Protein 2N5D (pdb70)

Structure (mmCIF, N/CA/C/O backbone):
data_2N5D
#
_entry.id   2N5D
#
loop_
_atom_site.group_PDB
_atom_site.id
_atom_site.type_symbol
_atom_site.label_atom_id
_atom_site.label_alt_id
_atom_site.label_comp_id
_atom_site.label_asym_id
_atom_site.label_entity_id
_atom_site.label_seq_id
_atom_site.pdbx_PDB_ins_code
_atom_site.Cartn_x
_atom_site.Cartn_y
_atom_site.Cartn_z
_atom_site.occupancy
_atom_site.B_iso_or_equiv
_atom_site.auth_seq_id
_atom_site.auth_comp_id
_atom_site.auth_asym_id
_atom_site.auth_atom_id
_atom_site.pdbx_PDB_model_num
ATOM 1 N N . GLY A 1 1 ? 21.889 -3.135 -16.017 1.00 0.00 1 GLY A N 1
ATOM 2 C CA . GLY A 1 1 ? 21.631 -3.334 -14.577 1.00 0.00 1 GLY A CA 1
ATOM 3 C C . GLY A 1 1 ? 22.684 -2.657 -13.705 1.00 0.00 1 GLY A C 1
ATOM 4 O O . GLY A 1 1 ? 23.615 -2.036 -14.226 1.00 0.00 1 GLY A O 1
ATOM 10 N N . PRO A 1 2 ? 22.529 -2.731 -12.370 1.00 0.00 2 PRO A N 1
ATOM 11 C CA . PRO A 1 2 ? 23.374 -2.022 -11.412 1.00 0.00 2 PRO A CA 1
ATOM 12 C C . PRO A 1 2 ? 24.749 -2.687 -11.217 1.00 0.00 2 PRO A C 1
ATOM 13 O O . PRO A 1 2 ? 24.864 -3.915 -11.155 1.00 0.00 2 PRO A O 1
ATOM 24 N N . GLY A 1 3 ? 25.792 -1.862 -11.088 1.00 0.00 3 GLY A N 1
ATOM 25 C CA . GLY A 1 3 ? 27.169 -2.284 -10.800 1.00 0.00 3 GLY A CA 1
ATOM 26 C C . GLY A 1 3 ? 27.799 -3.224 -11.843 1.00 0.00 3 GLY A C 1
ATOM 27 O O . GLY A 1 3 ? 27.304 -3.386 -12.964 1.00 0.00 3 GLY A O 1
ATOM 31 N N . SER A 1 4 ? 28.902 -3.869 -11.454 1.00 0.00 4 SER A N 1
ATOM 32 C CA . SER A 1 4 ? 29.608 -4.878 -12.270 1.00 0.00 4 SER A CA 1
ATOM 33 C C . SER A 1 4 ? 28.901 -6.245 -12.282 1.00 0.00 4 SER A C 1
ATOM 34 O O . SER A 1 4 ? 29.145 -7.055 -13.181 1.00 0.00 4 SER A O 1
ATOM 42 N N . TYR A 1 5 ? 28.018 -6.499 -11.306 1.00 0.00 5 TYR A N 1
ATOM 43 C CA . TYR A 1 5 ? 27.292 -7.762 -11.133 1.00 0.00 5 TYR A CA 1
ATOM 44 C C . TYR A 1 5 ? 26.032 -7.864 -12.012 1.00 0.00 5 TYR A C 1
ATOM 45 O O . TYR A 1 5 ? 25.753 -8.942 -12.541 1.00 0.00 5 TYR A O 1
ATOM 63 N N . THR A 1 6 ? 25.317 -6.744 -12.209 1.00 0.00 6 THR A N 1
ATOM 64 C CA . THR A 1 6 ? 24.114 -6.577 -13.053 1.00 0.00 6 THR A CA 1
ATOM 65 C C . THR A 1 6 ? 23.030 -7.667 -12.855 1.00 0.00 6 THR A C 1
ATOM 66 O O . THR A 1 6 ? 22.968 -8.318 -11.808 1.00 0.00 6 THR A O 1
ATOM 77 N N . GLY A 1 7 ? 22.109 -7.825 -13.814 1.00 0.00 7 GLY A N 1
ATOM 78 C CA . GLY A 1 7 ? 21.096 -8.891 -13.828 1.00 0.00 7 GLY A CA 1
ATOM 79 C C . GLY A 1 7 ? 19.952 -8.744 -12.809 1.00 0.00 7 GLY A C 1
ATOM 80 O O . GLY A 1 7 ? 19.275 -9.728 -12.503 1.00 0.00 7 GLY A O 1
ATOM 84 N N . ALA A 1 8 ? 19.723 -7.540 -12.275 1.00 0.00 8 ALA A N 1
ATOM 85 C CA . ALA A 1 8 ? 18.713 -7.276 -11.240 1.00 0.00 8 ALA A CA 1
ATOM 86 C C . ALA A 1 8 ? 17.250 -7.411 -11.729 1.00 0.00 8 ALA A C 1
ATOM 87 O O . ALA A 1 8 ? 16.352 -7.679 -10.923 1.00 0.00 8 ALA A O 1
ATOM 94 N N . GLY A 1 9 ? 17.004 -7.266 -13.038 1.00 0.00 9 GLY A N 1
ATOM 95 C CA . GLY A 1 9 ? 15.694 -7.483 -13.666 1.00 0.00 9 GLY A CA 1
ATOM 96 C C . GLY A 1 9 ? 14.597 -6.504 -13.216 1.00 0.00 9 GLY A C 1
ATOM 97 O O . GLY A 1 9 ? 14.862 -5.332 -12.940 1.00 0.00 9 GLY A O 1
ATOM 101 N N . GLU A 1 10 ? 13.364 -7.000 -13.138 1.00 0.00 10 GLU A N 1
ATOM 102 C CA . GLU A 1 10 ? 12.165 -6.274 -12.678 1.00 0.00 10 GLU A CA 1
ATOM 103 C C . GLU A 1 10 ? 11.628 -6.873 -11.354 1.00 0.00 10 GLU A C 1
ATOM 104 O O . GLU A 1 10 ? 11.811 -8.078 -11.115 1.00 0.00 10 GLU A O 1
ATOM 116 N N . PRO A 1 11 ? 10.956 -6.089 -10.490 1.00 0.00 11 PRO A N 1
ATOM 117 C CA . PRO A 1 11 ? 10.391 -6.581 -9.227 1.00 0.00 11 PRO A CA 1
ATOM 118 C C . PRO A 1 11 ? 9.292 -7.632 -9.456 1.00 0.00 11 PRO A C 1
ATOM 119 O O . PRO A 1 11 ? 8.471 -7.510 -10.373 1.00 0.00 11 PRO A O 1
ATOM 130 N N . SER A 1 12 ? 9.257 -8.655 -8.599 1.00 0.00 12 SER A N 1
ATOM 131 C CA . SER A 1 12 ? 8.331 -9.792 -8.696 1.00 0.00 12 SER A CA 1
ATOM 132 C C . SER A 1 12 ? 7.195 -9.724 -7.671 1.00 0.00 12 SER A C 1
ATOM 133 O O . SER A 1 12 ? 7.350 -9.187 -6.572 1.00 0.00 12 SER A O 1
ATOM 141 N N . GLN A 1 13 ? 6.068 -10.369 -7.985 1.00 0.00 13 GLN A N 1
ATOM 142 C CA . GLN A 1 13 ? 5.016 -10.686 -7.007 1.00 0.00 13 GLN A CA 1
ATOM 143 C C . GLN A 1 13 ? 5.556 -11.502 -5.814 1.00 0.00 13 GLN A C 1
ATOM 144 O O . GLN A 1 13 ? 5.032 -11.376 -4.709 1.00 0.00 13 GLN A O 1
ATOM 158 N N . ALA A 1 14 ? 6.637 -12.268 -5.994 1.00 0.00 14 ALA A N 1
ATOM 159 C CA . ALA A 1 14 ? 7.290 -13.012 -4.915 1.00 0.00 14 ALA A CA 1
ATOM 160 C C . ALA A 1 14 ? 8.004 -12.111 -3.882 1.00 0.00 14 ALA A C 1
ATOM 161 O O . ALA A 1 14 ? 8.211 -12.527 -2.737 1.00 0.00 14 ALA A O 1
ATOM 168 N N . ASP A 1 15 ? 8.352 -10.873 -4.255 1.00 0.00 15 ASP A N 1
ATOM 169 C CA . ASP A 1 15 ? 8.886 -9.845 -3.345 1.00 0.00 15 ASP A CA 1
ATOM 170 C C . ASP A 1 15 ? 7.773 -9.031 -2.672 1.00 0.00 15 ASP A C 1
ATOM 171 O O . ASP A 1 15 ? 7.826 -8.741 -1.473 1.00 0.00 15 ASP A O 1
ATOM 180 N N . LEU A 1 16 ? 6.759 -8.675 -3.461 1.00 0.00 16 LEU A N 1
ATOM 181 C CA . LEU A 1 16 ? 5.654 -7.802 -3.062 1.00 0.00 16 LEU A CA 1
ATOM 182 C C . LEU A 1 16 ? 4.651 -8.518 -2.154 1.00 0.00 16 LEU A C 1
ATOM 183 O O . LEU A 1 16 ? 4.289 -7.988 -1.111 1.00 0.00 16 LEU A O 1
ATOM 199 N N . ASP A 1 17 ? 4.210 -9.725 -2.505 1.00 0.00 17 ASP A N 1
ATOM 200 C CA . ASP A 1 17 ? 3.185 -10.470 -1.761 1.00 0.00 17 ASP A CA 1
ATOM 201 C C . ASP A 1 17 ? 3.648 -10.830 -0.336 1.00 0.00 17 ASP A C 1
ATOM 202 O O . ASP A 1 17 ? 2.854 -10.785 0.608 1.00 0.00 17 ASP A O 1
ATOM 211 N N . ALA A 1 18 ? 4.942 -11.101 -0.165 1.00 0.00 18 ALA A N 1
ATOM 212 C CA . ALA A 1 18 ? 5.567 -11.369 1.132 1.00 0.00 18 ALA A CA 1
ATOM 213 C C . ALA A 1 18 ? 5.547 -10.140 2.068 1.00 0.00 18 ALA A C 1
ATOM 214 O O . ALA A 1 18 ? 5.314 -10.263 3.271 1.00 0.00 18 ALA A O 1
ATOM 221 N N . LEU A 1 19 ? 5.755 -8.947 1.498 1.00 0.00 19 LEU A N 1
ATOM 222 C CA . LEU A 1 19 ? 5.765 -7.665 2.207 1.00 0.00 19 LEU A CA 1
ATOM 223 C C . LEU A 1 19 ? 4.338 -7.177 2.510 1.00 0.00 19 LEU A C 1
ATOM 224 O O . LEU A 1 19 ? 4.058 -6.729 3.625 1.00 0.00 19 LEU A O 1
ATOM 240 N N . LEU A 1 20 ? 3.422 -7.306 1.548 1.00 0.00 20 LEU A N 1
ATOM 241 C CA . LEU A 1 20 ? 2.027 -6.865 1.646 1.00 0.00 20 LEU A CA 1
ATOM 242 C C . LEU A 1 20 ? 1.218 -7.654 2.686 1.00 0.00 20 LEU A C 1
ATOM 243 O O . LEU A 1 20 ? 0.418 -7.057 3.407 1.00 0.00 20 LEU A O 1
ATOM 259 N N . SER A 1 21 ? 1.458 -8.958 2.849 1.00 0.00 21 SER A N 1
ATOM 260 C CA . SER A 1 21 ? 0.834 -9.746 3.929 1.00 0.00 21 SER A CA 1
ATOM 261 C C . SER A 1 21 ? 1.217 -9.239 5.322 1.00 0.00 21 SER A C 1
ATOM 262 O O . SER A 1 21 ? 0.370 -9.211 6.218 1.00 0.00 21 SER A O 1
ATOM 270 N N . ALA A 1 22 ? 2.459 -8.782 5.504 1.00 0.00 22 ALA A N 1
ATOM 271 C CA . ALA A 1 22 ? 2.921 -8.289 6.796 1.00 0.00 22 ALA A CA 1
ATOM 272 C C . ALA A 1 22 ? 2.261 -6.948 7.164 1.00 0.00 22 ALA A C 1
ATOM 273 O O . ALA A 1 22 ? 1.973 -6.717 8.339 1.00 0.00 22 ALA A O 1
ATOM 280 N N . VAL A 1 23 ? 1.959 -6.076 6.194 1.00 0.00 23 VAL A N 1
ATOM 281 C CA . VAL A 1 23 ? 1.261 -4.802 6.471 1.00 0.00 23 VAL A CA 1
ATOM 282 C C . VAL A 1 23 ? -0.260 -4.978 6.528 1.00 0.00 23 VAL A C 1
ATOM 283 O O . VAL A 1 23 ? -0.919 -4.330 7.346 1.00 0.00 23 VAL A O 1
ATOM 296 N N . ARG A 1 24 ? -0.818 -5.923 5.761 1.00 0.00 24 ARG A N 1
ATOM 297 C CA . ARG A 1 24 ? -2.239 -6.324 5.840 1.00 0.00 24 ARG A CA 1
ATOM 298 C C . ARG A 1 24 ? -2.606 -6.920 7.201 1.00 0.00 24 ARG A C 1
ATOM 299 O O . ARG A 1 24 ? -3.694 -6.647 7.708 1.00 0.00 24 ARG A O 1
ATOM 320 N N . ASP A 1 25 ? -1.692 -7.667 7.824 1.00 0.00 25 ASP A N 1
ATOM 321 C CA . ASP A 1 25 ? -1.831 -8.237 9.174 1.00 0.00 25 ASP A CA 1
ATOM 322 C C . ASP A 1 25 ? -1.334 -7.289 10.290 1.00 0.00 25 ASP A C 1
ATOM 323 O O . ASP A 1 25 ? -1.246 -7.689 11.455 1.00 0.00 25 ASP A O 1
ATOM 332 N N . ASN A 1 26 ? -1.008 -6.033 9.968 1.00 0.00 26 ASN A N 1
ATOM 333 C CA . ASN A 1 26 ? -0.544 -4.990 10.892 1.00 0.00 26 ASN A CA 1
ATOM 334 C C . ASN A 1 26 ? 0.746 -5.352 11.670 1.00 0.00 26 ASN A C 1
ATOM 335 O O . ASN A 1 26 ? 0.990 -4.849 12.768 1.00 0.00 26 ASN A O 1
ATOM 346 N N . ARG A 1 27 ? 1.599 -6.211 11.092 1.00 0.00 27 ARG A N 1
ATOM 347 C CA . ARG A 1 27 ? 2.973 -6.466 11.568 1.00 0.00 27 ARG A CA 1
ATOM 348 C C . ARG A 1 27 ? 3.965 -5.415 11.053 1.00 0.00 27 ARG A C 1
ATOM 349 O O . ARG A 1 27 ? 4.967 -5.151 11.723 1.00 0.00 27 ARG A O 1
ATOM 370 N N . LEU A 1 28 ? 3.698 -4.821 9.884 1.00 0.00 28 LEU A N 1
ATOM 371 C CA . LEU A 1 28 ? 4.595 -3.928 9.147 1.00 0.00 28 LEU A CA 1
ATOM 372 C C . LEU A 1 28 ? 3.921 -2.546 8.978 1.00 0.00 28 LEU A C 1
ATOM 373 O O . LEU A 1 28 ? 2.713 -2.468 8.729 1.00 0.00 28 LEU A O 1
ATOM 389 N N . SER A 1 29 ? 4.672 -1.450 9.135 1.00 0.00 29 SER A N 1
ATOM 390 C CA . SER A 1 29 ? 4.162 -0.070 8.977 1.00 0.00 29 SER A CA 1
ATOM 391 C C . SER A 1 29 ? 4.077 0.367 7.509 1.00 0.00 29 SER A C 1
ATOM 392 O O . SER A 1 29 ? 4.820 -0.110 6.656 1.00 0.00 29 SER A O 1
ATOM 400 N N . ILE A 1 30 ? 3.224 1.354 7.220 1.00 0.00 30 ILE A N 1
ATOM 401 C CA . ILE A 1 30 ? 3.163 2.071 5.937 1.00 0.00 30 ILE A CA 1
ATOM 402 C C . ILE A 1 30 ? 4.539 2.666 5.597 1.00 0.00 30 ILE A C 1
ATOM 403 O O . ILE A 1 30 ? 5.028 2.494 4.483 1.00 0.00 30 ILE A O 1
ATOM 419 N N . GLU A 1 31 ? 5.209 3.316 6.559 1.00 0.00 31 GLU A N 1
ATOM 420 C CA . GLU A 1 31 ? 6.506 3.980 6.326 1.00 0.00 31 GLU A CA 1
ATOM 421 C C . GLU A 1 31 ? 7.630 2.959 6.107 1.00 0.00 31 GLU A C 1
ATOM 422 O O . GLU A 1 31 ? 8.516 3.155 5.272 1.00 0.00 31 GLU A O 1
ATOM 434 N N . GLN A 1 32 ? 7.576 1.830 6.822 1.00 0.00 32 GLN A N 1
ATOM 435 C CA . GLN A 1 32 ? 8.529 0.729 6.688 1.00 0.00 32 GLN A CA 1
ATOM 436 C C . GLN A 1 32 ? 8.347 0.013 5.337 1.00 0.00 32 GLN A C 1
ATOM 437 O O . GLN A 1 32 ? 9.321 -0.237 4.630 1.00 0.00 32 GLN A O 1
ATOM 451 N N . ALA A 1 33 ? 7.111 -0.244 4.909 1.00 0.00 33 ALA A N 1
ATOM 452 C CA . ALA A 1 33 ? 6.818 -0.871 3.619 1.00 0.00 33 ALA A CA 1
ATOM 453 C C . ALA A 1 33 ? 7.255 -0.012 2.415 1.00 0.00 33 ALA A C 1
ATOM 454 O O . ALA A 1 33 ? 7.568 -0.555 1.358 1.00 0.00 33 ALA A O 1
ATOM 461 N N . VAL A 1 34 ? 7.343 1.315 2.579 1.00 0.00 34 VAL A N 1
ATOM 462 C CA . VAL A 1 34 ? 7.916 2.246 1.592 1.00 0.00 34 VAL A CA 1
ATOM 463 C C . VAL A 1 34 ? 9.453 2.203 1.614 1.00 0.00 34 VAL A C 1
ATOM 464 O O . VAL A 1 34 ? 10.072 2.187 0.550 1.00 0.00 34 VAL A O 1
ATOM 477 N N . THR A 1 35 ? 10.092 2.135 2.790 1.00 0.00 35 THR A N 1
ATOM 478 C CA . THR A 1 35 ? 11.571 2.134 2.873 1.00 0.00 35 THR A CA 1
ATOM 479 C C . THR A 1 35 ? 12.212 0.796 2.468 1.00 0.00 35 THR A C 1
ATOM 480 O O . THR A 1 35 ? 13.312 0.778 1.911 1.00 0.00 35 THR A O 1
ATOM 491 N N . LEU A 1 36 ? 11.506 -0.327 2.665 1.00 0.00 36 LEU A N 1
ATOM 492 C CA . LEU A 1 36 ? 11.947 -1.670 2.254 1.00 0.00 36 LEU A CA 1
ATOM 493 C C . LEU A 1 36 ? 11.716 -1.974 0.760 1.00 0.00 36 LEU A C 1
ATOM 494 O O . LEU A 1 36 ? 12.323 -2.903 0.224 1.00 0.00 36 LEU A O 1
ATOM 510 N N . LEU A 1 37 ? 10.866 -1.200 0.081 1.00 0.00 37 LEU A N 1
ATOM 511 C CA . LEU A 1 37 ? 10.532 -1.355 -1.340 1.00 0.00 37 LEU A CA 1
ATOM 512 C C . LEU A 1 37 ? 11.670 -0.935 -2.289 1.00 0.00 37 LEU A C 1
ATOM 513 O O . LEU A 1 37 ? 11.880 -1.572 -3.323 1.00 0.00 37 LEU A O 1
ATOM 529 N N . THR A 1 38 ? 12.356 0.166 -1.964 1.00 0.00 38 THR A N 1
ATOM 530 C CA . THR A 1 38 ? 13.070 1.038 -2.921 1.00 0.00 38 THR A CA 1
ATOM 531 C C . THR A 1 38 ? 12.119 1.511 -4.043 1.00 0.00 38 THR A C 1
ATOM 532 O O . THR A 1 38 ? 12.065 0.897 -5.115 1.00 0.00 38 THR A O 1
ATOM 543 N N . PRO A 1 39 ? 11.311 2.569 -3.792 1.00 0.00 39 PRO A N 1
ATOM 544 C CA . PRO A 1 39 ? 10.208 2.975 -4.671 1.00 0.00 39 PRO A CA 1
ATOM 545 C C . PRO A 1 39 ? 10.632 3.343 -6.101 1.00 0.00 39 PRO A C 1
ATOM 546 O O . PRO A 1 39 ? 11.690 3.945 -6.318 1.00 0.00 39 PRO A O 1
ATOM 557 N N . ARG A 1 40 ? 9.759 3.033 -7.073 1.00 0.00 40 ARG A N 1
ATOM 558 C CA . ARG A 1 40 ? 9.837 3.531 -8.458 1.00 0.00 40 ARG A CA 1
ATOM 559 C C . ARG A 1 40 ? 9.283 4.964 -8.561 1.00 0.00 40 ARG A C 1
ATOM 560 O O . ARG A 1 40 ? 8.411 5.351 -7.784 1.00 0.00 40 ARG A O 1
ATOM 581 N N . ARG A 1 41 ? 9.748 5.743 -9.547 1.00 0.00 41 ARG A N 1
ATOM 582 C CA . ARG A 1 41 ? 9.245 7.109 -9.823 1.00 0.00 41 ARG A CA 1
ATOM 583 C C . ARG A 1 41 ? 7.804 7.115 -10.351 1.00 0.00 41 ARG A C 1
ATOM 584 O O . ARG A 1 41 ? 7.074 8.081 -10.136 1.00 0.00 41 ARG A O 1
ATOM 605 N N . GLY A 1 42 ? 7.398 6.062 -11.062 1.00 0.00 42 GLY A N 1
ATOM 606 C CA . GLY A 1 42 ? 6.070 5.928 -11.672 1.00 0.00 42 GLY A CA 1
ATOM 607 C C . GLY A 1 42 ? 6.003 4.852 -12.755 1.00 0.00 42 GLY A C 1
ATOM 608 O O . GLY A 1 42 ? 6.975 4.126 -12.991 1.00 0.00 42 GLY A O 1
ATOM 612 N N . GLY A 1 43 ? 4.851 4.766 -13.425 1.00 0.00 43 GLY A N 1
ATOM 613 C CA . GLY A 1 43 ? 4.597 3.843 -14.536 1.00 0.00 43 GLY A CA 1
ATOM 614 C C . GLY A 1 43 ? 3.105 3.600 -14.788 1.00 0.00 43 GLY A C 1
ATOM 615 O O . GLY A 1 43 ? 2.248 4.342 -14.293 1.00 0.00 43 GLY A O 1
ATOM 619 N N . GLY A 1 44 ? 2.790 2.551 -15.552 1.00 0.00 44 GLY A N 1
ATOM 620 C CA . GLY A 1 44 ? 1.413 2.152 -15.879 1.00 0.00 44 GLY A CA 1
ATOM 621 C C . GLY A 1 44 ? 0.674 3.171 -16.760 1.00 0.00 44 GLY A C 1
ATOM 622 O O . GLY A 1 44 ? 1.208 3.648 -17.769 1.00 0.00 44 GLY A O 1
ATOM 626 N N . SER A 1 45 ? -0.572 3.476 -16.389 1.00 0.00 45 SER A N 1
ATOM 627 C CA . SER A 1 45 ? -1.484 4.396 -17.093 1.00 0.00 45 SER A CA 1
ATOM 628 C C . SER A 1 45 ? -2.256 5.292 -16.099 1.00 0.00 45 SER A C 1
ATOM 629 O O . SER A 1 45 ? -2.224 5.061 -14.885 1.00 0.00 45 SER A O 1
ATOM 637 N N . GLY A 1 46 ? -2.922 6.335 -16.600 1.00 0.00 46 GLY A N 1
ATOM 638 C CA . GLY A 1 46 ? -3.506 7.407 -15.780 1.00 0.00 46 GLY A CA 1
ATOM 639 C C . GLY A 1 46 ? -2.443 8.335 -15.182 1.00 0.00 46 GLY A C 1
ATOM 640 O O . GLY A 1 46 ? -1.424 8.610 -15.826 1.00 0.00 46 GLY A O 1
ATOM 644 N N . GLY A 1 47 ? -2.654 8.812 -13.949 1.00 0.00 47 GLY A N 1
ATOM 645 C CA . GLY A 1 47 ? -1.667 9.614 -13.210 1.00 0.00 47 GLY A CA 1
ATOM 646 C C . GLY A 1 47 ? -0.436 8.788 -12.818 1.00 0.00 47 GLY A C 1
ATOM 647 O O . GLY A 1 47 ? -0.513 7.935 -11.934 1.00 0.00 47 GLY A O 1
ATOM 651 N N . GLY A 1 48 ? 0.697 9.028 -13.493 1.00 0.00 48 GLY A N 1
ATOM 652 C CA . GLY A 1 48 ? 1.918 8.216 -13.365 1.00 0.00 48 GLY A CA 1
ATOM 653 C C . GLY A 1 48 ? 2.646 8.355 -12.021 1.00 0.00 48 GLY A C 1
ATOM 654 O O . GLY A 1 48 ? 3.311 7.421 -11.581 1.00 0.00 48 GLY A O 1
ATOM 658 N N . SER A 1 49 ? 2.481 9.483 -11.323 1.00 0.00 49 SER A N 1
ATOM 659 C CA . SER A 1 49 ? 3.098 9.801 -10.021 1.00 0.00 49 SER A CA 1
ATOM 660 C C . SER A 1 49 ? 2.372 9.156 -8.823 1.00 0.00 49 SER A C 1
ATOM 661 O O . SER A 1 49 ? 2.125 9.806 -7.801 1.00 0.00 49 SER A O 1
ATOM 669 N N . MET A 1 50 ? 1.984 7.881 -8.946 1.00 0.00 50 MET A N 1
ATOM 670 C CA . MET A 1 50 ? 1.352 7.097 -7.880 1.00 0.00 50 MET A CA 1
ATOM 671 C C . MET A 1 50 ? 2.442 6.534 -6.950 1.00 0.00 50 MET A C 1
ATOM 672 O O . MET A 1 50 ? 3.095 5.536 -7.262 1.00 0.00 50 MET A O 1
ATOM 686 N N . ASP A 1 51 ? 2.676 7.213 -5.828 1.00 0.00 51 ASP A N 1
ATOM 687 C CA . ASP A 1 51 ? 3.754 6.900 -4.881 1.00 0.00 51 ASP A CA 1
ATOM 688 C C . ASP A 1 51 ? 3.419 5.716 -3.959 1.00 0.00 51 ASP A C 1
ATOM 689 O O . ASP A 1 51 ? 2.267 5.506 -3.576 1.00 0.00 51 ASP A O 1
ATOM 698 N N . ALA A 1 52 ? 4.454 4.985 -3.525 1.00 0.00 52 ALA A N 1
ATOM 699 C CA . ALA A 1 52 ? 4.324 3.828 -2.635 1.00 0.00 52 ALA A CA 1
ATOM 700 C C . ALA A 1 52 ? 3.584 4.142 -1.322 1.00 0.00 52 ALA A C 1
ATOM 701 O O . ALA A 1 52 ? 2.790 3.324 -0.858 1.00 0.00 52 ALA A O 1
ATOM 708 N N . LYS A 1 53 ? 3.772 5.346 -0.761 1.00 0.00 53 LYS A N 1
ATOM 709 C CA . LYS A 1 53 ? 3.048 5.825 0.430 1.00 0.00 53 LYS A CA 1
ATOM 710 C C . LYS A 1 53 ? 1.535 5.805 0.213 1.00 0.00 53 LYS A C 1
ATOM 711 O O . LYS A 1 53 ? 0.805 5.241 1.027 1.00 0.00 53 LYS A O 1
ATOM 730 N N . GLU A 1 54 ? 1.064 6.382 -0.891 1.00 0.00 54 GLU A N 1
ATOM 731 C CA . GLU A 1 54 ? -0.363 6.423 -1.228 1.00 0.00 54 GLU A CA 1
ATOM 732 C C . GLU A 1 54 ? -0.907 5.018 -1.526 1.00 0.00 54 GLU A C 1
ATOM 733 O O . GLU A 1 54 ? -2.001 4.675 -1.081 1.00 0.00 54 GLU A O 1
ATOM 745 N N . ILE A 1 55 ? -0.118 4.175 -2.206 1.00 0.00 55 ILE A N 1
ATOM 746 C CA . ILE A 1 55 ? -0.488 2.787 -2.523 1.00 0.00 55 ILE A CA 1
ATOM 747 C C . ILE A 1 55 ? -0.692 1.962 -1.246 1.00 0.00 55 ILE A C 1
ATOM 748 O O . ILE A 1 55 ? -1.745 1.342 -1.083 1.00 0.00 55 ILE A O 1
ATOM 764 N N . LEU A 1 56 ? 0.268 1.992 -0.313 1.00 0.00 56 LEU A N 1
ATOM 765 C CA . LEU A 1 56 ? 0.149 1.292 0.969 1.00 0.00 56 LEU A CA 1
ATOM 766 C C . LEU A 1 56 ? -0.982 1.860 1.834 1.00 0.00 56 LEU A C 1
ATOM 767 O O . LEU A 1 56 ? -1.718 1.084 2.443 1.00 0.00 56 LEU A O 1
ATOM 783 N N . THR A 1 57 ? -1.168 3.182 1.867 1.00 0.00 57 THR A N 1
ATOM 784 C CA . THR A 1 57 ? -2.244 3.823 2.642 1.00 0.00 57 THR A CA 1
ATOM 785 C C . THR A 1 57 ? -3.620 3.343 2.170 1.00 0.00 57 THR A C 1
ATOM 786 O O . THR A 1 57 ? -4.436 2.924 2.992 1.00 0.00 57 THR A O 1
ATOM 797 N N . ARG A 1 58 ? -3.866 3.312 0.852 1.00 0.00 58 ARG A N 1
ATOM 798 C CA . ARG A 1 58 ? -5.137 2.815 0.287 1.00 0.00 58 ARG A CA 1
ATOM 799 C C . ARG A 1 58 ? -5.292 1.295 0.408 1.00 0.00 58 ARG A C 1
ATOM 800 O O . ARG A 1 58 ? -6.383 0.829 0.727 1.00 0.00 58 ARG A O 1
ATOM 821 N N . PHE A 1 59 ? -4.219 0.520 0.223 1.00 0.00 59 PHE A N 1
ATOM 822 C CA . PHE A 1 59 ? -4.243 -0.939 0.380 1.00 0.00 59 PHE A CA 1
ATOM 823 C C . PHE A 1 59 ? -4.593 -1.341 1.819 1.00 0.00 59 PHE A C 1
ATOM 824 O O . PHE A 1 59 ? -5.459 -2.196 2.016 1.00 0.00 59 PHE A O 1
ATOM 841 N N . LYS A 1 60 ? -3.989 -0.692 2.823 1.00 0.00 60 LYS A N 1
ATOM 842 C CA . LYS A 1 60 ? -4.235 -1.012 4.234 1.00 0.00 60 LYS A CA 1
ATOM 843 C C . LYS A 1 60 ? -5.630 -0.580 4.695 1.00 0.00 60 LYS A C 1
ATOM 844 O O . LYS A 1 60 ? -6.293 -1.320 5.420 1.00 0.00 60 LYS A O 1
ATOM 863 N N . ASP A 1 61 ? -6.134 0.553 4.199 1.00 0.00 61 ASP A N 1
ATOM 864 C CA . ASP A 1 61 ? -7.506 1.028 4.440 1.00 0.00 61 ASP A CA 1
ATOM 865 C C . ASP A 1 61 ? -8.584 0.198 3.696 1.00 0.00 61 ASP A C 1
ATOM 866 O O . ASP A 1 61 ? -9.771 0.274 4.032 1.00 0.00 61 ASP A O 1
ATOM 875 N N . GLY A 1 62 ? -8.195 -0.616 2.706 1.00 0.00 62 GLY A N 1
ATOM 876 C CA . GLY A 1 62 ? -9.101 -1.424 1.879 1.00 0.00 62 GLY A CA 1
ATOM 877 C C . GLY A 1 62 ? -9.710 -0.673 0.685 1.00 0.00 62 GLY A C 1
ATOM 878 O O . GLY A 1 62 ? -10.623 -1.186 0.029 1.00 0.00 62 GLY A O 1
ATOM 882 N N . GLY A 1 63 ? -9.213 0.530 0.386 1.00 0.00 63 GLY A N 1
ATOM 883 C CA . GLY A 1 63 ? -9.576 1.338 -0.789 1.00 0.00 63 GLY A CA 1
ATOM 884 C C . GLY A 1 63 ? -8.848 0.946 -2.086 1.00 0.00 63 GLY A C 1
ATOM 885 O O . GLY A 1 63 ? -9.172 1.487 -3.145 1.00 0.00 63 GLY A O 1
ATOM 889 N N . LEU A 1 64 ? -7.887 0.020 -2.019 1.00 0.00 64 LEU A N 1
ATOM 890 C CA . LEU A 1 64 ? -7.125 -0.517 -3.150 1.00 0.00 64 LEU A CA 1
ATOM 891 C C . LEU A 1 64 ? -7.062 -2.052 -3.079 1.00 0.00 64 LEU A C 1
ATOM 892 O O . LEU A 1 64 ? -6.823 -2.620 -2.011 1.00 0.00 64 LEU A O 1
ATOM 908 N N . ASP A 1 65 ? -7.242 -2.728 -4.214 1.00 0.00 65 ASP A N 1
ATOM 909 C CA . ASP A 1 65 ? -7.115 -4.192 -4.319 1.00 0.00 65 ASP A CA 1
ATOM 910 C C . ASP A 1 65 ? -5.653 -4.660 -4.250 1.00 0.00 65 ASP A C 1
ATOM 911 O O . ASP A 1 65 ? -4.739 -3.930 -4.641 1.00 0.00 65 ASP A O 1
ATOM 920 N N . ARG A 1 66 ? -5.421 -5.905 -3.816 1.00 0.00 66 ARG A N 1
ATOM 921 C CA . ARG A 1 66 ? -4.073 -6.497 -3.724 1.00 0.00 66 ARG A CA 1
ATOM 922 C C . ARG A 1 66 ? -3.378 -6.577 -5.089 1.00 0.00 66 ARG A C 1
ATOM 923 O O . ARG A 1 66 ? -2.181 -6.300 -5.188 1.00 0.00 66 ARG A O 1
ATOM 944 N N . ALA A 1 67 ? -4.129 -6.887 -6.145 1.00 0.00 67 ALA A N 1
ATOM 945 C CA . ALA A 1 67 ? -3.642 -6.903 -7.526 1.00 0.00 67 ALA A CA 1
ATOM 946 C C . ALA A 1 67 ? -3.207 -5.502 -8.001 1.00 0.00 67 ALA A C 1
ATOM 947 O O . ALA A 1 67 ? -2.141 -5.353 -8.600 1.00 0.00 67 ALA A O 1
ATOM 954 N N . ALA A 1 68 ? -3.997 -4.468 -7.687 1.00 0.00 68 ALA A N 1
ATOM 955 C CA . ALA A 1 68 ? -3.675 -3.080 -8.006 1.00 0.00 68 ALA A CA 1
ATOM 956 C C . ALA A 1 68 ? -2.472 -2.567 -7.190 1.00 0.00 68 ALA A C 1
ATOM 957 O O . ALA A 1 68 ? -1.589 -1.916 -7.748 1.00 0.00 68 ALA A O 1
ATOM 964 N N . ALA A 1 69 ? -2.380 -2.925 -5.905 1.00 0.00 69 ALA A N 1
ATOM 965 C CA . ALA A 1 69 ? -1.234 -2.592 -5.066 1.00 0.00 69 ALA A CA 1
ATOM 966 C C . ALA A 1 69 ? 0.067 -3.174 -5.644 1.00 0.00 69 ALA A C 1
ATOM 967 O O . ALA A 1 69 ? 1.035 -2.443 -5.854 1.00 0.00 69 ALA A O 1
ATOM 974 N N . GLN A 1 70 ? 0.081 -4.464 -5.991 1.00 0.00 70 GLN A N 1
ATOM 975 C CA . GLN A 1 70 ? 1.242 -5.113 -6.604 1.00 0.00 70 GLN A CA 1
ATOM 976 C C . GLN A 1 70 ? 1.608 -4.492 -7.966 1.00 0.00 70 GLN A C 1
ATOM 977 O O . GLN A 1 70 ? 2.782 -4.226 -8.221 1.00 0.00 70 GLN A O 1
ATOM 991 N N . ALA A 1 71 ? 0.615 -4.195 -8.813 1.00 0.00 71 ALA A N 1
ATOM 992 C CA . ALA A 1 71 ? 0.831 -3.576 -10.119 1.00 0.00 71 ALA A CA 1
ATOM 993 C C . ALA A 1 71 ? 1.482 -2.187 -10.011 1.00 0.00 71 ALA A C 1
ATOM 994 O O . ALA A 1 71 ? 2.512 -1.922 -10.638 1.00 0.00 71 ALA A O 1
ATOM 1001 N N . LEU A 1 72 ? 0.913 -1.314 -9.176 1.00 0.00 72 LEU A N 1
ATOM 1002 C CA . LEU A 1 72 ? 1.346 0.073 -9.016 1.00 0.00 72 LEU A CA 1
ATOM 1003 C C . LEU A 1 72 ? 2.702 0.186 -8.290 1.00 0.00 72 LEU A C 1
ATOM 1004 O O . LEU A 1 72 ? 3.497 1.062 -8.638 1.00 0.00 72 LEU A O 1
ATOM 1020 N N . LEU A 1 73 ? 3.021 -0.728 -7.363 1.00 0.00 73 LEU A N 1
ATOM 1021 C CA . LEU A 1 73 ? 4.356 -0.824 -6.745 1.00 0.00 73 LEU A CA 1
ATOM 1022 C C . LEU A 1 73 ? 5.432 -1.322 -7.729 1.00 0.00 73 LEU A C 1
ATOM 1023 O O . LEU A 1 73 ? 6.564 -0.835 -7.708 1.00 0.00 73 LEU A O 1
ATOM 1039 N N . ALA A 1 74 ? 5.069 -2.247 -8.628 1.00 0.00 74 ALA A N 1
ATOM 1040 C CA . ALA A 1 74 ? 5.936 -2.732 -9.707 1.00 0.00 74 ALA A CA 1
ATOM 1041 C C . ALA A 1 74 ? 6.110 -1.728 -10.869 1.00 0.00 74 ALA A C 1
ATOM 1042 O O . ALA A 1 74 ? 7.047 -1.862 -11.659 1.00 0.00 74 ALA A O 1
ATOM 1049 N N . GLY A 1 75 ? 5.240 -0.713 -10.985 1.00 0.00 75 GLY A N 1
ATOM 1050 C CA . GLY A 1 75 ? 5.276 0.315 -12.031 1.00 0.00 75 GLY A CA 1
ATOM 1051 C C . GLY A 1 75 ? 4.532 -0.054 -13.322 1.00 0.00 75 GLY A C 1
ATOM 1052 O O . GLY A 1 75 ? 4.917 0.394 -14.404 1.00 0.00 75 GLY A O 1
ATOM 1056 N N . ARG A 1 76 ? 3.466 -0.862 -13.230 1.00 0.00 76 ARG A N 1
ATOM 1057 C CA . ARG A 1 76 ? 2.602 -1.304 -14.344 1.00 0.00 76 ARG A CA 1
ATOM 1058 C C . ARG A 1 76 ? 1.107 -1.154 -14.028 1.00 0.00 76 ARG A C 1
ATOM 1059 O O . ARG A 1 76 ? 0.734 -0.854 -12.895 1.00 0.00 76 ARG A O 1
ATOM 1080 N N . THR A 1 77 ? 0.241 -1.404 -15.012 1.00 0.00 77 THR A N 1
ATOM 1081 C CA . THR A 1 77 ? -1.226 -1.508 -14.827 1.00 0.00 77 THR A CA 1
ATOM 1082 C C . THR A 1 77 ? -1.668 -2.891 -14.313 1.00 0.00 77 THR A C 1
ATOM 1083 O O . THR A 1 77 ? -1.068 -3.901 -14.696 1.00 0.00 77 THR A O 1
ATOM 1094 N N . PRO A 1 78 ? -2.715 -2.972 -13.468 1.00 0.00 78 PRO A N 1
ATOM 1095 C CA . PRO A 1 78 ? -3.355 -4.241 -13.114 1.00 0.00 78 PRO A CA 1
ATOM 1096 C C . PRO A 1 78 ? -4.191 -4.811 -14.274 1.00 0.00 78 PRO A C 1
ATOM 1097 O O . PRO A 1 78 ? -4.524 -4.096 -15.223 1.00 0.00 78 PRO A O 1
ATOM 1108 N N . ALA A 1 79 ? -4.539 -6.096 -14.203 1.00 0.00 79 ALA A N 1
ATOM 1109 C CA . ALA A 1 79 ? -5.308 -6.815 -15.224 1.00 0.00 79 ALA A CA 1
ATOM 1110 C C . ALA A 1 79 ? -6.365 -7.767 -14.626 1.00 0.00 79 ALA A C 1
ATOM 1111 O O . ALA A 1 79 ? -6.218 -8.263 -13.504 1.00 0.00 79 ALA A O 1
ATOM 1118 N N . ALA A 1 80 ? -7.423 -8.027 -15.400 1.00 0.00 80 ALA A N 1
ATOM 1119 C CA . ALA A 1 80 ? -8.523 -8.946 -15.087 1.00 0.00 80 ALA A CA 1
ATOM 1120 C C . ALA A 1 80 ? -9.109 -9.580 -16.366 1.00 0.00 80 ALA A C 1
ATOM 1121 O O . ALA A 1 80 ? -8.903 -9.064 -17.467 1.00 0.00 80 ALA A O 1
ATOM 1128 N N . ALA A 1 81 ? -9.866 -10.677 -16.229 1.00 0.00 81 ALA A N 1
ATOM 1129 C CA . ALA A 1 81 ? -10.544 -11.332 -17.354 1.00 0.00 81 ALA A CA 1
ATOM 1130 C C . ALA A 1 81 ? -11.755 -10.499 -17.859 1.00 0.00 81 ALA A C 1
ATOM 1131 O O . ALA A 1 81 ? -12.675 -10.247 -17.069 1.00 0.00 81 ALA A O 1
ATOM 1138 N N . PRO A 1 82 ? -11.797 -10.089 -19.147 1.00 0.00 82 PRO A N 1
ATOM 1139 C CA . PRO A 1 82 ? -12.840 -9.213 -19.700 1.00 0.00 82 PRO A CA 1
ATOM 1140 C C . PRO A 1 82 ? -14.114 -10.008 -20.056 1.00 0.00 82 PRO A C 1
ATOM 1141 O O . PRO A 1 82 ? -14.423 -10.274 -21.222 1.00 0.00 82 PRO A O 1
ATOM 1152 N N . ARG A 1 83 ? -14.862 -10.405 -19.018 1.00 0.00 83 ARG A N 1
ATOM 1153 C CA . ARG A 1 83 ? -16.107 -11.188 -19.099 1.00 0.00 83 ARG A CA 1
ATOM 1154 C C . ARG A 1 83 ? -17.310 -10.327 -19.536 1.00 0.00 83 ARG A C 1
ATOM 1155 O O . ARG A 1 83 ? -17.323 -9.123 -19.239 1.00 0.00 83 ARG A O 1
ATOM 1176 N N . PRO A 1 84 ? -18.325 -10.904 -20.219 1.00 0.00 84 PRO A N 1
ATOM 1177 C CA . PRO A 1 84 ? -19.520 -10.179 -20.659 1.00 0.00 84 PRO A CA 1
ATOM 1178 C C . PRO A 1 84 ? -20.425 -9.737 -19.489 1.00 0.00 84 PRO A C 1
ATOM 1179 O O . PRO A 1 84 ? -20.514 -10.459 -18.464 1.00 0.00 84 PRO A O 1
ATOM 1191 N N . GLY A 1 1 ? 23.716 0.239 -18.527 1.00 0.00 1 GLY A N 2
ATOM 1192 C CA . GLY A 1 1 ? 23.365 1.670 -18.625 1.00 0.00 1 GLY A CA 2
ATOM 1193 C C . GLY A 1 1 ? 24.308 2.533 -17.790 1.00 0.00 1 GLY A C 2
ATOM 1194 O O . GLY A 1 1 ? 24.491 2.256 -16.599 1.00 0.00 1 GLY A O 2
ATOM 1200 N N . PRO A 1 2 ? 24.936 3.574 -18.377 1.00 0.00 2 PRO A N 2
ATOM 1201 C CA . PRO A 1 2 ? 25.917 4.419 -17.699 1.00 0.00 2 PRO A CA 2
ATOM 1202 C C . PRO A 1 2 ? 25.290 5.381 -16.678 1.00 0.00 2 PRO A C 2
ATOM 1203 O O . PRO A 1 2 ? 24.106 5.721 -16.758 1.00 0.00 2 PRO A O 2
ATOM 1214 N N . GLY A 1 3 ? 26.106 5.861 -15.733 1.00 0.00 3 GLY A N 2
ATOM 1215 C CA . GLY A 1 3 ? 25.716 6.869 -14.736 1.00 0.00 3 GLY A CA 2
ATOM 1216 C C . GLY A 1 3 ? 24.573 6.434 -13.812 1.00 0.00 3 GLY A C 2
ATOM 1217 O O . GLY A 1 3 ? 24.472 5.272 -13.410 1.00 0.00 3 GLY A O 2
ATOM 1221 N N . SER A 1 4 ? 23.692 7.382 -13.479 1.00 0.00 4 SER A N 2
ATOM 1222 C CA . SER A 1 4 ? 22.555 7.201 -12.552 1.00 0.00 4 SER A CA 2
ATOM 1223 C C . SER A 1 4 ? 21.270 6.676 -13.226 1.00 0.00 4 SER A C 2
ATOM 1224 O O . SER A 1 4 ? 20.198 6.699 -12.614 1.00 0.00 4 SER A O 2
ATOM 1232 N N . TYR A 1 5 ? 21.345 6.204 -14.477 1.00 0.00 5 TYR A N 2
ATOM 1233 C CA . TYR A 1 5 ? 20.198 5.678 -15.235 1.00 0.00 5 TYR A CA 2
ATOM 1234 C C . TYR A 1 5 ? 19.565 4.435 -14.571 1.00 0.00 5 TYR A C 2
ATOM 1235 O O . TYR A 1 5 ? 20.272 3.563 -14.049 1.00 0.00 5 TYR A O 2
ATOM 1253 N N . THR A 1 6 ? 18.233 4.343 -14.593 1.00 0.00 6 THR A N 2
ATOM 1254 C CA . THR A 1 6 ? 17.465 3.367 -13.795 1.00 0.00 6 THR A CA 2
ATOM 1255 C C . THR A 1 6 ? 17.268 2.001 -14.470 1.00 0.00 6 THR A C 2
ATOM 1256 O O . THR A 1 6 ? 16.917 1.038 -13.782 1.00 0.00 6 THR A O 2
ATOM 1267 N N . GLY A 1 7 ? 17.449 1.893 -15.793 1.00 0.00 7 GLY A N 2
ATOM 1268 C CA . GLY A 1 7 ? 17.195 0.657 -16.558 1.00 0.00 7 GLY A CA 2
ATOM 1269 C C . GLY A 1 7 ? 15.722 0.215 -16.588 1.00 0.00 7 GLY A C 2
ATOM 1270 O O . GLY A 1 7 ? 15.443 -0.932 -16.957 1.00 0.00 7 GLY A O 2
ATOM 1274 N N . ALA A 1 8 ? 14.787 1.084 -16.169 1.00 0.00 8 ALA A N 2
ATOM 1275 C CA . ALA A 1 8 ? 13.362 0.784 -15.968 1.00 0.00 8 ALA A CA 2
ATOM 1276 C C . ALA A 1 8 ? 13.074 -0.448 -15.069 1.00 0.00 8 ALA A C 2
ATOM 1277 O O . ALA A 1 8 ? 12.066 -1.139 -15.248 1.00 0.00 8 ALA A O 2
ATOM 1284 N N . GLY A 1 9 ? 13.961 -0.731 -14.103 1.00 0.00 9 GLY A N 2
ATOM 1285 C CA . GLY A 1 9 ? 13.847 -1.868 -13.175 1.00 0.00 9 GLY A CA 2
ATOM 1286 C C . GLY A 1 9 ? 12.663 -1.769 -12.200 1.00 0.00 9 GLY A C 2
ATOM 1287 O O . GLY A 1 9 ? 12.224 -0.669 -11.849 1.00 0.00 9 GLY A O 2
ATOM 1291 N N . GLU A 1 10 ? 12.156 -2.919 -11.743 1.00 0.00 10 GLU A N 2
ATOM 1292 C CA . GLU A 1 10 ? 10.960 -3.058 -10.894 1.00 0.00 10 GLU A CA 2
ATOM 1293 C C . GLU A 1 10 ? 11.139 -4.110 -9.765 1.00 0.00 10 GLU A C 2
ATOM 1294 O O . GLU A 1 10 ? 11.976 -5.011 -9.907 1.00 0.00 10 GLU A O 2
ATOM 1306 N N . PRO A 1 11 ? 10.362 -4.044 -8.656 1.00 0.00 11 PRO A N 2
ATOM 1307 C CA . PRO A 1 11 ? 10.354 -5.059 -7.595 1.00 0.00 11 PRO A CA 2
ATOM 1308 C C . PRO A 1 11 ? 9.870 -6.443 -8.067 1.00 0.00 11 PRO A C 2
ATOM 1309 O O . PRO A 1 11 ? 9.075 -6.558 -9.006 1.00 0.00 11 PRO A O 2
ATOM 1320 N N . SER A 1 12 ? 10.298 -7.501 -7.376 1.00 0.00 12 SER A N 2
ATOM 1321 C CA . SER A 1 12 ? 9.815 -8.872 -7.608 1.00 0.00 12 SER A CA 2
ATOM 1322 C C . SER A 1 12 ? 8.443 -9.111 -6.968 1.00 0.00 12 SER A C 2
ATOM 1323 O O . SER A 1 12 ? 8.205 -8.714 -5.825 1.00 0.00 12 SER A O 2
ATOM 1331 N N . GLN A 1 13 ? 7.562 -9.850 -7.658 1.00 0.00 13 GLN A N 2
ATOM 1332 C CA . GLN A 1 13 ? 6.285 -10.320 -7.106 1.00 0.00 13 GLN A CA 2
ATOM 1333 C C . GLN A 1 13 ? 6.461 -11.149 -5.817 1.00 0.00 13 GLN A C 2
ATOM 1334 O O . GLN A 1 13 ? 5.594 -11.120 -4.940 1.00 0.00 13 GLN A O 2
ATOM 1348 N N . ALA A 1 14 ? 7.599 -11.837 -5.662 1.00 0.00 14 ALA A N 2
ATOM 1349 C CA . ALA A 1 14 ? 7.909 -12.632 -4.476 1.00 0.00 14 ALA A CA 2
ATOM 1350 C C . ALA A 1 14 ? 8.278 -11.761 -3.257 1.00 0.00 14 ALA A C 2
ATOM 1351 O O . ALA A 1 14 ? 8.020 -12.154 -2.115 1.00 0.00 14 ALA A O 2
ATOM 1358 N N . ASP A 1 15 ? 8.821 -10.560 -3.485 1.00 0.00 15 ASP A N 2
ATOM 1359 C CA . ASP A 1 15 ? 9.069 -9.559 -2.440 1.00 0.00 15 ASP A CA 2
ATOM 1360 C C . ASP A 1 15 ? 7.797 -8.786 -2.070 1.00 0.00 15 ASP A C 2
ATOM 1361 O O . ASP A 1 15 ? 7.514 -8.560 -0.893 1.00 0.00 15 ASP A O 2
ATOM 1370 N N . LEU A 1 16 ? 7.004 -8.432 -3.083 1.00 0.00 16 LEU A N 2
ATOM 1371 C CA . LEU A 1 16 ? 5.741 -7.707 -2.926 1.00 0.00 16 LEU A CA 2
ATOM 1372 C C . LEU A 1 16 ? 4.712 -8.530 -2.139 1.00 0.00 16 LEU A C 2
ATOM 1373 O O . LEU A 1 16 ? 4.190 -8.066 -1.134 1.00 0.00 16 LEU A O 2
ATOM 1389 N N . ASP A 1 17 ? 4.431 -9.762 -2.556 1.00 0.00 17 ASP A N 2
ATOM 1390 C CA . ASP A 1 17 ? 3.404 -10.602 -1.918 1.00 0.00 17 ASP A CA 2
ATOM 1391 C C . ASP A 1 17 ? 3.732 -10.949 -0.457 1.00 0.00 17 ASP A C 2
ATOM 1392 O O . ASP A 1 17 ? 2.830 -11.006 0.381 1.00 0.00 17 ASP A O 2
ATOM 1401 N N . ALA A 1 18 ? 5.021 -11.116 -0.145 1.00 0.00 18 ALA A N 2
ATOM 1402 C CA . ALA A 1 18 ? 5.501 -11.362 1.218 1.00 0.00 18 ALA A CA 2
ATOM 1403 C C . ALA A 1 18 ? 5.360 -10.120 2.120 1.00 0.00 18 ALA A C 2
ATOM 1404 O O . ALA A 1 18 ? 4.990 -10.238 3.294 1.00 0.00 18 ALA A O 2
ATOM 1411 N N . LEU A 1 19 ? 5.624 -8.932 1.571 1.00 0.00 19 LEU A N 2
ATOM 1412 C CA . LEU A 1 19 ? 5.490 -7.650 2.257 1.00 0.00 19 LEU A CA 2
ATOM 1413 C C . LEU A 1 19 ? 4.018 -7.328 2.543 1.00 0.00 19 LEU A C 2
ATOM 1414 O O . LEU A 1 19 ? 3.651 -7.020 3.675 1.00 0.00 19 LEU A O 2
ATOM 1430 N N . LEU A 1 20 ? 3.173 -7.401 1.514 1.00 0.00 20 LEU A N 2
ATOM 1431 C CA . LEU A 1 20 ? 1.779 -6.961 1.547 1.00 0.00 20 LEU A CA 2
ATOM 1432 C C . LEU A 1 20 ? 0.951 -7.744 2.584 1.00 0.00 20 LEU A C 2
ATOM 1433 O O . LEU A 1 20 ? 0.150 -7.154 3.309 1.00 0.00 20 LEU A O 2
ATOM 1449 N N . SER A 1 21 ? 1.189 -9.055 2.723 1.00 0.00 21 SER A N 2
ATOM 1450 C CA . SER A 1 21 ? 0.519 -9.891 3.739 1.00 0.00 21 SER A CA 2
ATOM 1451 C C . SER A 1 21 ? 0.783 -9.444 5.181 1.00 0.00 21 SER A C 2
ATOM 1452 O O . SER A 1 21 ? -0.066 -9.651 6.048 1.00 0.00 21 SER A O 2
ATOM 1460 N N . ALA A 1 22 ? 1.922 -8.796 5.450 1.00 0.00 22 ALA A N 2
ATOM 1461 C CA . ALA A 1 22 ? 2.243 -8.262 6.769 1.00 0.00 22 ALA A CA 2
ATOM 1462 C C . ALA A 1 22 ? 1.617 -6.878 7.012 1.00 0.00 22 ALA A C 2
ATOM 1463 O O . ALA A 1 22 ? 1.162 -6.610 8.122 1.00 0.00 22 ALA A O 2
ATOM 1470 N N . VAL A 1 23 ? 1.519 -6.003 6.000 1.00 0.00 23 VAL A N 2
ATOM 1471 C CA . VAL A 1 23 ? 0.932 -4.652 6.179 1.00 0.00 23 VAL A CA 2
ATOM 1472 C C . VAL A 1 23 ? -0.598 -4.678 6.185 1.00 0.00 23 VAL A C 2
ATOM 1473 O O . VAL A 1 23 ? -1.215 -3.999 7.010 1.00 0.00 23 VAL A O 2
ATOM 1486 N N . ARG A 1 24 ? -1.230 -5.534 5.368 1.00 0.00 24 ARG A N 2
ATOM 1487 C CA . ARG A 1 24 ? -2.692 -5.784 5.371 1.00 0.00 24 ARG A CA 2
ATOM 1488 C C . ARG A 1 24 ? -3.200 -6.314 6.723 1.00 0.00 24 ARG A C 2
ATOM 1489 O O . ARG A 1 24 ? -4.351 -6.073 7.088 1.00 0.00 24 ARG A O 2
ATOM 1510 N N . ASP A 1 25 ? -2.339 -7.018 7.462 1.00 0.00 25 ASP A N 2
ATOM 1511 C CA . ASP A 1 25 ? -2.619 -7.662 8.753 1.00 0.00 25 ASP A CA 2
ATOM 1512 C C . ASP A 1 25 ? -2.070 -6.864 9.968 1.00 0.00 25 ASP A C 2
ATOM 1513 O O . ASP A 1 25 ? -1.953 -7.390 11.074 1.00 0.00 25 ASP A O 2
ATOM 1522 N N . ASN A 1 26 ? -1.722 -5.581 9.769 1.00 0.00 26 ASN A N 2
ATOM 1523 C CA . ASN A 1 26 ? -1.223 -4.644 10.786 1.00 0.00 26 ASN A CA 2
ATOM 1524 C C . ASN A 1 26 ? 0.097 -5.080 11.480 1.00 0.00 26 ASN A C 2
ATOM 1525 O O . ASN A 1 26 ? 0.428 -4.592 12.564 1.00 0.00 26 ASN A O 2
ATOM 1536 N N . ARG A 1 27 ? 0.874 -5.974 10.853 1.00 0.00 27 ARG A N 2
ATOM 1537 C CA . ARG A 1 27 ? 2.194 -6.437 11.321 1.00 0.00 27 ARG A CA 2
ATOM 1538 C C . ARG A 1 27 ? 3.366 -5.611 10.766 1.00 0.00 27 ARG A C 2
ATOM 1539 O O . ARG A 1 27 ? 4.456 -5.653 11.342 1.00 0.00 27 ARG A O 2
ATOM 1560 N N . LEU A 1 28 ? 3.156 -4.846 9.688 1.00 0.00 28 LEU A N 2
ATOM 1561 C CA . LEU A 1 28 ? 4.148 -3.959 9.065 1.00 0.00 28 LEU A CA 2
ATOM 1562 C C . LEU A 1 28 ? 3.516 -2.565 8.838 1.00 0.00 28 LEU A C 2
ATOM 1563 O O . LEU A 1 28 ? 2.350 -2.470 8.457 1.00 0.00 28 LEU A O 2
ATOM 1579 N N . SER A 1 29 ? 4.256 -1.480 9.095 1.00 0.00 29 SER A N 2
ATOM 1580 C CA . SER A 1 29 ? 3.773 -0.090 8.968 1.00 0.00 29 SER A CA 2
ATOM 1581 C C . SER A 1 29 ? 3.865 0.442 7.527 1.00 0.00 29 SER A C 2
ATOM 1582 O O . SER A 1 29 ? 4.684 -0.025 6.738 1.00 0.00 29 SER A O 2
ATOM 1590 N N . ILE A 1 30 ? 3.076 1.474 7.195 1.00 0.00 30 ILE A N 2
ATOM 1591 C CA . ILE A 1 30 ? 3.064 2.129 5.866 1.00 0.00 30 ILE A CA 2
ATOM 1592 C C . ILE A 1 30 ? 4.479 2.551 5.446 1.00 0.00 30 ILE A C 2
ATOM 1593 O O . ILE A 1 30 ? 4.944 2.189 4.369 1.00 0.00 30 ILE A O 2
ATOM 1609 N N . GLU A 1 31 ? 5.186 3.294 6.299 1.00 0.00 31 GLU A N 2
ATOM 1610 C CA . GLU A 1 31 ? 6.490 3.869 5.934 1.00 0.00 31 GLU A CA 2
ATOM 1611 C C . GLU A 1 31 ? 7.631 2.850 6.014 1.00 0.00 31 GLU A C 2
ATOM 1612 O O . GLU A 1 31 ? 8.601 2.937 5.259 1.00 0.00 31 GLU A O 2
ATOM 1624 N N . GLN A 1 32 ? 7.481 1.820 6.852 1.00 0.00 32 GLN A N 2
ATOM 1625 C CA . GLN A 1 32 ? 8.373 0.666 6.872 1.00 0.00 32 GLN A CA 2
ATOM 1626 C C . GLN A 1 32 ? 8.202 -0.180 5.597 1.00 0.00 32 GLN A C 2
ATOM 1627 O O . GLN A 1 32 ? 9.190 -0.624 5.017 1.00 0.00 32 GLN A O 2
ATOM 1641 N N . ALA A 1 33 ? 6.982 -0.334 5.081 1.00 0.00 33 ALA A N 2
ATOM 1642 C CA . ALA A 1 33 ? 6.751 -1.031 3.819 1.00 0.00 33 ALA A CA 2
ATOM 1643 C C . ALA A 1 33 ? 7.337 -0.273 2.611 1.00 0.00 33 ALA A C 2
ATOM 1644 O O . ALA A 1 33 ? 7.856 -0.905 1.694 1.00 0.00 33 ALA A O 2
ATOM 1651 N N . VAL A 1 34 ? 7.371 1.064 2.640 1.00 0.00 34 VAL A N 2
ATOM 1652 C CA . VAL A 1 34 ? 8.041 1.874 1.606 1.00 0.00 34 VAL A CA 2
ATOM 1653 C C . VAL A 1 34 ? 9.566 1.739 1.717 1.00 0.00 34 VAL A C 2
ATOM 1654 O O . VAL A 1 34 ? 10.240 1.619 0.693 1.00 0.00 34 VAL A O 2
ATOM 1667 N N . THR A 1 35 ? 10.129 1.683 2.934 1.00 0.00 35 THR A N 2
ATOM 1668 C CA . THR A 1 35 ? 11.589 1.566 3.118 1.00 0.00 35 THR A CA 2
ATOM 1669 C C . THR A 1 35 ? 12.136 0.156 2.843 1.00 0.00 35 THR A C 2
ATOM 1670 O O . THR A 1 35 ? 13.316 0.003 2.518 1.00 0.00 35 THR A O 2
ATOM 1681 N N . LEU A 1 36 ? 11.293 -0.883 2.934 1.00 0.00 36 LEU A N 2
ATOM 1682 C CA . LEU A 1 36 ? 11.637 -2.271 2.573 1.00 0.00 36 LEU A CA 2
ATOM 1683 C C . LEU A 1 36 ? 11.354 -2.602 1.093 1.00 0.00 36 LEU A C 2
ATOM 1684 O O . LEU A 1 36 ? 11.997 -3.495 0.528 1.00 0.00 36 LEU A O 2
ATOM 1700 N N . LEU A 1 37 ? 10.427 -1.882 0.445 1.00 0.00 37 LEU A N 2
ATOM 1701 C CA . LEU A 1 37 ? 10.125 -1.995 -0.989 1.00 0.00 37 LEU A CA 2
ATOM 1702 C C . LEU A 1 37 ? 11.300 -1.543 -1.877 1.00 0.00 37 LEU A C 2
ATOM 1703 O O . LEU A 1 37 ? 11.618 -2.200 -2.867 1.00 0.00 37 LEU A O 2
ATOM 1719 N N . THR A 1 38 ? 11.916 -0.412 -1.518 1.00 0.00 38 THR A N 2
ATOM 1720 C CA . THR A 1 38 ? 13.031 0.253 -2.222 1.00 0.00 38 THR A CA 2
ATOM 1721 C C . THR A 1 38 ? 12.827 0.421 -3.742 1.00 0.00 38 THR A C 2
ATOM 1722 O O . THR A 1 38 ? 13.476 -0.269 -4.540 1.00 0.00 38 THR A O 2
ATOM 1733 N N . PRO A 1 39 ? 11.956 1.352 -4.193 1.00 0.00 39 PRO A N 2
ATOM 1734 C CA . PRO A 1 39 ? 11.918 1.795 -5.588 1.00 0.00 39 PRO A CA 2
ATOM 1735 C C . PRO A 1 39 ? 13.206 2.547 -5.993 1.00 0.00 39 PRO A C 2
ATOM 1736 O O . PRO A 1 39 ? 14.011 2.929 -5.141 1.00 0.00 39 PRO A O 2
ATOM 1747 N N . ARG A 1 40 ? 13.403 2.783 -7.297 1.00 0.00 40 ARG A N 2
ATOM 1748 C CA . ARG A 1 40 ? 14.670 3.328 -7.842 1.00 0.00 40 ARG A CA 2
ATOM 1749 C C . ARG A 1 40 ? 14.909 4.824 -7.581 1.00 0.00 40 ARG A C 2
ATOM 1750 O O . ARG A 1 40 ? 16.068 5.245 -7.548 1.00 0.00 40 ARG A O 2
ATOM 1771 N N . ARG A 1 41 ? 13.848 5.620 -7.363 1.00 0.00 41 ARG A N 2
ATOM 1772 C CA . ARG A 1 41 ? 13.878 7.069 -7.034 1.00 0.00 41 ARG A CA 2
ATOM 1773 C C . ARG A 1 41 ? 14.821 7.889 -7.948 1.00 0.00 41 ARG A C 2
ATOM 1774 O O . ARG A 1 41 ? 15.636 8.696 -7.489 1.00 0.00 41 ARG A O 2
ATOM 1795 N N . GLY A 1 42 ? 14.728 7.677 -9.261 1.00 0.00 42 GLY A N 2
ATOM 1796 C CA . GLY A 1 42 ? 15.433 8.468 -10.277 1.00 0.00 42 GLY A CA 2
ATOM 1797 C C . GLY A 1 42 ? 14.915 9.911 -10.386 1.00 0.00 42 GLY A C 2
ATOM 1798 O O . GLY A 1 42 ? 13.832 10.239 -9.894 1.00 0.00 42 GLY A O 2
ATOM 1802 N N . GLY A 1 43 ? 15.675 10.778 -11.064 1.00 0.00 43 GLY A N 2
ATOM 1803 C CA . GLY A 1 43 ? 15.372 12.220 -11.204 1.00 0.00 43 GLY A CA 2
ATOM 1804 C C . GLY A 1 43 ? 14.102 12.554 -12.004 1.00 0.00 43 GLY A C 2
ATOM 1805 O O . GLY A 1 43 ? 13.597 13.674 -11.902 1.00 0.00 43 GLY A O 2
ATOM 1809 N N . GLY A 1 44 ? 13.573 11.599 -12.778 1.00 0.00 44 GLY A N 2
ATOM 1810 C CA . GLY A 1 44 ? 12.342 11.731 -13.576 1.00 0.00 44 GLY A CA 2
ATOM 1811 C C . GLY A 1 44 ? 11.607 10.409 -13.840 1.00 0.00 44 GLY A C 2
ATOM 1812 O O . GLY A 1 44 ? 10.820 10.328 -14.791 1.00 0.00 44 GLY A O 2
ATOM 1816 N N . SER A 1 45 ? 11.856 9.367 -13.041 1.00 0.00 45 SER A N 2
ATOM 1817 C CA . SER A 1 45 ? 11.299 8.018 -13.241 1.00 0.00 45 SER A CA 2
ATOM 1818 C C . SER A 1 45 ? 9.921 7.790 -12.592 1.00 0.00 45 SER A C 2
ATOM 1819 O O . SER A 1 45 ? 9.275 6.771 -12.855 1.00 0.00 45 SER A O 2
ATOM 1827 N N . GLY A 1 46 ? 9.454 8.712 -11.740 1.00 0.00 46 GLY A N 2
ATOM 1828 C CA . GLY A 1 46 ? 8.216 8.585 -10.966 1.00 0.00 46 GLY A CA 2
ATOM 1829 C C . GLY A 1 46 ? 7.921 9.799 -10.077 1.00 0.00 46 GLY A C 2
ATOM 1830 O O . GLY A 1 46 ? 8.281 10.932 -10.413 1.00 0.00 46 GLY A O 2
ATOM 1834 N N . GLY A 1 47 ? 7.266 9.555 -8.935 1.00 0.00 47 GLY A N 2
ATOM 1835 C CA . GLY A 1 47 ? 6.805 10.581 -7.989 1.00 0.00 47 GLY A CA 2
ATOM 1836 C C . GLY A 1 47 ? 5.423 11.166 -8.343 1.00 0.00 47 GLY A C 2
ATOM 1837 O O . GLY A 1 47 ? 4.809 10.797 -9.349 1.00 0.00 47 GLY A O 2
ATOM 1841 N N . GLY A 1 48 ? 4.922 12.065 -7.488 1.00 0.00 48 GLY A N 2
ATOM 1842 C CA . GLY A 1 48 ? 3.555 12.598 -7.583 1.00 0.00 48 GLY A CA 2
ATOM 1843 C C . GLY A 1 48 ? 2.495 11.553 -7.198 1.00 0.00 48 GLY A C 2
ATOM 1844 O O . GLY A 1 48 ? 2.643 10.838 -6.205 1.00 0.00 48 GLY A O 2
ATOM 1848 N N . SER A 1 49 ? 1.420 11.467 -7.983 1.00 0.00 49 SER A N 2
ATOM 1849 C CA . SER A 1 49 ? 0.326 10.493 -7.798 1.00 0.00 49 SER A CA 2
ATOM 1850 C C . SER A 1 49 ? 0.809 9.035 -7.907 1.00 0.00 49 SER A C 2
ATOM 1851 O O . SER A 1 49 ? 1.690 8.720 -8.714 1.00 0.00 49 SER A O 2
ATOM 1859 N N . MET A 1 50 ? 0.223 8.134 -7.102 1.00 0.00 50 MET A N 2
ATOM 1860 C CA . MET A 1 50 ? 0.604 6.713 -6.995 1.00 0.00 50 MET A CA 2
ATOM 1861 C C . MET A 1 50 ? 2.110 6.492 -6.746 1.00 0.00 50 MET A C 2
ATOM 1862 O O . MET A 1 50 ? 2.761 5.644 -7.361 1.00 0.00 50 MET A O 2
ATOM 1876 N N . ASP A 1 51 ? 2.664 7.248 -5.796 1.00 0.00 51 ASP A N 2
ATOM 1877 C CA . ASP A 1 51 ? 3.880 6.859 -5.074 1.00 0.00 51 ASP A CA 2
ATOM 1878 C C . ASP A 1 51 ? 3.558 5.744 -4.053 1.00 0.00 51 ASP A C 2
ATOM 1879 O O . ASP A 1 51 ? 2.409 5.596 -3.621 1.00 0.00 51 ASP A O 2
ATOM 1888 N N . ALA A 1 52 ? 4.553 4.958 -3.631 1.00 0.00 52 ALA A N 2
ATOM 1889 C CA . ALA A 1 52 ? 4.365 3.816 -2.730 1.00 0.00 52 ALA A CA 2
ATOM 1890 C C . ALA A 1 52 ? 3.670 4.193 -1.406 1.00 0.00 52 ALA A C 2
ATOM 1891 O O . ALA A 1 52 ? 2.817 3.450 -0.925 1.00 0.00 52 ALA A O 2
ATOM 1898 N N . LYS A 1 53 ? 3.964 5.383 -0.864 1.00 0.00 53 LYS A N 2
ATOM 1899 C CA . LYS A 1 53 ? 3.319 5.951 0.336 1.00 0.00 53 LYS A CA 2
ATOM 1900 C C . LYS A 1 53 ? 1.794 6.060 0.196 1.00 0.00 53 LYS A C 2
ATOM 1901 O O . LYS A 1 53 ? 1.065 5.687 1.112 1.00 0.00 53 LYS A O 2
ATOM 1920 N N . GLU A 1 54 ? 1.310 6.531 -0.949 1.00 0.00 54 GLU A N 2
ATOM 1921 C CA . GLU A 1 54 ? -0.122 6.641 -1.259 1.00 0.00 54 GLU A CA 2
ATOM 1922 C C . GLU A 1 54 ? -0.743 5.256 -1.480 1.00 0.00 54 GLU A C 2
ATOM 1923 O O . GLU A 1 54 ? -1.828 4.971 -0.968 1.00 0.00 54 GLU A O 2
ATOM 1935 N N . ILE A 1 55 ? -0.033 4.369 -2.189 1.00 0.00 55 ILE A N 2
ATOM 1936 C CA . ILE A 1 55 ? -0.505 3.022 -2.538 1.00 0.00 55 ILE A CA 2
ATOM 1937 C C . ILE A 1 55 ? -0.697 2.155 -1.286 1.00 0.00 55 ILE A C 2
ATOM 1938 O O . ILE A 1 55 ? -1.758 1.556 -1.110 1.00 0.00 55 ILE A O 2
ATOM 1954 N N . LEU A 1 56 ? 0.284 2.126 -0.376 1.00 0.00 56 LEU A N 2
ATOM 1955 C CA . LEU A 1 56 ? 0.179 1.377 0.884 1.00 0.00 56 LEU A CA 2
ATOM 1956 C C . LEU A 1 56 ? -0.947 1.920 1.770 1.00 0.00 56 LEU A C 2
ATOM 1957 O O . LEU A 1 56 ? -1.630 1.134 2.419 1.00 0.00 56 LEU A O 2
ATOM 1973 N N . THR A 1 57 ? -1.176 3.234 1.781 1.00 0.00 57 THR A N 2
ATOM 1974 C CA . THR A 1 57 ? -2.262 3.852 2.555 1.00 0.00 57 THR A CA 2
ATOM 1975 C C . THR A 1 57 ? -3.634 3.356 2.086 1.00 0.00 57 THR A C 2
ATOM 1976 O O . THR A 1 57 ? -4.451 2.947 2.913 1.00 0.00 57 THR A O 2
ATOM 1987 N N . ARG A 1 58 ? -3.869 3.286 0.769 1.00 0.00 58 ARG A N 2
ATOM 1988 C CA . ARG A 1 58 ? -5.109 2.732 0.192 1.00 0.00 58 ARG A CA 2
ATOM 1989 C C . ARG A 1 58 ? -5.235 1.223 0.416 1.00 0.00 58 ARG A C 2
ATOM 1990 O O . ARG A 1 58 ? -6.328 0.736 0.708 1.00 0.00 58 ARG A O 2
ATOM 2011 N N . PHE A 1 59 ? -4.130 0.483 0.328 1.00 0.00 59 PHE A N 2
ATOM 2012 C CA . PHE A 1 59 ? -4.105 -0.966 0.540 1.00 0.00 59 PHE A CA 2
ATOM 2013 C C . PHE A 1 59 ? -4.337 -1.374 2.000 1.00 0.00 59 PHE A C 2
ATOM 2014 O O . PHE A 1 59 ? -5.061 -2.340 2.256 1.00 0.00 59 PHE A O 2
ATOM 2031 N N . LYS A 1 60 ? -3.777 -0.636 2.967 1.00 0.00 60 LYS A N 2
ATOM 2032 C CA . LYS A 1 60 ? -3.966 -0.904 4.402 1.00 0.00 60 LYS A CA 2
ATOM 2033 C C . LYS A 1 60 ? -5.363 -0.514 4.899 1.00 0.00 60 LYS A C 2
ATOM 2034 O O . LYS A 1 60 ? -5.938 -1.205 5.742 1.00 0.00 60 LYS A O 2
ATOM 2053 N N . ASP A 1 61 ? -5.939 0.546 4.334 1.00 0.00 61 ASP A N 2
ATOM 2054 C CA . ASP A 1 61 ? -7.325 0.973 4.581 1.00 0.00 61 ASP A CA 2
ATOM 2055 C C . ASP A 1 61 ? -8.370 0.025 3.937 1.00 0.00 61 ASP A C 2
ATOM 2056 O O . ASP A 1 61 ? -9.561 0.106 4.252 1.00 0.00 61 ASP A O 2
ATOM 2065 N N . GLY A 1 62 ? -7.941 -0.885 3.055 1.00 0.00 62 GLY A N 2
ATOM 2066 C CA . GLY A 1 62 ? -8.798 -1.841 2.342 1.00 0.00 62 GLY A CA 2
ATOM 2067 C C . GLY A 1 62 ? -9.508 -1.255 1.110 1.00 0.00 62 GLY A C 2
ATOM 2068 O O . GLY A 1 62 ? -10.342 -1.931 0.506 1.00 0.00 62 GLY A O 2
ATOM 2072 N N . GLY A 1 63 ? -9.178 -0.017 0.715 1.00 0.00 63 GLY A N 2
ATOM 2073 C CA . GLY A 1 63 ? -9.687 0.649 -0.499 1.00 0.00 63 GLY A CA 2
ATOM 2074 C C . GLY A 1 63 ? -9.017 0.188 -1.806 1.00 0.00 63 GLY A C 2
ATOM 2075 O O . GLY A 1 63 ? -9.536 0.461 -2.891 1.00 0.00 63 GLY A O 2
ATOM 2079 N N . LEU A 1 64 ? -7.899 -0.544 -1.713 1.00 0.00 64 LEU A N 2
ATOM 2080 C CA . LEU A 1 64 ? -7.155 -1.139 -2.830 1.00 0.00 64 LEU A CA 2
ATOM 2081 C C . LEU A 1 64 ? -7.060 -2.668 -2.675 1.00 0.00 64 LEU A C 2
ATOM 2082 O O . LEU A 1 64 ? -6.900 -3.174 -1.562 1.00 0.00 64 LEU A O 2
ATOM 2098 N N . ASP A 1 65 ? -7.133 -3.403 -3.782 1.00 0.00 65 ASP A N 2
ATOM 2099 C CA . ASP A 1 65 ? -6.924 -4.859 -3.826 1.00 0.00 65 ASP A CA 2
ATOM 2100 C C . ASP A 1 65 ? -5.447 -5.223 -4.027 1.00 0.00 65 ASP A C 2
ATOM 2101 O O . ASP A 1 65 ? -4.667 -4.419 -4.548 1.00 0.00 65 ASP A O 2
ATOM 2110 N N . ARG A 1 66 ? -5.041 -6.445 -3.642 1.00 0.00 66 ARG A N 2
ATOM 2111 C CA . ARG A 1 66 ? -3.639 -6.902 -3.745 1.00 0.00 66 ARG A CA 2
ATOM 2112 C C . ARG A 1 66 ? -3.105 -6.870 -5.182 1.00 0.00 66 ARG A C 2
ATOM 2113 O O . ARG A 1 66 ? -1.975 -6.443 -5.397 1.00 0.00 66 ARG A O 2
ATOM 2134 N N . ALA A 1 67 ? -3.921 -7.253 -6.165 1.00 0.00 67 ALA A N 2
ATOM 2135 C CA . ALA A 1 67 ? -3.549 -7.230 -7.583 1.00 0.00 67 ALA A CA 2
ATOM 2136 C C . ALA A 1 67 ? -3.254 -5.801 -8.093 1.00 0.00 67 ALA A C 2
ATOM 2137 O O . ALA A 1 67 ? -2.289 -5.583 -8.831 1.00 0.00 67 ALA A O 2
ATOM 2144 N N . ALA A 1 68 ? -4.047 -4.817 -7.653 1.00 0.00 68 ALA A N 2
ATOM 2145 C CA . ALA A 1 68 ? -3.817 -3.402 -7.951 1.00 0.00 68 ALA A CA 2
ATOM 2146 C C . ALA A 1 68 ? -2.623 -2.830 -7.173 1.00 0.00 68 ALA A C 2
ATOM 2147 O O . ALA A 1 68 ? -1.816 -2.102 -7.751 1.00 0.00 68 ALA A O 2
ATOM 2154 N N . ALA A 1 69 ? -2.428 -3.208 -5.905 1.00 0.00 69 ALA A N 2
ATOM 2155 C CA . ALA A 1 69 ? -1.270 -2.782 -5.112 1.00 0.00 69 ALA A CA 2
ATOM 2156 C C . ALA A 1 69 ? 0.049 -3.284 -5.724 1.00 0.00 69 ALA A C 2
ATOM 2157 O O . ALA A 1 69 ? 0.969 -2.495 -5.942 1.00 0.00 69 ALA A O 2
ATOM 2164 N N . GLN A 1 70 ? 0.125 -4.566 -6.097 1.00 0.00 70 GLN A N 2
ATOM 2165 C CA . GLN A 1 70 ? 1.287 -5.144 -6.785 1.00 0.00 70 GLN A CA 2
ATOM 2166 C C . GLN A 1 70 ? 1.584 -4.442 -8.119 1.00 0.00 70 GLN A C 2
ATOM 2167 O O . GLN A 1 70 ? 2.739 -4.109 -8.390 1.00 0.00 70 GLN A O 2
ATOM 2181 N N . ALA A 1 71 ? 0.551 -4.149 -8.918 1.00 0.00 71 ALA A N 2
ATOM 2182 C CA . ALA A 1 71 ? 0.689 -3.423 -10.183 1.00 0.00 71 ALA A CA 2
ATOM 2183 C C . ALA A 1 71 ? 1.256 -2.006 -9.979 1.00 0.00 71 ALA A C 2
ATOM 2184 O O . ALA A 1 71 ? 2.297 -1.670 -10.543 1.00 0.00 71 ALA A O 2
ATOM 2191 N N . LEU A 1 72 ? 0.618 -1.203 -9.121 1.00 0.00 72 LEU A N 2
ATOM 2192 C CA . LEU A 1 72 ? 0.967 0.194 -8.870 1.00 0.00 72 LEU A CA 2
ATOM 2193 C C . LEU A 1 72 ? 2.348 0.344 -8.211 1.00 0.00 72 LEU A C 2
ATOM 2194 O O . LEU A 1 72 ? 3.095 1.252 -8.586 1.00 0.00 72 LEU A O 2
ATOM 2210 N N . LEU A 1 73 ? 2.741 -0.564 -7.307 1.00 0.00 73 LEU A N 2
ATOM 2211 C CA . LEU A 1 73 ? 4.095 -0.583 -6.732 1.00 0.00 73 LEU A CA 2
ATOM 2212 C C . LEU A 1 73 ? 5.178 -0.993 -7.745 1.00 0.00 73 LEU A C 2
ATOM 2213 O O . LEU A 1 73 ? 6.295 -0.471 -7.704 1.00 0.00 73 LEU A O 2
ATOM 2229 N N . ALA A 1 74 ? 4.846 -1.868 -8.697 1.00 0.00 74 ALA A N 2
ATOM 2230 C CA . ALA A 1 74 ? 5.709 -2.226 -9.828 1.00 0.00 74 ALA A CA 2
ATOM 2231 C C . ALA A 1 74 ? 5.724 -1.188 -10.977 1.00 0.00 74 ALA A C 2
ATOM 2232 O O . ALA A 1 74 ? 6.461 -1.364 -11.953 1.00 0.00 74 ALA A O 2
ATOM 2239 N N . GLY A 1 75 ? 4.927 -0.109 -10.884 1.00 0.00 75 GLY A N 2
ATOM 2240 C CA . GLY A 1 75 ? 4.809 0.935 -11.909 1.00 0.00 75 GLY A CA 2
ATOM 2241 C C . GLY A 1 75 ? 3.968 0.548 -13.139 1.00 0.00 75 GLY A C 2
ATOM 2242 O O . GLY A 1 75 ? 4.109 1.160 -14.201 1.00 0.00 75 GLY A O 2
ATOM 2246 N N . ARG A 1 76 ? 3.114 -0.474 -13.009 1.00 0.00 76 ARG A N 2
ATOM 2247 C CA . ARG A 1 76 ? 2.234 -1.048 -14.049 1.00 0.00 76 ARG A CA 2
ATOM 2248 C C . ARG A 1 76 ? 0.755 -0.733 -13.765 1.00 0.00 76 ARG A C 2
ATOM 2249 O O . ARG A 1 76 ? 0.388 -0.427 -12.631 1.00 0.00 76 ARG A O 2
ATOM 2270 N N . THR A 1 77 ? -0.108 -0.842 -14.775 1.00 0.00 77 THR A N 2
ATOM 2271 C CA . THR A 1 77 ? -1.568 -0.682 -14.627 1.00 0.00 77 THR A CA 2
ATOM 2272 C C . THR A 1 77 ? -2.227 -1.935 -14.015 1.00 0.00 77 THR A C 2
ATOM 2273 O O . THR A 1 77 ? -1.713 -3.047 -14.203 1.00 0.00 77 THR A O 2
ATOM 2284 N N . PRO A 1 78 ? -3.357 -1.811 -13.277 1.00 0.00 78 PRO A N 2
ATOM 2285 C CA . PRO A 1 78 ? -4.059 -2.942 -12.660 1.00 0.00 78 PRO A CA 2
ATOM 2286 C C . PRO A 1 78 ? -4.495 -4.040 -13.644 1.00 0.00 78 PRO A C 2
ATOM 2287 O O . PRO A 1 78 ? -4.743 -3.777 -14.824 1.00 0.00 78 PRO A O 2
ATOM 2298 N N . ALA A 1 79 ? -4.669 -5.260 -13.134 1.00 0.00 79 ALA A N 2
ATOM 2299 C CA . ALA A 1 79 ? -5.034 -6.463 -13.889 1.00 0.00 79 ALA A CA 2
ATOM 2300 C C . ALA A 1 79 ? -6.540 -6.550 -14.248 1.00 0.00 79 ALA A C 2
ATOM 2301 O O . ALA A 1 79 ? -7.162 -7.613 -14.153 1.00 0.00 79 ALA A O 2
ATOM 2308 N N . ALA A 1 80 ? -7.153 -5.426 -14.645 1.00 0.00 80 ALA A N 2
ATOM 2309 C CA . ALA A 1 80 ? -8.549 -5.356 -15.075 1.00 0.00 80 ALA A CA 2
ATOM 2310 C C . ALA A 1 80 ? -8.781 -6.054 -16.428 1.00 0.00 80 ALA A C 2
ATOM 2311 O O . ALA A 1 80 ? -7.922 -6.030 -17.317 1.00 0.00 80 ALA A O 2
ATOM 2318 N N . ALA A 1 81 ? -9.973 -6.628 -16.602 1.00 0.00 81 ALA A N 2
ATOM 2319 C CA . ALA A 1 81 ? -10.458 -7.180 -17.866 1.00 0.00 81 ALA A CA 2
ATOM 2320 C C . ALA A 1 81 ? -11.999 -7.084 -17.968 1.00 0.00 81 ALA A C 2
ATOM 2321 O O . ALA A 1 81 ? -12.683 -7.159 -16.937 1.00 0.00 81 ALA A O 2
ATOM 2328 N N . PRO A 1 82 ? -12.572 -6.966 -19.184 1.00 0.00 82 PRO A N 2
ATOM 2329 C CA . PRO A 1 82 ? -14.018 -7.052 -19.432 1.00 0.00 82 PRO A CA 2
ATOM 2330 C C . PRO A 1 82 ? -14.489 -8.524 -19.365 1.00 0.00 82 PRO A C 2
ATOM 2331 O O . PRO A 1 82 ? -14.810 -9.157 -20.379 1.00 0.00 82 PRO A O 2
ATOM 2342 N N . ARG A 1 83 ? -14.460 -9.094 -18.152 1.00 0.00 83 ARG A N 2
ATOM 2343 C CA . ARG A 1 83 ? -14.637 -10.524 -17.837 1.00 0.00 83 ARG A CA 2
ATOM 2344 C C . ARG A 1 83 ? -15.404 -10.708 -16.509 1.00 0.00 83 ARG A C 2
ATOM 2345 O O . ARG A 1 83 ? -15.189 -9.904 -15.594 1.00 0.00 83 ARG A O 2
ATOM 2366 N N . PRO A 1 84 ? -16.246 -11.751 -16.362 1.00 0.00 84 PRO A N 2
ATOM 2367 C CA . PRO A 1 84 ? -16.760 -12.204 -15.062 1.00 0.00 84 PRO A CA 2
ATOM 2368 C C . PRO A 1 84 ? -15.654 -12.530 -14.033 1.00 0.00 84 PRO A C 2
ATOM 2369 O O . PRO A 1 84 ? -15.898 -12.326 -12.824 1.00 0.00 84 PRO A O 2
ATOM 2381 N N . GLY A 1 1 ? 28.636 -7.516 -9.337 1.00 0.00 1 GLY A N 3
ATOM 2382 C CA . GLY A 1 1 ? 30.055 -7.105 -9.231 1.00 0.00 1 GLY A CA 3
ATOM 2383 C C . GLY A 1 1 ? 30.578 -7.358 -7.825 1.00 0.00 1 GLY A C 3
ATOM 2384 O O . GLY A 1 1 ? 30.091 -6.731 -6.884 1.00 0.00 1 GLY A O 3
ATOM 2390 N N . PRO A 1 2 ? 31.572 -8.252 -7.636 1.00 0.00 2 PRO A N 3
ATOM 2391 C CA . PRO A 1 2 ? 32.072 -8.635 -6.308 1.00 0.00 2 PRO A CA 3
ATOM 2392 C C . PRO A 1 2 ? 32.960 -7.564 -5.642 1.00 0.00 2 PRO A C 3
ATOM 2393 O O . PRO A 1 2 ? 33.141 -7.594 -4.419 1.00 0.00 2 PRO A O 3
ATOM 2404 N N . GLY A 1 3 ? 33.516 -6.629 -6.424 1.00 0.00 3 GLY A N 3
ATOM 2405 C CA . GLY A 1 3 ? 34.353 -5.509 -5.973 1.00 0.00 3 GLY A CA 3
ATOM 2406 C C . GLY A 1 3 ? 34.070 -4.187 -6.700 1.00 0.00 3 GLY A C 3
ATOM 2407 O O . GLY A 1 3 ? 34.963 -3.341 -6.821 1.00 0.00 3 GLY A O 3
ATOM 2411 N N . SER A 1 4 ? 32.857 -4.024 -7.239 1.00 0.00 4 SER A N 3
ATOM 2412 C CA . SER A 1 4 ? 32.426 -2.885 -8.072 1.00 0.00 4 SER A CA 3
ATOM 2413 C C . SER A 1 4 ? 30.946 -2.521 -7.849 1.00 0.00 4 SER A C 3
ATOM 2414 O O . SER A 1 4 ? 30.121 -3.364 -7.481 1.00 0.00 4 SER A O 3
ATOM 2422 N N . TYR A 1 5 ? 30.608 -1.246 -8.094 1.00 0.00 5 TYR A N 3
ATOM 2423 C CA . TYR A 1 5 ? 29.245 -0.713 -7.944 1.00 0.00 5 TYR A CA 3
ATOM 2424 C C . TYR A 1 5 ? 28.370 -0.948 -9.187 1.00 0.00 5 TYR A C 3
ATOM 2425 O O . TYR A 1 5 ? 28.844 -0.873 -10.322 1.00 0.00 5 TYR A O 3
ATOM 2443 N N . THR A 1 6 ? 27.073 -1.200 -8.975 1.00 0.00 6 THR A N 3
ATOM 2444 C CA . THR A 1 6 ? 26.041 -1.325 -10.017 1.00 0.00 6 THR A CA 3
ATOM 2445 C C . THR A 1 6 ? 24.637 -1.015 -9.464 1.00 0.00 6 THR A C 3
ATOM 2446 O O . THR A 1 6 ? 24.400 -1.093 -8.251 1.00 0.00 6 THR A O 3
ATOM 2457 N N . GLY A 1 7 ? 23.694 -0.664 -10.343 1.00 0.00 7 GLY A N 3
ATOM 2458 C CA . GLY A 1 7 ? 22.286 -0.410 -10.002 1.00 0.00 7 GLY A CA 3
ATOM 2459 C C . GLY A 1 7 ? 21.488 -1.694 -9.697 1.00 0.00 7 GLY A C 3
ATOM 2460 O O . GLY A 1 7 ? 21.849 -2.794 -10.126 1.00 0.00 7 GLY A O 3
ATOM 2464 N N . ALA A 1 8 ? 20.380 -1.545 -8.962 1.00 0.00 8 ALA A N 3
ATOM 2465 C CA . ALA A 1 8 ? 19.490 -2.640 -8.573 1.00 0.00 8 ALA A CA 3
ATOM 2466 C C . ALA A 1 8 ? 18.475 -3.023 -9.679 1.00 0.00 8 ALA A C 3
ATOM 2467 O O . ALA A 1 8 ? 18.080 -2.186 -10.502 1.00 0.00 8 ALA A O 3
ATOM 2474 N N . GLY A 1 9 ? 18.028 -4.286 -9.679 1.00 0.00 9 GLY A N 3
ATOM 2475 C CA . GLY A 1 9 ? 16.969 -4.801 -10.558 1.00 0.00 9 GLY A CA 3
ATOM 2476 C C . GLY A 1 9 ? 15.542 -4.461 -10.085 1.00 0.00 9 GLY A C 3
ATOM 2477 O O . GLY A 1 9 ? 15.338 -3.882 -9.013 1.00 0.00 9 GLY A O 3
ATOM 2481 N N . GLU A 1 10 ? 14.541 -4.843 -10.884 1.00 0.00 10 GLU A N 3
ATOM 2482 C CA . GLU A 1 10 ? 13.119 -4.679 -10.546 1.00 0.00 10 GLU A CA 3
ATOM 2483 C C . GLU A 1 10 ? 12.657 -5.703 -9.483 1.00 0.00 10 GLU A C 3
ATOM 2484 O O . GLU A 1 10 ? 13.147 -6.843 -9.487 1.00 0.00 10 GLU A O 3
ATOM 2496 N N . PRO A 1 11 ? 11.721 -5.346 -8.571 1.00 0.00 11 PRO A N 3
ATOM 2497 C CA . PRO A 1 11 ? 11.181 -6.282 -7.581 1.00 0.00 11 PRO A CA 3
ATOM 2498 C C . PRO A 1 11 ? 10.268 -7.330 -8.238 1.00 0.00 11 PRO A C 3
ATOM 2499 O O . PRO A 1 11 ? 9.586 -7.041 -9.228 1.00 0.00 11 PRO A O 3
ATOM 2510 N N . SER A 1 12 ? 10.222 -8.546 -7.681 1.00 0.00 12 SER A N 3
ATOM 2511 C CA . SER A 1 12 ? 9.273 -9.581 -8.106 1.00 0.00 12 SER A CA 3
ATOM 2512 C C . SER A 1 12 ? 7.879 -9.316 -7.539 1.00 0.00 12 SER A C 3
ATOM 2513 O O . SER A 1 12 ? 7.734 -8.808 -6.421 1.00 0.00 12 SER A O 3
ATOM 2521 N N . GLN A 1 13 ? 6.835 -9.738 -8.256 1.00 0.00 13 GLN A N 3
ATOM 2522 C CA . GLN A 1 13 ? 5.473 -9.813 -7.717 1.00 0.00 13 GLN A CA 3
ATOM 2523 C C . GLN A 1 13 ? 5.376 -10.675 -6.451 1.00 0.00 13 GLN A C 3
ATOM 2524 O O . GLN A 1 13 ? 4.528 -10.407 -5.600 1.00 0.00 13 GLN A O 3
ATOM 2538 N N . ALA A 1 14 ? 6.281 -11.646 -6.266 1.00 0.00 14 ALA A N 3
ATOM 2539 C CA . ALA A 1 14 ? 6.350 -12.489 -5.070 1.00 0.00 14 ALA A CA 3
ATOM 2540 C C . ALA A 1 14 ? 7.028 -11.794 -3.868 1.00 0.00 14 ALA A C 3
ATOM 2541 O O . ALA A 1 14 ? 6.638 -12.025 -2.723 1.00 0.00 14 ALA A O 3
ATOM 2548 N N . ASP A 1 15 ? 7.978 -10.884 -4.121 1.00 0.00 15 ASP A N 3
ATOM 2549 C CA . ASP A 1 15 ? 8.563 -10.022 -3.074 1.00 0.00 15 ASP A CA 3
ATOM 2550 C C . ASP A 1 15 ? 7.545 -9.004 -2.552 1.00 0.00 15 ASP A C 3
ATOM 2551 O O . ASP A 1 15 ? 7.450 -8.743 -1.349 1.00 0.00 15 ASP A O 3
ATOM 2560 N N . LEU A 1 16 ? 6.743 -8.480 -3.479 1.00 0.00 16 LEU A N 3
ATOM 2561 C CA . LEU A 1 16 ? 5.644 -7.569 -3.193 1.00 0.00 16 LEU A CA 3
ATOM 2562 C C . LEU A 1 16 ? 4.533 -8.276 -2.406 1.00 0.00 16 LEU A C 3
ATOM 2563 O O . LEU A 1 16 ? 4.139 -7.789 -1.357 1.00 0.00 16 LEU A O 3
ATOM 2579 N N . ASP A 1 17 ? 4.081 -9.449 -2.851 1.00 0.00 17 ASP A N 3
ATOM 2580 C CA . ASP A 1 17 ? 3.063 -10.241 -2.146 1.00 0.00 17 ASP A CA 3
ATOM 2581 C C . ASP A 1 17 ? 3.458 -10.546 -0.685 1.00 0.00 17 ASP A C 3
ATOM 2582 O O . ASP A 1 17 ? 2.627 -10.432 0.216 1.00 0.00 17 ASP A O 3
ATOM 2591 N N . ALA A 1 18 ? 4.730 -10.870 -0.442 1.00 0.00 18 ALA A N 3
ATOM 2592 C CA . ALA A 1 18 ? 5.253 -11.160 0.893 1.00 0.00 18 ALA A CA 3
ATOM 2593 C C . ALA A 1 18 ? 5.255 -9.919 1.806 1.00 0.00 18 ALA A C 3
ATOM 2594 O O . ALA A 1 18 ? 4.858 -10.004 2.973 1.00 0.00 18 ALA A O 3
ATOM 2601 N N . LEU A 1 19 ? 5.667 -8.765 1.270 1.00 0.00 19 LEU A N 3
ATOM 2602 C CA . LEU A 1 19 ? 5.655 -7.481 1.974 1.00 0.00 19 LEU A CA 3
ATOM 2603 C C . LEU A 1 19 ? 4.219 -7.038 2.301 1.00 0.00 19 LEU A C 3
ATOM 2604 O O . LEU A 1 19 ? 3.906 -6.676 3.440 1.00 0.00 19 LEU A O 3
ATOM 2620 N N . LEU A 1 20 ? 3.342 -7.088 1.294 1.00 0.00 20 LEU A N 3
ATOM 2621 C CA . LEU A 1 20 ? 1.956 -6.624 1.356 1.00 0.00 20 LEU A CA 3
ATOM 2622 C C . LEU A 1 20 ? 1.117 -7.453 2.339 1.00 0.00 20 LEU A C 3
ATOM 2623 O O . LEU A 1 20 ? 0.351 -6.899 3.124 1.00 0.00 20 LEU A O 3
ATOM 2639 N N . SER A 1 21 ? 1.288 -8.780 2.353 1.00 0.00 21 SER A N 3
ATOM 2640 C CA . SER A 1 21 ? 0.557 -9.673 3.270 1.00 0.00 21 SER A CA 3
ATOM 2641 C C . SER A 1 21 ? 0.819 -9.356 4.750 1.00 0.00 21 SER A C 3
ATOM 2642 O O . SER A 1 21 ? -0.056 -9.584 5.584 1.00 0.00 21 SER A O 3
ATOM 2650 N N . ALA A 1 22 ? 1.980 -8.783 5.089 1.00 0.00 22 ALA A N 3
ATOM 2651 C CA . ALA A 1 22 ? 2.308 -8.378 6.452 1.00 0.00 22 ALA A CA 3
ATOM 2652 C C . ALA A 1 22 ? 1.697 -7.017 6.846 1.00 0.00 22 ALA A C 3
ATOM 2653 O O . ALA A 1 22 ? 1.321 -6.833 8.004 1.00 0.00 22 ALA A O 3
ATOM 2660 N N . VAL A 1 23 ? 1.527 -6.070 5.913 1.00 0.00 23 VAL A N 3
ATOM 2661 C CA . VAL A 1 23 ? 0.888 -4.760 6.202 1.00 0.00 23 VAL A CA 3
ATOM 2662 C C . VAL A 1 23 ? -0.643 -4.841 6.181 1.00 0.00 23 VAL A C 3
ATOM 2663 O O . VAL A 1 23 ? -1.294 -4.222 7.026 1.00 0.00 23 VAL A O 3
ATOM 2676 N N . ARG A 1 24 ? -1.218 -5.691 5.322 1.00 0.00 24 ARG A N 3
ATOM 2677 C CA . ARG A 1 24 ? -2.651 -6.038 5.311 1.00 0.00 24 ARG A CA 3
ATOM 2678 C C . ARG A 1 24 ? -3.100 -6.737 6.604 1.00 0.00 24 ARG A C 3
ATOM 2679 O O . ARG A 1 24 ? -4.260 -6.624 6.995 1.00 0.00 24 ARG A O 3
ATOM 2700 N N . ASP A 1 25 ? -2.172 -7.414 7.286 1.00 0.00 25 ASP A N 3
ATOM 2701 C CA . ASP A 1 25 ? -2.356 -8.083 8.578 1.00 0.00 25 ASP A CA 3
ATOM 2702 C C . ASP A 1 25 ? -1.861 -7.229 9.767 1.00 0.00 25 ASP A C 3
ATOM 2703 O O . ASP A 1 25 ? -1.756 -7.712 10.899 1.00 0.00 25 ASP A O 3
ATOM 2712 N N . ASN A 1 26 ? -1.560 -5.945 9.532 1.00 0.00 26 ASN A N 3
ATOM 2713 C CA . ASN A 1 26 ? -1.161 -4.936 10.524 1.00 0.00 26 ASN A CA 3
ATOM 2714 C C . ASN A 1 26 ? 0.147 -5.249 11.295 1.00 0.00 26 ASN A C 3
ATOM 2715 O O . ASN A 1 26 ? 0.382 -4.685 12.371 1.00 0.00 26 ASN A O 3
ATOM 2726 N N . ARG A 1 27 ? 1.013 -6.116 10.747 1.00 0.00 27 ARG A N 3
ATOM 2727 C CA . ARG A 1 27 ? 2.327 -6.497 11.313 1.00 0.00 27 ARG A CA 3
ATOM 2728 C C . ARG A 1 27 ? 3.526 -5.768 10.681 1.00 0.00 27 ARG A C 3
ATOM 2729 O O . ARG A 1 27 ? 4.630 -5.829 11.224 1.00 0.00 27 ARG A O 3
ATOM 2750 N N . LEU A 1 28 ? 3.306 -5.056 9.572 1.00 0.00 28 LEU A N 3
ATOM 2751 C CA . LEU A 1 28 ? 4.281 -4.189 8.895 1.00 0.00 28 LEU A CA 3
ATOM 2752 C C . LEU A 1 28 ? 3.656 -2.786 8.716 1.00 0.00 28 LEU A C 3
ATOM 2753 O O . LEU A 1 28 ? 2.470 -2.671 8.394 1.00 0.00 28 LEU A O 3
ATOM 2769 N N . SER A 1 29 ? 4.421 -1.718 8.961 1.00 0.00 29 SER A N 3
ATOM 2770 C CA . SER A 1 29 ? 3.940 -0.324 8.907 1.00 0.00 29 SER A CA 3
ATOM 2771 C C . SER A 1 29 ? 3.972 0.257 7.485 1.00 0.00 29 SER A C 3
ATOM 2772 O O . SER A 1 29 ? 4.769 -0.177 6.656 1.00 0.00 29 SER A O 3
ATOM 2780 N N . ILE A 1 30 ? 3.173 1.292 7.213 1.00 0.00 30 ILE A N 3
ATOM 2781 C CA . ILE A 1 30 ? 3.153 2.026 5.930 1.00 0.00 30 ILE A CA 3
ATOM 2782 C C . ILE A 1 30 ? 4.559 2.532 5.567 1.00 0.00 30 ILE A C 3
ATOM 2783 O O . ILE A 1 30 ? 5.076 2.226 4.495 1.00 0.00 30 ILE A O 3
ATOM 2799 N N . GLU A 1 31 ? 5.203 3.265 6.479 1.00 0.00 31 GLU A N 3
ATOM 2800 C CA . GLU A 1 31 ? 6.524 3.876 6.249 1.00 0.00 31 GLU A CA 3
ATOM 2801 C C . GLU A 1 31 ? 7.626 2.812 6.095 1.00 0.00 31 GLU A C 3
ATOM 2802 O O . GLU A 1 31 ? 8.561 2.996 5.313 1.00 0.00 31 GLU A O 3
ATOM 2814 N N . GLN A 1 32 ? 7.492 1.672 6.783 1.00 0.00 32 GLN A N 3
ATOM 2815 C CA . GLN A 1 32 ? 8.406 0.544 6.667 1.00 0.00 32 GLN A CA 3
ATOM 2816 C C . GLN A 1 32 ? 8.226 -0.185 5.325 1.00 0.00 32 GLN A C 3
ATOM 2817 O O . GLN A 1 32 ? 9.211 -0.483 4.658 1.00 0.00 32 GLN A O 3
ATOM 2831 N N . ALA A 1 33 ? 6.998 -0.401 4.849 1.00 0.00 33 ALA A N 3
ATOM 2832 C CA . ALA A 1 33 ? 6.760 -1.015 3.540 1.00 0.00 33 ALA A CA 3
ATOM 2833 C C . ALA A 1 33 ? 7.237 -0.122 2.376 1.00 0.00 33 ALA A C 3
ATOM 2834 O O . ALA A 1 33 ? 7.704 -0.642 1.360 1.00 0.00 33 ALA A O 3
ATOM 2841 N N . VAL A 1 34 ? 7.225 1.206 2.544 1.00 0.00 34 VAL A N 3
ATOM 2842 C CA . VAL A 1 34 ? 7.861 2.135 1.596 1.00 0.00 34 VAL A CA 3
ATOM 2843 C C . VAL A 1 34 ? 9.379 2.033 1.705 1.00 0.00 34 VAL A C 3
ATOM 2844 O O . VAL A 1 34 ? 10.038 1.875 0.680 1.00 0.00 34 VAL A O 3
ATOM 2857 N N . THR A 1 35 ? 9.962 2.059 2.907 1.00 0.00 35 THR A N 3
ATOM 2858 C CA . THR A 1 35 ? 11.429 2.102 3.058 1.00 0.00 35 THR A CA 3
ATOM 2859 C C . THR A 1 35 ? 12.135 0.797 2.651 1.00 0.00 35 THR A C 3
ATOM 2860 O O . THR A 1 35 ? 13.287 0.830 2.222 1.00 0.00 35 THR A O 3
ATOM 2871 N N . LEU A 1 36 ? 11.436 -0.346 2.726 1.00 0.00 36 LEU A N 3
ATOM 2872 C CA . LEU A 1 36 ? 11.914 -1.649 2.242 1.00 0.00 36 LEU A CA 3
ATOM 2873 C C . LEU A 1 36 ? 11.739 -1.831 0.721 1.00 0.00 36 LEU A C 3
ATOM 2874 O O . LEU A 1 36 ? 12.431 -2.659 0.120 1.00 0.00 36 LEU A O 3
ATOM 2890 N N . LEU A 1 37 ? 10.867 -1.042 0.081 1.00 0.00 37 LEU A N 3
ATOM 2891 C CA . LEU A 1 37 ? 10.773 -0.930 -1.381 1.00 0.00 37 LEU A CA 3
ATOM 2892 C C . LEU A 1 37 ? 11.865 0.013 -1.932 1.00 0.00 37 LEU A C 3
ATOM 2893 O O . LEU A 1 37 ? 12.665 -0.378 -2.784 1.00 0.00 37 LEU A O 3
ATOM 2909 N N . THR A 1 38 ? 11.910 1.238 -1.399 1.00 0.00 38 THR A N 3
ATOM 2910 C CA . THR A 1 38 ? 12.848 2.319 -1.750 1.00 0.00 38 THR A CA 3
ATOM 2911 C C . THR A 1 38 ? 13.204 3.108 -0.479 1.00 0.00 38 THR A C 3
ATOM 2912 O O . THR A 1 38 ? 12.302 3.688 0.130 1.00 0.00 38 THR A O 3
ATOM 2923 N N . PRO A 1 39 ? 14.479 3.166 -0.045 1.00 0.00 39 PRO A N 3
ATOM 2924 C CA . PRO A 1 39 ? 14.849 3.692 1.273 1.00 0.00 39 PRO A CA 3
ATOM 2925 C C . PRO A 1 39 ? 14.555 5.192 1.438 1.00 0.00 39 PRO A C 3
ATOM 2926 O O . PRO A 1 39 ? 15.045 6.025 0.669 1.00 0.00 39 PRO A O 3
ATOM 2937 N N . ARG A 1 40 ? 13.768 5.532 2.474 1.00 0.00 40 ARG A N 3
ATOM 2938 C CA . ARG A 1 40 ? 13.365 6.904 2.850 1.00 0.00 40 ARG A CA 3
ATOM 2939 C C . ARG A 1 40 ? 13.488 7.200 4.346 1.00 0.00 40 ARG A C 3
ATOM 2940 O O . ARG A 1 40 ? 13.701 8.358 4.702 1.00 0.00 40 ARG A O 3
ATOM 2961 N N . ARG A 1 41 ? 13.351 6.183 5.213 1.00 0.00 41 ARG A N 3
ATOM 2962 C CA . ARG A 1 41 ? 13.247 6.226 6.697 1.00 0.00 41 ARG A CA 3
ATOM 2963 C C . ARG A 1 41 ? 12.088 7.055 7.272 1.00 0.00 41 ARG A C 3
ATOM 2964 O O . ARG A 1 41 ? 11.296 6.528 8.051 1.00 0.00 41 ARG A O 3
ATOM 2985 N N . GLY A 1 42 ? 11.973 8.322 6.874 1.00 0.00 42 GLY A N 3
ATOM 2986 C CA . GLY A 1 42 ? 10.930 9.273 7.304 1.00 0.00 42 GLY A CA 3
ATOM 2987 C C . GLY A 1 42 ? 9.608 9.197 6.522 1.00 0.00 42 GLY A C 3
ATOM 2988 O O . GLY A 1 42 ? 8.737 10.049 6.718 1.00 0.00 42 GLY A O 3
ATOM 2992 N N . GLY A 1 43 ? 9.448 8.217 5.620 1.00 0.00 43 GLY A N 3
ATOM 2993 C CA . GLY A 1 43 ? 8.233 8.033 4.812 1.00 0.00 43 GLY A CA 3
ATOM 2994 C C . GLY A 1 43 ? 7.949 9.194 3.850 1.00 0.00 43 GLY A C 3
ATOM 2995 O O . GLY A 1 43 ? 8.866 9.736 3.220 1.00 0.00 43 GLY A O 3
ATOM 2999 N N . GLY A 1 44 ? 6.672 9.579 3.746 1.00 0.00 44 GLY A N 3
ATOM 3000 C CA . GLY A 1 44 ? 6.188 10.633 2.842 1.00 0.00 44 GLY A CA 3
ATOM 3001 C C . GLY A 1 44 ? 6.088 10.200 1.370 1.00 0.00 44 GLY A C 3
ATOM 3002 O O . GLY A 1 44 ? 6.757 9.254 0.935 1.00 0.00 44 GLY A O 3
ATOM 3006 N N . SER A 1 45 ? 5.232 10.882 0.603 1.00 0.00 45 SER A N 3
ATOM 3007 C CA . SER A 1 45 ? 4.923 10.578 -0.804 1.00 0.00 45 SER A CA 3
ATOM 3008 C C . SER A 1 45 ? 5.726 11.387 -1.837 1.00 0.00 45 SER A C 3
ATOM 3009 O O . SER A 1 45 ? 5.955 10.916 -2.954 1.00 0.00 45 SER A O 3
ATOM 3017 N N . GLY A 1 46 ? 6.150 12.605 -1.490 1.00 0.00 46 GLY A N 3
ATOM 3018 C CA . GLY A 1 46 ? 6.890 13.527 -2.374 1.00 0.00 46 GLY A CA 3
ATOM 3019 C C . GLY A 1 46 ? 6.081 14.164 -3.518 1.00 0.00 46 GLY A C 3
ATOM 3020 O O . GLY A 1 46 ? 6.641 14.913 -4.321 1.00 0.00 46 GLY A O 3
ATOM 3024 N N . GLY A 1 47 ? 4.775 13.897 -3.602 1.00 0.00 47 GLY A N 3
ATOM 3025 C CA . GLY A 1 47 ? 3.882 14.424 -4.644 1.00 0.00 47 GLY A CA 3
ATOM 3026 C C . GLY A 1 47 ? 2.493 13.765 -4.682 1.00 0.00 47 GLY A C 3
ATOM 3027 O O . GLY A 1 47 ? 2.236 12.769 -4.000 1.00 0.00 47 GLY A O 3
ATOM 3031 N N . GLY A 1 48 ? 1.590 14.327 -5.495 1.00 0.00 48 GLY A N 3
ATOM 3032 C CA . GLY A 1 48 ? 0.190 13.886 -5.640 1.00 0.00 48 GLY A CA 3
ATOM 3033 C C . GLY A 1 48 ? -0.042 12.716 -6.615 1.00 0.00 48 GLY A C 3
ATOM 3034 O O . GLY A 1 48 ? -1.181 12.271 -6.772 1.00 0.00 48 GLY A O 3
ATOM 3038 N N . SER A 1 49 ? 1.007 12.225 -7.288 1.00 0.00 49 SER A N 3
ATOM 3039 C CA . SER A 1 49 ? 0.950 11.075 -8.211 1.00 0.00 49 SER A CA 3
ATOM 3040 C C . SER A 1 49 ? 0.993 9.722 -7.475 1.00 0.00 49 SER A C 3
ATOM 3041 O O . SER A 1 49 ? 1.154 9.664 -6.255 1.00 0.00 49 SER A O 3
ATOM 3049 N N . MET A 1 50 ? 0.855 8.617 -8.216 1.00 0.00 50 MET A N 3
ATOM 3050 C CA . MET A 1 50 ? 0.995 7.252 -7.689 1.00 0.00 50 MET A CA 3
ATOM 3051 C C . MET A 1 50 ? 2.410 7.031 -7.134 1.00 0.00 50 MET A C 3
ATOM 3052 O O . MET A 1 50 ? 3.387 6.900 -7.871 1.00 0.00 50 MET A O 3
ATOM 3066 N N . ASP A 1 51 ? 2.493 6.975 -5.809 1.00 0.00 51 ASP A N 3
ATOM 3067 C CA . ASP A 1 51 ? 3.696 6.683 -5.027 1.00 0.00 51 ASP A CA 3
ATOM 3068 C C . ASP A 1 51 ? 3.410 5.600 -3.981 1.00 0.00 51 ASP A C 3
ATOM 3069 O O . ASP A 1 51 ? 2.275 5.469 -3.513 1.00 0.00 51 ASP A O 3
ATOM 3078 N N . ALA A 1 52 ? 4.442 4.848 -3.584 1.00 0.00 52 ALA A N 3
ATOM 3079 C CA . ALA A 1 52 ? 4.336 3.753 -2.626 1.00 0.00 52 ALA A CA 3
ATOM 3080 C C . ALA A 1 52 ? 3.638 4.153 -1.315 1.00 0.00 52 ALA A C 3
ATOM 3081 O O . ALA A 1 52 ? 2.823 3.380 -0.811 1.00 0.00 52 ALA A O 3
ATOM 3088 N N . LYS A 1 53 ? 3.868 5.370 -0.795 1.00 0.00 53 LYS A N 3
ATOM 3089 C CA . LYS A 1 53 ? 3.169 5.881 0.407 1.00 0.00 53 LYS A CA 3
ATOM 3090 C C . LYS A 1 53 ? 1.650 5.885 0.228 1.00 0.00 53 LYS A C 3
ATOM 3091 O O . LYS A 1 53 ? 0.927 5.338 1.060 1.00 0.00 53 LYS A O 3
ATOM 3110 N N . GLU A 1 54 ? 1.156 6.463 -0.862 1.00 0.00 54 GLU A N 3
ATOM 3111 C CA . GLU A 1 54 ? -0.285 6.520 -1.137 1.00 0.00 54 GLU A CA 3
ATOM 3112 C C . GLU A 1 54 ? -0.854 5.122 -1.440 1.00 0.00 54 GLU A C 3
ATOM 3113 O O . GLU A 1 54 ? -1.921 4.770 -0.938 1.00 0.00 54 GLU A O 3
ATOM 3125 N N . ILE A 1 55 ? -0.120 4.293 -2.190 1.00 0.00 55 ILE A N 3
ATOM 3126 C CA . ILE A 1 55 ? -0.519 2.925 -2.545 1.00 0.00 55 ILE A CA 3
ATOM 3127 C C . ILE A 1 55 ? -0.705 2.064 -1.285 1.00 0.00 55 ILE A C 3
ATOM 3128 O O . ILE A 1 55 ? -1.752 1.432 -1.123 1.00 0.00 55 ILE A O 3
ATOM 3144 N N . LEU A 1 56 ? 0.257 2.081 -0.352 1.00 0.00 56 LEU A N 3
ATOM 3145 C CA . LEU A 1 56 ? 0.135 1.381 0.933 1.00 0.00 56 LEU A CA 3
ATOM 3146 C C . LEU A 1 56 ? -0.976 1.972 1.810 1.00 0.00 56 LEU A C 3
ATOM 3147 O O . LEU A 1 56 ? -1.692 1.208 2.455 1.00 0.00 56 LEU A O 3
ATOM 3163 N N . THR A 1 57 ? -1.164 3.296 1.818 1.00 0.00 57 THR A N 3
ATOM 3164 C CA . THR A 1 57 ? -2.230 3.954 2.599 1.00 0.00 57 THR A CA 3
ATOM 3165 C C . THR A 1 57 ? -3.623 3.507 2.117 1.00 0.00 57 THR A C 3
ATOM 3166 O O . THR A 1 57 ? -4.464 3.144 2.946 1.00 0.00 57 THR A O 3
ATOM 3177 N N . ARG A 1 58 ? -3.852 3.423 0.795 1.00 0.00 58 ARG A N 3
ATOM 3178 C CA . ARG A 1 58 ? -5.091 2.870 0.198 1.00 0.00 58 ARG A CA 3
ATOM 3179 C C . ARG A 1 58 ? -5.247 1.372 0.470 1.00 0.00 58 ARG A C 3
ATOM 3180 O O . ARG A 1 58 ? -6.344 0.911 0.786 1.00 0.00 58 ARG A O 3
ATOM 3201 N N . PHE A 1 59 ? -4.160 0.606 0.379 1.00 0.00 59 PHE A N 3
ATOM 3202 C CA . PHE A 1 59 ? -4.163 -0.845 0.557 1.00 0.00 59 PHE A CA 3
ATOM 3203 C C . PHE A 1 59 ? -4.400 -1.288 2.007 1.00 0.00 59 PHE A C 3
ATOM 3204 O O . PHE A 1 59 ? -5.133 -2.250 2.235 1.00 0.00 59 PHE A O 3
ATOM 3221 N N . LYS A 1 60 ? -3.853 -0.573 2.994 1.00 0.00 60 LYS A N 3
ATOM 3222 C CA . LYS A 1 60 ? -4.085 -0.858 4.418 1.00 0.00 60 LYS A CA 3
ATOM 3223 C C . LYS A 1 60 ? -5.493 -0.449 4.873 1.00 0.00 60 LYS A C 3
ATOM 3224 O O . LYS A 1 60 ? -6.097 -1.138 5.694 1.00 0.00 60 LYS A O 3
ATOM 3243 N N . ASP A 1 61 ? -6.036 0.628 4.303 1.00 0.00 61 ASP A N 3
ATOM 3244 C CA . ASP A 1 61 ? -7.422 1.081 4.525 1.00 0.00 61 ASP A CA 3
ATOM 3245 C C . ASP A 1 61 ? -8.478 0.185 3.828 1.00 0.00 61 ASP A C 3
ATOM 3246 O O . ASP A 1 61 ? -9.672 0.276 4.124 1.00 0.00 61 ASP A O 3
ATOM 3255 N N . GLY A 1 62 ? -8.052 -0.709 2.924 1.00 0.00 62 GLY A N 3
ATOM 3256 C CA . GLY A 1 62 ? -8.928 -1.623 2.177 1.00 0.00 62 GLY A CA 3
ATOM 3257 C C . GLY A 1 62 ? -9.576 -1.017 0.927 1.00 0.00 62 GLY A C 3
ATOM 3258 O O . GLY A 1 62 ? -10.443 -1.644 0.316 1.00 0.00 62 GLY A O 3
ATOM 3262 N N . GLY A 1 63 ? -9.144 0.182 0.518 1.00 0.00 63 GLY A N 3
ATOM 3263 C CA . GLY A 1 63 ? -9.548 0.850 -0.724 1.00 0.00 63 GLY A CA 3
ATOM 3264 C C . GLY A 1 63 ? -8.844 0.318 -1.986 1.00 0.00 63 GLY A C 3
ATOM 3265 O O . GLY A 1 63 ? -9.192 0.718 -3.102 1.00 0.00 63 GLY A O 3
ATOM 3269 N N . LEU A 1 64 ? -7.867 -0.585 -1.827 1.00 0.00 64 LEU A N 3
ATOM 3270 C CA . LEU A 1 64 ? -7.100 -1.236 -2.898 1.00 0.00 64 LEU A CA 3
ATOM 3271 C C . LEU A 1 64 ? -7.039 -2.763 -2.671 1.00 0.00 64 LEU A C 3
ATOM 3272 O O . LEU A 1 64 ? -6.956 -3.226 -1.527 1.00 0.00 64 LEU A O 3
ATOM 3288 N N . ASP A 1 65 ? -7.057 -3.541 -3.754 1.00 0.00 65 ASP A N 3
ATOM 3289 C CA . ASP A 1 65 ? -6.804 -4.993 -3.734 1.00 0.00 65 ASP A CA 3
ATOM 3290 C C . ASP A 1 65 ? -5.306 -5.310 -3.831 1.00 0.00 65 ASP A C 3
ATOM 3291 O O . ASP A 1 65 ? -4.535 -4.507 -4.359 1.00 0.00 65 ASP A O 3
ATOM 3300 N N . ARG A 1 66 ? -4.869 -6.493 -3.364 1.00 0.00 66 ARG A N 3
ATOM 3301 C CA . ARG A 1 66 ? -3.433 -6.840 -3.334 1.00 0.00 66 ARG A CA 3
ATOM 3302 C C . ARG A 1 66 ? -2.829 -6.976 -4.733 1.00 0.00 66 ARG A C 3
ATOM 3303 O O . ARG A 1 66 ? -1.709 -6.524 -4.956 1.00 0.00 66 ARG A O 3
ATOM 3324 N N . ALA A 1 67 ? -3.603 -7.488 -5.692 1.00 0.00 67 ALA A N 3
ATOM 3325 C CA . ALA A 1 67 ? -3.209 -7.548 -7.106 1.00 0.00 67 ALA A CA 3
ATOM 3326 C C . ALA A 1 67 ? -2.948 -6.150 -7.703 1.00 0.00 67 ALA A C 3
ATOM 3327 O O . ALA A 1 67 ? -1.953 -5.948 -8.401 1.00 0.00 67 ALA A O 3
ATOM 3334 N N . ALA A 1 68 ? -3.796 -5.167 -7.379 1.00 0.00 68 ALA A N 3
ATOM 3335 C CA . ALA A 1 68 ? -3.608 -3.775 -7.776 1.00 0.00 68 ALA A CA 3
ATOM 3336 C C . ALA A 1 68 ? -2.441 -3.119 -7.021 1.00 0.00 68 ALA A C 3
ATOM 3337 O O . ALA A 1 68 ? -1.666 -2.382 -7.624 1.00 0.00 68 ALA A O 3
ATOM 3344 N N . ALA A 1 69 ? -2.252 -3.429 -5.735 1.00 0.00 69 ALA A N 3
ATOM 3345 C CA . ALA A 1 69 ? -1.106 -2.952 -4.966 1.00 0.00 69 ALA A CA 3
ATOM 3346 C C . ALA A 1 69 ? 0.228 -3.448 -5.562 1.00 0.00 69 ALA A C 3
ATOM 3347 O O . ALA A 1 69 ? 1.127 -2.642 -5.794 1.00 0.00 69 ALA A O 3
ATOM 3354 N N . GLN A 1 70 ? 0.344 -4.734 -5.913 1.00 0.00 70 GLN A N 3
ATOM 3355 C CA . GLN A 1 70 ? 1.520 -5.286 -6.604 1.00 0.00 70 GLN A CA 3
ATOM 3356 C C . GLN A 1 70 ? 1.754 -4.597 -7.960 1.00 0.00 70 GLN A C 3
ATOM 3357 O O . GLN A 1 70 ? 2.882 -4.205 -8.256 1.00 0.00 70 GLN A O 3
ATOM 3371 N N . ALA A 1 71 ? 0.703 -4.394 -8.763 1.00 0.00 71 ALA A N 3
ATOM 3372 C CA . ALA A 1 71 ? 0.791 -3.721 -10.066 1.00 0.00 71 ALA A CA 3
ATOM 3373 C C . ALA A 1 71 ? 1.363 -2.297 -9.934 1.00 0.00 71 ALA A C 3
ATOM 3374 O O . ALA A 1 71 ? 2.375 -1.964 -10.553 1.00 0.00 71 ALA A O 3
ATOM 3381 N N . LEU A 1 72 ? 0.748 -1.479 -9.075 1.00 0.00 72 LEU A N 3
ATOM 3382 C CA . LEU A 1 72 ? 1.092 -0.071 -8.876 1.00 0.00 72 LEU A CA 3
ATOM 3383 C C . LEU A 1 72 ? 2.471 0.104 -8.214 1.00 0.00 72 LEU A C 3
ATOM 3384 O O . LEU A 1 72 ? 3.213 1.008 -8.599 1.00 0.00 72 LEU A O 3
ATOM 3400 N N . LEU A 1 73 ? 2.874 -0.784 -7.289 1.00 0.00 73 LEU A N 3
ATOM 3401 C CA . LEU A 1 73 ? 4.231 -0.796 -6.722 1.00 0.00 73 LEU A CA 3
ATOM 3402 C C . LEU A 1 73 ? 5.298 -1.247 -7.739 1.00 0.00 73 LEU A C 3
ATOM 3403 O O . LEU A 1 73 ? 6.412 -0.726 -7.733 1.00 0.00 73 LEU A O 3
ATOM 3419 N N . ALA A 1 74 ? 4.955 -2.161 -8.647 1.00 0.00 74 ALA A N 3
ATOM 3420 C CA . ALA A 1 74 ? 5.784 -2.548 -9.795 1.00 0.00 74 ALA A CA 3
ATOM 3421 C C . ALA A 1 74 ? 5.729 -1.551 -10.980 1.00 0.00 74 ALA A C 3
ATOM 3422 O O . ALA A 1 74 ? 6.265 -1.844 -12.052 1.00 0.00 74 ALA A O 3
ATOM 3429 N N . GLY A 1 75 ? 5.088 -0.382 -10.824 1.00 0.00 75 GLY A N 3
ATOM 3430 C CA . GLY A 1 75 ? 5.021 0.683 -11.840 1.00 0.00 75 GLY A CA 3
ATOM 3431 C C . GLY A 1 75 ? 4.197 0.342 -13.095 1.00 0.00 75 GLY A C 3
ATOM 3432 O O . GLY A 1 75 ? 4.439 0.912 -14.164 1.00 0.00 75 GLY A O 3
ATOM 3436 N N . ARG A 1 76 ? 3.264 -0.611 -12.985 1.00 0.00 76 ARG A N 3
ATOM 3437 C CA . ARG A 1 76 ? 2.482 -1.214 -14.084 1.00 0.00 76 ARG A CA 3
ATOM 3438 C C . ARG A 1 76 ? 0.975 -1.083 -13.829 1.00 0.00 76 ARG A C 3
ATOM 3439 O O . ARG A 1 76 ? 0.535 -0.938 -12.688 1.00 0.00 76 ARG A O 3
ATOM 3460 N N . THR A 1 77 ? 0.170 -1.156 -14.887 1.00 0.00 77 THR A N 3
ATOM 3461 C CA . THR A 1 77 ? -1.305 -1.110 -14.800 1.00 0.00 77 THR A CA 3
ATOM 3462 C C . THR A 1 77 ? -1.917 -2.481 -14.458 1.00 0.00 77 THR A C 3
ATOM 3463 O O . THR A 1 77 ? -1.401 -3.509 -14.911 1.00 0.00 77 THR A O 3
ATOM 3474 N N . PRO A 1 78 ? -3.020 -2.539 -13.681 1.00 0.00 78 PRO A N 3
ATOM 3475 C CA . PRO A 1 78 ? -3.811 -3.760 -13.480 1.00 0.00 78 PRO A CA 3
ATOM 3476 C C . PRO A 1 78 ? -4.458 -4.289 -14.775 1.00 0.00 78 PRO A C 3
ATOM 3477 O O . PRO A 1 78 ? -4.566 -3.571 -15.771 1.00 0.00 78 PRO A O 3
ATOM 3488 N N . ALA A 1 79 ? -4.968 -5.525 -14.738 1.00 0.00 79 ALA A N 3
ATOM 3489 C CA . ALA A 1 79 ? -5.632 -6.196 -15.869 1.00 0.00 79 ALA A CA 3
ATOM 3490 C C . ALA A 1 79 ? -7.095 -5.757 -16.132 1.00 0.00 79 ALA A C 3
ATOM 3491 O O . ALA A 1 79 ? -7.776 -6.326 -16.994 1.00 0.00 79 ALA A O 3
ATOM 3498 N N . ALA A 1 80 ? -7.555 -4.727 -15.416 1.00 0.00 80 ALA A N 3
ATOM 3499 C CA . ALA A 1 80 ? -8.902 -4.131 -15.412 1.00 0.00 80 ALA A CA 3
ATOM 3500 C C . ALA A 1 80 ? -10.068 -5.068 -15.005 1.00 0.00 80 ALA A C 3
ATOM 3501 O O . ALA A 1 80 ? -9.960 -6.301 -14.988 1.00 0.00 80 ALA A O 3
ATOM 3508 N N . ALA A 1 81 ? -11.206 -4.452 -14.662 1.00 0.00 81 ALA A N 3
ATOM 3509 C CA . ALA A 1 81 ? -12.471 -5.112 -14.312 1.00 0.00 81 ALA A CA 3
ATOM 3510 C C . ALA A 1 81 ? -13.666 -4.250 -14.795 1.00 0.00 81 ALA A C 3
ATOM 3511 O O . ALA A 1 81 ? -14.177 -3.422 -14.032 1.00 0.00 81 ALA A O 3
ATOM 3518 N N . PRO A 1 82 ? -14.127 -4.403 -16.059 1.00 0.00 82 PRO A N 3
ATOM 3519 C CA . PRO A 1 82 ? -15.136 -3.521 -16.665 1.00 0.00 82 PRO A CA 3
ATOM 3520 C C . PRO A 1 82 ? -16.589 -3.702 -16.191 1.00 0.00 82 PRO A C 3
ATOM 3521 O O . PRO A 1 82 ? -17.513 -3.094 -16.748 1.00 0.00 82 PRO A O 3
ATOM 3532 N N . ARG A 1 83 ? -16.803 -4.542 -15.178 1.00 0.00 83 ARG A N 3
ATOM 3533 C CA . ARG A 1 83 ? -18.104 -4.890 -14.577 1.00 0.00 83 ARG A CA 3
ATOM 3534 C C . ARG A 1 83 ? -17.979 -5.274 -13.089 1.00 0.00 83 ARG A C 3
ATOM 3535 O O . ARG A 1 83 ? -16.893 -5.700 -12.674 1.00 0.00 83 ARG A O 3
ATOM 3556 N N . PRO A 1 84 ? -19.063 -5.181 -12.290 1.00 0.00 84 PRO A N 3
ATOM 3557 C CA . PRO A 1 84 ? -19.118 -5.737 -10.930 1.00 0.00 84 PRO A CA 3
ATOM 3558 C C . PRO A 1 84 ? -19.061 -7.280 -10.922 1.00 0.00 84 PRO A C 3
ATOM 3559 O O . PRO A 1 84 ? -19.596 -7.925 -11.854 1.00 0.00 84 PRO A O 3
ATOM 3571 N N . GLY A 1 1 ? 24.003 -7.383 -14.891 1.00 0.00 1 GLY A N 4
ATOM 3572 C CA . GLY A 1 1 ? 25.385 -7.736 -15.293 1.00 0.00 1 GLY A CA 4
ATOM 3573 C C . GLY A 1 1 ? 26.195 -6.498 -15.676 1.00 0.00 1 GLY A C 4
ATOM 3574 O O . GLY A 1 1 ? 25.659 -5.630 -16.380 1.00 0.00 1 GLY A O 4
ATOM 3580 N N . PRO A 1 2 ? 27.471 -6.387 -15.253 1.00 0.00 2 PRO A N 4
ATOM 3581 C CA . PRO A 1 2 ? 28.207 -7.343 -14.408 1.00 0.00 2 PRO A CA 4
ATOM 3582 C C . PRO A 1 2 ? 27.807 -7.275 -12.920 1.00 0.00 2 PRO A C 4
ATOM 3583 O O . PRO A 1 2 ? 27.886 -8.282 -12.211 1.00 0.00 2 PRO A O 4
ATOM 3594 N N . GLY A 1 3 ? 27.324 -6.114 -12.453 1.00 0.00 3 GLY A N 4
ATOM 3595 C CA . GLY A 1 3 ? 26.711 -5.933 -11.133 1.00 0.00 3 GLY A CA 4
ATOM 3596 C C . GLY A 1 3 ? 25.262 -6.440 -11.062 1.00 0.00 3 GLY A C 4
ATOM 3597 O O . GLY A 1 3 ? 24.606 -6.673 -12.083 1.00 0.00 3 GLY A O 4
ATOM 3601 N N . SER A 1 4 ? 24.757 -6.607 -9.841 1.00 0.00 4 SER A N 4
ATOM 3602 C CA . SER A 1 4 ? 23.389 -7.082 -9.553 1.00 0.00 4 SER A CA 4
ATOM 3603 C C . SER A 1 4 ? 22.297 -6.000 -9.703 1.00 0.00 4 SER A C 4
ATOM 3604 O O . SER A 1 4 ? 21.110 -6.316 -9.809 1.00 0.00 4 SER A O 4
ATOM 3612 N N . TYR A 1 5 ? 22.691 -4.727 -9.766 1.00 0.00 5 TYR A N 4
ATOM 3613 C CA . TYR A 1 5 ? 21.820 -3.570 -9.991 1.00 0.00 5 TYR A CA 4
ATOM 3614 C C . TYR A 1 5 ? 22.469 -2.561 -10.950 1.00 0.00 5 TYR A C 4
ATOM 3615 O O . TYR A 1 5 ? 23.677 -2.321 -10.892 1.00 0.00 5 TYR A O 4
ATOM 3633 N N . THR A 1 6 ? 21.659 -1.986 -11.844 1.00 0.00 6 THR A N 4
ATOM 3634 C CA . THR A 1 6 ? 22.104 -1.160 -12.990 1.00 0.00 6 THR A CA 4
ATOM 3635 C C . THR A 1 6 ? 21.296 0.134 -13.163 1.00 0.00 6 THR A C 4
ATOM 3636 O O . THR A 1 6 ? 21.408 0.814 -14.183 1.00 0.00 6 THR A O 4
ATOM 3647 N N . GLY A 1 7 ? 20.455 0.488 -12.181 1.00 0.00 7 GLY A N 4
ATOM 3648 C CA . GLY A 1 7 ? 19.487 1.591 -12.289 1.00 0.00 7 GLY A CA 4
ATOM 3649 C C . GLY A 1 7 ? 18.207 1.225 -13.057 1.00 0.00 7 GLY A C 4
ATOM 3650 O O . GLY A 1 7 ? 17.428 2.110 -13.415 1.00 0.00 7 GLY A O 4
ATOM 3654 N N . ALA A 1 8 ? 17.993 -0.064 -13.341 1.00 0.00 8 ALA A N 4
ATOM 3655 C CA . ALA A 1 8 ? 16.883 -0.612 -14.128 1.00 0.00 8 ALA A CA 4
ATOM 3656 C C . ALA A 1 8 ? 16.303 -1.904 -13.509 1.00 0.00 8 ALA A C 4
ATOM 3657 O O . ALA A 1 8 ? 16.847 -2.451 -12.544 1.00 0.00 8 ALA A O 4
ATOM 3664 N N . GLY A 1 9 ? 15.202 -2.406 -14.077 1.00 0.00 9 GLY A N 4
ATOM 3665 C CA . GLY A 1 9 ? 14.463 -3.587 -13.598 1.00 0.00 9 GLY A CA 4
ATOM 3666 C C . GLY A 1 9 ? 13.352 -3.272 -12.586 1.00 0.00 9 GLY A C 4
ATOM 3667 O O . GLY A 1 9 ? 13.132 -2.119 -12.206 1.00 0.00 9 GLY A O 4
ATOM 3671 N N . GLU A 1 10 ? 12.631 -4.314 -12.159 1.00 0.00 10 GLU A N 4
ATOM 3672 C CA . GLU A 1 10 ? 11.427 -4.238 -11.314 1.00 0.00 10 GLU A CA 4
ATOM 3673 C C . GLU A 1 10 ? 11.390 -5.343 -10.229 1.00 0.00 10 GLU A C 4
ATOM 3674 O O . GLU A 1 10 ? 11.974 -6.418 -10.428 1.00 0.00 10 GLU A O 4
ATOM 3686 N N . PRO A 1 11 ? 10.723 -5.118 -9.075 1.00 0.00 11 PRO A N 4
ATOM 3687 C CA . PRO A 1 11 ? 10.562 -6.127 -8.024 1.00 0.00 11 PRO A CA 4
ATOM 3688 C C . PRO A 1 11 ? 9.641 -7.285 -8.459 1.00 0.00 11 PRO A C 4
ATOM 3689 O O . PRO A 1 11 ? 8.710 -7.105 -9.248 1.00 0.00 11 PRO A O 4
ATOM 3700 N N . SER A 1 12 ? 9.891 -8.479 -7.921 1.00 0.00 12 SER A N 4
ATOM 3701 C CA . SER A 1 12 ? 9.058 -9.667 -8.157 1.00 0.00 12 SER A CA 4
ATOM 3702 C C . SER A 1 12 ? 7.717 -9.589 -7.420 1.00 0.00 12 SER A C 4
ATOM 3703 O O . SER A 1 12 ? 7.642 -9.128 -6.281 1.00 0.00 12 SER A O 4
ATOM 3711 N N . GLN A 1 13 ? 6.663 -10.132 -8.035 1.00 0.00 13 GLN A N 4
ATOM 3712 C CA . GLN A 1 13 ? 5.363 -10.336 -7.382 1.00 0.00 13 GLN A CA 4
ATOM 3713 C C . GLN A 1 13 ? 5.468 -11.199 -6.114 1.00 0.00 13 GLN A C 4
ATOM 3714 O O . GLN A 1 13 ? 4.691 -11.001 -5.181 1.00 0.00 13 GLN A O 4
ATOM 3728 N N . ALA A 1 14 ? 6.467 -12.089 -6.023 1.00 0.00 14 ALA A N 4
ATOM 3729 C CA . ALA A 1 14 ? 6.702 -12.910 -4.836 1.00 0.00 14 ALA A CA 4
ATOM 3730 C C . ALA A 1 14 ? 7.317 -12.116 -3.665 1.00 0.00 14 ALA A C 4
ATOM 3731 O O . ALA A 1 14 ? 7.000 -12.375 -2.503 1.00 0.00 14 ALA A O 4
ATOM 3738 N N . ASP A 1 15 ? 8.144 -11.105 -3.962 1.00 0.00 15 ASP A N 4
ATOM 3739 C CA . ASP A 1 15 ? 8.716 -10.188 -2.958 1.00 0.00 15 ASP A CA 4
ATOM 3740 C C . ASP A 1 15 ? 7.684 -9.170 -2.461 1.00 0.00 15 ASP A C 4
ATOM 3741 O O . ASP A 1 15 ? 7.625 -8.855 -1.272 1.00 0.00 15 ASP A O 4
ATOM 3750 N N . LEU A 1 16 ? 6.832 -8.711 -3.377 1.00 0.00 16 LEU A N 4
ATOM 3751 C CA . LEU A 1 16 ? 5.715 -7.815 -3.086 1.00 0.00 16 LEU A CA 4
ATOM 3752 C C . LEU A 1 16 ? 4.648 -8.507 -2.236 1.00 0.00 16 LEU A C 4
ATOM 3753 O O . LEU A 1 16 ? 4.265 -7.971 -1.201 1.00 0.00 16 LEU A O 4
ATOM 3769 N N . ASP A 1 17 ? 4.205 -9.708 -2.607 1.00 0.00 17 ASP A N 4
ATOM 3770 C CA . ASP A 1 17 ? 3.174 -10.461 -1.876 1.00 0.00 17 ASP A CA 4
ATOM 3771 C C . ASP A 1 17 ? 3.579 -10.770 -0.425 1.00 0.00 17 ASP A C 4
ATOM 3772 O O . ASP A 1 17 ? 2.750 -10.664 0.482 1.00 0.00 17 ASP A O 4
ATOM 3781 N N . ALA A 1 18 ? 4.859 -11.069 -0.195 1.00 0.00 18 ALA A N 4
ATOM 3782 C CA . ALA A 1 18 ? 5.404 -11.326 1.139 1.00 0.00 18 ALA A CA 4
ATOM 3783 C C . ALA A 1 18 ? 5.354 -10.078 2.044 1.00 0.00 18 ALA A C 4
ATOM 3784 O O . ALA A 1 18 ? 5.000 -10.174 3.224 1.00 0.00 18 ALA A O 4
ATOM 3791 N N . LEU A 1 19 ? 5.673 -8.902 1.486 1.00 0.00 19 LEU A N 4
ATOM 3792 C CA . LEU A 1 19 ? 5.606 -7.616 2.178 1.00 0.00 19 LEU A CA 4
ATOM 3793 C C . LEU A 1 19 ? 4.149 -7.207 2.439 1.00 0.00 19 LEU A C 4
ATOM 3794 O O . LEU A 1 19 ? 3.777 -6.871 3.560 1.00 0.00 19 LEU A O 4
ATOM 3810 N N . LEU A 1 20 ? 3.322 -7.260 1.393 1.00 0.00 20 LEU A N 4
ATOM 3811 C CA . LEU A 1 20 ? 1.937 -6.783 1.401 1.00 0.00 20 LEU A CA 4
ATOM 3812 C C . LEU A 1 20 ? 1.069 -7.570 2.392 1.00 0.00 20 LEU A C 4
ATOM 3813 O O . LEU A 1 20 ? 0.279 -6.980 3.124 1.00 0.00 20 LEU A O 4
ATOM 3829 N N . SER A 1 21 ? 1.245 -8.891 2.477 1.00 0.00 21 SER A N 4
ATOM 3830 C CA . SER A 1 21 ? 0.494 -9.742 3.416 1.00 0.00 21 SER A CA 4
ATOM 3831 C C . SER A 1 21 ? 0.719 -9.353 4.883 1.00 0.00 21 SER A C 4
ATOM 3832 O O . SER A 1 21 ? -0.193 -9.502 5.694 1.00 0.00 21 SER A O 4
ATOM 3840 N N . ALA A 1 22 ? 1.888 -8.798 5.227 1.00 0.00 22 ALA A N 4
ATOM 3841 C CA . ALA A 1 22 ? 2.185 -8.339 6.586 1.00 0.00 22 ALA A CA 4
ATOM 3842 C C . ALA A 1 22 ? 1.556 -6.965 6.904 1.00 0.00 22 ALA A C 4
ATOM 3843 O O . ALA A 1 22 ? 1.139 -6.727 8.042 1.00 0.00 22 ALA A O 4
ATOM 3850 N N . VAL A 1 23 ? 1.433 -6.058 5.923 1.00 0.00 23 VAL A N 4
ATOM 3851 C CA . VAL A 1 23 ? 0.808 -4.733 6.141 1.00 0.00 23 VAL A CA 4
ATOM 3852 C C . VAL A 1 23 ? -0.721 -4.817 6.113 1.00 0.00 23 VAL A C 4
ATOM 3853 O O . VAL A 1 23 ? -1.377 -4.187 6.945 1.00 0.00 23 VAL A O 4
ATOM 3866 N N . ARG A 1 24 ? -1.289 -5.687 5.264 1.00 0.00 24 ARG A N 4
ATOM 3867 C CA . ARG A 1 24 ? -2.735 -6.008 5.240 1.00 0.00 24 ARG A CA 4
ATOM 3868 C C . ARG A 1 24 ? -3.222 -6.680 6.536 1.00 0.00 24 ARG A C 4
ATOM 3869 O O . ARG A 1 24 ? -4.361 -6.460 6.951 1.00 0.00 24 ARG A O 4
ATOM 3890 N N . ASP A 1 25 ? -2.353 -7.455 7.197 1.00 0.00 25 ASP A N 4
ATOM 3891 C CA . ASP A 1 25 ? -2.593 -8.088 8.511 1.00 0.00 25 ASP A CA 4
ATOM 3892 C C . ASP A 1 25 ? -2.242 -7.172 9.714 1.00 0.00 25 ASP A C 4
ATOM 3893 O O . ASP A 1 25 ? -2.270 -7.601 10.869 1.00 0.00 25 ASP A O 4
ATOM 3902 N N . ASN A 1 26 ? -1.894 -5.901 9.448 1.00 0.00 26 ASN A N 4
ATOM 3903 C CA . ASN A 1 26 ? -1.508 -4.889 10.438 1.00 0.00 26 ASN A CA 4
ATOM 3904 C C . ASN A 1 26 ? -0.316 -5.324 11.326 1.00 0.00 26 ASN A C 4
ATOM 3905 O O . ASN A 1 26 ? -0.279 -5.053 12.531 1.00 0.00 26 ASN A O 4
ATOM 3916 N N . ARG A 1 27 ? 0.665 -6.021 10.737 1.00 0.00 27 ARG A N 4
ATOM 3917 C CA . ARG A 1 27 ? 1.976 -6.358 11.335 1.00 0.00 27 ARG A CA 4
ATOM 3918 C C . ARG A 1 27 ? 3.126 -5.480 10.814 1.00 0.00 27 ARG A C 4
ATOM 3919 O O . ARG A 1 27 ? 4.182 -5.426 11.449 1.00 0.00 27 ARG A O 4
ATOM 3940 N N . LEU A 1 28 ? 2.929 -4.790 9.684 1.00 0.00 28 LEU A N 4
ATOM 3941 C CA . LEU A 1 28 ? 3.914 -3.935 9.015 1.00 0.00 28 LEU A CA 4
ATOM 3942 C C . LEU A 1 28 ? 3.300 -2.533 8.775 1.00 0.00 28 LEU A C 4
ATOM 3943 O O . LEU A 1 28 ? 2.107 -2.411 8.483 1.00 0.00 28 LEU A O 4
ATOM 3959 N N . SER A 1 29 ? 4.085 -1.464 8.942 1.00 0.00 29 SER A N 4
ATOM 3960 C CA . SER A 1 29 ? 3.642 -0.060 8.777 1.00 0.00 29 SER A CA 4
ATOM 3961 C C . SER A 1 29 ? 3.817 0.480 7.351 1.00 0.00 29 SER A C 4
ATOM 3962 O O . SER A 1 29 ? 4.630 -0.023 6.580 1.00 0.00 29 SER A O 4
ATOM 3970 N N . ILE A 1 30 ? 3.078 1.544 6.999 1.00 0.00 30 ILE A N 4
ATOM 3971 C CA . ILE A 1 30 ? 3.126 2.216 5.681 1.00 0.00 30 ILE A CA 4
ATOM 3972 C C . ILE A 1 30 ? 4.555 2.664 5.348 1.00 0.00 30 ILE A C 4
ATOM 3973 O O . ILE A 1 30 ? 5.102 2.302 4.308 1.00 0.00 30 ILE A O 4
ATOM 3989 N N . GLU A 1 31 ? 5.195 3.416 6.249 1.00 0.00 31 GLU A N 4
ATOM 3990 C CA . GLU A 1 31 ? 6.532 3.978 6.011 1.00 0.00 31 GLU A CA 4
ATOM 3991 C C . GLU A 1 31 ? 7.628 2.894 6.020 1.00 0.00 31 GLU A C 4
ATOM 3992 O O . GLU A 1 31 ? 8.610 2.996 5.282 1.00 0.00 31 GLU A O 4
ATOM 4004 N N . GLN A 1 32 ? 7.434 1.827 6.802 1.00 0.00 32 GLN A N 4
ATOM 4005 C CA . GLN A 1 32 ? 8.287 0.637 6.797 1.00 0.00 32 GLN A CA 4
ATOM 4006 C C . GLN A 1 32 ? 8.204 -0.097 5.451 1.00 0.00 32 GLN A C 4
ATOM 4007 O O . GLN A 1 32 ? 9.228 -0.417 4.849 1.00 0.00 32 GLN A O 4
ATOM 4021 N N . ALA A 1 33 ? 7.002 -0.312 4.913 1.00 0.00 33 ALA A N 4
ATOM 4022 C CA . ALA A 1 33 ? 6.829 -0.971 3.612 1.00 0.00 33 ALA A CA 4
ATOM 4023 C C . ALA A 1 33 ? 7.403 -0.144 2.449 1.00 0.00 33 ALA A C 4
ATOM 4024 O O . ALA A 1 33 ? 7.920 -0.721 1.494 1.00 0.00 33 ALA A O 4
ATOM 4031 N N . VAL A 1 34 ? 7.402 1.194 2.539 1.00 0.00 34 VAL A N 4
ATOM 4032 C CA . VAL A 1 34 ? 8.019 2.073 1.535 1.00 0.00 34 VAL A CA 4
ATOM 4033 C C . VAL A 1 34 ? 9.547 2.027 1.642 1.00 0.00 34 VAL A C 4
ATOM 4034 O O . VAL A 1 34 ? 10.222 1.909 0.617 1.00 0.00 34 VAL A O 4
ATOM 4047 N N . THR A 1 35 ? 10.119 2.041 2.854 1.00 0.00 35 THR A N 4
ATOM 4048 C CA . THR A 1 35 ? 11.582 2.014 3.013 1.00 0.00 35 THR A CA 4
ATOM 4049 C C . THR A 1 35 ? 12.209 0.658 2.659 1.00 0.00 35 THR A C 4
ATOM 4050 O O . THR A 1 35 ? 13.350 0.611 2.196 1.00 0.00 35 THR A O 4
ATOM 4061 N N . LEU A 1 36 ? 11.464 -0.444 2.806 1.00 0.00 36 LEU A N 4
ATOM 4062 C CA . LEU A 1 36 ? 11.880 -1.790 2.387 1.00 0.00 36 LEU A CA 4
ATOM 4063 C C . LEU A 1 36 ? 11.650 -2.062 0.887 1.00 0.00 36 LEU A C 4
ATOM 4064 O O . LEU A 1 36 ? 12.349 -2.895 0.306 1.00 0.00 36 LEU A O 4
ATOM 4080 N N . LEU A 1 37 ? 10.717 -1.341 0.248 1.00 0.00 37 LEU A N 4
ATOM 4081 C CA . LEU A 1 37 ? 10.476 -1.391 -1.203 1.00 0.00 37 LEU A CA 4
ATOM 4082 C C . LEU A 1 37 ? 11.599 -0.697 -2.002 1.00 0.00 37 LEU A C 4
ATOM 4083 O O . LEU A 1 37 ? 12.164 -1.289 -2.927 1.00 0.00 37 LEU A O 4
ATOM 4099 N N . THR A 1 38 ? 11.886 0.566 -1.679 1.00 0.00 38 THR A N 4
ATOM 4100 C CA . THR A 1 38 ? 12.691 1.454 -2.535 1.00 0.00 38 THR A CA 4
ATOM 4101 C C . THR A 1 38 ? 14.195 1.125 -2.456 1.00 0.00 38 THR A C 4
ATOM 4102 O O . THR A 1 38 ? 14.761 1.159 -1.358 1.00 0.00 38 THR A O 4
ATOM 4113 N N . PRO A 1 39 ? 14.878 0.839 -3.589 1.00 0.00 39 PRO A N 4
ATOM 4114 C CA . PRO A 1 39 ? 16.313 0.560 -3.605 1.00 0.00 39 PRO A CA 4
ATOM 4115 C C . PRO A 1 39 ? 17.141 1.819 -3.309 1.00 0.00 39 PRO A C 4
ATOM 4116 O O . PRO A 1 39 ? 16.732 2.947 -3.612 1.00 0.00 39 PRO A O 4
ATOM 4127 N N . ARG A 1 40 ? 18.328 1.628 -2.723 1.00 0.00 40 ARG A N 4
ATOM 4128 C CA . ARG A 1 40 ? 19.265 2.718 -2.392 1.00 0.00 40 ARG A CA 4
ATOM 4129 C C . ARG A 1 40 ? 20.167 3.087 -3.581 1.00 0.00 40 ARG A C 4
ATOM 4130 O O . ARG A 1 40 ? 20.500 2.228 -4.402 1.00 0.00 40 ARG A O 4
ATOM 4151 N N . ARG A 1 41 ? 20.563 4.366 -3.643 1.00 0.00 41 ARG A N 4
ATOM 4152 C CA . ARG A 1 41 ? 21.173 5.066 -4.802 1.00 0.00 41 ARG A CA 4
ATOM 4153 C C . ARG A 1 41 ? 20.293 5.088 -6.069 1.00 0.00 41 ARG A C 4
ATOM 4154 O O . ARG A 1 41 ? 19.329 4.334 -6.205 1.00 0.00 41 ARG A O 4
ATOM 4175 N N . GLY A 1 42 ? 20.615 5.991 -6.998 1.00 0.00 42 GLY A N 4
ATOM 4176 C CA . GLY A 1 42 ? 19.811 6.287 -8.195 1.00 0.00 42 GLY A CA 4
ATOM 4177 C C . GLY A 1 42 ? 18.505 7.045 -7.904 1.00 0.00 42 GLY A C 4
ATOM 4178 O O . GLY A 1 42 ? 18.205 7.406 -6.763 1.00 0.00 42 GLY A O 4
ATOM 4182 N N . GLY A 1 43 ? 17.722 7.304 -8.954 1.00 0.00 43 GLY A N 4
ATOM 4183 C CA . GLY A 1 43 ? 16.432 8.010 -8.871 1.00 0.00 43 GLY A CA 4
ATOM 4184 C C . GLY A 1 43 ? 15.821 8.366 -10.229 1.00 0.00 43 GLY A C 4
ATOM 4185 O O . GLY A 1 43 ? 16.474 8.258 -11.273 1.00 0.00 43 GLY A O 4
ATOM 4189 N N . GLY A 1 44 ? 14.559 8.798 -10.217 1.00 0.00 44 GLY A N 4
ATOM 4190 C CA . GLY A 1 44 ? 13.795 9.194 -11.413 1.00 0.00 44 GLY A CA 4
ATOM 4191 C C . GLY A 1 44 ? 12.303 9.410 -11.126 1.00 0.00 44 GLY A C 4
ATOM 4192 O O . GLY A 1 44 ? 11.804 9.094 -10.040 1.00 0.00 44 GLY A O 4
ATOM 4196 N N . SER A 1 45 ? 11.582 9.971 -12.098 1.00 0.00 45 SER A N 4
ATOM 4197 C CA . SER A 1 45 ? 10.131 10.200 -12.041 1.00 0.00 45 SER A CA 4
ATOM 4198 C C . SER A 1 45 ? 9.314 8.937 -12.366 1.00 0.00 45 SER A C 4
ATOM 4199 O O . SER A 1 45 ? 9.775 8.047 -13.087 1.00 0.00 45 SER A O 4
ATOM 4207 N N . GLY A 1 46 ? 8.097 8.841 -11.817 1.00 0.00 46 GLY A N 4
ATOM 4208 C CA . GLY A 1 46 ? 7.158 7.733 -12.066 1.00 0.00 46 GLY A CA 4
ATOM 4209 C C . GLY A 1 46 ? 6.410 7.830 -13.408 1.00 0.00 46 GLY A C 4
ATOM 4210 O O . GLY A 1 46 ? 6.397 8.883 -14.063 1.00 0.00 46 GLY A O 4
ATOM 4214 N N . GLY A 1 47 ? 5.751 6.734 -13.807 1.00 0.00 47 GLY A N 4
ATOM 4215 C CA . GLY A 1 47 ? 4.922 6.655 -15.023 1.00 0.00 47 GLY A CA 4
ATOM 4216 C C . GLY A 1 47 ? 3.565 7.378 -14.932 1.00 0.00 47 GLY A C 4
ATOM 4217 O O . GLY A 1 47 ? 2.862 7.494 -15.937 1.00 0.00 47 GLY A O 4
ATOM 4221 N N . GLY A 1 48 ? 3.192 7.872 -13.744 1.00 0.00 48 GLY A N 4
ATOM 4222 C CA . GLY A 1 48 ? 1.972 8.632 -13.459 1.00 0.00 48 GLY A CA 4
ATOM 4223 C C . GLY A 1 48 ? 1.893 9.091 -12.001 1.00 0.00 48 GLY A C 4
ATOM 4224 O O . GLY A 1 48 ? 2.849 8.932 -11.237 1.00 0.00 48 GLY A O 4
ATOM 4228 N N . SER A 1 49 ? 0.749 9.656 -11.604 1.00 0.00 49 SER A N 4
ATOM 4229 C CA . SER A 1 49 ? 0.485 10.183 -10.252 1.00 0.00 49 SER A CA 4
ATOM 4230 C C . SER A 1 49 ? 0.135 9.080 -9.243 1.00 0.00 49 SER A C 4
ATOM 4231 O O . SER A 1 49 ? -0.961 9.044 -8.679 1.00 0.00 49 SER A O 4
ATOM 4239 N N . MET A 1 50 ? 1.093 8.181 -9.021 1.00 0.00 50 MET A N 4
ATOM 4240 C CA . MET A 1 50 ? 1.065 7.153 -7.975 1.00 0.00 50 MET A CA 4
ATOM 4241 C C . MET A 1 50 ? 2.417 7.085 -7.241 1.00 0.00 50 MET A C 4
ATOM 4242 O O . MET A 1 50 ? 3.483 7.032 -7.859 1.00 0.00 50 MET A O 4
ATOM 4256 N N . ASP A 1 51 ? 2.370 7.094 -5.908 1.00 0.00 51 ASP A N 4
ATOM 4257 C CA . ASP A 1 51 ? 3.524 6.903 -5.011 1.00 0.00 51 ASP A CA 4
ATOM 4258 C C . ASP A 1 51 ? 3.285 5.754 -4.019 1.00 0.00 51 ASP A C 4
ATOM 4259 O O . ASP A 1 51 ? 2.155 5.511 -3.592 1.00 0.00 51 ASP A O 4
ATOM 4268 N N . ALA A 1 52 ? 4.360 5.057 -3.629 1.00 0.00 52 ALA A N 4
ATOM 4269 C CA . ALA A 1 52 ? 4.285 3.886 -2.751 1.00 0.00 52 ALA A CA 4
ATOM 4270 C C . ALA A 1 52 ? 3.584 4.172 -1.408 1.00 0.00 52 ALA A C 4
ATOM 4271 O O . ALA A 1 52 ? 2.810 3.336 -0.940 1.00 0.00 52 ALA A O 4
ATOM 4278 N N . LYS A 1 53 ? 3.780 5.356 -0.809 1.00 0.00 53 LYS A N 4
ATOM 4279 C CA . LYS A 1 53 ? 3.116 5.748 0.447 1.00 0.00 53 LYS A CA 4
ATOM 4280 C C . LYS A 1 53 ? 1.601 5.747 0.286 1.00 0.00 53 LYS A C 4
ATOM 4281 O O . LYS A 1 53 ? 0.890 5.102 1.057 1.00 0.00 53 LYS A O 4
ATOM 4300 N N . GLU A 1 54 ? 1.102 6.431 -0.738 1.00 0.00 54 GLU A N 4
ATOM 4301 C CA . GLU A 1 54 ? -0.335 6.496 -1.058 1.00 0.00 54 GLU A CA 4
ATOM 4302 C C . GLU A 1 54 ? -0.914 5.109 -1.407 1.00 0.00 54 GLU A C 4
ATOM 4303 O O . GLU A 1 54 ? -1.993 4.756 -0.927 1.00 0.00 54 GLU A O 4
ATOM 4315 N N . ILE A 1 55 ? -0.175 4.299 -2.177 1.00 0.00 55 ILE A N 4
ATOM 4316 C CA . ILE A 1 55 ? -0.565 2.925 -2.549 1.00 0.00 55 ILE A CA 4
ATOM 4317 C C . ILE A 1 55 ? -0.728 2.055 -1.293 1.00 0.00 55 ILE A C 4
ATOM 4318 O O . ILE A 1 55 ? -1.773 1.422 -1.122 1.00 0.00 55 ILE A O 4
ATOM 4334 N N . LEU A 1 56 ? 0.255 2.061 -0.381 1.00 0.00 56 LEU A N 4
ATOM 4335 C CA . LEU A 1 56 ? 0.168 1.326 0.887 1.00 0.00 56 LEU A CA 4
ATOM 4336 C C . LEU A 1 56 ? -0.936 1.884 1.794 1.00 0.00 56 LEU A C 4
ATOM 4337 O O . LEU A 1 56 ? -1.639 1.101 2.432 1.00 0.00 56 LEU A O 4
ATOM 4353 N N . THR A 1 57 ? -1.134 3.205 1.838 1.00 0.00 57 THR A N 4
ATOM 4354 C CA . THR A 1 57 ? -2.188 3.840 2.651 1.00 0.00 57 THR A CA 4
ATOM 4355 C C . THR A 1 57 ? -3.577 3.365 2.214 1.00 0.00 57 THR A C 4
ATOM 4356 O O . THR A 1 57 ? -4.366 2.926 3.059 1.00 0.00 57 THR A O 4
ATOM 4367 N N . ARG A 1 58 ? -3.869 3.356 0.899 1.00 0.00 58 ARG A N 4
ATOM 4368 C CA . ARG A 1 58 ? -5.121 2.786 0.356 1.00 0.00 58 ARG A CA 4
ATOM 4369 C C . ARG A 1 58 ? -5.236 1.291 0.657 1.00 0.00 58 ARG A C 4
ATOM 4370 O O . ARG A 1 58 ? -6.294 0.839 1.086 1.00 0.00 58 ARG A O 4
ATOM 4391 N N . PHE A 1 59 ? -4.165 0.530 0.452 1.00 0.00 59 PHE A N 4
ATOM 4392 C CA . PHE A 1 59 ? -4.163 -0.921 0.611 1.00 0.00 59 PHE A CA 4
ATOM 4393 C C . PHE A 1 59 ? -4.375 -1.363 2.064 1.00 0.00 59 PHE A C 4
ATOM 4394 O O . PHE A 1 59 ? -5.075 -2.347 2.308 1.00 0.00 59 PHE A O 4
ATOM 4411 N N . LYS A 1 60 ? -3.848 -0.613 3.043 1.00 0.00 60 LYS A N 4
ATOM 4412 C CA . LYS A 1 60 ? -4.069 -0.888 4.467 1.00 0.00 60 LYS A CA 4
ATOM 4413 C C . LYS A 1 60 ? -5.476 -0.486 4.937 1.00 0.00 60 LYS A C 4
ATOM 4414 O O . LYS A 1 60 ? -6.101 -1.192 5.729 1.00 0.00 60 LYS A O 4
ATOM 4433 N N . ASP A 1 61 ? -6.007 0.616 4.399 1.00 0.00 61 ASP A N 4
ATOM 4434 C CA . ASP A 1 61 ? -7.376 1.100 4.648 1.00 0.00 61 ASP A CA 4
ATOM 4435 C C . ASP A 1 61 ? -8.471 0.251 3.954 1.00 0.00 61 ASP A C 4
ATOM 4436 O O . ASP A 1 61 ? -9.655 0.371 4.285 1.00 0.00 61 ASP A O 4
ATOM 4445 N N . GLY A 1 62 ? -8.093 -0.622 3.010 1.00 0.00 62 GLY A N 4
ATOM 4446 C CA . GLY A 1 62 ? -9.019 -1.456 2.225 1.00 0.00 62 GLY A CA 4
ATOM 4447 C C . GLY A 1 62 ? -9.577 -0.782 0.961 1.00 0.00 62 GLY A C 4
ATOM 4448 O O . GLY A 1 62 ? -10.457 -1.336 0.301 1.00 0.00 62 GLY A O 4
ATOM 4452 N N . GLY A 1 63 ? -9.057 0.395 0.594 1.00 0.00 63 GLY A N 4
ATOM 4453 C CA . GLY A 1 63 ? -9.378 1.139 -0.629 1.00 0.00 63 GLY A CA 4
ATOM 4454 C C . GLY A 1 63 ? -8.617 0.681 -1.882 1.00 0.00 63 GLY A C 4
ATOM 4455 O O . GLY A 1 63 ? -8.753 1.304 -2.938 1.00 0.00 63 GLY A O 4
ATOM 4459 N N . LEU A 1 64 ? -7.808 -0.380 -1.780 1.00 0.00 64 LEU A N 4
ATOM 4460 C CA . LEU A 1 64 ? -7.092 -1.036 -2.878 1.00 0.00 64 LEU A CA 4
ATOM 4461 C C . LEU A 1 64 ? -7.047 -2.561 -2.647 1.00 0.00 64 LEU A C 4
ATOM 4462 O O . LEU A 1 64 ? -7.068 -3.019 -1.499 1.00 0.00 64 LEU A O 4
ATOM 4478 N N . ASP A 1 65 ? -6.953 -3.347 -3.725 1.00 0.00 65 ASP A N 4
ATOM 4479 C CA . ASP A 1 65 ? -6.757 -4.806 -3.693 1.00 0.00 65 ASP A CA 4
ATOM 4480 C C . ASP A 1 65 ? -5.288 -5.191 -3.945 1.00 0.00 65 ASP A C 4
ATOM 4481 O O . ASP A 1 65 ? -4.533 -4.428 -4.554 1.00 0.00 65 ASP A O 4
ATOM 4490 N N . ARG A 1 66 ? -4.859 -6.385 -3.500 1.00 0.00 66 ARG A N 4
ATOM 4491 C CA . ARG A 1 66 ? -3.435 -6.786 -3.510 1.00 0.00 66 ARG A CA 4
ATOM 4492 C C . ARG A 1 66 ? -2.859 -6.941 -4.925 1.00 0.00 66 ARG A C 4
ATOM 4493 O O . ARG A 1 66 ? -1.706 -6.601 -5.156 1.00 0.00 66 ARG A O 4
ATOM 4514 N N . ALA A 1 67 ? -3.676 -7.361 -5.890 1.00 0.00 67 ALA A N 4
ATOM 4515 C CA . ALA A 1 67 ? -3.303 -7.422 -7.307 1.00 0.00 67 ALA A CA 4
ATOM 4516 C C . ALA A 1 67 ? -2.999 -6.029 -7.896 1.00 0.00 67 ALA A C 4
ATOM 4517 O O . ALA A 1 67 ? -2.013 -5.862 -8.621 1.00 0.00 67 ALA A O 4
ATOM 4524 N N . ALA A 1 68 ? -3.805 -5.022 -7.540 1.00 0.00 68 ALA A N 4
ATOM 4525 C CA . ALA A 1 68 ? -3.567 -3.634 -7.927 1.00 0.00 68 ALA A CA 4
ATOM 4526 C C . ALA A 1 68 ? -2.364 -3.038 -7.169 1.00 0.00 68 ALA A C 4
ATOM 4527 O O . ALA A 1 68 ? -1.544 -2.357 -7.778 1.00 0.00 68 ALA A O 4
ATOM 4534 N N . ALA A 1 69 ? -2.201 -3.342 -5.875 1.00 0.00 69 ALA A N 4
ATOM 4535 C CA . ALA A 1 69 ? -1.045 -2.903 -5.094 1.00 0.00 69 ALA A CA 4
ATOM 4536 C C . ALA A 1 69 ? 0.279 -3.412 -5.713 1.00 0.00 69 ALA A C 4
ATOM 4537 O O . ALA A 1 69 ? 1.198 -2.621 -5.920 1.00 0.00 69 ALA A O 4
ATOM 4544 N N . GLN A 1 70 ? 0.354 -4.690 -6.108 1.00 0.00 70 GLN A N 4
ATOM 4545 C CA . GLN A 1 70 ? 1.521 -5.245 -6.810 1.00 0.00 70 GLN A CA 4
ATOM 4546 C C . GLN A 1 70 ? 1.807 -4.530 -8.137 1.00 0.00 70 GLN A C 4
ATOM 4547 O O . GLN A 1 70 ? 2.955 -4.162 -8.390 1.00 0.00 70 GLN A O 4
ATOM 4561 N N . ALA A 1 71 ? 0.782 -4.287 -8.961 1.00 0.00 71 ALA A N 4
ATOM 4562 C CA . ALA A 1 71 ? 0.914 -3.590 -10.244 1.00 0.00 71 ALA A CA 4
ATOM 4563 C C . ALA A 1 71 ? 1.474 -2.163 -10.082 1.00 0.00 71 ALA A C 4
ATOM 4564 O O . ALA A 1 71 ? 2.472 -1.805 -10.718 1.00 0.00 71 ALA A O 4
ATOM 4571 N N . LEU A 1 72 ? 0.860 -1.375 -9.194 1.00 0.00 72 LEU A N 4
ATOM 4572 C CA . LEU A 1 72 ? 1.187 0.033 -8.959 1.00 0.00 72 LEU A CA 4
ATOM 4573 C C . LEU A 1 72 ? 2.567 0.200 -8.296 1.00 0.00 72 LEU A C 4
ATOM 4574 O O . LEU A 1 72 ? 3.314 1.106 -8.665 1.00 0.00 72 LEU A O 4
ATOM 4590 N N . LEU A 1 73 ? 2.955 -0.699 -7.377 1.00 0.00 73 LEU A N 4
ATOM 4591 C CA . LEU A 1 73 ? 4.297 -0.712 -6.769 1.00 0.00 73 LEU A CA 4
ATOM 4592 C C . LEU A 1 73 ? 5.400 -1.168 -7.745 1.00 0.00 73 LEU A C 4
ATOM 4593 O O . LEU A 1 73 ? 6.523 -0.655 -7.688 1.00 0.00 73 LEU A O 4
ATOM 4609 N N . ALA A 1 74 ? 5.087 -2.074 -8.674 1.00 0.00 74 ALA A N 4
ATOM 4610 C CA . ALA A 1 74 ? 5.976 -2.470 -9.772 1.00 0.00 74 ALA A CA 4
ATOM 4611 C C . ALA A 1 74 ? 6.101 -1.410 -10.897 1.00 0.00 74 ALA A C 4
ATOM 4612 O O . ALA A 1 74 ? 6.843 -1.618 -11.862 1.00 0.00 74 ALA A O 4
ATOM 4619 N N . GLY A 1 75 ? 5.404 -0.270 -10.794 1.00 0.00 75 GLY A N 4
ATOM 4620 C CA . GLY A 1 75 ? 5.506 0.864 -11.722 1.00 0.00 75 GLY A CA 4
ATOM 4621 C C . GLY A 1 75 ? 4.662 0.747 -12.998 1.00 0.00 75 GLY A C 4
ATOM 4622 O O . GLY A 1 75 ? 4.949 1.442 -13.976 1.00 0.00 75 GLY A O 4
ATOM 4626 N N . ARG A 1 76 ? 3.637 -0.118 -13.004 1.00 0.00 76 ARG A N 4
ATOM 4627 C CA . ARG A 1 76 ? 2.700 -0.330 -14.124 1.00 0.00 76 ARG A CA 4
ATOM 4628 C C . ARG A 1 76 ? 1.230 -0.188 -13.697 1.00 0.00 76 ARG A C 4
ATOM 4629 O O . ARG A 1 76 ? 0.939 0.088 -12.534 1.00 0.00 76 ARG A O 4
ATOM 4650 N N . THR A 1 77 ? 0.303 -0.404 -14.627 1.00 0.00 77 THR A N 4
ATOM 4651 C CA . THR A 1 77 ? -1.153 -0.464 -14.380 1.00 0.00 77 THR A CA 4
ATOM 4652 C C . THR A 1 77 ? -1.722 -1.865 -14.636 1.00 0.00 77 THR A C 4
ATOM 4653 O O . THR A 1 77 ? -1.202 -2.581 -15.507 1.00 0.00 77 THR A O 4
ATOM 4664 N N . PRO A 1 78 ? -2.779 -2.292 -13.919 1.00 0.00 78 PRO A N 4
ATOM 4665 C CA . PRO A 1 78 ? -3.492 -3.538 -14.202 1.00 0.00 78 PRO A CA 4
ATOM 4666 C C . PRO A 1 78 ? -4.375 -3.424 -15.465 1.00 0.00 78 PRO A C 4
ATOM 4667 O O . PRO A 1 78 ? -4.670 -2.321 -15.936 1.00 0.00 78 PRO A O 4
ATOM 4678 N N . ALA A 1 79 ? -4.842 -4.561 -15.993 1.00 0.00 79 ALA A N 4
ATOM 4679 C CA . ALA A 1 79 ? -5.706 -4.644 -17.183 1.00 0.00 79 ALA A CA 4
ATOM 4680 C C . ALA A 1 79 ? -7.222 -4.553 -16.872 1.00 0.00 79 ALA A C 4
ATOM 4681 O O . ALA A 1 79 ? -8.064 -4.841 -17.730 1.00 0.00 79 ALA A O 4
ATOM 4688 N N . ALA A 1 80 ? -7.572 -4.164 -15.642 1.00 0.00 80 ALA A N 4
ATOM 4689 C CA . ALA A 1 80 ? -8.944 -4.040 -15.152 1.00 0.00 80 ALA A CA 4
ATOM 4690 C C . ALA A 1 80 ? -9.657 -2.760 -15.646 1.00 0.00 80 ALA A C 4
ATOM 4691 O O . ALA A 1 80 ? -9.017 -1.795 -16.080 1.00 0.00 80 ALA A O 4
ATOM 4698 N N . ALA A 1 81 ? -10.993 -2.747 -15.539 1.00 0.00 81 ALA A N 4
ATOM 4699 C CA . ALA A 1 81 ? -11.896 -1.625 -15.846 1.00 0.00 81 ALA A CA 4
ATOM 4700 C C . ALA A 1 81 ? -11.606 -0.892 -17.189 1.00 0.00 81 ALA A C 4
ATOM 4701 O O . ALA A 1 81 ? -11.257 0.297 -17.187 1.00 0.00 81 ALA A O 4
ATOM 4708 N N . PRO A 1 82 ? -11.778 -1.559 -18.352 1.00 0.00 82 PRO A N 4
ATOM 4709 C CA . PRO A 1 82 ? -11.600 -0.966 -19.685 1.00 0.00 82 PRO A CA 4
ATOM 4710 C C . PRO A 1 82 ? -12.785 -0.057 -20.087 1.00 0.00 82 PRO A C 4
ATOM 4711 O O . PRO A 1 82 ? -13.571 -0.376 -20.985 1.00 0.00 82 PRO A O 4
ATOM 4722 N N . ARG A 1 83 ? -12.930 1.082 -19.392 1.00 0.00 83 ARG A N 4
ATOM 4723 C CA . ARG A 1 83 ? -14.032 2.065 -19.510 1.00 0.00 83 ARG A CA 4
ATOM 4724 C C . ARG A 1 83 ? -15.450 1.435 -19.505 1.00 0.00 83 ARG A C 4
ATOM 4725 O O . ARG A 1 83 ? -16.210 1.640 -20.462 1.00 0.00 83 ARG A O 4
ATOM 4746 N N . PRO A 1 84 ? -15.822 0.664 -18.457 1.00 0.00 84 PRO A N 4
ATOM 4747 C CA . PRO A 1 84 ? -17.148 0.042 -18.328 1.00 0.00 84 PRO A CA 4
ATOM 4748 C C . PRO A 1 84 ? -18.295 1.067 -18.198 1.00 0.00 84 PRO A C 4
ATOM 4749 O O . PRO A 1 84 ? -18.122 2.114 -17.534 1.00 0.00 84 PRO A O 4
ATOM 4761 N N . GLY A 1 1 ? 10.373 -13.003 -24.181 1.00 0.00 1 GLY A N 5
ATOM 4762 C CA . GLY A 1 1 ? 10.503 -12.068 -25.314 1.00 0.00 1 GLY A CA 5
ATOM 4763 C C . GLY A 1 1 ? 11.810 -11.279 -25.277 1.00 0.00 1 GLY A C 5
ATOM 4764 O O . GLY A 1 1 ? 12.781 -11.748 -24.668 1.00 0.00 1 GLY A O 5
ATOM 4770 N N . PRO A 1 2 ? 11.867 -10.104 -25.937 1.00 0.00 2 PRO A N 5
ATOM 4771 C CA . PRO A 1 2 ? 13.057 -9.247 -26.004 1.00 0.00 2 PRO A CA 5
ATOM 4772 C C . PRO A 1 2 ? 13.541 -8.737 -24.633 1.00 0.00 2 PRO A C 5
ATOM 4773 O O . PRO A 1 2 ? 12.780 -8.663 -23.658 1.00 0.00 2 PRO A O 5
ATOM 4784 N N . GLY A 1 3 ? 14.812 -8.345 -24.567 1.00 0.00 3 GLY A N 5
ATOM 4785 C CA . GLY A 1 3 ? 15.469 -7.786 -23.379 1.00 0.00 3 GLY A CA 5
ATOM 4786 C C . GLY A 1 3 ? 16.878 -7.244 -23.658 1.00 0.00 3 GLY A C 5
ATOM 4787 O O . GLY A 1 3 ? 17.403 -7.401 -24.765 1.00 0.00 3 GLY A O 5
ATOM 4791 N N . SER A 1 4 ? 17.491 -6.587 -22.667 1.00 0.00 4 SER A N 5
ATOM 4792 C CA . SER A 1 4 ? 18.832 -5.976 -22.762 1.00 0.00 4 SER A CA 5
ATOM 4793 C C . SER A 1 4 ? 19.557 -5.940 -21.406 1.00 0.00 4 SER A C 5
ATOM 4794 O O . SER A 1 4 ? 18.923 -5.818 -20.350 1.00 0.00 4 SER A O 5
ATOM 4802 N N . TYR A 1 5 ? 20.890 -6.021 -21.442 1.00 0.00 5 TYR A N 5
ATOM 4803 C CA . TYR A 1 5 ? 21.809 -5.967 -20.289 1.00 0.00 5 TYR A CA 5
ATOM 4804 C C . TYR A 1 5 ? 21.433 -6.955 -19.155 1.00 0.00 5 TYR A C 5
ATOM 4805 O O . TYR A 1 5 ? 20.962 -8.064 -19.430 1.00 0.00 5 TYR A O 5
ATOM 4823 N N . THR A 1 6 ? 21.665 -6.594 -17.888 1.00 0.00 6 THR A N 5
ATOM 4824 C CA . THR A 1 6 ? 21.451 -7.458 -16.709 1.00 0.00 6 THR A CA 5
ATOM 4825 C C . THR A 1 6 ? 19.988 -7.556 -16.240 1.00 0.00 6 THR A C 5
ATOM 4826 O O . THR A 1 6 ? 19.689 -8.316 -15.313 1.00 0.00 6 THR A O 5
ATOM 4837 N N . GLY A 1 7 ? 19.059 -6.827 -16.867 1.00 0.00 7 GLY A N 5
ATOM 4838 C CA . GLY A 1 7 ? 17.627 -6.825 -16.517 1.00 0.00 7 GLY A CA 5
ATOM 4839 C C . GLY A 1 7 ? 17.320 -6.119 -15.191 1.00 0.00 7 GLY A C 5
ATOM 4840 O O . GLY A 1 7 ? 17.821 -5.023 -14.931 1.00 0.00 7 GLY A O 5
ATOM 4844 N N . ALA A 1 8 ? 16.483 -6.741 -14.355 1.00 0.00 8 ALA A N 5
ATOM 4845 C CA . ALA A 1 8 ? 16.056 -6.250 -13.035 1.00 0.00 8 ALA A CA 5
ATOM 4846 C C . ALA A 1 8 ? 15.386 -4.848 -13.046 1.00 0.00 8 ALA A C 5
ATOM 4847 O O . ALA A 1 8 ? 15.558 -4.048 -12.121 1.00 0.00 8 ALA A O 5
ATOM 4854 N N . GLY A 1 9 ? 14.629 -4.544 -14.105 1.00 0.00 9 GLY A N 5
ATOM 4855 C CA . GLY A 1 9 ? 13.931 -3.260 -14.310 1.00 0.00 9 GLY A CA 5
ATOM 4856 C C . GLY A 1 9 ? 12.674 -3.043 -13.451 1.00 0.00 9 GLY A C 5
ATOM 4857 O O . GLY A 1 9 ? 12.155 -1.927 -13.380 1.00 0.00 9 GLY A O 5
ATOM 4861 N N . GLU A 1 10 ? 12.174 -4.091 -12.791 1.00 0.00 10 GLU A N 5
ATOM 4862 C CA . GLU A 1 10 ? 10.965 -4.089 -11.955 1.00 0.00 10 GLU A CA 5
ATOM 4863 C C . GLU A 1 10 ? 11.178 -4.909 -10.656 1.00 0.00 10 GLU A C 5
ATOM 4864 O O . GLU A 1 10 ? 11.969 -5.864 -10.664 1.00 0.00 10 GLU A O 5
ATOM 4876 N N . PRO A 1 11 ? 10.473 -4.601 -9.548 1.00 0.00 11 PRO A N 5
ATOM 4877 C CA . PRO A 1 11 ? 10.469 -5.432 -8.338 1.00 0.00 11 PRO A CA 5
ATOM 4878 C C . PRO A 1 11 ? 9.784 -6.792 -8.573 1.00 0.00 11 PRO A C 5
ATOM 4879 O O . PRO A 1 11 ? 8.903 -6.931 -9.428 1.00 0.00 11 PRO A O 5
ATOM 4890 N N . SER A 1 12 ? 10.168 -7.805 -7.791 1.00 0.00 12 SER A N 5
ATOM 4891 C CA . SER A 1 12 ? 9.581 -9.153 -7.859 1.00 0.00 12 SER A CA 5
ATOM 4892 C C . SER A 1 12 ? 8.162 -9.174 -7.289 1.00 0.00 12 SER A C 5
ATOM 4893 O O . SER A 1 12 ? 7.931 -8.750 -6.155 1.00 0.00 12 SER A O 5
ATOM 4901 N N . GLN A 1 13 ? 7.207 -9.733 -8.043 1.00 0.00 13 GLN A N 5
ATOM 4902 C CA . GLN A 1 13 ? 5.804 -9.859 -7.619 1.00 0.00 13 GLN A CA 5
ATOM 4903 C C . GLN A 1 13 ? 5.628 -10.683 -6.337 1.00 0.00 13 GLN A C 5
ATOM 4904 O O . GLN A 1 13 ? 4.724 -10.407 -5.544 1.00 0.00 13 GLN A O 5
ATOM 4918 N N . ALA A 1 14 ? 6.522 -11.651 -6.101 1.00 0.00 14 ALA A N 5
ATOM 4919 C CA . ALA A 1 14 ? 6.540 -12.492 -4.902 1.00 0.00 14 ALA A CA 5
ATOM 4920 C C . ALA A 1 14 ? 7.127 -11.779 -3.668 1.00 0.00 14 ALA A C 5
ATOM 4921 O O . ALA A 1 14 ? 6.698 -12.035 -2.542 1.00 0.00 14 ALA A O 5
ATOM 4928 N N . ASP A 1 15 ? 8.061 -10.844 -3.863 1.00 0.00 15 ASP A N 5
ATOM 4929 C CA . ASP A 1 15 ? 8.619 -10.007 -2.788 1.00 0.00 15 ASP A CA 5
ATOM 4930 C C . ASP A 1 15 ? 7.621 -8.938 -2.329 1.00 0.00 15 ASP A C 5
ATOM 4931 O O . ASP A 1 15 ? 7.487 -8.660 -1.135 1.00 0.00 15 ASP A O 5
ATOM 4940 N N . LEU A 1 16 ? 6.844 -8.417 -3.281 1.00 0.00 16 LEU A N 5
ATOM 4941 C CA . LEU A 1 16 ? 5.683 -7.571 -3.015 1.00 0.00 16 LEU A CA 5
ATOM 4942 C C . LEU A 1 16 ? 4.616 -8.351 -2.239 1.00 0.00 16 LEU A C 5
ATOM 4943 O O . LEU A 1 16 ? 4.202 -7.913 -1.166 1.00 0.00 16 LEU A O 5
ATOM 4959 N N . ASP A 1 17 ? 4.206 -9.527 -2.716 1.00 0.00 17 ASP A N 5
ATOM 4960 C CA . ASP A 1 17 ? 3.193 -10.358 -2.056 1.00 0.00 17 ASP A CA 5
ATOM 4961 C C . ASP A 1 17 ? 3.563 -10.709 -0.599 1.00 0.00 17 ASP A C 5
ATOM 4962 O O . ASP A 1 17 ? 2.706 -10.675 0.286 1.00 0.00 17 ASP A O 5
ATOM 4971 N N . ALA A 1 18 ? 4.845 -10.988 -0.342 1.00 0.00 18 ALA A N 5
ATOM 4972 C CA . ALA A 1 18 ? 5.353 -11.315 0.994 1.00 0.00 18 ALA A CA 5
ATOM 4973 C C . ALA A 1 18 ? 5.321 -10.108 1.947 1.00 0.00 18 ALA A C 5
ATOM 4974 O O . ALA A 1 18 ? 4.937 -10.234 3.117 1.00 0.00 18 ALA A O 5
ATOM 4981 N N . LEU A 1 19 ? 5.695 -8.926 1.447 1.00 0.00 19 LEU A N 5
ATOM 4982 C CA . LEU A 1 19 ? 5.641 -7.665 2.189 1.00 0.00 19 LEU A CA 5
ATOM 4983 C C . LEU A 1 19 ? 4.191 -7.268 2.498 1.00 0.00 19 LEU A C 5
ATOM 4984 O O . LEU A 1 19 ? 3.871 -6.921 3.636 1.00 0.00 19 LEU A O 5
ATOM 5000 N N . LEU A 1 20 ? 3.322 -7.318 1.489 1.00 0.00 20 LEU A N 5
ATOM 5001 C CA . LEU A 1 20 ? 1.941 -6.837 1.573 1.00 0.00 20 LEU A CA 5
ATOM 5002 C C . LEU A 1 20 ? 1.114 -7.645 2.586 1.00 0.00 20 LEU A C 5
ATOM 5003 O O . LEU A 1 20 ? 0.322 -7.065 3.327 1.00 0.00 20 LEU A O 5
ATOM 5019 N N . SER A 1 21 ? 1.338 -8.963 2.689 1.00 0.00 21 SER A N 5
ATOM 5020 C CA . SER A 1 21 ? 0.694 -9.812 3.703 1.00 0.00 21 SER A CA 5
ATOM 5021 C C . SER A 1 21 ? 1.007 -9.367 5.135 1.00 0.00 21 SER A C 5
ATOM 5022 O O . SER A 1 21 ? 0.141 -9.463 6.005 1.00 0.00 21 SER A O 5
ATOM 5030 N N . ALA A 1 22 ? 2.209 -8.840 5.391 1.00 0.00 22 ALA A N 5
ATOM 5031 C CA . ALA A 1 22 ? 2.603 -8.387 6.722 1.00 0.00 22 ALA A CA 5
ATOM 5032 C C . ALA A 1 22 ? 1.969 -7.034 7.097 1.00 0.00 22 ALA A C 5
ATOM 5033 O O . ALA A 1 22 ? 1.626 -6.826 8.260 1.00 0.00 22 ALA A O 5
ATOM 5040 N N . VAL A 1 23 ? 1.743 -6.128 6.131 1.00 0.00 23 VAL A N 5
ATOM 5041 C CA . VAL A 1 23 ? 1.075 -4.834 6.395 1.00 0.00 23 VAL A CA 5
ATOM 5042 C C . VAL A 1 23 ? -0.449 -4.979 6.427 1.00 0.00 23 VAL A C 5
ATOM 5043 O O . VAL A 1 23 ? -1.106 -4.346 7.255 1.00 0.00 23 VAL A O 5
ATOM 5056 N N . ARG A 1 24 ? -1.011 -5.892 5.623 1.00 0.00 24 ARG A N 5
ATOM 5057 C CA . ARG A 1 24 ? -2.437 -6.276 5.670 1.00 0.00 24 ARG A CA 5
ATOM 5058 C C . ARG A 1 24 ? -2.827 -6.940 7.000 1.00 0.00 24 ARG A C 5
ATOM 5059 O O . ARG A 1 24 ? -3.979 -6.832 7.420 1.00 0.00 24 ARG A O 5
ATOM 5080 N N . ASP A 1 25 ? -1.865 -7.573 7.675 1.00 0.00 25 ASP A N 5
ATOM 5081 C CA . ASP A 1 25 ? -2.014 -8.253 8.971 1.00 0.00 25 ASP A CA 5
ATOM 5082 C C . ASP A 1 25 ? -1.522 -7.380 10.151 1.00 0.00 25 ASP A C 5
ATOM 5083 O O . ASP A 1 25 ? -1.345 -7.874 11.266 1.00 0.00 25 ASP A O 5
ATOM 5092 N N . ASN A 1 26 ? -1.312 -6.074 9.914 1.00 0.00 26 ASN A N 5
ATOM 5093 C CA . ASN A 1 26 ? -0.926 -5.060 10.904 1.00 0.00 26 ASN A CA 5
ATOM 5094 C C . ASN A 1 26 ? 0.438 -5.299 11.597 1.00 0.00 26 ASN A C 5
ATOM 5095 O O . ASN A 1 26 ? 0.709 -4.714 12.652 1.00 0.00 26 ASN A O 5
ATOM 5106 N N . ARG A 1 27 ? 1.314 -6.130 11.012 1.00 0.00 27 ARG A N 5
ATOM 5107 C CA . ARG A 1 27 ? 2.664 -6.447 11.530 1.00 0.00 27 ARG A CA 5
ATOM 5108 C C . ARG A 1 27 ? 3.801 -5.659 10.859 1.00 0.00 27 ARG A C 5
ATOM 5109 O O . ARG A 1 27 ? 4.926 -5.671 11.368 1.00 0.00 27 ARG A O 5
ATOM 5130 N N . LEU A 1 28 ? 3.520 -4.954 9.760 1.00 0.00 28 LEU A N 5
ATOM 5131 C CA . LEU A 1 28 ? 4.457 -4.099 9.024 1.00 0.00 28 LEU A CA 5
ATOM 5132 C C . LEU A 1 28 ? 3.801 -2.717 8.803 1.00 0.00 28 LEU A C 5
ATOM 5133 O O . LEU A 1 28 ? 2.619 -2.641 8.470 1.00 0.00 28 LEU A O 5
ATOM 5149 N N . SER A 1 29 ? 4.541 -1.625 9.019 1.00 0.00 29 SER A N 5
ATOM 5150 C CA . SER A 1 29 ? 4.029 -0.243 8.901 1.00 0.00 29 SER A CA 5
ATOM 5151 C C . SER A 1 29 ? 4.059 0.306 7.464 1.00 0.00 29 SER A C 5
ATOM 5152 O O . SER A 1 29 ? 4.838 -0.163 6.631 1.00 0.00 29 SER A O 5
ATOM 5160 N N . ILE A 1 30 ? 3.273 1.351 7.181 1.00 0.00 30 ILE A N 5
ATOM 5161 C CA . ILE A 1 30 ? 3.256 2.052 5.880 1.00 0.00 30 ILE A CA 5
ATOM 5162 C C . ILE A 1 30 ? 4.660 2.550 5.508 1.00 0.00 30 ILE A C 5
ATOM 5163 O O . ILE A 1 30 ? 5.176 2.229 4.439 1.00 0.00 30 ILE A O 5
ATOM 5179 N N . GLU A 1 31 ? 5.319 3.291 6.406 1.00 0.00 31 GLU A N 5
ATOM 5180 C CA . GLU A 1 31 ? 6.642 3.888 6.148 1.00 0.00 31 GLU A CA 5
ATOM 5181 C C . GLU A 1 31 ? 7.753 2.829 6.038 1.00 0.00 31 GLU A C 5
ATOM 5182 O O . GLU A 1 31 ? 8.683 2.972 5.238 1.00 0.00 31 GLU A O 5
ATOM 5194 N N . GLN A 1 32 ? 7.622 1.732 6.787 1.00 0.00 32 GLN A N 5
ATOM 5195 C CA . GLN A 1 32 ? 8.513 0.572 6.706 1.00 0.00 32 GLN A CA 5
ATOM 5196 C C . GLN A 1 32 ? 8.360 -0.132 5.346 1.00 0.00 32 GLN A C 5
ATOM 5197 O O . GLN A 1 32 ? 9.357 -0.405 4.678 1.00 0.00 32 GLN A O 5
ATOM 5211 N N . ALA A 1 33 ? 7.131 -0.357 4.871 1.00 0.00 33 ALA A N 5
ATOM 5212 C CA . ALA A 1 33 ? 6.894 -0.982 3.568 1.00 0.00 33 ALA A CA 5
ATOM 5213 C C . ALA A 1 33 ? 7.377 -0.116 2.392 1.00 0.00 33 ALA A C 5
ATOM 5214 O O . ALA A 1 33 ? 7.792 -0.661 1.371 1.00 0.00 33 ALA A O 5
ATOM 5221 N N . VAL A 1 34 ? 7.413 1.213 2.543 1.00 0.00 34 VAL A N 5
ATOM 5222 C CA . VAL A 1 34 ? 8.002 2.125 1.550 1.00 0.00 34 VAL A CA 5
ATOM 5223 C C . VAL A 1 34 ? 9.535 2.075 1.607 1.00 0.00 34 VAL A C 5
ATOM 5224 O O . VAL A 1 34 ? 10.172 2.038 0.555 1.00 0.00 34 VAL A O 5
ATOM 5237 N N . THR A 1 35 ? 10.148 2.005 2.796 1.00 0.00 35 THR A N 5
ATOM 5238 C CA . THR A 1 35 ? 11.623 1.966 2.906 1.00 0.00 35 THR A CA 5
ATOM 5239 C C . THR A 1 35 ? 12.227 0.614 2.500 1.00 0.00 35 THR A C 5
ATOM 5240 O O . THR A 1 35 ? 13.324 0.571 1.939 1.00 0.00 35 THR A O 5
ATOM 5251 N N . LEU A 1 36 ? 11.500 -0.492 2.701 1.00 0.00 36 LEU A N 5
ATOM 5252 C CA . LEU A 1 36 ? 11.915 -1.842 2.286 1.00 0.00 36 LEU A CA 5
ATOM 5253 C C . LEU A 1 36 ? 11.669 -2.143 0.792 1.00 0.00 36 LEU A C 5
ATOM 5254 O O . LEU A 1 36 ? 12.287 -3.057 0.241 1.00 0.00 36 LEU A O 5
ATOM 5270 N N . LEU A 1 37 ? 10.794 -1.377 0.123 1.00 0.00 37 LEU A N 5
ATOM 5271 C CA . LEU A 1 37 ? 10.483 -1.515 -1.308 1.00 0.00 37 LEU A CA 5
ATOM 5272 C C . LEU A 1 37 ? 11.644 -1.102 -2.230 1.00 0.00 37 LEU A C 5
ATOM 5273 O O . LEU A 1 37 ? 11.826 -1.701 -3.293 1.00 0.00 37 LEU A O 5
ATOM 5289 N N . THR A 1 38 ? 12.389 -0.060 -1.844 1.00 0.00 38 THR A N 5
ATOM 5290 C CA . THR A 1 38 ? 13.194 0.783 -2.747 1.00 0.00 38 THR A CA 5
ATOM 5291 C C . THR A 1 38 ? 12.310 1.383 -3.863 1.00 0.00 38 THR A C 5
ATOM 5292 O O . THR A 1 38 ? 12.241 0.832 -4.968 1.00 0.00 38 THR A O 5
ATOM 5303 N N . PRO A 1 39 ? 11.570 2.479 -3.581 1.00 0.00 39 PRO A N 5
ATOM 5304 C CA . PRO A 1 39 ? 10.519 3.009 -4.454 1.00 0.00 39 PRO A CA 5
ATOM 5305 C C . PRO A 1 39 ? 11.005 3.534 -5.817 1.00 0.00 39 PRO A C 5
ATOM 5306 O O . PRO A 1 39 ? 12.182 3.868 -5.999 1.00 0.00 39 PRO A O 5
ATOM 5317 N N . ARG A 1 40 ? 10.056 3.698 -6.748 1.00 0.00 40 ARG A N 5
ATOM 5318 C CA . ARG A 1 40 ? 10.240 4.448 -8.005 1.00 0.00 40 ARG A CA 5
ATOM 5319 C C . ARG A 1 40 ? 10.623 5.908 -7.720 1.00 0.00 40 ARG A C 5
ATOM 5320 O O . ARG A 1 40 ? 10.103 6.509 -6.775 1.00 0.00 40 ARG A O 5
ATOM 5341 N N . ARG A 1 41 ? 11.510 6.484 -8.542 1.00 0.00 41 ARG A N 5
ATOM 5342 C CA . ARG A 1 41 ? 12.074 7.841 -8.378 1.00 0.00 41 ARG A CA 5
ATOM 5343 C C . ARG A 1 41 ? 11.822 8.718 -9.611 1.00 0.00 41 ARG A C 5
ATOM 5344 O O . ARG A 1 41 ? 12.061 8.277 -10.734 1.00 0.00 41 ARG A O 5
ATOM 5365 N N . GLY A 1 42 ? 11.352 9.948 -9.390 1.00 0.00 42 GLY A N 5
ATOM 5366 C CA . GLY A 1 42 ? 11.106 10.958 -10.430 1.00 0.00 42 GLY A CA 5
ATOM 5367 C C . GLY A 1 42 ? 12.198 12.036 -10.500 1.00 0.00 42 GLY A C 5
ATOM 5368 O O . GLY A 1 42 ? 12.638 12.392 -11.597 1.00 0.00 42 GLY A O 5
ATOM 5372 N N . GLY A 1 43 ? 12.658 12.536 -9.347 1.00 0.00 43 GLY A N 5
ATOM 5373 C CA . GLY A 1 43 ? 13.697 13.578 -9.261 1.00 0.00 43 GLY A CA 5
ATOM 5374 C C . GLY A 1 43 ? 13.838 14.193 -7.864 1.00 0.00 43 GLY A C 5
ATOM 5375 O O . GLY A 1 43 ? 13.668 13.509 -6.853 1.00 0.00 43 GLY A O 5
ATOM 5379 N N . GLY A 1 44 ? 14.133 15.498 -7.795 1.00 0.00 44 GLY A N 5
ATOM 5380 C CA . GLY A 1 44 ? 14.315 16.247 -6.541 1.00 0.00 44 GLY A CA 5
ATOM 5381 C C . GLY A 1 44 ? 13.065 16.347 -5.651 1.00 0.00 44 GLY A C 5
ATOM 5382 O O . GLY A 1 44 ? 13.176 16.581 -4.443 1.00 0.00 44 GLY A O 5
ATOM 5386 N N . SER A 1 45 ? 11.878 16.110 -6.224 1.00 0.00 45 SER A N 5
ATOM 5387 C CA . SER A 1 45 ? 10.592 16.025 -5.506 1.00 0.00 45 SER A CA 5
ATOM 5388 C C . SER A 1 45 ? 10.283 14.618 -4.954 1.00 0.00 45 SER A C 5
ATOM 5389 O O . SER A 1 45 ? 9.199 14.395 -4.405 1.00 0.00 45 SER A O 5
ATOM 5397 N N . GLY A 1 46 ? 11.207 13.656 -5.088 1.00 0.00 46 GLY A N 5
ATOM 5398 C CA . GLY A 1 46 ? 11.015 12.252 -4.702 1.00 0.00 46 GLY A CA 5
ATOM 5399 C C . GLY A 1 46 ? 10.465 11.396 -5.843 1.00 0.00 46 GLY A C 5
ATOM 5400 O O . GLY A 1 46 ? 10.959 11.475 -6.974 1.00 0.00 46 GLY A O 5
ATOM 5404 N N . GLY A 1 47 ? 9.474 10.553 -5.552 1.00 0.00 47 GLY A N 5
ATOM 5405 C CA . GLY A 1 47 ? 8.797 9.696 -6.533 1.00 0.00 47 GLY A CA 5
ATOM 5406 C C . GLY A 1 47 ? 7.902 10.446 -7.536 1.00 0.00 47 GLY A C 5
ATOM 5407 O O . GLY A 1 47 ? 7.553 11.614 -7.342 1.00 0.00 47 GLY A O 5
ATOM 5411 N N . GLY A 1 48 ? 7.530 9.758 -8.620 1.00 0.00 48 GLY A N 5
ATOM 5412 C CA . GLY A 1 48 ? 6.560 10.232 -9.619 1.00 0.00 48 GLY A CA 5
ATOM 5413 C C . GLY A 1 48 ? 5.099 10.047 -9.179 1.00 0.00 48 GLY A C 5
ATOM 5414 O O . GLY A 1 48 ? 4.791 9.962 -7.985 1.00 0.00 48 GLY A O 5
ATOM 5418 N N . SER A 1 49 ? 4.191 9.952 -10.158 1.00 0.00 49 SER A N 5
ATOM 5419 C CA . SER A 1 49 ? 2.762 9.665 -9.935 1.00 0.00 49 SER A CA 5
ATOM 5420 C C . SER A 1 49 ? 2.540 8.302 -9.250 1.00 0.00 49 SER A C 5
ATOM 5421 O O . SER A 1 49 ? 3.302 7.351 -9.464 1.00 0.00 49 SER A O 5
ATOM 5429 N N . MET A 1 50 ? 1.479 8.213 -8.434 1.00 0.00 50 MET A N 5
ATOM 5430 C CA . MET A 1 50 ? 1.151 7.076 -7.553 1.00 0.00 50 MET A CA 5
ATOM 5431 C C . MET A 1 50 ? 2.368 6.626 -6.728 1.00 0.00 50 MET A C 5
ATOM 5432 O O . MET A 1 50 ? 3.004 5.617 -7.032 1.00 0.00 50 MET A O 5
ATOM 5446 N N . ASP A 1 51 ? 2.727 7.379 -5.687 1.00 0.00 51 ASP A N 5
ATOM 5447 C CA . ASP A 1 51 ? 3.826 7.027 -4.788 1.00 0.00 51 ASP A CA 5
ATOM 5448 C C . ASP A 1 51 ? 3.459 5.828 -3.891 1.00 0.00 51 ASP A C 5
ATOM 5449 O O . ASP A 1 51 ? 2.295 5.658 -3.507 1.00 0.00 51 ASP A O 5
ATOM 5458 N N . ALA A 1 52 ? 4.460 5.027 -3.511 1.00 0.00 52 ALA A N 5
ATOM 5459 C CA . ALA A 1 52 ? 4.289 3.868 -2.635 1.00 0.00 52 ALA A CA 5
ATOM 5460 C C . ALA A 1 52 ? 3.604 4.220 -1.294 1.00 0.00 52 ALA A C 5
ATOM 5461 O O . ALA A 1 52 ? 2.808 3.426 -0.795 1.00 0.00 52 ALA A O 5
ATOM 5468 N N . LYS A 1 53 ? 3.834 5.428 -0.751 1.00 0.00 53 LYS A N 5
ATOM 5469 C CA . LYS A 1 53 ? 3.163 5.959 0.448 1.00 0.00 53 LYS A CA 5
ATOM 5470 C C . LYS A 1 53 ? 1.640 5.977 0.306 1.00 0.00 53 LYS A C 5
ATOM 5471 O O . LYS A 1 53 ? 0.932 5.492 1.189 1.00 0.00 53 LYS A O 5
ATOM 5490 N N . GLU A 1 54 ? 1.125 6.496 -0.804 1.00 0.00 54 GLU A N 5
ATOM 5491 C CA . GLU A 1 54 ? -0.311 6.521 -1.088 1.00 0.00 54 GLU A CA 5
ATOM 5492 C C . GLU A 1 54 ? -0.848 5.111 -1.387 1.00 0.00 54 GLU A C 5
ATOM 5493 O O . GLU A 1 54 ? -1.913 4.741 -0.893 1.00 0.00 54 GLU A O 5
ATOM 5505 N N . ILE A 1 55 ? -0.103 4.300 -2.142 1.00 0.00 55 ILE A N 5
ATOM 5506 C CA . ILE A 1 55 ? -0.498 2.936 -2.520 1.00 0.00 55 ILE A CA 5
ATOM 5507 C C . ILE A 1 55 ? -0.669 2.030 -1.291 1.00 0.00 55 ILE A C 5
ATOM 5508 O O . ILE A 1 55 ? -1.706 1.377 -1.154 1.00 0.00 55 ILE A O 5
ATOM 5524 N N . LEU A 1 56 ? 0.292 2.038 -0.355 1.00 0.00 56 LEU A N 5
ATOM 5525 C CA . LEU A 1 56 ? 0.175 1.303 0.910 1.00 0.00 56 LEU A CA 5
ATOM 5526 C C . LEU A 1 56 ? -0.965 1.840 1.790 1.00 0.00 56 LEU A C 5
ATOM 5527 O O . LEU A 1 56 ? -1.684 1.044 2.390 1.00 0.00 56 LEU A O 5
ATOM 5543 N N . THR A 1 57 ? -1.172 3.159 1.832 1.00 0.00 57 THR A N 5
ATOM 5544 C CA . THR A 1 57 ? -2.274 3.775 2.603 1.00 0.00 57 THR A CA 5
ATOM 5545 C C . THR A 1 57 ? -3.636 3.311 2.085 1.00 0.00 57 THR A C 5
ATOM 5546 O O . THR A 1 57 ? -4.475 2.874 2.876 1.00 0.00 57 THR A O 5
ATOM 5557 N N . ARG A 1 58 ? -3.852 3.310 0.761 1.00 0.00 58 ARG A N 5
ATOM 5558 C CA . ARG A 1 58 ? -5.086 2.809 0.123 1.00 0.00 58 ARG A CA 5
ATOM 5559 C C . ARG A 1 58 ? -5.276 1.300 0.321 1.00 0.00 58 ARG A C 5
ATOM 5560 O O . ARG A 1 58 ? -6.383 0.860 0.629 1.00 0.00 58 ARG A O 5
ATOM 5581 N N . PHE A 1 59 ? -4.207 0.509 0.184 1.00 0.00 59 PHE A N 5
ATOM 5582 C CA . PHE A 1 59 ? -4.245 -0.943 0.396 1.00 0.00 59 PHE A CA 5
ATOM 5583 C C . PHE A 1 59 ? -4.586 -1.309 1.844 1.00 0.00 59 PHE A C 5
ATOM 5584 O O . PHE A 1 59 ? -5.440 -2.169 2.069 1.00 0.00 59 PHE A O 5
ATOM 5601 N N . LYS A 1 60 ? -3.994 -0.622 2.832 1.00 0.00 60 LYS A N 5
ATOM 5602 C CA . LYS A 1 60 ? -4.245 -0.889 4.256 1.00 0.00 60 LYS A CA 5
ATOM 5603 C C . LYS A 1 60 ? -5.634 -0.422 4.701 1.00 0.00 60 LYS A C 5
ATOM 5604 O O . LYS A 1 60 ? -6.305 -1.136 5.448 1.00 0.00 60 LYS A O 5
ATOM 5623 N N . ASP A 1 61 ? -6.114 0.710 4.183 1.00 0.00 61 ASP A N 5
ATOM 5624 C CA . ASP A 1 61 ? -7.483 1.213 4.403 1.00 0.00 61 ASP A CA 5
ATOM 5625 C C . ASP A 1 61 ? -8.572 0.354 3.713 1.00 0.00 61 ASP A C 5
ATOM 5626 O O . ASP A 1 61 ? -9.753 0.450 4.062 1.00 0.00 61 ASP A O 5
ATOM 5635 N N . GLY A 1 62 ? -8.199 -0.508 2.763 1.00 0.00 62 GLY A N 5
ATOM 5636 C CA . GLY A 1 62 ? -9.113 -1.377 2.004 1.00 0.00 62 GLY A CA 5
ATOM 5637 C C . GLY A 1 62 ? -9.718 -0.721 0.754 1.00 0.00 62 GLY A C 5
ATOM 5638 O O . GLY A 1 62 ? -10.621 -1.292 0.138 1.00 0.00 62 GLY A O 5
ATOM 5642 N N . GLY A 1 63 ? -9.220 0.456 0.358 1.00 0.00 63 GLY A N 5
ATOM 5643 C CA . GLY A 1 63 ? -9.579 1.144 -0.888 1.00 0.00 63 GLY A CA 5
ATOM 5644 C C . GLY A 1 63 ? -8.862 0.615 -2.143 1.00 0.00 63 GLY A C 5
ATOM 5645 O O . GLY A 1 63 ? -9.177 1.036 -3.256 1.00 0.00 63 GLY A O 5
ATOM 5649 N N . LEU A 1 64 ? -7.895 -0.297 -1.974 1.00 0.00 64 LEU A N 5
ATOM 5650 C CA . LEU A 1 64 ? -7.123 -0.961 -3.026 1.00 0.00 64 LEU A CA 5
ATOM 5651 C C . LEU A 1 64 ? -7.017 -2.469 -2.754 1.00 0.00 64 LEU A C 5
ATOM 5652 O O . LEU A 1 64 ? -6.856 -2.883 -1.603 1.00 0.00 64 LEU A O 5
ATOM 5668 N N . ASP A 1 65 ? -7.091 -3.294 -3.801 1.00 0.00 65 ASP A N 5
ATOM 5669 C CA . ASP A 1 65 ? -6.902 -4.754 -3.720 1.00 0.00 65 ASP A CA 5
ATOM 5670 C C . ASP A 1 65 ? -5.431 -5.164 -3.880 1.00 0.00 65 ASP A C 5
ATOM 5671 O O . ASP A 1 65 ? -4.628 -4.419 -4.440 1.00 0.00 65 ASP A O 5
ATOM 5680 N N . ARG A 1 66 ? -5.072 -6.373 -3.420 1.00 0.00 66 ARG A N 5
ATOM 5681 C CA . ARG A 1 66 ? -3.689 -6.904 -3.461 1.00 0.00 66 ARG A CA 5
ATOM 5682 C C . ARG A 1 66 ? -3.096 -6.918 -4.876 1.00 0.00 66 ARG A C 5
ATOM 5683 O O . ARG A 1 66 ? -1.958 -6.490 -5.061 1.00 0.00 66 ARG A O 5
ATOM 5704 N N . ALA A 1 67 ? -3.873 -7.335 -5.876 1.00 0.00 67 ALA A N 5
ATOM 5705 C CA . ALA A 1 67 ? -3.441 -7.377 -7.272 1.00 0.00 67 ALA A CA 5
ATOM 5706 C C . ALA A 1 67 ? -3.106 -5.977 -7.819 1.00 0.00 67 ALA A C 5
ATOM 5707 O O . ALA A 1 67 ? -2.088 -5.797 -8.494 1.00 0.00 67 ALA A O 5
ATOM 5714 N N . ALA A 1 68 ? -3.915 -4.966 -7.473 1.00 0.00 68 ALA A N 5
ATOM 5715 C CA . ALA A 1 68 ? -3.658 -3.576 -7.825 1.00 0.00 68 ALA A CA 5
ATOM 5716 C C . ALA A 1 68 ? -2.488 -2.979 -7.019 1.00 0.00 68 ALA A C 5
ATOM 5717 O O . ALA A 1 68 ? -1.685 -2.233 -7.576 1.00 0.00 68 ALA A O 5
ATOM 5724 N N . ALA A 1 69 ? -2.331 -3.335 -5.742 1.00 0.00 69 ALA A N 5
ATOM 5725 C CA . ALA A 1 69 ? -1.202 -2.900 -4.919 1.00 0.00 69 ALA A CA 5
ATOM 5726 C C . ALA A 1 69 ? 0.139 -3.391 -5.492 1.00 0.00 69 ALA A C 5
ATOM 5727 O O . ALA A 1 69 ? 1.053 -2.585 -5.669 1.00 0.00 69 ALA A O 5
ATOM 5734 N N . GLN A 1 70 ? 0.246 -4.669 -5.873 1.00 0.00 70 GLN A N 5
ATOM 5735 C CA . GLN A 1 70 ? 1.445 -5.203 -6.545 1.00 0.00 70 GLN A CA 5
ATOM 5736 C C . GLN A 1 70 ? 1.710 -4.497 -7.887 1.00 0.00 70 GLN A C 5
ATOM 5737 O O . GLN A 1 70 ? 2.844 -4.103 -8.160 1.00 0.00 70 GLN A O 5
ATOM 5751 N N . ALA A 1 71 ? 0.666 -4.295 -8.703 1.00 0.00 71 ALA A N 5
ATOM 5752 C CA . ALA A 1 71 ? 0.769 -3.618 -9.996 1.00 0.00 71 ALA A CA 5
ATOM 5753 C C . ALA A 1 71 ? 1.324 -2.193 -9.857 1.00 0.00 71 ALA A C 5
ATOM 5754 O O . ALA A 1 71 ? 2.319 -1.840 -10.495 1.00 0.00 71 ALA A O 5
ATOM 5761 N N . LEU A 1 72 ? 0.714 -1.388 -8.985 1.00 0.00 72 LEU A N 5
ATOM 5762 C CA . LEU A 1 72 ? 1.037 0.020 -8.790 1.00 0.00 72 LEU A CA 5
ATOM 5763 C C . LEU A 1 72 ? 2.403 0.214 -8.113 1.00 0.00 72 LEU A C 5
ATOM 5764 O O . LEU A 1 72 ? 3.145 1.118 -8.493 1.00 0.00 72 LEU A O 5
ATOM 5780 N N . LEU A 1 73 ? 2.801 -0.661 -7.179 1.00 0.00 73 LEU A N 5
ATOM 5781 C CA . LEU A 1 73 ? 4.156 -0.640 -6.615 1.00 0.00 73 LEU A CA 5
ATOM 5782 C C . LEU A 1 73 ? 5.235 -0.993 -7.658 1.00 0.00 73 LEU A C 5
ATOM 5783 O O . LEU A 1 73 ? 6.297 -0.371 -7.676 1.00 0.00 73 LEU A O 5
ATOM 5799 N N . ALA A 1 74 ? 4.935 -1.901 -8.590 1.00 0.00 74 ALA A N 5
ATOM 5800 C CA . ALA A 1 74 ? 5.788 -2.206 -9.745 1.00 0.00 74 ALA A CA 5
ATOM 5801 C C . ALA A 1 74 ? 5.755 -1.144 -10.876 1.00 0.00 74 ALA A C 5
ATOM 5802 O O . ALA A 1 74 ? 6.573 -1.199 -11.796 1.00 0.00 74 ALA A O 5
ATOM 5809 N N . GLY A 1 75 ? 4.827 -0.174 -10.823 1.00 0.00 75 GLY A N 5
ATOM 5810 C CA . GLY A 1 75 ? 4.641 0.881 -11.838 1.00 0.00 75 GLY A CA 5
ATOM 5811 C C . GLY A 1 75 ? 3.777 0.486 -13.047 1.00 0.00 75 GLY A C 5
ATOM 5812 O O . GLY A 1 75 ? 3.749 1.205 -14.048 1.00 0.00 75 GLY A O 5
ATOM 5816 N N . ARG A 1 76 ? 3.072 -0.648 -12.969 1.00 0.00 76 ARG A N 5
ATOM 5817 C CA . ARG A 1 76 ? 2.101 -1.160 -13.959 1.00 0.00 76 ARG A CA 5
ATOM 5818 C C . ARG A 1 76 ? 0.697 -0.575 -13.725 1.00 0.00 76 ARG A C 5
ATOM 5819 O O . ARG A 1 76 ? 0.446 0.067 -12.703 1.00 0.00 76 ARG A O 5
ATOM 5840 N N . THR A 1 77 ? -0.237 -0.823 -14.643 1.00 0.00 77 THR A N 5
ATOM 5841 C CA . THR A 1 77 ? -1.683 -0.585 -14.450 1.00 0.00 77 THR A CA 5
ATOM 5842 C C . THR A 1 77 ? -2.374 -1.784 -13.765 1.00 0.00 77 THR A C 5
ATOM 5843 O O . THR A 1 77 ? -1.866 -2.911 -13.860 1.00 0.00 77 THR A O 5
ATOM 5854 N N . PRO A 1 78 ? -3.528 -1.595 -13.086 1.00 0.00 78 PRO A N 5
ATOM 5855 C CA . PRO A 1 78 ? -4.276 -2.678 -12.437 1.00 0.00 78 PRO A CA 5
ATOM 5856 C C . PRO A 1 78 ? -4.646 -3.830 -13.391 1.00 0.00 78 PRO A C 5
ATOM 5857 O O . PRO A 1 78 ? -4.953 -3.605 -14.564 1.00 0.00 78 PRO A O 5
ATOM 5868 N N . ALA A 1 79 ? -4.644 -5.060 -12.873 1.00 0.00 79 ALA A N 5
ATOM 5869 C CA . ALA A 1 79 ? -4.913 -6.294 -13.619 1.00 0.00 79 ALA A CA 5
ATOM 5870 C C . ALA A 1 79 ? -5.595 -7.366 -12.745 1.00 0.00 79 ALA A C 5
ATOM 5871 O O . ALA A 1 79 ? -5.635 -7.256 -11.515 1.00 0.00 79 ALA A O 5
ATOM 5878 N N . ALA A 1 80 ? -6.107 -8.422 -13.385 1.00 0.00 80 ALA A N 5
ATOM 5879 C CA . ALA A 1 80 ? -6.690 -9.609 -12.753 1.00 0.00 80 ALA A CA 5
ATOM 5880 C C . ALA A 1 80 ? -6.273 -10.899 -13.486 1.00 0.00 80 ALA A C 5
ATOM 5881 O O . ALA A 1 80 ? -6.030 -10.889 -14.697 1.00 0.00 80 ALA A O 5
ATOM 5888 N N . ALA A 1 81 ? -6.228 -12.023 -12.763 1.00 0.00 81 ALA A N 5
ATOM 5889 C CA . ALA A 1 81 ? -5.911 -13.333 -13.331 1.00 0.00 81 ALA A CA 5
ATOM 5890 C C . ALA A 1 81 ? -7.149 -13.959 -14.028 1.00 0.00 81 ALA A C 5
ATOM 5891 O O . ALA A 1 81 ? -8.207 -14.043 -13.394 1.00 0.00 81 ALA A O 5
ATOM 5898 N N . PRO A 1 82 ? -7.057 -14.430 -15.291 1.00 0.00 82 PRO A N 5
ATOM 5899 C CA . PRO A 1 82 ? -8.158 -15.052 -16.034 1.00 0.00 82 PRO A CA 5
ATOM 5900 C C . PRO A 1 82 ? -8.353 -16.529 -15.616 1.00 0.00 82 PRO A C 5
ATOM 5901 O O . PRO A 1 82 ? -8.136 -17.464 -16.399 1.00 0.00 82 PRO A O 5
ATOM 5912 N N . ARG A 1 83 ? -8.723 -16.753 -14.347 1.00 0.00 83 ARG A N 5
ATOM 5913 C CA . ARG A 1 83 ? -8.890 -18.079 -13.720 1.00 0.00 83 ARG A CA 5
ATOM 5914 C C . ARG A 1 83 ? -10.094 -18.861 -14.291 1.00 0.00 83 ARG A C 5
ATOM 5915 O O . ARG A 1 83 ? -11.089 -18.231 -14.679 1.00 0.00 83 ARG A O 5
ATOM 5936 N N . PRO A 1 84 ? -10.042 -20.211 -14.332 1.00 0.00 84 PRO A N 5
ATOM 5937 C CA . PRO A 1 84 ? -11.143 -21.066 -14.800 1.00 0.00 84 PRO A CA 5
ATOM 5938 C C . PRO A 1 84 ? -12.380 -21.017 -13.874 1.00 0.00 84 PRO A C 5
ATOM 5939 O O . PRO A 1 84 ? -12.216 -20.940 -12.633 1.00 0.00 84 PRO A O 5
ATOM 5951 N N . GLY A 1 1 ? 37.388 -5.520 0.069 1.00 0.00 1 GLY A N 6
ATOM 5952 C CA . GLY A 1 1 ? 38.208 -5.504 -1.165 1.00 0.00 1 GLY A CA 6
ATOM 5953 C C . GLY A 1 1 ? 37.757 -4.423 -2.143 1.00 0.00 1 GLY A C 6
ATOM 5954 O O . GLY A 1 1 ? 37.008 -3.519 -1.755 1.00 0.00 1 GLY A O 6
ATOM 5960 N N . PRO A 1 2 ? 38.202 -4.473 -3.419 1.00 0.00 2 PRO A N 6
ATOM 5961 C CA . PRO A 1 2 ? 37.865 -3.475 -4.443 1.00 0.00 2 PRO A CA 6
ATOM 5962 C C . PRO A 1 2 ? 36.362 -3.385 -4.745 1.00 0.00 2 PRO A C 6
ATOM 5963 O O . PRO A 1 2 ? 35.648 -4.391 -4.718 1.00 0.00 2 PRO A O 6
ATOM 5974 N N . GLY A 1 3 ? 35.880 -2.183 -5.080 1.00 0.00 3 GLY A N 6
ATOM 5975 C CA . GLY A 1 3 ? 34.480 -1.931 -5.456 1.00 0.00 3 GLY A CA 6
ATOM 5976 C C . GLY A 1 3 ? 34.136 -2.390 -6.879 1.00 0.00 3 GLY A C 6
ATOM 5977 O O . GLY A 1 3 ? 34.927 -2.200 -7.810 1.00 0.00 3 GLY A O 6
ATOM 5981 N N . SER A 1 4 ? 32.952 -2.986 -7.053 1.00 0.00 4 SER A N 6
ATOM 5982 C CA . SER A 1 4 ? 32.401 -3.436 -8.344 1.00 0.00 4 SER A CA 6
ATOM 5983 C C . SER A 1 4 ? 30.869 -3.514 -8.307 1.00 0.00 4 SER A C 6
ATOM 5984 O O . SER A 1 4 ? 30.272 -3.679 -7.238 1.00 0.00 4 SER A O 6
ATOM 5992 N N . TYR A 1 5 ? 30.216 -3.398 -9.466 1.00 0.00 5 TYR A N 6
ATOM 5993 C CA . TYR A 1 5 ? 28.757 -3.501 -9.601 1.00 0.00 5 TYR A CA 6
ATOM 5994 C C . TYR A 1 5 ? 28.253 -4.956 -9.537 1.00 0.00 5 TYR A C 6
ATOM 5995 O O . TYR A 1 5 ? 28.927 -5.892 -9.981 1.00 0.00 5 TYR A O 6
ATOM 6013 N N . THR A 1 6 ? 27.028 -5.141 -9.030 1.00 0.00 6 THR A N 6
ATOM 6014 C CA . THR A 1 6 ? 26.266 -6.401 -9.090 1.00 0.00 6 THR A CA 6
ATOM 6015 C C . THR A 1 6 ? 24.758 -6.124 -9.202 1.00 0.00 6 THR A C 6
ATOM 6016 O O . THR A 1 6 ? 24.266 -5.100 -8.712 1.00 0.00 6 THR A O 6
ATOM 6027 N N . GLY A 1 7 ? 24.019 -7.026 -9.856 1.00 0.00 7 GLY A N 6
ATOM 6028 C CA . GLY A 1 7 ? 22.577 -6.878 -10.122 1.00 0.00 7 GLY A CA 6
ATOM 6029 C C . GLY A 1 7 ? 21.683 -7.026 -8.880 1.00 0.00 7 GLY A C 6
ATOM 6030 O O . GLY A 1 7 ? 22.050 -7.693 -7.905 1.00 0.00 7 GLY A O 6
ATOM 6034 N N . ALA A 1 8 ? 20.496 -6.414 -8.933 1.00 0.00 8 ALA A N 6
ATOM 6035 C CA . ALA A 1 8 ? 19.514 -6.344 -7.840 1.00 0.00 8 ALA A CA 6
ATOM 6036 C C . ALA A 1 8 ? 18.148 -7.002 -8.161 1.00 0.00 8 ALA A C 6
ATOM 6037 O O . ALA A 1 8 ? 17.226 -6.957 -7.341 1.00 0.00 8 ALA A O 6
ATOM 6044 N N . GLY A 1 9 ? 17.995 -7.617 -9.344 1.00 0.00 9 GLY A N 6
ATOM 6045 C CA . GLY A 1 9 ? 16.756 -8.253 -9.800 1.00 0.00 9 GLY A CA 6
ATOM 6046 C C . GLY A 1 9 ? 15.643 -7.265 -10.186 1.00 0.00 9 GLY A C 6
ATOM 6047 O O . GLY A 1 9 ? 15.908 -6.151 -10.652 1.00 0.00 9 GLY A O 6
ATOM 6051 N N . GLU A 1 10 ? 14.390 -7.682 -10.006 1.00 0.00 10 GLU A N 6
ATOM 6052 C CA . GLU A 1 10 ? 13.167 -6.929 -10.330 1.00 0.00 10 GLU A CA 6
ATOM 6053 C C . GLU A 1 10 ? 12.119 -7.016 -9.192 1.00 0.00 10 GLU A C 6
ATOM 6054 O O . GLU A 1 10 ? 12.159 -7.965 -8.396 1.00 0.00 10 GLU A O 6
ATOM 6066 N N . PRO A 1 11 ? 11.152 -6.074 -9.096 1.00 0.00 11 PRO A N 6
ATOM 6067 C CA . PRO A 1 11 ? 10.073 -6.106 -8.101 1.00 0.00 11 PRO A CA 6
ATOM 6068 C C . PRO A 1 11 ? 9.021 -7.185 -8.436 1.00 0.00 11 PRO A C 6
ATOM 6069 O O . PRO A 1 11 ? 7.961 -6.912 -9.007 1.00 0.00 11 PRO A O 6
ATOM 6080 N N . SER A 1 12 ? 9.329 -8.435 -8.079 1.00 0.00 12 SER A N 6
ATOM 6081 C CA . SER A 1 12 ? 8.454 -9.601 -8.270 1.00 0.00 12 SER A CA 6
ATOM 6082 C C . SER A 1 12 ? 7.159 -9.497 -7.457 1.00 0.00 12 SER A C 6
ATOM 6083 O O . SER A 1 12 ? 7.168 -9.083 -6.293 1.00 0.00 12 SER A O 6
ATOM 6091 N N . GLN A 1 13 ? 6.044 -9.955 -8.038 1.00 0.00 13 GLN A N 6
ATOM 6092 C CA . GLN A 1 13 ? 4.762 -10.079 -7.334 1.00 0.00 13 GLN A CA 6
ATOM 6093 C C . GLN A 1 13 ? 4.834 -10.997 -6.099 1.00 0.00 13 GLN A C 6
ATOM 6094 O O . GLN A 1 13 ? 4.077 -10.801 -5.153 1.00 0.00 13 GLN A O 6
ATOM 6108 N N . ALA A 1 14 ? 5.774 -11.953 -6.073 1.00 0.00 14 ALA A N 6
ATOM 6109 C CA . ALA A 1 14 ? 5.975 -12.856 -4.937 1.00 0.00 14 ALA A CA 6
ATOM 6110 C C . ALA A 1 14 ? 6.706 -12.169 -3.766 1.00 0.00 14 ALA A C 6
ATOM 6111 O O . ALA A 1 14 ? 6.379 -12.403 -2.602 1.00 0.00 14 ALA A O 6
ATOM 6118 N N . ASP A 1 15 ? 7.644 -11.270 -4.076 1.00 0.00 15 ASP A N 6
ATOM 6119 C CA . ASP A 1 15 ? 8.350 -10.443 -3.090 1.00 0.00 15 ASP A CA 6
ATOM 6120 C C . ASP A 1 15 ? 7.455 -9.325 -2.534 1.00 0.00 15 ASP A C 6
ATOM 6121 O O . ASP A 1 15 ? 7.490 -9.011 -1.342 1.00 0.00 15 ASP A O 6
ATOM 6130 N N . LEU A 1 16 ? 6.589 -8.785 -3.389 1.00 0.00 16 LEU A N 6
ATOM 6131 C CA . LEU A 1 16 ? 5.567 -7.806 -3.026 1.00 0.00 16 LEU A CA 6
ATOM 6132 C C . LEU A 1 16 ? 4.475 -8.430 -2.158 1.00 0.00 16 LEU A C 6
ATOM 6133 O O . LEU A 1 16 ? 4.106 -7.837 -1.152 1.00 0.00 16 LEU A O 6
ATOM 6149 N N . ASP A 1 17 ? 3.993 -9.636 -2.472 1.00 0.00 17 ASP A N 6
ATOM 6150 C CA . ASP A 1 17 ? 2.994 -10.337 -1.648 1.00 0.00 17 ASP A CA 6
ATOM 6151 C C . ASP A 1 17 ? 3.489 -10.583 -0.214 1.00 0.00 17 ASP A C 6
ATOM 6152 O O . ASP A 1 17 ? 2.741 -10.373 0.742 1.00 0.00 17 ASP A O 6
ATOM 6161 N N . ALA A 1 18 ? 4.762 -10.955 -0.056 1.00 0.00 18 ALA A N 6
ATOM 6162 C CA . ALA A 1 18 ? 5.381 -11.171 1.256 1.00 0.00 18 ALA A CA 6
ATOM 6163 C C . ALA A 1 18 ? 5.411 -9.887 2.109 1.00 0.00 18 ALA A C 6
ATOM 6164 O O . ALA A 1 18 ? 5.147 -9.928 3.315 1.00 0.00 18 ALA A O 6
ATOM 6171 N N . LEU A 1 19 ? 5.680 -8.744 1.473 1.00 0.00 19 LEU A N 6
ATOM 6172 C CA . LEU A 1 19 ? 5.652 -7.427 2.112 1.00 0.00 19 LEU A CA 6
ATOM 6173 C C . LEU A 1 19 ? 4.213 -7.003 2.458 1.00 0.00 19 LEU A C 6
ATOM 6174 O O . LEU A 1 19 ? 3.921 -6.618 3.589 1.00 0.00 19 LEU A O 6
ATOM 6190 N N . LEU A 1 20 ? 3.306 -7.104 1.481 1.00 0.00 20 LEU A N 6
ATOM 6191 C CA . LEU A 1 20 ? 1.927 -6.625 1.553 1.00 0.00 20 LEU A CA 6
ATOM 6192 C C . LEU A 1 20 ? 1.091 -7.410 2.580 1.00 0.00 20 LEU A C 6
ATOM 6193 O O . LEU A 1 20 ? 0.367 -6.805 3.368 1.00 0.00 20 LEU A O 6
ATOM 6209 N N . SER A 1 21 ? 1.213 -8.745 2.637 1.00 0.00 21 SER A N 6
ATOM 6210 C CA . SER A 1 21 ? 0.490 -9.550 3.639 1.00 0.00 21 SER A CA 6
ATOM 6211 C C . SER A 1 21 ? 0.890 -9.187 5.078 1.00 0.00 21 SER A C 6
ATOM 6212 O O . SER A 1 21 ? 0.052 -9.211 5.983 1.00 0.00 21 SER A O 6
ATOM 6220 N N . ALA A 1 22 ? 2.149 -8.791 5.300 1.00 0.00 22 ALA A N 6
ATOM 6221 C CA . ALA A 1 22 ? 2.639 -8.392 6.618 1.00 0.00 22 ALA A CA 6
ATOM 6222 C C . ALA A 1 22 ? 2.072 -7.030 7.055 1.00 0.00 22 ALA A C 6
ATOM 6223 O O . ALA A 1 22 ? 1.741 -6.856 8.225 1.00 0.00 22 ALA A O 6
ATOM 6230 N N . VAL A 1 23 ? 1.889 -6.070 6.137 1.00 0.00 23 VAL A N 6
ATOM 6231 C CA . VAL A 1 23 ? 1.283 -4.760 6.473 1.00 0.00 23 VAL A CA 6
ATOM 6232 C C . VAL A 1 23 ? -0.237 -4.830 6.580 1.00 0.00 23 VAL A C 6
ATOM 6233 O O . VAL A 1 23 ? -0.820 -4.172 7.446 1.00 0.00 23 VAL A O 6
ATOM 6246 N N . ARG A 1 24 ? -0.891 -5.698 5.800 1.00 0.00 24 ARG A N 6
ATOM 6247 C CA . ARG A 1 24 ? -2.341 -5.942 5.883 1.00 0.00 24 ARG A CA 6
ATOM 6248 C C . ARG A 1 24 ? -2.773 -6.672 7.162 1.00 0.00 24 ARG A C 6
ATOM 6249 O O . ARG A 1 24 ? -3.891 -6.452 7.633 1.00 0.00 24 ARG A O 6
ATOM 6270 N N . ASP A 1 25 ? -1.872 -7.452 7.766 1.00 0.00 25 ASP A N 6
ATOM 6271 C CA . ASP A 1 25 ? -2.015 -8.046 9.104 1.00 0.00 25 ASP A CA 6
ATOM 6272 C C . ASP A 1 25 ? -1.432 -7.180 10.242 1.00 0.00 25 ASP A C 6
ATOM 6273 O O . ASP A 1 25 ? -1.355 -7.624 11.393 1.00 0.00 25 ASP A O 6
ATOM 6282 N N . ASN A 1 26 ? -1.019 -5.940 9.947 1.00 0.00 26 ASN A N 6
ATOM 6283 C CA . ASN A 1 26 ? -0.440 -4.963 10.882 1.00 0.00 26 ASN A CA 6
ATOM 6284 C C . ASN A 1 26 ? 0.849 -5.440 11.597 1.00 0.00 26 ASN A C 6
ATOM 6285 O O . ASN A 1 26 ? 1.173 -4.975 12.695 1.00 0.00 26 ASN A O 6
ATOM 6296 N N . ARG A 1 27 ? 1.612 -6.348 10.969 1.00 0.00 27 ARG A N 6
ATOM 6297 C CA . ARG A 1 27 ? 2.975 -6.735 11.391 1.00 0.00 27 ARG A CA 6
ATOM 6298 C C . ARG A 1 27 ? 4.046 -5.769 10.864 1.00 0.00 27 ARG A C 6
ATOM 6299 O O . ARG A 1 27 ? 5.126 -5.676 11.451 1.00 0.00 27 ARG A O 6
ATOM 6320 N N . LEU A 1 28 ? 3.751 -5.055 9.772 1.00 0.00 28 LEU A N 6
ATOM 6321 C CA . LEU A 1 28 ? 4.647 -4.143 9.046 1.00 0.00 28 LEU A CA 6
ATOM 6322 C C . LEU A 1 28 ? 3.946 -2.769 8.908 1.00 0.00 28 LEU A C 6
ATOM 6323 O O . LEU A 1 28 ? 2.723 -2.714 8.750 1.00 0.00 28 LEU A O 6
ATOM 6339 N N . SER A 1 29 ? 4.677 -1.652 9.001 1.00 0.00 29 SER A N 6
ATOM 6340 C CA . SER A 1 29 ? 4.129 -0.280 8.889 1.00 0.00 29 SER A CA 6
ATOM 6341 C C . SER A 1 29 ? 4.148 0.276 7.449 1.00 0.00 29 SER A C 6
ATOM 6342 O O . SER A 1 29 ? 4.945 -0.167 6.620 1.00 0.00 29 SER A O 6
ATOM 6350 N N . ILE A 1 30 ? 3.323 1.290 7.152 1.00 0.00 30 ILE A N 6
ATOM 6351 C CA . ILE A 1 30 ? 3.274 2.002 5.853 1.00 0.00 30 ILE A CA 6
ATOM 6352 C C . ILE A 1 30 ? 4.665 2.550 5.488 1.00 0.00 30 ILE A C 6
ATOM 6353 O O . ILE A 1 30 ? 5.195 2.251 4.419 1.00 0.00 30 ILE A O 6
ATOM 6369 N N . GLU A 1 31 ? 5.291 3.310 6.393 1.00 0.00 31 GLU A N 6
ATOM 6370 C CA . GLU A 1 31 ? 6.592 3.955 6.137 1.00 0.00 31 GLU A CA 6
ATOM 6371 C C . GLU A 1 31 ? 7.723 2.920 5.980 1.00 0.00 31 GLU A C 6
ATOM 6372 O O . GLU A 1 31 ? 8.644 3.105 5.183 1.00 0.00 31 GLU A O 6
ATOM 6384 N N . GLN A 1 32 ? 7.621 1.794 6.692 1.00 0.00 32 GLN A N 6
ATOM 6385 C CA . GLN A 1 32 ? 8.549 0.667 6.592 1.00 0.00 32 GLN A CA 6
ATOM 6386 C C . GLN A 1 32 ? 8.419 -0.041 5.236 1.00 0.00 32 GLN A C 6
ATOM 6387 O O . GLN A 1 32 ? 9.422 -0.265 4.564 1.00 0.00 32 GLN A O 6
ATOM 6401 N N . ALA A 1 33 ? 7.198 -0.323 4.772 1.00 0.00 33 ALA A N 6
ATOM 6402 C CA . ALA A 1 33 ? 6.973 -0.936 3.458 1.00 0.00 33 ALA A CA 6
ATOM 6403 C C . ALA A 1 33 ? 7.408 -0.030 2.285 1.00 0.00 33 ALA A C 6
ATOM 6404 O O . ALA A 1 33 ? 7.813 -0.538 1.241 1.00 0.00 33 ALA A O 6
ATOM 6411 N N . VAL A 1 34 ? 7.425 1.297 2.467 1.00 0.00 34 VAL A N 6
ATOM 6412 C CA . VAL A 1 34 ? 7.982 2.261 1.506 1.00 0.00 34 VAL A CA 6
ATOM 6413 C C . VAL A 1 34 ? 9.513 2.273 1.557 1.00 0.00 34 VAL A C 6
ATOM 6414 O O . VAL A 1 34 ? 10.152 2.268 0.504 1.00 0.00 34 VAL A O 6
ATOM 6427 N N . THR A 1 35 ? 10.132 2.225 2.744 1.00 0.00 35 THR A N 6
ATOM 6428 C CA . THR A 1 35 ? 11.605 2.252 2.853 1.00 0.00 35 THR A CA 6
ATOM 6429 C C . THR A 1 35 ? 12.263 0.928 2.443 1.00 0.00 35 THR A C 6
ATOM 6430 O O . THR A 1 35 ? 13.354 0.929 1.882 1.00 0.00 35 THR A O 6
ATOM 6441 N N . LEU A 1 36 ? 11.580 -0.204 2.639 1.00 0.00 36 LEU A N 6
ATOM 6442 C CA . LEU A 1 36 ? 12.033 -1.520 2.168 1.00 0.00 36 LEU A CA 6
ATOM 6443 C C . LEU A 1 36 ? 11.819 -1.720 0.652 1.00 0.00 36 LEU A C 6
ATOM 6444 O O . LEU A 1 36 ? 12.494 -2.553 0.045 1.00 0.00 36 LEU A O 6
ATOM 6460 N N . LEU A 1 37 ? 10.938 -0.930 0.024 1.00 0.00 37 LEU A N 6
ATOM 6461 C CA . LEU A 1 37 ? 10.791 -0.856 -1.437 1.00 0.00 37 LEU A CA 6
ATOM 6462 C C . LEU A 1 37 ? 11.896 0.010 -2.078 1.00 0.00 37 LEU A C 6
ATOM 6463 O O . LEU A 1 37 ? 12.428 -0.341 -3.131 1.00 0.00 37 LEU A O 6
ATOM 6479 N N . THR A 1 38 ? 12.222 1.154 -1.465 1.00 0.00 38 THR A N 6
ATOM 6480 C CA . THR A 1 38 ? 13.013 2.233 -2.084 1.00 0.00 38 THR A CA 6
ATOM 6481 C C . THR A 1 38 ? 14.533 2.065 -1.873 1.00 0.00 38 THR A C 6
ATOM 6482 O O . THR A 1 38 ? 15.002 2.192 -0.732 1.00 0.00 38 THR A O 6
ATOM 6493 N N . PRO A 1 39 ? 15.344 1.846 -2.934 1.00 0.00 39 PRO A N 6
ATOM 6494 C CA . PRO A 1 39 ? 16.799 1.708 -2.815 1.00 0.00 39 PRO A CA 6
ATOM 6495 C C . PRO A 1 39 ? 17.489 3.045 -2.505 1.00 0.00 39 PRO A C 6
ATOM 6496 O O . PRO A 1 39 ? 17.019 4.118 -2.900 1.00 0.00 39 PRO A O 6
ATOM 6507 N N . ARG A 1 40 ? 18.620 2.980 -1.791 1.00 0.00 40 ARG A N 6
ATOM 6508 C CA . ARG A 1 40 ? 19.367 4.163 -1.305 1.00 0.00 40 ARG A CA 6
ATOM 6509 C C . ARG A 1 40 ? 20.368 4.708 -2.337 1.00 0.00 40 ARG A C 6
ATOM 6510 O O . ARG A 1 40 ? 20.659 5.907 -2.349 1.00 0.00 40 ARG A O 6
ATOM 6531 N N . ARG A 1 41 ? 20.884 3.843 -3.217 1.00 0.00 41 ARG A N 6
ATOM 6532 C CA . ARG A 1 41 ? 21.866 4.167 -4.276 1.00 0.00 41 ARG A CA 6
ATOM 6533 C C . ARG A 1 41 ? 21.185 4.502 -5.607 1.00 0.00 41 ARG A C 6
ATOM 6534 O O . ARG A 1 41 ? 20.197 3.874 -5.984 1.00 0.00 41 ARG A O 6
ATOM 6555 N N . GLY A 1 42 ? 21.720 5.490 -6.325 1.00 0.00 42 GLY A N 6
ATOM 6556 C CA . GLY A 1 42 ? 21.263 5.896 -7.662 1.00 0.00 42 GLY A CA 6
ATOM 6557 C C . GLY A 1 42 ? 19.934 6.672 -7.721 1.00 0.00 42 GLY A C 6
ATOM 6558 O O . GLY A 1 42 ? 19.428 6.921 -8.818 1.00 0.00 42 GLY A O 6
ATOM 6562 N N . GLY A 1 43 ? 19.366 7.051 -6.568 1.00 0.00 43 GLY A N 6
ATOM 6563 C CA . GLY A 1 43 ? 18.088 7.770 -6.456 1.00 0.00 43 GLY A CA 6
ATOM 6564 C C . GLY A 1 43 ? 16.869 6.876 -6.730 1.00 0.00 43 GLY A C 6
ATOM 6565 O O . GLY A 1 43 ? 16.370 6.817 -7.857 1.00 0.00 43 GLY A O 6
ATOM 6569 N N . GLY A 1 44 ? 16.372 6.184 -5.698 1.00 0.00 44 GLY A N 6
ATOM 6570 C CA . GLY A 1 44 ? 15.252 5.238 -5.797 1.00 0.00 44 GLY A CA 6
ATOM 6571 C C . GLY A 1 44 ? 13.855 5.854 -5.943 1.00 0.00 44 GLY A C 6
ATOM 6572 O O . GLY A 1 44 ? 12.901 5.136 -6.239 1.00 0.00 44 GLY A O 6
ATOM 6576 N N . SER A 1 45 ? 13.711 7.166 -5.735 1.00 0.00 45 SER A N 6
ATOM 6577 C CA . SER A 1 45 ? 12.424 7.888 -5.821 1.00 0.00 45 SER A CA 6
ATOM 6578 C C . SER A 1 45 ? 11.947 8.081 -7.280 1.00 0.00 45 SER A C 6
ATOM 6579 O O . SER A 1 45 ? 12.766 8.129 -8.201 1.00 0.00 45 SER A O 6
ATOM 6587 N N . GLY A 1 46 ? 10.645 8.221 -7.561 1.00 0.00 46 GLY A N 6
ATOM 6588 C CA . GLY A 1 46 ? 9.500 8.297 -6.634 1.00 0.00 46 GLY A CA 6
ATOM 6589 C C . GLY A 1 46 ? 8.669 9.570 -6.810 1.00 0.00 46 GLY A C 6
ATOM 6590 O O . GLY A 1 46 ? 8.947 10.399 -7.684 1.00 0.00 46 GLY A O 6
ATOM 6594 N N . GLY A 1 47 ? 7.642 9.740 -5.975 1.00 0.00 47 GLY A N 6
ATOM 6595 C CA . GLY A 1 47 ? 6.729 10.890 -5.997 1.00 0.00 47 GLY A CA 6
ATOM 6596 C C . GLY A 1 47 ? 5.685 10.857 -7.124 1.00 0.00 47 GLY A C 6
ATOM 6597 O O . GLY A 1 47 ? 5.562 9.876 -7.864 1.00 0.00 47 GLY A O 6
ATOM 6601 N N . GLY A 1 48 ? 4.916 11.945 -7.244 1.00 0.00 48 GLY A N 6
ATOM 6602 C CA . GLY A 1 48 ? 3.809 12.078 -8.203 1.00 0.00 48 GLY A CA 6
ATOM 6603 C C . GLY A 1 48 ? 2.603 11.191 -7.876 1.00 0.00 48 GLY A C 6
ATOM 6604 O O . GLY A 1 48 ? 2.454 10.700 -6.753 1.00 0.00 48 GLY A O 6
ATOM 6608 N N . SER A 1 49 ? 1.728 10.976 -8.863 1.00 0.00 49 SER A N 6
ATOM 6609 C CA . SER A 1 49 ? 0.546 10.107 -8.739 1.00 0.00 49 SER A CA 6
ATOM 6610 C C . SER A 1 49 ? 0.939 8.639 -8.541 1.00 0.00 49 SER A C 6
ATOM 6611 O O . SER A 1 49 ? 1.884 8.153 -9.171 1.00 0.00 49 SER A O 6
ATOM 6619 N N . MET A 1 50 ? 0.206 7.931 -7.674 1.00 0.00 50 MET A N 6
ATOM 6620 C CA . MET A 1 50 ? 0.471 6.539 -7.264 1.00 0.00 50 MET A CA 6
ATOM 6621 C C . MET A 1 50 ? 1.913 6.328 -6.763 1.00 0.00 50 MET A C 6
ATOM 6622 O O . MET A 1 50 ? 2.658 5.473 -7.247 1.00 0.00 50 MET A O 6
ATOM 6636 N N . ASP A 1 51 ? 2.323 7.123 -5.770 1.00 0.00 51 ASP A N 6
ATOM 6637 C CA . ASP A 1 51 ? 3.532 6.863 -4.972 1.00 0.00 51 ASP A CA 6
ATOM 6638 C C . ASP A 1 51 ? 3.307 5.696 -3.997 1.00 0.00 51 ASP A C 6
ATOM 6639 O O . ASP A 1 51 ? 2.180 5.438 -3.568 1.00 0.00 51 ASP A O 6
ATOM 6648 N N . ALA A 1 52 ? 4.380 4.997 -3.609 1.00 0.00 52 ALA A N 6
ATOM 6649 C CA . ALA A 1 52 ? 4.323 3.839 -2.709 1.00 0.00 52 ALA A CA 6
ATOM 6650 C C . ALA A 1 52 ? 3.586 4.121 -1.387 1.00 0.00 52 ALA A C 6
ATOM 6651 O O . ALA A 1 52 ? 2.815 3.273 -0.932 1.00 0.00 52 ALA A O 6
ATOM 6658 N N . LYS A 1 53 ? 3.763 5.304 -0.784 1.00 0.00 53 LYS A N 6
ATOM 6659 C CA . LYS A 1 53 ? 3.085 5.682 0.471 1.00 0.00 53 LYS A CA 6
ATOM 6660 C C . LYS A 1 53 ? 1.568 5.691 0.290 1.00 0.00 53 LYS A C 6
ATOM 6661 O O . LYS A 1 53 ? 0.841 5.055 1.050 1.00 0.00 53 LYS A O 6
ATOM 6680 N N . GLU A 1 54 ? 1.107 6.366 -0.754 1.00 0.00 54 GLU A N 6
ATOM 6681 C CA . GLU A 1 54 ? -0.309 6.446 -1.123 1.00 0.00 54 GLU A CA 6
ATOM 6682 C C . GLU A 1 54 ? -0.890 5.062 -1.472 1.00 0.00 54 GLU A C 6
ATOM 6683 O O . GLU A 1 54 ? -1.988 4.728 -1.017 1.00 0.00 54 GLU A O 6
ATOM 6695 N N . ILE A 1 55 ? -0.142 4.224 -2.203 1.00 0.00 55 ILE A N 6
ATOM 6696 C CA . ILE A 1 55 ? -0.533 2.845 -2.532 1.00 0.00 55 ILE A CA 6
ATOM 6697 C C . ILE A 1 55 ? -0.723 2.010 -1.259 1.00 0.00 55 ILE A C 6
ATOM 6698 O O . ILE A 1 55 ? -1.772 1.382 -1.099 1.00 0.00 55 ILE A O 6
ATOM 6714 N N . LEU A 1 56 ? 0.245 2.022 -0.332 1.00 0.00 56 LEU A N 6
ATOM 6715 C CA . LEU A 1 56 ? 0.142 1.289 0.934 1.00 0.00 56 LEU A CA 6
ATOM 6716 C C . LEU A 1 56 ? -0.986 1.827 1.822 1.00 0.00 56 LEU A C 6
ATOM 6717 O O . LEU A 1 56 ? -1.695 1.032 2.431 1.00 0.00 56 LEU A O 6
ATOM 6733 N N . THR A 1 57 ? -1.197 3.144 1.863 1.00 0.00 57 THR A N 6
ATOM 6734 C CA . THR A 1 57 ? -2.271 3.771 2.652 1.00 0.00 57 THR A CA 6
ATOM 6735 C C . THR A 1 57 ? -3.654 3.301 2.167 1.00 0.00 57 THR A C 6
ATOM 6736 O O . THR A 1 57 ? -4.474 2.862 2.980 1.00 0.00 57 THR A O 6
ATOM 6747 N N . ARG A 1 58 ? -3.904 3.320 0.849 1.00 0.00 58 ARG A N 6
ATOM 6748 C CA . ARG A 1 58 ? -5.173 2.845 0.266 1.00 0.00 58 ARG A CA 6
ATOM 6749 C C . ARG A 1 58 ? -5.342 1.327 0.393 1.00 0.00 58 ARG A C 6
ATOM 6750 O O . ARG A 1 58 ? -6.442 0.860 0.681 1.00 0.00 58 ARG A O 6
ATOM 6771 N N . PHE A 1 59 ? -4.271 0.550 0.225 1.00 0.00 59 PHE A N 6
ATOM 6772 C CA . PHE A 1 59 ? -4.287 -0.904 0.379 1.00 0.00 59 PHE A CA 6
ATOM 6773 C C . PHE A 1 59 ? -4.634 -1.329 1.809 1.00 0.00 59 PHE A C 6
ATOM 6774 O O . PHE A 1 59 ? -5.509 -2.180 1.993 1.00 0.00 59 PHE A O 6
ATOM 6791 N N . LYS A 1 60 ? -4.016 -0.708 2.820 1.00 0.00 60 LYS A N 6
ATOM 6792 C CA . LYS A 1 60 ? -4.258 -1.037 4.231 1.00 0.00 60 LYS A CA 6
ATOM 6793 C C . LYS A 1 60 ? -5.649 -0.596 4.706 1.00 0.00 60 LYS A C 6
ATOM 6794 O O . LYS A 1 60 ? -6.279 -1.285 5.506 1.00 0.00 60 LYS A O 6
ATOM 6813 N N . ASP A 1 61 ? -6.164 0.516 4.172 1.00 0.00 61 ASP A N 6
ATOM 6814 C CA . ASP A 1 61 ? -7.529 1.011 4.434 1.00 0.00 61 ASP A CA 6
ATOM 6815 C C . ASP A 1 61 ? -8.628 0.216 3.690 1.00 0.00 61 ASP A C 6
ATOM 6816 O O . ASP A 1 61 ? -9.818 0.346 3.994 1.00 0.00 61 ASP A O 6
ATOM 6825 N N . GLY A 1 62 ? -8.245 -0.632 2.726 1.00 0.00 62 GLY A N 6
ATOM 6826 C CA . GLY A 1 62 ? -9.162 -1.426 1.892 1.00 0.00 62 GLY A CA 6
ATOM 6827 C C . GLY A 1 62 ? -9.778 -0.679 0.700 1.00 0.00 62 GLY A C 6
ATOM 6828 O O . GLY A 1 62 ? -10.686 -1.203 0.044 1.00 0.00 62 GLY A O 6
ATOM 6832 N N . GLY A 1 63 ? -9.293 0.526 0.390 1.00 0.00 63 GLY A N 6
ATOM 6833 C CA . GLY A 1 63 ? -9.638 1.287 -0.817 1.00 0.00 63 GLY A CA 6
ATOM 6834 C C . GLY A 1 63 ? -8.923 0.802 -2.089 1.00 0.00 63 GLY A C 6
ATOM 6835 O O . GLY A 1 63 ? -9.268 1.242 -3.188 1.00 0.00 63 GLY A O 6
ATOM 6839 N N . LEU A 1 64 ? -7.945 -0.101 -1.952 1.00 0.00 64 LEU A N 6
ATOM 6840 C CA . LEU A 1 64 ? -7.159 -0.712 -3.031 1.00 0.00 64 LEU A CA 6
ATOM 6841 C C . LEU A 1 64 ? -6.992 -2.225 -2.785 1.00 0.00 64 LEU A C 6
ATOM 6842 O O . LEU A 1 64 ? -6.798 -2.656 -1.645 1.00 0.00 64 LEU A O 6
ATOM 6858 N N . ASP A 1 65 ? -7.053 -3.036 -3.843 1.00 0.00 65 ASP A N 6
ATOM 6859 C CA . ASP A 1 65 ? -6.832 -4.492 -3.780 1.00 0.00 65 ASP A CA 6
ATOM 6860 C C . ASP A 1 65 ? -5.330 -4.833 -3.855 1.00 0.00 65 ASP A C 6
ATOM 6861 O O . ASP A 1 65 ? -4.519 -4.043 -4.345 1.00 0.00 65 ASP A O 6
ATOM 6870 N N . ARG A 1 66 ? -4.946 -6.041 -3.434 1.00 0.00 66 ARG A N 6
ATOM 6871 C CA . ARG A 1 66 ? -3.552 -6.512 -3.476 1.00 0.00 66 ARG A CA 6
ATOM 6872 C C . ARG A 1 66 ? -3.037 -6.636 -4.913 1.00 0.00 66 ARG A C 6
ATOM 6873 O O . ARG A 1 66 ? -1.893 -6.271 -5.184 1.00 0.00 66 ARG A O 6
ATOM 6894 N N . ALA A 1 67 ? -3.893 -7.064 -5.844 1.00 0.00 67 ALA A N 6
ATOM 6895 C CA . ALA A 1 67 ? -3.572 -7.171 -7.269 1.00 0.00 67 ALA A CA 6
ATOM 6896 C C . ALA A 1 67 ? -3.339 -5.801 -7.952 1.00 0.00 67 ALA A C 6
ATOM 6897 O O . ALA A 1 67 ? -2.596 -5.715 -8.934 1.00 0.00 67 ALA A O 6
ATOM 6904 N N . ALA A 1 68 ? -3.917 -4.726 -7.403 1.00 0.00 68 ALA A N 6
ATOM 6905 C CA . ALA A 1 68 ? -3.651 -3.351 -7.819 1.00 0.00 68 ALA A CA 6
ATOM 6906 C C . ALA A 1 68 ? -2.406 -2.779 -7.112 1.00 0.00 68 ALA A C 6
ATOM 6907 O O . ALA A 1 68 ? -1.561 -2.161 -7.757 1.00 0.00 68 ALA A O 6
ATOM 6914 N N . ALA A 1 69 ? -2.238 -3.040 -5.808 1.00 0.00 69 ALA A N 6
ATOM 6915 C CA . ALA A 1 69 ? -1.069 -2.603 -5.042 1.00 0.00 69 ALA A CA 6
ATOM 6916 C C . ALA A 1 69 ? 0.243 -3.164 -5.625 1.00 0.00 69 ALA A C 6
ATOM 6917 O O . ALA A 1 69 ? 1.176 -2.406 -5.885 1.00 0.00 69 ALA A O 6
ATOM 6924 N N . GLN A 1 70 ? 0.297 -4.467 -5.918 1.00 0.00 70 GLN A N 6
ATOM 6925 C CA . GLN A 1 70 ? 1.456 -5.117 -6.541 1.00 0.00 70 GLN A CA 6
ATOM 6926 C C . GLN A 1 70 ? 1.800 -4.502 -7.906 1.00 0.00 70 GLN A C 6
ATOM 6927 O O . GLN A 1 70 ? 2.970 -4.268 -8.201 1.00 0.00 70 GLN A O 6
ATOM 6941 N N . ALA A 1 71 ? 0.788 -4.203 -8.726 1.00 0.00 71 ALA A N 6
ATOM 6942 C CA . ALA A 1 71 ? 0.974 -3.614 -10.046 1.00 0.00 71 ALA A CA 6
ATOM 6943 C C . ALA A 1 71 ? 1.595 -2.213 -9.943 1.00 0.00 71 ALA A C 6
ATOM 6944 O O . ALA A 1 71 ? 2.601 -1.912 -10.582 1.00 0.00 71 ALA A O 6
ATOM 6951 N N . LEU A 1 72 ? 1.021 -1.370 -9.087 1.00 0.00 72 LEU A N 6
ATOM 6952 C CA . LEU A 1 72 ? 1.385 0.040 -8.962 1.00 0.00 72 LEU A CA 6
ATOM 6953 C C . LEU A 1 72 ? 2.746 0.235 -8.274 1.00 0.00 72 LEU A C 6
ATOM 6954 O O . LEU A 1 72 ? 3.512 1.119 -8.658 1.00 0.00 72 LEU A O 6
ATOM 6970 N N . LEU A 1 73 ? 3.084 -0.642 -7.329 1.00 0.00 73 LEU A N 6
ATOM 6971 C CA . LEU A 1 73 ? 4.425 -0.732 -6.730 1.00 0.00 73 LEU A CA 6
ATOM 6972 C C . LEU A 1 73 ? 5.488 -1.211 -7.741 1.00 0.00 73 LEU A C 6
ATOM 6973 O O . LEU A 1 73 ? 6.625 -0.735 -7.713 1.00 0.00 73 LEU A O 6
ATOM 6989 N N . ALA A 1 74 ? 5.117 -2.110 -8.656 1.00 0.00 74 ALA A N 6
ATOM 6990 C CA . ALA A 1 74 ? 5.972 -2.577 -9.759 1.00 0.00 74 ALA A CA 6
ATOM 6991 C C . ALA A 1 74 ? 5.992 -1.648 -11.000 1.00 0.00 74 ALA A C 6
ATOM 6992 O O . ALA A 1 74 ? 6.674 -1.950 -11.987 1.00 0.00 74 ALA A O 6
ATOM 6999 N N . GLY A 1 75 ? 5.263 -0.524 -10.981 1.00 0.00 75 GLY A N 6
ATOM 7000 C CA . GLY A 1 75 ? 5.249 0.481 -12.054 1.00 0.00 75 GLY A CA 6
ATOM 7001 C C . GLY A 1 75 ? 4.395 0.122 -13.285 1.00 0.00 75 GLY A C 6
ATOM 7002 O O . GLY A 1 75 ? 4.657 0.636 -14.379 1.00 0.00 75 GLY A O 6
ATOM 7006 N N . ARG A 1 76 ? 3.401 -0.765 -13.130 1.00 0.00 76 ARG A N 6
ATOM 7007 C CA . ARG A 1 76 ? 2.474 -1.247 -14.179 1.00 0.00 76 ARG A CA 6
ATOM 7008 C C . ARG A 1 76 ? 1.000 -1.039 -13.795 1.00 0.00 76 ARG A C 6
ATOM 7009 O O . ARG A 1 76 ? 0.685 -0.783 -12.634 1.00 0.00 76 ARG A O 6
ATOM 7030 N N . THR A 1 77 ? 0.093 -1.130 -14.762 1.00 0.00 77 THR A N 6
ATOM 7031 C CA . THR A 1 77 ? -1.352 -0.929 -14.541 1.00 0.00 77 THR A CA 6
ATOM 7032 C C . THR A 1 77 ? -2.008 -2.099 -13.787 1.00 0.00 77 THR A C 6
ATOM 7033 O O . THR A 1 77 ? -1.576 -3.246 -13.948 1.00 0.00 77 THR A O 6
ATOM 7044 N N . PRO A 1 78 ? -3.050 -1.857 -12.962 1.00 0.00 78 PRO A N 6
ATOM 7045 C CA . PRO A 1 78 ? -3.720 -2.892 -12.162 1.00 0.00 78 PRO A CA 6
ATOM 7046 C C . PRO A 1 78 ? -4.183 -4.121 -12.960 1.00 0.00 78 PRO A C 6
ATOM 7047 O O . PRO A 1 78 ? -4.745 -3.991 -14.049 1.00 0.00 78 PRO A O 6
ATOM 7058 N N . ALA A 1 79 ? -3.961 -5.306 -12.384 1.00 0.00 79 ALA A N 6
ATOM 7059 C CA . ALA A 1 79 ? -4.322 -6.618 -12.939 1.00 0.00 79 ALA A CA 6
ATOM 7060 C C . ALA A 1 79 ? -3.800 -6.898 -14.375 1.00 0.00 79 ALA A C 6
ATOM 7061 O O . ALA A 1 79 ? -4.395 -7.687 -15.118 1.00 0.00 79 ALA A O 6
ATOM 7068 N N . ALA A 1 80 ? -2.694 -6.258 -14.776 1.00 0.00 80 ALA A N 6
ATOM 7069 C CA . ALA A 1 80 ? -2.032 -6.415 -16.073 1.00 0.00 80 ALA A CA 6
ATOM 7070 C C . ALA A 1 80 ? -0.495 -6.477 -15.943 1.00 0.00 80 ALA A C 6
ATOM 7071 O O . ALA A 1 80 ? 0.074 -6.072 -14.923 1.00 0.00 80 ALA A O 6
ATOM 7078 N N . ALA A 1 81 ? 0.181 -6.959 -16.991 1.00 0.00 81 ALA A N 6
ATOM 7079 C CA . ALA A 1 81 ? 1.638 -7.018 -17.090 1.00 0.00 81 ALA A CA 6
ATOM 7080 C C . ALA A 1 81 ? 2.145 -6.692 -18.517 1.00 0.00 81 ALA A C 6
ATOM 7081 O O . ALA A 1 81 ? 1.520 -7.113 -19.498 1.00 0.00 81 ALA A O 6
ATOM 7088 N N . PRO A 1 82 ? 3.289 -5.989 -18.660 1.00 0.00 82 PRO A N 6
ATOM 7089 C CA . PRO A 1 82 ? 3.810 -5.518 -19.954 1.00 0.00 82 PRO A CA 6
ATOM 7090 C C . PRO A 1 82 ? 4.694 -6.528 -20.717 1.00 0.00 82 PRO A C 6
ATOM 7091 O O . PRO A 1 82 ? 5.400 -6.158 -21.663 1.00 0.00 82 PRO A O 6
ATOM 7102 N N . ARG A 1 83 ? 4.679 -7.804 -20.313 1.00 0.00 83 ARG A N 6
ATOM 7103 C CA . ARG A 1 83 ? 5.512 -8.907 -20.846 1.00 0.00 83 ARG A CA 6
ATOM 7104 C C . ARG A 1 83 ? 4.668 -10.144 -21.219 1.00 0.00 83 ARG A C 6
ATOM 7105 O O . ARG A 1 83 ? 3.648 -10.387 -20.564 1.00 0.00 83 ARG A O 6
ATOM 7126 N N . PRO A 1 84 ? 5.073 -10.936 -22.240 1.00 0.00 84 PRO A N 6
ATOM 7127 C CA . PRO A 1 84 ? 4.371 -12.160 -22.658 1.00 0.00 84 PRO A CA 6
ATOM 7128 C C . PRO A 1 84 ? 4.478 -13.306 -21.627 1.00 0.00 84 PRO A C 6
ATOM 7129 O O . PRO A 1 84 ? 3.502 -14.083 -21.495 1.00 0.00 84 PRO A O 6
ATOM 7141 N N . GLY A 1 1 ? 22.417 -8.086 -10.236 1.00 0.00 1 GLY A N 7
ATOM 7142 C CA . GLY A 1 1 ? 22.887 -8.542 -11.564 1.00 0.00 1 GLY A CA 7
ATOM 7143 C C . GLY A 1 1 ? 21.858 -8.267 -12.661 1.00 0.00 1 GLY A C 7
ATOM 7144 O O . GLY A 1 1 ? 21.072 -7.324 -12.527 1.00 0.00 1 GLY A O 7
ATOM 7150 N N . PRO A 1 2 ? 21.862 -9.050 -13.760 1.00 0.00 2 PRO A N 7
ATOM 7151 C CA . PRO A 1 2 ? 20.935 -8.895 -14.885 1.00 0.00 2 PRO A CA 7
ATOM 7152 C C . PRO A 1 2 ? 19.447 -9.059 -14.519 1.00 0.00 2 PRO A C 7
ATOM 7153 O O . PRO A 1 2 ? 19.101 -9.701 -13.527 1.00 0.00 2 PRO A O 7
ATOM 7164 N N . GLY A 1 3 ? 18.565 -8.492 -15.352 1.00 0.00 3 GLY A N 7
ATOM 7165 C CA . GLY A 1 3 ? 17.108 -8.501 -15.163 1.00 0.00 3 GLY A CA 7
ATOM 7166 C C . GLY A 1 3 ? 16.586 -7.497 -14.124 1.00 0.00 3 GLY A C 7
ATOM 7167 O O . GLY A 1 3 ? 17.358 -6.795 -13.473 1.00 0.00 3 GLY A O 7
ATOM 7171 N N . SER A 1 4 ? 15.257 -7.407 -13.984 1.00 0.00 4 SER A N 7
ATOM 7172 C CA . SER A 1 4 ? 14.545 -6.501 -13.059 1.00 0.00 4 SER A CA 7
ATOM 7173 C C . SER A 1 4 ? 14.890 -4.999 -13.205 1.00 0.00 4 SER A C 7
ATOM 7174 O O . SER A 1 4 ? 14.839 -4.239 -12.234 1.00 0.00 4 SER A O 7
ATOM 7182 N N . TYR A 1 5 ? 15.262 -4.569 -14.418 1.00 0.00 5 TYR A N 7
ATOM 7183 C CA . TYR A 1 5 ? 15.787 -3.232 -14.733 1.00 0.00 5 TYR A CA 7
ATOM 7184 C C . TYR A 1 5 ? 15.249 -2.662 -16.059 1.00 0.00 5 TYR A C 7
ATOM 7185 O O . TYR A 1 5 ? 14.694 -3.383 -16.895 1.00 0.00 5 TYR A O 7
ATOM 7203 N N . THR A 1 6 ? 15.440 -1.347 -16.258 1.00 0.00 6 THR A N 7
ATOM 7204 C CA . THR A 1 6 ? 15.110 -0.530 -17.458 1.00 0.00 6 THR A CA 7
ATOM 7205 C C . THR A 1 6 ? 13.638 -0.532 -17.917 1.00 0.00 6 THR A C 7
ATOM 7206 O O . THR A 1 6 ? 13.318 -0.083 -19.016 1.00 0.00 6 THR A O 7
ATOM 7217 N N . GLY A 1 7 ? 12.719 -1.055 -17.098 1.00 0.00 7 GLY A N 7
ATOM 7218 C CA . GLY A 1 7 ? 11.304 -1.270 -17.447 1.00 0.00 7 GLY A CA 7
ATOM 7219 C C . GLY A 1 7 ? 11.055 -2.500 -18.336 1.00 0.00 7 GLY A C 7
ATOM 7220 O O . GLY A 1 7 ? 9.913 -2.951 -18.451 1.00 0.00 7 GLY A O 7
ATOM 7224 N N . ALA A 1 8 ? 12.100 -3.099 -18.919 1.00 0.00 8 ALA A N 7
ATOM 7225 C CA . ALA A 1 8 ? 12.025 -4.398 -19.587 1.00 0.00 8 ALA A CA 7
ATOM 7226 C C . ALA A 1 8 ? 11.839 -5.534 -18.559 1.00 0.00 8 ALA A C 7
ATOM 7227 O O . ALA A 1 8 ? 11.026 -6.442 -18.756 1.00 0.00 8 ALA A O 7
ATOM 7234 N N . GLY A 1 9 ? 12.549 -5.439 -17.425 1.00 0.00 9 GLY A N 7
ATOM 7235 C CA . GLY A 1 9 ? 12.331 -6.256 -16.229 1.00 0.00 9 GLY A CA 7
ATOM 7236 C C . GLY A 1 9 ? 11.509 -5.541 -15.144 1.00 0.00 9 GLY A C 7
ATOM 7237 O O . GLY A 1 9 ? 11.303 -4.325 -15.189 1.00 0.00 9 GLY A O 7
ATOM 7241 N N . GLU A 1 10 ? 11.068 -6.303 -14.145 1.00 0.00 10 GLU A N 7
ATOM 7242 C CA . GLU A 1 10 ? 10.223 -5.876 -13.018 1.00 0.00 10 GLU A CA 7
ATOM 7243 C C . GLU A 1 10 ? 10.587 -6.625 -11.715 1.00 0.00 10 GLU A C 7
ATOM 7244 O O . GLU A 1 10 ? 11.144 -7.730 -11.789 1.00 0.00 10 GLU A O 7
ATOM 7256 N N . PRO A 1 11 ? 10.293 -6.074 -10.521 1.00 0.00 11 PRO A N 7
ATOM 7257 C CA . PRO A 1 11 ? 10.544 -6.741 -9.236 1.00 0.00 11 PRO A CA 7
ATOM 7258 C C . PRO A 1 11 ? 9.623 -7.953 -8.991 1.00 0.00 11 PRO A C 7
ATOM 7259 O O . PRO A 1 11 ? 8.539 -8.067 -9.567 1.00 0.00 11 PRO A O 7
ATOM 7270 N N . SER A 1 12 ? 10.055 -8.861 -8.108 1.00 0.00 12 SER A N 7
ATOM 7271 C CA . SER A 1 12 ? 9.384 -10.141 -7.831 1.00 0.00 12 SER A CA 7
ATOM 7272 C C . SER A 1 12 ? 8.026 -9.974 -7.130 1.00 0.00 12 SER A C 7
ATOM 7273 O O . SER A 1 12 ? 7.920 -9.348 -6.072 1.00 0.00 12 SER A O 7
ATOM 7281 N N . GLN A 1 13 ? 6.981 -10.609 -7.680 1.00 0.00 13 GLN A N 7
ATOM 7282 C CA . GLN A 1 13 ? 5.625 -10.599 -7.102 1.00 0.00 13 GLN A CA 7
ATOM 7283 C C . GLN A 1 13 ? 5.537 -11.315 -5.747 1.00 0.00 13 GLN A C 7
ATOM 7284 O O . GLN A 1 13 ? 4.708 -10.955 -4.912 1.00 0.00 13 GLN A O 7
ATOM 7298 N N . ALA A 1 14 ? 6.412 -12.295 -5.490 1.00 0.00 14 ALA A N 7
ATOM 7299 C CA . ALA A 1 14 ? 6.466 -13.027 -4.220 1.00 0.00 14 ALA A CA 7
ATOM 7300 C C . ALA A 1 14 ? 7.040 -12.179 -3.066 1.00 0.00 14 ALA A C 7
ATOM 7301 O O . ALA A 1 14 ? 6.608 -12.300 -1.917 1.00 0.00 14 ALA A O 7
ATOM 7308 N N . ASP A 1 15 ? 7.986 -11.280 -3.370 1.00 0.00 15 ASP A N 7
ATOM 7309 C CA . ASP A 1 15 ? 8.551 -10.324 -2.408 1.00 0.00 15 ASP A CA 7
ATOM 7310 C C . ASP A 1 15 ? 7.535 -9.244 -2.016 1.00 0.00 15 ASP A C 7
ATOM 7311 O O . ASP A 1 15 ? 7.423 -8.867 -0.842 1.00 0.00 15 ASP A O 7
ATOM 7320 N N . LEU A 1 16 ? 6.724 -8.821 -2.991 1.00 0.00 16 LEU A N 7
ATOM 7321 C CA . LEU A 1 16 ? 5.586 -7.930 -2.788 1.00 0.00 16 LEU A CA 7
ATOM 7322 C C . LEU A 1 16 ? 4.480 -8.612 -1.972 1.00 0.00 16 LEU A C 7
ATOM 7323 O O . LEU A 1 16 ? 4.028 -8.058 -0.977 1.00 0.00 16 LEU A O 7
ATOM 7339 N N . ASP A 1 17 ? 4.076 -9.832 -2.333 1.00 0.00 17 ASP A N 7
ATOM 7340 C CA . ASP A 1 17 ? 3.013 -10.574 -1.644 1.00 0.00 17 ASP A CA 7
ATOM 7341 C C . ASP A 1 17 ? 3.324 -10.813 -0.153 1.00 0.00 17 ASP A C 7
ATOM 7342 O O . ASP A 1 17 ? 2.439 -10.694 0.694 1.00 0.00 17 ASP A O 7
ATOM 7351 N N . ALA A 1 18 ? 4.590 -11.086 0.175 1.00 0.00 18 ALA A N 7
ATOM 7352 C CA . ALA A 1 18 ? 5.052 -11.271 1.551 1.00 0.00 18 ALA A CA 7
ATOM 7353 C C . ALA A 1 18 ? 5.004 -9.964 2.367 1.00 0.00 18 ALA A C 7
ATOM 7354 O O . ALA A 1 18 ? 4.549 -9.955 3.512 1.00 0.00 18 ALA A O 7
ATOM 7361 N N . LEU A 1 19 ? 5.438 -8.851 1.763 1.00 0.00 19 LEU A N 7
ATOM 7362 C CA . LEU A 1 19 ? 5.404 -7.511 2.359 1.00 0.00 19 LEU A CA 7
ATOM 7363 C C . LEU A 1 19 ? 3.955 -7.042 2.583 1.00 0.00 19 LEU A C 7
ATOM 7364 O O . LEU A 1 19 ? 3.613 -6.550 3.658 1.00 0.00 19 LEU A O 7
ATOM 7380 N N . LEU A 1 20 ? 3.097 -7.229 1.579 1.00 0.00 20 LEU A N 7
ATOM 7381 C CA . LEU A 1 20 ? 1.698 -6.804 1.587 1.00 0.00 20 LEU A CA 7
ATOM 7382 C C . LEU A 1 20 ? 0.875 -7.569 2.636 1.00 0.00 20 LEU A C 7
ATOM 7383 O O . LEU A 1 20 ? 0.151 -6.950 3.411 1.00 0.00 20 LEU A O 7
ATOM 7399 N N . SER A 1 21 ? 1.027 -8.895 2.751 1.00 0.00 21 SER A N 7
ATOM 7400 C CA . SER A 1 21 ? 0.385 -9.671 3.830 1.00 0.00 21 SER A CA 7
ATOM 7401 C C . SER A 1 21 ? 0.831 -9.220 5.224 1.00 0.00 21 SER A C 7
ATOM 7402 O O . SER A 1 21 ? 0.016 -9.212 6.148 1.00 0.00 21 SER A O 7
ATOM 7410 N N . ALA A 1 22 ? 2.084 -8.785 5.385 1.00 0.00 22 ALA A N 7
ATOM 7411 C CA . ALA A 1 22 ? 2.597 -8.298 6.666 1.00 0.00 22 ALA A CA 7
ATOM 7412 C C . ALA A 1 22 ? 1.998 -6.934 7.061 1.00 0.00 22 ALA A C 7
ATOM 7413 O O . ALA A 1 22 ? 1.710 -6.716 8.237 1.00 0.00 22 ALA A O 7
ATOM 7420 N N . VAL A 1 23 ? 1.723 -6.031 6.111 1.00 0.00 23 VAL A N 7
ATOM 7421 C CA . VAL A 1 23 ? 1.090 -4.729 6.420 1.00 0.00 23 VAL A CA 7
ATOM 7422 C C . VAL A 1 23 ? -0.434 -4.819 6.538 1.00 0.00 23 VAL A C 7
ATOM 7423 O O . VAL A 1 23 ? -1.016 -4.140 7.386 1.00 0.00 23 VAL A O 7
ATOM 7436 N N . ARG A 1 24 ? -1.083 -5.719 5.786 1.00 0.00 24 ARG A N 7
ATOM 7437 C CA . ARG A 1 24 ? -2.527 -6.020 5.900 1.00 0.00 24 ARG A CA 7
ATOM 7438 C C . ARG A 1 24 ? -2.892 -6.657 7.252 1.00 0.00 24 ARG A C 7
ATOM 7439 O O . ARG A 1 24 ? -3.981 -6.416 7.770 1.00 0.00 24 ARG A O 7
ATOM 7460 N N . ASP A 1 25 ? -1.962 -7.405 7.855 1.00 0.00 25 ASP A N 7
ATOM 7461 C CA . ASP A 1 25 ? -2.051 -7.963 9.222 1.00 0.00 25 ASP A CA 7
ATOM 7462 C C . ASP A 1 25 ? -1.390 -7.056 10.293 1.00 0.00 25 ASP A C 7
ATOM 7463 O O . ASP A 1 25 ? -1.179 -7.451 11.441 1.00 0.00 25 ASP A O 7
ATOM 7472 N N . ASN A 1 26 ? -1.026 -5.825 9.907 1.00 0.00 26 ASN A N 7
ATOM 7473 C CA . ASN A 1 26 ? -0.388 -4.776 10.711 1.00 0.00 26 ASN A CA 7
ATOM 7474 C C . ASN A 1 26 ? 0.865 -5.212 11.501 1.00 0.00 26 ASN A C 7
ATOM 7475 O O . ASN A 1 26 ? 1.168 -4.669 12.567 1.00 0.00 26 ASN A O 7
ATOM 7486 N N . ARG A 1 27 ? 1.614 -6.174 10.950 1.00 0.00 27 ARG A N 7
ATOM 7487 C CA . ARG A 1 27 ? 2.978 -6.535 11.363 1.00 0.00 27 ARG A CA 7
ATOM 7488 C C . ARG A 1 27 ? 4.017 -5.528 10.850 1.00 0.00 27 ARG A C 7
ATOM 7489 O O . ARG A 1 27 ? 5.030 -5.297 11.513 1.00 0.00 27 ARG A O 7
ATOM 7510 N N . LEU A 1 28 ? 3.766 -4.943 9.674 1.00 0.00 28 LEU A N 7
ATOM 7511 C CA . LEU A 1 28 ? 4.661 -4.040 8.953 1.00 0.00 28 LEU A CA 7
ATOM 7512 C C . LEU A 1 28 ? 3.988 -2.655 8.834 1.00 0.00 28 LEU A C 7
ATOM 7513 O O . LEU A 1 28 ? 2.775 -2.581 8.622 1.00 0.00 28 LEU A O 7
ATOM 7529 N N . SER A 1 29 ? 4.741 -1.564 8.986 1.00 0.00 29 SER A N 7
ATOM 7530 C CA . SER A 1 29 ? 4.222 -0.185 8.892 1.00 0.00 29 SER A CA 7
ATOM 7531 C C . SER A 1 29 ? 4.182 0.353 7.449 1.00 0.00 29 SER A C 7
ATOM 7532 O O . SER A 1 29 ? 4.960 -0.066 6.595 1.00 0.00 29 SER A O 7
ATOM 7540 N N . ILE A 1 30 ? 3.329 1.346 7.188 1.00 0.00 30 ILE A N 7
ATOM 7541 C CA . ILE A 1 30 ? 3.177 2.027 5.886 1.00 0.00 30 ILE A CA 7
ATOM 7542 C C . ILE A 1 30 ? 4.521 2.567 5.372 1.00 0.00 30 ILE A C 7
ATOM 7543 O O . ILE A 1 30 ? 4.907 2.289 4.236 1.00 0.00 30 ILE A O 7
ATOM 7559 N N . GLU A 1 31 ? 5.261 3.310 6.199 1.00 0.00 31 GLU A N 7
ATOM 7560 C CA . GLU A 1 31 ? 6.535 3.924 5.794 1.00 0.00 31 GLU A CA 7
ATOM 7561 C C . GLU A 1 31 ? 7.707 2.925 5.773 1.00 0.00 31 GLU A C 7
ATOM 7562 O O . GLU A 1 31 ? 8.641 3.084 4.986 1.00 0.00 31 GLU A O 7
ATOM 7574 N N . GLN A 1 32 ? 7.628 1.852 6.566 1.00 0.00 32 GLN A N 7
ATOM 7575 C CA . GLN A 1 32 ? 8.571 0.736 6.502 1.00 0.00 32 GLN A CA 7
ATOM 7576 C C . GLN A 1 32 ? 8.422 -0.022 5.178 1.00 0.00 32 GLN A C 7
ATOM 7577 O O . GLN A 1 32 ? 9.417 -0.319 4.521 1.00 0.00 32 GLN A O 7
ATOM 7591 N N . ALA A 1 33 ? 7.189 -0.280 4.724 1.00 0.00 33 ALA A N 7
ATOM 7592 C CA . ALA A 1 33 ? 6.938 -0.938 3.445 1.00 0.00 33 ALA A CA 7
ATOM 7593 C C . ALA A 1 33 ? 7.447 -0.114 2.248 1.00 0.00 33 ALA A C 7
ATOM 7594 O O . ALA A 1 33 ? 7.907 -0.691 1.262 1.00 0.00 33 ALA A O 7
ATOM 7601 N N . VAL A 1 34 ? 7.462 1.221 2.347 1.00 0.00 34 VAL A N 7
ATOM 7602 C CA . VAL A 1 34 ? 8.054 2.105 1.329 1.00 0.00 34 VAL A CA 7
ATOM 7603 C C . VAL A 1 34 ? 9.582 2.091 1.402 1.00 0.00 34 VAL A C 7
ATOM 7604 O O . VAL A 1 34 ? 10.235 2.007 0.360 1.00 0.00 34 VAL A O 7
ATOM 7617 N N . THR A 1 35 ? 10.178 2.103 2.601 1.00 0.00 35 THR A N 7
ATOM 7618 C CA . THR A 1 35 ? 11.647 2.079 2.748 1.00 0.00 35 THR A CA 7
ATOM 7619 C C . THR A 1 35 ? 12.284 0.735 2.373 1.00 0.00 35 THR A C 7
ATOM 7620 O O . THR A 1 35 ? 13.452 0.700 1.984 1.00 0.00 35 THR A O 7
ATOM 7631 N N . LEU A 1 36 ? 11.515 -0.360 2.437 1.00 0.00 36 LEU A N 7
ATOM 7632 C CA . LEU A 1 36 ? 11.916 -1.697 1.970 1.00 0.00 36 LEU A CA 7
ATOM 7633 C C . LEU A 1 36 ? 11.635 -1.923 0.471 1.00 0.00 36 LEU A C 7
ATOM 7634 O O . LEU A 1 36 ? 12.356 -2.693 -0.167 1.00 0.00 36 LEU A O 7
ATOM 7650 N N . LEU A 1 37 ? 10.630 -1.249 -0.108 1.00 0.00 37 LEU A N 7
ATOM 7651 C CA . LEU A 1 37 ? 10.391 -1.225 -1.559 1.00 0.00 37 LEU A CA 7
ATOM 7652 C C . LEU A 1 37 ? 11.505 -0.443 -2.285 1.00 0.00 37 LEU A C 7
ATOM 7653 O O . LEU A 1 37 ? 12.051 -0.911 -3.290 1.00 0.00 37 LEU A O 7
ATOM 7669 N N . THR A 1 38 ? 11.835 0.740 -1.766 1.00 0.00 38 THR A N 7
ATOM 7670 C CA . THR A 1 38 ? 12.861 1.648 -2.307 1.00 0.00 38 THR A CA 7
ATOM 7671 C C . THR A 1 38 ? 14.266 1.047 -2.123 1.00 0.00 38 THR A C 7
ATOM 7672 O O . THR A 1 38 ? 14.534 0.463 -1.066 1.00 0.00 38 THR A O 7
ATOM 7683 N N . PRO A 1 39 ? 15.203 1.174 -3.092 1.00 0.00 39 PRO A N 7
ATOM 7684 C CA . PRO A 1 39 ? 16.602 0.786 -2.891 1.00 0.00 39 PRO A CA 7
ATOM 7685 C C . PRO A 1 39 ? 17.254 1.591 -1.750 1.00 0.00 39 PRO A C 7
ATOM 7686 O O . PRO A 1 39 ? 16.888 2.736 -1.484 1.00 0.00 39 PRO A O 7
ATOM 7697 N N . ARG A 1 40 ? 18.246 1.002 -1.065 1.00 0.00 40 ARG A N 7
ATOM 7698 C CA . ARG A 1 40 ? 18.802 1.519 0.204 1.00 0.00 40 ARG A CA 7
ATOM 7699 C C . ARG A 1 40 ? 19.599 2.830 0.078 1.00 0.00 40 ARG A C 7
ATOM 7700 O O . ARG A 1 40 ? 19.910 3.456 1.090 1.00 0.00 40 ARG A O 7
ATOM 7721 N N . ARG A 1 41 ? 19.891 3.274 -1.152 1.00 0.00 41 ARG A N 7
ATOM 7722 C CA . ARG A 1 41 ? 20.504 4.579 -1.494 1.00 0.00 41 ARG A CA 7
ATOM 7723 C C . ARG A 1 41 ? 19.489 5.648 -1.942 1.00 0.00 41 ARG A C 7
ATOM 7724 O O . ARG A 1 41 ? 19.876 6.796 -2.168 1.00 0.00 41 ARG A O 7
ATOM 7745 N N . GLY A 1 42 ? 18.206 5.292 -2.088 1.00 0.00 42 GLY A N 7
ATOM 7746 C CA . GLY A 1 42 ? 17.126 6.176 -2.552 1.00 0.00 42 GLY A CA 7
ATOM 7747 C C . GLY A 1 42 ? 16.580 7.148 -1.500 1.00 0.00 42 GLY A C 7
ATOM 7748 O O . GLY A 1 42 ? 16.876 7.044 -0.307 1.00 0.00 42 GLY A O 7
ATOM 7752 N N . GLY A 1 43 ? 15.762 8.105 -1.950 1.00 0.00 43 GLY A N 7
ATOM 7753 C CA . GLY A 1 43 ? 15.186 9.189 -1.132 1.00 0.00 43 GLY A CA 7
ATOM 7754 C C . GLY A 1 43 ? 13.873 8.864 -0.399 1.00 0.00 43 GLY A C 7
ATOM 7755 O O . GLY A 1 43 ? 13.352 9.722 0.321 1.00 0.00 43 GLY A O 7
ATOM 7759 N N . GLY A 1 44 ? 13.317 7.657 -0.569 1.00 0.00 44 GLY A N 7
ATOM 7760 C CA . GLY A 1 44 ? 12.017 7.253 -0.013 1.00 0.00 44 GLY A CA 7
ATOM 7761 C C . GLY A 1 44 ? 10.823 7.855 -0.765 1.00 0.00 44 GLY A C 7
ATOM 7762 O O . GLY A 1 44 ? 10.870 8.026 -1.988 1.00 0.00 44 GLY A O 7
ATOM 7766 N N . SER A 1 45 ? 9.743 8.165 -0.039 1.00 0.00 45 SER A N 7
ATOM 7767 C CA . SER A 1 45 ? 8.460 8.660 -0.573 1.00 0.00 45 SER A CA 7
ATOM 7768 C C . SER A 1 45 ? 8.599 9.921 -1.445 1.00 0.00 45 SER A C 7
ATOM 7769 O O . SER A 1 45 ? 9.233 10.905 -1.044 1.00 0.00 45 SER A O 7
ATOM 7777 N N . GLY A 1 46 ? 7.982 9.913 -2.632 1.00 0.00 46 GLY A N 7
ATOM 7778 C CA . GLY A 1 46 ? 7.934 11.041 -3.570 1.00 0.00 46 GLY A CA 7
ATOM 7779 C C . GLY A 1 46 ? 6.675 11.912 -3.439 1.00 0.00 46 GLY A C 7
ATOM 7780 O O . GLY A 1 46 ? 5.655 11.484 -2.881 1.00 0.00 46 GLY A O 7
ATOM 7784 N N . GLY A 1 47 ? 6.745 13.138 -3.969 1.00 0.00 47 GLY A N 7
ATOM 7785 C CA . GLY A 1 47 ? 5.639 14.110 -3.990 1.00 0.00 47 GLY A CA 7
ATOM 7786 C C . GLY A 1 47 ? 4.632 13.954 -5.148 1.00 0.00 47 GLY A C 7
ATOM 7787 O O . GLY A 1 47 ? 3.603 14.636 -5.163 1.00 0.00 47 GLY A O 7
ATOM 7791 N N . GLY A 1 48 ? 4.917 13.084 -6.120 1.00 0.00 48 GLY A N 7
ATOM 7792 C CA . GLY A 1 48 ? 4.076 12.848 -7.307 1.00 0.00 48 GLY A CA 7
ATOM 7793 C C . GLY A 1 48 ? 2.819 12.002 -7.049 1.00 0.00 48 GLY A C 7
ATOM 7794 O O . GLY A 1 48 ? 2.588 11.499 -5.946 1.00 0.00 48 GLY A O 7
ATOM 7798 N N . SER A 1 49 ? 2.011 11.823 -8.096 1.00 0.00 49 SER A N 7
ATOM 7799 C CA . SER A 1 49 ? 0.825 10.951 -8.085 1.00 0.00 49 SER A CA 7
ATOM 7800 C C . SER A 1 49 ? 1.182 9.453 -8.025 1.00 0.00 49 SER A C 7
ATOM 7801 O O . SER A 1 49 ? 2.251 9.032 -8.479 1.00 0.00 49 SER A O 7
ATOM 7809 N N . MET A 1 50 ? 0.277 8.659 -7.433 1.00 0.00 50 MET A N 7
ATOM 7810 C CA . MET A 1 50 ? 0.436 7.220 -7.149 1.00 0.00 50 MET A CA 7
ATOM 7811 C C . MET A 1 50 ? 1.816 6.831 -6.573 1.00 0.00 50 MET A C 7
ATOM 7812 O O . MET A 1 50 ? 2.466 5.885 -7.021 1.00 0.00 50 MET A O 7
ATOM 7826 N N . ASP A 1 51 ? 2.275 7.579 -5.565 1.00 0.00 51 ASP A N 7
ATOM 7827 C CA . ASP A 1 51 ? 3.457 7.215 -4.769 1.00 0.00 51 ASP A CA 7
ATOM 7828 C C . ASP A 1 51 ? 3.216 5.948 -3.929 1.00 0.00 51 ASP A C 7
ATOM 7829 O O . ASP A 1 51 ? 2.095 5.666 -3.508 1.00 0.00 51 ASP A O 7
ATOM 7838 N N . ALA A 1 52 ? 4.285 5.204 -3.631 1.00 0.00 52 ALA A N 7
ATOM 7839 C CA . ALA A 1 52 ? 4.224 3.967 -2.859 1.00 0.00 52 ALA A CA 7
ATOM 7840 C C . ALA A 1 52 ? 3.532 4.142 -1.496 1.00 0.00 52 ALA A C 7
ATOM 7841 O O . ALA A 1 52 ? 2.782 3.252 -1.088 1.00 0.00 52 ALA A O 7
ATOM 7848 N N . LYS A 1 53 ? 3.701 5.279 -0.799 1.00 0.00 53 LYS A N 7
ATOM 7849 C CA . LYS A 1 53 ? 3.032 5.511 0.496 1.00 0.00 53 LYS A CA 7
ATOM 7850 C C . LYS A 1 53 ? 1.518 5.686 0.345 1.00 0.00 53 LYS A C 7
ATOM 7851 O O . LYS A 1 53 ? 0.758 5.149 1.146 1.00 0.00 53 LYS A O 7
ATOM 7870 N N . GLU A 1 54 ? 1.067 6.387 -0.695 1.00 0.00 54 GLU A N 7
ATOM 7871 C CA . GLU A 1 54 ? -0.357 6.552 -1.006 1.00 0.00 54 GLU A CA 7
ATOM 7872 C C . GLU A 1 54 ? -0.996 5.201 -1.377 1.00 0.00 54 GLU A C 7
ATOM 7873 O O . GLU A 1 54 ? -2.083 4.869 -0.901 1.00 0.00 54 GLU A O 7
ATOM 7885 N N . ILE A 1 55 ? -0.281 4.381 -2.159 1.00 0.00 55 ILE A N 7
ATOM 7886 C CA . ILE A 1 55 ? -0.685 3.015 -2.513 1.00 0.00 55 ILE A CA 7
ATOM 7887 C C . ILE A 1 55 ? -0.789 2.137 -1.257 1.00 0.00 55 ILE A C 7
ATOM 7888 O O . ILE A 1 55 ? -1.820 1.493 -1.063 1.00 0.00 55 ILE A O 7
ATOM 7904 N N . LEU A 1 56 ? 0.216 2.148 -0.372 1.00 0.00 56 LEU A N 7
ATOM 7905 C CA . LEU A 1 56 ? 0.180 1.410 0.895 1.00 0.00 56 LEU A CA 7
ATOM 7906 C C . LEU A 1 56 ? -0.963 1.889 1.802 1.00 0.00 56 LEU A C 7
ATOM 7907 O O . LEU A 1 56 ? -1.691 1.056 2.344 1.00 0.00 56 LEU A O 7
ATOM 7923 N N . THR A 1 57 ? -1.161 3.206 1.946 1.00 0.00 57 THR A N 7
ATOM 7924 C CA . THR A 1 57 ? -2.253 3.772 2.749 1.00 0.00 57 THR A CA 7
ATOM 7925 C C . THR A 1 57 ? -3.622 3.264 2.281 1.00 0.00 57 THR A C 7
ATOM 7926 O O . THR A 1 57 ? -4.405 2.767 3.097 1.00 0.00 57 THR A O 7
ATOM 7937 N N . ARG A 1 58 ? -3.899 3.305 0.967 1.00 0.00 58 ARG A N 7
ATOM 7938 C CA . ARG A 1 58 ? -5.152 2.796 0.381 1.00 0.00 58 ARG A CA 7
ATOM 7939 C C . ARG A 1 58 ? -5.282 1.269 0.467 1.00 0.00 58 ARG A C 7
ATOM 7940 O O . ARG A 1 58 ? -6.388 0.770 0.665 1.00 0.00 58 ARG A O 7
ATOM 7961 N N . PHE A 1 59 ? -4.178 0.526 0.369 1.00 0.00 59 PHE A N 7
ATOM 7962 C CA . PHE A 1 59 ? -4.166 -0.932 0.498 1.00 0.00 59 PHE A CA 7
ATOM 7963 C C . PHE A 1 59 ? -4.470 -1.392 1.928 1.00 0.00 59 PHE A C 7
ATOM 7964 O O . PHE A 1 59 ? -5.252 -2.326 2.121 1.00 0.00 59 PHE A O 7
ATOM 7981 N N . LYS A 1 60 ? -3.907 -0.722 2.944 1.00 0.00 60 LYS A N 7
ATOM 7982 C CA . LYS A 1 60 ? -4.176 -1.030 4.361 1.00 0.00 60 LYS A CA 7
ATOM 7983 C C . LYS A 1 60 ? -5.590 -0.605 4.797 1.00 0.00 60 LYS A C 7
ATOM 7984 O O . LYS A 1 60 ? -6.226 -1.305 5.587 1.00 0.00 60 LYS A O 7
ATOM 8003 N N . ASP A 1 61 ? -6.111 0.489 4.231 1.00 0.00 61 ASP A N 7
ATOM 8004 C CA . ASP A 1 61 ? -7.499 0.948 4.420 1.00 0.00 61 ASP A CA 7
ATOM 8005 C C . ASP A 1 61 ? -8.541 0.069 3.681 1.00 0.00 61 ASP A C 7
ATOM 8006 O O . ASP A 1 61 ? -9.742 0.141 3.960 1.00 0.00 61 ASP A O 7
ATOM 8015 N N . GLY A 1 62 ? -8.102 -0.780 2.743 1.00 0.00 62 GLY A N 7
ATOM 8016 C CA . GLY A 1 62 ? -8.956 -1.662 1.935 1.00 0.00 62 GLY A CA 7
ATOM 8017 C C . GLY A 1 62 ? -9.631 -0.982 0.732 1.00 0.00 62 GLY A C 7
ATOM 8018 O O . GLY A 1 62 ? -10.473 -1.597 0.073 1.00 0.00 62 GLY A O 7
ATOM 8022 N N . GLY A 1 63 ? -9.269 0.270 0.422 1.00 0.00 63 GLY A N 7
ATOM 8023 C CA . GLY A 1 63 ? -9.744 1.016 -0.755 1.00 0.00 63 GLY A CA 7
ATOM 8024 C C . GLY A 1 63 ? -9.048 0.634 -2.074 1.00 0.00 63 GLY A C 7
ATOM 8025 O O . GLY A 1 63 ? -9.544 0.973 -3.154 1.00 0.00 63 GLY A O 7
ATOM 8029 N N . LEU A 1 64 ? -7.922 -0.080 -1.991 1.00 0.00 64 LEU A N 7
ATOM 8030 C CA . LEU A 1 64 ? -7.097 -0.551 -3.114 1.00 0.00 64 LEU A CA 7
ATOM 8031 C C . LEU A 1 64 ? -6.760 -2.043 -2.939 1.00 0.00 64 LEU A C 7
ATOM 8032 O O . LEU A 1 64 ? -6.439 -2.489 -1.835 1.00 0.00 64 LEU A O 7
ATOM 8048 N N . ASP A 1 65 ? -6.867 -2.830 -4.017 1.00 0.00 65 ASP A N 7
ATOM 8049 C CA . ASP A 1 65 ? -6.740 -4.299 -3.994 1.00 0.00 65 ASP A CA 7
ATOM 8050 C C . ASP A 1 65 ? -5.286 -4.785 -4.142 1.00 0.00 65 ASP A C 7
ATOM 8051 O O . ASP A 1 65 ? -4.435 -4.085 -4.698 1.00 0.00 65 ASP A O 7
ATOM 8060 N N . ARG A 1 66 ? -4.989 -6.017 -3.707 1.00 0.00 66 ARG A N 7
ATOM 8061 C CA . ARG A 1 66 ? -3.638 -6.613 -3.781 1.00 0.00 66 ARG A CA 7
ATOM 8062 C C . ARG A 1 66 ? -3.078 -6.649 -5.209 1.00 0.00 66 ARG A C 7
ATOM 8063 O O . ARG A 1 66 ? -1.904 -6.336 -5.409 1.00 0.00 66 ARG A O 7
ATOM 8084 N N . ALA A 1 67 ? -3.908 -6.961 -6.204 1.00 0.00 67 ALA A N 7
ATOM 8085 C CA . ALA A 1 67 ? -3.509 -6.971 -7.613 1.00 0.00 67 ALA A CA 7
ATOM 8086 C C . ALA A 1 67 ? -3.122 -5.563 -8.119 1.00 0.00 67 ALA A C 7
ATOM 8087 O O . ALA A 1 67 ? -2.133 -5.409 -8.843 1.00 0.00 67 ALA A O 7
ATOM 8094 N N . ALA A 1 68 ? -3.847 -4.527 -7.686 1.00 0.00 68 ALA A N 7
ATOM 8095 C CA . ALA A 1 68 ? -3.530 -3.128 -7.980 1.00 0.00 68 ALA A CA 7
ATOM 8096 C C . ALA A 1 68 ? -2.259 -2.669 -7.240 1.00 0.00 68 ALA A C 7
ATOM 8097 O O . ALA A 1 68 ? -1.401 -2.037 -7.850 1.00 0.00 68 ALA A O 7
ATOM 8104 N N . ALA A 1 69 ? -2.081 -3.038 -5.963 1.00 0.00 69 ALA A N 7
ATOM 8105 C CA . ALA A 1 69 ? -0.874 -2.720 -5.201 1.00 0.00 69 ALA A CA 7
ATOM 8106 C C . ALA A 1 69 ? 0.371 -3.342 -5.852 1.00 0.00 69 ALA A C 7
ATOM 8107 O O . ALA A 1 69 ? 1.336 -2.634 -6.131 1.00 0.00 69 ALA A O 7
ATOM 8114 N N . GLN A 1 70 ? 0.337 -4.636 -6.187 1.00 0.00 70 GLN A N 7
ATOM 8115 C CA . GLN A 1 70 ? 1.455 -5.326 -6.845 1.00 0.00 70 GLN A CA 7
ATOM 8116 C C . GLN A 1 70 ? 1.793 -4.724 -8.220 1.00 0.00 70 GLN A C 7
ATOM 8117 O O . GLN A 1 70 ? 2.974 -4.595 -8.541 1.00 0.00 70 GLN A O 7
ATOM 8131 N N . ALA A 1 71 ? 0.792 -4.313 -9.009 1.00 0.00 71 ALA A N 7
ATOM 8132 C CA . ALA A 1 71 ? 1.002 -3.618 -10.282 1.00 0.00 71 ALA A CA 7
ATOM 8133 C C . ALA A 1 71 ? 1.704 -2.266 -10.071 1.00 0.00 71 ALA A C 7
ATOM 8134 O O . ALA A 1 71 ? 2.805 -2.040 -10.581 1.00 0.00 71 ALA A O 7
ATOM 8141 N N . LEU A 1 72 ? 1.087 -1.383 -9.290 1.00 0.00 72 LEU A N 7
ATOM 8142 C CA . LEU A 1 72 ? 1.510 0.007 -9.116 1.00 0.00 72 LEU A CA 7
ATOM 8143 C C . LEU A 1 72 ? 2.858 0.136 -8.382 1.00 0.00 72 LEU A C 7
ATOM 8144 O O . LEU A 1 72 ? 3.677 0.976 -8.761 1.00 0.00 72 LEU A O 7
ATOM 8160 N N . LEU A 1 73 ? 3.131 -0.722 -7.395 1.00 0.00 73 LEU A N 7
ATOM 8161 C CA . LEU A 1 73 ? 4.420 -0.772 -6.689 1.00 0.00 73 LEU A CA 7
ATOM 8162 C C . LEU A 1 73 ? 5.562 -1.290 -7.581 1.00 0.00 73 LEU A C 7
ATOM 8163 O O . LEU A 1 73 ? 6.699 -0.823 -7.467 1.00 0.00 73 LEU A O 7
ATOM 8179 N N . ALA A 1 74 ? 5.256 -2.210 -8.504 1.00 0.00 74 ALA A N 7
ATOM 8180 C CA . ALA A 1 74 ? 6.188 -2.715 -9.519 1.00 0.00 74 ALA A CA 7
ATOM 8181 C C . ALA A 1 74 ? 6.358 -1.787 -10.747 1.00 0.00 74 ALA A C 7
ATOM 8182 O O . ALA A 1 74 ? 7.154 -2.091 -11.642 1.00 0.00 74 ALA A O 7
ATOM 8189 N N . GLY A 1 75 ? 5.633 -0.662 -10.810 1.00 0.00 75 GLY A N 7
ATOM 8190 C CA . GLY A 1 75 ? 5.681 0.294 -11.926 1.00 0.00 75 GLY A CA 7
ATOM 8191 C C . GLY A 1 75 ? 4.899 -0.137 -13.180 1.00 0.00 75 GLY A C 7
ATOM 8192 O O . GLY A 1 75 ? 5.160 0.381 -14.271 1.00 0.00 75 GLY A O 7
ATOM 8196 N N . ARG A 1 76 ? 3.965 -1.087 -13.049 1.00 0.00 76 ARG A N 7
ATOM 8197 C CA . ARG A 1 76 ? 3.066 -1.593 -14.103 1.00 0.00 76 ARG A CA 7
ATOM 8198 C C . ARG A 1 76 ? 1.651 -1.026 -13.971 1.00 0.00 76 ARG A C 7
ATOM 8199 O O . ARG A 1 76 ? 1.223 -0.639 -12.883 1.00 0.00 76 ARG A O 7
ATOM 8220 N N . THR A 1 77 ? 0.903 -1.021 -15.072 1.00 0.00 77 THR A N 7
ATOM 8221 C CA . THR A 1 77 ? -0.546 -0.765 -15.085 1.00 0.00 77 THR A CA 7
ATOM 8222 C C . THR A 1 77 ? -1.355 -2.042 -14.808 1.00 0.00 77 THR A C 7
ATOM 8223 O O . THR A 1 77 ? -0.925 -3.136 -15.199 1.00 0.00 77 THR A O 7
ATOM 8234 N N . PRO A 1 78 ? -2.524 -1.948 -14.136 1.00 0.00 78 PRO A N 7
ATOM 8235 C CA . PRO A 1 78 ? -3.401 -3.093 -13.889 1.00 0.00 78 PRO A CA 7
ATOM 8236 C C . PRO A 1 78 ? -4.194 -3.501 -15.151 1.00 0.00 78 PRO A C 7
ATOM 8237 O O . PRO A 1 78 ? -4.268 -2.756 -16.134 1.00 0.00 78 PRO A O 7
ATOM 8248 N N . ALA A 1 79 ? -4.811 -4.687 -15.110 1.00 0.00 79 ALA A N 7
ATOM 8249 C CA . ALA A 1 79 ? -5.624 -5.258 -16.194 1.00 0.00 79 ALA A CA 7
ATOM 8250 C C . ALA A 1 79 ? -6.934 -5.899 -15.669 1.00 0.00 79 ALA A C 7
ATOM 8251 O O . ALA A 1 79 ? -7.049 -6.243 -14.489 1.00 0.00 79 ALA A O 7
ATOM 8258 N N . ALA A 1 80 ? -7.913 -6.064 -16.561 1.00 0.00 80 ALA A N 7
ATOM 8259 C CA . ALA A 1 80 ? -9.236 -6.636 -16.280 1.00 0.00 80 ALA A CA 7
ATOM 8260 C C . ALA A 1 80 ? -9.713 -7.581 -17.406 1.00 0.00 80 ALA A C 7
ATOM 8261 O O . ALA A 1 80 ? -9.158 -7.586 -18.510 1.00 0.00 80 ALA A O 7
ATOM 8268 N N . ALA A 1 81 ? -10.747 -8.382 -17.115 1.00 0.00 81 ALA A N 7
ATOM 8269 C CA . ALA A 1 81 ? -11.326 -9.401 -17.998 1.00 0.00 81 ALA A CA 7
ATOM 8270 C C . ALA A 1 81 ? -10.275 -10.327 -18.679 1.00 0.00 81 ALA A C 7
ATOM 8271 O O . ALA A 1 81 ? -10.153 -10.328 -19.912 1.00 0.00 81 ALA A O 7
ATOM 8278 N N . PRO A 1 82 ? -9.496 -11.119 -17.906 1.00 0.00 82 PRO A N 7
ATOM 8279 C CA . PRO A 1 82 ? -8.378 -11.931 -18.414 1.00 0.00 82 PRO A CA 7
ATOM 8280 C C . PRO A 1 82 ? -8.790 -13.255 -19.097 1.00 0.00 82 PRO A C 7
ATOM 8281 O O . PRO A 1 82 ? -7.964 -14.159 -19.269 1.00 0.00 82 PRO A O 7
ATOM 8292 N N . ARG A 1 83 ? -10.069 -13.396 -19.459 1.00 0.00 83 ARG A N 7
ATOM 8293 C CA . ARG A 1 83 ? -10.707 -14.620 -19.987 1.00 0.00 83 ARG A CA 7
ATOM 8294 C C . ARG A 1 83 ? -11.796 -14.310 -21.036 1.00 0.00 83 ARG A C 7
ATOM 8295 O O . ARG A 1 83 ? -12.395 -13.229 -20.962 1.00 0.00 83 ARG A O 7
ATOM 8316 N N . PRO A 1 84 ? -12.072 -15.217 -21.996 1.00 0.00 84 PRO A N 7
ATOM 8317 C CA . PRO A 1 84 ? -13.127 -15.046 -23.008 1.00 0.00 84 PRO A CA 7
ATOM 8318 C C . PRO A 1 84 ? -14.548 -15.081 -22.405 1.00 0.00 84 PRO A C 7
ATOM 8319 O O . PRO A 1 84 ? -14.792 -15.831 -21.431 1.00 0.00 84 PRO A O 7
ATOM 8331 N N . GLY A 1 1 ? 22.532 -0.157 -19.068 1.00 0.00 1 GLY A N 8
ATOM 8332 C CA . GLY A 1 1 ? 21.756 -0.777 -17.973 1.00 0.00 1 GLY A CA 8
ATOM 8333 C C . GLY A 1 1 ? 22.380 -2.084 -17.474 1.00 0.00 1 GLY A C 8
ATOM 8334 O O . GLY A 1 1 ? 23.432 -2.491 -17.977 1.00 0.00 1 GLY A O 8
ATOM 8340 N N . PRO A 1 2 ? 21.751 -2.749 -16.485 1.00 0.00 2 PRO A N 8
ATOM 8341 C CA . PRO A 1 2 ? 22.242 -4.006 -15.904 1.00 0.00 2 PRO A CA 8
ATOM 8342 C C . PRO A 1 2 ? 22.111 -5.206 -16.858 1.00 0.00 2 PRO A C 8
ATOM 8343 O O . PRO A 1 2 ? 21.332 -5.193 -17.819 1.00 0.00 2 PRO A O 8
ATOM 8354 N N . GLY A 1 3 ? 22.878 -6.263 -16.586 1.00 0.00 3 GLY A N 8
ATOM 8355 C CA . GLY A 1 3 ? 22.918 -7.502 -17.375 1.00 0.00 3 GLY A CA 8
ATOM 8356 C C . GLY A 1 3 ? 24.192 -8.304 -17.088 1.00 0.00 3 GLY A C 8
ATOM 8357 O O . GLY A 1 3 ? 24.167 -9.288 -16.348 1.00 0.00 3 GLY A O 8
ATOM 8361 N N . SER A 1 4 ? 25.327 -7.840 -17.621 1.00 0.00 4 SER A N 8
ATOM 8362 C CA . SER A 1 4 ? 26.672 -8.367 -17.302 1.00 0.00 4 SER A CA 8
ATOM 8363 C C . SER A 1 4 ? 27.185 -7.908 -15.922 1.00 0.00 4 SER A C 8
ATOM 8364 O O . SER A 1 4 ? 28.086 -8.533 -15.353 1.00 0.00 4 SER A O 8
ATOM 8372 N N . TYR A 1 5 ? 26.591 -6.845 -15.367 1.00 0.00 5 TYR A N 8
ATOM 8373 C CA . TYR A 1 5 ? 26.798 -6.347 -14.002 1.00 0.00 5 TYR A CA 8
ATOM 8374 C C . TYR A 1 5 ? 25.451 -5.934 -13.369 1.00 0.00 5 TYR A C 8
ATOM 8375 O O . TYR A 1 5 ? 24.449 -5.773 -14.074 1.00 0.00 5 TYR A O 8
ATOM 8393 N N . THR A 1 6 ? 25.413 -5.775 -12.044 1.00 0.00 6 THR A N 8
ATOM 8394 C CA . THR A 1 6 ? 24.200 -5.469 -11.264 1.00 0.00 6 THR A CA 8
ATOM 8395 C C . THR A 1 6 ? 23.763 -3.995 -11.364 1.00 0.00 6 THR A C 8
ATOM 8396 O O . THR A 1 6 ? 24.529 -3.112 -11.761 1.00 0.00 6 THR A O 8
ATOM 8407 N N . GLY A 1 7 ? 22.504 -3.722 -11.010 1.00 0.00 7 GLY A N 8
ATOM 8408 C CA . GLY A 1 7 ? 21.891 -2.386 -11.022 1.00 0.00 7 GLY A CA 8
ATOM 8409 C C . GLY A 1 7 ? 20.438 -2.391 -10.525 1.00 0.00 7 GLY A C 8
ATOM 8410 O O . GLY A 1 7 ? 19.941 -3.413 -10.034 1.00 0.00 7 GLY A O 8
ATOM 8414 N N . ALA A 1 8 ? 19.750 -1.254 -10.643 1.00 0.00 8 ALA A N 8
ATOM 8415 C CA . ALA A 1 8 ? 18.354 -1.099 -10.219 1.00 0.00 8 ALA A CA 8
ATOM 8416 C C . ALA A 1 8 ? 17.354 -1.864 -11.116 1.00 0.00 8 ALA A C 8
ATOM 8417 O O . ALA A 1 8 ? 17.605 -2.104 -12.305 1.00 0.00 8 ALA A O 8
ATOM 8424 N N . GLY A 1 9 ? 16.202 -2.233 -10.553 1.00 0.00 9 GLY A N 8
ATOM 8425 C CA . GLY A 1 9 ? 15.141 -2.990 -11.226 1.00 0.00 9 GLY A CA 8
ATOM 8426 C C . GLY A 1 9 ? 13.906 -3.224 -10.348 1.00 0.00 9 GLY A C 8
ATOM 8427 O O . GLY A 1 9 ? 13.853 -2.792 -9.192 1.00 0.00 9 GLY A O 8
ATOM 8431 N N . GLU A 1 10 ? 12.898 -3.901 -10.898 1.00 0.00 10 GLU A N 8
ATOM 8432 C CA . GLU A 1 10 ? 11.636 -4.206 -10.201 1.00 0.00 10 GLU A CA 8
ATOM 8433 C C . GLU A 1 10 ? 11.740 -5.397 -9.214 1.00 0.00 10 GLU A C 8
ATOM 8434 O O . GLU A 1 10 ? 12.504 -6.338 -9.468 1.00 0.00 10 GLU A O 8
ATOM 8446 N N . PRO A 1 11 ? 10.961 -5.400 -8.117 1.00 0.00 11 PRO A N 8
ATOM 8447 C CA . PRO A 1 11 ? 10.788 -6.575 -7.253 1.00 0.00 11 PRO A CA 8
ATOM 8448 C C . PRO A 1 11 ? 9.928 -7.662 -7.929 1.00 0.00 11 PRO A C 8
ATOM 8449 O O . PRO A 1 11 ? 9.169 -7.387 -8.864 1.00 0.00 11 PRO A O 8
ATOM 8460 N N . SER A 1 12 ? 9.987 -8.895 -7.422 1.00 0.00 12 SER A N 8
ATOM 8461 C CA . SER A 1 12 ? 9.036 -9.963 -7.774 1.00 0.00 12 SER A CA 8
ATOM 8462 C C . SER A 1 12 ? 7.666 -9.740 -7.124 1.00 0.00 12 SER A C 8
ATOM 8463 O O . SER A 1 12 ? 7.565 -9.177 -6.032 1.00 0.00 12 SER A O 8
ATOM 8471 N N . GLN A 1 13 ? 6.604 -10.277 -7.735 1.00 0.00 13 GLN A N 8
ATOM 8472 C CA . GLN A 1 13 ? 5.289 -10.410 -7.092 1.00 0.00 13 GLN A CA 8
ATOM 8473 C C . GLN A 1 13 ? 5.357 -11.201 -5.771 1.00 0.00 13 GLN A C 8
ATOM 8474 O O . GLN A 1 13 ? 4.556 -10.960 -4.868 1.00 0.00 13 GLN A O 8
ATOM 8488 N N . ALA A 1 14 ? 6.346 -12.095 -5.621 1.00 0.00 14 ALA A N 8
ATOM 8489 C CA . ALA A 1 14 ? 6.596 -12.835 -4.387 1.00 0.00 14 ALA A CA 8
ATOM 8490 C C . ALA A 1 14 ? 7.225 -11.967 -3.280 1.00 0.00 14 ALA A C 8
ATOM 8491 O O . ALA A 1 14 ? 6.925 -12.158 -2.102 1.00 0.00 14 ALA A O 8
ATOM 8498 N N . ASP A 1 15 ? 8.052 -10.979 -3.647 1.00 0.00 15 ASP A N 8
ATOM 8499 C CA . ASP A 1 15 ? 8.606 -9.988 -2.708 1.00 0.00 15 ASP A CA 8
ATOM 8500 C C . ASP A 1 15 ? 7.540 -8.999 -2.242 1.00 0.00 15 ASP A C 8
ATOM 8501 O O . ASP A 1 15 ? 7.469 -8.641 -1.065 1.00 0.00 15 ASP A O 8
ATOM 8510 N N . LEU A 1 16 ? 6.679 -8.590 -3.175 1.00 0.00 16 LEU A N 8
ATOM 8511 C CA . LEU A 1 16 ? 5.545 -7.695 -2.913 1.00 0.00 16 LEU A CA 8
ATOM 8512 C C . LEU A 1 16 ? 4.513 -8.368 -1.997 1.00 0.00 16 LEU A C 8
ATOM 8513 O O . LEU A 1 16 ? 4.150 -7.791 -0.978 1.00 0.00 16 LEU A O 8
ATOM 8529 N N . ASP A 1 17 ? 4.072 -9.590 -2.309 1.00 0.00 17 ASP A N 8
ATOM 8530 C CA . ASP A 1 17 ? 3.087 -10.310 -1.485 1.00 0.00 17 ASP A CA 8
ATOM 8531 C C . ASP A 1 17 ? 3.575 -10.544 -0.047 1.00 0.00 17 ASP A C 8
ATOM 8532 O O . ASP A 1 17 ? 2.791 -10.406 0.897 1.00 0.00 17 ASP A O 8
ATOM 8541 N N . ALA A 1 18 ? 4.864 -10.849 0.136 1.00 0.00 18 ALA A N 8
ATOM 8542 C CA . ALA A 1 18 ? 5.464 -11.048 1.460 1.00 0.00 18 ALA A CA 8
ATOM 8543 C C . ALA A 1 18 ? 5.431 -9.759 2.308 1.00 0.00 18 ALA A C 8
ATOM 8544 O O . ALA A 1 18 ? 5.140 -9.800 3.510 1.00 0.00 18 ALA A O 8
ATOM 8551 N N . LEU A 1 19 ? 5.696 -8.611 1.672 1.00 0.00 19 LEU A N 8
ATOM 8552 C CA . LEU A 1 19 ? 5.657 -7.293 2.306 1.00 0.00 19 LEU A CA 8
ATOM 8553 C C . LEU A 1 19 ? 4.213 -6.863 2.628 1.00 0.00 19 LEU A C 8
ATOM 8554 O O . LEU A 1 19 ? 3.908 -6.443 3.743 1.00 0.00 19 LEU A O 8
ATOM 8570 N N . LEU A 1 20 ? 3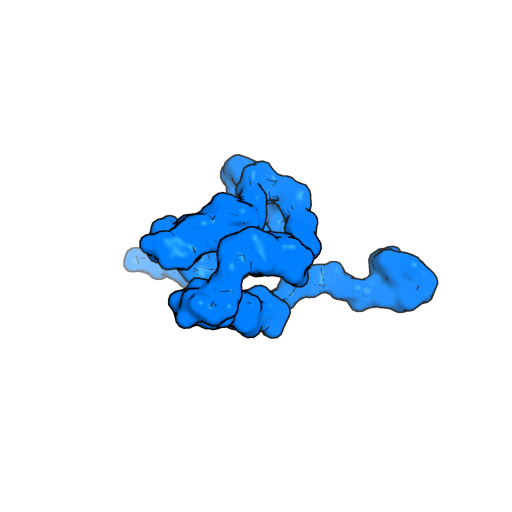.320 -6.991 1.641 1.00 0.00 20 LEU A N 8
ATOM 8571 C CA . LEU A 1 20 ? 1.929 -6.538 1.687 1.00 0.00 20 LEU A CA 8
ATOM 8572 C C . LEU A 1 20 ? 1.097 -7.327 2.714 1.00 0.00 20 LEU A C 8
ATOM 8573 O O . LEU A 1 20 ? 0.361 -6.747 3.512 1.00 0.00 20 LEU A O 8
ATOM 8589 N N . SER A 1 21 ? 1.257 -8.655 2.745 1.00 0.00 21 SER A N 8
ATOM 8590 C CA . SER A 1 21 ? 0.547 -9.527 3.696 1.00 0.00 21 SER A CA 8
ATOM 8591 C C . SER A 1 21 ? 0.929 -9.233 5.150 1.00 0.00 21 SER A C 8
ATOM 8592 O O . SER A 1 21 ? 0.096 -9.376 6.048 1.00 0.00 21 SER A O 8
ATOM 8600 N N . ALA A 1 22 ? 2.155 -8.755 5.397 1.00 0.00 22 ALA A N 8
ATOM 8601 C CA . ALA A 1 22 ? 2.618 -8.361 6.729 1.00 0.00 22 ALA A CA 8
ATOM 8602 C C . ALA A 1 22 ? 2.003 -7.026 7.186 1.00 0.00 22 ALA A C 8
ATOM 8603 O O . ALA A 1 22 ? 1.672 -6.885 8.363 1.00 0.00 22 ALA A O 8
ATOM 8610 N N . VAL A 1 23 ? 1.794 -6.053 6.291 1.00 0.00 23 VAL A N 8
ATOM 8611 C CA . VAL A 1 23 ? 1.179 -4.758 6.661 1.00 0.00 23 VAL A CA 8
ATOM 8612 C C . VAL A 1 23 ? -0.339 -4.846 6.810 1.00 0.00 23 VAL A C 8
ATOM 8613 O O . VAL A 1 23 ? -0.890 -4.240 7.731 1.00 0.00 23 VAL A O 8
ATOM 8626 N N . ARG A 1 24 ? -1.025 -5.681 6.016 1.00 0.00 24 ARG A N 8
ATOM 8627 C CA . ARG A 1 24 ? -2.462 -5.974 6.201 1.00 0.00 24 ARG A CA 8
ATOM 8628 C C . ARG A 1 24 ? -2.782 -6.787 7.469 1.00 0.00 24 ARG A C 8
ATOM 8629 O O . ARG A 1 24 ? -3.924 -6.761 7.935 1.00 0.00 24 ARG A O 8
ATOM 8650 N N . ASP A 1 25 ? -1.789 -7.460 8.050 1.00 0.00 25 ASP A N 8
ATOM 8651 C CA . ASP A 1 25 ? -1.885 -8.173 9.338 1.00 0.00 25 ASP A CA 8
ATOM 8652 C C . ASP A 1 25 ? -1.307 -7.354 10.521 1.00 0.00 25 ASP A C 8
ATOM 8653 O O . ASP A 1 25 ? -1.146 -7.869 11.630 1.00 0.00 25 ASP A O 8
ATOM 8662 N N . ASN A 1 26 ? -0.987 -6.071 10.294 1.00 0.00 26 ASN A N 8
ATOM 8663 C CA . ASN A 1 26 ? -0.403 -5.134 11.270 1.00 0.00 26 ASN A CA 8
ATOM 8664 C C . ASN A 1 26 ? 0.971 -5.570 11.843 1.00 0.00 26 ASN A C 8
ATOM 8665 O O . ASN A 1 26 ? 1.381 -5.091 12.904 1.00 0.00 26 ASN A O 8
ATOM 8676 N N . ARG A 1 27 ? 1.699 -6.463 11.152 1.00 0.00 27 ARG A N 8
ATOM 8677 C CA . ARG A 1 27 ? 3.087 -6.836 11.487 1.00 0.00 27 ARG A CA 8
ATOM 8678 C C . ARG A 1 27 ? 4.099 -5.815 10.957 1.00 0.00 27 ARG A C 8
ATOM 8679 O O . ARG A 1 27 ? 5.179 -5.667 11.527 1.00 0.00 27 ARG A O 8
ATOM 8700 N N . LEU A 1 28 ? 3.749 -5.117 9.875 1.00 0.00 28 LEU A N 8
ATOM 8701 C CA . LEU A 1 28 ? 4.556 -4.100 9.187 1.00 0.00 28 LEU A CA 8
ATOM 8702 C C . LEU A 1 28 ? 3.745 -2.786 9.086 1.00 0.00 28 LEU A C 8
ATOM 8703 O O . LEU A 1 28 ? 2.515 -2.807 9.214 1.00 0.00 28 LEU A O 8
ATOM 8719 N N . SER A 1 29 ? 4.408 -1.644 8.880 1.00 0.00 29 SER A N 8
ATOM 8720 C CA . SER A 1 29 ? 3.807 -0.294 8.812 1.00 0.00 29 SER A CA 8
ATOM 8721 C C . SER A 1 29 ? 3.995 0.352 7.434 1.00 0.00 29 SER A C 8
ATOM 8722 O O . SER A 1 29 ? 4.927 0.008 6.709 1.00 0.00 29 SER A O 8
ATOM 8730 N N . ILE A 1 30 ? 3.154 1.337 7.086 1.00 0.00 30 ILE A N 8
ATOM 8731 C CA . ILE A 1 30 ? 3.174 2.062 5.799 1.00 0.00 30 ILE A CA 8
ATOM 8732 C C . ILE A 1 30 ? 4.579 2.587 5.479 1.00 0.00 30 ILE A C 8
ATOM 8733 O O . ILE A 1 30 ? 5.128 2.297 4.419 1.00 0.00 30 ILE A O 8
ATOM 8749 N N . GLU A 1 31 ? 5.204 3.306 6.415 1.00 0.00 31 GLU A N 8
ATOM 8750 C CA . GLU A 1 31 ? 6.519 3.923 6.197 1.00 0.00 31 GLU A CA 8
ATOM 8751 C C . GLU A 1 31 ? 7.676 2.906 6.216 1.00 0.00 31 GLU A C 8
ATOM 8752 O O . GLU A 1 31 ? 8.658 3.060 5.487 1.00 0.00 31 GLU A O 8
ATOM 8764 N N . GLN A 1 32 ? 7.527 1.822 6.987 1.00 0.00 32 GLN A N 8
ATOM 8765 C CA . GLN A 1 32 ? 8.492 0.728 7.065 1.00 0.00 32 GLN A CA 8
ATOM 8766 C C . GLN A 1 32 ? 8.441 -0.178 5.824 1.00 0.00 32 GLN A C 8
ATOM 8767 O O . GLN A 1 32 ? 9.451 -0.770 5.453 1.00 0.00 32 GLN A O 8
ATOM 8781 N N . ALA A 1 33 ? 7.303 -0.243 5.126 1.00 0.00 33 ALA A N 8
ATOM 8782 C CA . ALA A 1 33 ? 7.182 -0.937 3.845 1.00 0.00 33 ALA A CA 8
ATOM 8783 C C . ALA A 1 33 ? 7.787 -0.119 2.694 1.00 0.00 33 ALA A C 8
ATOM 8784 O O . ALA A 1 33 ? 8.475 -0.679 1.836 1.00 0.00 33 ALA A O 8
ATOM 8791 N N . VAL A 1 34 ? 7.608 1.210 2.689 1.00 0.00 34 VAL A N 8
ATOM 8792 C CA . VAL A 1 34 ? 8.135 2.108 1.645 1.00 0.00 34 VAL A CA 8
ATOM 8793 C C . VAL A 1 34 ? 9.662 2.169 1.706 1.00 0.00 34 VAL A C 8
ATOM 8794 O O . VAL A 1 34 ? 10.314 2.102 0.662 1.00 0.00 34 VAL A O 8
ATOM 8807 N N . THR A 1 35 ? 10.248 2.233 2.909 1.00 0.00 35 THR A N 8
ATOM 8808 C CA . THR A 1 35 ? 11.708 2.353 3.057 1.00 0.00 35 THR A CA 8
ATOM 8809 C C . THR A 1 35 ? 12.475 1.099 2.593 1.00 0.00 35 THR A C 8
ATOM 8810 O O . THR A 1 35 ? 13.622 1.199 2.145 1.00 0.00 35 THR A O 8
ATOM 8821 N N . LEU A 1 36 ? 11.831 -0.076 2.640 1.00 0.00 36 LEU A N 8
ATOM 8822 C CA . LEU A 1 36 ? 12.384 -1.349 2.151 1.00 0.00 36 LEU A CA 8
ATOM 8823 C C . LEU A 1 36 ? 12.118 -1.570 0.649 1.00 0.00 36 LEU A C 8
ATOM 8824 O O . LEU A 1 36 ? 12.948 -2.162 -0.040 1.00 0.00 36 LEU A O 8
ATOM 8840 N N . LEU A 1 37 ? 10.980 -1.084 0.136 1.00 0.00 37 LEU A N 8
ATOM 8841 C CA . LEU A 1 37 ? 10.561 -1.252 -1.261 1.00 0.00 37 LEU A CA 8
ATOM 8842 C C . LEU A 1 37 ? 11.270 -0.285 -2.230 1.00 0.00 37 LEU A C 8
ATOM 8843 O O . LEU A 1 37 ? 11.559 -0.651 -3.371 1.00 0.00 37 LEU A O 8
ATOM 8859 N N . THR A 1 38 ? 11.568 0.943 -1.789 1.00 0.00 38 THR A N 8
ATOM 8860 C CA . THR A 1 38 ? 12.206 1.981 -2.622 1.00 0.00 38 THR A CA 8
ATOM 8861 C C . THR A 1 38 ? 13.650 1.582 -2.998 1.00 0.00 38 THR A C 8
ATOM 8862 O O . THR A 1 38 ? 14.442 1.290 -2.092 1.00 0.00 38 THR A O 8
ATOM 8873 N N . PRO A 1 39 ? 14.039 1.575 -4.293 1.00 0.00 39 PRO A N 8
ATOM 8874 C CA . PRO A 1 39 ? 15.385 1.193 -4.725 1.00 0.00 39 PRO A CA 8
ATOM 8875 C C . PRO A 1 39 ? 16.437 2.268 -4.395 1.00 0.00 39 PRO A C 8
ATOM 8876 O O . PRO A 1 39 ? 16.175 3.471 -4.514 1.00 0.00 39 PRO A O 8
ATOM 8887 N N . ARG A 1 40 ? 17.651 1.845 -4.019 1.00 0.00 40 ARG A N 8
ATOM 8888 C CA . ARG A 1 40 ? 18.754 2.738 -3.596 1.00 0.00 40 ARG A CA 8
ATOM 8889 C C . ARG A 1 40 ? 19.567 3.328 -4.762 1.00 0.00 40 ARG A C 8
ATOM 8890 O O . ARG A 1 40 ? 20.264 4.330 -4.574 1.00 0.00 40 ARG A O 8
ATOM 8911 N N . ARG A 1 41 ? 19.497 2.709 -5.952 1.00 0.00 41 ARG A N 8
ATOM 8912 C CA . ARG A 1 41 ? 20.224 3.111 -7.179 1.00 0.00 41 ARG A CA 8
ATOM 8913 C C . ARG A 1 41 ? 19.327 3.744 -8.261 1.00 0.00 41 ARG A C 8
ATOM 8914 O O . ARG A 1 41 ? 19.845 4.193 -9.290 1.00 0.00 41 ARG A O 8
ATOM 8935 N N . GLY A 1 42 ? 18.010 3.813 -8.043 1.00 0.00 42 GLY A N 8
ATOM 8936 C CA . GLY A 1 42 ? 17.059 4.458 -8.963 1.00 0.00 42 GLY A CA 8
ATOM 8937 C C . GLY A 1 42 ? 17.197 5.988 -8.981 1.00 0.00 42 GLY A C 8
ATOM 8938 O O . GLY A 1 42 ? 17.251 6.626 -7.923 1.00 0.00 42 GLY A O 8
ATOM 8942 N N . GLY A 1 43 ? 17.240 6.585 -10.176 1.00 0.00 43 GLY A N 8
ATOM 8943 C CA . GLY A 1 43 ? 17.305 8.041 -10.382 1.00 0.00 43 GLY A CA 8
ATOM 8944 C C . GLY A 1 43 ? 15.945 8.746 -10.244 1.00 0.00 43 GLY A C 8
ATOM 8945 O O . GLY A 1 43 ? 14.886 8.132 -10.398 1.00 0.00 43 GLY A O 8
ATOM 8949 N N . GLY A 1 44 ? 15.967 10.055 -9.967 1.00 0.00 44 GLY A N 8
ATOM 8950 C CA . GLY A 1 44 ? 14.772 10.907 -9.927 1.00 0.00 44 GLY A CA 8
ATOM 8951 C C . GLY A 1 44 ? 14.309 11.312 -11.334 1.00 0.00 44 GLY A C 8
ATOM 8952 O O . GLY A 1 44 ? 15.023 12.025 -12.045 1.00 0.00 44 GLY A O 8
ATOM 8956 N N . SER A 1 45 ? 13.123 10.857 -11.749 1.00 0.00 45 SER A N 8
ATOM 8957 C CA . SER A 1 45 ? 12.536 11.089 -13.083 1.00 0.00 45 SER A CA 8
ATOM 8958 C C . SER A 1 45 ? 11.001 10.975 -13.091 1.00 0.00 45 SER A C 8
ATOM 8959 O O . SER A 1 45 ? 10.391 10.503 -12.122 1.00 0.00 45 SER A O 8
ATOM 8967 N N . GLY A 1 46 ? 10.372 11.388 -14.193 1.00 0.00 46 GLY A N 8
ATOM 8968 C CA . GLY A 1 46 ? 8.926 11.306 -14.431 1.00 0.00 46 GLY A CA 8
ATOM 8969 C C . GLY A 1 46 ? 8.094 12.409 -13.755 1.00 0.00 46 GLY A C 8
ATOM 8970 O O . GLY A 1 46 ? 8.602 13.249 -13.002 1.00 0.00 46 GLY A O 8
ATOM 8974 N N . GLY A 1 47 ? 6.790 12.410 -14.054 1.00 0.00 47 GLY A N 8
ATOM 8975 C CA . GLY A 1 47 ? 5.821 13.427 -13.606 1.00 0.00 47 GLY A CA 8
ATOM 8976 C C . GLY A 1 47 ? 5.216 13.208 -12.210 1.00 0.00 47 GLY A C 8
ATOM 8977 O O . GLY A 1 47 ? 4.269 13.905 -11.839 1.00 0.00 47 GLY A O 8
ATOM 8981 N N . GLY A 1 48 ? 5.712 12.231 -11.445 1.00 0.00 48 GLY A N 8
ATOM 8982 C CA . GLY A 1 48 ? 5.157 11.831 -10.147 1.00 0.00 48 GLY A CA 8
ATOM 8983 C C . GLY A 1 48 ? 3.892 10.962 -10.256 1.00 0.00 48 GLY A C 8
ATOM 8984 O O . GLY A 1 48 ? 3.681 10.284 -11.265 1.00 0.00 48 GLY A O 8
ATOM 8988 N N . SER A 1 49 ? 3.054 10.992 -9.210 1.00 0.00 49 SER A N 8
ATOM 8989 C CA . SER A 1 49 ? 1.934 10.058 -8.959 1.00 0.00 49 SER A CA 8
ATOM 8990 C C . SER A 1 49 ? 2.371 8.584 -8.797 1.00 0.00 49 SER A C 8
ATOM 8991 O O . SER A 1 49 ? 3.539 8.225 -8.996 1.00 0.00 49 SER A O 8
ATOM 8999 N N . MET A 1 50 ? 1.435 7.724 -8.361 1.00 0.00 50 MET A N 8
ATOM 9000 C CA . MET A 1 50 ? 1.657 6.322 -7.958 1.00 0.00 50 MET A CA 8
ATOM 9001 C C . MET A 1 50 ? 2.825 6.155 -6.959 1.00 0.00 50 MET A C 8
ATOM 9002 O O . MET A 1 50 ? 3.678 5.270 -7.093 1.00 0.00 50 MET A O 8
ATOM 9016 N N . ASP A 1 51 ? 2.874 7.026 -5.945 1.00 0.00 51 ASP A N 8
ATOM 9017 C CA . ASP A 1 51 ? 3.852 6.937 -4.854 1.00 0.00 51 ASP A CA 8
ATOM 9018 C C . ASP A 1 51 ? 3.528 5.757 -3.918 1.00 0.00 51 ASP A C 8
ATOM 9019 O O . ASP A 1 51 ? 2.363 5.490 -3.603 1.00 0.00 51 ASP A O 8
ATOM 9028 N N . ALA A 1 52 ? 4.565 5.074 -3.442 1.00 0.00 52 ALA A N 8
ATOM 9029 C CA . ALA A 1 52 ? 4.435 3.845 -2.659 1.00 0.00 52 ALA A CA 8
ATOM 9030 C C . ALA A 1 52 ? 3.682 4.069 -1.334 1.00 0.00 52 ALA A C 8
ATOM 9031 O O . ALA A 1 52 ? 2.883 3.225 -0.939 1.00 0.00 52 ALA A O 8
ATOM 9038 N N . LYS A 1 53 ? 3.874 5.233 -0.689 1.00 0.00 53 LYS A N 8
ATOM 9039 C CA . LYS A 1 53 ? 3.173 5.622 0.547 1.00 0.00 53 LYS A CA 8
ATOM 9040 C C . LYS A 1 53 ? 1.660 5.640 0.333 1.00 0.00 53 LYS A C 8
ATOM 9041 O O . LYS A 1 53 ? 0.922 4.987 1.070 1.00 0.00 53 LYS A O 8
ATOM 9060 N N . GLU A 1 54 ? 1.202 6.348 -0.695 1.00 0.00 54 GLU A N 8
ATOM 9061 C CA . GLU A 1 54 ? -0.224 6.456 -1.053 1.00 0.00 54 GLU A CA 8
ATOM 9062 C C . GLU A 1 54 ? -0.825 5.092 -1.426 1.00 0.00 54 GLU A C 8
ATOM 9063 O O . GLU A 1 54 ? -1.935 4.764 -1.000 1.00 0.00 54 GLU A O 8
ATOM 9075 N N . ILE A 1 55 ? -0.080 4.256 -2.162 1.00 0.00 55 ILE A N 8
ATOM 9076 C CA . ILE A 1 55 ? -0.501 2.899 -2.536 1.00 0.00 55 ILE A CA 8
ATOM 9077 C C . ILE A 1 55 ? -0.691 2.015 -1.293 1.00 0.00 55 ILE A C 8
ATOM 9078 O O . ILE A 1 55 ? -1.749 1.405 -1.134 1.00 0.00 55 ILE A O 8
ATOM 9094 N N . LEU A 1 56 ? 0.288 1.989 -0.382 1.00 0.00 56 LEU A N 8
ATOM 9095 C CA . LEU A 1 56 ? 0.175 1.256 0.881 1.00 0.00 56 LEU A CA 8
ATOM 9096 C C . LEU A 1 56 ? -0.955 1.813 1.761 1.00 0.00 56 LEU A C 8
ATOM 9097 O O . LEU A 1 56 ? -1.680 1.027 2.370 1.00 0.00 56 LEU A O 8
ATOM 9113 N N . THR A 1 57 ? -1.163 3.133 1.794 1.00 0.00 57 THR A N 8
ATOM 9114 C CA . THR A 1 57 ? -2.233 3.769 2.579 1.00 0.00 57 THR A CA 8
ATOM 9115 C C . THR A 1 57 ? -3.618 3.323 2.094 1.00 0.00 57 THR A C 8
ATOM 9116 O O . THR A 1 57 ? -4.450 2.923 2.914 1.00 0.00 57 THR A O 8
ATOM 9127 N N . ARG A 1 58 ? -3.864 3.300 0.771 1.00 0.00 58 ARG A N 8
ATOM 9128 C CA . ARG A 1 58 ? -5.122 2.773 0.207 1.00 0.00 58 ARG A CA 8
ATOM 9129 C C . ARG A 1 58 ? -5.267 1.265 0.422 1.00 0.00 58 ARG A C 8
ATOM 9130 O O . ARG A 1 58 ? -6.337 0.817 0.828 1.00 0.00 58 ARG A O 8
ATOM 9151 N N . PHE A 1 59 ? -4.205 0.486 0.198 1.00 0.00 59 PHE A N 8
ATOM 9152 C CA . PHE A 1 59 ? -4.199 -0.970 0.367 1.00 0.00 59 PHE A CA 8
ATOM 9153 C C . PHE A 1 59 ? -4.520 -1.377 1.807 1.00 0.00 59 PHE A C 8
ATOM 9154 O O . PHE A 1 59 ? -5.365 -2.255 2.019 1.00 0.00 59 PHE A O 8
ATOM 9171 N N . LYS A 1 60 ? -3.915 -0.714 2.800 1.00 0.00 60 LYS A N 8
ATOM 9172 C CA . LYS A 1 60 ? -4.145 -1.021 4.215 1.00 0.00 60 LYS A CA 8
ATOM 9173 C C . LYS A 1 60 ? -5.549 -0.622 4.690 1.00 0.00 60 LYS A C 8
ATOM 9174 O O . LYS A 1 60 ? -6.151 -1.307 5.519 1.00 0.00 60 LYS A O 8
ATOM 9193 N N . ASP A 1 61 ? -6.102 0.464 4.137 1.00 0.00 61 ASP A N 8
ATOM 9194 C CA . ASP A 1 61 ? -7.471 0.939 4.405 1.00 0.00 61 ASP A CA 8
ATOM 9195 C C . ASP A 1 61 ? -8.561 0.106 3.684 1.00 0.00 61 ASP A C 8
ATOM 9196 O O . ASP A 1 61 ? -9.750 0.246 3.975 1.00 0.00 61 ASP A O 8
ATOM 9205 N N . GLY A 1 62 ? -8.173 -0.770 2.746 1.00 0.00 62 GLY A N 8
ATOM 9206 C CA . GLY A 1 62 ? -9.089 -1.569 1.920 1.00 0.00 62 GLY A CA 8
ATOM 9207 C C . GLY A 1 62 ? -9.668 -0.818 0.710 1.00 0.00 62 GLY A C 8
ATOM 9208 O O . GLY A 1 62 ? -10.586 -1.317 0.053 1.00 0.00 62 GLY A O 8
ATOM 9212 N N . GLY A 1 63 ? -9.137 0.365 0.397 1.00 0.00 63 GLY A N 8
ATOM 9213 C CA . GLY A 1 63 ? -9.481 1.191 -0.772 1.00 0.00 63 GLY A CA 8
ATOM 9214 C C . GLY A 1 63 ? -8.746 0.810 -2.066 1.00 0.00 63 GLY A C 8
ATOM 9215 O O . GLY A 1 63 ? -8.906 1.487 -3.087 1.00 0.00 63 GLY A O 8
ATOM 9219 N N . LEU A 1 64 ? -7.921 -0.242 -2.033 1.00 0.00 64 LEU A N 8
ATOM 9220 C CA . LEU A 1 64 ? -7.158 -0.797 -3.157 1.00 0.00 64 LEU A CA 8
ATOM 9221 C C . LEU A 1 64 ? -7.014 -2.320 -2.996 1.00 0.00 64 LEU A C 8
ATOM 9222 O O . LEU A 1 64 ? -6.770 -2.804 -1.888 1.00 0.00 64 LEU A O 8
ATOM 9238 N N . ASP A 1 65 ? -7.159 -3.089 -4.075 1.00 0.00 65 ASP A N 8
ATOM 9239 C CA . ASP A 1 65 ? -6.975 -4.550 -4.064 1.00 0.00 65 ASP A CA 8
ATOM 9240 C C . ASP A 1 65 ? -5.480 -4.932 -4.046 1.00 0.00 65 ASP A C 8
ATOM 9241 O O . ASP A 1 65 ? -4.619 -4.129 -4.419 1.00 0.00 65 ASP A O 8
ATOM 9250 N N . ARG A 1 66 ? -5.157 -6.182 -3.690 1.00 0.00 66 ARG A N 8
ATOM 9251 C CA . ARG A 1 66 ? -3.783 -6.718 -3.722 1.00 0.00 66 ARG A CA 8
ATOM 9252 C C . ARG A 1 66 ? -3.203 -6.725 -5.142 1.00 0.00 66 ARG A C 8
ATOM 9253 O O . ARG A 1 66 ? -2.051 -6.341 -5.336 1.00 0.00 66 ARG A O 8
ATOM 9274 N N . ALA A 1 67 ? -4.008 -7.099 -6.140 1.00 0.00 67 ALA A N 8
ATOM 9275 C CA . ALA A 1 67 ? -3.592 -7.103 -7.541 1.00 0.00 67 ALA A CA 8
ATOM 9276 C C . ALA A 1 67 ? -3.283 -5.681 -8.053 1.00 0.00 67 ALA A C 8
ATOM 9277 O O . ALA A 1 67 ? -2.316 -5.477 -8.789 1.00 0.00 67 ALA A O 8
ATOM 9284 N N . ALA A 1 68 ? -4.066 -4.689 -7.614 1.00 0.00 68 ALA A N 8
ATOM 9285 C CA . ALA A 1 68 ? -3.849 -3.286 -7.954 1.00 0.00 68 ALA A CA 8
ATOM 9286 C C . ALA A 1 68 ? -2.640 -2.690 -7.205 1.00 0.00 68 ALA A C 8
ATOM 9287 O O . ALA A 1 68 ? -1.827 -1.998 -7.816 1.00 0.00 68 ALA A O 8
ATOM 9294 N N . ALA A 1 69 ? -2.455 -3.018 -5.921 1.00 0.00 69 ALA A N 8
ATOM 9295 C CA . ALA A 1 69 ? -1.296 -2.590 -5.133 1.00 0.00 69 ALA A CA 8
ATOM 9296 C C . ALA A 1 69 ? 0.016 -3.130 -5.723 1.00 0.00 69 ALA A C 8
ATOM 9297 O O . ALA A 1 69 ? 0.943 -2.355 -5.964 1.00 0.00 69 ALA A O 8
ATOM 9304 N N . GLN A 1 70 ? 0.074 -4.429 -6.038 1.00 0.00 70 GLN A N 8
ATOM 9305 C CA . GLN A 1 70 ? 1.239 -5.040 -6.690 1.00 0.00 70 GLN A CA 8
ATOM 9306 C C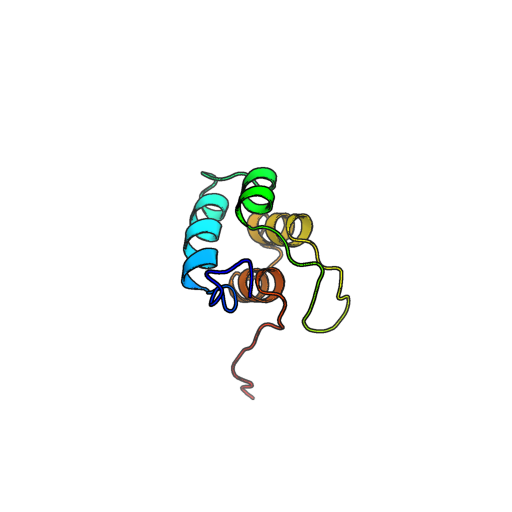 . GLN A 1 70 ? 1.526 -4.394 -8.056 1.00 0.00 70 GLN A C 8
ATOM 9307 O O . GLN A 1 70 ? 2.682 -4.085 -8.351 1.00 0.00 70 GLN A O 8
ATOM 9321 N N . ALA A 1 71 ? 0.491 -4.128 -8.864 1.00 0.00 71 ALA A N 8
ATOM 9322 C CA . ALA A 1 71 ? 0.626 -3.469 -10.163 1.00 0.00 71 ALA A CA 8
ATOM 9323 C C . ALA A 1 71 ? 1.217 -2.055 -10.047 1.00 0.00 71 ALA A C 8
ATOM 9324 O O . ALA A 1 71 ? 2.239 -1.760 -10.672 1.00 0.00 71 ALA A O 8
ATOM 9331 N N . LEU A 1 72 ? 0.618 -1.196 -9.220 1.00 0.00 72 LEU A N 8
ATOM 9332 C CA . LEU A 1 72 ? 1.019 0.200 -9.033 1.00 0.00 72 LEU A CA 8
ATOM 9333 C C . LEU A 1 72 ? 2.422 0.326 -8.408 1.00 0.00 72 LEU A C 8
ATOM 9334 O O . LEU A 1 72 ? 3.176 1.214 -8.809 1.00 0.00 72 LEU A O 8
ATOM 9350 N N . LEU A 1 73 ? 2.814 -0.580 -7.496 1.00 0.00 73 LEU A N 8
ATOM 9351 C CA . LEU A 1 73 ? 4.179 -0.647 -6.949 1.00 0.00 73 LEU A CA 8
ATOM 9352 C C . LEU A 1 73 ? 5.210 -1.116 -7.990 1.00 0.00 73 LEU A C 8
ATOM 9353 O O . LEU A 1 73 ? 6.342 -0.626 -8.002 1.00 0.00 73 LEU A O 8
ATOM 9369 N N . ALA A 1 74 ? 4.826 -2.024 -8.891 1.00 0.00 74 ALA A N 8
ATOM 9370 C CA . ALA A 1 74 ? 5.643 -2.495 -10.015 1.00 0.00 74 ALA A CA 8
ATOM 9371 C C . ALA A 1 74 ? 5.623 -1.559 -11.253 1.00 0.00 74 ALA A C 8
ATOM 9372 O O . ALA A 1 74 ? 6.299 -1.842 -12.246 1.00 0.00 74 ALA A O 8
ATOM 9379 N N . GLY A 1 75 ? 4.866 -0.452 -11.224 1.00 0.00 75 GLY A N 8
ATOM 9380 C CA . GLY A 1 75 ? 4.783 0.541 -12.309 1.00 0.00 75 GLY A CA 8
ATOM 9381 C C . GLY A 1 75 ? 3.898 0.140 -13.506 1.00 0.00 75 GLY A C 8
ATOM 9382 O O . GLY A 1 75 ? 4.119 0.625 -14.622 1.00 0.00 75 GLY A O 8
ATOM 9386 N N . ARG A 1 76 ? 2.918 -0.751 -13.296 1.00 0.00 76 ARG A N 8
ATOM 9387 C CA . ARG A 1 76 ? 1.953 -1.253 -14.299 1.00 0.00 76 ARG A CA 8
ATOM 9388 C C . ARG A 1 76 ? 0.496 -0.982 -13.878 1.00 0.00 76 ARG A C 8
ATOM 9389 O O . ARG A 1 76 ? 0.222 -0.662 -12.721 1.00 0.00 76 ARG A O 8
ATOM 9410 N N . THR A 1 77 ? -0.446 -1.130 -14.804 1.00 0.00 77 THR A N 8
ATOM 9411 C CA . THR A 1 77 ? -1.892 -1.017 -14.538 1.00 0.00 77 THR A CA 8
ATOM 9412 C C . THR A 1 77 ? -2.481 -2.295 -13.902 1.00 0.00 77 THR A C 8
ATOM 9413 O O . THR A 1 77 ? -1.951 -3.389 -14.152 1.00 0.00 77 THR A O 8
ATOM 9424 N N . PRO A 1 78 ? -3.552 -2.203 -13.079 1.00 0.00 78 PRO A N 8
ATOM 9425 C CA . PRO A 1 78 ? -4.141 -3.347 -12.369 1.00 0.00 78 PRO A CA 8
ATOM 9426 C C . PRO A 1 78 ? -4.573 -4.519 -13.268 1.00 0.00 78 PRO A C 8
ATOM 9427 O O . PRO A 1 78 ? -5.090 -4.330 -14.374 1.00 0.00 78 PRO A O 8
ATOM 9438 N N . ALA A 1 79 ? -4.410 -5.741 -12.759 1.00 0.00 79 ALA A N 8
ATOM 9439 C CA . ALA A 1 79 ? -4.808 -6.989 -13.422 1.00 0.00 79 ALA A CA 8
ATOM 9440 C C . ALA A 1 79 ? -6.299 -7.340 -13.204 1.00 0.00 79 ALA A C 8
ATOM 9441 O O . ALA A 1 79 ? -6.947 -6.824 -12.285 1.00 0.00 79 ALA A O 8
ATOM 9448 N N . ALA A 1 80 ? -6.827 -8.259 -14.024 1.00 0.00 80 ALA A N 8
ATOM 9449 C CA . ALA A 1 80 ? -8.195 -8.784 -13.952 1.00 0.00 80 ALA A CA 8
ATOM 9450 C C . ALA A 1 80 ? -8.257 -10.279 -14.328 1.00 0.00 80 ALA A C 8
ATOM 9451 O O . ALA A 1 80 ? -7.398 -10.788 -15.057 1.00 0.00 80 ALA A O 8
ATOM 9458 N N . ALA A 1 81 ? -9.300 -10.982 -13.873 1.00 0.00 81 ALA A N 8
ATOM 9459 C CA . ALA A 1 81 ? -9.566 -12.372 -14.258 1.00 0.00 81 ALA A CA 8
ATOM 9460 C C . ALA A 1 81 ? -10.250 -12.445 -15.651 1.00 0.00 81 ALA A C 8
ATOM 9461 O O . ALA A 1 81 ? -11.264 -11.773 -15.856 1.00 0.00 81 ALA A O 8
ATOM 9468 N N . PRO A 1 82 ? -9.770 -13.279 -16.597 1.00 0.00 82 PRO A N 8
ATOM 9469 C CA . PRO A 1 82 ? -10.333 -13.433 -17.948 1.00 0.00 82 PRO A CA 8
ATOM 9470 C C . PRO A 1 82 ? -11.596 -14.330 -17.988 1.00 0.00 82 PRO A C 8
ATOM 9471 O O . PRO A 1 82 ? -11.768 -15.164 -18.884 1.00 0.00 82 PRO A O 8
ATOM 9482 N N . ARG A 1 83 ? -12.484 -14.194 -16.996 1.00 0.00 83 ARG A N 8
ATOM 9483 C CA . ARG A 1 83 ? -13.727 -14.972 -16.839 1.00 0.00 83 ARG A CA 8
ATOM 9484 C C . ARG A 1 83 ? -14.845 -14.525 -17.811 1.00 0.00 83 ARG A C 8
ATOM 9485 O O . ARG A 1 83 ? -14.790 -13.399 -18.320 1.00 0.00 83 ARG A O 8
ATOM 9506 N N . PRO A 1 84 ? -15.884 -15.357 -18.027 1.00 0.00 84 PRO A N 8
ATOM 9507 C CA . PRO A 1 84 ? -17.164 -14.926 -18.610 1.00 0.00 84 PRO A CA 8
ATOM 9508 C C . PRO A 1 84 ? -17.829 -13.771 -17.832 1.00 0.00 84 PRO A C 8
ATOM 9509 O O . PRO A 1 84 ? -17.682 -13.718 -16.589 1.00 0.00 84 PRO A O 8
ATOM 9521 N N . GLY A 1 1 ? 34.750 2.247 -13.932 1.00 0.00 1 GLY A N 9
ATOM 9522 C CA . GLY A 1 1 ? 35.045 0.871 -13.472 1.00 0.00 1 GLY A CA 9
ATOM 9523 C C . GLY A 1 1 ? 33.903 -0.092 -13.762 1.00 0.00 1 GLY A C 9
ATOM 9524 O O . GLY A 1 1 ? 33.023 0.218 -14.575 1.00 0.00 1 GLY A O 9
ATOM 9530 N N . PRO A 1 2 ? 33.882 -1.274 -13.113 1.00 0.00 2 PRO A N 9
ATOM 9531 C CA . PRO A 1 2 ? 32.860 -2.307 -13.318 1.00 0.00 2 PRO A CA 9
ATOM 9532 C C . PRO A 1 2 ? 31.424 -1.844 -13.025 1.00 0.00 2 PRO A C 9
ATOM 9533 O O . PRO A 1 2 ? 31.184 -1.012 -12.146 1.00 0.00 2 PRO A O 9
ATOM 9544 N N . GLY A 1 3 ? 30.463 -2.411 -13.756 1.00 0.00 3 GLY A N 9
ATOM 9545 C CA . GLY A 1 3 ? 29.022 -2.151 -13.616 1.00 0.00 3 GLY A CA 9
ATOM 9546 C C . GLY A 1 3 ? 28.323 -3.075 -12.608 1.00 0.00 3 GLY A C 9
ATOM 9547 O O . GLY A 1 3 ? 28.959 -3.671 -11.734 1.00 0.00 3 GLY A O 9
ATOM 9551 N N . SER A 1 4 ? 27.001 -3.214 -12.766 1.00 0.00 4 SER A N 9
ATOM 9552 C CA . SER A 1 4 ? 26.156 -4.194 -12.068 1.00 0.00 4 SER A CA 9
ATOM 9553 C C . SER A 1 4 ? 25.569 -5.203 -13.065 1.00 0.00 4 SER A C 9
ATOM 9554 O O . SER A 1 4 ? 25.147 -4.829 -14.162 1.00 0.00 4 SER A O 9
ATOM 9562 N N . TYR A 1 5 ? 25.531 -6.484 -12.689 1.00 0.00 5 TYR A N 9
ATOM 9563 C CA . TYR A 1 5 ? 25.321 -7.608 -13.613 1.00 0.00 5 TYR A CA 9
ATOM 9564 C C . TYR A 1 5 ? 24.158 -8.510 -13.144 1.00 0.00 5 TYR A C 9
ATOM 9565 O O . TYR A 1 5 ? 24.276 -9.191 -12.120 1.00 0.00 5 TYR A O 9
ATOM 9583 N N . THR A 1 6 ? 23.001 -8.561 -13.824 1.00 0.00 6 THR A N 9
ATOM 9584 C CA . THR A 1 6 ? 22.626 -7.836 -15.063 1.00 0.00 6 THR A CA 9
ATOM 9585 C C . THR A 1 6 ? 21.147 -7.422 -15.024 1.00 0.00 6 THR A C 9
ATOM 9586 O O . THR A 1 6 ? 20.303 -8.148 -14.492 1.00 0.00 6 THR A O 9
ATOM 9597 N N . GLY A 1 7 ? 20.828 -6.254 -15.591 1.00 0.00 7 GLY A N 9
ATOM 9598 C CA . GLY A 1 7 ? 19.490 -5.645 -15.565 1.00 0.00 7 GLY A CA 9
ATOM 9599 C C . GLY A 1 7 ? 19.224 -4.807 -14.307 1.00 0.00 7 GLY A C 9
ATOM 9600 O O . GLY A 1 7 ? 19.976 -4.854 -13.327 1.00 0.00 7 GLY A O 9
ATOM 9604 N N . ALA A 1 8 ? 18.139 -4.021 -14.336 1.00 0.00 8 ALA A N 9
ATOM 9605 C CA . ALA A 1 8 ? 17.734 -3.134 -13.239 1.00 0.00 8 ALA A CA 9
ATOM 9606 C C . ALA A 1 8 ? 17.129 -3.901 -12.043 1.00 0.00 8 ALA A C 9
ATOM 9607 O O . ALA A 1 8 ? 16.485 -4.943 -12.215 1.00 0.00 8 ALA A O 9
ATOM 9614 N N . GLY A 1 9 ? 17.311 -3.374 -10.827 1.00 0.00 9 GLY A N 9
ATOM 9615 C CA . GLY A 1 9 ? 16.756 -3.944 -9.597 1.00 0.00 9 GLY A CA 9
ATOM 9616 C C . GLY A 1 9 ? 15.260 -3.651 -9.451 1.00 0.00 9 GLY A C 9
ATOM 9617 O O . GLY A 1 9 ? 14.863 -2.489 -9.313 1.00 0.00 9 GLY A O 9
ATOM 9621 N N . GLU A 1 10 ? 14.425 -4.695 -9.463 1.00 0.00 10 GLU A N 9
ATOM 9622 C CA . GLU A 1 10 ? 12.962 -4.632 -9.316 1.00 0.00 10 GLU A CA 9
ATOM 9623 C C . GLU A 1 10 ? 12.441 -5.801 -8.446 1.00 0.00 10 GLU A C 9
ATOM 9624 O O . GLU A 1 10 ? 12.978 -6.910 -8.551 1.00 0.00 10 GLU A O 9
ATOM 9636 N N . PRO A 1 11 ? 11.406 -5.599 -7.604 1.00 0.00 11 PRO A N 9
ATOM 9637 C CA . PRO A 1 11 ? 10.844 -6.649 -6.760 1.00 0.00 11 PRO A CA 9
ATOM 9638 C C . PRO A 1 11 ? 10.014 -7.672 -7.557 1.00 0.00 11 PRO A C 9
ATOM 9639 O O . PRO A 1 11 ? 9.365 -7.327 -8.550 1.00 0.00 11 PRO A O 9
ATOM 9650 N N . SER A 1 12 ? 9.990 -8.927 -7.096 1.00 0.00 12 SER A N 9
ATOM 9651 C CA . SER A 1 12 ? 9.036 -9.940 -7.560 1.00 0.00 12 SER A CA 9
ATOM 9652 C C . SER A 1 12 ? 7.625 -9.665 -7.031 1.00 0.00 12 SER A C 9
ATOM 9653 O O . SER A 1 12 ? 7.454 -9.121 -5.933 1.00 0.00 12 SER A O 9
ATOM 9661 N N . GLN A 1 13 ? 6.601 -10.124 -7.757 1.00 0.00 13 GLN A N 9
ATOM 9662 C CA . GLN A 1 13 ? 5.225 -10.194 -7.254 1.00 0.00 13 GLN A CA 9
ATOM 9663 C C . GLN A 1 13 ? 5.135 -10.985 -5.934 1.00 0.00 13 GLN A C 9
ATOM 9664 O O . GLN A 1 13 ? 4.276 -10.681 -5.104 1.00 0.00 13 GLN A O 9
ATOM 9678 N N . ALA A 1 14 ? 6.042 -11.947 -5.707 1.00 0.00 14 ALA A N 9
ATOM 9679 C CA . ALA A 1 14 ? 6.114 -12.741 -4.480 1.00 0.00 14 ALA A CA 9
ATOM 9680 C C . ALA A 1 14 ? 6.792 -11.994 -3.309 1.00 0.00 14 ALA A C 9
ATOM 9681 O O . ALA A 1 14 ? 6.406 -12.184 -2.152 1.00 0.00 14 ALA A O 9
ATOM 9688 N N . ASP A 1 15 ? 7.753 -11.106 -3.598 1.00 0.00 15 ASP A N 9
ATOM 9689 C CA . ASP A 1 15 ? 8.337 -10.198 -2.594 1.00 0.00 15 ASP A CA 9
ATOM 9690 C C . ASP A 1 15 ? 7.311 -9.175 -2.100 1.00 0.00 15 ASP A C 9
ATOM 9691 O O . ASP A 1 15 ? 7.209 -8.899 -0.904 1.00 0.00 15 ASP A O 9
ATOM 9700 N N . LEU A 1 16 ? 6.509 -8.673 -3.041 1.00 0.00 16 LEU A N 9
ATOM 9701 C CA . LEU A 1 16 ? 5.383 -7.784 -2.764 1.00 0.00 16 LEU A CA 9
ATOM 9702 C C . LEU A 1 16 ? 4.288 -8.506 -1.967 1.00 0.00 16 LEU A C 9
ATOM 9703 O O . LEU A 1 16 ? 3.861 -7.996 -0.937 1.00 0.00 16 LEU A O 9
ATOM 9719 N N . ASP A 1 17 ? 3.873 -9.706 -2.375 1.00 0.00 17 ASP A N 9
ATOM 9720 C CA . ASP A 1 17 ? 2.827 -10.480 -1.690 1.00 0.00 17 ASP A CA 9
ATOM 9721 C C . ASP A 1 17 ? 3.163 -10.769 -0.214 1.00 0.00 17 ASP A C 9
ATOM 9722 O O . ASP A 1 17 ? 2.294 -10.664 0.657 1.00 0.00 17 ASP A O 9
ATOM 9731 N N . ALA A 1 18 ? 4.433 -11.060 0.087 1.00 0.00 18 ALA A N 9
ATOM 9732 C CA . ALA A 1 18 ? 4.916 -11.296 1.448 1.00 0.00 18 ALA A CA 9
ATOM 9733 C C . ALA A 1 18 ? 4.883 -10.010 2.301 1.00 0.00 18 ALA A C 9
ATOM 9734 O O . ALA A 1 18 ? 4.401 -10.018 3.435 1.00 0.00 18 ALA A O 9
ATOM 9741 N N . LEU A 1 19 ? 5.337 -8.887 1.736 1.00 0.00 19 LEU A N 9
ATOM 9742 C CA . LEU A 1 19 ? 5.374 -7.571 2.371 1.00 0.00 19 LEU A CA 9
ATOM 9743 C C . LEU A 1 19 ? 3.958 -6.982 2.580 1.00 0.00 19 LEU A C 9
ATOM 9744 O O . LEU A 1 19 ? 3.693 -6.367 3.614 1.00 0.00 19 LEU A O 9
ATOM 9760 N N . LEU A 1 20 ? 3.029 -7.240 1.657 1.00 0.00 20 LEU A N 9
ATOM 9761 C CA . LEU A 1 20 ? 1.618 -6.839 1.722 1.00 0.00 20 LEU A CA 9
ATOM 9762 C C . LEU A 1 20 ? 0.835 -7.629 2.782 1.00 0.00 20 LEU A C 9
ATOM 9763 O O . LEU A 1 20 ? 0.095 -7.024 3.559 1.00 0.00 20 LEU A O 9
ATOM 9779 N N . SER A 1 21 ? 1.046 -8.944 2.910 1.00 0.00 21 SER A N 9
ATOM 9780 C CA . SER A 1 21 ? 0.495 -9.715 4.041 1.00 0.00 21 SER A CA 9
ATOM 9781 C C . SER A 1 21 ? 1.016 -9.228 5.394 1.00 0.00 21 SER A C 9
ATOM 9782 O O . SER A 1 21 ? 0.265 -9.211 6.368 1.00 0.00 21 SER A O 9
ATOM 9790 N N . ALA A 1 22 ? 2.269 -8.771 5.467 1.00 0.00 22 ALA A N 9
ATOM 9791 C CA . ALA A 1 22 ? 2.862 -8.303 6.713 1.00 0.00 22 ALA A CA 9
ATOM 9792 C C . ALA A 1 22 ? 2.268 -6.951 7.163 1.00 0.00 22 ALA A C 9
ATOM 9793 O O . ALA A 1 22 ? 2.096 -6.734 8.361 1.00 0.00 22 ALA A O 9
ATOM 9800 N N . VAL A 1 23 ? 1.884 -6.058 6.241 1.00 0.00 23 VAL A N 9
ATOM 9801 C CA . VAL A 1 23 ? 1.196 -4.794 6.605 1.00 0.00 23 VAL A CA 9
ATOM 9802 C C . VAL A 1 23 ? -0.302 -5.002 6.837 1.00 0.00 23 VAL A C 9
ATOM 9803 O O . VAL A 1 23 ? -0.869 -4.377 7.737 1.00 0.00 23 VAL A O 9
ATOM 9816 N N . ARG A 1 24 ? -0.941 -5.939 6.120 1.00 0.00 24 ARG A N 9
ATOM 9817 C CA . ARG A 1 24 ? -2.358 -6.296 6.317 1.00 0.00 24 ARG A CA 9
ATOM 9818 C C . ARG A 1 24 ? -2.610 -6.961 7.679 1.00 0.00 24 ARG A C 9
ATOM 9819 O O . ARG A 1 24 ? -3.656 -6.730 8.281 1.00 0.00 24 ARG A O 9
ATOM 9840 N N . ASP A 1 25 ? -1.639 -7.711 8.198 1.00 0.00 25 ASP A N 9
ATOM 9841 C CA . ASP A 1 25 ? -1.651 -8.280 9.556 1.00 0.00 25 ASP A CA 9
ATOM 9842 C C . ASP A 1 25 ? -1.050 -7.334 10.625 1.00 0.00 25 ASP A C 9
ATOM 9843 O O . ASP A 1 25 ? -0.826 -7.734 11.767 1.00 0.00 25 ASP A O 9
ATOM 9852 N N . ASN A 1 26 ? -0.784 -6.071 10.259 1.00 0.00 26 ASN A N 9
ATOM 9853 C CA . ASN A 1 26 ? -0.270 -5.000 11.119 1.00 0.00 26 ASN A CA 9
ATOM 9854 C C . ASN A 1 26 ? 1.104 -5.290 11.772 1.00 0.00 26 ASN A C 9
ATOM 9855 O O . ASN A 1 26 ? 1.427 -4.756 12.841 1.00 0.00 26 ASN A O 9
ATOM 9866 N N . ARG A 1 27 ? 1.928 -6.130 11.125 1.00 0.00 27 ARG A N 9
ATOM 9867 C CA . ARG A 1 27 ? 3.328 -6.403 11.505 1.00 0.00 27 ARG A CA 9
ATOM 9868 C C . ARG A 1 27 ? 4.309 -5.405 10.875 1.00 0.00 27 ARG A C 9
ATOM 9869 O O . ARG A 1 27 ? 5.328 -5.082 11.490 1.00 0.00 27 ARG A O 9
ATOM 9890 N N . LEU A 1 28 ? 4.003 -4.909 9.669 1.00 0.00 28 LEU A N 9
ATOM 9891 C CA . LEU A 1 28 ? 4.841 -3.988 8.890 1.00 0.00 28 LEU A CA 9
ATOM 9892 C C . LEU A 1 28 ? 4.168 -2.601 8.806 1.00 0.00 28 LEU A C 9
ATOM 9893 O O . LEU A 1 28 ? 2.955 -2.512 8.627 1.00 0.00 28 LEU A O 9
ATOM 9909 N N . SER A 1 29 ? 4.936 -1.518 8.941 1.00 0.00 29 SER A N 9
ATOM 9910 C CA . SER A 1 29 ? 4.433 -0.132 8.886 1.00 0.00 29 SER A CA 9
ATOM 9911 C C . SER A 1 29 ? 4.384 0.421 7.458 1.00 0.00 29 SER A C 9
ATOM 9912 O O . SER A 1 29 ? 5.158 0.001 6.601 1.00 0.00 29 SER A O 9
ATOM 9920 N N . ILE A 1 30 ? 3.517 1.402 7.197 1.00 0.00 30 ILE A N 9
ATOM 9921 C CA . ILE A 1 30 ? 3.345 2.044 5.876 1.00 0.00 30 ILE A CA 9
ATOM 9922 C C . ILE A 1 30 ? 4.680 2.591 5.346 1.00 0.00 30 ILE A C 9
ATOM 9923 O O . ILE A 1 30 ? 5.071 2.280 4.223 1.00 0.00 30 ILE A O 9
ATOM 9939 N N . GLU A 1 31 ? 5.428 3.342 6.157 1.00 0.00 31 GLU A N 9
ATOM 9940 C CA . GLU A 1 31 ? 6.710 3.923 5.732 1.00 0.00 31 GLU A CA 9
ATOM 9941 C C . GLU A 1 31 ? 7.856 2.894 5.675 1.00 0.00 31 GLU A C 9
ATOM 9942 O O . GLU A 1 31 ? 8.774 3.046 4.867 1.00 0.00 31 GLU A O 9
ATOM 9954 N N . GLN A 1 32 ? 7.785 1.814 6.463 1.00 0.00 32 GLN A N 9
ATOM 9955 C CA . GLN A 1 32 ? 8.736 0.708 6.373 1.00 0.00 32 GLN A CA 9
ATOM 9956 C C . GLN A 1 32 ? 8.507 -0.083 5.075 1.00 0.00 32 GLN A C 9
ATOM 9957 O O . GLN A 1 32 ? 9.462 -0.412 4.377 1.00 0.00 32 GLN A O 9
ATOM 9971 N N . ALA A 1 33 ? 7.254 -0.301 4.668 1.00 0.00 33 ALA A N 9
ATOM 9972 C CA . ALA A 1 33 ? 6.928 -0.931 3.389 1.00 0.00 33 ALA A CA 9
ATOM 9973 C C . ALA A 1 33 ? 7.399 -0.097 2.175 1.00 0.00 33 ALA A C 9
ATOM 9974 O O . ALA A 1 33 ? 7.755 -0.672 1.147 1.00 0.00 33 ALA A O 9
ATOM 9981 N N . VAL A 1 34 ? 7.495 1.234 2.313 1.00 0.00 34 VAL A N 9
ATOM 9982 C CA . VAL A 1 34 ? 8.094 2.115 1.295 1.00 0.00 34 VAL A CA 9
ATOM 9983 C C . VAL A 1 34 ? 9.620 2.040 1.331 1.00 0.00 34 VAL A C 9
ATOM 9984 O O . VAL A 1 34 ? 10.229 1.923 0.271 1.00 0.00 34 VAL A O 9
ATOM 9997 N N . THR A 1 35 ? 10.259 2.053 2.507 1.00 0.00 35 THR A N 9
ATOM 9998 C CA . THR A 1 35 ? 11.730 2.034 2.594 1.00 0.00 35 THR A CA 9
ATOM 9999 C C . THR A 1 35 ? 12.342 0.692 2.157 1.00 0.00 35 THR A C 9
ATOM 10000 O O . THR A 1 35 ? 13.458 0.656 1.627 1.00 0.00 35 THR A O 9
ATOM 10011 N N . LEU A 1 36 ? 11.581 -0.403 2.294 1.00 0.00 36 LEU A N 9
ATOM 10012 C CA . LEU A 1 36 ? 11.930 -1.733 1.780 1.00 0.00 36 LEU A CA 9
ATOM 10013 C C . LEU A 1 36 ? 11.605 -1.912 0.283 1.00 0.00 36 LEU A C 9
ATOM 10014 O O . LEU A 1 36 ? 12.252 -2.725 -0.386 1.00 0.00 36 LEU A O 9
ATOM 10030 N N . LEU A 1 37 ? 10.658 -1.143 -0.275 1.00 0.00 37 LEU A N 9
ATOM 10031 C CA . LEU A 1 37 ? 10.420 -1.062 -1.721 1.00 0.00 37 LEU A CA 9
ATOM 10032 C C . LEU A 1 37 ? 11.535 -0.251 -2.414 1.00 0.00 37 LEU A C 9
ATOM 10033 O O . LEU A 1 37 ? 12.125 -0.711 -3.396 1.00 0.00 37 LEU A O 9
ATOM 10049 N N . THR A 1 38 ? 11.825 0.942 -1.882 1.00 0.00 38 THR A N 9
ATOM 10050 C CA . THR A 1 38 ? 12.689 1.975 -2.479 1.00 0.00 38 THR A CA 9
ATOM 10051 C C . THR A 1 38 ? 13.507 2.694 -1.392 1.00 0.00 38 THR A C 9
ATOM 10052 O O . THR A 1 38 ? 12.906 3.295 -0.498 1.00 0.00 38 THR A O 9
ATOM 10063 N N . PRO A 1 39 ? 14.856 2.709 -1.467 1.00 0.00 39 PRO A N 9
ATOM 10064 C CA . PRO A 1 39 ? 15.710 3.510 -0.582 1.00 0.00 39 PRO A CA 9
ATOM 10065 C C . PRO A 1 39 ? 15.492 5.026 -0.770 1.00 0.00 39 PRO A C 9
ATOM 10066 O O . PRO A 1 39 ? 16.094 5.663 -1.644 1.00 0.00 39 PRO A O 9
ATOM 10077 N N . ARG A 1 40 ? 14.590 5.611 0.030 1.00 0.00 40 ARG A N 9
ATOM 10078 C CA . ARG A 1 40 ? 14.139 7.010 -0.108 1.00 0.00 40 ARG A CA 9
ATOM 10079 C C . ARG A 1 40 ? 15.181 8.036 0.360 1.00 0.00 40 ARG A C 9
ATOM 10080 O O . ARG A 1 40 ? 15.921 7.787 1.318 1.00 0.00 40 ARG A O 9
ATOM 10101 N N . ARG A 1 41 ? 15.237 9.189 -0.318 1.00 0.00 41 ARG A N 9
ATOM 10102 C CA . ARG A 1 41 ? 16.174 10.316 -0.069 1.00 0.00 41 ARG A CA 9
ATOM 10103 C C . ARG A 1 41 ? 15.479 11.660 0.204 1.00 0.00 41 ARG A C 9
ATOM 10104 O O . ARG A 1 41 ? 16.156 12.652 0.489 1.00 0.00 41 ARG A O 9
ATOM 10125 N N . GLY A 1 42 ? 14.145 11.714 0.107 1.00 0.00 42 GLY A N 9
ATOM 10126 C CA . GLY A 1 42 ? 13.335 12.932 0.267 1.00 0.00 42 GLY A CA 9
ATOM 10127 C C . GLY A 1 42 ? 13.238 13.453 1.707 1.00 0.00 42 GLY A C 9
ATOM 10128 O O . GLY A 1 42 ? 13.616 12.769 2.663 1.00 0.00 42 GLY A O 9
ATOM 10132 N N . GLY A 1 43 ? 12.704 14.666 1.860 1.00 0.00 43 GLY A N 9
ATOM 10133 C CA . GLY A 1 43 ? 12.470 15.329 3.151 1.00 0.00 43 GLY A CA 9
ATOM 10134 C C . GLY A 1 43 ? 11.722 16.662 3.019 1.00 0.00 43 GLY A C 9
ATOM 10135 O O . GLY A 1 43 ? 11.597 17.214 1.918 1.00 0.00 43 GLY A O 9
ATOM 10139 N N . GLY A 1 44 ? 11.209 17.174 4.143 1.00 0.00 44 GLY A N 9
ATOM 10140 C CA . GLY A 1 44 ? 10.385 18.388 4.186 1.00 0.00 44 GLY A CA 9
ATOM 10141 C C . GLY A 1 44 ? 9.001 18.220 3.532 1.00 0.00 44 GLY A C 9
ATOM 10142 O O . GLY A 1 44 ? 8.519 17.102 3.324 1.00 0.00 44 GLY A O 9
ATOM 10146 N N . SER A 1 45 ? 8.355 19.344 3.217 1.00 0.00 45 SER A N 9
ATOM 10147 C CA . SER A 1 45 ? 7.019 19.389 2.596 1.00 0.00 45 SER A CA 9
ATOM 10148 C C . SER A 1 45 ? 7.021 18.891 1.140 1.00 0.00 45 SER A C 9
ATOM 10149 O O . SER A 1 45 ? 7.886 19.266 0.337 1.00 0.00 45 SER A O 9
ATOM 10157 N N . GLY A 1 46 ? 6.035 18.064 0.786 1.00 0.00 46 GLY A N 9
ATOM 10158 C CA . GLY A 1 46 ? 5.849 17.497 -0.557 1.00 0.00 46 GLY A CA 9
ATOM 10159 C C . GLY A 1 46 ? 4.834 16.343 -0.598 1.00 0.00 46 GLY A C 9
ATOM 10160 O O . GLY A 1 46 ? 4.326 15.906 0.441 1.00 0.00 46 GLY A O 9
ATOM 10164 N N . GLY A 1 47 ? 4.526 15.853 -1.800 1.00 0.00 47 GLY A N 9
ATOM 10165 C CA . GLY A 1 47 ? 3.622 14.719 -2.038 1.00 0.00 47 GLY A CA 9
ATOM 10166 C C . GLY A 1 47 ? 3.244 14.526 -3.515 1.00 0.00 47 GLY A C 9
ATOM 10167 O O . GLY A 1 47 ? 3.661 15.294 -4.390 1.00 0.00 47 GLY A O 9
ATOM 10171 N N . GLY A 1 48 ? 2.444 13.493 -3.792 1.00 0.00 48 GLY A N 9
ATOM 10172 C CA . GLY A 1 48 ? 1.922 13.173 -5.127 1.00 0.00 48 GLY A CA 9
ATOM 10173 C C . GLY A 1 48 ? 0.986 11.957 -5.140 1.00 0.00 48 GLY A C 9
ATOM 10174 O O . GLY A 1 48 ? 1.054 11.093 -4.261 1.00 0.00 48 GLY A O 9
ATOM 10178 N N . SER A 1 49 ? 0.110 11.884 -6.147 1.00 0.00 49 SER A N 9
ATOM 10179 C CA . SER A 1 49 ? -0.865 10.792 -6.310 1.00 0.00 49 SER A CA 9
ATOM 10180 C C . SER A 1 49 ? -0.182 9.478 -6.715 1.00 0.00 49 SER A C 9
ATOM 10181 O O . SER A 1 49 ? 0.702 9.468 -7.577 1.00 0.00 49 SER A O 9
ATOM 10189 N N . MET A 1 50 ? -0.603 8.368 -6.104 1.00 0.00 50 MET A N 9
ATOM 10190 C CA . MET A 1 50 ? -0.025 7.026 -6.274 1.00 0.00 50 MET A CA 9
ATOM 10191 C C . MET A 1 50 ? 1.514 6.983 -6.145 1.00 0.00 50 MET A C 9
ATOM 10192 O O . MET A 1 50 ? 2.213 6.296 -6.890 1.00 0.00 50 MET A O 9
ATOM 10206 N N . ASP A 1 51 ? 2.051 7.697 -5.149 1.00 0.00 51 ASP A N 9
ATOM 10207 C CA . ASP A 1 51 ? 3.337 7.347 -4.528 1.00 0.00 51 ASP A CA 9
ATOM 10208 C C . ASP A 1 51 ? 3.203 6.022 -3.748 1.00 0.00 51 ASP A C 9
ATOM 10209 O O . ASP A 1 51 ? 2.108 5.677 -3.293 1.00 0.00 51 ASP A O 9
ATOM 10218 N N . ALA A 1 52 ? 4.302 5.288 -3.532 1.00 0.00 52 ALA A N 9
ATOM 10219 C CA . ALA A 1 52 ? 4.287 4.028 -2.781 1.00 0.00 52 ALA A CA 9
ATOM 10220 C C . ALA A 1 52 ? 3.662 4.170 -1.376 1.00 0.00 52 ALA A C 9
ATOM 10221 O O . ALA A 1 52 ? 2.961 3.256 -0.937 1.00 0.00 52 ALA A O 9
ATOM 10228 N N . LYS A 1 53 ? 3.837 5.315 -0.699 1.00 0.00 53 LYS A N 9
ATOM 10229 C CA . LYS A 1 53 ? 3.202 5.610 0.597 1.00 0.00 53 LYS A CA 9
ATOM 10230 C C . LYS A 1 53 ? 1.685 5.613 0.467 1.00 0.00 53 LYS A C 9
ATOM 10231 O O . LYS A 1 53 ? 0.992 4.924 1.212 1.00 0.00 53 LYS A O 9
ATOM 10250 N N . GLU A 1 54 ? 1.161 6.364 -0.499 1.00 0.00 54 GLU A N 9
ATOM 10251 C CA . GLU A 1 54 ? -0.277 6.460 -0.767 1.00 0.00 54 GLU A CA 9
ATOM 10252 C C . GLU A 1 54 ? -0.861 5.109 -1.220 1.00 0.00 54 GLU A C 9
ATOM 10253 O O . GLU A 1 54 ? -1.925 4.716 -0.752 1.00 0.00 54 GLU A O 9
ATOM 10265 N N . ILE A 1 55 ? -0.143 4.347 -2.053 1.00 0.00 55 ILE A N 9
ATOM 10266 C CA . ILE A 1 55 ? -0.553 2.999 -2.502 1.00 0.00 55 ILE A CA 9
ATOM 10267 C C . ILE A 1 55 ? -0.674 2.029 -1.316 1.00 0.00 55 ILE A C 9
ATOM 10268 O O . ILE A 1 55 ? -1.676 1.322 -1.187 1.00 0.00 55 ILE A O 9
ATOM 10284 N N . LEU A 1 56 ? 0.292 2.056 -0.391 1.00 0.00 56 LEU A N 9
ATOM 10285 C CA . LEU A 1 56 ? 0.223 1.325 0.879 1.00 0.00 56 LEU A CA 9
ATOM 10286 C C . LEU A 1 56 ? -0.960 1.781 1.748 1.00 0.00 56 LEU A C 9
ATOM 10287 O O . LEU A 1 56 ? -1.658 0.941 2.314 1.00 0.00 56 LEU A O 9
ATOM 10303 N N . THR A 1 57 ? -1.209 3.090 1.830 1.00 0.00 57 THR A N 9
ATOM 10304 C CA . THR A 1 57 ? -2.307 3.663 2.628 1.00 0.00 57 THR A CA 9
ATOM 10305 C C . THR A 1 57 ? -3.673 3.227 2.073 1.00 0.00 57 THR A C 9
ATOM 10306 O O . THR A 1 57 ? -4.533 2.774 2.830 1.00 0.00 57 THR A O 9
ATOM 10317 N N . ARG A 1 58 ? -3.857 3.273 0.745 1.00 0.00 58 ARG A N 9
ATOM 10318 C CA . ARG A 1 58 ? -5.056 2.783 0.040 1.00 0.00 58 ARG A CA 9
ATOM 10319 C C . ARG A 1 58 ? -5.269 1.283 0.252 1.00 0.00 58 ARG A C 9
ATOM 10320 O O . ARG A 1 58 ? -6.391 0.868 0.528 1.00 0.00 58 ARG A O 9
ATOM 10341 N N . PHE A 1 59 ? -4.208 0.474 0.169 1.00 0.00 59 PHE A N 9
ATOM 10342 C CA . PHE A 1 59 ? -4.269 -0.972 0.400 1.00 0.00 59 PHE A CA 9
ATOM 10343 C C . PHE A 1 59 ? -4.622 -1.321 1.852 1.00 0.00 59 PHE A C 9
ATOM 10344 O O . PHE A 1 59 ? -5.495 -2.163 2.081 1.00 0.00 59 PHE A O 9
ATOM 10361 N N . LYS A 1 60 ? -4.012 -0.654 2.844 1.00 0.00 60 LYS A N 9
ATOM 10362 C CA . LYS A 1 60 ? -4.268 -0.936 4.264 1.00 0.00 60 LYS A CA 9
ATOM 10363 C C . LYS A 1 60 ? -5.671 -0.497 4.709 1.00 0.00 60 LYS A C 9
ATOM 10364 O O . LYS A 1 60 ? -6.303 -1.172 5.522 1.00 0.00 60 LYS A O 9
ATOM 10383 N N . ASP A 1 61 ? -6.190 0.582 4.125 1.00 0.00 61 ASP A N 9
ATOM 10384 C CA . ASP A 1 61 ? -7.566 1.063 4.318 1.00 0.00 61 ASP A CA 9
ATOM 10385 C C . ASP A 1 61 ? -8.633 0.188 3.606 1.00 0.00 61 ASP A C 9
ATOM 10386 O O . ASP A 1 61 ? -9.824 0.307 3.899 1.00 0.00 61 ASP A O 9
ATOM 10395 N N . GLY A 1 62 ? -8.223 -0.694 2.681 1.00 0.00 62 GLY A N 9
ATOM 10396 C CA . GLY A 1 62 ? -9.109 -1.548 1.880 1.00 0.00 62 GLY A CA 9
ATOM 10397 C C . GLY A 1 62 ? -9.734 -0.850 0.660 1.00 0.00 62 GLY A C 9
ATOM 10398 O O . GLY A 1 62 ? -10.667 -1.386 0.056 1.00 0.00 62 GLY A O 9
ATOM 10402 N N . GLY A 1 63 ? -9.234 0.337 0.293 1.00 0.00 63 GLY A N 9
ATOM 10403 C CA . GLY A 1 63 ? -9.601 1.056 -0.935 1.00 0.00 63 GLY A CA 9
ATOM 10404 C C . GLY A 1 63 ? -8.907 0.541 -2.210 1.00 0.00 63 GLY A C 9
ATOM 10405 O O . GLY A 1 63 ? -9.234 0.990 -3.310 1.00 0.00 63 GLY A O 9
ATOM 10409 N N . LEU A 1 64 ? -7.968 -0.406 -2.074 1.00 0.00 64 LEU A N 9
ATOM 10410 C CA . LEU A 1 64 ? -7.177 -0.996 -3.161 1.00 0.00 64 LEU A CA 9
ATOM 10411 C C . LEU A 1 64 ? -7.083 -2.521 -2.998 1.00 0.00 64 LEU A C 9
ATOM 10412 O O . LEU A 1 64 ? -6.826 -3.016 -1.899 1.00 0.00 64 LEU A O 9
ATOM 10428 N N . ASP A 1 65 ? -7.250 -3.266 -4.092 1.00 0.00 65 ASP A N 9
ATOM 10429 C CA . ASP A 1 65 ? -7.032 -4.722 -4.127 1.00 0.00 65 ASP A CA 9
ATOM 10430 C C . ASP A 1 65 ? -5.537 -5.077 -4.167 1.00 0.00 65 ASP A C 9
ATOM 10431 O O . ASP A 1 65 ? -4.714 -4.290 -4.649 1.00 0.00 65 ASP A O 9
ATOM 10440 N N . ARG A 1 66 ? -5.165 -6.282 -3.713 1.00 0.00 66 ARG A N 9
ATOM 10441 C CA . ARG A 1 66 ? -3.759 -6.728 -3.690 1.00 0.00 66 ARG A CA 9
ATOM 10442 C C . ARG A 1 66 ? -3.129 -6.766 -5.090 1.00 0.00 66 ARG A C 9
ATOM 10443 O O . ARG A 1 66 ? -1.995 -6.327 -5.254 1.00 0.00 66 ARG A O 9
ATOM 10464 N N . ALA A 1 67 ? -3.878 -7.214 -6.096 1.00 0.00 67 ALA A N 9
ATOM 10465 C CA . ALA A 1 67 ? -3.431 -7.239 -7.491 1.00 0.00 67 ALA A CA 9
ATOM 10466 C C . ALA A 1 67 ? -3.081 -5.833 -8.022 1.00 0.00 67 ALA A C 9
ATOM 10467 O O . ALA A 1 67 ? -2.064 -5.657 -8.694 1.00 0.00 67 ALA A O 9
ATOM 10474 N N . ALA A 1 68 ? -3.879 -4.819 -7.666 1.00 0.00 68 ALA A N 9
ATOM 10475 C CA . ALA A 1 68 ? -3.606 -3.419 -7.999 1.00 0.00 68 ALA A CA 9
ATOM 10476 C C . ALA A 1 68 ? -2.449 -2.844 -7.165 1.00 0.00 68 ALA A C 9
ATOM 10477 O O . ALA A 1 68 ? -1.597 -2.141 -7.705 1.00 0.00 68 ALA A O 9
ATOM 10484 N N . ALA A 1 69 ? -2.345 -3.188 -5.876 1.00 0.00 69 ALA A N 9
ATOM 10485 C CA . ALA A 1 69 ? -1.220 -2.793 -5.027 1.00 0.00 69 ALA A CA 9
ATOM 10486 C C . ALA A 1 69 ? 0.122 -3.312 -5.583 1.00 0.00 69 ALA A C 9
ATOM 10487 O O . ALA A 1 69 ? 1.060 -2.530 -5.744 1.00 0.00 69 ALA A O 9
ATOM 10494 N N . GLN A 1 70 ? 0.204 -4.592 -5.961 1.00 0.00 70 GLN A N 9
ATOM 10495 C CA . GLN A 1 70 ? 1.392 -5.176 -6.599 1.00 0.00 70 GLN A CA 9
ATOM 10496 C C . GLN A 1 70 ? 1.747 -4.476 -7.922 1.00 0.00 70 GLN A C 9
ATOM 10497 O O . GLN A 1 70 ? 2.914 -4.162 -8.145 1.00 0.00 70 GLN A O 9
ATOM 10511 N N . ALA A 1 71 ? 0.762 -4.184 -8.777 1.00 0.00 71 ALA A N 9
ATOM 10512 C CA . ALA A 1 71 ? 0.963 -3.478 -10.046 1.00 0.00 71 ALA A CA 9
ATOM 10513 C C . ALA A 1 71 ? 1.538 -2.064 -9.843 1.00 0.00 71 ALA A C 9
ATOM 10514 O O . ALA A 1 71 ? 2.577 -1.722 -10.409 1.00 0.00 71 ALA A O 9
ATOM 10521 N N . LEU A 1 72 ? 0.895 -1.268 -8.984 1.00 0.00 72 LEU A N 9
ATOM 10522 C CA . LEU A 1 72 ? 1.226 0.137 -8.732 1.00 0.00 72 LEU A CA 9
ATOM 10523 C C . LEU A 1 72 ? 2.550 0.299 -7.961 1.00 0.00 72 LEU A C 9
ATOM 10524 O O . LEU A 1 72 ? 3.316 1.217 -8.270 1.00 0.00 72 LEU A O 9
ATOM 10540 N N . LEU A 1 73 ? 2.877 -0.602 -7.026 1.00 0.00 73 LEU A N 9
ATOM 10541 C CA . LEU A 1 73 ? 4.185 -0.634 -6.352 1.00 0.00 73 LEU A CA 9
ATOM 10542 C C . LEU A 1 73 ? 5.329 -1.018 -7.303 1.00 0.00 73 LEU A C 9
ATOM 10543 O O . LEU A 1 73 ? 6.432 -0.474 -7.205 1.00 0.00 73 LEU A O 9
ATOM 10559 N N . ALA A 1 74 ? 5.061 -1.899 -8.273 1.00 0.00 74 ALA A N 9
ATOM 10560 C CA . ALA A 1 74 ? 5.976 -2.217 -9.369 1.00 0.00 74 ALA A CA 9
ATOM 10561 C C . ALA A 1 74 ? 6.012 -1.140 -10.491 1.00 0.00 74 ALA A C 9
ATOM 10562 O O . ALA A 1 74 ? 6.739 -1.292 -11.473 1.00 0.00 74 ALA A O 9
ATOM 10569 N N . GLY A 1 75 ? 5.229 -0.057 -10.369 1.00 0.00 75 GLY A N 9
ATOM 10570 C CA . GLY A 1 75 ? 5.167 1.062 -11.322 1.00 0.00 75 GLY A CA 9
ATOM 10571 C C . GLY A 1 75 ? 4.386 0.787 -12.619 1.00 0.00 75 GLY A C 9
ATOM 10572 O O . GLY A 1 75 ? 4.383 1.633 -13.520 1.00 0.00 75 GLY A O 9
ATOM 10576 N N . ARG A 1 76 ? 3.737 -0.380 -12.750 1.00 0.00 76 ARG A N 9
ATOM 10577 C CA . ARG A 1 76 ? 2.930 -0.791 -13.903 1.00 0.00 76 ARG A CA 9
ATOM 10578 C C . ARG A 1 76 ? 1.466 -0.351 -13.767 1.00 0.00 76 ARG A C 9
ATOM 10579 O O . ARG A 1 76 ? 0.941 -0.262 -12.659 1.00 0.00 76 ARG A O 9
ATOM 10600 N N . THR A 1 77 ? 0.776 -0.180 -14.891 1.00 0.00 77 THR A N 9
ATOM 10601 C CA . THR A 1 77 ? -0.700 -0.199 -14.947 1.00 0.00 77 THR A CA 9
ATOM 10602 C C . THR A 1 77 ? -1.235 -1.644 -14.888 1.00 0.00 77 THR A C 9
ATOM 10603 O O . THR A 1 77 ? -0.611 -2.539 -15.472 1.00 0.00 77 THR A O 9
ATOM 10614 N N . PRO A 1 78 ? -2.390 -1.910 -14.239 1.00 0.00 78 PRO A N 9
ATOM 10615 C CA . PRO A 1 78 ? -3.076 -3.208 -14.308 1.00 0.00 78 PRO A CA 9
ATOM 10616 C C . PRO A 1 78 ? -3.530 -3.589 -15.730 1.00 0.00 78 PRO A C 9
ATOM 10617 O O . PRO A 1 78 ? -3.643 -2.729 -16.608 1.00 0.00 78 PRO A O 9
ATOM 10628 N N . ALA A 1 79 ? -3.822 -4.874 -15.946 1.00 0.00 79 ALA A N 9
ATOM 10629 C CA . ALA A 1 79 ? -4.282 -5.433 -17.228 1.00 0.00 79 ALA A CA 9
ATOM 10630 C C . ALA A 1 79 ? -5.403 -6.477 -17.053 1.00 0.00 79 ALA A C 9
ATOM 10631 O O . ALA A 1 79 ? -5.555 -7.083 -15.985 1.00 0.00 79 ALA A O 9
ATOM 10638 N N . ALA A 1 80 ? -6.180 -6.700 -18.118 1.00 0.00 80 ALA A N 9
ATOM 10639 C CA . ALA A 1 80 ? -7.247 -7.702 -18.177 1.00 0.00 80 ALA A CA 9
ATOM 10640 C C . ALA A 1 80 ? -6.709 -9.148 -18.229 1.00 0.00 80 ALA A C 9
ATOM 10641 O O . ALA A 1 80 ? -5.546 -9.388 -18.565 1.00 0.00 80 ALA A O 9
ATOM 10648 N N . ALA A 1 81 ? -7.585 -10.119 -17.945 1.00 0.00 81 ALA A N 9
ATOM 10649 C CA . ALA A 1 81 ? -7.328 -11.560 -18.080 1.00 0.00 81 ALA A CA 9
ATOM 10650 C C . ALA A 1 81 ? -8.313 -12.220 -19.076 1.00 0.00 81 ALA A C 9
ATOM 10651 O O . ALA A 1 81 ? -9.498 -11.865 -19.077 1.00 0.00 81 ALA A O 9
ATOM 10658 N N . PRO A 1 82 ? -7.870 -13.194 -19.900 1.00 0.00 82 PRO A N 9
ATOM 10659 C CA . PRO A 1 82 ? -8.709 -13.909 -20.872 1.00 0.00 82 PRO A CA 9
ATOM 10660 C C . PRO A 1 82 ? -9.559 -15.009 -20.197 1.00 0.00 82 PRO A C 9
ATOM 10661 O O . PRO A 1 82 ? -9.334 -16.211 -20.379 1.00 0.00 82 PRO A O 9
ATOM 10672 N N . ARG A 1 83 ? -10.529 -14.587 -19.371 1.00 0.00 83 ARG A N 9
ATOM 10673 C CA . ARG A 1 83 ? -11.397 -15.446 -18.541 1.00 0.00 83 ARG A CA 9
ATOM 10674 C C . ARG A 1 83 ? -12.863 -14.963 -18.625 1.00 0.00 83 ARG A C 9
ATOM 10675 O O . ARG A 1 83 ? -13.076 -13.749 -18.519 1.00 0.00 83 ARG A O 9
ATOM 10696 N N . PRO A 1 84 ? -13.868 -15.844 -18.797 1.00 0.00 84 PRO A N 9
ATOM 10697 C CA . PRO A 1 84 ? -15.288 -15.459 -18.747 1.00 0.00 84 PRO A CA 9
ATOM 10698 C C . PRO A 1 84 ? -15.730 -14.965 -17.353 1.00 0.00 84 PRO A C 9
ATOM 10699 O O . PRO A 1 84 ? -16.627 -14.090 -17.295 1.00 0.00 84 PRO A O 9
ATOM 10711 N N . GLY A 1 1 ? 37.470 -1.603 -20.710 1.00 0.00 1 GLY A N 10
ATOM 10712 C CA . GLY A 1 1 ? 37.576 -2.822 -19.877 1.00 0.00 1 GLY A CA 10
ATOM 10713 C C . GLY A 1 1 ? 36.619 -3.920 -20.339 1.00 0.00 1 GLY A C 10
ATOM 10714 O O . GLY A 1 1 ? 36.150 -3.887 -21.483 1.00 0.00 1 GLY A O 10
ATOM 10720 N N . PRO A 1 2 ? 36.314 -4.913 -19.474 1.00 0.00 2 PRO A N 10
ATOM 10721 C CA . PRO A 1 2 ? 35.470 -6.072 -19.813 1.00 0.00 2 PRO A CA 10
ATOM 10722 C C . PRO A 1 2 ? 33.987 -5.767 -20.095 1.00 0.00 2 PRO A C 10
ATOM 10723 O O . PRO A 1 2 ? 33.291 -6.598 -20.688 1.00 0.00 2 PRO A O 10
ATOM 10734 N N . GLY A 1 3 ? 33.490 -4.597 -19.671 1.00 0.00 3 GLY A N 10
ATOM 10735 C CA . GLY A 1 3 ? 32.081 -4.197 -19.779 1.00 0.00 3 GLY A CA 10
ATOM 10736 C C . GLY A 1 3 ? 31.204 -4.680 -18.618 1.00 0.00 3 GLY A C 10
ATOM 10737 O O . GLY A 1 3 ? 31.667 -5.345 -17.684 1.00 0.00 3 GLY A O 10
ATOM 10741 N N . SER A 1 4 ? 29.924 -4.300 -18.652 1.00 0.00 4 SER A N 10
ATOM 10742 C CA . SER A 1 4 ? 28.951 -4.525 -17.565 1.00 0.00 4 SER A CA 10
ATOM 10743 C C . SER A 1 4 ? 28.537 -5.997 -17.396 1.00 0.00 4 SER A C 10
ATOM 10744 O O . SER A 1 4 ? 28.545 -6.782 -18.350 1.00 0.00 4 SER A O 10
ATOM 10752 N N . TYR A 1 5 ? 28.116 -6.359 -16.180 1.00 0.00 5 TYR A N 10
ATOM 10753 C CA . TYR A 1 5 ? 27.531 -7.660 -15.826 1.00 0.00 5 TYR A CA 10
ATOM 10754 C C . TYR A 1 5 ? 26.336 -7.477 -14.872 1.00 0.00 5 TYR A C 10
ATOM 10755 O O . TYR A 1 5 ? 26.369 -6.616 -13.981 1.00 0.00 5 TYR A O 10
ATOM 10773 N N . THR A 1 6 ? 25.274 -8.265 -15.056 1.00 0.00 6 THR A N 10
ATOM 10774 C CA . THR A 1 6 ? 23.973 -8.118 -14.365 1.00 0.00 6 THR A CA 10
ATOM 10775 C C . THR A 1 6 ? 23.346 -9.469 -13.994 1.00 0.00 6 THR A C 10
ATOM 10776 O O . THR A 1 6 ? 23.722 -10.525 -14.520 1.00 0.00 6 THR A O 10
ATOM 10787 N N . GLY A 1 7 ? 22.365 -9.449 -13.083 1.00 0.00 7 GLY A N 10
ATOM 10788 C CA . GLY A 1 7 ? 21.618 -10.630 -12.630 1.00 0.00 7 GLY A CA 10
ATOM 10789 C C . GLY A 1 7 ? 20.436 -10.285 -11.712 1.00 0.00 7 GLY A C 10
ATOM 10790 O O . GLY A 1 7 ? 20.232 -9.120 -11.360 1.00 0.00 7 GLY A O 10
ATOM 10794 N N . ALA A 1 8 ? 19.666 -11.314 -11.333 1.00 0.00 8 ALA A N 10
ATOM 10795 C CA . ALA A 1 8 ? 18.484 -11.311 -10.446 1.00 0.00 8 ALA A CA 10
ATOM 10796 C C . ALA A 1 8 ? 17.251 -10.465 -10.864 1.00 0.00 8 ALA A C 10
ATOM 10797 O O . ALA A 1 8 ? 16.123 -10.857 -10.555 1.00 0.00 8 ALA A O 10
ATOM 10804 N N . GLY A 1 9 ? 17.421 -9.345 -11.573 1.00 0.00 9 GLY A N 10
ATOM 10805 C CA . GLY A 1 9 ? 16.339 -8.442 -12.005 1.00 0.00 9 GLY A CA 10
ATOM 10806 C C . GLY A 1 9 ? 15.696 -7.627 -10.869 1.00 0.00 9 GLY A C 10
ATOM 10807 O O . GLY A 1 9 ? 16.223 -7.545 -9.755 1.00 0.00 9 GLY A O 10
ATOM 10811 N N . GLU A 1 10 ? 14.555 -6.994 -11.153 1.00 0.00 10 GLU A N 10
ATOM 10812 C CA . GLU A 1 10 ? 13.793 -6.168 -10.195 1.00 0.00 10 GLU A CA 10
ATOM 10813 C C . GLU A 1 10 ? 12.947 -7.007 -9.201 1.00 0.00 10 GLU A C 10
ATOM 10814 O O . GLU A 1 10 ? 12.641 -8.171 -9.496 1.00 0.00 10 GLU A O 10
ATOM 10826 N N . PRO A 1 11 ? 12.517 -6.451 -8.048 1.00 0.00 11 PRO A N 10
ATOM 10827 C CA . PRO A 1 11 ? 11.702 -7.177 -7.066 1.00 0.00 11 PRO A CA 10
ATOM 10828 C C . PRO A 1 11 ? 10.365 -7.687 -7.627 1.00 0.00 11 PRO A C 10
ATOM 10829 O O . PRO A 1 11 ? 9.625 -6.955 -8.294 1.00 0.00 11 PRO A O 10
ATOM 10840 N N . SER A 1 12 ? 10.052 -8.955 -7.350 1.00 0.00 12 SER A N 10
ATOM 10841 C CA . SER A 1 12 ? 8.925 -9.693 -7.937 1.00 0.00 12 SER A CA 10
ATOM 10842 C C . SER A 1 12 ? 7.571 -9.379 -7.301 1.00 0.00 12 SER A C 10
ATOM 10843 O O . SER A 1 12 ? 7.479 -8.878 -6.176 1.00 0.00 12 SER A O 10
ATOM 10851 N N . GLN A 1 13 ? 6.490 -9.769 -7.991 1.00 0.00 13 GLN A N 10
ATOM 10852 C CA . GLN A 1 13 ? 5.141 -9.818 -7.409 1.00 0.00 13 GLN A CA 10
ATOM 10853 C C . GLN A 1 13 ? 5.061 -10.721 -6.164 1.00 0.00 13 GLN A C 10
ATOM 10854 O O . GLN A 1 13 ? 4.205 -10.491 -5.308 1.00 0.00 13 GLN A O 10
ATOM 10868 N N . ALA A 1 14 ? 5.965 -11.697 -6.026 1.00 0.00 14 ALA A N 10
ATOM 10869 C CA . ALA A 1 14 ? 6.033 -12.590 -4.867 1.00 0.00 14 ALA A CA 10
ATOM 10870 C C . ALA A 1 14 ? 6.769 -11.968 -3.668 1.00 0.00 14 ALA A C 10
ATOM 10871 O O . ALA A 1 14 ? 6.362 -12.163 -2.520 1.00 0.00 14 ALA A O 10
ATOM 10878 N N . ASP A 1 15 ? 7.794 -11.151 -3.919 1.00 0.00 15 ASP A N 10
ATOM 10879 C CA . ASP A 1 15 ? 8.457 -10.330 -2.896 1.00 0.00 15 ASP A CA 10
ATOM 10880 C C . ASP A 1 15 ? 7.524 -9.246 -2.331 1.00 0.00 15 ASP A C 10
ATOM 10881 O O . ASP A 1 15 ? 7.504 -8.991 -1.125 1.00 0.00 15 ASP A O 10
ATOM 10890 N N . LEU A 1 16 ? 6.672 -8.694 -3.198 1.00 0.00 16 LEU A N 10
ATOM 10891 C CA . LEU A 1 16 ? 5.565 -7.819 -2.824 1.00 0.00 16 LEU A CA 10
ATOM 10892 C C . LEU A 1 16 ? 4.508 -8.573 -2.011 1.00 0.00 16 LEU A C 10
ATOM 10893 O O . LEU A 1 16 ? 4.157 -8.131 -0.920 1.00 0.00 16 LEU A O 10
ATOM 10909 N N . ASP A 1 17 ? 4.049 -9.738 -2.476 1.00 0.00 17 ASP A N 10
ATOM 10910 C CA . ASP A 1 17 ? 3.029 -10.542 -1.793 1.00 0.00 17 ASP A CA 10
ATOM 10911 C C . ASP A 1 17 ? 3.429 -10.936 -0.356 1.00 0.00 17 ASP A C 10
ATOM 10912 O O . ASP A 1 17 ? 2.601 -10.896 0.555 1.00 0.00 17 ASP A O 10
ATOM 10921 N N . ALA A 1 18 ? 4.711 -11.247 -0.141 1.00 0.00 18 ALA A N 10
ATOM 10922 C CA . ALA A 1 18 ? 5.252 -11.592 1.178 1.00 0.00 18 ALA A CA 10
ATOM 10923 C C . ALA A 1 18 ? 5.222 -10.400 2.153 1.00 0.00 18 ALA A C 10
ATOM 10924 O O . ALA A 1 18 ? 4.914 -10.565 3.337 1.00 0.00 18 ALA A O 10
ATOM 10931 N N . LEU A 1 19 ? 5.513 -9.196 1.653 1.00 0.00 19 LEU A N 10
ATOM 10932 C CA . LEU A 1 19 ? 5.560 -7.959 2.437 1.00 0.00 19 LEU A CA 10
ATOM 10933 C C . LEU A 1 19 ? 4.155 -7.396 2.706 1.00 0.00 19 LEU A C 10
ATOM 10934 O O . LEU A 1 19 ? 3.876 -6.923 3.812 1.00 0.00 19 LEU A O 10
ATOM 10950 N N . LEU A 1 20 ? 3.248 -7.485 1.728 1.00 0.00 20 LEU A N 10
ATOM 10951 C CA . LEU A 1 20 ? 1.869 -6.992 1.822 1.00 0.00 20 LEU A CA 10
ATOM 10952 C C . LEU A 1 20 ? 1.058 -7.734 2.896 1.00 0.00 20 LEU A C 10
ATOM 10953 O O . LEU A 1 20 ? 0.291 -7.104 3.617 1.00 0.00 20 LEU A O 10
ATOM 10969 N N . SER A 1 21 ? 1.263 -9.047 3.079 1.00 0.00 21 SER A N 10
ATOM 10970 C CA . SER A 1 21 ? 0.639 -9.805 4.179 1.00 0.00 21 SER A CA 10
ATOM 10971 C C . SER A 1 21 ? 1.044 -9.287 5.561 1.00 0.00 21 SER A C 10
ATOM 10972 O O . SER A 1 21 ? 0.232 -9.288 6.488 1.00 0.00 21 SER A O 10
ATOM 10980 N N . ALA A 1 22 ? 2.280 -8.799 5.711 1.00 0.00 22 ALA A N 10
ATOM 10981 C CA . ALA A 1 22 ? 2.777 -8.290 6.984 1.00 0.00 22 ALA A CA 10
ATOM 10982 C C . ALA A 1 22 ? 2.172 -6.921 7.336 1.00 0.00 22 ALA A C 10
ATOM 10983 O O . ALA A 1 22 ? 1.896 -6.659 8.505 1.00 0.00 22 ALA A O 10
ATOM 10990 N N . VAL A 1 23 ? 1.879 -6.070 6.347 1.00 0.00 23 VAL A N 10
ATOM 10991 C CA . VAL A 1 23 ? 1.208 -4.771 6.593 1.00 0.00 23 VAL A CA 10
ATOM 10992 C C . VAL A 1 23 ? -0.313 -4.926 6.695 1.00 0.00 23 VAL A C 10
ATOM 10993 O O . VAL A 1 23 ? -0.942 -4.248 7.515 1.00 0.00 23 VAL A O 10
ATOM 11006 N N . ARG A 1 24 ? -0.905 -5.886 5.972 1.00 0.00 24 ARG A N 10
ATOM 11007 C CA . ARG A 1 24 ? -2.326 -6.258 6.085 1.00 0.00 24 ARG A CA 10
ATOM 11008 C C . ARG A 1 24 ? -2.689 -6.767 7.484 1.00 0.00 24 ARG A C 10
ATOM 11009 O O . ARG A 1 24 ? -3.799 -6.511 7.953 1.00 0.00 24 ARG A O 10
ATOM 11030 N N . ASP A 1 25 ? -1.755 -7.436 8.166 1.00 0.00 25 ASP A N 10
ATOM 11031 C CA . ASP A 1 25 ? -1.891 -7.927 9.549 1.00 0.00 25 ASP A CA 10
ATOM 11032 C C . ASP A 1 25 ? -1.248 -6.983 10.597 1.00 0.00 25 ASP A C 10
ATOM 11033 O O . ASP A 1 25 ? -1.006 -7.379 11.738 1.00 0.00 25 ASP A O 10
ATOM 11042 N N . ASN A 1 26 ? -0.955 -5.734 10.211 1.00 0.00 26 ASN A N 10
ATOM 11043 C CA . ASN A 1 26 ? -0.378 -4.656 11.028 1.00 0.00 26 ASN A CA 10
ATOM 11044 C C . ASN A 1 26 ? 0.954 -4.979 11.741 1.00 0.00 26 ASN A C 10
ATOM 11045 O O . ASN A 1 26 ? 1.286 -4.371 12.765 1.00 0.00 26 ASN A O 10
ATOM 11056 N N . ARG A 1 27 ? 1.733 -5.917 11.189 1.00 0.00 27 ARG A N 10
ATOM 11057 C CA . ARG A 1 27 ? 3.101 -6.243 11.628 1.00 0.00 27 ARG A CA 10
ATOM 11058 C C . ARG A 1 27 ? 4.157 -5.306 11.020 1.00 0.00 27 ARG A C 10
ATOM 11059 O O . ARG A 1 27 ? 5.223 -5.115 11.611 1.00 0.00 27 ARG A O 10
ATOM 11080 N N . LEU A 1 28 ? 3.863 -4.724 9.851 1.00 0.00 28 LEU A N 10
ATOM 11081 C CA . LEU A 1 28 ? 4.759 -3.872 9.065 1.00 0.00 28 LEU A CA 10
ATOM 11082 C C . LEU A 1 28 ? 4.096 -2.496 8.852 1.00 0.00 28 LEU A C 10
ATOM 11083 O O . LEU A 1 28 ? 2.904 -2.417 8.557 1.00 0.00 28 LEU A O 10
ATOM 11099 N N . SER A 1 29 ? 4.844 -1.405 9.021 1.00 0.00 29 SER A N 10
ATOM 11100 C CA . SER A 1 29 ? 4.332 -0.021 8.905 1.00 0.00 29 SER A CA 10
ATOM 11101 C C . SER A 1 29 ? 4.298 0.487 7.452 1.00 0.00 29 SER A C 10
ATOM 11102 O O . SER A 1 29 ? 5.068 0.031 6.611 1.00 0.00 29 SER A O 10
ATOM 11110 N N . ILE A 1 30 ? 3.459 1.487 7.150 1.00 0.00 30 ILE A N 10
ATOM 11111 C CA . ILE A 1 30 ? 3.360 2.121 5.816 1.00 0.00 30 ILE A CA 10
ATOM 11112 C C . ILE A 1 30 ? 4.725 2.659 5.356 1.00 0.00 30 ILE A C 10
ATOM 11113 O O . ILE A 1 30 ? 5.175 2.348 4.256 1.00 0.00 30 ILE A O 10
ATOM 11129 N N . GLU A 1 31 ? 5.429 3.420 6.203 1.00 0.00 31 GLU A N 10
ATOM 11130 C CA . GLU A 1 31 ? 6.730 4.021 5.856 1.00 0.00 31 GLU A CA 10
ATOM 11131 C C . GLU A 1 31 ? 7.858 2.976 5.763 1.00 0.00 31 GLU A C 10
ATOM 11132 O O . GLU A 1 31 ? 8.756 3.103 4.926 1.00 0.00 31 GLU A O 10
ATOM 11144 N N . GLN A 1 32 ? 7.785 1.901 6.562 1.00 0.00 32 GLN A N 10
ATOM 11145 C CA . GLN A 1 32 ? 8.704 0.763 6.491 1.00 0.00 32 GLN A CA 10
ATOM 11146 C C . GLN A 1 32 ? 8.520 0.004 5.167 1.00 0.00 32 GLN A C 10
ATOM 11147 O O . GLN A 1 32 ? 9.493 -0.296 4.482 1.00 0.00 32 GLN A O 10
ATOM 11161 N N . ALA A 1 33 ? 7.275 -0.240 4.751 1.00 0.00 33 ALA A N 10
ATOM 11162 C CA . ALA A 1 33 ? 6.978 -0.910 3.486 1.00 0.00 33 ALA A CA 10
ATOM 11163 C C . ALA A 1 33 ? 7.443 -0.102 2.262 1.00 0.00 33 ALA A C 10
ATOM 11164 O O . ALA A 1 33 ? 7.802 -0.701 1.250 1.00 0.00 33 ALA A O 10
ATOM 11171 N N . VAL A 1 34 ? 7.516 1.231 2.359 1.00 0.00 34 VAL A N 10
ATOM 11172 C CA . VAL A 1 34 ? 8.071 2.103 1.310 1.00 0.00 34 VAL A CA 10
ATOM 11173 C C . VAL A 1 34 ? 9.605 2.056 1.294 1.00 0.00 34 VAL A C 10
ATOM 11174 O O . VAL A 1 34 ? 10.206 2.018 0.221 1.00 0.00 34 VAL A O 10
ATOM 11187 N N . THR A 1 35 ? 10.265 2.001 2.461 1.00 0.00 35 THR A N 10
ATOM 11188 C CA . THR A 1 35 ? 11.742 1.978 2.528 1.00 0.00 35 THR A CA 10
ATOM 11189 C C . THR A 1 35 ? 12.350 0.621 2.143 1.00 0.00 35 THR A C 10
ATOM 11190 O O . THR A 1 35 ? 13.445 0.562 1.580 1.00 0.00 35 THR A O 10
ATOM 11201 N N . LEU A 1 36 ? 11.621 -0.479 2.365 1.00 0.00 36 LEU A N 10
ATOM 11202 C CA . LEU A 1 36 ? 12.015 -1.838 1.964 1.00 0.00 36 LEU A CA 10
ATOM 11203 C C . LEU A 1 36 ? 11.708 -2.163 0.485 1.00 0.00 36 LEU A C 10
ATOM 11204 O O . LEU A 1 36 ? 12.275 -3.115 -0.067 1.00 0.00 36 LEU A O 10
ATOM 11220 N N . LEU A 1 37 ? 10.831 -1.392 -0.170 1.00 0.00 37 LEU A N 10
ATOM 11221 C CA . LEU A 1 37 ? 10.363 -1.610 -1.546 1.00 0.00 37 LEU A CA 10
ATOM 11222 C C . LEU A 1 37 ? 11.404 -1.244 -2.616 1.00 0.00 37 LEU A C 10
ATOM 11223 O O . LEU A 1 37 ? 11.518 -1.948 -3.620 1.00 0.00 37 LEU A O 10
ATOM 11239 N N . THR A 1 38 ? 12.117 -0.125 -2.429 1.00 0.00 38 THR A N 10
ATOM 11240 C CA . THR A 1 38 ? 12.856 0.595 -3.491 1.00 0.00 38 THR A CA 10
ATOM 11241 C C . THR A 1 38 ? 11.934 0.898 -4.692 1.00 0.00 38 THR A C 10
ATOM 11242 O O . THR A 1 38 ? 12.022 0.235 -5.730 1.00 0.00 38 THR A O 10
ATOM 11253 N N . PRO A 1 39 ? 10.988 1.856 -4.559 1.00 0.00 39 PRO A N 10
ATOM 11254 C CA . PRO A 1 39 ? 9.959 2.127 -5.570 1.00 0.00 39 PRO A CA 10
ATOM 11255 C C . PRO A 1 39 ? 10.532 2.517 -6.941 1.00 0.00 39 PRO A C 10
ATOM 11256 O O . PRO A 1 39 ? 11.467 3.314 -7.042 1.00 0.00 39 PRO A O 10
ATOM 11267 N N . ARG A 1 40 ? 9.917 1.979 -8.006 1.00 0.00 40 ARG A N 10
ATOM 11268 C CA . ARG A 1 40 ? 10.291 2.237 -9.408 1.00 0.00 40 ARG A CA 10
ATOM 11269 C C . ARG A 1 40 ? 9.435 3.313 -10.099 1.00 0.00 40 ARG A C 10
ATOM 11270 O O . ARG A 1 40 ? 9.829 3.807 -11.156 1.00 0.00 40 ARG A O 10
ATOM 11291 N N . ARG A 1 41 ? 8.304 3.703 -9.482 1.00 0.00 41 ARG A N 10
ATOM 11292 C CA . ARG A 1 41 ? 7.289 4.706 -9.902 1.00 0.00 41 ARG A CA 10
ATOM 11293 C C . ARG A 1 41 ? 6.572 4.415 -11.228 1.00 0.00 41 ARG A C 10
ATOM 11294 O O . ARG A 1 41 ? 5.342 4.367 -11.251 1.00 0.00 41 ARG A O 10
ATOM 11315 N N . GLY A 1 42 ? 7.320 4.174 -12.303 1.00 0.00 42 GLY A N 10
ATOM 11316 C CA . GLY A 1 42 ? 6.845 3.711 -13.609 1.00 0.00 42 GLY A CA 10
ATOM 11317 C C . GLY A 1 42 ? 5.767 4.591 -14.251 1.00 0.00 42 GLY A C 10
ATOM 11318 O O . GLY A 1 42 ? 5.911 5.815 -14.305 1.00 0.00 42 GLY A O 10
ATOM 11322 N N . GLY A 1 43 ? 4.701 3.978 -14.773 1.00 0.00 43 GLY A N 10
ATOM 11323 C CA . GLY A 1 43 ? 3.646 4.672 -15.522 1.00 0.00 43 GLY A CA 10
ATOM 11324 C C . GLY A 1 43 ? 4.183 5.334 -16.799 1.00 0.00 43 GLY A C 10
ATOM 11325 O O . GLY A 1 43 ? 4.996 4.755 -17.521 1.00 0.00 43 GLY A O 10
ATOM 11329 N N . GLY A 1 44 ? 3.762 6.573 -17.062 1.00 0.00 44 GLY A N 10
ATOM 11330 C CA . GLY A 1 44 ? 4.291 7.428 -18.134 1.00 0.00 44 GLY A CA 10
ATOM 11331 C C . GLY A 1 44 ? 5.647 8.068 -17.793 1.00 0.00 44 GLY A C 10
ATOM 11332 O O . GLY A 1 44 ? 5.820 9.272 -17.982 1.00 0.00 44 GLY A O 10
ATOM 11336 N N . SER A 1 45 ? 6.588 7.285 -17.252 1.00 0.00 45 SER A N 10
ATOM 11337 C CA . SER A 1 45 ? 7.867 7.743 -16.668 1.00 0.00 45 SER A CA 10
ATOM 11338 C C . SER A 1 45 ? 7.662 8.829 -15.597 1.00 0.00 45 SER A C 10
ATOM 11339 O O . SER A 1 45 ? 8.235 9.923 -15.653 1.00 0.00 45 SER A O 10
ATOM 11347 N N . GLY A 1 46 ? 6.789 8.527 -14.630 1.00 0.00 46 GLY A N 10
ATOM 11348 C CA . GLY A 1 46 ? 6.208 9.456 -13.660 1.00 0.00 46 GLY A CA 10
ATOM 11349 C C . GLY A 1 46 ? 4.742 9.801 -13.961 1.00 0.00 46 GLY A C 10
ATOM 11350 O O . GLY A 1 46 ? 4.108 9.222 -14.852 1.00 0.00 46 GLY A O 10
ATOM 11354 N N . GLY A 1 47 ? 4.197 10.765 -13.215 1.00 0.00 47 GLY A N 10
ATOM 11355 C CA . GLY A 1 47 ? 2.800 11.210 -13.326 1.00 0.00 47 GLY A CA 10
ATOM 11356 C C . GLY A 1 47 ? 1.768 10.240 -12.722 1.00 0.00 47 GLY A C 10
ATOM 11357 O O . GLY A 1 47 ? 2.103 9.289 -12.012 1.00 0.00 47 GLY A O 10
ATOM 11361 N N . GLY A 1 48 ? 0.479 10.518 -12.955 1.00 0.00 48 GLY A N 10
ATOM 11362 C CA . GLY A 1 48 ? -0.656 9.710 -12.480 1.00 0.00 48 GLY A CA 10
ATOM 11363 C C . GLY A 1 48 ? -0.909 9.729 -10.961 1.00 0.00 48 GLY A C 10
ATOM 11364 O O . GLY A 1 48 ? -1.722 8.945 -10.470 1.00 0.00 48 GLY A O 10
ATOM 11368 N N . SER A 1 49 ? -0.218 10.600 -10.220 1.00 0.00 49 SER A N 10
ATOM 11369 C CA . SER A 1 49 ? -0.244 10.708 -8.741 1.00 0.00 49 SER A CA 10
ATOM 11370 C C . SER A 1 49 ? 0.030 9.391 -7.993 1.00 0.00 49 SER A C 10
ATOM 11371 O O . SER A 1 49 ? -0.516 9.139 -6.916 1.00 0.00 49 SER A O 10
ATOM 11379 N N . MET A 1 50 ? 0.893 8.543 -8.563 1.00 0.00 50 MET A N 10
ATOM 11380 C CA . MET A 1 50 ? 1.311 7.260 -8.000 1.00 0.00 50 MET A CA 10
ATOM 11381 C C . MET A 1 50 ? 2.557 7.436 -7.128 1.00 0.00 50 MET A C 10
ATOM 11382 O O . MET A 1 50 ? 3.631 7.794 -7.618 1.00 0.00 50 MET A O 10
ATOM 11396 N N . ASP A 1 51 ? 2.427 7.150 -5.834 1.00 0.00 51 ASP A N 10
ATOM 11397 C CA . ASP A 1 51 ? 3.535 7.027 -4.872 1.00 0.00 51 ASP A CA 10
ATOM 11398 C C . ASP A 1 51 ? 3.262 5.873 -3.893 1.00 0.00 51 ASP A C 10
ATOM 11399 O O . ASP A 1 51 ? 2.121 5.643 -3.486 1.00 0.00 51 ASP A O 10
ATOM 11408 N N . ALA A 1 52 ? 4.315 5.156 -3.505 1.00 0.00 52 ALA A N 10
ATOM 11409 C CA . ALA A 1 52 ? 4.218 3.930 -2.711 1.00 0.00 52 ALA A CA 10
ATOM 11410 C C . ALA A 1 52 ? 3.575 4.157 -1.330 1.00 0.00 52 ALA A C 10
ATOM 11411 O O . ALA A 1 52 ? 2.874 3.268 -0.849 1.00 0.00 52 ALA A O 10
ATOM 11418 N N . LYS A 1 53 ? 3.739 5.340 -0.718 1.00 0.00 53 LYS A N 10
ATOM 11419 C CA . LYS A 1 53 ? 3.087 5.698 0.553 1.00 0.00 53 LYS A CA 10
ATOM 11420 C C . LYS A 1 53 ? 1.565 5.702 0.391 1.00 0.00 53 LYS A C 10
ATOM 11421 O O . LYS A 1 53 ? 0.856 5.022 1.130 1.00 0.00 53 LYS A O 10
ATOM 11440 N N . GLU A 1 54 ? 1.074 6.431 -0.610 1.00 0.00 54 GLU A N 10
ATOM 11441 C CA . GLU A 1 54 ? -0.360 6.511 -0.928 1.00 0.00 54 GLU A CA 10
ATOM 11442 C C . GLU A 1 54 ? -0.929 5.135 -1.309 1.00 0.00 54 GLU A C 10
ATOM 11443 O O . GLU A 1 54 ? -2.007 4.758 -0.850 1.00 0.00 54 GLU A O 10
ATOM 11455 N N . ILE A 1 55 ? -0.182 4.347 -2.092 1.00 0.00 55 ILE A N 10
ATOM 11456 C CA . ILE A 1 55 ? -0.566 2.992 -2.509 1.00 0.00 55 ILE A CA 10
ATOM 11457 C C . ILE A 1 55 ? -0.711 2.057 -1.296 1.00 0.00 55 ILE A C 10
ATOM 11458 O O . ILE A 1 55 ? -1.739 1.387 -1.166 1.00 0.00 55 ILE A O 10
ATOM 11474 N N . LEU A 1 56 ? 0.262 2.046 -0.372 1.00 0.00 56 LEU A N 10
ATOM 11475 C CA . LEU A 1 56 ? 0.165 1.275 0.876 1.00 0.00 56 LEU A CA 10
ATOM 11476 C C . LEU A 1 56 ? -0.986 1.775 1.765 1.00 0.00 56 LEU A C 10
ATOM 11477 O O . LEU A 1 56 ? -1.697 0.958 2.349 1.00 0.00 56 LEU A O 10
ATOM 11493 N N . THR A 1 57 ? -1.204 3.092 1.844 1.00 0.00 57 THR A N 10
ATOM 11494 C CA . THR A 1 57 ? -2.281 3.687 2.656 1.00 0.00 57 THR A CA 10
ATOM 11495 C C . THR A 1 57 ? -3.662 3.234 2.160 1.00 0.00 57 THR A C 10
ATOM 11496 O O . THR A 1 57 ? -4.483 2.788 2.963 1.00 0.00 57 THR A O 10
ATOM 11507 N N . ARG A 1 58 ? -3.902 3.247 0.839 1.00 0.00 58 ARG A N 10
ATOM 11508 C CA . ARG A 1 58 ? -5.153 2.732 0.244 1.00 0.00 58 ARG A CA 10
ATOM 11509 C C . ARG A 1 58 ? -5.296 1.212 0.390 1.00 0.00 58 ARG A C 10
ATOM 11510 O O . ARG A 1 58 ? -6.385 0.751 0.719 1.00 0.00 58 ARG A O 10
ATOM 11531 N N . PHE A 1 59 ? -4.221 0.440 0.193 1.00 0.00 59 PHE A N 10
ATOM 11532 C CA . PHE A 1 59 ? -4.242 -1.020 0.381 1.00 0.00 59 PHE A CA 10
ATOM 11533 C C . PHE A 1 59 ? -4.604 -1.396 1.826 1.00 0.00 59 PHE A C 10
ATOM 11534 O O . PHE A 1 59 ? -5.469 -2.245 2.043 1.00 0.00 59 PHE A O 10
ATOM 11551 N N . LYS A 1 60 ? -4.012 -0.718 2.819 1.00 0.00 60 LYS A N 10
ATOM 11552 C CA . LYS A 1 60 ? -4.284 -0.999 4.236 1.00 0.00 60 LYS A CA 10
ATOM 11553 C C . LYS A 1 60 ? -5.697 -0.570 4.649 1.00 0.00 60 LYS A C 10
ATOM 11554 O O . LYS A 1 60 ? -6.372 -1.296 5.382 1.00 0.00 60 LYS A O 10
ATOM 11573 N N . ASP A 1 61 ? -6.188 0.551 4.115 1.00 0.00 61 ASP A N 10
ATOM 11574 C CA . ASP A 1 61 ? -7.562 1.035 4.329 1.00 0.00 61 ASP A CA 10
ATOM 11575 C C . ASP A 1 61 ? -8.640 0.196 3.597 1.00 0.00 61 ASP A C 10
ATOM 11576 O O . ASP A 1 61 ? -9.820 0.262 3.937 1.00 0.00 61 ASP A O 10
ATOM 11585 N N . GLY A 1 62 ? -8.249 -0.603 2.594 1.00 0.00 62 GLY A N 10
ATOM 11586 C CA . GLY A 1 62 ? -9.153 -1.395 1.751 1.00 0.00 62 GLY A CA 10
ATOM 11587 C C . GLY A 1 62 ? -9.717 -0.635 0.536 1.00 0.00 62 GLY A C 10
ATOM 11588 O O . GLY A 1 62 ? -10.595 -1.153 -0.158 1.00 0.00 62 GLY A O 10
ATOM 11592 N N . GLY A 1 63 ? -9.204 0.566 0.244 1.00 0.00 63 GLY A N 10
ATOM 11593 C CA . GLY A 1 63 ? -9.518 1.380 -0.943 1.00 0.00 63 GLY A CA 10
ATOM 11594 C C . GLY A 1 63 ? -8.765 0.979 -2.219 1.00 0.00 63 GLY A C 10
ATOM 11595 O O . GLY A 1 63 ? -8.912 1.638 -3.252 1.00 0.00 63 GLY A O 10
ATOM 11599 N N . LEU A 1 64 ? -7.936 -0.072 -2.164 1.00 0.00 64 LEU A N 10
ATOM 11600 C CA . LEU A 1 64 ? -7.167 -0.624 -3.282 1.00 0.00 64 LEU A CA 10
ATOM 11601 C C . LEU A 1 64 ? -7.101 -2.160 -3.190 1.00 0.00 64 LEU A C 10
ATOM 11602 O O . LEU A 1 64 ? -6.918 -2.710 -2.100 1.00 0.00 64 LEU A O 10
ATOM 11618 N N . ASP A 1 65 ? -7.226 -2.855 -4.323 1.00 0.00 65 ASP A N 10
ATOM 11619 C CA . ASP A 1 65 ? -7.075 -4.317 -4.402 1.00 0.00 65 ASP A CA 10
ATOM 11620 C C . ASP A 1 65 ? -5.606 -4.758 -4.288 1.00 0.00 65 ASP A C 10
ATOM 11621 O O . ASP A 1 65 ? -4.694 -4.015 -4.656 1.00 0.00 65 ASP A O 10
ATOM 11630 N N . ARG A 1 66 ? -5.357 -5.989 -3.820 1.00 0.00 66 ARG A N 10
ATOM 11631 C CA . ARG A 1 66 ? -4.001 -6.558 -3.691 1.00 0.00 66 ARG A CA 10
ATOM 11632 C C . ARG A 1 66 ? -3.271 -6.633 -5.040 1.00 0.00 66 ARG A C 10
ATOM 11633 O O . ARG A 1 66 ? -2.105 -6.247 -5.133 1.00 0.00 66 ARG A O 10
ATOM 11654 N N . ALA A 1 67 ? -3.989 -7.028 -6.091 1.00 0.00 67 ALA A N 10
ATOM 11655 C CA . ALA A 1 67 ? -3.495 -7.058 -7.468 1.00 0.00 67 ALA A CA 10
ATOM 11656 C C . ALA A 1 67 ? -3.087 -5.661 -7.976 1.00 0.00 67 ALA A C 10
ATOM 11657 O O . ALA A 1 67 ? -2.020 -5.489 -8.571 1.00 0.00 67 ALA A O 10
ATOM 11664 N N . ALA A 1 68 ? -3.906 -4.642 -7.689 1.00 0.00 68 ALA A N 10
ATOM 11665 C CA . ALA A 1 68 ? -3.610 -3.257 -8.041 1.00 0.00 68 ALA A CA 10
ATOM 11666 C C . ALA A 1 68 ? -2.420 -2.706 -7.230 1.00 0.00 68 ALA A C 10
ATOM 11667 O O . ALA A 1 68 ? -1.560 -2.031 -7.790 1.00 0.00 68 ALA A O 10
ATOM 11674 N N . ALA A 1 69 ? -2.309 -3.043 -5.939 1.00 0.00 69 ALA A N 10
ATOM 11675 C CA . ALA A 1 69 ? -1.165 -2.663 -5.106 1.00 0.00 69 ALA A CA 10
ATOM 11676 C C . ALA A 1 69 ? 0.150 -3.238 -5.661 1.00 0.00 69 ALA A C 10
ATOM 11677 O O . ALA A 1 69 ? 1.098 -2.490 -5.893 1.00 0.00 69 ALA A O 10
ATOM 11684 N N . GLN A 1 70 ? 0.196 -4.532 -5.979 1.00 0.00 70 GLN A N 10
ATOM 11685 C CA . GLN A 1 70 ? 1.381 -5.171 -6.575 1.00 0.00 70 GLN A CA 10
ATOM 11686 C C . GLN A 1 70 ? 1.771 -4.548 -7.928 1.00 0.00 70 GLN A C 10
ATOM 11687 O O . GLN A 1 70 ? 2.957 -4.330 -8.190 1.00 0.00 70 GLN A O 10
ATOM 11701 N N . ALA A 1 71 ? 0.788 -4.202 -8.774 1.00 0.00 71 ALA A N 10
ATOM 11702 C CA . ALA A 1 71 ? 1.018 -3.498 -10.041 1.00 0.00 71 ALA A CA 10
ATOM 11703 C C . ALA A 1 71 ? 1.618 -2.095 -9.830 1.00 0.00 71 ALA A C 10
ATOM 11704 O O . ALA A 1 71 ? 2.701 -1.794 -10.342 1.00 0.00 71 ALA A O 10
ATOM 11711 N N . LEU A 1 72 ? 0.959 -1.257 -9.030 1.00 0.00 72 LEU A N 10
ATOM 11712 C CA . LEU A 1 72 ? 1.314 0.148 -8.816 1.00 0.00 72 LEU A CA 10
ATOM 11713 C C . LEU A 1 72 ? 2.621 0.321 -8.018 1.00 0.00 72 LEU A C 10
ATOM 11714 O O . LEU A 1 72 ? 3.360 1.268 -8.278 1.00 0.00 72 LEU A O 10
ATOM 11730 N N . LEU A 1 73 ? 2.953 -0.600 -7.103 1.00 0.00 73 LEU A N 10
ATOM 11731 C CA . LEU A 1 73 ? 4.232 -0.588 -6.368 1.00 0.00 73 LEU A CA 10
ATOM 11732 C C . LEU A 1 73 ? 5.436 -0.929 -7.261 1.00 0.00 73 LEU A C 10
ATOM 11733 O O . LEU A 1 73 ? 6.509 -0.343 -7.101 1.00 0.00 73 LEU A O 10
ATOM 11749 N N . ALA A 1 74 ? 5.242 -1.815 -8.241 1.00 0.00 74 ALA A N 10
ATOM 11750 C CA . ALA A 1 74 ? 6.203 -2.057 -9.315 1.00 0.00 74 ALA A CA 10
ATOM 11751 C C . ALA A 1 74 ? 6.200 -0.950 -10.399 1.00 0.00 74 ALA A C 10
ATOM 11752 O O . ALA A 1 74 ? 7.103 -0.888 -11.237 1.00 0.00 74 ALA A O 10
ATOM 11759 N N . GLY A 1 75 ? 5.205 -0.055 -10.395 1.00 0.00 75 GLY A N 10
ATOM 11760 C CA . GLY A 1 75 ? 5.036 1.021 -11.378 1.00 0.00 75 GLY A CA 10
ATOM 11761 C C . GLY A 1 75 ? 4.382 0.594 -12.699 1.00 0.00 75 GLY A C 10
ATOM 11762 O O . GLY A 1 75 ? 4.497 1.309 -13.694 1.00 0.00 75 GLY A O 10
ATOM 11766 N N . ARG A 1 76 ? 3.705 -0.559 -12.739 1.00 0.00 76 ARG A N 10
ATOM 11767 C CA . ARG A 1 76 ? 2.956 -1.063 -13.907 1.00 0.00 76 ARG A CA 10
ATOM 11768 C C . ARG A 1 76 ? 1.463 -0.737 -13.792 1.00 0.00 76 ARG A C 10
ATOM 11769 O O . ARG A 1 76 ? 0.943 -0.572 -12.688 1.00 0.00 76 ARG A O 10
ATOM 11790 N N . THR A 1 77 ? 0.753 -0.681 -14.915 1.00 0.00 77 THR A N 10
ATOM 11791 C CA . THR A 1 77 ? -0.718 -0.573 -14.922 1.00 0.00 77 THR A CA 10
ATOM 11792 C C . THR A 1 77 ? -1.385 -1.925 -14.601 1.00 0.00 77 THR A C 10
ATOM 11793 O O . THR A 1 77 ? -0.851 -2.972 -14.991 1.00 0.00 77 THR A O 10
ATOM 11804 N N . PRO A 1 78 ? -2.544 -1.967 -13.909 1.00 0.00 78 PRO A N 10
ATOM 11805 C CA . PRO A 1 78 ? -3.238 -3.221 -13.597 1.00 0.00 78 PRO A CA 10
ATOM 11806 C C . PRO A 1 78 ? -3.710 -3.988 -14.844 1.00 0.00 78 PRO A C 10
ATOM 11807 O O . PRO A 1 78 ? -4.132 -3.386 -15.842 1.00 0.00 78 PRO A O 10
ATOM 11818 N N . ALA A 1 79 ? -3.695 -5.320 -14.771 1.00 0.00 79 ALA A N 10
ATOM 11819 C CA . ALA A 1 79 ? -4.255 -6.198 -15.801 1.00 0.00 79 ALA A CA 10
ATOM 11820 C C . ALA A 1 79 ? -5.798 -6.211 -15.784 1.00 0.00 79 ALA A C 10
ATOM 11821 O O . ALA A 1 79 ? -6.424 -5.945 -14.753 1.00 0.00 79 ALA A O 10
ATOM 11828 N N . ALA A 1 80 ? -6.416 -6.543 -16.921 1.00 0.00 80 ALA A N 10
ATOM 11829 C CA . ALA A 1 80 ? -7.868 -6.629 -17.092 1.00 0.00 80 ALA A CA 10
ATOM 11830 C C . ALA A 1 80 ? -8.277 -7.741 -18.078 1.00 0.00 80 ALA A C 10
ATOM 11831 O O . ALA A 1 80 ? -7.507 -8.118 -18.968 1.00 0.00 80 ALA A O 10
ATOM 11838 N N . ALA A 1 81 ? -9.511 -8.227 -17.941 1.00 0.00 81 ALA A N 10
ATOM 11839 C CA . ALA A 1 81 ? -10.162 -9.155 -18.867 1.00 0.00 81 ALA A CA 10
ATOM 11840 C C . ALA A 1 81 ? -11.697 -8.912 -18.915 1.00 0.00 81 ALA A C 10
ATOM 11841 O O . ALA A 1 81 ? -12.285 -8.560 -17.884 1.00 0.00 81 ALA A O 10
ATOM 11848 N N . PRO A 1 82 ? -12.377 -9.139 -20.060 1.00 0.00 82 PRO A N 10
ATOM 11849 C CA . PRO A 1 82 ? -13.817 -8.914 -20.234 1.00 0.00 82 PRO A CA 10
ATOM 11850 C C . PRO A 1 82 ? -14.714 -10.062 -19.725 1.00 0.00 82 PRO A C 10
ATOM 11851 O O . PRO A 1 82 ? -15.907 -10.120 -20.051 1.00 0.00 82 PRO A O 10
ATOM 11862 N N . ARG A 1 83 ? -14.151 -10.988 -18.942 1.00 0.00 83 ARG A N 10
ATOM 11863 C CA . ARG A 1 83 ? -14.821 -12.179 -18.388 1.00 0.00 83 ARG A CA 10
ATOM 11864 C C . ARG A 1 83 ? -15.806 -11.833 -17.243 1.00 0.00 83 ARG A C 10
ATOM 11865 O O . ARG A 1 83 ? -15.574 -10.850 -16.529 1.00 0.00 83 ARG A O 10
ATOM 11886 N N . PRO A 1 84 ? -16.891 -12.612 -17.048 1.00 0.00 84 PRO A N 10
ATOM 11887 C CA . PRO A 1 84 ? -17.849 -12.420 -15.952 1.00 0.00 84 PRO A CA 10
ATOM 11888 C C . PRO A 1 84 ? -17.251 -12.731 -14.563 1.00 0.00 84 PRO A C 10
ATOM 11889 O O . PRO A 1 84 ? -16.410 -13.652 -14.436 1.00 0.00 84 PRO A O 10
ATOM 11901 N N . GLY A 1 1 ? 27.513 3.455 4.218 1.00 0.00 1 GLY A N 11
ATOM 11902 C CA . GLY A 1 1 ? 26.377 2.625 4.676 1.00 0.00 1 GLY A CA 11
ATOM 11903 C C . GLY A 1 1 ? 26.679 1.911 5.990 1.00 0.00 1 GLY A C 11
ATOM 11904 O O . GLY A 1 1 ? 27.665 2.239 6.654 1.00 0.00 1 GLY A O 11
ATOM 11910 N N . PRO A 1 2 ? 25.838 0.937 6.402 1.00 0.00 2 PRO A N 11
ATOM 11911 C CA . PRO A 1 2 ? 26.035 0.156 7.630 1.00 0.00 2 PRO A CA 11
ATOM 11912 C C . PRO A 1 2 ? 27.316 -0.705 7.610 1.00 0.00 2 PRO A C 11
ATOM 11913 O O . PRO A 1 2 ? 27.859 -1.038 6.546 1.00 0.00 2 PRO A O 11
ATOM 11924 N N . GLY A 1 3 ? 27.793 -1.113 8.790 1.00 0.00 3 GLY A N 11
ATOM 11925 C CA . GLY A 1 3 ? 28.972 -1.977 8.945 1.00 0.00 3 GLY A CA 11
ATOM 11926 C C . GLY A 1 3 ? 28.796 -3.356 8.291 1.00 0.00 3 GLY A C 11
ATOM 11927 O O . GLY A 1 3 ? 27.805 -4.046 8.552 1.00 0.00 3 GLY A O 11
ATOM 11931 N N . SER A 1 4 ? 29.755 -3.755 7.448 1.00 0.00 4 SER A N 11
ATOM 11932 C CA . SER A 1 4 ? 29.755 -5.025 6.686 1.00 0.00 4 SER A CA 11
ATOM 11933 C C . SER A 1 4 ? 28.487 -5.281 5.841 1.00 0.00 4 SER A C 11
ATOM 11934 O O . SER A 1 4 ? 28.103 -6.430 5.612 1.00 0.00 4 SER A O 11
ATOM 11942 N N . TYR A 1 5 ? 27.825 -4.219 5.362 1.00 0.00 5 TYR A N 11
ATOM 11943 C CA . TYR A 1 5 ? 26.579 -4.298 4.582 1.00 0.00 5 TYR A CA 11
ATOM 11944 C C . TYR A 1 5 ? 26.769 -4.962 3.210 1.00 0.00 5 TYR A C 11
ATOM 11945 O O . TYR A 1 5 ? 27.755 -4.714 2.507 1.00 0.00 5 TYR A O 11
ATOM 11963 N N . THR A 1 6 ? 25.804 -5.796 2.812 1.00 0.00 6 THR A N 11
ATOM 11964 C CA . THR A 1 6 ? 25.807 -6.542 1.534 1.00 0.00 6 THR A CA 11
ATOM 11965 C C . THR A 1 6 ? 24.394 -6.751 0.946 1.00 0.00 6 THR A C 11
ATOM 11966 O O . THR A 1 6 ? 24.194 -7.593 0.062 1.00 0.00 6 THR A O 11
ATOM 11977 N N . GLY A 1 7 ? 23.388 -6.013 1.435 1.00 0.00 7 GLY A N 11
ATOM 11978 C CA . GLY A 1 7 ? 21.989 -6.165 1.012 1.00 0.00 7 GLY A CA 11
ATOM 11979 C C . GLY A 1 7 ? 21.726 -5.736 -0.441 1.00 0.00 7 GLY A C 11
ATOM 11980 O O . GLY A 1 7 ? 22.255 -4.723 -0.908 1.00 0.00 7 GLY A O 11
ATOM 11984 N N . ALA A 1 8 ? 20.902 -6.513 -1.150 1.00 0.00 8 ALA A N 11
ATOM 11985 C CA . ALA A 1 8 ? 20.498 -6.283 -2.543 1.00 0.00 8 ALA A CA 11
ATOM 11986 C C . ALA A 1 8 ? 19.082 -6.840 -2.825 1.00 0.00 8 ALA A C 11
ATOM 11987 O O . ALA A 1 8 ? 18.569 -7.677 -2.074 1.00 0.00 8 ALA A O 11
ATOM 11994 N N . GLY A 1 9 ? 18.459 -6.399 -3.920 1.00 0.00 9 GLY A N 11
ATOM 11995 C CA . GLY A 1 9 ? 17.129 -6.855 -4.349 1.00 0.00 9 GLY A CA 11
ATOM 11996 C C . GLY A 1 9 ? 16.668 -6.254 -5.682 1.00 0.00 9 GLY A C 11
ATOM 11997 O O . GLY A 1 9 ? 17.293 -5.334 -6.221 1.00 0.00 9 GLY A O 11
ATOM 12001 N N . GLU A 1 10 ? 15.565 -6.784 -6.212 1.00 0.00 10 GLU A N 11
ATOM 12002 C CA . GLU A 1 10 ? 14.922 -6.378 -7.467 1.00 0.00 10 GLU A CA 11
ATOM 12003 C C . GLU A 1 10 ? 13.380 -6.478 -7.372 1.00 0.00 10 GLU A C 11
ATOM 12004 O O . GLU A 1 10 ? 12.877 -7.210 -6.509 1.00 0.00 10 GLU A O 11
ATOM 12016 N N . PRO A 1 11 ? 12.599 -5.795 -8.239 1.00 0.00 11 PRO A N 11
ATOM 12017 C CA . PRO A 1 11 ? 11.140 -5.905 -8.268 1.00 0.00 11 PRO A CA 11
ATOM 12018 C C . PRO A 1 11 ? 10.669 -7.352 -8.523 1.00 0.00 11 PRO A C 11
ATOM 12019 O O . PRO A 1 11 ? 11.116 -8.002 -9.470 1.00 0.00 11 PRO A O 11
ATOM 12030 N N . SER A 1 12 ? 9.760 -7.850 -7.681 1.00 0.00 12 SER A N 11
ATOM 12031 C CA . SER A 1 12 ? 9.175 -9.196 -7.768 1.00 0.00 12 SER A CA 11
ATOM 12032 C C . SER A 1 12 ? 7.764 -9.222 -7.180 1.00 0.00 12 SER A C 11
ATOM 12033 O O . SER A 1 12 ? 7.539 -8.732 -6.067 1.00 0.00 12 SER A O 11
ATOM 12041 N N . GLN A 1 13 ? 6.824 -9.854 -7.891 1.00 0.00 13 GLN A N 11
ATOM 12042 C CA . GLN A 1 13 ? 5.453 -10.046 -7.411 1.00 0.00 13 GLN A CA 11
ATOM 12043 C C . GLN A 1 13 ? 5.387 -10.865 -6.109 1.00 0.00 13 GLN A C 11
ATOM 12044 O O . GLN A 1 13 ? 4.490 -10.640 -5.294 1.00 0.00 13 GLN A O 11
ATOM 12058 N N . ALA A 1 14 ? 6.338 -11.779 -5.883 1.00 0.00 14 ALA A N 11
ATOM 12059 C CA . ALA A 1 14 ? 6.382 -12.631 -4.694 1.00 0.00 14 ALA A CA 11
ATOM 12060 C C . ALA A 1 14 ? 6.950 -11.891 -3.464 1.00 0.00 14 ALA A C 11
ATOM 12061 O O . ALA A 1 14 ? 6.453 -12.064 -2.344 1.00 0.00 14 ALA A O 11
ATOM 12068 N N . ASP A 1 15 ? 7.939 -11.014 -3.675 1.00 0.00 15 ASP A N 11
ATOM 12069 C CA . ASP A 1 15 ? 8.469 -10.139 -2.619 1.00 0.00 15 ASP A CA 11
ATOM 12070 C C . ASP A 1 15 ? 7.471 -9.053 -2.217 1.00 0.00 15 ASP A C 11
ATOM 12071 O O . ASP A 1 15 ? 7.342 -8.724 -1.035 1.00 0.00 15 ASP A O 11
ATOM 12080 N N . LEU A 1 16 ? 6.701 -8.569 -3.191 1.00 0.00 16 LEU A N 11
ATOM 12081 C CA . LEU A 1 16 ? 5.568 -7.671 -2.958 1.00 0.00 16 LEU A CA 11
ATOM 12082 C C . LEU A 1 16 ? 4.439 -8.382 -2.202 1.00 0.00 16 LEU A C 11
ATOM 12083 O O . LEU A 1 16 ? 3.971 -7.860 -1.202 1.00 0.00 16 LEU A O 11
ATOM 12099 N N . ASP A 1 17 ? 4.033 -9.589 -2.606 1.00 0.00 17 ASP A N 11
ATOM 12100 C CA . ASP A 1 17 ? 2.987 -10.353 -1.917 1.00 0.00 17 ASP A CA 11
ATOM 12101 C C . ASP A 1 17 ? 3.324 -10.621 -0.441 1.00 0.00 17 ASP A C 11
ATOM 12102 O O . ASP A 1 17 ? 2.458 -10.485 0.426 1.00 0.00 17 ASP A O 11
ATOM 12111 N N . ALA A 1 18 ? 4.593 -10.930 -0.142 1.00 0.00 18 ALA A N 11
ATOM 12112 C CA . ALA A 1 18 ? 5.076 -11.141 1.223 1.00 0.00 18 ALA A CA 11
ATOM 12113 C C . ALA A 1 18 ? 5.045 -9.848 2.066 1.00 0.00 18 ALA A C 11
ATOM 12114 O O . ALA A 1 18 ? 4.572 -9.856 3.207 1.00 0.00 18 ALA A O 11
ATOM 12121 N N . LEU A 1 19 ? 5.508 -8.735 1.492 1.00 0.00 19 LEU A N 11
ATOM 12122 C CA . LEU A 1 19 ? 5.498 -7.405 2.102 1.00 0.00 19 LEU A CA 11
ATOM 12123 C C . LEU A 1 19 ? 4.059 -6.933 2.393 1.00 0.00 19 LEU A C 11
ATOM 12124 O O . LEU A 1 19 ? 3.753 -6.504 3.508 1.00 0.00 19 LEU A O 11
ATOM 12140 N N . LEU A 1 20 ? 3.173 -7.071 1.404 1.00 0.00 20 LEU A N 11
ATOM 12141 C CA . LEU A 1 20 ? 1.768 -6.653 1.446 1.00 0.00 20 LEU A CA 11
ATOM 12142 C C . LEU A 1 20 ? 0.962 -7.480 2.459 1.00 0.00 20 LEU A C 11
ATOM 12143 O O . LEU A 1 20 ? 0.216 -6.921 3.263 1.00 0.00 20 LEU A O 11
ATOM 12159 N N . SER A 1 21 ? 1.141 -8.803 2.488 1.00 0.00 21 SER A N 11
ATOM 12160 C CA . SER A 1 21 ? 0.450 -9.696 3.431 1.00 0.00 21 SER A CA 11
ATOM 12161 C C . SER A 1 21 ? 0.712 -9.304 4.893 1.00 0.00 21 SER A C 11
ATOM 12162 O O . SER A 1 21 ? -0.195 -9.350 5.725 1.00 0.00 21 SER A O 11
ATOM 12170 N N . ALA A 1 22 ? 1.922 -8.814 5.199 1.00 0.00 22 ALA A N 11
ATOM 12171 C CA . ALA A 1 22 ? 2.293 -8.381 6.545 1.00 0.00 22 ALA A CA 11
ATOM 12172 C C . ALA A 1 22 ? 1.682 -7.019 6.937 1.00 0.00 22 ALA A C 11
ATOM 12173 O O . ALA A 1 22 ? 1.318 -6.836 8.098 1.00 0.00 22 ALA A O 11
ATOM 12180 N N . VAL A 1 23 ? 1.507 -6.069 6.004 1.00 0.00 23 VAL A N 11
ATOM 12181 C CA . VAL A 1 23 ? 0.900 -4.750 6.303 1.00 0.00 23 VAL A CA 11
ATOM 12182 C C . VAL A 1 23 ? -0.634 -4.795 6.295 1.00 0.00 23 VAL A C 11
ATOM 12183 O O . VAL A 1 23 ? -1.267 -4.127 7.117 1.00 0.00 23 VAL A O 11
ATOM 12196 N N . ARG A 1 24 ? -1.244 -5.661 5.471 1.00 0.00 24 ARG A N 11
ATOM 12197 C CA . ARG A 1 24 ? -2.691 -5.969 5.506 1.00 0.00 24 ARG A CA 11
ATOM 12198 C C . ARG A 1 24 ? -3.117 -6.613 6.834 1.00 0.00 24 ARG A C 11
ATOM 12199 O O . ARG A 1 24 ? -4.243 -6.418 7.291 1.00 0.00 24 ARG A O 11
ATOM 12220 N N . ASP A 1 25 ? -2.198 -7.332 7.483 1.00 0.00 25 ASP A N 11
ATOM 12221 C CA . ASP A 1 25 ? -2.339 -7.933 8.819 1.00 0.00 25 ASP A CA 11
ATOM 12222 C C . ASP A 1 25 ? -1.742 -7.063 9.958 1.00 0.00 25 ASP A C 11
ATOM 12223 O O . ASP A 1 25 ? -1.582 -7.524 11.088 1.00 0.00 25 ASP A O 11
ATOM 12232 N N . ASN A 1 26 ? -1.391 -5.804 9.662 1.00 0.00 26 ASN A N 11
ATOM 12233 C CA . ASN A 1 26 ? -0.850 -4.776 10.570 1.00 0.00 26 ASN A CA 11
ATOM 12234 C C . ASN A 1 26 ? 0.425 -5.166 11.360 1.00 0.00 26 ASN A C 11
ATOM 12235 O O . ASN A 1 26 ? 0.694 -4.602 12.426 1.00 0.00 26 ASN A O 11
ATOM 12246 N N . ARG A 1 27 ? 1.224 -6.102 10.827 1.00 0.00 27 ARG A N 11
ATOM 12247 C CA . ARG A 1 27 ? 2.543 -6.504 11.350 1.00 0.00 27 ARG A CA 11
ATOM 12248 C C . ARG A 1 27 ? 3.726 -5.769 10.702 1.00 0.00 27 ARG A C 11
ATOM 12249 O O . ARG A 1 27 ? 4.824 -5.779 11.260 1.00 0.00 27 ARG A O 11
ATOM 12270 N N . LEU A 1 28 ? 3.500 -5.101 9.568 1.00 0.00 28 LEU A N 11
ATOM 12271 C CA . LEU A 1 28 ? 4.449 -4.212 8.886 1.00 0.00 28 LEU A CA 11
ATOM 12272 C C . LEU A 1 28 ? 3.808 -2.812 8.751 1.00 0.00 28 LEU A C 11
ATOM 12273 O O . LEU A 1 28 ? 2.601 -2.712 8.522 1.00 0.00 28 LEU A O 11
ATOM 12289 N N . SER A 1 29 ? 4.583 -1.734 8.912 1.00 0.00 29 SER A N 11
ATOM 12290 C CA . SER A 1 29 ? 4.079 -0.344 8.856 1.00 0.00 29 SER A CA 11
ATOM 12291 C C . SER A 1 29 ? 4.118 0.251 7.438 1.00 0.00 29 SER A C 11
ATOM 12292 O O . SER A 1 29 ? 4.937 -0.148 6.613 1.00 0.00 29 SER A O 11
ATOM 12300 N N . ILE A 1 30 ? 3.279 1.257 7.174 1.00 0.00 30 ILE A N 11
ATOM 12301 C CA . ILE A 1 30 ? 3.173 1.965 5.886 1.00 0.00 30 ILE A CA 11
ATOM 12302 C C . ILE A 1 30 ? 4.540 2.474 5.403 1.00 0.00 30 ILE A C 11
ATOM 12303 O O . ILE A 1 30 ? 4.948 2.184 4.281 1.00 0.00 30 ILE A O 11
ATOM 12319 N N . GLU A 1 31 ? 5.272 3.207 6.247 1.00 0.00 31 GLU A N 11
ATOM 12320 C CA . GLU A 1 31 ? 6.546 3.822 5.843 1.00 0.00 31 GLU A CA 11
ATOM 12321 C C . GLU A 1 31 ? 7.710 2.814 5.841 1.00 0.00 31 GLU A C 11
ATOM 12322 O O . GLU A 1 31 ? 8.678 2.991 5.104 1.00 0.00 31 GLU A O 11
ATOM 12334 N N . GLN A 1 32 ? 7.595 1.706 6.581 1.00 0.00 32 GLN A N 11
ATOM 12335 C CA . GLN A 1 32 ? 8.538 0.591 6.523 1.00 0.00 32 GLN A CA 11
ATOM 12336 C C . GLN A 1 32 ? 8.370 -0.202 5.216 1.00 0.00 32 GLN A C 11
ATOM 12337 O O . GLN A 1 32 ? 9.359 -0.522 4.561 1.00 0.00 32 GLN A O 11
ATOM 12351 N N . ALA A 1 33 ? 7.136 -0.432 4.763 1.00 0.00 33 ALA A N 11
ATOM 12352 C CA . ALA A 1 33 ? 6.873 -1.074 3.474 1.00 0.00 33 ALA A CA 11
ATOM 12353 C C . ALA A 1 33 ? 7.377 -0.230 2.285 1.00 0.00 33 ALA A C 11
ATOM 12354 O O . ALA A 1 33 ? 7.791 -0.789 1.267 1.00 0.00 33 ALA A O 11
ATOM 12361 N N . VAL A 1 34 ? 7.435 1.101 2.424 1.00 0.00 34 VAL A N 11
ATOM 12362 C CA . VAL A 1 34 ? 8.071 1.990 1.445 1.00 0.00 34 VAL A CA 11
ATOM 12363 C C . VAL A 1 34 ? 9.597 1.929 1.563 1.00 0.00 34 VAL A C 11
ATOM 12364 O O . VAL A 1 34 ? 10.254 1.761 0.541 1.00 0.00 34 VAL A O 11
ATOM 12377 N N . THR A 1 35 ? 10.183 1.986 2.766 1.00 0.00 35 THR A N 11
ATOM 12378 C CA . THR A 1 35 ? 11.657 1.996 2.910 1.00 0.00 35 THR A CA 11
ATOM 12379 C C . THR A 1 35 ? 12.327 0.684 2.474 1.00 0.00 35 THR A C 11
ATOM 12380 O O . THR A 1 35 ? 13.453 0.691 1.976 1.00 0.00 35 THR A O 11
ATOM 12391 N N . LEU A 1 36 ? 11.615 -0.445 2.572 1.00 0.00 36 LEU A N 11
ATOM 12392 C CA . LEU A 1 36 ? 12.058 -1.754 2.072 1.00 0.00 36 LEU A CA 11
ATOM 12393 C C . LEU A 1 36 ? 11.880 -1.924 0.546 1.00 0.00 36 LEU A C 11
ATOM 12394 O O . LEU A 1 36 ? 12.471 -2.840 -0.040 1.00 0.00 36 LEU A O 11
ATOM 12410 N N . LEU A 1 37 ? 11.103 -1.047 -0.102 1.00 0.00 37 LEU A N 11
ATOM 12411 C CA . LEU A 1 37 ? 10.964 -0.948 -1.557 1.00 0.00 37 LEU A CA 11
ATOM 12412 C C . LEU A 1 37 ? 12.030 0.016 -2.121 1.00 0.00 37 LEU A C 11
ATOM 12413 O O . LEU A 1 37 ? 12.860 -0.372 -2.949 1.00 0.00 37 LEU A O 11
ATOM 12429 N N . THR A 1 38 ? 12.039 1.260 -1.624 1.00 0.00 38 THR A N 11
ATOM 12430 C CA . THR A 1 38 ? 12.985 2.335 -1.944 1.00 0.00 38 THR A CA 11
ATOM 12431 C C . THR A 1 38 ? 13.363 3.079 -0.646 1.00 0.00 38 THR A C 11
ATOM 12432 O O . THR A 1 38 ? 12.484 3.722 -0.056 1.00 0.00 38 THR A O 11
ATOM 12443 N N . PRO A 1 39 ? 14.636 3.046 -0.191 1.00 0.00 39 PRO A N 11
ATOM 12444 C CA . PRO A 1 39 ? 15.053 3.625 1.093 1.00 0.00 39 PRO A CA 11
ATOM 12445 C C . PRO A 1 39 ? 14.692 5.105 1.281 1.00 0.00 39 PRO A C 11
ATOM 12446 O O . PRO A 1 39 ? 14.825 5.922 0.363 1.00 0.00 39 PRO A O 11
ATOM 12457 N N . ARG A 1 40 ? 14.244 5.455 2.490 1.00 0.00 40 ARG A N 11
ATOM 12458 C CA . ARG A 1 40 ? 13.802 6.803 2.890 1.00 0.00 40 ARG A CA 11
ATOM 12459 C C . ARG A 1 40 ? 14.788 7.508 3.832 1.00 0.00 40 ARG A C 11
ATOM 12460 O O . ARG A 1 40 ? 15.684 6.885 4.417 1.00 0.00 40 ARG A O 11
ATOM 12481 N N . ARG A 1 41 ? 14.610 8.829 3.969 1.00 0.00 41 ARG A N 11
ATOM 12482 C CA . ARG A 1 41 ? 15.437 9.758 4.770 1.00 0.00 41 ARG A CA 11
ATOM 12483 C C . ARG A 1 41 ? 14.573 10.541 5.775 1.00 0.00 41 ARG A C 11
ATOM 12484 O O . ARG A 1 41 ? 13.342 10.441 5.751 1.00 0.00 41 ARG A O 11
ATOM 12505 N N . GLY A 1 42 ? 15.205 11.319 6.658 1.00 0.00 42 GLY A N 11
ATOM 12506 C CA . GLY A 1 42 ? 14.527 12.165 7.657 1.00 0.00 42 GLY A CA 11
ATOM 12507 C C . GLY A 1 42 ? 13.618 13.250 7.045 1.00 0.00 42 GLY A C 11
ATOM 12508 O O . GLY A 1 42 ? 13.832 13.692 5.909 1.00 0.00 42 GLY A O 11
ATOM 12512 N N . GLY A 1 43 ? 12.603 13.679 7.797 1.00 0.00 43 GLY A N 11
ATOM 12513 C CA . GLY A 1 43 ? 11.513 14.542 7.315 1.00 0.00 43 GLY A CA 11
ATOM 12514 C C . GLY A 1 43 ? 10.430 13.783 6.524 1.00 0.00 43 GLY A C 11
ATOM 12515 O O . GLY A 1 43 ? 10.480 12.559 6.363 1.00 0.00 43 GLY A O 11
ATOM 12519 N N . GLY A 1 44 ? 9.428 14.521 6.034 1.00 0.00 44 GLY A N 11
ATOM 12520 C CA . GLY A 1 44 ? 8.290 13.972 5.284 1.00 0.00 44 GLY A CA 11
ATOM 12521 C C . GLY A 1 44 ? 8.617 13.534 3.841 1.00 0.00 44 GLY A C 11
ATOM 12522 O O . GLY A 1 44 ? 9.568 14.028 3.221 1.00 0.00 44 GLY A O 11
ATOM 12526 N N . SER A 1 45 ? 7.790 12.636 3.294 1.00 0.00 45 SER A N 11
ATOM 12527 C CA . SER A 1 45 ? 7.883 12.107 1.915 1.00 0.00 45 SER A CA 11
ATOM 12528 C C . SER A 1 45 ? 6.742 12.569 0.984 1.00 0.00 45 SER A C 11
ATOM 12529 O O . SER A 1 45 ? 6.680 12.137 -0.169 1.00 0.00 45 SER A O 11
ATOM 12537 N N . GLY A 1 46 ? 5.842 13.445 1.454 1.00 0.00 46 GLY A N 11
ATOM 12538 C CA . GLY A 1 46 ? 4.736 14.008 0.665 1.00 0.00 46 GLY A CA 11
ATOM 12539 C C . GLY A 1 46 ? 3.543 13.062 0.440 1.00 0.00 46 GLY A C 11
ATOM 12540 O O . GLY A 1 46 ? 3.412 12.016 1.081 1.00 0.00 46 GLY A O 11
ATOM 12544 N N . GLY A 1 47 ? 2.660 13.454 -0.478 1.00 0.00 47 GLY A N 11
ATOM 12545 C CA . GLY A 1 47 ? 1.426 12.743 -0.837 1.00 0.00 47 GLY A CA 11
ATOM 12546 C C . GLY A 1 47 ? 0.589 13.496 -1.880 1.00 0.00 47 GLY A C 11
ATOM 12547 O O . GLY A 1 47 ? 1.060 14.466 -2.488 1.00 0.00 47 GLY A O 11
ATOM 12551 N N . GLY A 1 48 ? -0.656 13.060 -2.099 1.00 0.00 48 GLY A N 11
ATOM 12552 C CA . GLY A 1 48 ? -1.576 13.637 -3.092 1.00 0.00 48 GLY A CA 11
ATOM 12553 C C . GLY A 1 48 ? -1.368 13.122 -4.527 1.00 0.00 48 GLY A C 11
ATOM 12554 O O . GLY A 1 48 ? -1.863 13.726 -5.482 1.00 0.00 48 GLY A O 11
ATOM 12558 N N . SER A 1 49 ? -0.610 12.034 -4.686 1.00 0.00 49 SER A N 11
ATOM 12559 C CA . SER A 1 49 ? -0.296 11.346 -5.950 1.00 0.00 49 SER A CA 11
ATOM 12560 C C . SER A 1 49 ? 0.022 9.867 -5.676 1.00 0.00 49 SER A C 11
ATOM 12561 O O . SER A 1 49 ? 0.207 9.472 -4.519 1.00 0.00 49 SER A O 11
ATOM 12569 N N . MET A 1 50 ? 0.107 9.035 -6.718 1.00 0.00 50 MET A N 11
ATOM 12570 C CA . MET A 1 50 ? 0.320 7.579 -6.637 1.00 0.00 50 MET A CA 11
ATOM 12571 C C . MET A 1 50 ? 1.784 7.190 -6.360 1.00 0.00 50 MET A C 11
ATOM 12572 O O . MET A 1 50 ? 2.400 6.385 -7.060 1.00 0.00 50 MET A O 11
ATOM 12586 N N . ASP A 1 51 ? 2.344 7.778 -5.309 1.00 0.00 51 ASP A N 11
ATOM 12587 C CA . ASP A 1 51 ? 3.566 7.330 -4.634 1.00 0.00 51 ASP A CA 11
ATOM 12588 C C . ASP A 1 51 ? 3.340 6.008 -3.879 1.00 0.00 51 ASP A C 11
ATOM 12589 O O . ASP A 1 51 ? 2.209 5.685 -3.493 1.00 0.00 51 ASP A O 11
ATOM 12598 N N . ALA A 1 52 ? 4.419 5.267 -3.598 1.00 0.00 52 ALA A N 11
ATOM 12599 C CA . ALA A 1 52 ? 4.368 3.994 -2.868 1.00 0.00 52 ALA A CA 11
ATOM 12600 C C . ALA A 1 52 ? 3.644 4.115 -1.517 1.00 0.00 52 ALA A C 11
ATOM 12601 O O . ALA A 1 52 ? 2.859 3.235 -1.166 1.00 0.00 52 ALA A O 11
ATOM 12608 N N . LYS A 1 53 ? 3.839 5.224 -0.784 1.00 0.00 53 LYS A N 11
ATOM 12609 C CA . LYS A 1 53 ? 3.165 5.458 0.503 1.00 0.00 53 LYS A CA 11
ATOM 12610 C C . LYS A 1 53 ? 1.650 5.595 0.359 1.00 0.00 53 LYS A C 11
ATOM 12611 O O . LYS A 1 53 ? 0.913 5.043 1.172 1.00 0.00 53 LYS A O 11
ATOM 12630 N N . GLU A 1 54 ? 1.165 6.296 -0.663 1.00 0.00 54 GLU A N 11
ATOM 12631 C CA . GLU A 1 54 ? -0.280 6.448 -0.877 1.00 0.00 54 GLU A CA 11
ATOM 12632 C C . GLU A 1 54 ? -0.914 5.144 -1.386 1.00 0.00 54 GLU A C 11
ATOM 12633 O O . GLU A 1 54 ? -2.008 4.780 -0.954 1.00 0.00 54 GLU A O 11
ATOM 12645 N N . ILE A 1 55 ? -0.196 4.377 -2.213 1.00 0.00 55 ILE A N 11
ATOM 12646 C CA . ILE A 1 55 ? -0.581 3.015 -2.614 1.00 0.00 55 ILE A CA 11
ATOM 12647 C C . ILE A 1 55 ? -0.701 2.106 -1.381 1.00 0.00 55 ILE A C 11
ATOM 12648 O O . ILE A 1 55 ? -1.708 1.417 -1.214 1.00 0.00 55 ILE A O 11
ATOM 12664 N N . LEU A 1 56 ? 0.270 2.157 -0.462 1.00 0.00 56 LEU A N 11
ATOM 12665 C CA . LEU A 1 56 ? 0.219 1.456 0.827 1.00 0.00 56 LEU A CA 11
ATOM 12666 C C . LEU A 1 56 ? -0.948 1.938 1.699 1.00 0.00 56 LEU A C 11
ATOM 12667 O O . LEU A 1 56 ? -1.662 1.111 2.264 1.00 0.00 56 LEU A O 11
ATOM 12683 N N . THR A 1 57 ? -1.180 3.253 1.798 1.00 0.00 57 THR A N 11
ATOM 12684 C CA . THR A 1 57 ? -2.294 3.818 2.581 1.00 0.00 57 THR A CA 11
ATOM 12685 C C . THR A 1 57 ? -3.653 3.315 2.077 1.00 0.00 57 THR A C 11
ATOM 12686 O O . THR A 1 57 ? -4.464 2.831 2.868 1.00 0.00 57 THR A O 11
ATOM 12697 N N . ARG A 1 58 ? -3.891 3.340 0.756 1.00 0.00 58 ARG A N 11
ATOM 12698 C CA . ARG A 1 58 ? -5.111 2.810 0.107 1.00 0.00 58 ARG A CA 11
ATOM 12699 C C . ARG A 1 58 ? -5.284 1.302 0.331 1.00 0.00 58 ARG A C 11
ATOM 12700 O O . ARG A 1 58 ? -6.405 0.834 0.531 1.00 0.00 58 ARG A O 11
ATOM 12721 N N . PHE A 1 59 ? -4.189 0.548 0.344 1.00 0.00 59 PHE A N 11
ATOM 12722 C CA . PHE A 1 59 ? -4.185 -0.898 0.569 1.00 0.00 59 PHE A CA 11
ATOM 12723 C C . PHE A 1 59 ? -4.436 -1.295 2.031 1.00 0.00 59 PHE A C 11
ATOM 12724 O O . PHE A 1 59 ? -5.196 -2.229 2.289 1.00 0.00 59 PHE A O 11
ATOM 12741 N N . LYS A 1 60 ? -3.862 -0.573 3.003 1.00 0.00 60 LYS A N 11
ATOM 12742 C CA . LYS A 1 60 ? -4.094 -0.844 4.436 1.00 0.00 60 LYS A CA 11
ATOM 12743 C C . LYS A 1 60 ? -5.491 -0.396 4.896 1.00 0.00 60 LYS A C 11
ATOM 12744 O O . LYS A 1 60 ? -6.113 -1.055 5.728 1.00 0.00 60 LYS A O 11
ATOM 12763 N N . ASP A 1 61 ? -6.024 0.679 4.305 1.00 0.00 61 ASP A N 11
ATOM 12764 C CA . ASP A 1 61 ? -7.422 1.115 4.471 1.00 0.00 61 ASP A CA 11
ATOM 12765 C C . ASP A 1 61 ? -8.443 0.131 3.847 1.00 0.00 61 ASP A C 11
ATOM 12766 O O . ASP A 1 61 ? -9.631 0.167 4.170 1.00 0.00 61 ASP A O 11
ATOM 12775 N N . GLY A 1 62 ? -7.985 -0.772 2.971 1.00 0.00 62 GLY A N 11
ATOM 12776 C CA . GLY A 1 62 ? -8.814 -1.791 2.313 1.00 0.00 62 GLY A CA 11
ATOM 12777 C C . GLY A 1 62 ? -9.559 -1.305 1.062 1.00 0.00 62 GLY A C 11
ATOM 12778 O O . GLY A 1 62 ? -10.353 -2.061 0.495 1.00 0.00 62 GLY A O 11
ATOM 12782 N N . GLY A 1 63 ? -9.312 -0.072 0.609 1.00 0.00 63 GLY A N 11
ATOM 12783 C CA . GLY A 1 63 ? -9.852 0.476 -0.644 1.00 0.00 63 GLY A CA 11
ATOM 12784 C C . GLY A 1 63 ? -9.174 -0.079 -1.903 1.00 0.00 63 GLY A C 11
ATOM 12785 O O . GLY A 1 63 ? -9.790 -0.089 -2.972 1.00 0.00 63 GLY A O 11
ATOM 12789 N N . LEU A 1 64 ? -7.933 -0.567 -1.784 1.00 0.00 64 LEU A N 11
ATOM 12790 C CA . LEU A 1 64 ? -7.156 -1.215 -2.847 1.00 0.00 64 LEU A CA 11
ATOM 12791 C C . LEU A 1 64 ? -7.094 -2.741 -2.634 1.00 0.00 64 LEU A C 11
ATOM 12792 O O . LEU A 1 64 ? -6.949 -3.209 -1.501 1.00 0.00 64 LEU A O 11
ATOM 12808 N N . ASP A 1 65 ? -7.154 -3.513 -3.717 1.00 0.00 65 ASP A N 11
ATOM 12809 C CA . ASP A 1 65 ? -6.898 -4.965 -3.711 1.00 0.00 65 ASP A CA 11
ATOM 12810 C C . ASP A 1 65 ? -5.395 -5.263 -3.850 1.00 0.00 65 ASP A C 11
ATOM 12811 O O . ASP A 1 65 ? -4.616 -4.428 -4.329 1.00 0.00 65 ASP A O 11
ATOM 12820 N N . ARG A 1 66 ? -4.959 -6.461 -3.434 1.00 0.00 66 ARG A N 11
ATOM 12821 C CA . ARG A 1 66 ? -3.528 -6.823 -3.435 1.00 0.00 66 ARG A CA 11
ATOM 12822 C C . ARG A 1 66 ? -2.945 -6.920 -4.849 1.00 0.00 66 ARG A C 11
ATOM 12823 O O . ARG A 1 66 ? -1.797 -6.545 -5.048 1.00 0.00 66 ARG A O 11
ATOM 12844 N N . ALA A 1 67 ? -3.743 -7.325 -5.841 1.00 0.00 67 ALA A N 11
ATOM 12845 C CA . ALA A 1 67 ? -3.321 -7.397 -7.241 1.00 0.00 67 ALA A CA 11
ATOM 12846 C C . ALA A 1 67 ? -2.985 -6.003 -7.820 1.00 0.00 67 ALA A C 11
ATOM 12847 O O . ALA A 1 67 ? -1.933 -5.823 -8.435 1.00 0.00 67 ALA A O 11
ATOM 12854 N N . ALA A 1 68 ? -3.823 -4.996 -7.559 1.00 0.00 68 ALA A N 11
ATOM 12855 C CA . ALA A 1 68 ? -3.550 -3.598 -7.899 1.00 0.00 68 ALA A CA 11
ATOM 12856 C C . ALA A 1 68 ? -2.383 -3.025 -7.077 1.00 0.00 68 ALA A C 11
ATOM 12857 O O . ALA A 1 68 ? -1.544 -2.321 -7.637 1.00 0.00 68 ALA A O 11
ATOM 12864 N N . ALA A 1 69 ? -2.276 -3.358 -5.784 1.00 0.00 69 ALA A N 11
ATOM 12865 C CA . ALA A 1 69 ? -1.153 -2.925 -4.948 1.00 0.00 69 ALA A CA 11
ATOM 12866 C C . ALA A 1 69 ? 0.198 -3.427 -5.496 1.00 0.00 69 ALA A C 11
ATOM 12867 O O . ALA A 1 69 ? 1.124 -2.633 -5.647 1.00 0.00 69 ALA A O 11
ATOM 12874 N N . GLN A 1 70 ? 0.294 -4.700 -5.898 1.00 0.00 70 GLN A N 11
ATOM 12875 C CA . GLN A 1 70 ? 1.485 -5.240 -6.571 1.00 0.00 70 GLN A CA 11
ATOM 12876 C C . GLN A 1 70 ? 1.768 -4.539 -7.912 1.00 0.00 70 GLN A C 11
ATOM 12877 O O . GLN A 1 70 ? 2.923 -4.225 -8.197 1.00 0.00 70 GLN A O 11
ATOM 12891 N N . ALA A 1 71 ? 0.736 -4.254 -8.718 1.00 0.00 71 ALA A N 11
ATOM 12892 C CA . ALA A 1 71 ? 0.893 -3.624 -10.027 1.00 0.00 71 ALA A CA 11
ATOM 12893 C C . ALA A 1 71 ? 1.468 -2.209 -9.891 1.00 0.00 71 ALA A C 11
ATOM 12894 O O . ALA A 1 71 ? 2.446 -1.859 -10.550 1.00 0.00 71 ALA A O 11
ATOM 12901 N N . LEU A 1 72 ? 0.886 -1.422 -8.989 1.00 0.00 72 LEU A N 11
ATOM 12902 C CA . LEU A 1 72 ? 1.197 -0.017 -8.773 1.00 0.00 72 LEU A CA 11
ATOM 12903 C C . LEU A 1 72 ? 2.546 0.189 -8.074 1.00 0.00 72 LEU A C 11
ATOM 12904 O O . LEU A 1 72 ? 3.310 1.075 -8.452 1.00 0.00 72 LEU A O 11
ATOM 12920 N N . LEU A 1 73 ? 2.894 -0.681 -7.121 1.00 0.00 73 LEU A N 11
ATOM 12921 C CA . LEU A 1 73 ? 4.226 -0.711 -6.491 1.00 0.00 73 LEU A CA 11
ATOM 12922 C C . LEU A 1 73 ? 5.339 -1.159 -7.454 1.00 0.00 73 LEU A C 11
ATOM 12923 O O . LEU A 1 73 ? 6.460 -0.651 -7.386 1.00 0.00 73 LEU A O 11
ATOM 12939 N N . ALA A 1 74 ? 5.033 -2.061 -8.390 1.00 0.00 74 ALA A N 11
ATOM 12940 C CA . ALA A 1 74 ? 5.921 -2.426 -9.501 1.00 0.00 74 ALA A CA 11
ATOM 12941 C C . ALA A 1 74 ? 5.962 -1.376 -10.641 1.00 0.00 74 ALA A C 11
ATOM 12942 O O . ALA A 1 74 ? 6.710 -1.543 -11.608 1.00 0.00 74 ALA A O 11
ATOM 12949 N N . GLY A 1 75 ? 5.176 -0.294 -10.550 1.00 0.00 75 GLY A N 11
ATOM 12950 C CA . GLY A 1 75 ? 5.138 0.815 -11.524 1.00 0.00 75 GLY A CA 11
ATOM 12951 C C . GLY A 1 75 ? 4.274 0.578 -12.774 1.00 0.00 75 GLY A C 11
ATOM 12952 O O . GLY A 1 75 ? 4.299 1.401 -13.693 1.00 0.00 75 GLY A O 11
ATOM 12956 N N . ARG A 1 76 ? 3.504 -0.520 -12.833 1.00 0.00 76 ARG A N 11
ATOM 12957 C CA . ARG A 1 76 ? 2.552 -0.847 -13.907 1.00 0.00 76 ARG A CA 11
ATOM 12958 C C . ARG A 1 76 ? 1.171 -0.205 -13.684 1.00 0.00 76 ARG A C 11
ATOM 12959 O O . ARG A 1 76 ? 0.857 0.279 -12.595 1.00 0.00 76 ARG A O 11
ATOM 12980 N N . THR A 1 77 ? 0.312 -0.262 -14.700 1.00 0.00 77 THR A N 11
ATOM 12981 C CA . THR A 1 77 ? -1.130 0.021 -14.577 1.00 0.00 77 THR A CA 11
ATOM 12982 C C . THR A 1 77 ? -1.874 -1.131 -13.867 1.00 0.00 77 THR A C 11
ATOM 12983 O O . THR A 1 77 ? -1.399 -2.274 -13.927 1.00 0.00 77 THR A O 11
ATOM 12994 N N . PRO A 1 78 ? -3.032 -0.884 -13.217 1.00 0.00 78 PRO A N 11
ATOM 12995 C CA . PRO A 1 78 ? -3.878 -1.920 -12.607 1.00 0.00 78 PRO A CA 11
ATOM 12996 C C . PRO A 1 78 ? -4.434 -2.970 -13.591 1.00 0.00 78 PRO A C 11
ATOM 12997 O O . PRO A 1 78 ? -4.066 -3.014 -14.765 1.00 0.00 78 PRO A O 11
ATOM 13008 N N . ALA A 1 79 ? -5.322 -3.837 -13.094 1.00 0.00 79 ALA A N 11
ATOM 13009 C CA . ALA A 1 79 ? -5.932 -4.969 -13.806 1.00 0.00 79 ALA A CA 11
ATOM 13010 C C . ALA A 1 79 ? -4.950 -6.068 -14.277 1.00 0.00 79 ALA A C 11
ATOM 13011 O O . ALA A 1 79 ? -5.307 -6.917 -15.102 1.00 0.00 79 ALA A O 11
ATOM 13018 N N . ALA A 1 80 ? -3.738 -6.102 -13.714 1.00 0.00 80 ALA A N 11
ATOM 13019 C CA . ALA A 1 80 ? -2.888 -7.295 -13.693 1.00 0.00 80 ALA A CA 11
ATOM 13020 C C . ALA A 1 80 ? -3.444 -8.352 -12.714 1.00 0.00 80 ALA A C 11
ATOM 13021 O O . ALA A 1 80 ? -4.193 -8.010 -11.790 1.00 0.00 80 ALA A O 11
ATOM 13028 N N . ALA A 1 81 ? -3.067 -9.622 -12.879 1.00 0.00 81 ALA A N 11
ATOM 13029 C CA . ALA A 1 81 ? -3.474 -10.724 -11.996 1.00 0.00 81 ALA A CA 11
ATOM 13030 C C . ALA A 1 81 ? -2.328 -11.736 -11.761 1.00 0.00 81 ALA A C 11
ATOM 13031 O O . ALA A 1 81 ? -1.660 -12.124 -12.728 1.00 0.00 81 ALA A O 11
ATOM 13038 N N . PRO A 1 82 ? -2.093 -12.209 -10.519 1.00 0.00 82 PRO A N 11
ATOM 13039 C CA . PRO A 1 82 ? -1.095 -13.234 -10.220 1.00 0.00 82 PRO A CA 11
ATOM 13040 C C . PRO A 1 82 ? -1.632 -14.630 -10.590 1.00 0.00 82 PRO A C 11
ATOM 13041 O O . PRO A 1 82 ? -2.348 -15.267 -9.809 1.00 0.00 82 PRO A O 11
ATOM 13052 N N . ARG A 1 83 ? -1.283 -15.115 -11.795 1.00 0.00 83 ARG A N 11
ATOM 13053 C CA . ARG A 1 83 ? -1.666 -16.431 -12.365 1.00 0.00 83 ARG A CA 11
ATOM 13054 C C . ARG A 1 83 ? -3.185 -16.725 -12.275 1.00 0.00 83 ARG A C 11
ATOM 13055 O O . ARG A 1 83 ? -3.597 -17.578 -11.482 1.00 0.00 83 ARG A O 11
ATOM 13076 N N . PRO A 1 84 ? -4.029 -16.033 -13.069 1.00 0.00 84 PRO A N 11
ATOM 13077 C CA . PRO A 1 84 ? -5.478 -16.276 -13.131 1.00 0.00 84 PRO A CA 11
ATOM 13078 C C . PRO A 1 84 ? -5.828 -17.668 -13.708 1.00 0.00 84 PRO A C 11
ATOM 13079 O O . PRO A 1 84 ? -6.891 -18.209 -13.331 1.00 0.00 84 PRO A O 11
ATOM 13091 N N . GLY A 1 1 ? 39.315 -1.086 -11.733 1.00 0.00 1 GLY A N 12
ATOM 13092 C CA . GLY A 1 1 ? 38.471 -0.339 -10.773 1.00 0.00 1 GLY A CA 12
ATOM 13093 C C . GLY A 1 1 ? 37.593 -1.269 -9.940 1.00 0.00 1 GLY A C 12
ATOM 13094 O O . GLY A 1 1 ? 37.411 -2.435 -10.299 1.00 0.00 1 GLY A O 12
ATOM 13100 N N . PRO A 1 2 ? 37.025 -0.778 -8.821 1.00 0.00 2 PRO A N 12
ATOM 13101 C CA . PRO A 1 2 ? 36.230 -1.592 -7.886 1.00 0.00 2 PRO A CA 12
ATOM 13102 C C . PRO A 1 2 ? 34.829 -1.973 -8.406 1.00 0.00 2 PRO A C 12
ATOM 13103 O O . PRO A 1 2 ? 34.262 -2.973 -7.954 1.00 0.00 2 PRO A O 12
ATOM 13114 N N . GLY A 1 3 ? 34.269 -1.202 -9.346 1.00 0.00 3 GLY A N 12
ATOM 13115 C CA . GLY A 1 3 ? 32.944 -1.443 -9.944 1.00 0.00 3 GLY A CA 12
ATOM 13116 C C . GLY A 1 3 ? 31.775 -1.262 -8.961 1.00 0.00 3 GLY A C 12
ATOM 13117 O O . GLY A 1 3 ? 31.842 -0.460 -8.024 1.00 0.00 3 GLY A O 12
ATOM 13121 N N . SER A 1 4 ? 30.695 -2.018 -9.183 1.00 0.00 4 SER A N 12
ATOM 13122 C CA . SER A 1 4 ? 29.493 -2.061 -8.339 1.00 0.00 4 SER A CA 12
ATOM 13123 C C . SER A 1 4 ? 28.933 -3.485 -8.243 1.00 0.00 4 SER A C 12
ATOM 13124 O O . SER A 1 4 ? 29.053 -4.272 -9.191 1.00 0.00 4 SER A O 12
ATOM 13132 N N . TYR A 1 5 ? 28.321 -3.833 -7.105 1.00 0.00 5 TYR A N 12
ATOM 13133 C CA . TYR A 1 5 ? 27.732 -5.154 -6.868 1.00 0.00 5 TYR A CA 12
ATOM 13134 C C . TYR A 1 5 ? 26.414 -5.370 -7.645 1.00 0.00 5 TYR A C 12
ATOM 13135 O O . TYR A 1 5 ? 25.772 -4.412 -8.089 1.00 0.00 5 TYR A O 12
ATOM 13153 N N . THR A 1 6 ? 26.010 -6.633 -7.812 1.00 0.00 6 THR A N 12
ATOM 13154 C CA . THR A 1 6 ? 24.774 -7.044 -8.515 1.00 0.00 6 THR A CA 12
ATOM 13155 C C . THR A 1 6 ? 23.495 -6.802 -7.686 1.00 0.00 6 THR A C 12
ATOM 13156 O O . THR A 1 6 ? 23.555 -6.563 -6.476 1.00 0.00 6 THR A O 12
ATOM 13167 N N . GLY A 1 7 ? 22.323 -6.854 -8.330 1.00 0.00 7 GLY A N 12
ATOM 13168 C CA . GLY A 1 7 ? 21.007 -6.657 -7.704 1.00 0.00 7 GLY A CA 12
ATOM 13169 C C . GLY A 1 7 ? 20.701 -5.201 -7.304 1.00 0.00 7 GLY A C 12
ATOM 13170 O O . GLY A 1 7 ? 21.477 -4.287 -7.592 1.00 0.00 7 GLY A O 12
ATOM 13174 N N . ALA A 1 8 ? 19.574 -4.913 -6.651 1.00 0.00 8 ALA A N 12
ATOM 13175 C CA . ALA A 1 8 ? 18.524 -5.853 -6.238 1.00 0.00 8 ALA A CA 12
ATOM 13176 C C . ALA A 1 8 ? 17.482 -6.170 -7.341 1.00 0.00 8 ALA A C 12
ATOM 13177 O O . ALA A 1 8 ? 16.682 -7.094 -7.184 1.00 0.00 8 ALA A O 12
ATOM 13184 N N . GLY A 1 9 ? 17.493 -5.425 -8.455 1.00 0.00 9 GLY A N 12
ATOM 13185 C CA . GLY A 1 9 ? 16.493 -5.522 -9.527 1.00 0.00 9 GLY A CA 12
ATOM 13186 C C . GLY A 1 9 ? 15.146 -4.878 -9.165 1.00 0.00 9 GLY A C 12
ATOM 13187 O O . GLY A 1 9 ? 15.036 -4.124 -8.191 1.00 0.00 9 GLY A O 12
ATOM 13191 N N . GLU A 1 10 ? 14.113 -5.157 -9.962 1.00 0.00 10 GLU A N 12
ATOM 13192 C CA . GLU A 1 10 ? 12.741 -4.678 -9.720 1.00 0.00 10 GLU A CA 12
ATOM 13193 C C . GLU A 1 10 ? 12.020 -5.448 -8.594 1.00 0.00 10 GLU A C 12
ATOM 13194 O O . GLU A 1 10 ? 12.365 -6.606 -8.328 1.00 0.00 10 GLU A O 12
ATOM 13206 N N . PRO A 1 11 ? 10.990 -4.868 -7.944 1.00 0.00 11 PRO A N 12
ATOM 13207 C CA . PRO A 1 11 ? 10.144 -5.586 -6.988 1.00 0.00 11 PRO A CA 12
ATOM 13208 C C . PRO A 1 11 ? 9.384 -6.760 -7.638 1.00 0.00 11 PRO A C 12
ATOM 13209 O O . PRO A 1 11 ? 8.529 -6.568 -8.508 1.00 0.00 11 PRO A O 12
ATOM 13220 N N . SER A 1 12 ? 9.684 -7.989 -7.206 1.00 0.00 12 SER A N 12
ATOM 13221 C CA . SER A 1 12 ? 8.982 -9.216 -7.635 1.00 0.00 12 SER A CA 12
ATOM 13222 C C . SER A 1 12 ? 7.612 -9.326 -6.978 1.00 0.00 12 SER A C 12
ATOM 13223 O O . SER A 1 12 ? 7.461 -9.041 -5.787 1.00 0.00 12 SER A O 12
ATOM 13231 N N . GLN A 1 13 ? 6.612 -9.818 -7.721 1.00 0.00 13 GLN A N 12
ATOM 13232 C CA . GLN A 1 13 ? 5.248 -10.040 -7.211 1.00 0.00 13 GLN A CA 12
ATOM 13233 C C . GLN A 1 13 ? 5.208 -10.939 -5.963 1.00 0.00 13 GLN A C 12
ATOM 13234 O O . GLN A 1 13 ? 4.313 -10.783 -5.132 1.00 0.00 13 GLN A O 12
ATOM 13248 N N . ALA A 1 14 ? 6.193 -11.835 -5.813 1.00 0.00 14 ALA A N 12
ATOM 13249 C CA . ALA A 1 14 ? 6.294 -12.767 -4.686 1.00 0.00 14 ALA A CA 12
ATOM 13250 C C . ALA A 1 14 ? 6.816 -12.104 -3.393 1.00 0.00 14 ALA A C 12
ATOM 13251 O O . ALA A 1 14 ? 6.314 -12.389 -2.307 1.00 0.00 14 ALA A O 12
ATOM 13258 N N . ASP A 1 15 ? 7.775 -11.180 -3.509 1.00 0.00 15 ASP A N 12
ATOM 13259 C CA . ASP A 1 15 ? 8.247 -10.358 -2.381 1.00 0.00 15 ASP A CA 12
ATOM 13260 C C . ASP A 1 15 ? 7.281 -9.231 -2.017 1.00 0.00 15 ASP A C 12
ATOM 13261 O O . ASP A 1 15 ? 7.129 -8.897 -0.838 1.00 0.00 15 ASP A O 12
ATOM 13270 N N . LEU A 1 16 ? 6.564 -8.705 -3.012 1.00 0.00 16 LEU A N 12
ATOM 13271 C CA . LEU A 1 16 ? 5.456 -7.773 -2.798 1.00 0.00 16 LEU A CA 12
ATOM 13272 C C . LEU A 1 16 ? 4.315 -8.443 -2.028 1.00 0.00 16 LEU A C 12
ATOM 13273 O O . LEU A 1 16 ? 3.862 -7.895 -1.030 1.00 0.00 16 LEU A O 12
ATOM 13289 N N . ASP A 1 17 ? 3.871 -9.639 -2.428 1.00 0.00 17 ASP A N 12
ATOM 13290 C CA . ASP A 1 17 ? 2.791 -10.357 -1.735 1.00 0.00 17 ASP A CA 12
ATOM 13291 C C . ASP A 1 17 ? 3.118 -10.617 -0.247 1.00 0.00 17 ASP A C 12
ATOM 13292 O O . ASP A 1 17 ? 2.251 -10.457 0.612 1.00 0.00 17 ASP A O 12
ATOM 13301 N N . ALA A 1 18 ? 4.374 -10.942 0.071 1.00 0.00 18 ALA A N 12
ATOM 13302 C CA . ALA A 1 18 ? 4.840 -11.131 1.448 1.00 0.00 18 ALA A CA 12
ATOM 13303 C C . ALA A 1 18 ? 4.858 -9.809 2.243 1.00 0.00 18 ALA A C 12
ATOM 13304 O O . ALA A 1 18 ? 4.349 -9.742 3.364 1.00 0.00 18 ALA A O 12
ATOM 13311 N N . LEU A 1 19 ? 5.398 -8.742 1.645 1.00 0.00 19 LEU A N 12
ATOM 13312 C CA . LEU A 1 19 ? 5.469 -7.390 2.217 1.00 0.00 19 LEU A CA 12
ATOM 13313 C C . LEU A 1 19 ? 4.072 -6.796 2.478 1.00 0.00 19 LEU A C 12
ATOM 13314 O O . LEU A 1 19 ? 3.828 -6.228 3.542 1.00 0.00 19 LEU A O 12
ATOM 13330 N N . LEU A 1 20 ? 3.138 -6.995 1.540 1.00 0.00 20 LEU A N 12
ATOM 13331 C CA . LEU A 1 20 ? 1.728 -6.591 1.615 1.00 0.00 20 LEU A CA 12
ATOM 13332 C C . LEU A 1 20 ? 0.951 -7.419 2.650 1.00 0.00 20 LEU A C 12
ATOM 13333 O O . LEU A 1 20 ? 0.216 -6.853 3.459 1.00 0.00 20 LEU A O 12
ATOM 13349 N N . SER A 1 21 ? 1.134 -8.740 2.690 1.00 0.00 21 SER A N 12
ATOM 13350 C CA . SER A 1 21 ? 0.507 -9.609 3.699 1.00 0.00 21 SER A CA 12
ATOM 13351 C C . SER A 1 21 ? 0.910 -9.220 5.133 1.00 0.00 21 SER A C 12
ATOM 13352 O O . SER A 1 21 ? 0.077 -9.252 6.045 1.00 0.00 21 SER A O 12
ATOM 13360 N N . ALA A 1 22 ? 2.155 -8.765 5.335 1.00 0.00 22 ALA A N 12
ATOM 13361 C CA . ALA A 1 22 ? 2.646 -8.349 6.649 1.00 0.00 22 ALA A CA 12
ATOM 13362 C C . ALA A 1 22 ? 2.062 -6.998 7.103 1.00 0.00 22 ALA A C 12
ATOM 13363 O O . ALA A 1 22 ? 1.786 -6.823 8.289 1.00 0.00 22 ALA A O 12
ATOM 13370 N N . VAL A 1 23 ? 1.800 -6.052 6.192 1.00 0.00 23 VAL A N 12
ATOM 13371 C CA . VAL A 1 23 ? 1.149 -4.765 6.549 1.00 0.00 23 VAL A CA 12
ATOM 13372 C C . VAL A 1 23 ? -0.373 -4.895 6.687 1.00 0.00 23 VAL A C 12
ATOM 13373 O O . VAL A 1 23 ? -0.968 -4.268 7.563 1.00 0.00 23 VAL A O 12
ATOM 13386 N N . ARG A 1 24 ? -0.997 -5.798 5.914 1.00 0.00 24 ARG A N 12
ATOM 13387 C CA . ARG A 1 24 ? -2.429 -6.133 6.031 1.00 0.00 24 ARG A CA 12
ATOM 13388 C C . ARG A 1 24 ? -2.782 -6.811 7.360 1.00 0.00 24 ARG A C 12
ATOM 13389 O O . ARG A 1 24 ? -3.907 -6.651 7.837 1.00 0.00 24 ARG A O 12
ATOM 13410 N N . ASP A 1 25 ? -1.825 -7.510 7.974 1.00 0.00 25 ASP A N 12
ATOM 13411 C CA . ASP A 1 25 ? -1.942 -8.102 9.322 1.00 0.00 25 ASP A CA 12
ATOM 13412 C C . ASP A 1 25 ? -1.325 -7.215 10.436 1.00 0.00 25 ASP A C 12
ATOM 13413 O O . ASP A 1 25 ? -1.141 -7.655 11.576 1.00 0.00 25 ASP A O 12
ATOM 13422 N N . ASN A 1 26 ? -0.997 -5.956 10.115 1.00 0.00 26 ASN A N 12
ATOM 13423 C CA . ASN A 1 26 ? -0.442 -4.936 11.015 1.00 0.00 26 ASN A CA 12
ATOM 13424 C C . ASN A 1 26 ? 0.909 -5.301 11.682 1.00 0.00 26 ASN A C 12
ATOM 13425 O O . ASN A 1 26 ? 1.249 -4.806 12.762 1.00 0.00 26 ASN A O 12
ATOM 13436 N N . ARG A 1 27 ? 1.710 -6.157 11.029 1.00 0.00 27 ARG A N 12
ATOM 13437 C CA . ARG A 1 27 ? 3.082 -6.525 11.440 1.00 0.00 27 ARG A CA 12
ATOM 13438 C C . ARG A 1 27 ? 4.161 -5.621 10.829 1.00 0.00 27 ARG A C 12
ATOM 13439 O O . ARG A 1 27 ? 5.260 -5.527 11.379 1.00 0.00 27 ARG A O 12
ATOM 13460 N N . LEU A 1 28 ? 3.848 -4.965 9.709 1.00 0.00 28 LEU A N 12
ATOM 13461 C CA . LEU A 1 28 ? 4.728 -4.084 8.938 1.00 0.00 28 LEU A CA 12
ATOM 13462 C C . LEU A 1 28 ? 4.070 -2.693 8.808 1.00 0.00 28 LEU A C 12
ATOM 13463 O O . LEU A 1 28 ? 2.850 -2.610 8.639 1.00 0.00 28 LEU A O 12
ATOM 13479 N N . SER A 1 29 ? 4.842 -1.610 8.918 1.00 0.00 29 SER A N 12
ATOM 13480 C CA . SER A 1 29 ? 4.340 -0.219 8.842 1.00 0.00 29 SER A CA 12
ATOM 13481 C C . SER A 1 29 ? 4.319 0.348 7.409 1.00 0.00 29 SER A C 12
ATOM 13482 O O . SER A 1 29 ? 5.063 -0.105 6.543 1.00 0.00 29 SER A O 12
ATOM 13490 N N . ILE A 1 30 ? 3.504 1.384 7.154 1.00 0.00 30 ILE A N 12
ATOM 13491 C CA . ILE A 1 30 ? 3.421 2.069 5.843 1.00 0.00 30 ILE A CA 12
ATOM 13492 C C . ILE A 1 30 ? 4.799 2.606 5.410 1.00 0.00 30 ILE A C 12
ATOM 13493 O O . ILE A 1 30 ? 5.255 2.312 4.310 1.00 0.00 30 ILE A O 12
ATOM 13509 N N . GLU A 1 31 ? 5.501 3.334 6.283 1.00 0.00 31 GLU A N 12
ATOM 13510 C CA . GLU A 1 31 ? 6.829 3.904 5.983 1.00 0.00 31 GLU A CA 12
ATOM 13511 C C . GLU A 1 31 ? 7.896 2.819 5.754 1.00 0.00 31 GLU A C 12
ATOM 13512 O O . GLU A 1 31 ? 8.761 2.955 4.883 1.00 0.00 31 GLU A O 12
ATOM 13524 N N . GLN A 1 32 ? 7.809 1.706 6.494 1.00 0.00 32 GLN A N 12
ATOM 13525 C CA . GLN A 1 32 ? 8.697 0.549 6.351 1.00 0.00 32 GLN A CA 12
ATOM 13526 C C . GLN A 1 32 ? 8.466 -0.155 5.003 1.00 0.00 32 GLN A C 12
ATOM 13527 O O . GLN A 1 32 ? 9.417 -0.433 4.275 1.00 0.00 32 GLN A O 12
ATOM 13541 N N . ALA A 1 33 ? 7.207 -0.372 4.609 1.00 0.00 33 ALA A N 12
ATOM 13542 C CA . ALA A 1 33 ? 6.859 -0.976 3.323 1.00 0.00 33 ALA A CA 12
ATOM 13543 C C . ALA A 1 33 ? 7.298 -0.113 2.117 1.00 0.00 33 ALA A C 12
ATOM 13544 O O . ALA A 1 33 ? 7.569 -0.659 1.045 1.00 0.00 33 ALA A O 12
ATOM 13551 N N . VAL A 1 34 ? 7.447 1.211 2.293 1.00 0.00 34 VAL A N 12
ATOM 13552 C CA . VAL A 1 34 ? 8.023 2.119 1.287 1.00 0.00 34 VAL A CA 12
ATOM 13553 C C . VAL A 1 34 ? 9.556 2.030 1.261 1.00 0.00 34 VAL A C 12
ATOM 13554 O O . VAL A 1 34 ? 10.145 1.953 0.181 1.00 0.00 34 VAL A O 12
ATOM 13567 N N . THR A 1 35 ? 10.231 1.986 2.420 1.00 0.00 35 THR A N 12
ATOM 13568 C CA . THR A 1 35 ? 11.709 1.919 2.464 1.00 0.00 35 THR A CA 12
ATOM 13569 C C . THR A 1 35 ? 12.256 0.563 2.003 1.00 0.00 35 THR A C 12
ATOM 13570 O O . THR A 1 35 ? 13.314 0.504 1.373 1.00 0.00 35 THR A O 12
ATOM 13581 N N . LEU A 1 36 ? 11.498 -0.519 2.209 1.00 0.00 36 LEU A N 12
ATOM 13582 C CA . LEU A 1 36 ? 11.829 -1.869 1.731 1.00 0.00 36 LEU A CA 12
ATOM 13583 C C . LEU A 1 36 ? 11.511 -2.085 0.234 1.00 0.00 36 LEU A C 12
ATOM 13584 O O . LEU A 1 36 ? 12.075 -2.993 -0.381 1.00 0.00 36 LEU A O 12
ATOM 13600 N N . LEU A 1 37 ? 10.665 -1.244 -0.372 1.00 0.00 37 LEU A N 12
ATOM 13601 C CA . LEU A 1 37 ? 10.404 -1.243 -1.819 1.00 0.00 37 LEU A CA 12
ATOM 13602 C C . LEU A 1 37 ? 11.570 -0.635 -2.624 1.00 0.00 37 LEU A C 12
ATOM 13603 O O . LEU A 1 37 ? 11.870 -1.098 -3.726 1.00 0.00 37 LEU A O 12
ATOM 13619 N N . THR A 1 38 ? 12.204 0.414 -2.090 1.00 0.00 38 THR A N 12
ATOM 13620 C CA . THR A 1 38 ? 13.102 1.316 -2.840 1.00 0.00 38 THR A CA 12
ATOM 13621 C C . THR A 1 38 ? 14.326 0.569 -3.413 1.00 0.00 38 THR A C 12
ATOM 13622 O O . THR A 1 38 ? 15.125 0.036 -2.634 1.00 0.00 38 THR A O 12
ATOM 13633 N N . PRO A 1 39 ? 14.519 0.537 -4.752 1.00 0.00 39 PRO A N 12
ATOM 13634 C CA . PRO A 1 39 ? 15.662 -0.121 -5.399 1.00 0.00 39 PRO A CA 12
ATOM 13635 C C . PRO A 1 39 ? 16.928 0.758 -5.406 1.00 0.00 39 PRO A C 12
ATOM 13636 O O . PRO A 1 39 ? 16.888 1.949 -5.078 1.00 0.00 39 PRO A O 12
ATOM 13647 N N . ARG A 1 40 ? 18.064 0.181 -5.824 1.00 0.00 40 ARG A N 12
ATOM 13648 C CA . ARG A 1 40 ? 19.380 0.858 -5.891 1.00 0.00 40 ARG A CA 12
ATOM 13649 C C . ARG A 1 40 ? 19.494 1.916 -7.000 1.00 0.00 40 ARG A C 12
ATOM 13650 O O . ARG A 1 40 ? 20.340 2.806 -6.906 1.00 0.00 40 ARG A O 12
ATOM 13671 N N . ARG A 1 41 ? 18.658 1.835 -8.044 1.00 0.00 41 ARG A N 12
ATOM 13672 C CA . ARG A 1 41 ? 18.641 2.727 -9.224 1.00 0.00 41 ARG A CA 12
ATOM 13673 C C . ARG A 1 41 ? 17.378 3.602 -9.248 1.00 0.00 41 ARG A C 12
ATOM 13674 O O . ARG A 1 41 ? 16.277 3.111 -8.993 1.00 0.00 41 ARG A O 12
ATOM 13695 N N . GLY A 1 42 ? 17.533 4.891 -9.568 1.00 0.00 42 GLY A N 12
ATOM 13696 C CA . GLY A 1 42 ? 16.451 5.890 -9.498 1.00 0.00 42 GLY A CA 12
ATOM 13697 C C . GLY A 1 42 ? 15.379 5.778 -10.590 1.00 0.00 42 GLY A C 12
ATOM 13698 O O . GLY A 1 42 ? 14.238 6.188 -10.374 1.00 0.00 42 GLY A O 12
ATOM 13702 N N . GLY A 1 43 ? 15.718 5.199 -11.753 1.00 0.00 43 GLY A N 12
ATOM 13703 C CA . GLY A 1 43 ? 14.797 5.001 -12.881 1.00 0.00 43 GLY A CA 12
ATOM 13704 C C . GLY A 1 43 ? 14.293 6.304 -13.528 1.00 0.00 43 GLY A C 12
ATOM 13705 O O . GLY A 1 43 ? 14.951 7.351 -13.464 1.00 0.00 43 GLY A O 12
ATOM 13709 N N . GLY A 1 44 ? 13.125 6.234 -14.170 1.00 0.00 44 GLY A N 12
ATOM 13710 C CA . GLY A 1 44 ? 12.472 7.367 -14.842 1.00 0.00 44 GLY A CA 12
ATOM 13711 C C . GLY A 1 44 ? 11.117 7.013 -15.466 1.00 0.00 44 GLY A C 12
ATOM 13712 O O . GLY A 1 44 ? 10.662 5.869 -15.362 1.00 0.00 44 GLY A O 12
ATOM 13716 N N . SER A 1 45 ? 10.471 7.990 -16.116 1.00 0.00 45 SER A N 12
ATOM 13717 C CA . SER A 1 45 ? 9.188 7.838 -16.837 1.00 0.00 45 SER A CA 12
ATOM 13718 C C . SER A 1 45 ? 8.054 7.196 -16.007 1.00 0.00 45 SER A C 12
ATOM 13719 O O . SER A 1 45 ? 7.315 6.333 -16.493 1.00 0.00 45 SER A O 12
ATOM 13727 N N . GLY A 1 46 ? 7.921 7.603 -14.741 1.00 0.00 46 GLY A N 12
ATOM 13728 C CA . GLY A 1 46 ? 6.898 7.109 -13.805 1.00 0.00 46 GLY A CA 12
ATOM 13729 C C . GLY A 1 46 ? 5.450 7.462 -14.190 1.00 0.00 46 GLY A C 12
ATOM 13730 O O . GLY A 1 46 ? 5.197 8.359 -15.001 1.00 0.00 46 GLY A O 12
ATOM 13734 N N . GLY A 1 47 ? 4.490 6.772 -13.571 1.00 0.00 47 GLY A N 12
ATOM 13735 C CA . GLY A 1 47 ? 3.044 6.859 -13.844 1.00 0.00 47 GLY A CA 12
ATOM 13736 C C . GLY A 1 47 ? 2.326 8.108 -13.313 1.00 0.00 47 GLY A C 12
ATOM 13737 O O . GLY A 1 47 ? 1.194 8.008 -12.829 1.00 0.00 47 GLY A O 12
ATOM 13741 N N . GLY A 1 48 ? 2.964 9.284 -13.356 1.00 0.00 48 GLY A N 12
ATOM 13742 C CA . GLY A 1 48 ? 2.410 10.541 -12.843 1.00 0.00 48 GLY A CA 12
ATOM 13743 C C . GLY A 1 48 ? 2.330 10.575 -11.311 1.00 0.00 48 GLY A C 12
ATOM 13744 O O . GLY A 1 48 ? 3.335 10.368 -10.628 1.00 0.00 48 GLY A O 12
ATOM 13748 N N . SER A 1 49 ? 1.138 10.834 -10.767 1.00 0.00 49 SER A N 12
ATOM 13749 C CA . SER A 1 49 ? 0.863 10.954 -9.321 1.00 0.00 49 SER A CA 12
ATOM 13750 C C . SER A 1 49 ? 0.699 9.592 -8.616 1.00 0.00 49 SER A C 12
ATOM 13751 O O . SER A 1 49 ? -0.246 9.370 -7.849 1.00 0.00 49 SER A O 12
ATOM 13759 N N . MET A 1 50 ? 1.620 8.662 -8.885 1.00 0.00 50 MET A N 12
ATOM 13760 C CA . MET A 1 50 ? 1.762 7.385 -8.183 1.00 0.00 50 MET A CA 12
ATOM 13761 C C . MET A 1 50 ? 2.906 7.479 -7.163 1.00 0.00 50 MET A C 12
ATOM 13762 O O . MET A 1 50 ? 4.048 7.776 -7.522 1.00 0.00 50 MET A O 12
ATOM 13776 N N . ASP A 1 51 ? 2.609 7.192 -5.896 1.00 0.00 51 ASP A N 12
ATOM 13777 C CA . ASP A 1 51 ? 3.553 7.185 -4.771 1.00 0.00 51 ASP A CA 12
ATOM 13778 C C . ASP A 1 51 ? 3.308 5.983 -3.852 1.00 0.00 51 ASP A C 12
ATOM 13779 O O . ASP A 1 51 ? 2.169 5.717 -3.460 1.00 0.00 51 ASP A O 12
ATOM 13788 N N . ALA A 1 52 ? 4.367 5.255 -3.482 1.00 0.00 52 ALA A N 12
ATOM 13789 C CA . ALA A 1 52 ? 4.257 4.004 -2.728 1.00 0.00 52 ALA A CA 12
ATOM 13790 C C . ALA A 1 52 ? 3.569 4.176 -1.359 1.00 0.00 52 ALA A C 12
ATOM 13791 O O . ALA A 1 52 ? 2.821 3.295 -0.937 1.00 0.00 52 ALA A O 12
ATOM 13798 N N . LYS A 1 53 ? 3.751 5.331 -0.706 1.00 0.00 53 LYS A N 12
ATOM 13799 C CA . LYS A 1 53 ? 3.124 5.665 0.587 1.00 0.00 53 LYS A CA 12
ATOM 13800 C C . LYS A 1 53 ? 1.597 5.709 0.463 1.00 0.00 53 LYS A C 12
ATOM 13801 O O . LYS A 1 53 ? 0.886 5.049 1.218 1.00 0.00 53 LYS A O 12
ATOM 13820 N N . GLU A 1 54 ? 1.110 6.450 -0.522 1.00 0.00 54 GLU A N 12
ATOM 13821 C CA . GLU A 1 54 ? -0.316 6.549 -0.869 1.00 0.00 54 GLU A CA 12
ATOM 13822 C C . GLU A 1 54 ? -0.893 5.180 -1.278 1.00 0.00 54 GLU A C 12
ATOM 13823 O O . GLU A 1 54 ? -1.971 4.802 -0.810 1.00 0.00 54 GLU A O 12
ATOM 13835 N N . ILE A 1 55 ? -0.158 4.397 -2.081 1.00 0.00 55 ILE A N 12
ATOM 13836 C CA . ILE A 1 55 ? -0.557 3.046 -2.520 1.00 0.00 55 ILE A CA 12
ATOM 13837 C C . ILE A 1 55 ? -0.720 2.104 -1.314 1.00 0.00 55 ILE A C 12
ATOM 13838 O O . ILE A 1 55 ? -1.764 1.453 -1.184 1.00 0.00 55 ILE A O 12
ATOM 13854 N N . LEU A 1 56 ? 0.250 2.089 -0.386 1.00 0.00 56 LEU A N 12
ATOM 13855 C CA . LEU A 1 56 ? 0.168 1.315 0.856 1.00 0.00 56 LEU A CA 12
ATOM 13856 C C . LEU A 1 56 ? -0.986 1.779 1.750 1.00 0.00 56 LEU A C 12
ATOM 13857 O O . LEU A 1 56 ? -1.659 0.943 2.350 1.00 0.00 56 LEU A O 12
ATOM 13873 N N . THR A 1 57 ? -1.233 3.090 1.840 1.00 0.00 57 THR A N 12
ATOM 13874 C CA . THR A 1 57 ? -2.318 3.664 2.651 1.00 0.00 57 THR A CA 12
ATOM 13875 C C . THR A 1 57 ? -3.687 3.205 2.134 1.00 0.00 57 THR A C 12
ATOM 13876 O O . THR A 1 57 ? -4.502 2.719 2.922 1.00 0.00 57 THR A O 12
ATOM 13887 N N . ARG A 1 58 ? -3.925 3.267 0.815 1.00 0.00 58 ARG A N 12
ATOM 13888 C CA . ARG A 1 58 ? -5.177 2.786 0.195 1.00 0.00 58 ARG A CA 12
ATOM 13889 C C . ARG A 1 58 ? -5.343 1.270 0.331 1.00 0.00 58 ARG A C 12
ATOM 13890 O O . ARG A 1 58 ? -6.450 0.811 0.616 1.00 0.00 58 ARG A O 12
ATOM 13911 N N . PHE A 1 59 ? -4.265 0.494 0.178 1.00 0.00 59 PHE A N 12
ATOM 13912 C CA . PHE A 1 59 ? -4.284 -0.953 0.381 1.00 0.00 59 PHE A CA 12
ATOM 13913 C C . PHE A 1 59 ? -4.624 -1.321 1.832 1.00 0.00 59 PHE A C 12
ATOM 13914 O O . PHE A 1 59 ? -5.516 -2.138 2.058 1.00 0.00 59 PHE A O 12
ATOM 13931 N N . LYS A 1 60 ? -3.978 -0.686 2.819 1.00 0.00 60 LYS A N 12
ATOM 13932 C CA . LYS A 1 60 ? -4.207 -0.983 4.244 1.00 0.00 60 LYS A CA 12
ATOM 13933 C C . LYS A 1 60 ? -5.615 -0.578 4.717 1.00 0.00 60 LYS A C 12
ATOM 13934 O O . LYS A 1 60 ? -6.226 -1.294 5.512 1.00 0.00 60 LYS A O 12
ATOM 13953 N N . ASP A 1 61 ? -6.160 0.517 4.178 1.00 0.00 61 ASP A N 12
ATOM 13954 C CA . ASP A 1 61 ? -7.551 0.954 4.406 1.00 0.00 61 ASP A CA 12
ATOM 13955 C C . ASP A 1 61 ? -8.612 0.173 3.599 1.00 0.00 61 ASP A C 12
ATOM 13956 O O . ASP A 1 61 ? -9.813 0.405 3.771 1.00 0.00 61 ASP A O 12
ATOM 13965 N N . GLY A 1 62 ? -8.202 -0.765 2.736 1.00 0.00 62 GLY A N 12
ATOM 13966 C CA . GLY A 1 62 ? -9.096 -1.602 1.923 1.00 0.00 62 GLY A CA 12
ATOM 13967 C C . GLY A 1 62 ? -9.718 -0.916 0.701 1.00 0.00 62 GLY A C 12
ATOM 13968 O O . GLY A 1 62 ? -10.611 -1.483 0.070 1.00 0.00 62 GLY A O 12
ATOM 13972 N N . GLY A 1 63 ? -9.259 0.293 0.353 1.00 0.00 63 GLY A N 12
ATOM 13973 C CA . GLY A 1 63 ? -9.663 1.040 -0.850 1.00 0.00 63 GLY A CA 12
ATOM 13974 C C . GLY A 1 63 ? -8.962 0.585 -2.138 1.00 0.00 63 GLY A C 12
ATOM 13975 O O . GLY A 1 63 ? -9.351 0.996 -3.233 1.00 0.00 63 GLY A O 12
ATOM 13979 N N . LEU A 1 64 ? -7.947 -0.277 -2.017 1.00 0.00 64 LEU A N 12
ATOM 13980 C CA . LEU A 1 64 ? -7.161 -0.852 -3.113 1.00 0.00 64 LEU A CA 12
ATOM 13981 C C . LEU A 1 64 ? -7.033 -2.378 -2.939 1.00 0.00 64 LEU A C 12
ATOM 13982 O O . LEU A 1 64 ? -6.803 -2.857 -1.826 1.00 0.00 64 LEU A O 12
ATOM 13998 N N . ASP A 1 65 ? -7.158 -3.148 -4.029 1.00 0.00 65 ASP A N 12
ATOM 13999 C CA . ASP A 1 65 ? -6.941 -4.605 -4.038 1.00 0.00 65 ASP A CA 12
ATOM 14000 C C . ASP A 1 65 ? -5.447 -4.966 -4.055 1.00 0.00 65 ASP A C 12
ATOM 14001 O O . ASP A 1 65 ? -4.624 -4.199 -4.564 1.00 0.00 65 ASP A O 12
ATOM 14010 N N . ARG A 1 66 ? -5.073 -6.149 -3.547 1.00 0.00 66 ARG A N 12
ATOM 14011 C CA . ARG A 1 66 ? -3.661 -6.567 -3.463 1.00 0.00 66 ARG A CA 12
ATOM 14012 C C . ARG A 1 66 ? -3.011 -6.712 -4.841 1.00 0.00 66 ARG A C 12
ATOM 14013 O O . ARG A 1 66 ? -1.866 -6.305 -5.012 1.00 0.00 66 ARG A O 12
ATOM 14034 N N . ALA A 1 67 ? -3.760 -7.180 -5.838 1.00 0.00 67 ALA A N 12
ATOM 14035 C CA . ALA A 1 67 ? -3.318 -7.255 -7.232 1.00 0.00 67 ALA A CA 12
ATOM 14036 C C . ALA A 1 67 ? -2.980 -5.867 -7.824 1.00 0.00 67 ALA A C 12
ATOM 14037 O O . ALA A 1 67 ? -1.950 -5.699 -8.487 1.00 0.00 67 ALA A O 12
ATOM 14044 N N . ALA A 1 68 ? -3.799 -4.850 -7.527 1.00 0.00 68 ALA A N 12
ATOM 14045 C CA . ALA A 1 68 ? -3.552 -3.468 -7.936 1.00 0.00 68 ALA A CA 12
ATOM 14046 C C . ALA A 1 68 ? -2.381 -2.851 -7.157 1.00 0.00 68 ALA A C 12
ATOM 14047 O O . ALA A 1 68 ? -1.546 -2.166 -7.750 1.00 0.00 68 ALA A O 12
ATOM 14054 N N . ALA A 1 69 ? -2.254 -3.141 -5.854 1.00 0.00 69 ALA A N 12
ATOM 14055 C CA . ALA A 1 69 ? -1.113 -2.715 -5.051 1.00 0.00 69 ALA A CA 12
ATOM 14056 C C . ALA A 1 69 ? 0.213 -3.274 -5.613 1.00 0.00 69 ALA A C 12
ATOM 14057 O O . ALA A 1 69 ? 1.145 -2.506 -5.838 1.00 0.00 69 ALA A O 12
ATOM 14064 N N . GLN A 1 70 ? 0.283 -4.577 -5.933 1.00 0.00 70 GLN A N 12
ATOM 14065 C CA . GLN A 1 70 ? 1.469 -5.197 -6.542 1.00 0.00 70 GLN A CA 12
ATOM 14066 C C . GLN A 1 70 ? 1.826 -4.534 -7.884 1.00 0.00 70 GLN A C 12
ATOM 14067 O O . GLN A 1 70 ? 2.994 -4.225 -8.119 1.00 0.00 70 GLN A O 12
ATOM 14081 N N . ALA A 1 71 ? 0.835 -4.260 -8.742 1.00 0.00 71 ALA A N 12
ATOM 14082 C CA . ALA A 1 71 ? 1.043 -3.591 -10.032 1.00 0.00 71 ALA A CA 12
ATOM 14083 C C . ALA A 1 71 ? 1.645 -2.183 -9.867 1.00 0.00 71 ALA A C 12
ATOM 14084 O O . ALA A 1 71 ? 2.713 -1.879 -10.413 1.00 0.00 71 ALA A O 12
ATOM 14091 N N . LEU A 1 72 ? 0.989 -1.342 -9.060 1.00 0.00 72 LEU A N 12
ATOM 14092 C CA . LEU A 1 72 ? 1.345 0.061 -8.839 1.00 0.00 72 LEU A CA 12
ATOM 14093 C C . LEU A 1 72 ? 2.679 0.216 -8.083 1.00 0.00 72 LEU A C 12
ATOM 14094 O O . LEU A 1 72 ? 3.456 1.113 -8.405 1.00 0.00 72 LEU A O 12
ATOM 14110 N N . LEU A 1 73 ? 2.998 -0.691 -7.150 1.00 0.00 73 LEU A N 12
ATOM 14111 C CA . LEU A 1 73 ? 4.296 -0.732 -6.460 1.00 0.00 73 LEU A CA 12
ATOM 14112 C C . LEU A 1 73 ? 5.440 -1.193 -7.379 1.00 0.00 73 LEU A C 12
ATOM 14113 O O . LEU A 1 73 ? 6.559 -0.688 -7.271 1.00 0.00 73 LEU A O 12
ATOM 14129 N N . ALA A 1 74 ? 5.163 -2.097 -8.324 1.00 0.00 74 ALA A N 12
ATOM 14130 C CA . ALA A 1 74 ? 6.090 -2.470 -9.399 1.00 0.00 74 ALA A CA 12
ATOM 14131 C C . ALA A 1 74 ? 6.181 -1.426 -10.541 1.00 0.00 74 ALA A C 12
ATOM 14132 O O . ALA A 1 74 ? 6.930 -1.622 -11.501 1.00 0.00 74 ALA A O 12
ATOM 14139 N N . GLY A 1 75 ? 5.435 -0.314 -10.456 1.00 0.00 75 GLY A N 12
ATOM 14140 C CA . GLY A 1 75 ? 5.484 0.800 -11.413 1.00 0.00 75 GLY A CA 12
ATOM 14141 C C . GLY A 1 75 ? 4.755 0.552 -12.746 1.00 0.00 75 GLY A C 12
ATOM 14142 O O . GLY A 1 75 ? 5.083 1.197 -13.749 1.00 0.00 75 GLY A O 12
ATOM 14146 N N . ARG A 1 76 ? 3.795 -0.383 -12.774 1.00 0.00 76 ARG A N 12
ATOM 14147 C CA . ARG A 1 76 ? 3.020 -0.798 -13.966 1.00 0.00 76 ARG A CA 12
ATOM 14148 C C . ARG A 1 76 ? 1.508 -0.711 -13.736 1.00 0.00 76 ARG A C 12
ATOM 14149 O O . ARG A 1 76 ? 1.045 -0.733 -12.596 1.00 0.00 76 ARG A O 12
ATOM 14170 N N . THR A 1 77 ? 0.729 -0.643 -14.811 1.00 0.00 77 THR A N 12
ATOM 14171 C CA . THR A 1 77 ? -0.746 -0.697 -14.747 1.00 0.00 77 THR A CA 12
ATOM 14172 C C . THR A 1 77 ? -1.257 -2.127 -14.484 1.00 0.00 77 THR A C 12
ATOM 14173 O O . THR A 1 77 ? -0.635 -3.091 -14.948 1.00 0.00 77 THR A O 12
ATOM 14184 N N . PRO A 1 78 ? -2.375 -2.306 -13.748 1.00 0.00 78 PRO A N 12
ATOM 14185 C CA . PRO A 1 78 ? -2.948 -3.625 -13.473 1.00 0.00 78 PRO A CA 12
ATOM 14186 C C . PRO A 1 78 ? -3.598 -4.238 -14.726 1.00 0.00 78 PRO A C 12
ATOM 14187 O O . PRO A 1 78 ? -4.131 -3.525 -15.585 1.00 0.00 78 PRO A O 12
ATOM 14198 N N . ALA A 1 79 ? -3.561 -5.570 -14.838 1.00 0.00 79 ALA A N 12
ATOM 14199 C CA . ALA A 1 79 ? -4.053 -6.310 -16.001 1.00 0.00 79 ALA A CA 12
ATOM 14200 C C . ALA A 1 79 ? -5.594 -6.415 -16.049 1.00 0.00 79 ALA A C 12
ATOM 14201 O O . ALA A 1 79 ? -6.263 -6.481 -15.011 1.00 0.00 79 ALA A O 12
ATOM 14208 N N . ALA A 1 80 ? -6.159 -6.483 -17.258 1.00 0.00 80 ALA A N 12
ATOM 14209 C CA . ALA A 1 80 ? -7.586 -6.718 -17.496 1.00 0.00 80 ALA A CA 12
ATOM 14210 C C . ALA A 1 80 ? -7.972 -8.209 -17.406 1.00 0.00 80 ALA A C 12
ATOM 14211 O O . ALA A 1 80 ? -7.142 -9.098 -17.623 1.00 0.00 80 ALA A O 12
ATOM 14218 N N . ALA A 1 81 ? -9.250 -8.489 -17.141 1.00 0.00 81 ALA A N 12
ATOM 14219 C CA . ALA A 1 81 ? -9.816 -9.840 -17.202 1.00 0.00 81 ALA A CA 12
ATOM 14220 C C . ALA A 1 81 ? -10.159 -10.248 -18.657 1.00 0.00 81 ALA A C 12
ATOM 14221 O O . ALA A 1 81 ? -10.826 -9.479 -19.364 1.00 0.00 81 ALA A O 12
ATOM 14228 N N . PRO A 1 82 ? -9.778 -11.459 -19.122 1.00 0.00 82 PRO A N 12
ATOM 14229 C CA . PRO A 1 82 ? -10.053 -11.946 -20.480 1.00 0.00 82 PRO A CA 12
ATOM 14230 C C . PRO A 1 82 ? -11.467 -12.545 -20.666 1.00 0.00 82 PRO A C 12
ATOM 14231 O O . PRO A 1 82 ? -11.722 -13.279 -21.627 1.00 0.00 82 PRO A O 12
ATOM 14242 N N . ARG A 1 83 ? -12.392 -12.248 -19.745 1.00 0.00 83 ARG A N 12
ATOM 14243 C CA . ARG A 1 83 ? -13.772 -12.768 -19.678 1.00 0.00 83 ARG A CA 12
ATOM 14244 C C . ARG A 1 83 ? -14.769 -11.647 -19.317 1.00 0.00 83 ARG A C 12
ATOM 14245 O O . ARG A 1 83 ? -14.415 -10.810 -18.477 1.00 0.00 83 ARG A O 12
ATOM 14266 N N . PRO A 1 84 ? -15.996 -11.617 -19.892 1.00 0.00 84 PRO A N 12
ATOM 14267 C CA . PRO A 1 84 ? -17.053 -10.663 -19.521 1.00 0.00 84 PRO A CA 12
ATOM 14268 C C . PRO A 1 84 ? -17.430 -10.669 -18.025 1.00 0.00 84 PRO A C 12
ATOM 14269 O O . PRO A 1 84 ? -17.482 -11.757 -17.406 1.00 0.00 84 PRO A O 12
ATOM 14281 N N . GLY A 1 1 ? 21.665 -21.916 -9.920 1.00 0.00 1 GLY A N 13
ATOM 14282 C CA . GLY A 1 1 ? 21.137 -22.360 -8.613 1.00 0.00 1 GLY A CA 13
ATOM 14283 C C . GLY A 1 1 ? 19.635 -22.117 -8.487 1.00 0.00 1 GLY A C 13
ATOM 14284 O O . GLY A 1 1 ? 18.953 -21.979 -9.509 1.00 0.00 1 GLY A O 13
ATOM 14290 N N . PRO A 1 2 ? 19.089 -22.069 -7.256 1.00 0.00 2 PRO A N 13
ATOM 14291 C CA . PRO A 1 2 ? 17.663 -21.836 -7.003 1.00 0.00 2 PRO A CA 13
ATOM 14292 C C . PRO A 1 2 ? 17.231 -20.394 -7.341 1.00 0.00 2 PRO A C 13
ATOM 14293 O O . PRO A 1 2 ? 18.034 -19.451 -7.296 1.00 0.00 2 PRO A O 13
ATOM 14304 N N . GLY A 1 3 ? 15.948 -20.221 -7.665 1.00 0.00 3 GLY A N 13
ATOM 14305 C CA . GLY A 1 3 ? 15.340 -18.915 -7.932 1.00 0.00 3 GLY A CA 13
ATOM 14306 C C . GLY A 1 3 ? 15.134 -18.056 -6.671 1.00 0.00 3 GLY A C 13
ATOM 14307 O O . GLY A 1 3 ? 15.205 -18.551 -5.543 1.00 0.00 3 GLY A O 13
ATOM 14311 N N . SER A 1 4 ? 14.869 -16.760 -6.874 1.00 0.00 4 SER A N 13
ATOM 14312 C CA . SER A 1 4 ? 14.565 -15.767 -5.820 1.00 0.00 4 SER A CA 13
ATOM 14313 C C . SER A 1 4 ? 15.599 -15.713 -4.676 1.00 0.00 4 SER A C 13
ATOM 14314 O O . SER A 1 4 ? 15.241 -15.604 -3.498 1.00 0.00 4 SER A O 13
ATOM 14322 N N . TYR A 1 5 ? 16.890 -15.829 -5.005 1.00 0.00 5 TYR A N 13
ATOM 14323 C CA . TYR A 1 5 ? 17.987 -15.874 -4.024 1.00 0.00 5 TYR A CA 13
ATOM 14324 C C . TYR A 1 5 ? 18.149 -14.549 -3.251 1.00 0.00 5 TYR A C 13
ATOM 14325 O O . TYR A 1 5 ? 17.913 -13.463 -3.792 1.00 0.00 5 TYR A O 13
ATOM 14343 N N . THR A 1 6 ? 18.559 -14.621 -1.980 1.00 0.00 6 THR A N 13
ATOM 14344 C CA . THR A 1 6 ? 18.648 -13.447 -1.093 1.00 0.00 6 THR A CA 13
ATOM 14345 C C . THR A 1 6 ? 19.670 -12.403 -1.572 1.00 0.00 6 THR A C 13
ATOM 14346 O O . THR A 1 6 ? 20.799 -12.730 -1.939 1.00 0.00 6 THR A O 13
ATOM 14357 N N . GLY A 1 7 ? 19.258 -11.128 -1.608 1.00 0.00 7 GLY A N 13
ATOM 14358 C CA . GLY A 1 7 ? 20.085 -9.982 -2.014 1.00 0.00 7 GLY A CA 13
ATOM 14359 C C . GLY A 1 7 ? 20.473 -9.909 -3.501 1.00 0.00 7 GLY A C 13
ATOM 14360 O O . GLY A 1 7 ? 21.155 -8.960 -3.889 1.00 0.00 7 GLY A O 13
ATOM 14364 N N . ALA A 1 8 ? 20.065 -10.879 -4.335 1.00 0.00 8 ALA A N 13
ATOM 14365 C CA . ALA A 1 8 ? 20.463 -10.985 -5.747 1.00 0.00 8 ALA A CA 13
ATOM 14366 C C . ALA A 1 8 ? 19.340 -11.398 -6.722 1.00 0.00 8 ALA A C 13
ATOM 14367 O O . ALA A 1 8 ? 19.495 -11.224 -7.937 1.00 0.00 8 ALA A O 13
ATOM 14374 N N . GLY A 1 9 ? 18.217 -11.929 -6.229 1.00 0.00 9 GLY A N 13
ATOM 14375 C CA . GLY A 1 9 ? 17.087 -12.352 -7.054 1.00 0.00 9 GLY A CA 13
ATOM 14376 C C . GLY A 1 9 ? 16.317 -11.196 -7.703 1.00 0.00 9 GLY A C 13
ATOM 14377 O O . GLY A 1 9 ? 16.333 -10.054 -7.227 1.00 0.00 9 GLY A O 13
ATOM 14381 N N . GLU A 1 10 ? 15.626 -11.489 -8.803 1.00 0.00 10 GLU A N 13
ATOM 14382 C CA . GLU A 1 10 ? 14.785 -10.530 -9.537 1.00 0.00 10 GLU A CA 13
ATOM 14383 C C . GLU A 1 10 ? 13.508 -10.153 -8.753 1.00 0.00 10 GLU A C 13
ATOM 14384 O O . GLU A 1 10 ? 13.011 -10.969 -7.963 1.00 0.00 10 GLU A O 13
ATOM 14396 N N . PRO A 1 11 ? 12.932 -8.949 -8.964 1.00 0.00 11 PRO A N 13
ATOM 14397 C CA . PRO A 1 11 ? 11.653 -8.559 -8.365 1.00 0.00 11 PRO A CA 13
ATOM 14398 C C . PRO A 1 11 ? 10.513 -9.495 -8.808 1.00 0.00 11 PRO A C 13
ATOM 14399 O O . PRO A 1 11 ? 10.481 -9.977 -9.945 1.00 0.00 11 PRO A O 13
ATOM 14410 N N . SER A 1 12 ? 9.568 -9.759 -7.902 1.00 0.00 12 SER A N 13
ATOM 14411 C CA . SER A 1 12 ? 8.527 -10.786 -8.067 1.00 0.00 12 SER A CA 13
ATOM 14412 C C . SER A 1 12 ? 7.227 -10.423 -7.353 1.00 0.00 12 SER A C 13
ATOM 14413 O O . SER A 1 12 ? 7.230 -9.822 -6.277 1.00 0.00 12 SER A O 13
ATOM 14421 N N . GLN A 1 13 ? 6.102 -10.885 -7.906 1.00 0.00 13 GLN A N 13
ATOM 14422 C CA . GLN A 1 13 ? 4.797 -10.869 -7.245 1.00 0.00 13 GLN A CA 13
ATOM 14423 C C . GLN A 1 13 ? 4.800 -11.603 -5.893 1.00 0.00 13 GLN A C 13
ATOM 14424 O O . GLN A 1 13 ? 4.043 -11.226 -5.002 1.00 0.00 13 GLN A O 13
ATOM 14438 N N . ALA A 1 14 ? 5.672 -12.600 -5.702 1.00 0.00 14 ALA A N 13
ATOM 14439 C CA . ALA A 1 14 ? 5.808 -13.321 -4.432 1.00 0.00 14 ALA A CA 13
ATOM 14440 C C . ALA A 1 14 ? 6.588 -12.516 -3.372 1.00 0.00 14 ALA A C 13
ATOM 14441 O O . ALA A 1 14 ? 6.289 -12.581 -2.176 1.00 0.00 14 ALA A O 13
ATOM 14448 N N . ASP A 1 15 ? 7.568 -11.724 -3.814 1.00 0.00 15 ASP A N 13
ATOM 14449 C CA . ASP A 1 15 ? 8.354 -10.830 -2.952 1.00 0.00 15 ASP A CA 13
ATOM 14450 C C . ASP A 1 15 ? 7.537 -9.612 -2.484 1.00 0.00 15 ASP A C 13
ATOM 14451 O O . ASP A 1 15 ? 7.643 -9.179 -1.333 1.00 0.00 15 ASP A O 13
ATOM 14460 N N . LEU A 1 16 ? 6.652 -9.123 -3.356 1.00 0.00 16 LEU A N 13
ATOM 14461 C CA . LEU A 1 16 ? 5.650 -8.110 -3.021 1.00 0.00 16 LEU A CA 13
ATOM 14462 C C . LEU A 1 16 ? 4.575 -8.679 -2.082 1.00 0.00 16 LEU A C 13
ATOM 14463 O O . LEU A 1 16 ? 4.268 -8.063 -1.067 1.00 0.00 16 LEU A O 13
ATOM 14479 N N . ASP A 1 17 ? 4.014 -9.859 -2.386 1.00 0.00 17 ASP A N 13
ATOM 14480 C CA . ASP A 1 17 ? 2.973 -10.500 -1.573 1.00 0.00 17 ASP A CA 13
ATOM 14481 C C . ASP A 1 17 ? 3.409 -10.696 -0.112 1.00 0.00 17 ASP A C 13
ATOM 14482 O O . ASP A 1 17 ? 2.625 -10.430 0.794 1.00 0.00 17 ASP A O 13
ATOM 14491 N N . ALA A 1 18 ? 4.671 -11.073 0.115 1.00 0.00 18 ALA A N 13
ATOM 14492 C CA . ALA A 1 18 ? 5.235 -11.263 1.454 1.00 0.00 18 ALA A CA 13
ATOM 14493 C C . ALA A 1 18 ? 5.445 -9.956 2.241 1.00 0.00 18 ALA A C 13
ATOM 14494 O O . ALA A 1 18 ? 5.356 -9.941 3.473 1.00 0.00 18 ALA A O 13
ATOM 14501 N N . LEU A 1 19 ? 5.710 -8.852 1.538 1.00 0.00 19 LEU A N 13
ATOM 14502 C CA . LEU A 1 19 ? 5.784 -7.522 2.146 1.00 0.00 19 LEU A CA 13
ATOM 14503 C C . LEU A 1 19 ? 4.373 -7.038 2.521 1.00 0.00 19 LEU A C 13
ATOM 14504 O O . LEU A 1 19 ? 4.133 -6.582 3.637 1.00 0.00 19 LEU A O 13
ATOM 14520 N N . LEU A 1 20 ? 3.440 -7.154 1.572 1.00 0.00 20 LEU A N 13
ATOM 14521 C CA . LEU A 1 20 ? 2.066 -6.656 1.667 1.00 0.00 20 LEU A CA 13
ATOM 14522 C C . LEU A 1 20 ? 1.253 -7.426 2.721 1.00 0.00 20 LEU A C 13
ATOM 14523 O O . LEU A 1 20 ? 0.510 -6.814 3.491 1.00 0.00 20 LEU A O 13
ATOM 14539 N N . SER A 1 21 ? 1.419 -8.751 2.814 1.00 0.00 21 SER A N 13
ATOM 14540 C CA . SER A 1 21 ? 0.745 -9.596 3.813 1.00 0.00 21 SER A CA 13
ATOM 14541 C C . SER A 1 21 ? 1.118 -9.224 5.256 1.00 0.00 21 SER A C 13
ATOM 14542 O O . SER A 1 21 ? 0.281 -9.325 6.158 1.00 0.00 21 SER A O 13
ATOM 14550 N N . ALA A 1 22 ? 2.340 -8.724 5.470 1.00 0.00 22 ALA A N 13
ATOM 14551 C CA . ALA A 1 22 ? 2.816 -8.282 6.775 1.00 0.00 22 ALA A CA 13
ATOM 14552 C C . ALA A 1 22 ? 2.219 -6.915 7.168 1.00 0.00 22 ALA A C 13
ATOM 14553 O O . ALA A 1 22 ? 1.824 -6.732 8.318 1.00 0.00 22 ALA A O 13
ATOM 14560 N N . VAL A 1 23 ? 2.090 -5.967 6.232 1.00 0.00 23 VAL A N 13
ATOM 14561 C CA . VAL A 1 23 ? 1.537 -4.626 6.556 1.00 0.00 23 VAL A CA 13
ATOM 14562 C C . VAL A 1 23 ? 0.010 -4.646 6.688 1.00 0.00 23 VAL A C 13
ATOM 14563 O O . VAL A 1 23 ? -0.543 -3.965 7.554 1.00 0.00 23 VAL A O 13
ATOM 14576 N N . ARG A 1 24 ? -0.674 -5.495 5.912 1.00 0.00 24 ARG A N 13
ATOM 14577 C CA . ARG A 1 24 ? -2.135 -5.662 5.974 1.00 0.00 24 ARG A CA 13
ATOM 14578 C C . ARG A 1 24 ? -2.629 -6.343 7.260 1.00 0.00 24 ARG A C 13
ATOM 14579 O O . ARG A 1 24 ? -3.792 -6.183 7.622 1.00 0.00 24 ARG A O 13
ATOM 14600 N N . ASP A 1 25 ? -1.744 -7.053 7.966 1.00 0.00 25 ASP A N 13
ATOM 14601 C CA . ASP A 1 25 ? -2.001 -7.740 9.242 1.00 0.00 25 ASP A CA 13
ATOM 14602 C C . ASP A 1 25 ? -1.321 -7.044 10.448 1.00 0.00 25 ASP A C 13
ATOM 14603 O O . ASP A 1 25 ? -1.132 -7.648 11.508 1.00 0.00 25 ASP A O 13
ATOM 14612 N N . ASN A 1 26 ? -0.939 -5.767 10.296 1.00 0.00 26 ASN A N 13
ATOM 14613 C CA . ASN A 1 26 ? -0.307 -4.916 11.320 1.00 0.00 26 ASN A CA 13
ATOM 14614 C C . ASN A 1 26 ? 1.055 -5.430 11.860 1.00 0.00 26 ASN A C 13
ATOM 14615 O O . ASN A 1 26 ? 1.490 -5.030 12.945 1.00 0.00 26 ASN A O 13
ATOM 14626 N N . ARG A 1 27 ? 1.757 -6.286 11.102 1.00 0.00 27 ARG A N 13
ATOM 14627 C CA . ARG A 1 27 ? 3.126 -6.751 11.413 1.00 0.00 27 ARG A CA 13
ATOM 14628 C C . ARG A 1 27 ? 4.205 -5.785 10.904 1.00 0.00 27 ARG A C 13
ATOM 14629 O O . ARG A 1 27 ? 5.301 -5.745 11.463 1.00 0.00 27 ARG A O 13
ATOM 14650 N N . LEU A 1 28 ? 3.900 -5.006 9.856 1.00 0.00 28 LEU A N 13
ATOM 14651 C CA . LEU A 1 28 ? 4.796 -4.050 9.189 1.00 0.00 28 LEU A CA 13
ATOM 14652 C C . LEU A 1 28 ? 4.058 -2.691 9.055 1.00 0.00 28 LEU A C 13
ATOM 14653 O O . LEU A 1 28 ? 2.830 -2.656 8.988 1.00 0.00 28 LEU A O 13
ATOM 14669 N N . SER A 1 29 ? 4.781 -1.568 9.038 1.00 0.00 29 SER A N 13
ATOM 14670 C CA . SER A 1 29 ? 4.215 -0.205 8.915 1.00 0.00 29 SER A CA 13
ATOM 14671 C C . SER A 1 29 ? 4.166 0.293 7.466 1.00 0.00 29 SER A C 13
ATOM 14672 O O . SER A 1 29 ? 4.980 -0.120 6.642 1.00 0.00 29 SER A O 13
ATOM 14680 N N . ILE A 1 30 ? 3.282 1.255 7.166 1.00 0.00 30 ILE A N 13
ATOM 14681 C CA . ILE A 1 30 ? 3.210 1.955 5.866 1.00 0.00 30 ILE A CA 13
ATOM 14682 C C . ILE A 1 30 ? 4.583 2.547 5.496 1.00 0.00 30 ILE A C 13
ATOM 14683 O O . ILE A 1 30 ? 5.128 2.247 4.437 1.00 0.00 30 ILE A O 13
ATOM 14699 N N . GLU A 1 31 ? 5.176 3.346 6.392 1.00 0.00 31 GLU A N 13
ATOM 14700 C CA . GLU A 1 31 ? 6.460 4.012 6.134 1.00 0.00 31 GLU A CA 13
ATOM 14701 C C . GLU A 1 31 ? 7.653 3.041 6.079 1.00 0.00 31 GLU A C 13
ATOM 14702 O O . GLU A 1 31 ? 8.616 3.282 5.353 1.00 0.00 31 GLU A O 13
ATOM 14714 N N . GLN A 1 32 ? 7.573 1.904 6.785 1.00 0.00 32 GLN A N 13
ATOM 14715 C CA . GLN A 1 32 ? 8.585 0.854 6.749 1.00 0.00 32 GLN A CA 13
ATOM 14716 C C . GLN A 1 32 ? 8.510 0.060 5.439 1.00 0.00 32 GLN A C 13
ATOM 14717 O O . GLN A 1 32 ? 9.537 -0.175 4.801 1.00 0.00 32 GLN A O 13
ATOM 14731 N N . ALA A 1 33 ? 7.309 -0.281 4.958 1.00 0.00 33 ALA A N 13
ATOM 14732 C CA . ALA A 1 33 ? 7.135 -0.955 3.669 1.00 0.00 33 ALA A CA 13
ATOM 14733 C C . ALA A 1 33 ? 7.580 -0.066 2.485 1.00 0.00 33 ALA A C 13
ATOM 14734 O O . ALA A 1 33 ? 8.021 -0.591 1.463 1.00 0.00 33 ALA A O 13
ATOM 14741 N N . VAL A 1 34 ? 7.549 1.263 2.633 1.00 0.00 34 VAL A N 13
ATOM 14742 C CA . VAL A 1 34 ? 8.100 2.220 1.659 1.00 0.00 34 VAL A CA 13
ATOM 14743 C C . VAL A 1 34 ? 9.627 2.305 1.767 1.00 0.00 34 VAL A C 13
ATOM 14744 O O . VAL A 1 34 ? 10.308 2.293 0.741 1.00 0.00 34 VAL A O 13
ATOM 14757 N N . THR A 1 35 ? 10.198 2.350 2.979 1.00 0.00 35 THR A N 13
ATOM 14758 C CA . THR A 1 35 ? 11.658 2.494 3.148 1.00 0.00 35 THR A CA 13
ATOM 14759 C C . THR A 1 35 ? 12.444 1.232 2.757 1.00 0.00 35 THR A C 13
ATOM 14760 O O . THR A 1 35 ? 13.580 1.318 2.277 1.00 0.00 35 THR A O 13
ATOM 14771 N N . LEU A 1 36 ? 11.830 0.049 2.893 1.00 0.00 36 LEU A N 13
ATOM 14772 C CA . LEU A 1 36 ? 12.390 -1.230 2.427 1.00 0.00 36 LEU A CA 13
ATOM 14773 C C . LEU A 1 36 ? 12.232 -1.446 0.905 1.00 0.00 36 LEU A C 13
ATOM 14774 O O . LEU A 1 36 ? 12.997 -2.216 0.315 1.00 0.00 36 LEU A O 13
ATOM 14790 N N . LEU A 1 37 ? 11.276 -0.758 0.271 1.00 0.00 37 LEU A N 13
ATOM 14791 C CA . LEU A 1 37 ? 11.021 -0.794 -1.174 1.00 0.00 37 LEU A CA 13
ATOM 14792 C C . LEU A 1 37 ? 11.942 0.167 -1.950 1.00 0.00 37 LEU A C 13
ATOM 14793 O O . LEU A 1 37 ? 12.530 -0.217 -2.967 1.00 0.00 37 LEU A O 13
ATOM 14809 N N . THR A 1 38 ? 12.023 1.427 -1.511 1.00 0.00 38 THR A N 13
ATOM 14810 C CA . THR A 1 38 ? 12.511 2.548 -2.340 1.00 0.00 38 THR A CA 13
ATOM 14811 C C . THR A 1 38 ? 14.042 2.525 -2.516 1.00 0.00 38 THR A C 13
ATOM 14812 O O . THR A 1 38 ? 14.757 2.522 -1.511 1.00 0.00 38 THR A O 13
ATOM 14823 N N . PRO A 1 39 ? 14.573 2.540 -3.759 1.00 0.00 39 PRO A N 13
ATOM 14824 C CA . PRO A 1 39 ? 16.013 2.603 -4.014 1.00 0.00 39 PRO A CA 13
ATOM 14825 C C . PRO A 1 39 ? 16.573 4.017 -3.783 1.00 0.00 39 PRO A C 13
ATOM 14826 O O . PRO A 1 39 ? 15.898 5.024 -4.026 1.00 0.00 39 PRO A O 13
ATOM 14837 N N . ARG A 1 40 ? 17.842 4.108 -3.366 1.00 0.00 40 ARG A N 13
ATOM 14838 C CA . ARG A 1 40 ? 18.525 5.388 -3.073 1.00 0.00 40 ARG A CA 13
ATOM 14839 C C . ARG A 1 40 ? 18.917 6.189 -4.320 1.00 0.00 40 ARG A C 13
ATOM 14840 O O . ARG A 1 40 ? 19.101 7.405 -4.239 1.00 0.00 40 ARG A O 13
ATOM 14861 N N . ARG A 1 41 ? 19.058 5.519 -5.473 1.00 0.00 41 ARG A N 13
ATOM 14862 C CA . ARG A 1 41 ? 19.538 6.100 -6.745 1.00 0.00 41 ARG A CA 13
ATOM 14863 C C . ARG A 1 41 ? 18.421 6.571 -7.691 1.00 0.00 41 ARG A C 13
ATOM 14864 O O . ARG A 1 41 ? 18.703 7.352 -8.604 1.00 0.00 41 ARG A O 13
ATOM 14885 N N . GLY A 1 42 ? 17.178 6.122 -7.484 1.00 0.00 42 GLY A N 13
ATOM 14886 C CA . GLY A 1 42 ? 16.041 6.364 -8.390 1.00 0.00 42 GLY A CA 13
ATOM 14887 C C . GLY A 1 42 ? 16.212 5.725 -9.781 1.00 0.00 42 GLY A C 13
ATOM 14888 O O . GLY A 1 42 ? 17.104 4.898 -10.003 1.00 0.00 42 GLY A O 13
ATOM 14892 N N . GLY A 1 43 ? 15.355 6.111 -10.730 1.00 0.00 43 GLY A N 13
ATOM 14893 C CA . GLY A 1 43 ? 15.415 5.666 -12.130 1.00 0.00 43 GLY A CA 13
ATOM 14894 C C . GLY A 1 43 ? 14.129 5.908 -12.936 1.00 0.00 43 GLY A C 13
ATOM 14895 O O . GLY A 1 43 ? 13.075 6.240 -12.384 1.00 0.00 43 GLY A O 13
ATOM 14899 N N . GLY A 1 44 ? 14.220 5.726 -14.261 1.00 0.00 44 GLY A N 13
ATOM 14900 C CA . GLY A 1 44 ? 13.091 5.787 -15.199 1.00 0.00 44 GLY A CA 13
ATOM 14901 C C . GLY A 1 44 ? 12.366 7.141 -15.242 1.00 0.00 44 GLY A C 13
ATOM 14902 O O . GLY A 1 44 ? 12.964 8.204 -15.043 1.00 0.00 44 GLY A O 13
ATOM 14906 N N . SER A 1 45 ? 11.058 7.099 -15.502 1.00 0.00 45 SER A N 13
ATOM 14907 C CA . SER A 1 45 ? 10.173 8.277 -15.595 1.00 0.00 45 SER A CA 13
ATOM 14908 C C . SER A 1 45 ? 9.713 8.829 -14.232 1.00 0.00 45 SER A C 13
ATOM 14909 O O . SER A 1 45 ? 8.974 9.812 -14.181 1.00 0.00 45 SER A O 13
ATOM 14917 N N . GLY A 1 46 ? 10.112 8.195 -13.121 1.00 0.00 46 GLY A N 13
ATOM 14918 C CA . GLY A 1 46 ? 9.790 8.595 -11.738 1.00 0.00 46 GLY A CA 13
ATOM 14919 C C . GLY A 1 46 ? 8.375 8.247 -11.253 1.00 0.00 46 GLY A C 13
ATOM 14920 O O . GLY A 1 46 ? 8.059 8.470 -10.080 1.00 0.00 46 GLY A O 13
ATOM 14924 N N . GLY A 1 47 ? 7.517 7.705 -12.128 1.00 0.00 47 GLY A N 13
ATOM 14925 C CA . GLY A 1 47 ? 6.158 7.242 -11.807 1.00 0.00 47 GLY A CA 13
ATOM 14926 C C . GLY A 1 47 ? 5.104 8.331 -11.556 1.00 0.00 47 GLY A C 13
ATOM 14927 O O . GLY A 1 47 ? 3.974 8.009 -11.176 1.00 0.00 47 GLY A O 13
ATOM 14931 N N . GLY A 1 48 ? 5.440 9.613 -11.732 1.00 0.00 48 GLY A N 13
ATOM 14932 C CA . GLY A 1 48 ? 4.529 10.739 -11.458 1.00 0.00 48 GLY A CA 13
ATOM 14933 C C . GLY A 1 48 ? 4.034 10.756 -10.004 1.00 0.00 48 GLY A C 13
ATOM 14934 O O . GLY A 1 48 ? 4.835 10.735 -9.068 1.00 0.00 48 GLY A O 13
ATOM 14938 N N . SER A 1 49 ? 2.710 10.767 -9.816 1.00 0.00 49 SER A N 13
ATOM 14939 C CA . SER A 1 49 ? 2.041 10.773 -8.500 1.00 0.00 49 SER A CA 13
ATOM 14940 C C . SER A 1 49 ? 1.739 9.376 -7.924 1.00 0.00 49 SER A C 13
ATOM 14941 O O . SER A 1 49 ? 1.011 9.247 -6.932 1.00 0.00 49 SER A O 13
ATOM 14949 N N . MET A 1 50 ? 2.288 8.314 -8.523 1.00 0.00 50 MET A N 13
ATOM 14950 C CA . MET A 1 50 ? 2.121 6.916 -8.096 1.00 0.00 50 MET A CA 13
ATOM 14951 C C . MET A 1 50 ? 3.148 6.515 -7.019 1.00 0.00 50 MET A C 13
ATOM 14952 O O . MET A 1 50 ? 3.964 5.605 -7.183 1.00 0.00 50 MET A O 13
ATOM 14966 N N . ASP A 1 51 ? 3.118 7.251 -5.909 1.00 0.00 51 ASP A N 13
ATOM 14967 C CA . ASP A 1 51 ? 3.977 7.068 -4.739 1.00 0.00 51 ASP A CA 13
ATOM 14968 C C . ASP A 1 51 ? 3.592 5.859 -3.869 1.00 0.00 51 ASP A C 13
ATOM 14969 O O . ASP A 1 51 ? 2.413 5.628 -3.580 1.00 0.00 51 ASP A O 13
ATOM 14978 N N . ALA A 1 52 ? 4.590 5.108 -3.394 1.00 0.00 52 ALA A N 13
ATOM 14979 C CA . ALA A 1 52 ? 4.392 3.880 -2.617 1.00 0.00 52 ALA A CA 13
ATOM 14980 C C . ALA A 1 52 ? 3.634 4.113 -1.298 1.00 0.00 52 ALA A C 13
ATOM 14981 O O . ALA A 1 52 ? 2.831 3.268 -0.901 1.00 0.00 52 ALA A O 13
ATOM 14988 N N . LYS A 1 53 ? 3.811 5.278 -0.654 1.00 0.00 53 LYS A N 13
ATOM 14989 C CA . LYS A 1 53 ? 3.107 5.633 0.594 1.00 0.00 53 LYS A CA 13
ATOM 14990 C C . LYS A 1 53 ? 1.593 5.664 0.385 1.00 0.00 53 LYS A C 13
ATOM 14991 O O . LYS A 1 53 ? 0.851 5.000 1.107 1.00 0.00 53 LYS A O 13
ATOM 15010 N N . GLU A 1 54 ? 1.146 6.397 -0.631 1.00 0.00 54 GLU A N 13
ATOM 15011 C CA . GLU A 1 54 ? -0.267 6.497 -1.021 1.00 0.00 54 GLU A CA 13
ATOM 15012 C C . GLU A 1 54 ? -0.854 5.124 -1.393 1.00 0.00 54 GLU A C 13
ATOM 15013 O O . GLU A 1 54 ? -1.962 4.788 -0.968 1.00 0.00 54 GLU A O 13
ATOM 15025 N N . ILE A 1 55 ? -0.094 4.299 -2.121 1.00 0.00 55 ILE A N 13
ATOM 15026 C CA . ILE A 1 55 ? -0.488 2.937 -2.515 1.00 0.00 55 ILE A CA 13
ATOM 15027 C C . ILE A 1 55 ? -0.692 2.036 -1.286 1.00 0.00 55 ILE A C 13
ATOM 15028 O O . ILE A 1 55 ? -1.747 1.408 -1.154 1.00 0.00 55 ILE A O 13
ATOM 15044 N N . LEU A 1 56 ? 0.267 1.999 -0.347 1.00 0.00 56 LEU A N 13
ATOM 15045 C CA . LEU A 1 56 ? 0.138 1.243 0.901 1.00 0.00 56 LEU A CA 13
ATOM 15046 C C . LEU A 1 56 ? -1.004 1.768 1.784 1.00 0.00 56 LEU A C 13
ATOM 15047 O O . LEU A 1 56 ? -1.721 0.968 2.380 1.00 0.00 56 LEU A O 13
ATOM 15063 N N . THR A 1 57 ? -1.211 3.085 1.843 1.00 0.00 57 THR A N 13
ATOM 15064 C CA . THR A 1 57 ? -2.307 3.696 2.616 1.00 0.00 57 THR A CA 13
ATOM 15065 C C . THR A 1 57 ? -3.672 3.253 2.092 1.00 0.00 57 THR A C 13
ATOM 15066 O O . THR A 1 57 ? -4.517 2.828 2.887 1.00 0.00 57 THR A O 13
ATOM 15077 N N . ARG A 1 58 ? -3.881 3.257 0.766 1.00 0.00 58 ARG A N 13
ATOM 15078 C CA . ARG A 1 58 ? -5.138 2.790 0.149 1.00 0.00 58 ARG A CA 13
ATOM 15079 C C . ARG A 1 58 ? -5.323 1.279 0.280 1.00 0.00 58 ARG A C 13
ATOM 15080 O O . ARG A 1 58 ? -6.430 0.832 0.586 1.00 0.00 58 ARG A O 13
ATOM 15101 N N . PHE A 1 59 ? -4.261 0.488 0.113 1.00 0.00 59 PHE A N 13
ATOM 15102 C CA . PHE A 1 59 ? -4.288 -0.968 0.291 1.00 0.00 59 PHE A CA 13
ATOM 15103 C C . PHE A 1 59 ? -4.656 -1.358 1.727 1.00 0.00 59 PHE A C 13
ATOM 15104 O O . PHE A 1 59 ? -5.542 -2.195 1.932 1.00 0.00 59 PHE A O 13
ATOM 15121 N N . LYS A 1 60 ? -4.040 -0.717 2.731 1.00 0.00 60 LYS A N 13
ATOM 15122 C CA . LYS A 1 60 ? -4.284 -1.041 4.142 1.00 0.00 60 LYS A CA 13
ATOM 15123 C C . LYS A 1 60 ? -5.679 -0.606 4.612 1.00 0.00 60 LYS A C 13
ATOM 15124 O O . LYS A 1 60 ? -6.326 -1.323 5.373 1.00 0.00 60 LYS A O 13
ATOM 15143 N N . ASP A 1 61 ? -6.173 0.523 4.102 1.00 0.00 61 ASP A N 13
ATOM 15144 C CA . ASP A 1 61 ? -7.539 1.019 4.344 1.00 0.00 61 ASP A CA 13
ATOM 15145 C C . ASP A 1 61 ? -8.635 0.198 3.612 1.00 0.00 61 ASP A C 13
ATOM 15146 O O . ASP A 1 61 ? -9.822 0.335 3.913 1.00 0.00 61 ASP A O 13
ATOM 15155 N N . GLY A 1 62 ? -8.256 -0.660 2.655 1.00 0.00 62 GLY A N 13
ATOM 15156 C CA . GLY A 1 62 ? -9.176 -1.470 1.847 1.00 0.00 62 GLY A CA 13
ATOM 15157 C C . GLY A 1 62 ? -9.818 -0.728 0.663 1.00 0.00 62 GLY A C 13
ATOM 15158 O O . GLY A 1 62 ? -10.751 -1.249 0.046 1.00 0.00 62 GLY A O 13
ATOM 15162 N N . GLY A 1 63 ? -9.327 0.468 0.323 1.00 0.00 63 GLY A N 13
ATOM 15163 C CA . GLY A 1 63 ? -9.695 1.222 -0.882 1.00 0.00 63 GLY A CA 13
ATOM 15164 C C . GLY A 1 63 ? -9.004 0.716 -2.164 1.00 0.00 63 GLY A C 13
ATOM 15165 O O . GLY A 1 63 ? -9.366 1.134 -3.265 1.00 0.00 63 GLY A O 13
ATOM 15169 N N . LEU A 1 64 ? -8.024 -0.185 -2.023 1.00 0.00 64 LEU A N 13
ATOM 15170 C CA . LEU A 1 64 ? -7.230 -0.786 -3.098 1.00 0.00 64 LEU A CA 13
ATOM 15171 C C . LEU A 1 64 ? -7.048 -2.299 -2.843 1.00 0.00 64 LEU A C 13
ATOM 15172 O O . LEU A 1 64 ? -6.790 -2.714 -1.711 1.00 0.00 64 LEU A O 13
ATOM 15188 N N . ASP A 1 65 ? -7.164 -3.131 -3.882 1.00 0.00 65 ASP A N 13
ATOM 15189 C CA . ASP A 1 65 ? -6.900 -4.582 -3.807 1.00 0.00 65 ASP A CA 13
ATOM 15190 C C . ASP A 1 65 ? -5.393 -4.900 -3.834 1.00 0.00 65 ASP A C 13
ATOM 15191 O O . ASP A 1 65 ? -4.594 -4.123 -4.360 1.00 0.00 65 ASP A O 13
ATOM 15200 N N . ARG A 1 66 ? -4.980 -6.066 -3.310 1.00 0.00 66 ARG A N 13
ATOM 15201 C CA . ARG A 1 66 ? -3.556 -6.460 -3.260 1.00 0.00 66 ARG A CA 13
ATOM 15202 C C . ARG A 1 66 ? -2.939 -6.625 -4.650 1.00 0.00 66 ARG A C 13
ATOM 15203 O O . ARG A 1 66 ? -1.797 -6.228 -4.863 1.00 0.00 66 ARG A O 13
ATOM 15224 N N . ALA A 1 67 ? -3.712 -7.125 -5.617 1.00 0.00 67 ALA A N 13
ATOM 15225 C CA . ALA A 1 67 ? -3.305 -7.215 -7.021 1.00 0.00 67 ALA A CA 13
ATOM 15226 C C . ALA A 1 67 ? -3.071 -5.833 -7.665 1.00 0.00 67 ALA A C 13
ATOM 15227 O O . ALA A 1 67 ? -2.095 -5.636 -8.394 1.00 0.00 67 ALA A O 13
ATOM 15234 N N . ALA A 1 68 ? -3.919 -4.847 -7.348 1.00 0.00 68 ALA A N 13
ATOM 15235 C CA . ALA A 1 68 ? -3.758 -3.467 -7.805 1.00 0.00 68 ALA A CA 13
ATOM 15236 C C . ALA A 1 68 ? -2.579 -2.771 -7.097 1.00 0.00 68 ALA A C 13
ATOM 15237 O O . ALA A 1 68 ? -1.820 -2.048 -7.742 1.00 0.00 68 ALA A O 13
ATOM 15244 N N . ALA A 1 69 ? -2.358 -3.047 -5.805 1.00 0.00 69 ALA A N 13
ATOM 15245 C CA . ALA A 1 69 ? -1.198 -2.555 -5.072 1.00 0.00 69 ALA A CA 13
ATOM 15246 C C . ALA A 1 69 ? 0.117 -3.066 -5.688 1.00 0.00 69 ALA A C 13
ATOM 15247 O O . ALA A 1 69 ? 1.016 -2.269 -5.949 1.00 0.00 69 ALA A O 13
ATOM 15254 N N . GLN A 1 70 ? 0.200 -4.360 -6.028 1.00 0.00 70 GLN A N 13
ATOM 15255 C CA . GLN A 1 70 ? 1.350 -4.919 -6.748 1.00 0.00 70 GLN A CA 13
ATOM 15256 C C . GLN A 1 70 ? 1.568 -4.260 -8.118 1.00 0.00 70 GLN A C 13
ATOM 15257 O O . GLN A 1 70 ? 2.707 -3.921 -8.445 1.00 0.00 70 GLN A O 13
ATOM 15271 N N . ALA A 1 71 ? 0.504 -4.030 -8.892 1.00 0.00 71 ALA A N 13
ATOM 15272 C CA . ALA A 1 71 ? 0.590 -3.359 -10.191 1.00 0.00 71 ALA A CA 13
ATOM 15273 C C . ALA A 1 71 ? 1.198 -1.951 -10.069 1.00 0.00 71 ALA A C 13
ATOM 15274 O O . ALA A 1 71 ? 2.198 -1.646 -10.719 1.00 0.00 71 ALA A O 13
ATOM 15281 N N . LEU A 1 72 ? 0.634 -1.116 -9.188 1.00 0.00 72 LEU A N 13
ATOM 15282 C CA . LEU A 1 72 ? 1.051 0.269 -8.974 1.00 0.00 72 LEU A CA 13
ATOM 15283 C C . LEU A 1 72 ? 2.481 0.363 -8.391 1.00 0.00 72 LEU A C 13
ATOM 15284 O O . LEU A 1 72 ? 3.263 1.214 -8.825 1.00 0.00 72 LEU A O 13
ATOM 15300 N N . LEU A 1 73 ? 2.872 -0.539 -7.481 1.00 0.00 73 LEU A N 13
ATOM 15301 C CA . LEU A 1 73 ? 4.246 -0.618 -6.947 1.00 0.00 73 LEU A CA 13
ATOM 15302 C C . LEU A 1 73 ? 5.271 -1.085 -8.000 1.00 0.00 73 LEU A C 13
ATOM 15303 O O . LEU A 1 73 ? 6.411 -0.613 -8.005 1.00 0.00 73 LEU A O 13
ATOM 15319 N N . ALA A 1 74 ? 4.866 -1.978 -8.909 1.00 0.00 74 ALA A N 13
ATOM 15320 C CA . ALA A 1 74 ? 5.692 -2.488 -10.008 1.00 0.00 74 ALA A CA 13
ATOM 15321 C C . ALA A 1 74 ? 5.781 -1.547 -11.235 1.00 0.00 74 ALA A C 13
ATOM 15322 O O . ALA A 1 74 ? 6.414 -1.890 -12.241 1.00 0.00 74 ALA A O 13
ATOM 15329 N N . GLY A 1 75 ? 5.153 -0.366 -11.189 1.00 0.00 75 GLY A N 13
ATOM 15330 C CA . GLY A 1 75 ? 5.149 0.612 -12.284 1.00 0.00 75 GLY A CA 13
ATOM 15331 C C . GLY A 1 75 ? 4.244 0.223 -13.462 1.00 0.00 75 GLY A C 13
ATOM 15332 O O . GLY A 1 75 ? 4.590 0.452 -14.625 1.00 0.00 75 GLY A O 13
ATOM 15336 N N . ARG A 1 76 ? 3.105 -0.413 -13.164 1.00 0.00 76 ARG A N 13
ATOM 15337 C CA . ARG A 1 76 ? 2.049 -0.864 -14.099 1.00 0.00 76 ARG A CA 13
ATOM 15338 C C . ARG A 1 76 ? 0.665 -0.443 -13.575 1.00 0.00 76 ARG A C 13
ATOM 15339 O O . ARG A 1 76 ? 0.565 0.222 -12.545 1.00 0.00 76 ARG A O 13
ATOM 15360 N N . THR A 1 77 ? -0.408 -0.838 -14.257 1.00 0.00 77 THR A N 13
ATOM 15361 C CA . THR A 1 77 ? -1.808 -0.674 -13.814 1.00 0.00 77 THR A CA 13
ATOM 15362 C C . THR A 1 77 ? -2.596 -1.988 -13.960 1.00 0.00 77 THR A C 13
ATOM 15363 O O . THR A 1 77 ? -2.282 -2.789 -14.848 1.00 0.00 77 THR A O 13
ATOM 15374 N N . PRO A 1 78 ? -3.605 -2.251 -13.103 1.00 0.00 78 PRO A N 13
ATOM 15375 C CA . PRO A 1 78 ? -4.421 -3.468 -13.168 1.00 0.00 78 PRO A CA 13
ATOM 15376 C C . PRO A 1 78 ? -5.324 -3.482 -14.420 1.00 0.00 78 PRO A C 13
ATOM 15377 O O . PRO A 1 78 ? -5.721 -2.432 -14.937 1.00 0.00 78 PRO A O 13
ATOM 15388 N N . ALA A 1 79 ? -5.669 -4.687 -14.887 1.00 0.00 79 ALA A N 13
ATOM 15389 C CA . ALA A 1 79 ? -6.516 -4.928 -16.063 1.00 0.00 79 ALA A CA 13
ATOM 15390 C C . ALA A 1 79 ? -7.849 -5.607 -15.693 1.00 0.00 79 ALA A C 13
ATOM 15391 O O . ALA A 1 79 ? -7.957 -6.295 -14.671 1.00 0.00 79 ALA A O 13
ATOM 15398 N N . ALA A 1 80 ? -8.859 -5.465 -16.559 1.00 0.00 80 ALA A N 13
ATOM 15399 C CA . ALA A 1 80 ? -10.191 -6.061 -16.409 1.00 0.00 80 ALA A CA 13
ATOM 15400 C C . ALA A 1 80 ? -10.288 -7.518 -16.918 1.00 0.00 80 ALA A C 13
ATOM 15401 O O . ALA A 1 80 ? -11.385 -8.079 -17.015 1.00 0.00 80 ALA A O 13
ATOM 15408 N N . ALA A 1 81 ? -9.157 -8.137 -17.264 1.00 0.00 81 ALA A N 13
ATOM 15409 C CA . ALA A 1 81 ? -9.094 -9.482 -17.833 1.00 0.00 81 ALA A CA 13
ATOM 15410 C C . ALA A 1 81 ? -9.578 -10.570 -16.835 1.00 0.00 81 ALA A C 13
ATOM 15411 O O . ALA A 1 81 ? -9.160 -10.563 -15.669 1.00 0.00 81 ALA A O 13
ATOM 15418 N N . PRO A 1 82 ? -10.400 -11.548 -17.273 1.00 0.00 82 PRO A N 13
ATOM 15419 C CA . PRO A 1 82 ? -10.946 -12.625 -16.433 1.00 0.00 82 PRO A CA 13
ATOM 15420 C C . PRO A 1 82 ? -9.995 -13.832 -16.273 1.00 0.00 82 PRO A C 13
ATOM 15421 O O . PRO A 1 82 ? -10.436 -14.935 -15.955 1.00 0.00 82 PRO A O 13
ATOM 15432 N N . ARG A 1 83 ? -8.693 -13.644 -16.521 1.00 0.00 83 ARG A N 13
ATOM 15433 C CA . ARG A 1 83 ? -7.641 -14.682 -16.554 1.00 0.00 83 ARG A CA 13
ATOM 15434 C C . ARG A 1 83 ? -6.422 -14.300 -15.685 1.00 0.00 83 ARG A C 13
ATOM 15435 O O . ARG A 1 83 ? -6.211 -13.102 -15.462 1.00 0.00 83 ARG A O 13
ATOM 15456 N N . PRO A 1 84 ? -5.609 -15.274 -15.217 1.00 0.00 84 PRO A N 13
ATOM 15457 C CA . PRO A 1 84 ? -4.370 -15.018 -14.465 1.00 0.00 84 PRO A CA 13
ATOM 15458 C C . PRO A 1 84 ? -3.359 -14.108 -15.187 1.00 0.00 84 PRO A C 13
ATOM 15459 O O . PRO A 1 84 ? -2.727 -13.270 -14.505 1.00 0.00 84 PRO A O 13
ATOM 15471 N N . GLY A 1 1 ? 34.920 -7.257 -11.605 1.00 0.00 1 GLY A N 14
ATOM 15472 C CA . GLY A 1 1 ? 35.176 -5.802 -11.640 1.00 0.00 1 GLY A CA 14
ATOM 15473 C C . GLY A 1 1 ? 34.098 -4.998 -10.906 1.00 0.00 1 GLY A C 14
ATOM 15474 O O . GLY A 1 1 ? 33.027 -5.532 -10.588 1.00 0.00 1 GLY A O 14
ATOM 15480 N N . PRO A 1 2 ? 34.356 -3.705 -10.622 1.00 0.00 2 PRO A N 14
ATOM 15481 C CA . PRO A 1 2 ? 33.445 -2.834 -9.869 1.00 0.00 2 PRO A CA 14
ATOM 15482 C C . PRO A 1 2 ? 32.253 -2.299 -10.689 1.00 0.00 2 PRO A C 14
ATOM 15483 O O . PRO A 1 2 ? 31.294 -1.787 -10.107 1.00 0.00 2 PRO A O 14
ATOM 15494 N N . GLY A 1 3 ? 32.290 -2.398 -12.023 1.00 0.00 3 GLY A N 14
ATOM 15495 C CA . GLY A 1 3 ? 31.237 -1.913 -12.926 1.00 0.00 3 GLY A CA 14
ATOM 15496 C C . GLY A 1 3 ? 29.923 -2.721 -12.876 1.00 0.00 3 GLY A C 14
ATOM 15497 O O . GLY A 1 3 ? 29.906 -3.896 -12.509 1.00 0.00 3 GLY A O 14
ATOM 15501 N N . SER A 1 4 ? 28.816 -2.070 -13.251 1.00 0.00 4 SER A N 14
ATOM 15502 C CA . SER A 1 4 ? 27.454 -2.636 -13.294 1.00 0.00 4 SER A CA 14
ATOM 15503 C C . SER A 1 4 ? 27.055 -3.138 -14.697 1.00 0.00 4 SER A C 14
ATOM 15504 O O . SER A 1 4 ? 27.783 -2.944 -15.683 1.00 0.00 4 SER A O 14
ATOM 15512 N N . TYR A 1 5 ? 25.890 -3.784 -14.798 1.00 0.00 5 TYR A N 14
ATOM 15513 C CA . TYR A 1 5 ? 25.298 -4.296 -16.040 1.00 0.00 5 TYR A CA 14
ATOM 15514 C C . TYR A 1 5 ? 23.868 -3.759 -16.253 1.00 0.00 5 TYR A C 14
ATOM 15515 O O . TYR A 1 5 ? 23.277 -3.137 -15.361 1.00 0.00 5 TYR A O 14
ATOM 15533 N N . THR A 1 6 ? 23.304 -4.004 -17.442 1.00 0.00 6 THR A N 14
ATOM 15534 C CA . THR A 1 6 ? 21.963 -3.550 -17.855 1.00 0.00 6 THR A CA 14
ATOM 15535 C C . THR A 1 6 ? 21.132 -4.688 -18.481 1.00 0.00 6 THR A C 14
ATOM 15536 O O . THR A 1 6 ? 21.639 -5.793 -18.696 1.00 0.00 6 THR A O 14
ATOM 15547 N N . GLY A 1 7 ? 19.850 -4.429 -18.751 1.00 0.00 7 GLY A N 14
ATOM 15548 C CA . GLY A 1 7 ? 18.889 -5.405 -19.289 1.00 0.00 7 GLY A CA 14
ATOM 15549 C C . GLY A 1 7 ? 18.240 -6.313 -18.232 1.00 0.00 7 GLY A C 14
ATOM 15550 O O . GLY A 1 7 ? 17.679 -7.356 -18.576 1.00 0.00 7 GLY A O 14
ATOM 15554 N N . ALA A 1 8 ? 18.312 -5.943 -16.952 1.00 0.00 8 ALA A N 14
ATOM 15555 C CA . ALA A 1 8 ? 17.723 -6.685 -15.831 1.00 0.00 8 ALA A CA 14
ATOM 15556 C C . ALA A 1 8 ? 16.173 -6.659 -15.819 1.00 0.00 8 ALA A C 14
ATOM 15557 O O . ALA A 1 8 ? 15.540 -5.765 -16.395 1.00 0.00 8 ALA A O 14
ATOM 15564 N N . GLY A 1 9 ? 15.564 -7.638 -15.139 1.00 0.00 9 GLY A N 14
ATOM 15565 C CA . GLY A 1 9 ? 14.105 -7.808 -15.035 1.00 0.00 9 GLY A CA 14
ATOM 15566 C C . GLY A 1 9 ? 13.400 -6.833 -14.074 1.00 0.00 9 GLY A C 14
ATOM 15567 O O . GLY A 1 9 ? 14.033 -6.111 -13.299 1.00 0.00 9 GLY A O 14
ATOM 15571 N N . GLU A 1 10 ? 12.068 -6.822 -14.124 1.00 0.00 10 GLU A N 14
ATOM 15572 C CA . GLU A 1 10 ? 11.185 -6.018 -13.261 1.00 0.00 10 GLU A CA 14
ATOM 15573 C C . GLU A 1 10 ? 10.997 -6.626 -11.845 1.00 0.00 10 GLU A C 14
ATOM 15574 O O . GLU A 1 10 ? 11.293 -7.815 -11.649 1.00 0.00 10 GLU A O 14
ATOM 15586 N N . PRO A 1 11 ? 10.503 -5.863 -10.846 1.00 0.00 11 PRO A N 14
ATOM 15587 C CA . PRO A 1 11 ? 10.293 -6.351 -9.478 1.00 0.00 11 PRO A CA 14
ATOM 15588 C C . PRO A 1 11 ? 9.341 -7.557 -9.386 1.00 0.00 11 PRO A C 14
ATOM 15589 O O . PRO A 1 11 ? 8.322 -7.630 -10.082 1.00 0.00 11 PRO A O 14
ATOM 15600 N N . SER A 1 12 ? 9.675 -8.503 -8.504 1.00 0.00 12 SER A N 14
ATOM 15601 C CA . SER A 1 12 ? 8.947 -9.768 -8.327 1.00 0.00 12 SER A CA 14
ATOM 15602 C C . SER A 1 12 ? 7.612 -9.583 -7.592 1.00 0.00 12 SER A C 14
ATOM 15603 O O . SER A 1 12 ? 7.559 -9.081 -6.469 1.00 0.00 12 SER A O 14
ATOM 15611 N N . GLN A 1 13 ? 6.526 -10.091 -8.190 1.00 0.00 13 GLN A N 14
ATOM 15612 C CA . GLN A 1 13 ? 5.178 -10.054 -7.605 1.00 0.00 13 GLN A CA 14
ATOM 15613 C C . GLN A 1 13 ? 5.071 -10.838 -6.285 1.00 0.00 13 GLN A C 14
ATOM 15614 O O . GLN A 1 13 ? 4.294 -10.457 -5.410 1.00 0.00 13 GLN A O 14
ATOM 15628 N N . ALA A 1 14 ? 5.884 -11.885 -6.105 1.00 0.00 14 ALA A N 14
ATOM 15629 C CA . ALA A 1 14 ? 5.907 -12.692 -4.884 1.00 0.00 14 ALA A CA 14
ATOM 15630 C C . ALA A 1 14 ? 6.648 -11.992 -3.723 1.00 0.00 14 ALA A C 14
ATOM 15631 O O . ALA A 1 14 ? 6.277 -12.153 -2.556 1.00 0.00 14 ALA A O 14
ATOM 15638 N N . ASP A 1 15 ? 7.642 -11.159 -4.033 1.00 0.00 15 ASP A N 14
ATOM 15639 C CA . ASP A 1 15 ? 8.351 -10.332 -3.045 1.00 0.00 15 ASP A CA 14
ATOM 15640 C C . ASP A 1 15 ? 7.471 -9.184 -2.537 1.00 0.00 15 ASP A C 14
ATOM 15641 O O . ASP A 1 15 ? 7.478 -8.848 -1.349 1.00 0.00 15 ASP A O 14
ATOM 15650 N N . LEU A 1 16 ? 6.650 -8.640 -3.435 1.00 0.00 16 LEU A N 14
ATOM 15651 C CA . LEU A 1 16 ? 5.580 -7.703 -3.109 1.00 0.00 16 LEU A CA 14
ATOM 15652 C C . LEU A 1 16 ? 4.496 -8.378 -2.264 1.00 0.00 16 LEU A C 14
ATOM 15653 O O . LEU A 1 16 ? 4.120 -7.844 -1.229 1.00 0.00 16 LEU A O 14
ATOM 15669 N N . ASP A 1 17 ? 4.034 -9.572 -2.638 1.00 0.00 17 ASP A N 14
ATOM 15670 C CA . ASP A 1 17 ? 2.996 -10.295 -1.890 1.00 0.00 17 ASP A CA 14
ATOM 15671 C C . ASP A 1 17 ? 3.413 -10.622 -0.442 1.00 0.00 17 ASP A C 14
ATOM 15672 O O . ASP A 1 17 ? 2.601 -10.512 0.483 1.00 0.00 17 ASP A O 14
ATOM 15681 N N . ALA A 1 18 ? 4.691 -10.954 -0.226 1.00 0.00 18 ALA A N 14
ATOM 15682 C CA . ALA A 1 18 ? 5.263 -11.206 1.102 1.00 0.00 18 ALA A CA 14
ATOM 15683 C C . ALA A 1 18 ? 5.308 -9.937 1.974 1.00 0.00 18 ALA A C 14
ATOM 15684 O O . ALA A 1 18 ? 4.971 -9.981 3.163 1.00 0.00 18 ALA A O 14
ATOM 15691 N N . LEU A 1 19 ? 5.675 -8.796 1.381 1.00 0.00 19 LEU A N 14
ATOM 15692 C CA . LEU A 1 19 ? 5.680 -7.487 2.041 1.00 0.00 19 LEU A CA 14
ATOM 15693 C C . LEU A 1 19 ? 4.255 -7.051 2.406 1.00 0.00 19 LEU A C 14
ATOM 15694 O O . LEU A 1 19 ? 3.990 -6.642 3.539 1.00 0.00 19 LEU A O 14
ATOM 15710 N N . LEU A 1 20 ? 3.332 -7.159 1.446 1.00 0.00 20 LEU A N 14
ATOM 15711 C CA . LEU A 1 20 ? 1.957 -6.673 1.544 1.00 0.00 20 LEU A CA 14
ATOM 15712 C C . LEU A 1 20 ? 1.145 -7.451 2.593 1.00 0.00 20 LEU A C 14
ATOM 15713 O O . LEU A 1 20 ? 0.418 -6.836 3.372 1.00 0.00 20 LEU A O 14
ATOM 15729 N N . SER A 1 21 ? 1.307 -8.777 2.691 1.00 0.00 21 SER A N 14
ATOM 15730 C CA . SER A 1 21 ? 0.656 -9.573 3.747 1.00 0.00 21 SER A CA 14
ATOM 15731 C C . SER A 1 21 ? 1.091 -9.175 5.157 1.00 0.00 21 SER A C 14
ATOM 15732 O O . SER A 1 21 ? 0.274 -9.226 6.082 1.00 0.00 21 SER A O 14
ATOM 15740 N N . ALA A 1 22 ? 2.336 -8.726 5.345 1.00 0.00 22 ALA A N 14
ATOM 15741 C CA . ALA A 1 22 ? 2.834 -8.271 6.643 1.00 0.00 22 ALA A CA 14
ATOM 15742 C C . ALA A 1 22 ? 2.223 -6.917 7.052 1.00 0.00 22 ALA A C 14
ATOM 15743 O O . ALA A 1 22 ? 1.905 -6.716 8.223 1.00 0.00 22 ALA A O 14
ATOM 15750 N N . VAL A 1 23 ? 2.000 -5.994 6.106 1.00 0.00 23 VAL A N 14
ATOM 15751 C CA . VAL A 1 23 ? 1.396 -4.681 6.418 1.00 0.00 23 VAL A CA 14
ATOM 15752 C C . VAL A 1 23 ? -0.127 -4.759 6.529 1.00 0.00 23 VAL A C 14
ATOM 15753 O O . VAL A 1 23 ? -0.710 -4.117 7.405 1.00 0.00 23 VAL A O 14
ATOM 15766 N N . ARG A 1 24 ? -0.781 -5.615 5.736 1.00 0.00 24 ARG A N 14
ATOM 15767 C CA . ARG A 1 24 ? -2.242 -5.820 5.779 1.00 0.00 24 ARG A CA 14
ATOM 15768 C C . ARG A 1 24 ? -2.725 -6.533 7.046 1.00 0.00 24 ARG A C 14
ATOM 15769 O O . ARG A 1 24 ? -3.838 -6.276 7.509 1.00 0.00 24 ARG A O 14
ATOM 15790 N N . ASP A 1 25 ? -1.866 -7.360 7.651 1.00 0.00 25 ASP A N 14
ATOM 15791 C CA . ASP A 1 25 ? -2.078 -7.996 8.963 1.00 0.00 25 ASP A CA 14
ATOM 15792 C C . ASP A 1 25 ? -1.499 -7.175 10.139 1.00 0.00 25 ASP A C 14
ATOM 15793 O O . ASP A 1 25 ? -1.388 -7.661 11.265 1.00 0.00 25 ASP A O 14
ATOM 15802 N N . ASN A 1 26 ? -1.121 -5.911 9.894 1.00 0.00 26 ASN A N 14
ATOM 15803 C CA . ASN A 1 26 ? -0.610 -4.939 10.868 1.00 0.00 26 ASN A CA 14
ATOM 15804 C C . ASN A 1 26 ? 0.694 -5.360 11.596 1.00 0.00 26 ASN A C 14
ATOM 15805 O O . ASN A 1 26 ? 0.995 -4.870 12.688 1.00 0.00 26 ASN A O 14
ATOM 15816 N N . ARG A 1 27 ? 1.502 -6.228 10.979 1.00 0.00 27 ARG A N 14
ATOM 15817 C CA . ARG A 1 27 ? 2.863 -6.580 11.430 1.00 0.00 27 ARG A CA 14
ATOM 15818 C C . ARG A 1 27 ? 3.917 -5.566 10.959 1.00 0.00 27 ARG A C 14
ATOM 15819 O O . ARG A 1 27 ? 4.953 -5.416 11.607 1.00 0.00 27 ARG A O 14
ATOM 15840 N N . LEU A 1 28 ? 3.655 -4.875 9.845 1.00 0.00 28 LEU A N 14
ATOM 15841 C CA . LEU A 1 28 ? 4.558 -3.942 9.158 1.00 0.00 28 LEU A CA 14
ATOM 15842 C C . LEU A 1 28 ? 3.827 -2.590 8.984 1.00 0.00 28 LEU A C 14
ATOM 15843 O O . LEU A 1 28 ? 2.598 -2.567 8.854 1.00 0.00 28 LEU A O 14
ATOM 15859 N N . SER A 1 29 ? 4.527 -1.445 9.004 1.00 0.00 29 SER A N 14
ATOM 15860 C CA . SER A 1 29 ? 3.913 -0.108 8.829 1.00 0.00 29 SER A CA 14
ATOM 15861 C C . SER A 1 29 ? 3.885 0.365 7.369 1.00 0.00 29 SER A C 14
ATOM 15862 O O . SER A 1 29 ? 4.605 -0.160 6.516 1.00 0.00 29 SER A O 14
ATOM 15870 N N . ILE A 1 30 ? 3.088 1.402 7.082 1.00 0.00 30 ILE A N 14
ATOM 15871 C CA . ILE A 1 30 ? 3.104 2.124 5.796 1.00 0.00 30 ILE A CA 14
ATOM 15872 C C . ILE A 1 30 ? 4.517 2.644 5.501 1.00 0.00 30 ILE A C 14
ATOM 15873 O O . ILE A 1 30 ? 5.029 2.458 4.405 1.00 0.00 30 ILE A O 14
ATOM 15889 N N . GLU A 1 31 ? 5.173 3.274 6.481 1.00 0.00 31 GLU A N 14
ATOM 15890 C CA . GLU A 1 31 ? 6.471 3.936 6.269 1.00 0.00 31 GLU A CA 14
ATOM 15891 C C . GLU A 1 31 ? 7.617 2.920 6.152 1.00 0.00 31 GLU A C 14
ATOM 15892 O O . GLU A 1 31 ? 8.548 3.121 5.367 1.00 0.00 31 GLU A O 14
ATOM 15904 N N . GLN A 1 32 ? 7.524 1.795 6.867 1.00 0.00 32 GLN A N 14
ATOM 15905 C CA . GLN A 1 32 ? 8.472 0.694 6.762 1.00 0.00 32 GLN A CA 14
ATOM 15906 C C . GLN A 1 32 ? 8.301 -0.080 5.446 1.00 0.00 32 GLN A C 14
ATOM 15907 O O . GLN A 1 32 ? 9.291 -0.392 4.786 1.00 0.00 32 GLN A O 14
ATOM 15921 N N . ALA A 1 33 ? 7.076 -0.327 4.977 1.00 0.00 33 ALA A N 14
ATOM 15922 C CA . ALA A 1 33 ? 6.850 -0.974 3.679 1.00 0.00 33 ALA A CA 14
ATOM 15923 C C . ALA A 1 33 ? 7.292 -0.085 2.498 1.00 0.00 33 ALA A C 14
ATOM 15924 O O . ALA A 1 33 ? 7.657 -0.606 1.443 1.00 0.00 33 ALA A O 14
ATOM 15931 N N . VAL A 1 34 ? 7.332 1.240 2.677 1.00 0.00 34 VAL A N 14
ATOM 15932 C CA . VAL A 1 34 ? 7.932 2.191 1.724 1.00 0.00 34 VAL A CA 14
ATOM 15933 C C . VAL A 1 34 ? 9.465 2.152 1.811 1.00 0.00 34 VAL A C 14
ATOM 15934 O O . VAL A 1 34 ? 10.119 2.070 0.774 1.00 0.00 34 VAL A O 14
ATOM 15947 N N . THR A 1 35 ? 10.058 2.147 3.014 1.00 0.00 35 THR A N 14
ATOM 15948 C CA . THR A 1 35 ? 11.526 2.212 3.162 1.00 0.00 35 THR A CA 14
ATOM 15949 C C . THR A 1 35 ? 12.246 0.937 2.722 1.00 0.00 35 THR A C 14
ATOM 15950 O O . THR A 1 35 ? 13.373 1.009 2.230 1.00 0.00 35 THR A O 14
ATOM 15961 N N . LEU A 1 36 ? 11.592 -0.225 2.823 1.00 0.00 36 LEU A N 14
ATOM 15962 C CA . LEU A 1 36 ? 12.109 -1.515 2.345 1.00 0.00 36 LEU A CA 14
ATOM 15963 C C . LEU A 1 36 ? 11.944 -1.713 0.824 1.00 0.00 36 LEU A C 14
ATOM 15964 O O . LEU A 1 36 ? 12.484 -2.675 0.274 1.00 0.00 36 LEU A O 14
ATOM 15980 N N . LEU A 1 37 ? 11.216 -0.817 0.146 1.00 0.00 37 LEU A N 14
ATOM 15981 C CA . LEU A 1 37 ? 10.840 -0.914 -1.270 1.00 0.00 37 LEU A CA 14
ATOM 15982 C C . LEU A 1 37 ? 11.494 0.183 -2.140 1.00 0.00 37 LEU A C 14
ATOM 15983 O O . LEU A 1 37 ? 11.876 -0.080 -3.280 1.00 0.00 37 LEU A O 14
ATOM 15999 N N . THR A 1 38 ? 11.644 1.402 -1.609 1.00 0.00 38 THR A N 14
ATOM 16000 C CA . THR A 1 38 ? 12.138 2.575 -2.353 1.00 0.00 38 THR A CA 14
ATOM 16001 C C . THR A 1 38 ? 13.670 2.532 -2.532 1.00 0.00 38 THR A C 14
ATOM 16002 O O . THR A 1 38 ? 14.385 2.359 -1.537 1.00 0.00 38 THR A O 14
ATOM 16013 N N . PRO A 1 39 ? 14.211 2.712 -3.757 1.00 0.00 39 PRO A N 14
ATOM 16014 C CA . PRO A 1 39 ? 15.653 2.658 -4.015 1.00 0.00 39 PRO A CA 14
ATOM 16015 C C . PRO A 1 39 ? 16.398 3.865 -3.426 1.00 0.00 39 PRO A C 14
ATOM 16016 O O . PRO A 1 39 ? 15.853 4.971 -3.320 1.00 0.00 39 PRO A O 14
ATOM 16027 N N . ARG A 1 40 ? 17.674 3.669 -3.063 1.00 0.00 40 ARG A N 14
ATOM 16028 C CA . ARG A 1 40 ? 18.539 4.695 -2.442 1.00 0.00 40 ARG A CA 14
ATOM 16029 C C . ARG A 1 40 ? 19.355 5.524 -3.440 1.00 0.00 40 ARG A C 14
ATOM 16030 O O . ARG A 1 40 ? 20.018 6.486 -3.036 1.00 0.00 40 ARG A O 14
ATOM 16051 N N . ARG A 1 41 ? 19.309 5.187 -4.734 1.00 0.00 41 ARG A N 14
ATOM 16052 C CA . ARG A 1 41 ? 19.891 5.941 -5.868 1.00 0.00 41 ARG A CA 14
ATOM 16053 C C . ARG A 1 41 ? 18.812 6.278 -6.906 1.00 0.00 41 ARG A C 14
ATOM 16054 O O . ARG A 1 41 ? 17.851 5.524 -7.077 1.00 0.00 41 ARG A O 14
ATOM 16075 N N . GLY A 1 42 ? 18.983 7.400 -7.607 1.00 0.00 42 GLY A N 14
ATOM 16076 C CA . GLY A 1 42 ? 18.000 7.940 -8.561 1.00 0.00 42 GLY A CA 14
ATOM 16077 C C . GLY A 1 42 ? 16.709 8.465 -7.911 1.00 0.00 42 GLY A C 14
ATOM 16078 O O . GLY A 1 42 ? 16.586 8.535 -6.684 1.00 0.00 42 GLY A O 14
ATOM 16082 N N . GLY A 1 43 ? 15.734 8.850 -8.744 1.00 0.00 43 GLY A N 14
ATOM 16083 C CA . GLY A 1 43 ? 14.411 9.324 -8.308 1.00 0.00 43 GLY A CA 14
ATOM 16084 C C . GLY A 1 43 ? 13.482 8.173 -7.894 1.00 0.00 43 GLY A C 14
ATOM 16085 O O . GLY A 1 43 ? 12.809 7.586 -8.748 1.00 0.00 43 GLY A O 14
ATOM 16089 N N . GLY A 1 44 ? 13.442 7.848 -6.597 1.00 0.00 44 GLY A N 14
ATOM 16090 C CA . GLY A 1 44 ? 12.633 6.750 -6.042 1.00 0.00 44 GLY A CA 14
ATOM 16091 C C . GLY A 1 44 ? 11.127 7.038 -5.943 1.00 0.00 44 GLY A C 14
ATOM 16092 O O . GLY A 1 44 ? 10.326 6.106 -5.860 1.00 0.00 44 GLY A O 14
ATOM 16096 N N . SER A 1 45 ? 10.729 8.314 -5.978 1.00 0.00 45 SER A N 14
ATOM 16097 C CA . SER A 1 45 ? 9.334 8.783 -5.914 1.00 0.00 45 SER A CA 14
ATOM 16098 C C . SER A 1 45 ? 9.129 10.132 -6.625 1.00 0.00 45 SER A C 14
ATOM 16099 O O . SER A 1 45 ? 10.077 10.903 -6.832 1.00 0.00 45 SER A O 14
ATOM 16107 N N . GLY A 1 46 ? 7.881 10.420 -7.007 1.00 0.00 46 GLY A N 14
ATOM 16108 C CA . GLY A 1 46 ? 7.411 11.706 -7.532 1.00 0.00 46 GLY A CA 14
ATOM 16109 C C . GLY A 1 46 ? 6.696 12.526 -6.450 1.00 0.00 46 GLY A C 14
ATOM 16110 O O . GLY A 1 46 ? 7.176 12.639 -5.317 1.00 0.00 46 GLY A O 14
ATOM 16114 N N . GLY A 1 47 ? 5.541 13.093 -6.802 1.00 0.00 47 GLY A N 14
ATOM 16115 C CA . GLY A 1 47 ? 4.651 13.808 -5.878 1.00 0.00 47 GLY A CA 14
ATOM 16116 C C . GLY A 1 47 ? 3.245 14.027 -6.457 1.00 0.00 47 GLY A C 14
ATOM 16117 O O . GLY A 1 47 ? 3.071 14.074 -7.677 1.00 0.00 47 GLY A O 14
ATOM 16121 N N . GLY A 1 48 ? 2.235 14.146 -5.586 1.00 0.00 48 GLY A N 14
ATOM 16122 C CA . GLY A 1 48 ? 0.834 14.391 -5.971 1.00 0.00 48 GLY A CA 14
ATOM 16123 C C . GLY A 1 48 ? 0.160 13.239 -6.742 1.00 0.00 48 GLY A C 14
ATOM 16124 O O . GLY A 1 48 ? -0.811 13.472 -7.471 1.00 0.00 48 GLY A O 14
ATOM 16128 N N . SER A 1 49 ? 0.684 12.017 -6.619 1.00 0.00 49 SER A N 14
ATOM 16129 C CA . SER A 1 49 ? 0.291 10.824 -7.391 1.00 0.00 49 SER A CA 14
ATOM 16130 C C . SER A 1 49 ? 0.415 9.534 -6.555 1.00 0.00 49 SER A C 14
ATOM 16131 O O . SER A 1 49 ? 0.695 9.580 -5.354 1.00 0.00 49 SER A O 14
ATOM 16139 N N . MET A 1 50 ? 0.206 8.372 -7.183 1.00 0.00 50 MET A N 14
ATOM 16140 C CA . MET A 1 50 ? 0.340 7.039 -6.582 1.00 0.00 50 MET A CA 14
ATOM 16141 C C . MET A 1 50 ? 1.819 6.642 -6.435 1.00 0.00 50 MET A C 14
ATOM 16142 O O . MET A 1 50 ? 2.335 5.763 -7.128 1.00 0.00 50 MET A O 14
ATOM 16156 N N . ASP A 1 51 ? 2.506 7.300 -5.506 1.00 0.00 51 ASP A N 14
ATOM 16157 C CA . ASP A 1 51 ? 3.763 6.844 -4.903 1.00 0.00 51 ASP A CA 14
ATOM 16158 C C . ASP A 1 51 ? 3.528 5.716 -3.877 1.00 0.00 51 ASP A C 14
ATOM 16159 O O . ASP A 1 51 ? 2.395 5.486 -3.448 1.00 0.00 51 ASP A O 14
ATOM 16168 N N . ALA A 1 52 ? 4.585 5.011 -3.458 1.00 0.00 52 ALA A N 14
ATOM 16169 C CA . ALA A 1 52 ? 4.478 3.841 -2.578 1.00 0.00 52 ALA A CA 14
ATOM 16170 C C . ALA A 1 52 ? 3.688 4.111 -1.281 1.00 0.00 52 ALA A C 14
ATOM 16171 O O . ALA A 1 52 ? 2.867 3.286 -0.887 1.00 0.00 52 ALA A O 14
ATOM 16178 N N . LYS A 1 53 ? 3.857 5.287 -0.661 1.00 0.00 53 LYS A N 14
ATOM 16179 C CA . LYS A 1 53 ? 3.108 5.705 0.542 1.00 0.00 53 LYS A CA 14
ATOM 16180 C C . LYS A 1 53 ? 1.599 5.736 0.273 1.00 0.00 53 LYS A C 14
ATOM 16181 O O . LYS A 1 53 ? 0.824 5.088 0.976 1.00 0.00 53 LYS A O 14
ATOM 16200 N N . GLU A 1 54 ? 1.190 6.441 -0.781 1.00 0.00 54 GLU A N 14
ATOM 16201 C CA . GLU A 1 54 ? -0.211 6.543 -1.225 1.00 0.00 54 GLU A CA 14
ATOM 16202 C C . GLU A 1 54 ? -0.807 5.162 -1.551 1.00 0.00 54 GLU A C 14
ATOM 16203 O O . GLU A 1 54 ? -1.929 4.860 -1.135 1.00 0.00 54 GLU A O 14
ATOM 16215 N N . ILE A 1 55 ? -0.042 4.291 -2.219 1.00 0.00 55 ILE A N 14
ATOM 16216 C CA . ILE A 1 55 ? -0.445 2.916 -2.552 1.00 0.00 55 ILE A CA 14
ATOM 16217 C C . ILE A 1 55 ? -0.677 2.083 -1.282 1.00 0.00 55 ILE A C 14
ATOM 16218 O O . ILE A 1 55 ? -1.748 1.496 -1.122 1.00 0.00 55 ILE A O 14
ATOM 16234 N N . LEU A 1 56 ? 0.282 2.058 -0.348 1.00 0.00 56 LEU A N 14
ATOM 16235 C CA . LEU A 1 56 ? 0.163 1.308 0.902 1.00 0.00 56 LEU A CA 14
ATOM 16236 C C . LEU A 1 56 ? -0.965 1.839 1.796 1.00 0.00 56 LEU A C 14
ATOM 16237 O O . LEU A 1 56 ? -1.665 1.045 2.421 1.00 0.00 56 LEU A O 14
ATOM 16253 N N . THR A 1 57 ? -1.180 3.158 1.839 1.00 0.00 57 THR A N 14
ATOM 16254 C CA . THR A 1 57 ? -2.256 3.783 2.625 1.00 0.00 57 THR A CA 14
ATOM 16255 C C . THR A 1 57 ? -3.635 3.312 2.143 1.00 0.00 57 THR A C 14
ATOM 16256 O O . THR A 1 57 ? -4.454 2.877 2.953 1.00 0.00 57 THR A O 14
ATOM 16267 N N . ARG A 1 58 ? -3.879 3.325 0.823 1.00 0.00 58 ARG A N 14
ATOM 16268 C CA . ARG A 1 58 ? -5.139 2.830 0.234 1.00 0.00 58 ARG A CA 14
ATOM 16269 C C . ARG A 1 58 ? -5.303 1.321 0.384 1.00 0.00 58 ARG A C 14
ATOM 16270 O O . ARG A 1 58 ? -6.398 0.857 0.690 1.00 0.00 58 ARG A O 14
ATOM 16291 N N . PHE A 1 59 ? -4.229 0.548 0.204 1.00 0.00 59 PHE A N 14
ATOM 16292 C CA . PHE A 1 59 ? -4.240 -0.907 0.366 1.00 0.00 59 PHE A CA 14
ATOM 16293 C C . PHE A 1 59 ? -4.570 -1.336 1.795 1.00 0.00 59 PHE A C 14
ATOM 16294 O O . PHE A 1 59 ? -5.446 -2.180 1.989 1.00 0.00 59 PHE A O 14
ATOM 16311 N N . LYS A 1 60 ? -3.934 -0.715 2.806 1.00 0.00 60 LYS A N 14
ATOM 16312 C CA . LYS A 1 60 ? -4.167 -1.055 4.221 1.00 0.00 60 LYS A CA 14
ATOM 16313 C C . LYS A 1 60 ? -5.560 -0.638 4.708 1.00 0.00 60 LYS A C 14
ATOM 16314 O O . LYS A 1 60 ? -6.184 -1.349 5.497 1.00 0.00 60 LYS A O 14
ATOM 16333 N N . ASP A 1 61 ? -6.086 0.476 4.190 1.00 0.00 61 ASP A N 14
ATOM 16334 C CA . ASP A 1 61 ? -7.456 0.948 4.448 1.00 0.00 61 ASP A CA 14
ATOM 16335 C C . ASP A 1 61 ? -8.544 0.129 3.711 1.00 0.00 61 ASP A C 14
ATOM 16336 O O . ASP A 1 61 ? -9.729 0.255 4.017 1.00 0.00 61 ASP A O 14
ATOM 16345 N N . GLY A 1 62 ? -8.164 -0.729 2.755 1.00 0.00 62 GLY A N 14
ATOM 16346 C CA . GLY A 1 62 ? -9.078 -1.536 1.932 1.00 0.00 62 GLY A CA 14
ATOM 16347 C C . GLY A 1 62 ? -9.696 -0.801 0.731 1.00 0.00 62 GLY A C 14
ATOM 16348 O O . GLY A 1 62 ? -10.588 -1.344 0.070 1.00 0.00 62 GLY A O 14
ATOM 16352 N N . GLY A 1 63 ? -9.224 0.415 0.425 1.00 0.00 63 GLY A N 14
ATOM 16353 C CA . GLY A 1 63 ? -9.566 1.181 -0.783 1.00 0.00 63 GLY A CA 14
ATOM 16354 C C . GLY A 1 63 ? -8.824 0.724 -2.051 1.00 0.00 63 GLY A C 14
ATOM 16355 O O . GLY A 1 63 ? -9.155 1.177 -3.151 1.00 0.00 63 GLY A O 14
ATOM 16359 N N . LEU A 1 64 ? -7.843 -0.177 -1.918 1.00 0.00 64 LEU A N 14
ATOM 16360 C CA . LEU A 1 64 ? -7.080 -0.803 -3.009 1.00 0.00 64 LEU A CA 14
ATOM 16361 C C . LEU A 1 64 ? -6.947 -2.320 -2.763 1.00 0.00 64 LEU A C 14
ATOM 16362 O O . LEU A 1 64 ? -6.748 -2.746 -1.620 1.00 0.00 64 LEU A O 14
ATOM 16378 N N . ASP A 1 65 ? -7.051 -3.132 -3.816 1.00 0.00 65 ASP A N 14
ATOM 16379 C CA . ASP A 1 65 ? -6.929 -4.595 -3.751 1.00 0.00 65 ASP A CA 14
ATOM 16380 C C . ASP A 1 65 ? -5.470 -5.070 -3.898 1.00 0.00 65 ASP A C 14
ATOM 16381 O O . ASP A 1 65 ? -4.620 -4.335 -4.404 1.00 0.00 65 ASP A O 14
ATOM 16390 N N . ARG A 1 66 ? -5.179 -6.319 -3.506 1.00 0.00 66 ARG A N 14
ATOM 16391 C CA . ARG A 1 66 ? -3.839 -6.937 -3.584 1.00 0.00 66 ARG A CA 14
ATOM 16392 C C . ARG A 1 66 ? -3.238 -6.873 -4.990 1.00 0.00 66 ARG A C 14
ATOM 16393 O O . ARG A 1 66 ? -2.091 -6.456 -5.150 1.00 0.00 66 ARG A O 14
ATOM 16414 N N . ALA A 1 67 ? -4.023 -7.239 -6.001 1.00 0.00 67 ALA A N 14
ATOM 16415 C CA . ALA A 1 67 ? -3.589 -7.278 -7.399 1.00 0.00 67 ALA A CA 14
ATOM 16416 C C . ALA A 1 67 ? -3.220 -5.880 -7.935 1.00 0.00 67 ALA A C 14
ATOM 16417 O O . ALA A 1 67 ? -2.221 -5.720 -8.644 1.00 0.00 67 ALA A O 14
ATOM 16424 N N . ALA A 1 68 ? -3.986 -4.851 -7.549 1.00 0.00 68 ALA A N 14
ATOM 16425 C CA . ALA A 1 68 ? -3.688 -3.459 -7.853 1.00 0.00 68 ALA A CA 14
ATOM 16426 C C . ALA A 1 68 ? -2.459 -2.961 -7.071 1.00 0.00 68 ALA A C 14
ATOM 16427 O O . ALA A 1 68 ? -1.543 -2.403 -7.668 1.00 0.00 68 ALA A O 14
ATOM 16434 N N . ALA A 1 69 ? -2.365 -3.232 -5.762 1.00 0.00 69 ALA A N 14
ATOM 16435 C CA . ALA A 1 69 ? -1.234 -2.814 -4.931 1.00 0.00 69 ALA A CA 14
ATOM 16436 C C . ALA A 1 69 ? 0.110 -3.348 -5.468 1.00 0.00 69 ALA A C 14
ATOM 16437 O O . ALA A 1 69 ? 1.078 -2.597 -5.563 1.00 0.00 69 ALA A O 14
ATOM 16444 N N . GLN A 1 70 ? 0.154 -4.613 -5.903 1.00 0.00 70 GLN A N 14
ATOM 16445 C CA . GLN A 1 70 ? 1.334 -5.196 -6.558 1.00 0.00 70 GLN A CA 14
ATOM 16446 C C . GLN A 1 70 ? 1.644 -4.520 -7.903 1.00 0.00 70 GLN A C 14
ATOM 16447 O O . GLN A 1 70 ? 2.808 -4.227 -8.181 1.00 0.00 70 GLN A O 14
ATOM 16461 N N . ALA A 1 71 ? 0.627 -4.225 -8.725 1.00 0.00 71 ALA A N 14
ATOM 16462 C CA . ALA A 1 71 ? 0.818 -3.628 -10.045 1.00 0.00 71 ALA A CA 14
ATOM 16463 C C . ALA A 1 71 ? 1.360 -2.194 -9.943 1.00 0.00 71 ALA A C 14
ATOM 16464 O O . ALA A 1 71 ? 2.389 -1.884 -10.545 1.00 0.00 71 ALA A O 14
ATOM 16471 N N . LEU A 1 72 ? 0.734 -1.341 -9.122 1.00 0.00 72 LEU A N 14
ATOM 16472 C CA . LEU A 1 72 ? 1.160 0.040 -8.905 1.00 0.00 72 LEU A CA 14
ATOM 16473 C C . LEU A 1 72 ? 2.568 0.136 -8.293 1.00 0.00 72 LEU A C 14
ATOM 16474 O O . LEU A 1 72 ? 3.355 0.986 -8.713 1.00 0.00 72 LEU A O 14
ATOM 16490 N N . LEU A 1 73 ? 2.933 -0.762 -7.368 1.00 0.00 73 LEU A N 14
ATOM 16491 C CA . LEU A 1 73 ? 4.295 -0.829 -6.813 1.00 0.00 73 LEU A CA 14
ATOM 16492 C C . LEU A 1 73 ? 5.340 -1.327 -7.830 1.00 0.00 73 LEU A C 14
ATOM 16493 O O . LEU A 1 73 ? 6.480 -0.856 -7.812 1.00 0.00 73 LEU A O 14
ATOM 16509 N N . ALA A 1 74 ? 4.961 -2.226 -8.743 1.00 0.00 74 ALA A N 14
ATOM 16510 C CA . ALA A 1 74 ? 5.798 -2.682 -9.864 1.00 0.00 74 ALA A CA 14
ATOM 16511 C C . ALA A 1 74 ? 5.855 -1.700 -11.062 1.00 0.00 74 ALA A C 14
ATOM 16512 O O . ALA A 1 74 ? 6.565 -1.966 -12.037 1.00 0.00 74 ALA A O 14
ATOM 16519 N N . GLY A 1 75 ? 5.132 -0.574 -11.015 1.00 0.00 75 GLY A N 14
ATOM 16520 C CA . GLY A 1 75 ? 5.080 0.440 -12.085 1.00 0.00 75 GLY A CA 14
ATOM 16521 C C . GLY A 1 75 ? 4.137 0.114 -13.257 1.00 0.00 75 GLY A C 14
ATOM 16522 O O . GLY A 1 75 ? 4.248 0.737 -14.316 1.00 0.00 75 GLY A O 14
ATOM 16526 N N . ARG A 1 76 ? 3.222 -0.849 -13.086 1.00 0.00 76 ARG A N 14
ATOM 16527 C CA . ARG A 1 76 ? 2.183 -1.261 -14.050 1.00 0.00 76 ARG A CA 14
ATOM 16528 C C . ARG A 1 76 ? 0.804 -0.700 -13.681 1.00 0.00 76 ARG A C 14
ATOM 16529 O O . ARG A 1 76 ? 0.547 -0.386 -12.516 1.00 0.00 76 ARG A O 14
ATOM 16550 N N . THR A 1 77 ? -0.100 -0.615 -14.653 1.00 0.00 77 THR A N 14
ATOM 16551 C CA . THR A 1 77 ? -1.523 -0.307 -14.415 1.00 0.00 77 THR A CA 14
ATOM 16552 C C . THR A 1 77 ? -2.254 -1.499 -13.766 1.00 0.00 77 THR A C 14
ATOM 16553 O O . THR A 1 77 ? -1.893 -2.655 -14.030 1.00 0.00 77 THR A O 14
ATOM 16564 N N . PRO A 1 78 ? -3.282 -1.268 -12.922 1.00 0.00 78 PRO A N 14
ATOM 16565 C CA . PRO A 1 78 ? -4.036 -2.339 -12.265 1.00 0.00 78 PRO A CA 14
ATOM 16566 C C . PRO A 1 78 ? -4.883 -3.151 -13.261 1.00 0.00 78 PRO A C 14
ATOM 16567 O O . PRO A 1 78 ? -5.401 -2.613 -14.246 1.00 0.00 78 PRO A O 14
ATOM 16578 N N . ALA A 1 79 ? -5.047 -4.448 -12.996 1.00 0.00 79 ALA A N 14
ATOM 16579 C CA . ALA A 1 79 ? -5.813 -5.369 -13.840 1.00 0.00 79 ALA A CA 14
ATOM 16580 C C . ALA A 1 79 ? -7.340 -5.229 -13.651 1.00 0.00 79 ALA A C 14
ATOM 16581 O O . ALA A 1 79 ? -7.822 -4.961 -12.546 1.00 0.00 79 ALA A O 14
ATOM 16588 N N . ALA A 1 80 ? -8.100 -5.457 -14.726 1.00 0.00 80 ALA A N 14
ATOM 16589 C CA . ALA A 1 80 ? -9.569 -5.549 -14.723 1.00 0.00 80 ALA A CA 14
ATOM 16590 C C . ALA A 1 80 ? -10.054 -6.589 -15.752 1.00 0.00 80 ALA A C 14
ATOM 16591 O O . ALA A 1 80 ? -9.504 -6.678 -16.855 1.00 0.00 80 ALA A O 14
ATOM 16598 N N . ALA A 1 81 ? -11.070 -7.379 -15.387 1.00 0.00 81 ALA A N 14
ATOM 16599 C CA . ALA A 1 81 ? -11.630 -8.489 -16.173 1.00 0.00 81 ALA A CA 14
ATOM 16600 C C . ALA A 1 81 ? -10.576 -9.382 -16.894 1.00 0.00 81 ALA A C 14
ATOM 16601 O O . ALA A 1 81 ? -10.618 -9.519 -18.120 1.00 0.00 81 ALA A O 14
ATOM 16608 N N . PRO A 1 82 ? -9.600 -9.985 -16.171 1.00 0.00 82 PRO A N 14
ATOM 16609 C CA . PRO A 1 82 ? -8.427 -10.650 -16.766 1.00 0.00 82 PRO A CA 14
ATOM 16610 C C . PRO A 1 82 ? -8.677 -12.070 -17.314 1.00 0.00 82 PRO A C 14
ATOM 16611 O O . PRO A 1 82 ? -7.740 -12.775 -17.707 1.00 0.00 82 PRO A O 14
ATOM 16622 N N . ARG A 1 83 ? -9.942 -12.497 -17.337 1.00 0.00 83 ARG A N 14
ATOM 16623 C CA . ARG A 1 83 ? -10.432 -13.811 -17.790 1.00 0.00 83 ARG A CA 14
ATOM 16624 C C . ARG A 1 83 ? -11.861 -13.743 -18.373 1.00 0.00 83 ARG A C 14
ATOM 16625 O O . ARG A 1 83 ? -12.613 -12.831 -18.006 1.00 0.00 83 ARG A O 14
ATOM 16646 N N . PRO A 1 84 ? -12.270 -14.702 -19.232 1.00 0.00 84 PRO A N 14
ATOM 16647 C CA . PRO A 1 84 ? -13.663 -14.874 -19.662 1.00 0.00 84 PRO A CA 14
ATOM 16648 C C . PRO A 1 84 ? -14.580 -15.344 -18.510 1.00 0.00 84 PRO A C 14
ATOM 16649 O O . PRO A 1 84 ? -15.771 -14.960 -18.513 1.00 0.00 84 PRO A O 14
ATOM 16661 N N . GLY A 1 1 ? 25.038 -2.491 4.718 1.00 0.00 1 GLY A N 15
ATOM 16662 C CA . GLY A 1 1 ? 24.492 -1.826 3.511 1.00 0.00 1 GLY A CA 15
ATOM 16663 C C . GLY A 1 1 ? 23.092 -1.252 3.752 1.00 0.00 1 GLY A C 15
ATOM 16664 O O . GLY A 1 1 ? 22.483 -1.531 4.792 1.00 0.00 1 GLY A O 15
ATOM 16670 N N . PRO A 1 2 ? 22.553 -0.465 2.799 1.00 0.00 2 PRO A N 15
ATOM 16671 C CA . PRO A 1 2 ? 21.242 0.189 2.922 1.00 0.00 2 PRO A CA 15
ATOM 16672 C C . PRO A 1 2 ? 20.061 -0.792 3.029 1.00 0.00 2 PRO A C 15
ATOM 16673 O O . PRO A 1 2 ? 20.053 -1.843 2.374 1.00 0.00 2 PRO A O 15
ATOM 16684 N N . GLY A 1 3 ? 19.034 -0.433 3.806 1.00 0.00 3 GLY A N 15
ATOM 16685 C CA . GLY A 1 3 ? 17.779 -1.190 3.893 1.00 0.00 3 GLY A CA 15
ATOM 16686 C C . GLY A 1 3 ? 16.882 -1.070 2.647 1.00 0.00 3 GLY A C 15
ATOM 16687 O O . GLY A 1 3 ? 15.988 -1.893 2.448 1.00 0.00 3 GLY A O 15
ATOM 16691 N N . SER A 1 4 ? 17.137 -0.072 1.793 1.00 0.00 4 SER A N 15
ATOM 16692 C CA . SER A 1 4 ? 16.468 0.160 0.506 1.00 0.00 4 SER A CA 15
ATOM 16693 C C . SER A 1 4 ? 16.824 -0.898 -0.553 1.00 0.00 4 SER A C 15
ATOM 16694 O O . SER A 1 4 ? 17.863 -1.567 -0.480 1.00 0.00 4 SER A O 15
ATOM 16702 N N . TYR A 1 5 ? 15.932 -1.077 -1.531 1.00 0.00 5 TYR A N 15
ATOM 16703 C CA . TYR A 1 5 ? 15.949 -2.149 -2.534 1.00 0.00 5 TYR A CA 15
ATOM 16704 C C . TYR A 1 5 ? 17.047 -1.980 -3.600 1.00 0.00 5 TYR A C 15
ATOM 16705 O O . TYR A 1 5 ? 17.497 -0.869 -3.887 1.00 0.00 5 TYR A O 15
ATOM 16723 N N . THR A 1 6 ? 17.480 -3.071 -4.233 1.00 0.00 6 THR A N 15
ATOM 16724 C CA . THR A 1 6 ? 18.495 -3.041 -5.301 1.00 0.00 6 THR A CA 15
ATOM 16725 C C . THR A 1 6 ? 17.924 -2.465 -6.607 1.00 0.00 6 THR A C 15
ATOM 16726 O O . THR A 1 6 ? 16.966 -2.985 -7.182 1.00 0.00 6 THR A O 15
ATOM 16737 N N . GLY A 1 7 ? 18.513 -1.364 -7.090 1.00 0.00 7 GLY A N 15
ATOM 16738 C CA . GLY A 1 7 ? 17.990 -0.568 -8.212 1.00 0.00 7 GLY A CA 15
ATOM 16739 C C . GLY A 1 7 ? 18.145 -1.183 -9.613 1.00 0.00 7 GLY A C 15
ATOM 16740 O O . GLY A 1 7 ? 17.709 -0.579 -10.594 1.00 0.00 7 GLY A O 15
ATOM 16744 N N . ALA A 1 8 ? 18.780 -2.359 -9.728 1.00 0.00 8 ALA A N 15
ATOM 16745 C CA . ALA A 1 8 ? 19.094 -3.025 -10.993 1.00 0.00 8 ALA A CA 15
ATOM 16746 C C . ALA A 1 8 ? 17.879 -3.700 -11.682 1.00 0.00 8 ALA A C 15
ATOM 16747 O O . ALA A 1 8 ? 18.002 -4.156 -12.826 1.00 0.00 8 ALA A O 15
ATOM 16754 N N . GLY A 1 9 ? 16.719 -3.778 -11.023 1.00 0.00 9 GLY A N 15
ATOM 16755 C CA . GLY A 1 9 ? 15.486 -4.355 -11.576 1.00 0.00 9 GLY A CA 15
ATOM 16756 C C . GLY A 1 9 ? 14.249 -4.130 -10.708 1.00 0.00 9 GLY A C 15
ATOM 16757 O O . GLY A 1 9 ? 14.309 -3.491 -9.654 1.00 0.00 9 GLY A O 15
ATOM 16761 N N . GLU A 1 10 ? 13.104 -4.652 -11.151 1.00 0.00 10 GLU A N 15
ATOM 16762 C CA . GLU A 1 10 ? 11.824 -4.582 -10.429 1.00 0.00 10 GLU A CA 15
ATOM 16763 C C . GLU A 1 10 ? 11.658 -5.746 -9.424 1.00 0.00 10 GLU A C 15
ATOM 16764 O O . GLU A 1 10 ? 12.131 -6.856 -9.706 1.00 0.00 10 GLU A O 15
ATOM 16776 N N . PRO A 1 11 ? 10.961 -5.544 -8.287 1.00 0.00 11 PRO A N 15
ATOM 16777 C CA . PRO A 1 11 ? 10.577 -6.635 -7.389 1.00 0.00 11 PRO A CA 15
ATOM 16778 C C . PRO A 1 11 ? 9.527 -7.556 -8.033 1.00 0.00 11 PRO A C 15
ATOM 16779 O O . PRO A 1 11 ? 8.674 -7.107 -8.807 1.00 0.00 11 PRO A O 15
ATOM 16790 N N . SER A 1 12 ? 9.571 -8.846 -7.697 1.00 0.00 12 SER A N 15
ATOM 16791 C CA . SER A 1 12 ? 8.579 -9.834 -8.161 1.00 0.00 12 SER A CA 15
ATOM 16792 C C . SER A 1 12 ? 7.224 -9.667 -7.467 1.00 0.00 12 SER A C 15
ATOM 16793 O O . SER A 1 12 ? 7.135 -9.148 -6.349 1.00 0.00 12 SER A O 15
ATOM 16801 N N . GLN A 1 13 ? 6.157 -10.175 -8.093 1.00 0.00 13 GLN A N 15
ATOM 16802 C CA . GLN A 1 13 ? 4.849 -10.311 -7.448 1.00 0.00 13 GLN A CA 15
ATOM 16803 C C . GLN A 1 13 ? 4.916 -11.151 -6.158 1.00 0.00 13 GLN A C 15
ATOM 16804 O O . GLN A 1 13 ? 4.102 -10.940 -5.263 1.00 0.00 13 GLN A O 15
ATOM 16818 N N . ALA A 1 14 ? 5.908 -12.044 -6.026 1.00 0.00 14 ALA A N 15
ATOM 16819 C CA . ALA A 1 14 ? 6.098 -12.876 -4.833 1.00 0.00 14 ALA A CA 15
ATOM 16820 C C . ALA A 1 14 ? 6.771 -12.097 -3.686 1.00 0.00 14 ALA A C 15
ATOM 16821 O O . ALA A 1 14 ? 6.349 -12.201 -2.532 1.00 0.00 14 ALA A O 15
ATOM 16828 N N . ASP A 1 15 ? 7.769 -11.268 -3.997 1.00 0.00 15 ASP A N 15
ATOM 16829 C CA . ASP A 1 15 ? 8.413 -10.364 -3.026 1.00 0.00 15 ASP A CA 15
ATOM 16830 C C . ASP A 1 15 ? 7.491 -9.225 -2.567 1.00 0.00 15 ASP A C 15
ATOM 16831 O O . ASP A 1 15 ? 7.540 -8.805 -1.407 1.00 0.00 15 ASP A O 15
ATOM 16840 N N . LEU A 1 16 ? 6.598 -8.775 -3.448 1.00 0.00 16 LEU A N 15
ATOM 16841 C CA . LEU A 1 16 ? 5.534 -7.828 -3.130 1.00 0.00 16 LEU A CA 15
ATOM 16842 C C . LEU A 1 16 ? 4.465 -8.485 -2.249 1.00 0.00 16 LEU A C 15
ATOM 16843 O O . LEU A 1 16 ? 4.132 -7.938 -1.203 1.00 0.00 16 LEU A O 15
ATOM 16859 N N . ASP A 1 17 ? 3.968 -9.678 -2.595 1.00 0.00 17 ASP A N 15
ATOM 16860 C CA . ASP A 1 17 ? 2.982 -10.406 -1.784 1.00 0.00 17 ASP A CA 15
ATOM 16861 C C . ASP A 1 17 ? 3.492 -10.701 -0.360 1.00 0.00 17 ASP A C 15
ATOM 16862 O O . ASP A 1 17 ? 2.738 -10.563 0.610 1.00 0.00 17 ASP A O 15
ATOM 16871 N N . ALA A 1 18 ? 4.780 -11.037 -0.218 1.00 0.00 18 ALA A N 15
ATOM 16872 C CA . ALA A 1 18 ? 5.433 -11.275 1.071 1.00 0.00 18 ALA A CA 15
ATOM 16873 C C . ALA A 1 18 ? 5.474 -10.009 1.951 1.00 0.00 18 ALA A C 15
ATOM 16874 O O . ALA A 1 18 ? 5.195 -10.074 3.155 1.00 0.00 18 ALA A O 15
ATOM 16881 N N . LEU A 1 19 ? 5.773 -8.845 1.353 1.00 0.00 19 LEU A N 15
ATOM 16882 C CA . LEU A 1 19 ? 5.750 -7.547 2.042 1.00 0.00 19 LEU A CA 15
ATOM 16883 C C . LEU A 1 19 ? 4.312 -7.145 2.418 1.00 0.00 19 LEU A C 15
ATOM 16884 O O . LEU A 1 19 ? 4.027 -6.798 3.564 1.00 0.00 19 LEU A O 15
ATOM 16900 N N . LEU A 1 20 ? 3.402 -7.202 1.440 1.00 0.00 20 LEU A N 15
ATOM 16901 C CA . LEU A 1 20 ? 2.032 -6.709 1.551 1.00 0.00 20 LEU A CA 15
ATOM 16902 C C . LEU A 1 20 ? 1.221 -7.516 2.584 1.00 0.00 20 LEU A C 15
ATOM 16903 O O . LEU A 1 20 ? 0.437 -6.930 3.329 1.00 0.00 20 LEU A O 15
ATOM 16919 N N . SER A 1 21 ? 1.440 -8.832 2.689 1.00 0.00 21 SER A N 15
ATOM 16920 C CA . SER A 1 21 ? 0.760 -9.682 3.684 1.00 0.00 21 SER A CA 15
ATOM 16921 C C . SER A 1 21 ? 1.075 -9.277 5.132 1.00 0.00 21 SER A C 15
ATOM 16922 O O . SER A 1 21 ? 0.208 -9.372 6.002 1.00 0.00 21 SER A O 15
ATOM 16930 N N . ALA A 1 22 ? 2.280 -8.768 5.402 1.00 0.00 22 ALA A N 15
ATOM 16931 C CA . ALA A 1 22 ? 2.677 -8.303 6.733 1.00 0.00 22 ALA A CA 15
ATOM 16932 C C . ALA A 1 22 ? 2.032 -6.953 7.103 1.00 0.00 22 ALA A C 15
ATOM 16933 O O . ALA A 1 22 ? 1.682 -6.737 8.264 1.00 0.00 22 ALA A O 15
ATOM 16940 N N . VAL A 1 23 ? 1.813 -6.056 6.133 1.00 0.00 23 VAL A N 15
ATOM 16941 C CA . VAL A 1 23 ? 1.138 -4.762 6.387 1.00 0.00 23 VAL A CA 15
ATOM 16942 C C . VAL A 1 23 ? -0.386 -4.906 6.416 1.00 0.00 23 VAL A C 15
ATOM 16943 O O . VAL A 1 23 ? -1.043 -4.273 7.244 1.00 0.00 23 VAL A O 15
ATOM 16956 N N . ARG A 1 24 ? -0.950 -5.827 5.618 1.00 0.00 24 ARG A N 15
ATOM 16957 C CA . ARG A 1 24 ? -2.372 -6.215 5.675 1.00 0.00 24 ARG A CA 15
ATOM 16958 C C . ARG A 1 24 ? -2.761 -6.856 7.011 1.00 0.00 24 ARG A C 15
ATOM 16959 O O . ARG A 1 24 ? -3.856 -6.596 7.509 1.00 0.00 24 ARG A O 15
ATOM 16980 N N . ASP A 1 25 ? -1.862 -7.633 7.618 1.00 0.00 25 ASP A N 15
ATOM 16981 C CA . ASP A 1 25 ? -2.045 -8.242 8.945 1.00 0.00 25 ASP A CA 15
ATOM 16982 C C . ASP A 1 25 ? -1.628 -7.309 10.109 1.00 0.00 25 ASP A C 15
ATOM 16983 O O . ASP A 1 25 ? -1.491 -7.738 11.254 1.00 0.00 25 ASP A O 15
ATOM 16992 N N . ASN A 1 26 ? -1.417 -6.018 9.818 1.00 0.00 26 ASN A N 15
ATOM 16993 C CA . ASN A 1 26 ? -1.042 -4.946 10.754 1.00 0.00 26 ASN A CA 15
ATOM 16994 C C . ASN A 1 26 ? 0.246 -5.214 11.571 1.00 0.00 26 ASN A C 15
ATOM 16995 O O . ASN A 1 26 ? 0.411 -4.726 12.696 1.00 0.00 26 ASN A O 15
ATOM 17006 N N . ARG A 1 27 ? 1.174 -5.995 10.997 1.00 0.00 27 ARG A N 15
ATOM 17007 C CA . ARG A 1 27 ? 2.499 -6.322 11.564 1.00 0.00 27 ARG A CA 15
ATOM 17008 C C . ARG A 1 27 ? 3.630 -5.447 11.005 1.00 0.00 27 ARG A C 15
ATOM 17009 O O . ARG A 1 27 ? 4.689 -5.347 11.633 1.00 0.00 27 ARG A O 15
ATOM 17030 N N . LEU A 1 28 ? 3.400 -4.793 9.864 1.00 0.00 28 LEU A N 15
ATOM 17031 C CA . LEU A 1 28 ? 4.324 -3.877 9.187 1.00 0.00 28 LEU A CA 15
ATOM 17032 C C . LEU A 1 28 ? 3.625 -2.516 8.949 1.00 0.00 28 LEU A C 15
ATOM 17033 O O . LEU A 1 28 ? 2.418 -2.474 8.685 1.00 0.00 28 LEU A O 15
ATOM 17049 N N . SER A 1 29 ? 4.350 -1.401 9.080 1.00 0.00 29 SER A N 15
ATOM 17050 C CA . SER A 1 29 ? 3.836 -0.027 8.915 1.00 0.00 29 SER A CA 15
ATOM 17051 C C . SER A 1 29 ? 3.996 0.500 7.485 1.00 0.00 29 SER A C 15
ATOM 17052 O O . SER A 1 29 ? 4.872 0.053 6.747 1.00 0.00 29 SER A O 15
ATOM 17060 N N . ILE A 1 30 ? 3.185 1.495 7.100 1.00 0.00 30 ILE A N 15
ATOM 17061 C CA . ILE A 1 30 ? 3.204 2.137 5.770 1.00 0.00 30 ILE A CA 15
ATOM 17062 C C . ILE A 1 30 ? 4.617 2.640 5.438 1.00 0.00 30 ILE A C 15
ATOM 17063 O O . ILE A 1 30 ? 5.180 2.269 4.410 1.00 0.00 30 ILE A O 15
ATOM 17079 N N . GLU A 1 31 ? 5.223 3.438 6.323 1.00 0.00 31 GLU A N 15
ATOM 17080 C CA . GLU A 1 31 ? 6.541 4.042 6.092 1.00 0.00 31 GLU A CA 15
ATOM 17081 C C . GLU A 1 31 ? 7.671 2.995 6.102 1.00 0.00 31 GLU A C 15
ATOM 17082 O O . GLU A 1 31 ? 8.646 3.127 5.358 1.00 0.00 31 GLU A O 15
ATOM 17094 N N . GLN A 1 32 ? 7.519 1.916 6.879 1.00 0.00 32 GLN A N 15
ATOM 17095 C CA . GLN A 1 32 ? 8.468 0.806 6.940 1.00 0.00 32 GLN A CA 15
ATOM 17096 C C . GLN A 1 32 ? 8.386 -0.065 5.675 1.00 0.00 32 GLN A C 15
ATOM 17097 O O . GLN A 1 32 ? 9.418 -0.500 5.170 1.00 0.00 32 GLN A O 15
ATOM 17111 N N . ALA A 1 33 ? 7.202 -0.266 5.093 1.00 0.00 33 ALA A N 15
ATOM 17112 C CA . ALA A 1 33 ? 7.057 -0.963 3.820 1.00 0.00 33 ALA A CA 15
ATOM 17113 C C . ALA A 1 33 ? 7.617 -0.133 2.650 1.00 0.00 33 ALA A C 15
ATOM 17114 O O . ALA A 1 33 ? 8.216 -0.694 1.738 1.00 0.00 33 ALA A O 15
ATOM 17121 N N . VAL A 1 34 ? 7.496 1.199 2.697 1.00 0.00 34 VAL A N 15
ATOM 17122 C CA . VAL A 1 34 ? 8.046 2.110 1.683 1.00 0.00 34 VAL A CA 15
ATOM 17123 C C . VAL A 1 34 ? 9.571 2.141 1.762 1.00 0.00 34 VAL A C 15
ATOM 17124 O O . VAL A 1 34 ? 10.228 2.056 0.723 1.00 0.00 34 VAL A O 15
ATOM 17137 N N . THR A 1 35 ? 10.164 2.208 2.962 1.00 0.00 35 THR A N 15
ATOM 17138 C CA . THR A 1 35 ? 11.628 2.343 3.103 1.00 0.00 35 THR A CA 15
ATOM 17139 C C . THR A 1 35 ? 12.399 1.079 2.688 1.00 0.00 35 THR A C 15
ATOM 17140 O O . THR A 1 35 ? 13.543 1.169 2.236 1.00 0.00 35 THR A O 15
ATOM 17151 N N . LEU A 1 36 ? 11.759 -0.097 2.756 1.00 0.00 36 LEU A N 15
ATOM 17152 C CA . LEU A 1 36 ? 12.309 -1.363 2.261 1.00 0.00 36 LEU A CA 15
ATOM 17153 C C . LEU A 1 36 ? 12.074 -1.576 0.756 1.00 0.00 36 LEU A C 15
ATOM 17154 O O . LEU A 1 36 ? 12.889 -2.226 0.099 1.00 0.00 36 LEU A O 15
ATOM 17170 N N . LEU A 1 37 ? 10.990 -1.027 0.196 1.00 0.00 37 LEU A N 15
ATOM 17171 C CA . LEU A 1 37 ? 10.604 -1.177 -1.216 1.00 0.00 37 LEU A CA 15
ATOM 17172 C C . LEU A 1 37 ? 11.269 -0.155 -2.149 1.00 0.00 37 LEU A C 15
ATOM 17173 O O . LEU A 1 37 ? 11.601 -0.492 -3.289 1.00 0.00 37 LEU A O 15
ATOM 17189 N N . THR A 1 38 ? 11.474 1.083 -1.689 1.00 0.00 38 THR A N 15
ATOM 17190 C CA . THR A 1 38 ? 12.113 2.159 -2.472 1.00 0.00 38 THR A CA 15
ATOM 17191 C C . THR A 1 38 ? 13.562 1.785 -2.834 1.00 0.00 38 THR A C 15
ATOM 17192 O O . THR A 1 38 ? 14.255 1.202 -1.988 1.00 0.00 38 THR A O 15
ATOM 17203 N N . PRO A 1 39 ? 14.056 2.062 -4.057 1.00 0.00 39 PRO A N 15
ATOM 17204 C CA . PRO A 1 39 ? 15.398 1.656 -4.473 1.00 0.00 39 PRO A CA 15
ATOM 17205 C C . PRO A 1 39 ? 16.511 2.528 -3.874 1.00 0.00 39 PRO A C 15
ATOM 17206 O O . PRO A 1 39 ? 16.309 3.696 -3.522 1.00 0.00 39 PRO A O 15
ATOM 17217 N N . ARG A 1 40 ? 17.722 1.967 -3.796 1.00 0.00 40 ARG A N 15
ATOM 17218 C CA . ARG A 1 40 ? 18.968 2.650 -3.391 1.00 0.00 40 ARG A CA 15
ATOM 17219 C C . ARG A 1 40 ? 19.250 3.873 -4.277 1.00 0.00 40 ARG A C 15
ATOM 17220 O O . ARG A 1 40 ? 19.012 3.843 -5.485 1.00 0.00 40 ARG A O 15
ATOM 17241 N N . ARG A 1 41 ? 19.734 4.956 -3.653 1.00 0.00 41 ARG A N 15
ATOM 17242 C CA . ARG A 1 41 ? 19.876 6.322 -4.221 1.00 0.00 41 ARG A CA 15
ATOM 17243 C C . ARG A 1 41 ? 18.556 6.952 -4.724 1.00 0.00 41 ARG A C 15
ATOM 17244 O O . ARG A 1 41 ? 18.594 7.973 -5.415 1.00 0.00 41 ARG A O 15
ATOM 17265 N N . GLY A 1 42 ? 17.402 6.398 -4.346 1.00 0.00 42 GLY A N 15
ATOM 17266 C CA . GLY A 1 42 ? 16.060 6.882 -4.693 1.00 0.00 42 GLY A CA 15
ATOM 17267 C C . GLY A 1 42 ? 15.609 6.563 -6.127 1.00 0.00 42 GLY A C 15
ATOM 17268 O O . GLY A 1 42 ? 16.406 6.178 -6.990 1.00 0.00 42 GLY A O 15
ATOM 17272 N N . GLY A 1 43 ? 14.309 6.730 -6.383 1.00 0.00 43 GLY A N 15
ATOM 17273 C CA . GLY A 1 43 ? 13.703 6.597 -7.715 1.00 0.00 43 GLY A CA 15
ATOM 17274 C C . GLY A 1 43 ? 13.912 7.825 -8.614 1.00 0.00 43 GLY A C 15
ATOM 17275 O O . GLY A 1 43 ? 14.558 8.803 -8.229 1.00 0.00 43 GLY A O 15
ATOM 17279 N N . GLY A 1 44 ? 13.342 7.785 -9.824 1.00 0.00 44 GLY A N 15
ATOM 17280 C CA . GLY A 1 44 ? 13.354 8.903 -10.785 1.00 0.00 44 GLY A CA 15
ATOM 17281 C C . GLY A 1 44 ? 12.512 10.113 -10.345 1.00 0.00 44 GLY A C 15
ATOM 17282 O O . GLY A 1 44 ? 11.603 9.989 -9.517 1.00 0.00 44 GLY A O 15
ATOM 17286 N N . SER A 1 45 ? 12.811 11.290 -10.902 1.00 0.00 45 SER A N 15
ATOM 17287 C CA . SER A 1 45 ? 12.099 12.546 -10.622 1.00 0.00 45 SER A CA 15
ATOM 17288 C C . SER A 1 45 ? 10.715 12.620 -11.298 1.00 0.00 45 SER A C 15
ATOM 17289 O O . SER A 1 45 ? 10.452 11.970 -12.318 1.00 0.00 45 SER A O 15
ATOM 17297 N N . GLY A 1 46 ? 9.815 13.422 -10.720 1.00 0.00 46 GLY A N 15
ATOM 17298 C CA . GLY A 1 46 ? 8.441 13.623 -11.198 1.00 0.00 46 GLY A CA 15
ATOM 17299 C C . GLY A 1 46 ? 7.551 14.397 -10.213 1.00 0.00 46 GLY A C 15
ATOM 17300 O O . GLY A 1 46 ? 8.033 15.005 -9.250 1.00 0.00 46 GLY A O 15
ATOM 17304 N N . GLY A 1 47 ? 6.237 14.360 -10.456 1.00 0.00 47 GLY A N 15
ATOM 17305 C CA . GLY A 1 47 ? 5.206 14.973 -9.606 1.00 0.00 47 GLY A CA 15
ATOM 17306 C C . GLY A 1 47 ? 3.791 14.507 -9.974 1.00 0.00 47 GLY A C 15
ATOM 17307 O O . GLY A 1 47 ? 3.503 14.214 -11.138 1.00 0.00 47 GLY A O 15
ATOM 17311 N N . GLY A 1 48 ? 2.908 14.400 -8.972 1.00 0.00 48 GLY A N 15
ATOM 17312 C CA . GLY A 1 48 ? 1.537 13.879 -9.123 1.00 0.00 48 GLY A CA 15
ATOM 17313 C C . GLY A 1 48 ? 1.431 12.353 -9.313 1.00 0.00 48 GLY A C 15
ATOM 17314 O O . GLY A 1 48 ? 0.348 11.839 -9.599 1.00 0.00 48 GLY A O 15
ATOM 17318 N N . SER A 1 49 ? 2.549 11.632 -9.180 1.00 0.00 49 SER A N 15
ATOM 17319 C CA . SER A 1 49 ? 2.666 10.180 -9.403 1.00 0.00 49 SER A CA 15
ATOM 17320 C C . SER A 1 49 ? 1.991 9.341 -8.307 1.00 0.00 49 SER A C 15
ATOM 17321 O O . SER A 1 49 ? 1.779 9.806 -7.179 1.00 0.00 49 SER A O 15
ATOM 17329 N N . MET A 1 50 ? 1.700 8.071 -8.610 1.00 0.00 50 MET A N 15
ATOM 17330 C CA . MET A 1 50 ? 1.257 7.068 -7.626 1.00 0.00 50 MET A CA 15
ATOM 17331 C C . MET A 1 50 ? 2.458 6.609 -6.779 1.00 0.00 50 MET A C 15
ATOM 17332 O O . MET A 1 50 ? 3.194 5.696 -7.155 1.00 0.00 50 MET A O 15
ATOM 17346 N N . ASP A 1 51 ? 2.694 7.288 -5.654 1.00 0.00 51 ASP A N 15
ATOM 17347 C CA . ASP A 1 51 ? 3.795 6.989 -4.730 1.00 0.00 51 ASP A CA 15
ATOM 17348 C C . ASP A 1 51 ? 3.490 5.753 -3.869 1.00 0.00 51 ASP A C 15
ATOM 17349 O O . ASP A 1 51 ? 2.339 5.492 -3.513 1.00 0.00 51 ASP A O 15
ATOM 17358 N N . ALA A 1 52 ? 4.532 5.007 -3.495 1.00 0.00 52 ALA A N 15
ATOM 17359 C CA . ALA A 1 52 ? 4.420 3.800 -2.672 1.00 0.00 52 ALA A CA 15
ATOM 17360 C C . ALA A 1 52 ? 3.669 4.052 -1.347 1.00 0.00 52 ALA A C 15
ATOM 17361 O O . ALA A 1 52 ? 2.857 3.218 -0.949 1.00 0.00 52 ALA A O 15
ATOM 17368 N N . LYS A 1 53 ? 3.865 5.210 -0.703 1.00 0.00 53 LYS A N 15
ATOM 17369 C CA . LYS A 1 53 ? 3.161 5.590 0.537 1.00 0.00 53 LYS A CA 15
ATOM 17370 C C . LYS A 1 53 ? 1.653 5.624 0.309 1.00 0.00 53 LYS A C 15
ATOM 17371 O O . LYS A 1 53 ? 0.909 4.920 0.982 1.00 0.00 53 LYS A O 15
ATOM 17390 N N . GLU A 1 54 ? 1.210 6.392 -0.683 1.00 0.00 54 GLU A N 15
ATOM 17391 C CA . GLU A 1 54 ? -0.212 6.514 -1.053 1.00 0.00 54 GLU A CA 15
ATOM 17392 C C . GLU A 1 54 ? -0.830 5.155 -1.421 1.00 0.00 54 GLU A C 15
ATOM 17393 O O . GLU A 1 54 ? -1.937 4.836 -0.983 1.00 0.00 54 GLU A O 15
ATOM 17405 N N . ILE A 1 55 ? -0.091 4.313 -2.159 1.00 0.00 55 ILE A N 15
ATOM 17406 C CA . ILE A 1 55 ? -0.510 2.960 -2.547 1.00 0.00 55 ILE A CA 15
ATOM 17407 C C . ILE A 1 55 ? -0.697 2.058 -1.313 1.00 0.00 55 ILE A C 15
ATOM 17408 O O . ILE A 1 55 ? -1.745 1.428 -1.171 1.00 0.00 55 ILE A O 15
ATOM 17424 N N . LEU A 1 56 ? 0.272 2.034 -0.387 1.00 0.00 56 LEU A N 15
ATOM 17425 C CA . LEU A 1 56 ? 0.165 1.270 0.864 1.00 0.00 56 LEU A CA 15
ATOM 17426 C C . LEU A 1 56 ? -0.958 1.793 1.775 1.00 0.00 56 LEU A C 15
ATOM 17427 O O . LEU A 1 56 ? -1.670 0.984 2.359 1.00 0.00 56 LEU A O 15
ATOM 17443 N N . THR A 1 57 ? -1.160 3.109 1.876 1.00 0.00 57 THR A N 15
ATOM 17444 C CA . THR A 1 57 ? -2.260 3.693 2.664 1.00 0.00 57 THR A CA 15
ATOM 17445 C C . THR A 1 57 ? -3.628 3.250 2.130 1.00 0.00 57 THR A C 15
ATOM 17446 O O . THR A 1 57 ? -4.458 2.797 2.919 1.00 0.00 57 THR A O 15
ATOM 17457 N N . ARG A 1 58 ? -3.855 3.277 0.805 1.00 0.00 58 ARG A N 15
ATOM 17458 C CA . ARG A 1 58 ? -5.111 2.799 0.193 1.00 0.00 58 ARG A CA 15
ATOM 17459 C C . ARG A 1 58 ? -5.291 1.291 0.346 1.00 0.00 58 ARG A C 15
ATOM 17460 O O . ARG A 1 58 ? -6.398 0.837 0.639 1.00 0.00 58 ARG A O 15
ATOM 17481 N N . PHE A 1 59 ? -4.218 0.507 0.200 1.00 0.00 59 PHE A N 15
ATOM 17482 C CA . PHE A 1 59 ? -4.236 -0.943 0.418 1.00 0.00 59 PHE A CA 15
ATOM 17483 C C . PHE A 1 59 ? -4.579 -1.308 1.866 1.00 0.00 59 PHE A C 15
ATOM 17484 O O . PHE A 1 59 ? -5.450 -2.147 2.094 1.00 0.00 59 PHE A O 15
ATOM 17501 N N . LYS A 1 60 ? -3.966 -0.640 2.857 1.00 0.00 60 LYS A N 15
ATOM 17502 C CA . LYS A 1 60 ? -4.204 -0.928 4.280 1.00 0.00 60 LYS A CA 15
ATOM 17503 C C . LYS A 1 60 ? -5.592 -0.469 4.753 1.00 0.00 60 LYS A C 15
ATOM 17504 O O . LYS A 1 60 ? -6.243 -1.174 5.524 1.00 0.00 60 LYS A O 15
ATOM 17523 N N . ASP A 1 61 ? -6.098 0.640 4.212 1.00 0.00 61 ASP A N 15
ATOM 17524 C CA . ASP A 1 61 ? -7.480 1.109 4.420 1.00 0.00 61 ASP A CA 15
ATOM 17525 C C . ASP A 1 61 ? -8.542 0.224 3.729 1.00 0.00 61 ASP A C 15
ATOM 17526 O O . ASP A 1 61 ? -9.729 0.304 4.058 1.00 0.00 61 ASP A O 15
ATOM 17535 N N . GLY A 1 62 ? -8.137 -0.644 2.788 1.00 0.00 62 GLY A N 15
ATOM 17536 C CA . GLY A 1 62 ? -9.022 -1.532 2.023 1.00 0.00 62 GLY A CA 15
ATOM 17537 C C . GLY A 1 62 ? -9.690 -0.873 0.805 1.00 0.00 62 GLY A C 15
ATOM 17538 O O . GLY A 1 62 ? -10.592 -1.460 0.206 1.00 0.00 62 GLY A O 15
ATOM 17542 N N . GLY A 1 63 ? -9.265 0.339 0.426 1.00 0.00 63 GLY A N 15
ATOM 17543 C CA . GLY A 1 63 ? -9.696 1.035 -0.789 1.00 0.00 63 GLY A CA 15
ATOM 17544 C C . GLY A 1 63 ? -8.998 0.559 -2.077 1.00 0.00 63 GLY A C 15
ATOM 17545 O O . GLY A 1 63 ? -9.375 0.973 -3.179 1.00 0.00 63 GLY A O 15
ATOM 17549 N N . LEU A 1 64 ? -7.985 -0.312 -1.959 1.00 0.00 64 LEU A N 15
ATOM 17550 C CA . LEU A 1 64 ? -7.198 -0.901 -3.045 1.00 0.00 64 LEU A CA 15
ATOM 17551 C C . LEU A 1 64 ? -7.045 -2.421 -2.834 1.00 0.00 64 LEU A C 15
ATOM 17552 O O . LEU A 1 64 ? -6.832 -2.873 -1.710 1.00 0.00 64 LEU A O 15
ATOM 17568 N N . ASP A 1 65 ? -7.128 -3.206 -3.908 1.00 0.00 65 ASP A N 15
ATOM 17569 C CA . ASP A 1 65 ? -6.900 -4.659 -3.888 1.00 0.00 65 ASP A CA 15
ATOM 17570 C C . ASP A 1 65 ? -5.403 -5.010 -3.899 1.00 0.00 65 ASP A C 15
ATOM 17571 O O . ASP A 1 65 ? -4.584 -4.229 -4.390 1.00 0.00 65 ASP A O 15
ATOM 17580 N N . ARG A 1 66 ? -5.017 -6.195 -3.401 1.00 0.00 66 ARG A N 15
ATOM 17581 C CA . ARG A 1 66 ? -3.599 -6.603 -3.339 1.00 0.00 66 ARG A CA 15
ATOM 17582 C C . ARG A 1 66 ? -2.967 -6.762 -4.726 1.00 0.00 66 ARG A C 15
ATOM 17583 O O . ARG A 1 66 ? -1.814 -6.391 -4.921 1.00 0.00 66 ARG A O 15
ATOM 17604 N N . ALA A 1 67 ? -3.747 -7.219 -5.710 1.00 0.00 67 ALA A N 15
ATOM 17605 C CA . ALA A 1 67 ? -3.332 -7.291 -7.112 1.00 0.00 67 ALA A CA 15
ATOM 17606 C C . ALA A 1 67 ? -3.068 -5.899 -7.724 1.00 0.00 67 ALA A C 15
ATOM 17607 O O . ALA A 1 67 ? -2.089 -5.711 -8.457 1.00 0.00 67 ALA A O 15
ATOM 17614 N N . ALA A 1 68 ? -3.897 -4.905 -7.381 1.00 0.00 68 ALA A N 15
ATOM 17615 C CA . ALA A 1 68 ? -3.699 -3.520 -7.797 1.00 0.00 68 ALA A CA 15
ATOM 17616 C C . ALA A 1 68 ? -2.512 -2.860 -7.067 1.00 0.00 68 ALA A C 15
ATOM 17617 O O . ALA A 1 68 ? -1.728 -2.150 -7.691 1.00 0.00 68 ALA A O 15
ATOM 17624 N N . ALA A 1 69 ? -2.312 -3.162 -5.778 1.00 0.00 69 ALA A N 15
ATOM 17625 C CA . ALA A 1 69 ? -1.138 -2.703 -5.025 1.00 0.00 69 ALA A CA 15
ATOM 17626 C C . ALA A 1 69 ? 0.168 -3.243 -5.641 1.00 0.00 69 ALA A C 15
ATOM 17627 O O . ALA A 1 69 ? 1.081 -2.464 -5.918 1.00 0.00 69 ALA A O 15
ATOM 17634 N N . GLN A 1 70 ? 0.235 -4.538 -5.972 1.00 0.00 70 GLN A N 15
ATOM 17635 C CA . GLN A 1 70 ? 1.384 -5.139 -6.672 1.00 0.00 70 GLN A CA 15
ATOM 17636 C C . GLN A 1 70 ? 1.654 -4.456 -8.028 1.00 0.00 70 GLN A C 15
ATOM 17637 O O . GLN A 1 70 ? 2.798 -4.097 -8.315 1.00 0.00 70 GLN A O 15
ATOM 17651 N N . ALA A 1 71 ? 0.609 -4.210 -8.827 1.00 0.00 71 ALA A N 15
ATOM 17652 C CA . ALA A 1 71 ? 0.713 -3.567 -10.140 1.00 0.00 71 ALA A CA 15
ATOM 17653 C C . ALA A 1 71 ? 1.294 -2.139 -10.044 1.00 0.00 71 ALA A C 15
ATOM 17654 O O . ALA A 1 71 ? 2.292 -1.802 -10.690 1.00 0.00 71 ALA A O 15
ATOM 17661 N N . LEU A 1 72 ? 0.711 -1.311 -9.173 1.00 0.00 72 LEU A N 15
ATOM 17662 C CA . LEU A 1 72 ? 1.086 0.090 -8.975 1.00 0.00 72 LEU A CA 15
ATOM 17663 C C . LEU A 1 72 ? 2.478 0.248 -8.339 1.00 0.00 72 LEU A C 15
ATOM 17664 O O . LEU A 1 72 ? 3.208 1.177 -8.697 1.00 0.00 72 LEU A O 15
ATOM 17680 N N . LEU A 1 73 ? 2.890 -0.670 -7.457 1.00 0.00 73 LEU A N 15
ATOM 17681 C CA . LEU A 1 73 ? 4.248 -0.712 -6.897 1.00 0.00 73 LEU A CA 15
ATOM 17682 C C . LEU A 1 73 ? 5.294 -1.181 -7.925 1.00 0.00 73 LEU A C 15
ATOM 17683 O O . LEU A 1 73 ? 6.423 -0.680 -7.923 1.00 0.00 73 LEU A O 15
ATOM 17699 N N . ALA A 1 74 ? 4.934 -2.103 -8.822 1.00 0.00 74 ALA A N 15
ATOM 17700 C CA . ALA A 1 74 ? 5.780 -2.531 -9.943 1.00 0.00 74 ALA A CA 15
ATOM 17701 C C . ALA A 1 74 ? 5.901 -1.458 -11.049 1.00 0.00 74 ALA A C 15
ATOM 17702 O O . ALA A 1 74 ? 6.949 -1.370 -11.698 1.00 0.00 74 ALA A O 15
ATOM 17709 N N . GLY A 1 75 ? 4.882 -0.602 -11.208 1.00 0.00 75 GLY A N 15
ATOM 17710 C CA . GLY A 1 75 ? 4.954 0.673 -11.945 1.00 0.00 75 GLY A CA 15
ATOM 17711 C C . GLY A 1 75 ? 3.899 0.906 -13.043 1.00 0.00 75 GLY A C 15
ATOM 17712 O O . GLY A 1 75 ? 4.068 1.850 -13.826 1.00 0.00 75 GLY A O 15
ATOM 17716 N N . ARG A 1 76 ? 2.835 0.088 -13.142 1.00 0.00 76 ARG A N 15
ATOM 17717 C CA . ARG A 1 76 ? 1.745 0.243 -14.137 1.00 0.00 76 ARG A CA 15
ATOM 17718 C C . ARG A 1 76 ? 0.372 -0.225 -13.626 1.00 0.00 76 ARG A C 15
ATOM 17719 O O . ARG A 1 76 ? 0.294 -0.992 -12.670 1.00 0.00 76 ARG A O 15
ATOM 17740 N N . THR A 1 77 ? -0.709 0.215 -14.271 1.00 0.00 77 THR A N 15
ATOM 17741 C CA . THR A 1 77 ? -2.090 -0.165 -13.903 1.00 0.00 77 THR A CA 15
ATOM 17742 C C . THR A 1 77 ? -2.382 -1.665 -14.121 1.00 0.00 77 THR A C 15
ATOM 17743 O O . THR A 1 77 ? -1.818 -2.280 -15.036 1.00 0.00 77 THR A O 15
ATOM 17754 N N . PRO A 1 78 ? -3.248 -2.290 -13.288 1.00 0.00 78 PRO A N 15
ATOM 17755 C CA . PRO A 1 78 ? -3.578 -3.715 -13.378 1.00 0.00 78 PRO A CA 15
ATOM 17756 C C . PRO A 1 78 ? -4.419 -4.052 -14.616 1.00 0.00 78 PRO A C 15
ATOM 17757 O O . PRO A 1 78 ? -5.203 -3.231 -15.102 1.00 0.00 78 PRO A O 15
ATOM 17768 N N . ALA A 1 79 ? -4.286 -5.289 -15.099 1.00 0.00 79 ALA A N 15
ATOM 17769 C CA . ALA A 1 79 ? -5.079 -5.883 -16.179 1.00 0.00 79 ALA A CA 15
ATOM 17770 C C . ALA A 1 79 ? -5.270 -7.399 -15.964 1.00 0.00 79 ALA A C 15
ATOM 17771 O O . ALA A 1 79 ? -4.423 -8.060 -15.351 1.00 0.00 79 ALA A O 15
ATOM 17778 N N . ALA A 1 80 ? -6.379 -7.955 -16.466 1.00 0.00 80 ALA A N 15
ATOM 17779 C CA . ALA A 1 80 ? -6.709 -9.376 -16.316 1.00 0.00 80 ALA A CA 15
ATOM 17780 C C . ALA A 1 80 ? -5.901 -10.272 -17.280 1.00 0.00 80 ALA A C 15
ATOM 17781 O O . ALA A 1 80 ? -5.867 -10.024 -18.489 1.00 0.00 80 ALA A O 15
ATOM 17788 N N . ALA A 1 81 ? -5.284 -11.339 -16.752 1.00 0.00 81 ALA A N 15
ATOM 17789 C CA . ALA A 1 81 ? -4.533 -12.347 -17.515 1.00 0.00 81 ALA A CA 15
ATOM 17790 C C . ALA A 1 81 ? -4.645 -13.750 -16.866 1.00 0.00 81 ALA A C 15
ATOM 17791 O O . ALA A 1 81 ? -3.659 -14.260 -16.322 1.00 0.00 81 ALA A O 15
ATOM 17798 N N . PRO A 1 82 ? -5.834 -14.395 -16.887 1.00 0.00 82 PRO A N 15
ATOM 17799 C CA . PRO A 1 82 ? -6.080 -15.710 -16.275 1.00 0.00 82 PRO A CA 15
ATOM 17800 C C . PRO A 1 82 ? -5.534 -16.872 -17.131 1.00 0.00 82 PRO A C 15
ATOM 17801 O O . PRO A 1 82 ? -6.262 -17.797 -17.513 1.00 0.00 82 PRO A O 15
ATOM 17812 N N . ARG A 1 83 ? -4.241 -16.816 -17.475 1.00 0.00 83 ARG A N 15
ATOM 17813 C CA . ARG A 1 83 ? -3.547 -17.765 -18.372 1.00 0.00 83 ARG A CA 15
ATOM 17814 C C . ARG A 1 83 ? -3.294 -19.128 -17.693 1.00 0.00 83 ARG A C 15
ATOM 17815 O O . ARG A 1 83 ? -3.084 -19.157 -16.473 1.00 0.00 83 ARG A O 15
ATOM 17836 N N . PRO A 1 84 ? -3.283 -20.247 -18.449 1.00 0.00 84 PRO A N 15
ATOM 17837 C CA . PRO A 1 84 ? -3.020 -21.590 -17.918 1.00 0.00 84 PRO A CA 15
ATOM 17838 C C . PRO A 1 84 ? -1.566 -21.774 -17.437 1.00 0.00 84 PRO A C 15
ATOM 17839 O O . PRO A 1 84 ? -0.629 -21.232 -18.072 1.00 0.00 84 PRO A O 15
ATOM 17851 N N . GLY A 1 1 ? 33.549 -0.544 -16.635 1.00 0.00 1 GLY A N 16
ATOM 17852 C CA . GLY A 1 1 ? 34.048 -1.739 -15.930 1.00 0.00 1 GLY A CA 16
ATOM 17853 C C . GLY A 1 1 ? 33.580 -1.760 -14.481 1.00 0.00 1 GLY A C 16
ATOM 17854 O O . GLY A 1 1 ? 32.367 -1.816 -14.255 1.00 0.00 1 GLY A O 16
ATOM 17860 N N . PRO A 1 2 ? 34.494 -1.734 -13.487 1.00 0.00 2 PRO A N 16
ATOM 17861 C CA . PRO A 1 2 ? 34.149 -1.753 -12.062 1.00 0.00 2 PRO A CA 16
ATOM 17862 C C . PRO A 1 2 ? 33.492 -0.438 -11.591 1.00 0.00 2 PRO A C 16
ATOM 17863 O O . PRO A 1 2 ? 33.598 0.606 -12.244 1.00 0.00 2 PRO A O 16
ATOM 17874 N N . GLY A 1 3 ? 32.833 -0.479 -10.426 1.00 0.00 3 GLY A N 16
ATOM 17875 C CA . GLY A 1 3 ? 32.215 0.684 -9.776 1.00 0.00 3 GLY A CA 16
ATOM 17876 C C . GLY A 1 3 ? 31.920 0.450 -8.288 1.00 0.00 3 GLY A C 16
ATOM 17877 O O . GLY A 1 3 ? 31.829 -0.698 -7.838 1.00 0.00 3 GLY A O 16
ATOM 17881 N N . SER A 1 4 ? 31.780 1.536 -7.522 1.00 0.00 4 SER A N 16
ATOM 17882 C CA . SER A 1 4 ? 31.681 1.486 -6.049 1.00 0.00 4 SER A CA 16
ATOM 17883 C C . SER A 1 4 ? 30.308 1.039 -5.509 1.00 0.00 4 SER A C 16
ATOM 17884 O O . SER A 1 4 ? 30.220 0.559 -4.378 1.00 0.00 4 SER A O 16
ATOM 17892 N N . TYR A 1 5 ? 29.239 1.192 -6.296 1.00 0.00 5 TYR A N 16
ATOM 17893 C CA . TYR A 1 5 ? 27.863 0.818 -5.942 1.00 0.00 5 TYR A CA 16
ATOM 17894 C C . TYR A 1 5 ? 27.016 0.483 -7.186 1.00 0.00 5 TYR A C 16
ATOM 17895 O O . TYR A 1 5 ? 27.263 1.013 -8.274 1.00 0.00 5 TYR A O 16
ATOM 17913 N N . THR A 1 6 ? 26.001 -0.373 -7.016 1.00 0.00 6 THR A N 16
ATOM 17914 C CA . THR A 1 6 ? 25.045 -0.780 -8.075 1.00 0.00 6 THR A CA 16
ATOM 17915 C C . THR A 1 6 ? 23.582 -0.711 -7.611 1.00 0.00 6 THR A C 16
ATOM 17916 O O . THR A 1 6 ? 22.739 -0.154 -8.320 1.00 0.00 6 THR A O 16
ATOM 17927 N N . GLY A 1 7 ? 23.279 -1.218 -6.413 1.00 0.00 7 GLY A N 16
ATOM 17928 C CA . GLY A 1 7 ? 21.942 -1.228 -5.806 1.00 0.00 7 GLY A CA 16
ATOM 17929 C C . GLY A 1 7 ? 20.972 -2.257 -6.400 1.00 0.00 7 GLY A C 16
ATOM 17930 O O . GLY A 1 7 ? 21.299 -2.979 -7.350 1.00 0.00 7 GLY A O 16
ATOM 17934 N N . ALA A 1 8 ? 19.764 -2.332 -5.834 1.00 0.00 8 ALA A N 16
ATOM 17935 C CA . ALA A 1 8 ? 18.731 -3.309 -6.196 1.00 0.00 8 ALA A CA 16
ATOM 17936 C C . ALA A 1 8 ? 17.969 -2.969 -7.493 1.00 0.00 8 ALA A C 16
ATOM 17937 O O . ALA A 1 8 ? 17.913 -1.809 -7.918 1.00 0.00 8 ALA A O 16
ATOM 17944 N N . GLY A 1 9 ? 17.351 -3.980 -8.114 1.00 0.00 9 GLY A N 16
ATOM 17945 C CA . GLY A 1 9 ? 16.409 -3.838 -9.235 1.00 0.00 9 GLY A CA 16
ATOM 17946 C C . GLY A 1 9 ? 14.955 -3.610 -8.795 1.00 0.00 9 GLY A C 16
ATOM 17947 O O . GLY A 1 9 ? 14.684 -3.241 -7.642 1.00 0.00 9 GLY A O 16
ATOM 17951 N N . GLU A 1 10 ? 14.000 -3.858 -9.695 1.00 0.00 10 GLU A N 16
ATOM 17952 C CA . GLU A 1 10 ? 12.560 -3.847 -9.390 1.00 0.00 10 GLU A CA 16
ATOM 17953 C C . GLU A 1 10 ? 12.140 -5.018 -8.462 1.00 0.00 10 GLU A C 16
ATOM 17954 O O . GLU A 1 10 ? 12.753 -6.094 -8.516 1.00 0.00 10 GLU A O 16
ATOM 17966 N N . PRO A 1 11 ? 11.116 -4.851 -7.601 1.00 0.00 11 PRO A N 16
ATOM 17967 C CA . PRO A 1 11 ? 10.629 -5.915 -6.726 1.00 0.00 11 PRO A CA 16
ATOM 17968 C C . PRO A 1 11 ? 9.836 -6.979 -7.505 1.00 0.00 11 PRO A C 16
ATOM 17969 O O . PRO A 1 11 ? 9.054 -6.664 -8.405 1.00 0.00 11 PRO A O 16
ATOM 17980 N N . SER A 1 12 ? 9.994 -8.252 -7.127 1.00 0.00 12 SER A N 16
ATOM 17981 C CA . SER A 1 12 ? 9.181 -9.363 -7.644 1.00 0.00 12 SER A CA 16
ATOM 17982 C C . SER A 1 12 ? 7.795 -9.407 -6.996 1.00 0.00 12 SER A C 16
ATOM 17983 O O . SER A 1 12 ? 7.646 -9.059 -5.824 1.00 0.00 12 SER A O 16
ATOM 17991 N N . GLN A 1 13 ? 6.789 -9.926 -7.708 1.00 0.00 13 GLN A N 16
ATOM 17992 C CA . GLN A 1 13 ? 5.481 -10.270 -7.127 1.00 0.00 13 GLN A CA 16
ATOM 17993 C C . GLN A 1 13 ? 5.613 -11.234 -5.927 1.00 0.00 13 GLN A C 16
ATOM 17994 O O . GLN A 1 13 ? 4.795 -11.186 -5.011 1.00 0.00 13 GLN A O 16
ATOM 18008 N N . ALA A 1 14 ? 6.666 -12.062 -5.896 1.00 0.00 14 ALA A N 16
ATOM 18009 C CA . ALA A 1 14 ? 6.960 -12.970 -4.788 1.00 0.00 14 ALA A CA 16
ATOM 18010 C C . ALA A 1 14 ? 7.497 -12.238 -3.535 1.00 0.00 14 ALA A C 16
ATOM 18011 O O . ALA A 1 14 ? 7.291 -12.707 -2.412 1.00 0.00 14 ALA A O 16
ATOM 18018 N N . ASP A 1 15 ? 8.133 -11.072 -3.704 1.00 0.00 15 ASP A N 16
ATOM 18019 C CA . ASP A 1 15 ? 8.559 -10.186 -2.611 1.00 0.00 15 ASP A CA 16
ATOM 18020 C C . ASP A 1 15 ? 7.419 -9.287 -2.133 1.00 0.00 15 ASP A C 16
ATOM 18021 O O . ASP A 1 15 ? 7.205 -9.117 -0.930 1.00 0.00 15 ASP A O 16
ATOM 18030 N N . LEU A 1 16 ? 6.654 -8.762 -3.085 1.00 0.00 16 LEU A N 16
ATOM 18031 C CA . LEU A 1 16 ? 5.510 -7.887 -2.839 1.00 0.00 16 LEU A CA 16
ATOM 18032 C C . LEU A 1 16 ? 4.423 -8.605 -2.036 1.00 0.00 16 LEU A C 16
ATOM 18033 O O . LEU A 1 16 ? 3.987 -8.085 -1.020 1.00 0.00 16 LEU A O 16
ATOM 18049 N N . ASP A 1 17 ? 4.012 -9.807 -2.444 1.00 0.00 17 ASP A N 16
ATOM 18050 C CA . ASP A 1 17 ? 2.943 -10.563 -1.772 1.00 0.00 17 ASP A CA 16
ATOM 18051 C C . ASP A 1 17 ? 3.268 -10.876 -0.295 1.00 0.00 17 ASP A C 16
ATOM 18052 O O . ASP A 1 17 ? 2.394 -10.792 0.571 1.00 0.00 17 ASP A O 16
ATOM 18061 N N . ALA A 1 18 ? 4.540 -11.153 0.001 1.00 0.00 18 ALA A N 16
ATOM 18062 C CA . ALA A 1 18 ? 5.031 -11.381 1.361 1.00 0.00 18 ALA A CA 16
ATOM 18063 C C . ALA A 1 18 ? 5.048 -10.088 2.205 1.00 0.00 18 ALA A C 16
ATOM 18064 O O . ALA A 1 18 ? 4.575 -10.076 3.344 1.00 0.00 18 ALA A O 16
ATOM 18071 N N . LEU A 1 19 ? 5.545 -8.991 1.627 1.00 0.00 19 LEU A N 16
ATOM 18072 C CA . LEU A 1 19 ? 5.628 -7.667 2.251 1.00 0.00 19 LEU A CA 16
ATOM 18073 C C . LEU A 1 19 ? 4.237 -7.065 2.516 1.00 0.00 19 LEU A C 16
ATOM 18074 O O . LEU A 1 19 ? 3.996 -6.511 3.590 1.00 0.00 19 LEU A O 16
ATOM 18090 N N . LEU A 1 20 ? 3.296 -7.236 1.582 1.00 0.00 20 LEU A N 16
ATOM 18091 C CA . LEU A 1 20 ? 1.904 -6.783 1.670 1.00 0.00 20 LEU A CA 16
ATOM 18092 C C . LEU A 1 20 ? 1.107 -7.559 2.728 1.00 0.00 20 LEU A C 16
ATOM 18093 O O . LEU A 1 20 ? 0.344 -6.950 3.474 1.00 0.00 20 LEU A O 16
ATOM 18109 N N . SER A 1 21 ? 1.302 -8.878 2.859 1.00 0.00 21 SER A N 16
ATOM 18110 C CA . SER A 1 21 ? 0.656 -9.656 3.929 1.00 0.00 21 SER A CA 16
ATOM 18111 C C . SER A 1 21 ? 1.086 -9.211 5.330 1.00 0.00 21 SER A C 16
ATOM 18112 O O . SER A 1 21 ? 0.265 -9.205 6.242 1.00 0.00 21 SER A O 16
ATOM 18120 N N . ALA A 1 22 ? 2.336 -8.763 5.502 1.00 0.00 22 ALA A N 16
ATOM 18121 C CA . ALA A 1 22 ? 2.834 -8.294 6.790 1.00 0.00 22 ALA A CA 16
ATOM 18122 C C . ALA A 1 22 ? 2.190 -6.958 7.206 1.00 0.00 22 ALA A C 16
ATOM 18123 O O . ALA A 1 22 ? 1.920 -6.745 8.389 1.00 0.00 22 ALA A O 16
ATOM 18130 N N . VAL A 1 23 ? 1.871 -6.072 6.251 1.00 0.00 23 VAL A N 16
ATOM 18131 C CA . VAL A 1 23 ? 1.171 -4.799 6.540 1.00 0.00 23 VAL A CA 16
ATOM 18132 C C . VAL A 1 23 ? -0.349 -4.975 6.620 1.00 0.00 23 VAL A C 16
ATOM 18133 O O . VAL A 1 23 ? -0.990 -4.348 7.468 1.00 0.00 23 VAL A O 16
ATOM 18146 N N . ARG A 1 24 ? -0.924 -5.907 5.850 1.00 0.00 24 ARG A N 16
ATOM 18147 C CA . ARG A 1 24 ? -2.344 -6.295 5.945 1.00 0.00 24 ARG A CA 16
ATOM 18148 C C . ARG A 1 24 ? -2.703 -6.900 7.312 1.00 0.00 24 ARG A C 16
ATOM 18149 O O . ARG A 1 24 ? -3.796 -6.652 7.819 1.00 0.00 24 ARG A O 16
ATOM 18170 N N . ASP A 1 25 ? -1.758 -7.609 7.935 1.00 0.00 25 ASP A N 16
ATOM 18171 C CA . ASP A 1 25 ? -1.865 -8.178 9.284 1.00 0.00 25 ASP A CA 16
ATOM 18172 C C . ASP A 1 25 ? -1.371 -7.234 10.404 1.00 0.00 25 ASP A C 16
ATOM 18173 O O . ASP A 1 25 ? -1.250 -7.653 11.559 1.00 0.00 25 ASP A O 16
ATOM 18182 N N . ASN A 1 26 ? -1.103 -5.957 10.090 1.00 0.00 26 ASN A N 16
ATOM 18183 C CA . ASN A 1 26 ? -0.680 -4.903 11.021 1.00 0.00 26 ASN A CA 16
ATOM 18184 C C . ASN A 1 26 ? 0.681 -5.165 11.723 1.00 0.00 26 ASN A C 16
ATOM 18185 O O . ASN A 1 26 ? 0.946 -4.633 12.800 1.00 0.00 26 ASN A O 16
ATOM 18196 N N . ARG A 1 27 ? 1.560 -5.976 11.112 1.00 0.00 27 ARG A N 16
ATOM 18197 C CA . ARG A 1 27 ? 2.915 -6.300 11.614 1.00 0.00 27 ARG A CA 16
ATOM 18198 C C . ARG A 1 27 ? 4.008 -5.410 11.010 1.00 0.00 27 ARG A C 16
ATOM 18199 O O . ARG A 1 27 ? 5.066 -5.240 11.621 1.00 0.00 27 ARG A O 16
ATOM 18220 N N . LEU A 1 28 ? 3.758 -4.840 9.829 1.00 0.00 28 LEU A N 16
ATOM 18221 C CA . LEU A 1 28 ? 4.663 -3.959 9.080 1.00 0.00 28 LEU A CA 16
ATOM 18222 C C . LEU A 1 28 ? 3.970 -2.594 8.881 1.00 0.00 28 LEU A C 16
ATOM 18223 O O . LEU A 1 28 ? 2.773 -2.556 8.591 1.00 0.00 28 LEU A O 16
ATOM 18239 N N . SER A 1 29 ? 4.685 -1.479 9.053 1.00 0.00 29 SER A N 16
ATOM 18240 C CA . SER A 1 29 ? 4.148 -0.110 8.884 1.00 0.00 29 SER A CA 16
ATOM 18241 C C . SER A 1 29 ? 4.238 0.409 7.442 1.00 0.00 29 SER A C 16
ATOM 18242 O O . SER A 1 29 ? 5.071 -0.049 6.661 1.00 0.00 29 SER A O 16
ATOM 18250 N N . ILE A 1 30 ? 3.419 1.408 7.085 1.00 0.00 30 ILE A N 16
ATOM 18251 C CA . ILE A 1 30 ? 3.418 2.056 5.755 1.00 0.00 30 ILE A CA 16
ATOM 18252 C C . ILE A 1 30 ? 4.833 2.544 5.393 1.00 0.00 30 ILE A C 16
ATOM 18253 O O . ILE A 1 30 ? 5.373 2.170 4.356 1.00 0.00 30 ILE A O 16
ATOM 18269 N N . GLU A 1 31 ? 5.483 3.314 6.267 1.00 0.00 31 GLU A N 16
ATOM 18270 C CA . GLU A 1 31 ? 6.807 3.901 5.994 1.00 0.00 31 GLU A CA 16
ATOM 18271 C C . GLU A 1 31 ? 7.926 2.837 5.978 1.00 0.00 31 GLU A C 16
ATOM 18272 O O . GLU A 1 31 ? 8.855 2.916 5.168 1.00 0.00 31 GLU A O 16
ATOM 18284 N N . GLN A 1 32 ? 7.797 1.807 6.818 1.00 0.00 32 GLN A N 16
ATOM 18285 C CA . GLN A 1 32 ? 8.708 0.655 6.870 1.00 0.00 32 GLN A CA 16
ATOM 18286 C C . GLN A 1 32 ? 8.611 -0.221 5.609 1.00 0.00 32 GLN A C 16
ATOM 18287 O O . GLN A 1 32 ? 9.596 -0.839 5.205 1.00 0.00 32 GLN A O 16
ATOM 18301 N N . ALA A 1 33 ? 7.449 -0.258 4.952 1.00 0.00 33 ALA A N 16
ATOM 18302 C CA . ALA A 1 33 ? 7.286 -0.887 3.643 1.00 0.00 33 ALA A CA 16
ATOM 18303 C C . ALA A 1 33 ? 7.854 0.001 2.520 1.00 0.00 33 ALA A C 16
ATOM 18304 O O . ALA A 1 33 ? 8.600 -0.484 1.669 1.00 0.00 33 ALA A O 16
ATOM 18311 N N . VAL A 1 34 ? 7.582 1.311 2.534 1.00 0.00 34 VAL A N 16
ATOM 18312 C CA . VAL A 1 34 ? 8.003 2.265 1.490 1.00 0.00 34 VAL A CA 16
ATOM 18313 C C . VAL A 1 34 ? 9.522 2.359 1.407 1.00 0.00 34 VAL A C 16
ATOM 18314 O O . VAL A 1 34 ? 10.072 2.397 0.307 1.00 0.00 34 VAL A O 16
ATOM 18327 N N . THR A 1 35 ? 10.217 2.306 2.549 1.00 0.00 35 THR A N 16
ATOM 18328 C CA . THR A 1 35 ? 11.687 2.378 2.567 1.00 0.00 35 THR A CA 16
ATOM 18329 C C . THR A 1 35 ? 12.368 1.162 1.910 1.00 0.00 35 THR A C 16
ATOM 18330 O O . THR A 1 35 ? 13.484 1.275 1.401 1.00 0.00 35 THR A O 16
ATOM 18341 N N . LEU A 1 36 ? 11.669 0.014 1.842 1.00 0.00 36 LEU A N 16
ATOM 18342 C CA . LEU A 1 36 ? 12.088 -1.192 1.116 1.00 0.00 36 LEU A CA 16
ATOM 18343 C C . LEU A 1 36 ? 11.611 -1.212 -0.351 1.00 0.00 36 LEU A C 16
ATOM 18344 O O . LEU A 1 36 ? 12.336 -1.684 -1.235 1.00 0.00 36 LEU A O 16
ATOM 18360 N N . LEU A 1 37 ? 10.410 -0.696 -0.614 1.00 0.00 37 LEU A N 16
ATOM 18361 C CA . LEU A 1 37 ? 9.761 -0.678 -1.931 1.00 0.00 37 LEU A CA 16
ATOM 18362 C C . LEU A 1 37 ? 10.353 0.347 -2.910 1.00 0.00 37 LEU A C 16
ATOM 18363 O O . LEU A 1 37 ? 10.264 0.146 -4.121 1.00 0.00 37 LEU A O 16
ATOM 18379 N N . THR A 1 38 ? 10.883 1.462 -2.394 1.00 0.00 38 THR A N 16
ATOM 18380 C CA . THR A 1 38 ? 11.167 2.681 -3.175 1.00 0.00 38 THR A CA 16
ATOM 18381 C C . THR A 1 38 ? 11.974 2.419 -4.474 1.00 0.00 38 THR A C 16
ATOM 18382 O O . THR A 1 38 ? 13.044 1.793 -4.418 1.00 0.00 38 THR A O 16
ATOM 18393 N N . PRO A 1 39 ? 11.475 2.847 -5.654 1.00 0.00 39 PRO A N 16
ATOM 18394 C CA . PRO A 1 39 ? 12.067 2.513 -6.953 1.00 0.00 39 PRO A CA 16
ATOM 18395 C C . PRO A 1 39 ? 13.334 3.324 -7.288 1.00 0.00 39 PRO A C 16
ATOM 18396 O O . PRO A 1 39 ? 13.594 4.388 -6.716 1.00 0.00 39 PRO A O 16
ATOM 18407 N N . ARG A 1 40 ? 14.109 2.837 -8.273 1.00 0.00 40 ARG A N 16
ATOM 18408 C CA . ARG A 1 40 ? 15.335 3.495 -8.790 1.00 0.00 40 ARG A CA 16
ATOM 18409 C C . ARG A 1 40 ? 15.047 4.742 -9.651 1.00 0.00 40 ARG A C 16
ATOM 18410 O O . ARG A 1 40 ? 15.928 5.594 -9.794 1.00 0.00 40 ARG A O 16
ATOM 18431 N N . ARG A 1 41 ? 13.825 4.866 -10.183 1.00 0.00 41 ARG A N 16
ATOM 18432 C CA . ARG A 1 41 ? 13.282 6.055 -10.869 1.00 0.00 41 ARG A CA 16
ATOM 18433 C C . ARG A 1 41 ? 12.134 6.650 -10.042 1.00 0.00 41 ARG A C 16
ATOM 18434 O O . ARG A 1 41 ? 11.120 5.986 -9.832 1.00 0.00 41 ARG A O 16
ATOM 18455 N N . GLY A 1 42 ? 12.307 7.884 -9.565 1.00 0.00 42 GLY A N 16
ATOM 18456 C CA . GLY A 1 42 ? 11.334 8.590 -8.722 1.00 0.00 42 GLY A CA 16
ATOM 18457 C C . GLY A 1 42 ? 10.114 9.142 -9.471 1.00 0.00 42 GLY A C 16
ATOM 18458 O O . GLY A 1 42 ? 10.023 9.081 -10.701 1.00 0.00 42 GLY A O 16
ATOM 18462 N N . GLY A 1 43 ? 9.168 9.704 -8.706 1.00 0.00 43 GLY A N 16
ATOM 18463 C CA . GLY A 1 43 ? 7.919 10.296 -9.215 1.00 0.00 43 GLY A CA 16
ATOM 18464 C C . GLY A 1 43 ? 6.810 9.282 -9.556 1.00 0.00 43 GLY A C 16
ATOM 18465 O O . GLY A 1 43 ? 6.961 8.071 -9.375 1.00 0.00 43 GLY A O 16
ATOM 18469 N N . GLY A 1 44 ? 5.674 9.799 -10.033 1.00 0.00 44 GLY A N 16
ATOM 18470 C CA . GLY A 1 44 ? 4.474 9.025 -10.384 1.00 0.00 44 GLY A CA 16
ATOM 18471 C C . GLY A 1 44 ? 3.317 9.906 -10.873 1.00 0.00 44 GLY A C 16
ATOM 18472 O O . GLY A 1 44 ? 3.446 11.133 -10.972 1.00 0.00 44 GLY A O 16
ATOM 18476 N N . SER A 1 45 ? 2.177 9.283 -11.189 1.00 0.00 45 SER A N 16
ATOM 18477 C CA . SER A 1 45 ? 0.994 9.949 -11.764 1.00 0.00 45 SER A CA 16
ATOM 18478 C C . SER A 1 45 ? 0.369 10.969 -10.801 1.00 0.00 45 SER A C 16
ATOM 18479 O O . SER A 1 45 ? -0.067 10.616 -9.703 1.00 0.00 45 SER A O 16
ATOM 18487 N N . GLY A 1 46 ? 0.288 12.236 -11.226 1.00 0.00 46 GLY A N 16
ATOM 18488 C CA . GLY A 1 46 ? -0.257 13.344 -10.425 1.00 0.00 46 GLY A CA 16
ATOM 18489 C C . GLY A 1 46 ? -1.782 13.507 -10.495 1.00 0.00 46 GLY A C 16
ATOM 18490 O O . GLY A 1 46 ? -2.372 14.132 -9.608 1.00 0.00 46 GLY A O 16
ATOM 18494 N N . GLY A 1 47 ? -2.444 12.935 -11.510 1.00 0.00 47 GLY A N 16
ATOM 18495 C CA . GLY A 1 47 ? -3.900 13.045 -11.712 1.00 0.00 47 GLY A CA 16
ATOM 18496 C C . GLY A 1 47 ? -4.751 12.283 -10.683 1.00 0.00 47 GLY A C 16
ATOM 18497 O O . GLY A 1 47 ? -5.902 12.658 -10.437 1.00 0.00 47 GLY A O 16
ATOM 18501 N N . GLY A 1 48 ? -4.179 11.251 -10.052 1.00 0.00 48 GLY A N 16
ATOM 18502 C CA . GLY A 1 48 ? -4.792 10.477 -8.958 1.00 0.00 48 GLY A CA 16
ATOM 18503 C C . GLY A 1 48 ? -3.869 10.256 -7.750 1.00 0.00 48 GLY A C 16
ATOM 18504 O O . GLY A 1 48 ? -4.216 9.467 -6.866 1.00 0.00 48 GLY A O 16
ATOM 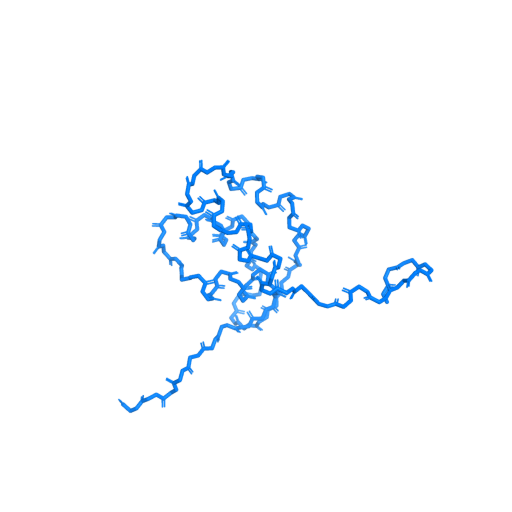18508 N N . SER A 1 49 ? -2.702 10.909 -7.716 1.00 0.00 49 SER A N 16
ATOM 18509 C CA . SER A 1 49 ? -1.626 10.731 -6.724 1.00 0.00 49 SER A CA 16
ATOM 18510 C C . SER A 1 49 ? -1.165 9.272 -6.556 1.00 0.00 49 SER A C 16
ATOM 18511 O O . SER A 1 49 ? -1.711 8.523 -5.741 1.00 0.00 49 SER A O 16
ATOM 18519 N N . MET A 1 50 ? -0.132 8.871 -7.303 1.00 0.00 50 MET A N 16
ATOM 18520 C CA . MET A 1 50 ? 0.547 7.575 -7.154 1.00 0.00 50 MET A CA 16
ATOM 18521 C C . MET A 1 50 ? 1.960 7.731 -6.568 1.00 0.00 50 MET A C 16
ATOM 18522 O O . MET A 1 50 ? 2.848 8.329 -7.178 1.00 0.00 50 MET A O 16
ATOM 18536 N N . ASP A 1 51 ? 2.156 7.148 -5.386 1.00 0.00 51 ASP A N 16
ATOM 18537 C CA . ASP A 1 51 ? 3.429 6.929 -4.691 1.00 0.00 51 ASP A CA 16
ATOM 18538 C C . ASP A 1 51 ? 3.274 5.691 -3.792 1.00 0.00 51 ASP A C 16
ATOM 18539 O O . ASP A 1 51 ? 2.151 5.386 -3.375 1.00 0.00 51 ASP A O 16
ATOM 18548 N N . ALA A 1 52 ? 4.364 4.985 -3.466 1.00 0.00 52 ALA A N 16
ATOM 18549 C CA . ALA A 1 52 ? 4.311 3.780 -2.634 1.00 0.00 52 ALA A CA 16
ATOM 18550 C C . ALA A 1 52 ? 3.612 4.023 -1.279 1.00 0.00 52 ALA A C 16
ATOM 18551 O O . ALA A 1 52 ? 2.863 3.160 -0.822 1.00 0.00 52 ALA A O 16
ATOM 18558 N N . LYS A 1 53 ? 3.791 5.205 -0.672 1.00 0.00 53 LYS A N 16
ATOM 18559 C CA . LYS A 1 53 ? 3.120 5.596 0.582 1.00 0.00 53 LYS A CA 16
ATOM 18560 C C . LYS A 1 53 ? 1.605 5.609 0.407 1.00 0.00 53 LYS A C 16
ATOM 18561 O O . LYS A 1 53 ? 0.892 4.922 1.136 1.00 0.00 53 LYS A O 16
ATOM 18580 N N . GLU A 1 54 ? 1.115 6.346 -0.583 1.00 0.00 54 GLU A N 16
ATOM 18581 C CA . GLU A 1 54 ? -0.319 6.452 -0.893 1.00 0.00 54 GLU A CA 16
ATOM 18582 C C . GLU A 1 54 ? -0.923 5.094 -1.310 1.00 0.00 54 GLU A C 16
ATOM 18583 O O . GLU A 1 54 ? -2.029 4.749 -0.887 1.00 0.00 54 GLU A O 16
ATOM 18595 N N . ILE A 1 55 ? -0.178 4.290 -2.075 1.00 0.00 55 ILE A N 16
ATOM 18596 C CA . ILE A 1 55 ? -0.572 2.937 -2.495 1.00 0.00 55 ILE A CA 16
ATOM 18597 C C . ILE A 1 55 ? -0.748 2.015 -1.281 1.00 0.00 55 ILE A C 16
ATOM 18598 O O . ILE A 1 55 ? -1.787 1.360 -1.154 1.00 0.00 55 ILE A O 16
ATOM 18614 N N . LEU A 1 56 ? 0.208 2.012 -0.343 1.00 0.00 56 LEU A N 16
ATOM 18615 C CA . LEU A 1 56 ? 0.090 1.258 0.911 1.00 0.00 56 LEU A CA 16
ATOM 18616 C C . LEU A 1 56 ? -1.025 1.790 1.807 1.00 0.00 56 LEU A C 16
ATOM 18617 O O . LEU A 1 56 ? -1.730 0.994 2.430 1.00 0.00 56 LEU A O 16
ATOM 18633 N N . THR A 1 57 ? -1.231 3.109 1.867 1.00 0.00 57 THR A N 16
ATOM 18634 C CA . THR A 1 57 ? -2.285 3.721 2.694 1.00 0.00 57 THR A CA 16
ATOM 18635 C C . THR A 1 57 ? -3.680 3.317 2.203 1.00 0.00 57 THR A C 16
ATOM 18636 O O . THR A 1 57 ? -4.508 2.892 3.010 1.00 0.00 57 THR A O 16
ATOM 18647 N N . ARG A 1 58 ? -3.917 3.333 0.882 1.00 0.00 58 ARG A N 16
ATOM 18648 C CA . ARG A 1 58 ? -5.175 2.870 0.256 1.00 0.00 58 ARG A CA 16
ATOM 18649 C C . ARG A 1 58 ? -5.366 1.354 0.397 1.00 0.00 58 ARG A C 16
ATOM 18650 O O . ARG A 1 58 ? -6.466 0.914 0.714 1.00 0.00 58 ARG A O 16
ATOM 18671 N N . PHE A 1 59 ? -4.307 0.554 0.222 1.00 0.00 59 PHE A N 16
ATOM 18672 C CA . PHE A 1 59 ? -4.329 -0.901 0.416 1.00 0.00 59 PHE A CA 16
ATOM 18673 C C . PHE A 1 59 ? -4.664 -1.276 1.865 1.00 0.00 59 PHE A C 16
ATOM 18674 O O . PHE A 1 59 ? -5.533 -2.122 2.094 1.00 0.00 59 PHE A O 16
ATOM 18691 N N . LYS A 1 60 ? -4.050 -0.604 2.850 1.00 0.00 60 LYS A N 16
ATOM 18692 C CA . LYS A 1 60 ? -4.265 -0.885 4.279 1.00 0.00 60 LYS A CA 16
ATOM 18693 C C . LYS A 1 60 ? -5.661 -0.472 4.750 1.00 0.00 60 LYS A C 16
ATOM 18694 O O . LYS A 1 60 ? -6.287 -1.194 5.530 1.00 0.00 60 LYS A O 16
ATOM 18713 N N . ASP A 1 61 ? -6.194 0.621 4.206 1.00 0.00 61 ASP A N 16
ATOM 18714 C CA . ASP A 1 61 ? -7.580 1.070 4.402 1.00 0.00 61 ASP A CA 16
ATOM 18715 C C . ASP A 1 61 ? -8.623 0.183 3.685 1.00 0.00 61 ASP A C 16
ATOM 18716 O O . ASP A 1 61 ? -9.813 0.254 3.993 1.00 0.00 61 ASP A O 16
ATOM 18725 N N . GLY A 1 62 ? -8.200 -0.674 2.744 1.00 0.00 62 GLY A N 16
ATOM 18726 C CA . GLY A 1 62 ? -9.080 -1.541 1.948 1.00 0.00 62 GLY A CA 16
ATOM 18727 C C . GLY A 1 62 ? -9.700 -0.863 0.719 1.00 0.00 62 GLY A C 16
ATOM 18728 O O . GLY A 1 62 ? -10.562 -1.443 0.060 1.00 0.00 62 GLY A O 16
ATOM 18732 N N . GLY A 1 63 ? -9.272 0.365 0.396 1.00 0.00 63 GLY A N 16
ATOM 18733 C CA . GLY A 1 63 ? -9.669 1.111 -0.800 1.00 0.00 63 GLY A CA 16
ATOM 18734 C C . GLY A 1 63 ? -8.938 0.694 -2.090 1.00 0.00 63 GLY A C 16
ATOM 18735 O O . GLY A 1 63 ? -9.299 1.157 -3.174 1.00 0.00 63 GLY A O 16
ATOM 18739 N N . LEU A 1 64 ? -7.927 -0.178 -1.984 1.00 0.00 64 LEU A N 16
ATOM 18740 C CA . LEU A 1 64 ? -7.145 -0.741 -3.093 1.00 0.00 64 LEU A CA 16
ATOM 18741 C C . LEU A 1 64 ? -7.017 -2.265 -2.944 1.00 0.00 64 LEU A C 16
ATOM 18742 O O . LEU A 1 64 ? -6.795 -2.770 -1.842 1.00 0.00 64 LEU A O 16
ATOM 18758 N N . ASP A 1 65 ? -7.128 -3.005 -4.048 1.00 0.00 65 ASP A N 16
ATOM 18759 C CA . ASP A 1 65 ? -6.925 -4.463 -4.074 1.00 0.00 65 ASP A CA 16
ATOM 18760 C C . ASP A 1 65 ? -5.433 -4.837 -4.089 1.00 0.00 65 ASP A C 16
ATOM 18761 O O . ASP A 1 65 ? -4.585 -4.041 -4.503 1.00 0.00 65 ASP A O 16
ATOM 18770 N N . ARG A 1 66 ? -5.109 -6.075 -3.705 1.00 0.00 66 ARG A N 16
ATOM 18771 C CA . ARG A 1 66 ? -3.739 -6.616 -3.716 1.00 0.00 66 ARG A CA 16
ATOM 18772 C C . ARG A 1 66 ? -3.152 -6.643 -5.127 1.00 0.00 66 ARG A C 16
ATOM 18773 O O . ARG A 1 66 ? -1.990 -6.284 -5.308 1.00 0.00 66 ARG A O 16
ATOM 18794 N N . ALA A 1 67 ? -3.951 -6.993 -6.137 1.00 0.00 67 ALA A N 16
ATOM 18795 C CA . ALA A 1 67 ? -3.509 -7.018 -7.537 1.00 0.00 67 ALA A CA 16
ATOM 18796 C C . ALA A 1 67 ? -3.133 -5.612 -8.053 1.00 0.00 67 ALA A C 16
ATOM 18797 O O . ALA A 1 67 ? -2.102 -5.440 -8.707 1.00 0.00 67 ALA A O 16
ATOM 18804 N N . ALA A 1 68 ? -3.935 -4.593 -7.706 1.00 0.00 68 ALA A N 16
ATOM 18805 C CA . ALA A 1 68 ? -3.658 -3.200 -8.055 1.00 0.00 68 ALA A CA 16
ATOM 18806 C C . ALA A 1 68 ? -2.447 -2.646 -7.285 1.00 0.00 68 ALA A C 16
ATOM 18807 O O . ALA A 1 68 ? -1.609 -1.973 -7.887 1.00 0.00 68 ALA A O 16
ATOM 18814 N N . ALA A 1 69 ? -2.296 -2.979 -5.996 1.00 0.00 69 ALA A N 16
ATOM 18815 C CA . ALA A 1 69 ? -1.134 -2.589 -5.198 1.00 0.00 69 ALA A CA 16
ATOM 18816 C C . ALA A 1 69 ? 0.167 -3.166 -5.781 1.00 0.00 69 ALA A C 16
ATOM 18817 O O . ALA A 1 69 ? 1.118 -2.421 -6.020 1.00 0.00 69 ALA A O 16
ATOM 18824 N N . GLN A 1 70 ? 0.198 -4.464 -6.102 1.00 0.00 70 GLN A N 16
ATOM 18825 C CA . GLN A 1 70 ? 1.363 -5.126 -6.709 1.00 0.00 70 GLN A CA 16
ATOM 18826 C C . GLN A 1 70 ? 1.742 -4.526 -8.070 1.00 0.00 70 GLN A C 16
ATOM 18827 O O . GLN A 1 70 ? 2.920 -4.273 -8.320 1.00 0.00 70 GLN A O 16
ATOM 18841 N N . ALA A 1 71 ? 0.753 -4.256 -8.931 1.00 0.00 71 ALA A N 16
ATOM 18842 C CA . ALA A 1 71 ? 0.953 -3.647 -10.247 1.00 0.00 71 ALA A CA 16
ATOM 18843 C C . ALA A 1 71 ? 1.622 -2.264 -10.140 1.00 0.00 71 ALA A C 16
ATOM 18844 O O . ALA A 1 71 ? 2.690 -2.020 -10.711 1.00 0.00 71 ALA A O 16
ATOM 18851 N N . LEU A 1 72 ? 1.031 -1.371 -9.343 1.00 0.00 72 LEU A N 16
ATOM 18852 C CA . LEU A 1 72 ? 1.463 0.019 -9.186 1.00 0.00 72 LEU A CA 16
ATOM 18853 C C . LEU A 1 72 ? 2.803 0.137 -8.436 1.00 0.00 72 LEU A C 16
ATOM 18854 O O . LEU A 1 72 ? 3.613 1.003 -8.774 1.00 0.00 72 LEU A O 16
ATOM 18870 N N . LEU A 1 73 ? 3.097 -0.760 -7.484 1.00 0.00 73 LEU A N 16
ATOM 18871 C CA . LEU A 1 73 ? 4.410 -0.847 -6.824 1.00 0.00 73 LEU A CA 16
ATOM 18872 C C . LEU A 1 73 ? 5.509 -1.402 -7.755 1.00 0.00 73 LEU A C 16
ATOM 18873 O O . LEU A 1 73 ? 6.650 -0.940 -7.702 1.00 0.00 73 LEU A O 16
ATOM 18889 N N . ALA A 1 74 ? 5.168 -2.328 -8.655 1.00 0.00 74 ALA A N 16
ATOM 18890 C CA . ALA A 1 74 ? 6.052 -2.810 -9.723 1.00 0.00 74 ALA A CA 16
ATOM 18891 C C . ALA A 1 74 ? 6.210 -1.820 -10.906 1.00 0.00 74 ALA A C 16
ATOM 18892 O O . ALA A 1 74 ? 6.997 -2.072 -11.823 1.00 0.00 74 ALA A O 16
ATOM 18899 N N . GLY A 1 75 ? 5.482 -0.695 -10.890 1.00 0.00 75 GLY A N 16
ATOM 18900 C CA . GLY A 1 75 ? 5.598 0.395 -11.872 1.00 0.00 75 GLY A CA 16
ATOM 18901 C C . GLY A 1 75 ? 4.938 0.146 -13.239 1.00 0.00 75 GLY A C 16
ATOM 18902 O O . GLY A 1 75 ? 5.274 0.836 -14.203 1.00 0.00 75 GLY A O 16
ATOM 18906 N N . ARG A 1 76 ? 4.016 -0.824 -13.335 1.00 0.00 76 ARG A N 16
ATOM 18907 C CA . ARG A 1 76 ? 3.296 -1.194 -14.575 1.00 0.00 76 ARG A CA 16
ATOM 18908 C C . ARG A 1 76 ? 1.786 -1.296 -14.336 1.00 0.00 76 ARG A C 16
ATOM 18909 O O . ARG A 1 76 ? 1.352 -1.750 -13.279 1.00 0.00 76 ARG A O 16
ATOM 18930 N N . THR A 1 77 ? 0.966 -0.896 -15.301 1.00 0.00 77 THR A N 16
ATOM 18931 C CA . THR A 1 77 ? -0.501 -0.845 -15.143 1.00 0.00 77 THR A CA 16
ATOM 18932 C C . THR A 1 77 ? -1.162 -2.238 -15.153 1.00 0.00 77 THR A C 16
ATOM 18933 O O . THR A 1 77 ? -0.715 -3.128 -15.894 1.00 0.00 77 THR A O 16
ATOM 18944 N N . PRO A 1 78 ? -2.227 -2.464 -14.356 1.00 0.00 78 PRO A N 16
ATOM 18945 C CA . PRO A 1 78 ? -3.007 -3.707 -14.371 1.00 0.00 78 PRO A CA 16
ATOM 18946 C C . PRO A 1 78 ? -3.879 -3.833 -15.637 1.00 0.00 78 PRO A C 16
ATOM 18947 O O . PRO A 1 78 ? -4.147 -2.846 -16.331 1.00 0.00 78 PRO A O 16
ATOM 18958 N N . ALA A 1 79 ? -4.345 -5.051 -15.928 1.00 0.00 79 ALA A N 16
ATOM 18959 C CA . ALA A 1 79 ? -5.187 -5.372 -17.088 1.00 0.00 79 ALA A CA 16
ATOM 18960 C C . ALA A 1 79 ? -6.275 -6.416 -16.754 1.00 0.00 79 ALA A C 16
ATOM 18961 O O . ALA A 1 79 ? -6.137 -7.209 -15.815 1.00 0.00 79 ALA A O 16
ATOM 18968 N N . ALA A 1 80 ? -7.349 -6.446 -17.552 1.00 0.00 80 ALA A N 16
ATOM 18969 C CA . ALA A 1 80 ? -8.460 -7.402 -17.423 1.00 0.00 80 ALA A CA 16
ATOM 18970 C C . ALA A 1 80 ? -8.181 -8.799 -18.034 1.00 0.00 80 ALA A C 16
ATOM 18971 O O . ALA A 1 80 ? -9.037 -9.688 -18.010 1.00 0.00 80 ALA A O 16
ATOM 18978 N N . ALA A 1 81 ? -6.971 -8.991 -18.567 1.00 0.00 81 ALA A N 16
ATOM 18979 C CA . ALA A 1 81 ? -6.438 -10.251 -19.088 1.00 0.00 81 ALA A CA 16
ATOM 18980 C C . ALA A 1 81 ? -4.955 -10.425 -18.663 1.00 0.00 81 ALA A C 16
ATOM 18981 O O . ALA A 1 81 ? -4.048 -10.265 -19.490 1.00 0.00 81 ALA A O 16
ATOM 18988 N N . PRO A 1 82 ? -4.673 -10.728 -17.377 1.00 0.00 82 PRO A N 16
ATOM 18989 C CA . PRO A 1 82 ? -3.319 -10.737 -16.798 1.00 0.00 82 PRO A CA 16
ATOM 18990 C C . PRO A 1 82 ? -2.495 -12.011 -17.092 1.00 0.00 82 PRO A C 16
ATOM 18991 O O . PRO A 1 82 ? -1.486 -12.272 -16.427 1.00 0.00 82 PRO A O 16
ATOM 19002 N N . ARG A 1 83 ? -2.910 -12.814 -18.078 1.00 0.00 83 ARG A N 16
ATOM 19003 C CA . ARG A 1 83 ? -2.291 -14.087 -18.490 1.00 0.00 83 ARG A CA 16
ATOM 19004 C C . ARG A 1 83 ? -2.220 -14.171 -20.029 1.00 0.00 83 ARG A C 16
ATOM 19005 O O . ARG A 1 83 ? -3.284 -14.232 -20.660 1.00 0.00 83 ARG A O 16
ATOM 19026 N N . PRO A 1 84 ? -1.022 -14.180 -20.655 1.00 0.00 84 PRO A N 16
ATOM 19027 C CA . PRO A 1 84 ? -0.868 -14.319 -22.110 1.00 0.00 84 PRO A CA 16
ATOM 19028 C C . PRO A 1 84 ? -1.165 -15.747 -22.613 1.00 0.00 84 PRO A C 16
ATOM 19029 O O . PRO A 1 84 ? -0.865 -16.731 -21.896 1.00 0.00 84 PRO A O 16
ATOM 19041 N N . GLY A 1 1 ? 10.739 8.013 -20.008 1.00 0.00 1 GLY A N 17
ATOM 19042 C CA . GLY A 1 1 ? 9.573 8.628 -19.340 1.00 0.00 1 GLY A CA 17
ATOM 19043 C C . GLY A 1 1 ? 9.470 8.233 -17.866 1.00 0.00 1 GLY A C 17
ATOM 19044 O O . GLY A 1 1 ? 10.383 7.595 -17.330 1.00 0.00 1 GLY A O 17
ATOM 19050 N N . PRO A 1 2 ? 8.364 8.605 -17.186 1.00 0.00 2 PRO A N 17
ATOM 19051 C CA . PRO A 1 2 ? 8.137 8.337 -15.762 1.00 0.00 2 PRO A CA 17
ATOM 19052 C C . PRO A 1 2 ? 8.108 6.844 -15.398 1.00 0.00 2 PRO A C 17
ATOM 19053 O O . PRO A 1 2 ? 7.766 5.984 -16.216 1.00 0.00 2 PRO A O 17
ATOM 19064 N N . GLY A 1 3 ? 8.418 6.534 -14.137 1.00 0.00 3 GLY A N 17
ATOM 19065 C CA . GLY A 1 3 ? 8.357 5.175 -13.579 1.00 0.00 3 GLY A CA 17
ATOM 19066 C C . GLY A 1 3 ? 9.482 4.227 -14.027 1.00 0.00 3 GLY A C 17
ATOM 19067 O O . GLY A 1 3 ? 9.360 3.010 -13.870 1.00 0.00 3 GLY A O 17
ATOM 19071 N N . SER A 1 4 ? 10.568 4.757 -14.591 1.00 0.00 4 SER A N 17
ATOM 19072 C CA . SER A 1 4 ? 11.675 3.998 -15.192 1.00 0.00 4 SER A CA 17
ATOM 19073 C C . SER A 1 4 ? 12.733 3.484 -14.199 1.00 0.00 4 SER A C 17
ATOM 19074 O O . SER A 1 4 ? 13.644 2.755 -14.601 1.00 0.00 4 SER A O 17
ATOM 19082 N N . TYR A 1 5 ? 12.650 3.854 -12.915 1.00 0.00 5 TYR A N 17
ATOM 19083 C CA . TYR A 1 5 ? 13.663 3.533 -11.894 1.00 0.00 5 TYR A CA 17
ATOM 19084 C C . TYR A 1 5 ? 13.826 2.023 -11.640 1.00 0.00 5 TYR A C 17
ATOM 19085 O O . TYR A 1 5 ? 12.847 1.288 -11.475 1.00 0.00 5 TYR A O 17
ATOM 19103 N N . THR A 1 6 ? 15.083 1.582 -11.541 1.00 0.00 6 THR A N 17
ATOM 19104 C CA . THR A 1 6 ? 15.517 0.236 -11.107 1.00 0.00 6 THR A CA 17
ATOM 19105 C C . THR A 1 6 ? 16.754 0.337 -10.199 1.00 0.00 6 THR A C 17
ATOM 19106 O O . THR A 1 6 ? 17.486 1.336 -10.216 1.00 0.00 6 THR A O 17
ATOM 19117 N N . GLY A 1 7 ? 17.002 -0.696 -9.390 1.00 0.00 7 GLY A N 17
ATOM 19118 C CA . GLY A 1 7 ? 18.129 -0.741 -8.446 1.00 0.00 7 GLY A CA 17
ATOM 19119 C C . GLY A 1 7 ? 18.198 -2.059 -7.666 1.00 0.00 7 GLY A C 17
ATOM 19120 O O . GLY A 1 7 ? 17.170 -2.546 -7.182 1.00 0.00 7 GLY A O 17
ATOM 19124 N N . ALA A 1 8 ? 19.402 -2.643 -7.567 1.00 0.00 8 ALA A N 17
ATOM 19125 C CA . ALA A 1 8 ? 19.632 -4.000 -7.048 1.00 0.00 8 ALA A CA 17
ATOM 19126 C C . ALA A 1 8 ? 18.716 -5.067 -7.701 1.00 0.00 8 ALA A C 17
ATOM 19127 O O . ALA A 1 8 ? 18.202 -5.972 -7.031 1.00 0.00 8 ALA A O 17
ATOM 19134 N N . GLY A 1 9 ? 18.475 -4.935 -9.013 1.00 0.00 9 GLY A N 17
ATOM 19135 C CA . GLY A 1 9 ? 17.452 -5.663 -9.773 1.00 0.00 9 GLY A CA 17
ATOM 19136 C C . GLY A 1 9 ? 16.124 -4.897 -9.866 1.00 0.00 9 GLY A C 17
ATOM 19137 O O . GLY A 1 9 ? 16.106 -3.675 -10.013 1.00 0.00 9 GLY A O 17
ATOM 19141 N N . GLU A 1 10 ? 15.005 -5.624 -9.810 1.00 0.00 10 GLU A N 17
ATOM 19142 C CA . GLU A 1 10 ? 13.632 -5.107 -9.946 1.00 0.00 10 GLU A CA 17
ATOM 19143 C C . GLU A 1 10 ? 12.686 -5.714 -8.883 1.00 0.00 10 GLU A C 17
ATOM 19144 O O . GLU A 1 10 ? 12.960 -6.819 -8.386 1.00 0.00 10 GLU A O 17
ATOM 19156 N N . PRO A 1 11 ? 11.551 -5.069 -8.549 1.00 0.00 11 PRO A N 17
ATOM 19157 C CA . PRO A 1 11 ? 10.501 -5.666 -7.713 1.00 0.00 11 PRO A CA 17
ATOM 19158 C C . PRO A 1 11 ? 9.922 -6.956 -8.324 1.00 0.00 11 PRO A C 17
ATOM 19159 O O . PRO A 1 11 ? 9.830 -7.089 -9.549 1.00 0.00 11 PRO A O 17
ATOM 19170 N N . SER A 1 12 ? 9.484 -7.880 -7.470 1.00 0.00 12 SER A N 17
ATOM 19171 C CA . SER A 1 12 ? 8.830 -9.140 -7.859 1.00 0.00 12 SER A CA 17
ATOM 19172 C C . SER A 1 12 ? 7.505 -9.328 -7.125 1.00 0.00 12 SER A C 17
ATOM 19173 O O . SER A 1 12 ? 7.340 -8.896 -5.979 1.00 0.00 12 SER A O 17
ATOM 19181 N N . GLN A 1 13 ? 6.561 -10.034 -7.759 1.00 0.00 13 GLN A N 17
ATOM 19182 C CA . GLN A 1 13 ? 5.300 -10.427 -7.111 1.00 0.00 13 GLN A CA 17
ATOM 19183 C C . GLN A 1 13 ? 5.533 -11.291 -5.865 1.00 0.00 13 GLN A C 17
ATOM 19184 O O . GLN A 1 13 ? 4.718 -11.269 -4.944 1.00 0.00 13 GLN A O 17
ATOM 19198 N N . ALA A 1 14 ? 6.662 -12.007 -5.797 1.00 0.00 14 ALA A N 17
ATOM 19199 C CA . ALA A 1 14 ? 7.033 -12.837 -4.648 1.00 0.00 14 ALA A CA 17
ATOM 19200 C C . ALA A 1 14 ? 7.471 -12.003 -3.431 1.00 0.00 14 ALA A C 17
ATOM 19201 O O . ALA A 1 14 ? 7.066 -12.281 -2.302 1.00 0.00 14 ALA A O 17
ATOM 19208 N N . ASP A 1 15 ? 8.252 -10.948 -3.657 1.00 0.00 15 ASP A N 17
ATOM 19209 C CA . ASP A 1 15 ? 8.687 -10.009 -2.618 1.00 0.00 15 ASP A CA 17
ATOM 19210 C C . ASP A 1 15 ? 7.555 -9.085 -2.152 1.00 0.00 15 ASP A C 17
ATOM 19211 O O . ASP A 1 15 ? 7.394 -8.835 -0.953 1.00 0.00 15 ASP A O 17
ATOM 19220 N N . LEU A 1 16 ? 6.728 -8.639 -3.097 1.00 0.00 16 LEU A N 17
ATOM 19221 C CA . LEU A 1 16 ? 5.572 -7.778 -2.846 1.00 0.00 16 LEU A CA 17
ATOM 19222 C C . LEU A 1 16 ? 4.496 -8.503 -2.032 1.00 0.00 16 LEU A C 17
ATOM 19223 O O . LEU A 1 16 ? 4.045 -7.976 -1.020 1.00 0.00 16 LEU A O 17
ATOM 19239 N N . ASP A 1 17 ? 4.103 -9.721 -2.411 1.00 0.00 17 ASP A N 17
ATOM 19240 C CA . ASP A 1 17 ? 3.061 -10.479 -1.706 1.00 0.00 17 ASP A CA 17
ATOM 19241 C C . ASP A 1 17 ? 3.423 -10.765 -0.238 1.00 0.00 17 ASP A C 17
ATOM 19242 O O . ASP A 1 17 ? 2.572 -10.659 0.649 1.00 0.00 17 ASP A O 17
ATOM 19251 N N . ALA A 1 18 ? 4.702 -11.046 0.036 1.00 0.00 18 ALA A N 17
ATOM 19252 C CA . ALA A 1 18 ? 5.219 -11.263 1.390 1.00 0.00 18 ALA A CA 17
ATOM 19253 C C . ALA A 1 18 ? 5.173 -9.985 2.247 1.00 0.00 18 ALA A C 17
ATOM 19254 O O . ALA A 1 18 ? 4.767 -10.028 3.413 1.00 0.00 18 ALA A O 17
ATOM 19261 N N . LEU A 1 19 ? 5.547 -8.844 1.661 1.00 0.00 19 LEU A N 17
ATOM 19262 C CA . LEU A 1 19 ? 5.507 -7.533 2.307 1.00 0.00 19 LEU A CA 17
ATOM 19263 C C . LEU A 1 19 ? 4.063 -7.100 2.605 1.00 0.00 19 LEU A C 17
ATOM 19264 O O . LEU A 1 19 ? 3.740 -6.693 3.722 1.00 0.00 19 LEU A O 17
ATOM 19280 N N . LEU A 1 20 ? 3.186 -7.206 1.603 1.00 0.00 20 LEU A N 17
ATOM 19281 C CA . LEU A 1 20 ? 1.796 -6.757 1.645 1.00 0.00 20 LEU A CA 17
ATOM 19282 C C . LEU A 1 20 ? 0.977 -7.536 2.684 1.00 0.00 20 LEU A C 17
ATOM 19283 O O . LEU A 1 20 ? 0.245 -6.928 3.466 1.00 0.00 20 LEU A O 17
ATOM 19299 N N . SER A 1 21 ? 1.158 -8.856 2.787 1.00 0.00 21 SER A N 17
ATOM 19300 C CA . SER A 1 21 ? 0.514 -9.661 3.839 1.00 0.00 21 SER A CA 17
ATOM 19301 C C . SER A 1 21 ? 0.914 -9.227 5.251 1.00 0.00 21 SER A C 17
ATOM 19302 O O . SER A 1 21 ? 0.076 -9.251 6.150 1.00 0.00 21 SER A O 17
ATOM 19310 N N . ALA A 1 22 ? 2.153 -8.767 5.454 1.00 0.00 22 ALA A N 17
ATOM 19311 C CA . ALA A 1 22 ? 2.615 -8.315 6.762 1.00 0.00 22 ALA A CA 17
ATOM 19312 C C . ALA A 1 22 ? 2.010 -6.951 7.157 1.00 0.00 22 ALA A C 17
ATOM 19313 O O . ALA A 1 22 ? 1.742 -6.733 8.338 1.00 0.00 22 ALA A O 17
ATOM 19320 N N . VAL A 1 23 ? 1.720 -6.052 6.203 1.00 0.00 23 VAL A N 17
ATOM 19321 C CA . VAL A 1 23 ? 1.070 -4.753 6.503 1.00 0.00 23 VAL A CA 17
ATOM 19322 C C . VAL A 1 23 ? -0.455 -4.858 6.583 1.00 0.00 23 VAL A C 17
ATOM 19323 O O . VAL A 1 23 ? -1.068 -4.219 7.441 1.00 0.00 23 VAL A O 17
ATOM 19336 N N . ARG A 1 24 ? -1.074 -5.742 5.789 1.00 0.00 24 ARG A N 17
ATOM 19337 C CA . ARG A 1 24 ? -2.513 -6.067 5.873 1.00 0.00 24 ARG A CA 17
ATOM 19338 C C . ARG A 1 24 ? -2.882 -6.752 7.198 1.00 0.00 24 ARG A C 17
ATOM 19339 O O . ARG A 1 24 ? -3.985 -6.556 7.710 1.00 0.00 24 ARG A O 17
ATOM 19360 N N . ASP A 1 25 ? -1.936 -7.491 7.784 1.00 0.00 25 ASP A N 17
ATOM 19361 C CA . ASP A 1 25 ? -2.010 -8.120 9.117 1.00 0.00 25 ASP A CA 17
ATOM 19362 C C . ASP A 1 25 ? -1.475 -7.209 10.251 1.00 0.00 25 ASP A C 17
ATOM 19363 O O . ASP A 1 25 ? -1.323 -7.634 11.396 1.00 0.00 25 ASP A O 17
ATOM 19372 N N . ASN A 1 26 ? -1.175 -5.933 9.957 1.00 0.00 26 ASN A N 17
ATOM 19373 C CA . ASN A 1 26 ? -0.709 -4.901 10.901 1.00 0.00 26 ASN A CA 17
ATOM 19374 C C . ASN A 1 26 ? 0.605 -5.240 11.653 1.00 0.00 26 ASN A C 17
ATOM 19375 O O . ASN A 1 26 ? 0.858 -4.728 12.748 1.00 0.00 26 ASN A O 17
ATOM 19386 N N . ARG A 1 27 ? 1.469 -6.074 11.051 1.00 0.00 27 ARG A N 17
ATOM 19387 C CA . ARG A 1 27 ? 2.815 -6.424 11.547 1.00 0.00 27 ARG A CA 17
ATOM 19388 C C . ARG A 1 27 ? 3.920 -5.534 10.965 1.00 0.00 27 ARG A C 17
ATOM 19389 O O . ARG A 1 27 ? 4.993 -5.429 11.560 1.00 0.00 27 ARG A O 17
ATOM 19410 N N . LEU A 1 28 ? 3.653 -4.905 9.817 1.00 0.00 28 LEU A N 17
ATOM 19411 C CA . LEU A 1 28 ? 4.565 -4.038 9.070 1.00 0.00 28 LEU A CA 17
ATOM 19412 C C . LEU A 1 28 ? 3.906 -2.651 8.886 1.00 0.00 28 LEU A C 17
ATOM 19413 O O . LEU A 1 28 ? 2.706 -2.572 8.611 1.00 0.00 28 LEU A O 17
ATOM 19429 N N . SER A 1 29 ? 4.655 -1.562 9.051 1.00 0.00 29 SER A N 17
ATOM 19430 C CA . SER A 1 29 ? 4.133 -0.179 8.945 1.00 0.00 29 SER A CA 17
ATOM 19431 C C . SER A 1 29 ? 4.126 0.348 7.500 1.00 0.00 29 SER A C 17
ATOM 19432 O O . SER A 1 29 ? 4.908 -0.094 6.661 1.00 0.00 29 SER A O 17
ATOM 19440 N N . ILE A 1 30 ? 3.271 1.332 7.200 1.00 0.00 30 ILE A N 17
ATOM 19441 C CA . ILE A 1 30 ? 3.159 1.991 5.886 1.00 0.00 30 ILE A CA 17
ATOM 19442 C C . ILE A 1 30 ? 4.521 2.499 5.394 1.00 0.00 30 ILE A C 17
ATOM 19443 O O . ILE A 1 30 ? 4.963 2.155 4.302 1.00 0.00 30 ILE A O 17
ATOM 19459 N N . GLU A 1 31 ? 5.213 3.295 6.202 1.00 0.00 31 GLU A N 17
ATOM 19460 C CA . GLU A 1 31 ? 6.499 3.903 5.842 1.00 0.00 31 GLU A CA 17
ATOM 19461 C C . GLU A 1 31 ? 7.675 2.909 5.848 1.00 0.00 31 GLU A C 17
ATOM 19462 O O . GLU A 1 31 ? 8.636 3.073 5.090 1.00 0.00 31 GLU A O 17
ATOM 19474 N N . GLN A 1 32 ? 7.575 1.819 6.619 1.00 0.00 32 GLN A N 17
ATOM 19475 C CA . GLN A 1 32 ? 8.511 0.691 6.561 1.00 0.00 32 GLN A CA 17
ATOM 19476 C C . GLN A 1 32 ? 8.350 -0.072 5.236 1.00 0.00 32 GLN A C 17
ATOM 19477 O O . GLN A 1 32 ? 9.336 -0.374 4.563 1.00 0.00 32 GLN A O 17
ATOM 19491 N N . ALA A 1 33 ? 7.117 -0.314 4.790 1.00 0.00 33 ALA A N 17
ATOM 19492 C CA . ALA A 1 33 ? 6.840 -0.948 3.501 1.00 0.00 33 ALA A CA 17
ATOM 19493 C C . ALA A 1 33 ? 7.279 -0.085 2.302 1.00 0.00 33 ALA A C 17
ATOM 19494 O O . ALA A 1 33 ? 7.630 -0.642 1.266 1.00 0.00 33 ALA A O 17
ATOM 19501 N N . VAL A 1 34 ? 7.356 1.241 2.449 1.00 0.00 34 VAL A N 17
ATOM 19502 C CA . VAL A 1 34 ? 7.949 2.133 1.441 1.00 0.00 34 VAL A CA 17
ATOM 19503 C C . VAL A 1 34 ? 9.476 2.016 1.445 1.00 0.00 34 VAL A C 17
ATOM 19504 O O . VAL A 1 34 ? 10.048 1.838 0.375 1.00 0.00 34 VAL A O 17
ATOM 19517 N N . THR A 1 35 ? 10.141 2.044 2.605 1.00 0.00 35 THR A N 17
ATOM 19518 C CA . THR A 1 35 ? 11.615 1.973 2.644 1.00 0.00 35 THR A CA 17
ATOM 19519 C C . THR A 1 35 ? 12.167 0.608 2.205 1.00 0.00 35 THR A C 17
ATOM 19520 O O . THR A 1 35 ? 13.244 0.538 1.609 1.00 0.00 35 THR A O 17
ATOM 19531 N N . LEU A 1 36 ? 11.403 -0.470 2.419 1.00 0.00 36 LEU A N 17
ATOM 19532 C CA . LEU A 1 36 ? 11.722 -1.822 1.938 1.00 0.00 36 LEU A CA 17
ATOM 19533 C C . LEU A 1 36 ? 11.350 -2.042 0.453 1.00 0.00 36 LEU A C 17
ATOM 19534 O O . LEU A 1 36 ? 11.936 -2.913 -0.196 1.00 0.00 36 LEU A O 17
ATOM 19550 N N . LEU A 1 37 ? 10.428 -1.241 -0.096 1.00 0.00 37 LEU A N 17
ATOM 19551 C CA . LEU A 1 37 ? 10.097 -1.193 -1.526 1.00 0.00 37 LEU A CA 17
ATOM 19552 C C . LEU A 1 37 ? 11.184 -0.417 -2.292 1.00 0.00 37 LEU A C 17
ATOM 19553 O O . LEU A 1 37 ? 11.888 -0.998 -3.119 1.00 0.00 37 LEU A O 17
ATOM 19569 N N . THR A 1 38 ? 11.357 0.870 -1.986 1.00 0.00 38 THR A N 17
ATOM 19570 C CA . THR A 1 38 ? 12.463 1.753 -2.419 1.00 0.00 38 THR A CA 17
ATOM 19571 C C . THR A 1 38 ? 12.446 3.030 -1.553 1.00 0.00 38 THR A C 17
ATOM 19572 O O . THR A 1 38 ? 11.409 3.705 -1.511 1.00 0.00 38 THR A O 17
ATOM 19583 N N . PRO A 1 39 ? 13.558 3.437 -0.902 1.00 0.00 39 PRO A N 17
ATOM 19584 C CA . PRO A 1 39 ? 13.631 4.715 -0.192 1.00 0.00 39 PRO A CA 17
ATOM 19585 C C . PRO A 1 39 ? 13.568 5.892 -1.184 1.00 0.00 39 PRO A C 17
ATOM 19586 O O . PRO A 1 39 ? 14.336 5.949 -2.149 1.00 0.00 39 PRO A O 17
ATOM 19597 N N . ARG A 1 40 ? 12.628 6.827 -0.975 1.00 0.00 40 ARG A N 17
ATOM 19598 C CA . ARG A 1 40 ? 12.252 7.889 -1.932 1.00 0.00 40 ARG A CA 17
ATOM 19599 C C . ARG A 1 40 ? 12.278 9.285 -1.308 1.00 0.00 40 ARG A C 17
ATOM 19600 O O . ARG A 1 40 ? 11.786 9.480 -0.196 1.00 0.00 40 ARG A O 17
ATOM 19621 N N . ARG A 1 41 ? 12.810 10.261 -2.054 1.00 0.00 41 ARG A N 17
ATOM 19622 C CA . ARG A 1 41 ? 12.923 11.685 -1.656 1.00 0.00 41 ARG A CA 17
ATOM 19623 C C . ARG A 1 41 ? 11.708 12.522 -2.073 1.00 0.00 41 ARG A C 17
ATOM 19624 O O . ARG A 1 41 ? 11.307 13.431 -1.343 1.00 0.00 41 ARG A O 17
ATOM 19645 N N . GLY A 1 42 ? 11.110 12.201 -3.223 1.00 0.00 42 GLY A N 17
ATOM 19646 C CA . GLY A 1 42 ? 9.878 12.819 -3.747 1.00 0.00 42 GLY A CA 17
ATOM 19647 C C . GLY A 1 42 ? 8.572 12.153 -3.283 1.00 0.00 42 GLY A C 17
ATOM 19648 O O . GLY A 1 42 ? 7.491 12.582 -3.691 1.00 0.00 42 GLY A O 17
ATOM 19652 N N . GLY A 1 43 ? 8.654 11.095 -2.468 1.00 0.00 43 GLY A N 17
ATOM 19653 C CA . GLY A 1 43 ? 7.505 10.346 -1.933 1.00 0.00 43 GLY A CA 17
ATOM 19654 C C . GLY A 1 43 ? 6.989 10.852 -0.580 1.00 0.00 43 GLY A C 17
ATOM 19655 O O . GLY A 1 43 ? 7.407 11.895 -0.068 1.00 0.00 43 GLY A O 17
ATOM 19659 N N . GLY A 1 44 ? 6.081 10.075 0.022 1.00 0.00 44 GLY A N 17
ATOM 19660 C CA . GLY A 1 44 ? 5.479 10.368 1.330 1.00 0.00 44 GLY A CA 17
ATOM 19661 C C . GLY A 1 44 ? 4.443 11.498 1.315 1.00 0.00 44 GLY A C 17
ATOM 19662 O O . GLY A 1 44 ? 3.934 11.902 0.262 1.00 0.00 44 GLY A O 17
ATOM 19666 N N . SER A 1 45 ? 4.112 12.013 2.497 1.00 0.00 45 SER A N 17
ATOM 19667 C CA . SER A 1 45 ? 3.150 13.113 2.681 1.00 0.00 45 SER A CA 17
ATOM 19668 C C . SER A 1 45 ? 3.595 14.393 1.953 1.00 0.00 45 SER A C 17
ATOM 19669 O O . SER A 1 45 ? 4.727 14.860 2.120 1.00 0.00 45 SER A O 17
ATOM 19677 N N . GLY A 1 46 ? 2.711 14.957 1.125 1.00 0.00 46 GLY A N 17
ATOM 19678 C CA . GLY A 1 46 ? 3.011 16.100 0.245 1.00 0.00 46 GLY A CA 17
ATOM 19679 C C . GLY A 1 46 ? 3.880 15.763 -0.984 1.00 0.00 46 GLY A C 17
ATOM 19680 O O . GLY A 1 46 ? 4.280 16.670 -1.721 1.00 0.00 46 GLY A O 17
ATOM 19684 N N . GLY A 1 47 ? 4.180 14.478 -1.215 1.00 0.00 47 GLY A N 17
ATOM 19685 C CA . GLY A 1 47 ? 4.929 13.972 -2.373 1.00 0.00 47 GLY A CA 17
ATOM 19686 C C . GLY A 1 47 ? 4.111 13.879 -3.669 1.00 0.00 47 GLY A C 17
ATOM 19687 O O . GLY A 1 47 ? 2.989 14.384 -3.768 1.00 0.00 47 GLY A O 17
ATOM 19691 N N . GLY A 1 48 ? 4.676 13.214 -4.681 1.00 0.00 48 GLY A N 17
ATOM 19692 C CA . GLY A 1 48 ? 4.048 12.999 -5.992 1.00 0.00 48 GLY A CA 17
ATOM 19693 C C . GLY A 1 48 ? 2.827 12.065 -5.975 1.00 0.00 48 GLY A C 17
ATOM 19694 O O . GLY A 1 48 ? 2.556 11.353 -5.004 1.00 0.00 48 GLY A O 17
ATOM 19698 N N . SER A 1 49 ? 2.076 12.051 -7.084 1.00 0.00 49 SER A N 17
ATOM 19699 C CA . SER A 1 49 ? 0.919 11.164 -7.295 1.00 0.00 49 SER A CA 17
ATOM 19700 C C . SER A 1 49 ? 1.329 9.708 -7.578 1.00 0.00 49 SER A C 17
ATOM 19701 O O . SER A 1 49 ? 2.404 9.439 -8.126 1.00 0.00 49 SER A O 17
ATOM 19709 N N . MET A 1 50 ? 0.475 8.754 -7.176 1.00 0.00 50 MET A N 17
ATOM 19710 C CA . MET A 1 50 ? 0.732 7.304 -7.211 1.00 0.00 50 MET A CA 17
ATOM 19711 C C . MET A 1 50 ? 2.089 6.902 -6.592 1.00 0.00 50 MET A C 17
ATOM 19712 O O . MET A 1 50 ? 2.819 6.048 -7.106 1.00 0.00 50 MET A O 17
ATOM 19726 N N . ASP A 1 51 ? 2.430 7.532 -5.466 1.00 0.00 51 ASP A N 17
ATOM 19727 C CA . ASP A 1 51 ? 3.593 7.181 -4.650 1.00 0.00 51 ASP A CA 17
ATOM 19728 C C . ASP A 1 51 ? 3.370 5.901 -3.831 1.00 0.00 51 ASP A C 17
ATOM 19729 O O . ASP A 1 51 ? 2.239 5.589 -3.448 1.00 0.00 51 ASP A O 17
ATOM 19738 N N . ALA A 1 52 ? 4.449 5.188 -3.497 1.00 0.00 52 ALA A N 17
ATOM 19739 C CA . ALA A 1 52 ? 4.373 3.963 -2.700 1.00 0.00 52 ALA A CA 17
ATOM 19740 C C . ALA A 1 52 ? 3.671 4.175 -1.338 1.00 0.00 52 ALA A C 17
ATOM 19741 O O . ALA A 1 52 ? 2.916 3.297 -0.919 1.00 0.00 52 ALA A O 17
ATOM 19748 N N . LYS A 1 53 ? 3.828 5.335 -0.680 1.00 0.00 53 LYS A N 17
ATOM 19749 C CA . LYS A 1 53 ? 3.146 5.650 0.588 1.00 0.00 53 LYS A CA 17
ATOM 19750 C C . LYS A 1 53 ? 1.631 5.697 0.409 1.00 0.00 53 LYS A C 17
ATOM 19751 O O . LYS A 1 53 ? 0.900 5.039 1.150 1.00 0.00 53 LYS A O 17
ATOM 19770 N N . GLU A 1 54 ? 1.171 6.434 -0.594 1.00 0.00 54 GLU A N 17
ATOM 19771 C CA . GLU A 1 54 ? -0.242 6.552 -0.963 1.00 0.00 54 GLU A CA 17
ATOM 19772 C C . GLU A 1 54 ? -0.842 5.187 -1.364 1.00 0.00 54 GLU A C 17
ATOM 19773 O O . GLU A 1 54 ? -1.939 4.845 -0.917 1.00 0.00 54 GLU A O 17
ATOM 19785 N N . ILE A 1 55 ? -0.103 4.378 -2.131 1.00 0.00 55 ILE A N 17
ATOM 19786 C CA . ILE A 1 55 ? -0.506 3.021 -2.533 1.00 0.00 55 ILE A CA 17
ATOM 19787 C C . ILE A 1 55 ? -0.665 2.109 -1.305 1.00 0.00 55 ILE A C 17
ATOM 19788 O O . ILE A 1 55 ? -1.709 1.462 -1.153 1.00 0.00 55 ILE A O 17
ATOM 19804 N N . LEU A 1 56 ? 0.315 2.099 -0.392 1.00 0.00 56 LEU A N 17
ATOM 19805 C CA . LEU A 1 56 ? 0.218 1.341 0.864 1.00 0.00 56 LEU A CA 17
ATOM 19806 C C . LEU A 1 56 ? -0.933 1.838 1.750 1.00 0.00 56 LEU A C 17
ATOM 19807 O O . LEU A 1 56 ? -1.632 1.022 2.348 1.00 0.00 56 LEU A O 17
ATOM 19823 N N . THR A 1 57 ? -1.163 3.153 1.822 1.00 0.00 57 THR A N 17
ATOM 19824 C CA . THR A 1 57 ? -2.247 3.744 2.626 1.00 0.00 57 THR A CA 17
ATOM 19825 C C . THR A 1 57 ? -3.614 3.265 2.128 1.00 0.00 57 THR A C 17
ATOM 19826 O O . THR A 1 57 ? -4.432 2.807 2.929 1.00 0.00 57 THR A O 17
ATOM 19837 N N . ARG A 1 58 ? -3.849 3.276 0.805 1.00 0.00 58 ARG A N 17
ATOM 19838 C CA . ARG A 1 58 ? -5.101 2.766 0.195 1.00 0.00 58 ARG A CA 17
ATOM 19839 C C . ARG A 1 58 ? -5.248 1.246 0.335 1.00 0.00 58 ARG A C 17
ATOM 19840 O O . ARG A 1 58 ? -6.349 0.767 0.595 1.00 0.00 58 ARG A O 17
ATOM 19861 N N . PHE A 1 59 ? -4.156 0.488 0.220 1.00 0.00 59 PHE A N 17
ATOM 19862 C CA . PHE A 1 59 ? -4.149 -0.966 0.414 1.00 0.00 59 PHE A CA 17
ATOM 19863 C C . PHE A 1 59 ? -4.450 -1.370 1.862 1.00 0.00 59 PHE A C 17
ATOM 19864 O O . PHE A 1 59 ? -5.226 -2.306 2.087 1.00 0.00 59 PHE A O 17
ATOM 19881 N N . LYS A 1 60 ? -3.898 -0.667 2.856 1.00 0.00 60 LYS A N 17
ATOM 19882 C CA . LYS A 1 60 ? -4.148 -0.966 4.274 1.00 0.00 60 LYS A CA 17
ATOM 19883 C C . LYS A 1 60 ? -5.554 -0.543 4.722 1.00 0.00 60 LYS A C 17
ATOM 19884 O O . LYS A 1 60 ? -6.184 -1.230 5.527 1.00 0.00 60 LYS A O 17
ATOM 19903 N N . ASP A 1 61 ? -6.078 0.546 4.152 1.00 0.00 61 ASP A N 17
ATOM 19904 C CA . ASP A 1 61 ? -7.463 1.007 4.348 1.00 0.00 61 ASP A CA 17
ATOM 19905 C C . ASP A 1 61 ? -8.516 0.103 3.666 1.00 0.00 61 ASP A C 17
ATOM 19906 O O . ASP A 1 61 ? -9.717 0.217 3.932 1.00 0.00 61 ASP A O 17
ATOM 19915 N N . GLY A 1 62 ? -8.082 -0.811 2.788 1.00 0.00 62 GLY A N 17
ATOM 19916 C CA . GLY A 1 62 ? -8.950 -1.713 2.012 1.00 0.00 62 GLY A CA 17
ATOM 19917 C C . GLY A 1 62 ? -9.615 -1.065 0.787 1.00 0.00 62 GLY A C 17
ATOM 19918 O O . GLY A 1 62 ? -10.454 -1.693 0.140 1.00 0.00 62 GLY A O 17
ATOM 19922 N N . GLY A 1 63 ? -9.250 0.176 0.450 1.00 0.00 63 GLY A N 17
ATOM 19923 C CA . GLY A 1 63 ? -9.692 0.890 -0.759 1.00 0.00 63 GLY A CA 17
ATOM 19924 C C . GLY A 1 63 ? -8.973 0.443 -2.051 1.00 0.00 63 GLY A C 17
ATOM 19925 O O . GLY A 1 63 ? -9.438 0.761 -3.148 1.00 0.00 63 GLY A O 17
ATOM 19929 N N . LEU A 1 64 ? -7.869 -0.301 -1.922 1.00 0.00 64 LEU A N 17
ATOM 19930 C CA . LEU A 1 64 ? -7.091 -0.879 -3.019 1.00 0.00 64 LEU A CA 17
ATOM 19931 C C . LEU A 1 64 ? -6.994 -2.407 -2.868 1.00 0.00 64 LEU A C 17
ATOM 19932 O O . LEU A 1 64 ? -6.724 -2.919 -1.778 1.00 0.00 64 LEU A O 17
ATOM 19948 N N . ASP A 1 65 ? -7.178 -3.136 -3.969 1.00 0.00 65 ASP A N 17
ATOM 19949 C CA . ASP A 1 65 ? -7.002 -4.594 -4.034 1.00 0.00 65 ASP A CA 17
ATOM 19950 C C . ASP A 1 65 ? -5.524 -4.997 -4.110 1.00 0.00 65 ASP A C 17
ATOM 19951 O O . ASP A 1 65 ? -4.685 -4.227 -4.586 1.00 0.00 65 ASP A O 17
ATOM 19960 N N . ARG A 1 66 ? -5.193 -6.227 -3.690 1.00 0.00 66 ARG A N 17
ATOM 19961 C CA . ARG A 1 66 ? -3.810 -6.750 -3.710 1.00 0.00 66 ARG A CA 17
ATOM 19962 C C . ARG A 1 66 ? -3.200 -6.756 -5.115 1.00 0.00 66 ARG A C 17
ATOM 19963 O O . ARG A 1 66 ? -2.036 -6.392 -5.276 1.00 0.00 66 ARG A O 17
ATOM 19984 N N . ALA A 1 67 ? -3.988 -7.101 -6.134 1.00 0.00 67 ALA A N 17
ATOM 19985 C CA . ALA A 1 67 ? -3.547 -7.091 -7.533 1.00 0.00 67 ALA A CA 17
ATOM 19986 C C . ALA A 1 67 ? -3.155 -5.677 -8.005 1.00 0.00 67 ALA A C 17
ATOM 19987 O O . ALA A 1 67 ? -2.126 -5.501 -8.664 1.00 0.00 67 ALA A O 17
ATOM 19994 N N . ALA A 1 68 ? -3.934 -4.660 -7.616 1.00 0.00 68 ALA A N 17
ATOM 19995 C CA . ALA A 1 68 ? -3.646 -3.260 -7.914 1.00 0.00 68 ALA A CA 17
ATOM 19996 C C . ALA A 1 68 ? -2.460 -2.732 -7.088 1.00 0.00 68 ALA A C 17
ATOM 19997 O O . ALA A 1 68 ? -1.597 -2.046 -7.634 1.00 0.00 68 ALA A O 17
ATOM 20004 N N . ALA A 1 69 ? -2.351 -3.105 -5.808 1.00 0.00 69 ALA A N 17
ATOM 20005 C CA . ALA A 1 69 ? -1.212 -2.739 -4.965 1.00 0.00 69 ALA A CA 17
ATOM 20006 C C . ALA A 1 69 ? 0.118 -3.277 -5.530 1.00 0.00 69 ALA A C 17
ATOM 20007 O O . ALA A 1 69 ? 1.081 -2.520 -5.668 1.00 0.00 69 ALA A O 17
ATOM 20014 N N . GLN A 1 70 ? 0.159 -4.548 -5.944 1.00 0.00 70 GLN A N 17
ATOM 20015 C CA . GLN A 1 70 ? 1.330 -5.141 -6.603 1.00 0.00 70 GLN A CA 17
ATOM 20016 C C . GLN A 1 70 ? 1.650 -4.449 -7.937 1.00 0.00 70 GLN A C 17
ATOM 20017 O O . GLN A 1 70 ? 2.805 -4.102 -8.175 1.00 0.00 70 GLN A O 17
ATOM 20031 N N . ALA A 1 71 ? 0.639 -4.199 -8.780 1.00 0.00 71 ALA A N 17
ATOM 20032 C CA . ALA A 1 71 ? 0.803 -3.546 -10.075 1.00 0.00 71 ALA A CA 17
ATOM 20033 C C . ALA A 1 71 ? 1.415 -2.138 -9.938 1.00 0.00 71 ALA A C 17
ATOM 20034 O O . ALA A 1 71 ? 2.443 -1.839 -10.545 1.00 0.00 71 ALA A O 17
ATOM 20041 N N . LEU A 1 72 ? 0.808 -1.289 -9.104 1.00 0.00 72 LEU A N 17
ATOM 20042 C CA . LEU A 1 72 ? 1.167 0.118 -8.945 1.00 0.00 72 LEU A CA 17
ATOM 20043 C C . LEU A 1 72 ? 2.535 0.298 -8.260 1.00 0.00 72 LEU A C 17
ATOM 20044 O O . LEU A 1 72 ? 3.270 1.221 -8.611 1.00 0.00 72 LEU A O 17
ATOM 20060 N N . LEU A 1 73 ? 2.934 -0.606 -7.353 1.00 0.00 73 LEU A N 17
ATOM 20061 C CA . LEU A 1 73 ? 4.290 -0.636 -6.778 1.00 0.00 73 LEU A CA 17
ATOM 20062 C C . LEU A 1 73 ? 5.358 -1.129 -7.779 1.00 0.00 73 LEU A C 17
ATOM 20063 O O . LEU A 1 73 ? 6.486 -0.629 -7.773 1.00 0.00 73 LEU A O 17
ATOM 20079 N N . ALA A 1 74 ? 5.003 -2.069 -8.660 1.00 0.00 74 ALA A N 17
ATOM 20080 C CA . ALA A 1 74 ? 5.871 -2.597 -9.716 1.00 0.00 74 ALA A CA 17
ATOM 20081 C C . ALA A 1 74 ? 5.955 -1.717 -10.992 1.00 0.00 74 ALA A C 17
ATOM 20082 O O . ALA A 1 74 ? 6.676 -2.062 -11.934 1.00 0.00 74 ALA A O 17
ATOM 20089 N N . GLY A 1 75 ? 5.226 -0.593 -11.055 1.00 0.00 75 GLY A N 17
ATOM 20090 C CA . GLY A 1 75 ? 5.199 0.311 -12.218 1.00 0.00 75 GLY A CA 17
ATOM 20091 C C . GLY A 1 75 ? 4.363 -0.201 -13.405 1.00 0.00 75 GLY A C 17
ATOM 20092 O O . GLY A 1 75 ? 4.642 0.144 -14.560 1.00 0.00 75 GLY A O 17
ATOM 20096 N N . ARG A 1 76 ? 3.376 -1.068 -13.138 1.00 0.00 76 ARG A N 17
ATOM 20097 C CA . ARG A 1 76 ? 2.426 -1.685 -14.087 1.00 0.00 76 ARG A CA 17
ATOM 20098 C C . ARG A 1 76 ? 0.978 -1.282 -13.760 1.00 0.00 76 ARG A C 17
ATOM 20099 O O . ARG A 1 76 ? 0.722 -0.583 -12.779 1.00 0.00 76 ARG A O 17
ATOM 20120 N N . THR A 1 77 ? 0.020 -1.739 -14.567 1.00 0.00 77 THR A N 17
ATOM 20121 C CA . THR A 1 77 ? -1.432 -1.594 -14.324 1.00 0.00 77 THR A CA 17
ATOM 20122 C C . THR A 1 77 ? -2.117 -2.954 -14.096 1.00 0.00 77 THR A C 17
ATOM 20123 O O . THR A 1 77 ? -1.693 -3.959 -14.684 1.00 0.00 77 THR A O 17
ATOM 20134 N N . PRO A 1 78 ? -3.165 -3.033 -13.247 1.00 0.00 78 PRO A N 17
ATOM 20135 C CA . PRO A 1 78 ? -3.854 -4.295 -12.947 1.00 0.00 78 PRO A CA 17
ATOM 20136 C C . PRO A 1 78 ? -4.709 -4.801 -14.116 1.00 0.00 78 PRO A C 17
ATOM 20137 O O . PRO A 1 78 ? -5.276 -4.011 -14.879 1.00 0.00 78 PRO A O 17
ATOM 20148 N N . ALA A 1 79 ? -4.845 -6.123 -14.234 1.00 0.00 79 ALA A N 17
ATOM 20149 C CA . ALA A 1 79 ? -5.660 -6.769 -15.261 1.00 0.00 79 ALA A CA 17
ATOM 20150 C C . ALA A 1 79 ? -7.144 -6.367 -15.156 1.00 0.00 79 ALA A C 17
ATOM 20151 O O . ALA A 1 79 ? -7.695 -6.283 -14.056 1.00 0.00 79 ALA A O 17
ATOM 20158 N N . ALA A 1 80 ? -7.780 -6.114 -16.306 1.00 0.00 80 ALA A N 17
ATOM 20159 C CA . ALA A 1 80 ? -9.142 -5.576 -16.453 1.00 0.00 80 ALA A CA 17
ATOM 20160 C C . ALA A 1 80 ? -9.421 -4.206 -15.774 1.00 0.00 80 ALA A C 17
ATOM 20161 O O . ALA A 1 80 ? -10.580 -3.789 -15.689 1.00 0.00 80 ALA A O 17
ATOM 20168 N N . ALA A 1 81 ? -8.376 -3.501 -15.313 1.00 0.00 81 ALA A N 17
ATOM 20169 C CA . ALA A 1 81 ? -8.402 -2.145 -14.745 1.00 0.00 81 ALA A CA 17
ATOM 20170 C C . ALA A 1 81 ? -9.583 -1.844 -13.778 1.00 0.00 81 ALA A C 17
ATOM 20171 O O . ALA A 1 81 ? -10.425 -0.991 -14.083 1.00 0.00 81 ALA A O 17
ATOM 20178 N N . PRO A 1 82 ? -9.667 -2.511 -12.603 1.00 0.00 82 PRO A N 17
ATOM 20179 C CA . PRO A 1 82 ? -10.709 -2.292 -11.590 1.00 0.00 82 PRO A CA 17
ATOM 20180 C C . PRO A 1 82 ? -10.499 -0.969 -10.812 1.00 0.00 82 PRO A C 17
ATOM 20181 O O . PRO A 1 82 ? -10.101 -0.956 -9.643 1.00 0.00 82 PRO A O 17
ATOM 20192 N N . ARG A 1 83 ? -10.766 0.158 -11.486 1.00 0.00 83 ARG A N 17
ATOM 20193 C CA . ARG A 1 83 ? -10.638 1.549 -10.993 1.00 0.00 83 ARG A CA 17
ATOM 20194 C C . ARG A 1 83 ? -9.290 1.867 -10.287 1.00 0.00 83 ARG A C 17
ATOM 20195 O O . ARG A 1 83 ? -9.312 2.367 -9.154 1.00 0.00 83 ARG A O 17
ATOM 20216 N N . PRO A 1 84 ? -8.118 1.585 -10.905 1.00 0.00 84 PRO A N 17
ATOM 20217 C CA . PRO A 1 84 ? -6.808 1.977 -10.364 1.00 0.00 84 PRO A CA 17
ATOM 20218 C C . PRO A 1 84 ? -6.633 3.508 -10.262 1.00 0.00 84 PRO A C 17
ATOM 20219 O O . PRO A 1 84 ? -7.142 4.245 -11.139 1.00 0.00 84 PRO A O 17
ATOM 20231 N N . GLY A 1 1 ? 30.854 -20.448 -20.221 1.00 0.00 1 GLY A N 18
ATOM 20232 C CA . GLY A 1 1 ? 30.573 -20.616 -18.776 1.00 0.00 1 GLY A CA 18
ATOM 20233 C C . GLY A 1 1 ? 29.140 -21.084 -18.514 1.00 0.00 1 GLY A C 18
ATOM 20234 O O . GLY A 1 1 ? 28.392 -21.358 -19.463 1.00 0.00 1 GLY A O 18
ATOM 20240 N N . PRO A 1 2 ? 28.734 -21.189 -17.233 1.00 0.00 2 PRO A N 18
ATOM 20241 C CA . PRO A 1 2 ? 27.394 -21.616 -16.831 1.00 0.00 2 PRO A CA 18
ATOM 20242 C C . PRO A 1 2 ? 26.310 -20.571 -17.160 1.00 0.00 2 PRO A C 18
ATOM 20243 O O . PRO A 1 2 ? 26.599 -19.385 -17.369 1.00 0.00 2 PRO A O 18
ATOM 20254 N N . GLY A 1 3 ? 25.043 -21.005 -17.196 1.00 0.00 3 GLY A N 18
ATOM 20255 C CA . GLY A 1 3 ? 23.883 -20.140 -17.466 1.00 0.00 3 GLY A CA 18
ATOM 20256 C C . GLY A 1 3 ? 23.581 -19.141 -16.335 1.00 0.00 3 GLY A C 18
ATOM 20257 O O . GLY A 1 3 ? 23.770 -19.443 -15.152 1.00 0.00 3 GLY A O 18
ATOM 20261 N N . SER A 1 4 ? 23.103 -17.950 -16.701 1.00 0.00 4 SER A N 18
ATOM 20262 C CA . SER A 1 4 ? 22.733 -16.866 -15.774 1.00 0.00 4 SER A CA 18
ATOM 20263 C C . SER A 1 4 ? 21.418 -17.137 -15.023 1.00 0.00 4 SER A C 18
ATOM 20264 O O . SER A 1 4 ? 20.578 -17.915 -15.486 1.00 0.00 4 SER A O 18
ATOM 20272 N N . TYR A 1 5 ? 21.221 -16.465 -13.883 1.00 0.00 5 TYR A N 18
ATOM 20273 C CA . TYR A 1 5 ? 20.018 -16.551 -13.041 1.00 0.00 5 TYR A CA 18
ATOM 20274 C C . TYR A 1 5 ? 19.319 -15.185 -12.883 1.00 0.00 5 TYR A C 18
ATOM 20275 O O . TYR A 1 5 ? 19.943 -14.126 -13.042 1.00 0.00 5 TYR A O 18
ATOM 20293 N N . THR A 1 6 ? 18.016 -15.201 -12.587 1.00 0.00 6 THR A N 18
ATOM 20294 C CA . THR A 1 6 ? 17.123 -14.021 -12.651 1.00 0.00 6 THR A CA 18
ATOM 20295 C C . THR A 1 6 ? 16.948 -13.283 -11.318 1.00 0.00 6 THR A C 18
ATOM 20296 O O . THR A 1 6 ? 16.540 -12.121 -11.307 1.00 0.00 6 THR A O 18
ATOM 20307 N N . GLY A 1 7 ? 17.296 -13.910 -10.191 1.00 0.00 7 GLY A N 18
ATOM 20308 C CA . GLY A 1 7 ? 17.167 -13.339 -8.840 1.00 0.00 7 GLY A CA 18
ATOM 20309 C C . GLY A 1 7 ? 18.004 -12.076 -8.568 1.00 0.00 7 GLY A C 18
ATOM 20310 O O . GLY A 1 7 ? 17.669 -11.304 -7.665 1.00 0.00 7 GLY A O 18
ATOM 20314 N N . ALA A 1 8 ? 19.043 -11.822 -9.367 1.00 0.00 8 ALA A N 18
ATOM 20315 C CA . ALA A 1 8 ? 19.839 -10.586 -9.332 1.00 0.00 8 ALA A CA 18
ATOM 20316 C C . ALA A 1 8 ? 19.182 -9.388 -10.067 1.00 0.00 8 ALA A C 18
ATOM 20317 O O . ALA A 1 8 ? 19.653 -8.249 -9.945 1.00 0.00 8 ALA A O 18
ATOM 20324 N N . GLY A 1 9 ? 18.106 -9.631 -10.822 1.00 0.00 9 GLY A N 18
ATOM 20325 C CA . GLY A 1 9 ? 17.355 -8.623 -11.576 1.00 0.00 9 GLY A CA 18
ATOM 20326 C C . GLY A 1 9 ? 16.214 -7.963 -10.792 1.00 0.00 9 GLY A C 18
ATOM 20327 O O . GLY A 1 9 ? 16.322 -7.700 -9.590 1.00 0.00 9 GLY A O 18
ATOM 20331 N N . GLU A 1 10 ? 15.108 -7.689 -11.484 1.00 0.00 10 GLU A N 18
ATOM 20332 C CA . GLU A 1 10 ? 13.900 -7.039 -10.944 1.00 0.00 10 GLU A CA 18
ATOM 20333 C C . GLU A 1 10 ? 13.161 -7.915 -9.901 1.00 0.00 10 GLU A C 18
ATOM 20334 O O . GLU A 1 10 ? 13.174 -9.150 -10.020 1.00 0.00 10 GLU A O 18
ATOM 20346 N N . PRO A 1 11 ? 12.482 -7.321 -8.895 1.00 0.00 11 PRO A N 18
ATOM 20347 C CA . PRO A 1 11 ? 11.716 -8.062 -7.885 1.00 0.00 11 PRO A CA 18
ATOM 20348 C C . PRO A 1 11 ? 10.447 -8.718 -8.462 1.00 0.00 11 PRO A C 18
ATOM 20349 O O . PRO A 1 11 ? 9.890 -8.272 -9.472 1.00 0.00 11 PRO A O 18
ATOM 20360 N N . SER A 1 12 ? 9.973 -9.774 -7.795 1.00 0.00 12 SER A N 18
ATOM 20361 C CA . SER A 1 12 ? 8.773 -10.546 -8.154 1.00 0.00 12 SER A CA 18
ATOM 20362 C C . SER A 1 12 ? 7.527 -10.086 -7.395 1.00 0.00 12 SER A C 18
ATOM 20363 O O . SER A 1 12 ? 7.607 -9.568 -6.280 1.00 0.00 12 SER A O 18
ATOM 20371 N N . GLN A 1 13 ? 6.352 -10.385 -7.955 1.00 0.00 13 GLN A N 18
ATOM 20372 C CA . GLN A 1 13 ? 5.078 -10.338 -7.228 1.00 0.00 13 GLN A CA 18
ATOM 20373 C C . GLN A 1 13 ? 5.079 -11.213 -5.960 1.00 0.00 13 GLN A C 18
ATOM 20374 O O . GLN A 1 13 ? 4.378 -10.891 -5.007 1.00 0.00 13 GLN A O 18
ATOM 20388 N N . ALA A 1 14 ? 5.912 -12.262 -5.903 1.00 0.00 14 ALA A N 18
ATOM 20389 C CA . ALA A 1 14 ? 6.075 -13.097 -4.711 1.00 0.00 14 ALA A CA 18
ATOM 20390 C C . ALA A 1 14 ? 6.843 -12.394 -3.569 1.00 0.00 14 ALA A C 18
ATOM 20391 O O . ALA A 1 14 ? 6.563 -12.631 -2.392 1.00 0.00 14 ALA A O 18
ATOM 20398 N N . ASP A 1 15 ? 7.764 -11.481 -3.903 1.00 0.00 15 ASP A N 18
ATOM 20399 C CA . ASP A 1 15 ? 8.466 -10.629 -2.927 1.00 0.00 15 ASP A CA 18
ATOM 20400 C C . ASP A 1 15 ? 7.570 -9.514 -2.385 1.00 0.00 15 ASP A C 18
ATOM 20401 O O . ASP A 1 15 ? 7.621 -9.183 -1.198 1.00 0.00 15 ASP A O 18
ATOM 20410 N N . LEU A 1 16 ? 6.699 -8.987 -3.247 1.00 0.00 16 LEU A N 18
ATOM 20411 C CA . LEU A 1 16 ? 5.670 -8.010 -2.887 1.00 0.00 16 LEU A CA 18
ATOM 20412 C C . LEU A 1 16 ? 4.596 -8.642 -1.991 1.00 0.00 16 LEU A C 18
ATOM 20413 O O . LEU A 1 16 ? 4.282 -8.092 -0.942 1.00 0.00 16 LEU A O 18
ATOM 20429 N N . ASP A 1 17 ? 4.061 -9.806 -2.363 1.00 0.00 17 ASP A N 18
ATOM 20430 C CA . ASP A 1 17 ? 3.018 -10.518 -1.608 1.00 0.00 17 ASP A CA 18
ATOM 20431 C C . ASP A 1 17 ? 3.432 -10.828 -0.154 1.00 0.00 17 ASP A C 18
ATOM 20432 O O . ASP A 1 17 ? 2.637 -10.662 0.774 1.00 0.00 17 ASP A O 18
ATOM 20441 N N . ALA A 1 18 ? 4.701 -11.209 0.052 1.00 0.00 18 ALA A N 18
ATOM 20442 C CA . ALA A 1 18 ? 5.259 -11.472 1.381 1.00 0.00 18 ALA A CA 18
ATOM 20443 C C . ALA A 1 18 ? 5.352 -10.206 2.255 1.00 0.00 18 ALA A C 18
ATOM 20444 O O . ALA A 1 18 ? 5.077 -10.253 3.458 1.00 0.00 18 ALA A O 18
ATOM 20451 N N . LEU A 1 19 ? 5.700 -9.068 1.647 1.00 0.00 19 LEU A N 18
ATOM 20452 C CA . LEU A 1 19 ? 5.810 -7.761 2.299 1.00 0.00 19 LEU A CA 18
ATOM 20453 C C . LEU A 1 19 ? 4.413 -7.182 2.617 1.00 0.00 19 LEU A C 18
ATOM 20454 O O . LEU A 1 19 ? 4.159 -6.728 3.735 1.00 0.00 19 LEU A O 18
ATOM 20470 N N . LEU A 1 20 ? 3.480 -7.284 1.669 1.00 0.00 20 LEU A N 18
ATOM 20471 C CA . LEU A 1 20 ? 2.102 -6.781 1.774 1.00 0.00 20 LEU A CA 18
ATOM 20472 C C . LEU A 1 20 ? 1.285 -7.517 2.846 1.00 0.00 20 LEU A C 18
ATOM 20473 O O . LEU A 1 20 ? 0.563 -6.866 3.602 1.00 0.00 20 LEU A O 18
ATOM 20489 N N . SER A 1 21 ? 1.449 -8.837 2.997 1.00 0.00 21 SER A N 18
ATOM 20490 C CA . SER A 1 21 ? 0.810 -9.593 4.090 1.00 0.00 21 SER A CA 18
ATOM 20491 C C . SER A 1 21 ? 1.274 -9.146 5.477 1.00 0.00 21 SER A C 18
ATOM 20492 O O . SER A 1 21 ? 0.480 -9.190 6.420 1.00 0.00 21 SER A O 18
ATOM 20500 N N . ALA A 1 22 ? 2.515 -8.666 5.625 1.00 0.00 22 ALA A N 18
ATOM 20501 C CA . ALA A 1 22 ? 3.002 -8.155 6.906 1.00 0.00 22 ALA A CA 18
ATOM 20502 C C . ALA A 1 22 ? 2.363 -6.801 7.257 1.00 0.00 22 ALA A C 18
ATOM 20503 O O . ALA A 1 22 ? 1.997 -6.583 8.413 1.00 0.00 22 ALA A O 18
ATOM 20510 N N . VAL A 1 23 ? 2.136 -5.910 6.284 1.00 0.00 23 VAL A N 18
ATOM 20511 C CA . VAL A 1 23 ? 1.500 -4.599 6.553 1.00 0.00 23 VAL A CA 18
ATOM 20512 C C . VAL A 1 23 ? -0.026 -4.705 6.659 1.00 0.00 23 VAL A C 18
ATOM 20513 O O . VAL A 1 23 ? -0.626 -4.058 7.518 1.00 0.00 23 VAL A O 18
ATOM 20526 N N . ARG A 1 24 ? -0.662 -5.580 5.871 1.00 0.00 24 ARG A N 18
ATOM 20527 C CA . ARG A 1 24 ? -2.119 -5.821 5.910 1.00 0.00 24 ARG A CA 18
ATOM 20528 C C . ARG A 1 24 ? -2.590 -6.541 7.177 1.00 0.00 24 ARG A C 18
ATOM 20529 O O . ARG A 1 24 ? -3.738 -6.364 7.587 1.00 0.00 24 ARG A O 18
ATOM 20550 N N . ASP A 1 25 ? -1.702 -7.299 7.826 1.00 0.00 25 ASP A N 18
ATOM 20551 C CA . ASP A 1 25 ? -1.914 -7.928 9.141 1.00 0.00 25 ASP A CA 18
ATOM 20552 C C . ASP A 1 25 ? -1.342 -7.094 10.317 1.00 0.00 25 ASP A C 18
ATOM 20553 O O . ASP A 1 25 ? -1.208 -7.587 11.439 1.00 0.00 25 ASP A O 18
ATOM 20562 N N . ASN A 1 26 ? -1.007 -5.822 10.061 1.00 0.00 26 ASN A N 18
ATOM 20563 C CA . ASN A 1 26 ? -0.517 -4.830 11.029 1.00 0.00 26 ASN A CA 18
ATOM 20564 C C . ASN A 1 26 ? 0.788 -5.232 11.765 1.00 0.00 26 ASN A C 18
ATOM 20565 O O . ASN A 1 26 ? 1.065 -4.770 12.879 1.00 0.00 26 ASN A O 18
ATOM 20576 N N . ARG A 1 27 ? 1.622 -6.069 11.134 1.00 0.00 27 ARG A N 18
ATOM 20577 C CA . ARG A 1 27 ? 2.989 -6.398 11.589 1.00 0.00 27 ARG A CA 18
ATOM 20578 C C . ARG A 1 27 ? 4.020 -5.355 11.139 1.00 0.00 27 ARG A C 18
ATOM 20579 O O . ARG A 1 27 ? 5.038 -5.183 11.809 1.00 0.00 27 ARG A O 18
ATOM 20600 N N . LEU A 1 28 ? 3.764 -4.670 10.015 1.00 0.00 28 LEU A N 18
ATOM 20601 C CA . LEU A 1 28 ? 4.685 -3.751 9.343 1.00 0.00 28 LEU A CA 18
ATOM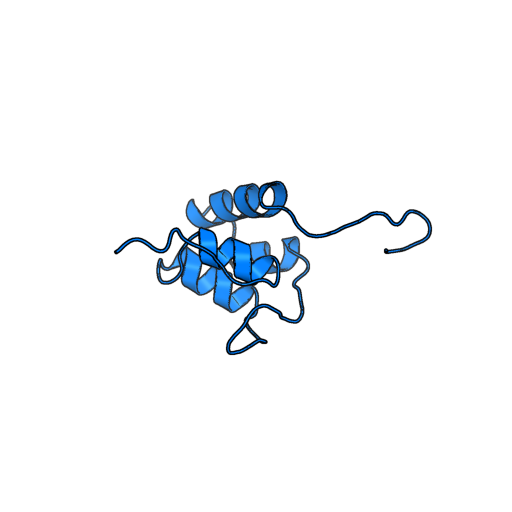 20602 C C . LEU A 1 28 ? 3.977 -2.394 9.113 1.00 0.00 28 LEU A C 18
ATOM 20603 O O . LEU A 1 28 ? 2.777 -2.362 8.843 1.00 0.00 28 LEU A O 18
ATOM 20619 N N . SER A 1 29 ? 4.688 -1.269 9.236 1.00 0.00 29 SER A N 18
ATOM 20620 C CA . SER A 1 29 ? 4.146 0.081 8.985 1.00 0.00 29 SER A CA 18
ATOM 20621 C C . SER A 1 29 ? 4.131 0.438 7.497 1.00 0.00 29 SER A C 18
ATOM 20622 O O . SER A 1 29 ? 4.957 -0.047 6.725 1.00 0.00 29 SER A O 18
ATOM 20630 N N . ILE A 1 30 ? 3.246 1.358 7.110 1.00 0.00 30 ILE A N 18
ATOM 20631 C CA . ILE A 1 30 ? 3.230 2.015 5.793 1.00 0.00 30 ILE A CA 18
ATOM 20632 C C . ILE A 1 30 ? 4.627 2.559 5.439 1.00 0.00 30 ILE A C 18
ATOM 20633 O O . ILE A 1 30 ? 5.125 2.329 4.341 1.00 0.00 30 ILE A O 18
ATOM 20649 N N . GLU A 1 31 ? 5.293 3.250 6.369 1.00 0.00 31 GLU A N 18
ATOM 20650 C CA . GLU A 1 31 ? 6.580 3.906 6.093 1.00 0.00 31 GLU A CA 18
ATOM 20651 C C . GLU A 1 31 ? 7.750 2.908 6.076 1.00 0.00 31 GLU A C 18
ATOM 20652 O O . GLU A 1 31 ? 8.656 3.014 5.244 1.00 0.00 31 GLU A O 18
ATOM 20664 N N . GLN A 1 32 ? 7.696 1.888 6.937 1.00 0.00 32 GLN A N 18
ATOM 20665 C CA . GLN A 1 32 ? 8.679 0.803 6.987 1.00 0.00 32 GLN A CA 18
ATOM 20666 C C . GLN A 1 32 ? 8.560 -0.144 5.783 1.00 0.00 32 GLN A C 18
ATOM 20667 O O . GLN A 1 32 ? 9.558 -0.734 5.367 1.00 0.00 32 GLN A O 18
ATOM 20681 N N . ALA A 1 33 ? 7.380 -0.268 5.167 1.00 0.00 33 ALA A N 18
ATOM 20682 C CA . ALA A 1 33 ? 7.197 -1.004 3.921 1.00 0.00 33 ALA A CA 18
ATOM 20683 C C . ALA A 1 33 ? 7.774 -0.239 2.716 1.00 0.00 33 ALA A C 18
ATOM 20684 O O . ALA A 1 33 ? 8.450 -0.845 1.881 1.00 0.00 33 ALA A O 18
ATOM 20691 N N . VAL A 1 34 ? 7.593 1.087 2.650 1.00 0.00 34 VAL A N 18
ATOM 20692 C CA . VAL A 1 34 ? 8.062 1.937 1.540 1.00 0.00 34 VAL A CA 18
ATOM 20693 C C . VAL A 1 34 ? 9.587 1.991 1.507 1.00 0.00 34 VAL A C 18
ATOM 20694 O O . VAL A 1 34 ? 10.176 1.884 0.428 1.00 0.00 34 VAL A O 18
ATOM 20707 N N . THR A 1 35 ? 10.242 2.092 2.668 1.00 0.00 35 THR A N 18
ATOM 20708 C CA . THR A 1 35 ? 11.713 2.213 2.723 1.00 0.00 35 THR A CA 18
ATOM 20709 C C . THR A 1 35 ? 12.447 0.932 2.290 1.00 0.00 35 THR A C 18
ATOM 20710 O O . THR A 1 35 ? 13.573 1.005 1.794 1.00 0.00 35 THR A O 18
ATOM 20721 N N . LEU A 1 36 ? 11.795 -0.236 2.398 1.00 0.00 36 LEU A N 18
ATOM 20722 C CA . LEU A 1 36 ? 12.304 -1.526 1.912 1.00 0.00 36 LEU A CA 18
ATOM 20723 C C . LEU A 1 36 ? 11.916 -1.799 0.450 1.00 0.00 36 LEU A C 18
ATOM 20724 O O . LEU A 1 36 ? 12.702 -2.383 -0.300 1.00 0.00 36 LEU A O 18
ATOM 20740 N N . LEU A 1 37 ? 10.720 -1.366 0.035 1.00 0.00 37 LEU A N 18
ATOM 20741 C CA . LEU A 1 37 ? 10.142 -1.645 -1.285 1.00 0.00 37 LEU A CA 18
ATOM 20742 C C . LEU A 1 37 ? 10.716 -0.764 -2.412 1.00 0.00 37 LEU A C 18
ATOM 20743 O O . LEU A 1 37 ? 10.882 -1.242 -3.536 1.00 0.00 37 LEU A O 18
ATOM 20759 N N . THR A 1 38 ? 11.009 0.508 -2.135 1.00 0.00 38 THR A N 18
ATOM 20760 C CA . THR A 1 38 ? 11.429 1.481 -3.158 1.00 0.00 38 THR A CA 18
ATOM 20761 C C . THR A 1 38 ? 12.771 1.080 -3.804 1.00 0.00 38 THR A C 18
ATOM 20762 O O . THR A 1 38 ? 13.710 0.761 -3.064 1.00 0.00 38 THR A O 18
ATOM 20773 N N . PRO A 1 39 ? 12.909 1.094 -5.145 1.00 0.00 39 PRO A N 18
ATOM 20774 C CA . PRO A 1 39 ? 14.164 0.773 -5.829 1.00 0.00 39 PRO A CA 18
ATOM 20775 C C . PRO A 1 39 ? 15.358 1.624 -5.368 1.00 0.00 39 PRO A C 18
ATOM 20776 O O . PRO A 1 39 ? 15.210 2.807 -5.043 1.00 0.00 39 PRO A O 18
ATOM 20787 N N . ARG A 1 40 ? 16.560 1.029 -5.362 1.00 0.00 40 ARG A N 18
ATOM 20788 C CA . ARG A 1 40 ? 17.806 1.662 -4.873 1.00 0.00 40 ARG A CA 18
ATOM 20789 C C . ARG A 1 40 ? 18.353 2.750 -5.809 1.00 0.00 40 ARG A C 18
ATOM 20790 O O . ARG A 1 40 ? 19.155 3.580 -5.373 1.00 0.00 40 ARG A O 18
ATOM 20811 N N . ARG A 1 41 ? 17.924 2.762 -7.078 1.00 0.00 41 ARG A N 18
ATOM 20812 C CA . ARG A 1 41 ? 18.232 3.776 -8.108 1.00 0.00 41 ARG A CA 18
ATOM 20813 C C . ARG A 1 41 ? 17.006 4.066 -8.983 1.00 0.00 41 ARG A C 18
ATOM 20814 O O . ARG A 1 41 ? 16.205 3.171 -9.252 1.00 0.00 41 ARG A O 18
ATOM 20835 N N . GLY A 1 42 ? 16.879 5.316 -9.431 1.00 0.00 42 GLY A N 18
ATOM 20836 C CA . GLY A 1 42 ? 15.816 5.797 -10.322 1.00 0.00 42 GLY A CA 18
ATOM 20837 C C . GLY A 1 42 ? 16.129 5.646 -11.820 1.00 0.00 42 GLY A C 18
ATOM 20838 O O . GLY A 1 42 ? 17.086 4.980 -12.219 1.00 0.00 42 GLY A O 18
ATOM 20842 N N . GLY A 1 43 ? 15.307 6.287 -12.656 1.00 0.00 43 GLY A N 18
ATOM 20843 C CA . GLY A 1 43 ? 15.480 6.387 -14.113 1.00 0.00 43 GLY A CA 18
ATOM 20844 C C . GLY A 1 43 ? 15.025 5.172 -14.938 1.00 0.00 43 GLY A C 18
ATOM 20845 O O . GLY A 1 43 ? 14.996 5.251 -16.168 1.00 0.00 43 GLY A O 18
ATOM 20849 N N . GLY A 1 44 ? 14.648 4.066 -14.291 1.00 0.00 44 GLY A N 18
ATOM 20850 C CA . GLY A 1 44 ? 14.105 2.869 -14.935 1.00 0.00 44 GLY A CA 18
ATOM 20851 C C . GLY A 1 44 ? 12.613 2.969 -15.271 1.00 0.00 44 GLY A C 18
ATOM 20852 O O . GLY A 1 44 ? 11.921 3.931 -14.908 1.00 0.00 44 GLY A O 18
ATOM 20856 N N . SER A 1 45 ? 12.081 1.937 -15.939 1.00 0.00 45 SER A N 18
ATOM 20857 C CA . SER A 1 45 ? 10.670 1.854 -16.379 1.00 0.00 45 SER A CA 18
ATOM 20858 C C . SER A 1 45 ? 9.669 1.594 -15.236 1.00 0.00 45 SER A C 18
ATOM 20859 O O . SER A 1 45 ? 8.460 1.656 -15.461 1.00 0.00 45 SER A O 18
ATOM 20867 N N . GLY A 1 46 ? 10.146 1.330 -14.010 1.00 0.00 46 GLY A N 18
ATOM 20868 C CA . GLY A 1 46 ? 9.336 1.083 -12.804 1.00 0.00 46 GLY A CA 18
ATOM 20869 C C . GLY A 1 46 ? 8.726 2.327 -12.131 1.00 0.00 46 GLY A C 18
ATOM 20870 O O . GLY A 1 46 ? 8.130 2.219 -11.057 1.00 0.00 46 GLY A O 18
ATOM 20874 N N . GLY A 1 47 ? 8.887 3.512 -12.726 1.00 0.00 47 GLY A N 18
ATOM 20875 C CA . GLY A 1 47 ? 8.225 4.757 -12.303 1.00 0.00 47 GLY A CA 18
ATOM 20876 C C . GLY A 1 47 ? 6.700 4.766 -12.545 1.00 0.00 47 GLY A C 18
ATOM 20877 O O . GLY A 1 47 ? 6.162 3.927 -13.274 1.00 0.00 47 GLY A O 18
ATOM 20881 N N . GLY A 1 48 ? 5.994 5.725 -11.935 1.00 0.00 48 GLY A N 18
ATOM 20882 C CA . GLY A 1 48 ? 4.537 5.879 -12.032 1.00 0.00 48 GLY A CA 18
ATOM 20883 C C . GLY A 1 48 ? 3.995 7.150 -11.364 1.00 0.00 48 GLY A C 18
ATOM 20884 O O . GLY A 1 48 ? 4.732 7.878 -10.693 1.00 0.00 48 GLY A O 18
ATOM 20888 N N . SER A 1 49 ? 2.700 7.419 -11.547 1.00 0.00 49 SER A N 18
ATOM 20889 C CA . SER A 1 49 ? 1.994 8.629 -11.075 1.00 0.00 49 SER A CA 18
ATOM 20890 C C . SER A 1 49 ? 1.284 8.498 -9.725 1.00 0.00 49 SER A C 18
ATOM 20891 O O . SER A 1 49 ? 0.460 9.339 -9.352 1.00 0.00 49 SER A O 18
ATOM 20899 N N . MET A 1 50 ? 1.654 7.473 -8.960 1.00 0.00 50 MET A N 18
ATOM 20900 C CA . MET A 1 50 ? 1.233 7.239 -7.584 1.00 0.00 50 MET A CA 18
ATOM 20901 C C . MET A 1 50 ? 2.421 6.740 -6.748 1.00 0.00 50 MET A C 18
ATOM 20902 O O . MET A 1 50 ? 3.082 5.760 -7.097 1.00 0.00 50 MET A O 18
ATOM 20916 N N . ASP A 1 51 ? 2.695 7.436 -5.648 1.00 0.00 51 ASP A N 18
ATOM 20917 C CA . ASP A 1 51 ? 3.747 7.091 -4.680 1.00 0.00 51 ASP A CA 18
ATOM 20918 C C . ASP A 1 51 ? 3.440 5.811 -3.893 1.00 0.00 51 ASP A C 18
ATOM 20919 O O . ASP A 1 51 ? 2.283 5.528 -3.571 1.00 0.00 51 ASP A O 18
ATOM 20928 N N . ALA A 1 52 ? 4.473 5.054 -3.508 1.00 0.00 52 ALA A N 18
ATOM 20929 C CA . ALA A 1 52 ? 4.321 3.806 -2.749 1.00 0.00 52 ALA A CA 18
ATOM 20930 C C . ALA A 1 52 ? 3.598 4.013 -1.405 1.00 0.00 52 ALA A C 18
ATOM 20931 O O . ALA A 1 52 ? 2.760 3.193 -1.027 1.00 0.00 52 ALA A O 18
ATOM 20938 N N . LYS A 1 53 ? 3.852 5.137 -0.718 1.00 0.00 53 LYS A N 18
ATOM 20939 C CA . LYS A 1 53 ? 3.178 5.526 0.535 1.00 0.00 53 LYS A CA 18
ATOM 20940 C C . LYS A 1 53 ? 1.661 5.598 0.354 1.00 0.00 53 LYS A C 18
ATOM 20941 O O . LYS A 1 53 ? 0.918 4.966 1.096 1.00 0.00 53 LYS A O 18
ATOM 20960 N N . GLU A 1 54 ? 1.213 6.345 -0.650 1.00 0.00 54 GLU A N 18
ATOM 20961 C CA . GLU A 1 54 ? -0.204 6.504 -1.004 1.00 0.00 54 GLU A CA 18
ATOM 20962 C C . GLU A 1 54 ? -0.851 5.156 -1.362 1.00 0.00 54 GLU A C 18
ATOM 20963 O O . GLU A 1 54 ? -1.944 4.845 -0.882 1.00 0.00 54 GLU A O 18
ATOM 20975 N N . ILE A 1 55 ? -0.149 4.320 -2.137 1.00 0.00 55 ILE A N 18
ATOM 20976 C CA . ILE A 1 55 ? -0.619 2.984 -2.537 1.00 0.00 55 ILE A CA 18
ATOM 20977 C C . ILE A 1 55 ? -0.799 2.064 -1.315 1.00 0.00 55 ILE A C 18
ATOM 20978 O O . ILE A 1 55 ? -1.861 1.456 -1.153 1.00 0.00 55 ILE A O 18
ATOM 20994 N N . LEU A 1 56 ? 0.189 2.008 -0.410 1.00 0.00 56 LEU A N 18
ATOM 20995 C CA . LEU A 1 56 ? 0.091 1.243 0.843 1.00 0.00 56 LEU A CA 18
ATOM 20996 C C . LEU A 1 56 ? -1.028 1.782 1.747 1.00 0.00 56 LEU A C 18
ATOM 20997 O O . LEU A 1 56 ? -1.750 0.988 2.352 1.00 0.00 56 LEU A O 18
ATOM 21013 N N . THR A 1 57 ? -1.221 3.104 1.810 1.00 0.00 57 THR A N 18
ATOM 21014 C CA . THR A 1 57 ? -2.282 3.736 2.610 1.00 0.00 57 THR A CA 18
ATOM 21015 C C . THR A 1 57 ? -3.671 3.286 2.131 1.00 0.00 57 THR A C 18
ATOM 21016 O O . THR A 1 57 ? -4.501 2.870 2.945 1.00 0.00 57 THR A O 18
ATOM 21027 N N . ARG A 1 58 ? -3.919 3.280 0.810 1.00 0.00 58 ARG A N 18
ATOM 21028 C CA . ARG A 1 58 ? -5.183 2.810 0.209 1.00 0.00 58 ARG A CA 18
ATOM 21029 C C . ARG A 1 58 ? -5.379 1.298 0.361 1.00 0.00 58 ARG A C 18
ATOM 21030 O O . ARG A 1 58 ? -6.482 0.858 0.695 1.00 0.00 58 ARG A O 18
ATOM 21051 N N . PHE A 1 59 ? -4.324 0.501 0.161 1.00 0.00 59 PHE A N 18
ATOM 21052 C CA . PHE A 1 59 ? -4.340 -0.954 0.322 1.00 0.00 59 PHE A CA 18
ATOM 21053 C C . PHE A 1 59 ? -4.658 -1.371 1.761 1.00 0.00 59 PHE A C 18
ATOM 21054 O O . PHE A 1 59 ? -5.517 -2.233 1.971 1.00 0.00 59 PHE A O 18
ATOM 21071 N N . LYS A 1 60 ? -4.021 -0.743 2.760 1.00 0.00 60 LYS A N 18
ATOM 21072 C CA . LYS A 1 60 ? -4.235 -1.070 4.180 1.00 0.00 60 LYS A CA 18
ATOM 21073 C C . LYS A 1 60 ? -5.615 -0.633 4.683 1.00 0.00 60 LYS A C 18
ATOM 21074 O O . LYS A 1 60 ? -6.228 -1.336 5.485 1.00 0.00 60 LYS A O 18
ATOM 21093 N N . ASP A 1 61 ? -6.131 0.487 4.174 1.00 0.00 61 ASP A N 18
ATOM 21094 C CA . ASP A 1 61 ? -7.481 0.985 4.475 1.00 0.00 61 ASP A CA 18
ATOM 21095 C C . ASP A 1 61 ? -8.607 0.155 3.800 1.00 0.00 61 ASP A C 18
ATOM 21096 O O . ASP A 1 61 ? -9.782 0.283 4.161 1.00 0.00 61 ASP A O 18
ATOM 21105 N N . GLY A 1 62 ? -8.268 -0.713 2.838 1.00 0.00 62 GLY A N 18
ATOM 21106 C CA . GLY A 1 62 ? -9.220 -1.526 2.068 1.00 0.00 62 GLY A CA 18
ATOM 21107 C C . GLY A 1 62 ? -9.854 -0.804 0.866 1.00 0.00 62 GLY A C 18
ATOM 21108 O O . GLY A 1 62 ? -10.795 -1.323 0.261 1.00 0.00 62 GLY A O 18
ATOM 21112 N N . GLY A 1 63 ? -9.348 0.382 0.504 1.00 0.00 63 GLY A N 18
ATOM 21113 C CA . GLY A 1 63 ? -9.741 1.138 -0.692 1.00 0.00 63 GLY A CA 18
ATOM 21114 C C . GLY A 1 63 ? -9.074 0.652 -1.991 1.00 0.00 63 GLY A C 18
ATOM 21115 O O . GLY A 1 63 ? -9.445 1.107 -3.079 1.00 0.00 63 GLY A O 18
ATOM 21119 N N . LEU A 1 64 ? -8.104 -0.263 -1.892 1.00 0.00 64 LEU A N 18
ATOM 21120 C CA . LEU A 1 64 ? -7.335 -0.839 -3.006 1.00 0.00 64 LEU A CA 18
ATOM 21121 C C . LEU A 1 64 ? -7.149 -2.358 -2.815 1.00 0.00 64 LEU A C 18
ATOM 21122 O O . LEU A 1 64 ? -6.904 -2.827 -1.699 1.00 0.00 64 LEU A O 18
ATOM 21138 N N . ASP A 1 65 ? -7.231 -3.124 -3.904 1.00 0.00 65 ASP A N 18
ATOM 21139 C CA . ASP A 1 65 ? -6.968 -4.573 -3.920 1.00 0.00 65 ASP A CA 18
ATOM 21140 C C . ASP A 1 65 ? -5.467 -4.874 -4.046 1.00 0.00 65 ASP A C 18
ATOM 21141 O O . ASP A 1 65 ? -4.709 -4.079 -4.609 1.00 0.00 65 ASP A O 18
ATOM 21150 N N . ARG A 1 66 ? -5.030 -6.047 -3.564 1.00 0.00 66 ARG A N 18
ATOM 21151 C CA . ARG A 1 66 ? -3.612 -6.461 -3.600 1.00 0.00 66 ARG A CA 18
ATOM 21152 C C . ARG A 1 66 ? -3.054 -6.522 -5.027 1.00 0.00 66 ARG A C 18
ATOM 21153 O O . ARG A 1 66 ? -1.934 -6.071 -5.267 1.00 0.00 66 ARG A O 18
ATOM 21174 N N . ALA A 1 67 ? -3.849 -7.008 -5.979 1.00 0.00 67 ALA A N 18
ATOM 21175 C CA . ALA A 1 67 ? -3.473 -7.086 -7.394 1.00 0.00 67 ALA A CA 18
ATOM 21176 C C . ALA A 1 67 ? -3.185 -5.696 -8.001 1.00 0.00 67 ALA A C 18
ATOM 21177 O O . ALA A 1 67 ? -2.208 -5.529 -8.737 1.00 0.00 67 ALA A O 18
ATOM 21184 N N . ALA A 1 68 ? -3.993 -4.691 -7.650 1.00 0.00 68 ALA A N 18
ATOM 21185 C CA . ALA A 1 68 ? -3.784 -3.302 -8.060 1.00 0.00 68 ALA A CA 18
ATOM 21186 C C . ALA A 1 68 ? -2.591 -2.666 -7.321 1.00 0.00 68 ALA A C 18
ATOM 21187 O O . ALA A 1 68 ? -1.769 -2.000 -7.953 1.00 0.00 68 ALA A O 18
ATOM 21194 N N . ALA A 1 69 ? -2.434 -2.923 -6.017 1.00 0.00 69 ALA A N 18
ATOM 21195 C CA . ALA A 1 69 ? -1.298 -2.447 -5.235 1.00 0.00 69 ALA A CA 18
ATOM 21196 C C . ALA A 1 69 ? 0.035 -2.928 -5.832 1.00 0.00 69 ALA A C 18
ATOM 21197 O O . ALA A 1 69 ? 0.899 -2.110 -6.149 1.00 0.00 69 ALA A O 18
ATOM 21204 N N . GLN A 1 70 ? 0.178 -4.230 -6.089 1.00 0.00 70 GLN A N 18
ATOM 21205 C CA . GLN A 1 70 ? 1.382 -4.823 -6.687 1.00 0.00 70 GLN A CA 18
ATOM 21206 C C . GLN A 1 70 ? 1.715 -4.227 -8.065 1.00 0.00 70 GLN A C 18
ATOM 21207 O O . GLN A 1 70 ? 2.873 -3.910 -8.334 1.00 0.00 70 GLN A O 18
ATOM 21221 N N . ALA A 1 71 ? 0.707 -4.018 -8.920 1.00 0.00 71 ALA A N 18
ATOM 21222 C CA . ALA A 1 71 ? 0.881 -3.451 -10.260 1.00 0.00 71 ALA A CA 18
ATOM 21223 C C . ALA A 1 71 ? 1.411 -2.003 -10.239 1.00 0.00 71 ALA A C 18
ATOM 21224 O O . ALA A 1 71 ? 2.191 -1.602 -11.102 1.00 0.00 71 ALA A O 18
ATOM 21231 N N . LEU A 1 72 ? 0.992 -1.222 -9.241 1.00 0.00 72 LEU A N 18
ATOM 21232 C CA . LEU A 1 72 ? 1.314 0.201 -9.089 1.00 0.00 72 LEU A CA 18
ATOM 21233 C C . LEU A 1 72 ? 2.619 0.424 -8.314 1.00 0.00 72 LEU A C 18
ATOM 21234 O O . LEU A 1 72 ? 3.382 1.335 -8.630 1.00 0.00 72 LEU A O 18
ATOM 21250 N N . LEU A 1 73 ? 2.917 -0.460 -7.359 1.00 0.00 73 LEU A N 18
ATOM 21251 C CA . LEU A 1 73 ? 4.202 -0.530 -6.644 1.00 0.00 73 LEU A CA 18
ATOM 21252 C C . LEU A 1 73 ? 5.358 -0.955 -7.565 1.00 0.00 73 LEU A C 18
ATOM 21253 O O . LEU A 1 73 ? 6.472 -0.438 -7.435 1.00 0.00 73 LEU A O 18
ATOM 21269 N N . ALA A 1 74 ? 5.090 -1.846 -8.526 1.00 0.00 74 ALA A N 18
ATOM 21270 C CA . ALA A 1 74 ? 6.031 -2.195 -9.587 1.00 0.00 74 ALA A CA 18
ATOM 21271 C C . ALA A 1 74 ? 6.085 -1.161 -10.741 1.00 0.00 74 ALA A C 18
ATOM 21272 O O . ALA A 1 74 ? 7.012 -1.196 -11.556 1.00 0.00 74 ALA A O 18
ATOM 21279 N N . GLY A 1 75 ? 5.096 -0.263 -10.837 1.00 0.00 75 GLY A N 18
ATOM 21280 C CA . GLY A 1 75 ? 4.993 0.770 -11.876 1.00 0.00 75 GLY A CA 18
ATOM 21281 C C . GLY A 1 75 ? 4.504 0.292 -13.253 1.00 0.00 75 GLY A C 18
ATOM 21282 O O . GLY A 1 75 ? 4.718 0.977 -14.253 1.00 0.00 75 GLY A O 18
ATOM 21286 N N . ARG A 1 76 ? 3.861 -0.885 -13.323 1.00 0.00 76 ARG A N 18
ATOM 21287 C CA . ARG A 1 76 ? 3.405 -1.533 -14.573 1.00 0.00 76 ARG A CA 18
ATOM 21288 C C . ARG A 1 76 ? 1.927 -1.283 -14.891 1.00 0.00 76 ARG A C 18
ATOM 21289 O O . ARG A 1 76 ? 1.526 -1.420 -16.048 1.00 0.00 76 ARG A O 18
ATOM 21310 N N . THR A 1 77 ? 1.148 -0.866 -13.884 1.00 0.00 77 THR A N 18
ATOM 21311 C CA . THR A 1 77 ? -0.314 -0.598 -13.873 1.00 0.00 77 THR A CA 18
ATOM 21312 C C . THR A 1 77 ? -1.213 -1.825 -14.132 1.00 0.00 77 THR A C 18
ATOM 21313 O O . THR A 1 77 ? -0.827 -2.730 -14.878 1.00 0.00 77 THR A O 18
ATOM 21324 N N . PRO A 1 78 ? -2.396 -1.924 -13.481 1.00 0.00 78 PRO A N 18
ATOM 21325 C CA . PRO A 1 78 ? -3.267 -3.100 -13.579 1.00 0.00 78 PRO A CA 18
ATOM 21326 C C . PRO A 1 78 ? -3.980 -3.198 -14.939 1.00 0.00 78 PRO A C 18
ATOM 21327 O O . PRO A 1 78 ? -4.177 -2.198 -15.636 1.00 0.00 78 PRO A O 18
ATOM 21338 N N . ALA A 1 79 ? -4.387 -4.417 -15.311 1.00 0.00 79 ALA A N 18
ATOM 21339 C CA . ALA A 1 79 ? -5.035 -4.749 -16.585 1.00 0.00 79 ALA A CA 18
ATOM 21340 C C . ALA A 1 79 ? -6.162 -5.796 -16.427 1.00 0.00 79 ALA A C 18
ATOM 21341 O O . ALA A 1 79 ? -6.199 -6.549 -15.447 1.00 0.00 79 ALA A O 18
ATOM 21348 N N . ALA A 1 80 ? -7.077 -5.845 -17.403 1.00 0.00 80 ALA A N 18
ATOM 21349 C CA . ALA A 1 80 ? -8.226 -6.759 -17.441 1.00 0.00 80 ALA A CA 18
ATOM 21350 C C . ALA A 1 80 ? -8.594 -7.185 -18.876 1.00 0.00 80 ALA A C 18
ATOM 21351 O O . ALA A 1 80 ? -8.157 -6.570 -19.855 1.00 0.00 80 ALA A O 18
ATOM 21358 N N . ALA A 1 81 ? -9.430 -8.221 -18.992 1.00 0.00 81 ALA A N 18
ATOM 21359 C CA . ALA A 1 81 ? -10.069 -8.658 -20.237 1.00 0.00 81 ALA A CA 18
ATOM 21360 C C . ALA A 1 81 ? -11.540 -9.084 -19.987 1.00 0.00 81 ALA A C 18
ATOM 21361 O O . ALA A 1 81 ? -11.838 -9.636 -18.922 1.00 0.00 81 ALA A O 18
ATOM 21368 N N . PRO A 1 82 ? -12.463 -8.895 -20.953 1.00 0.00 82 PRO A N 18
ATOM 21369 C CA . PRO A 1 82 ? -13.890 -9.224 -20.813 1.00 0.00 82 PRO A CA 18
ATOM 21370 C C . PRO A 1 82 ? -14.220 -10.720 -21.037 1.00 0.00 82 PRO A C 18
ATOM 21371 O O . PRO A 1 82 ? -15.381 -11.091 -21.247 1.00 0.00 82 PRO A O 18
ATOM 21382 N N . ARG A 1 83 ? -13.200 -11.583 -21.019 1.00 0.00 83 ARG A N 18
ATOM 21383 C CA . ARG A 1 83 ? -13.284 -13.028 -21.305 1.00 0.00 83 ARG A CA 18
ATOM 21384 C C . ARG A 1 83 ? -13.910 -13.824 -20.140 1.00 0.00 83 ARG A C 18
ATOM 21385 O O . ARG A 1 83 ? -13.719 -13.442 -18.979 1.00 0.00 83 ARG A O 18
ATOM 21406 N N . PRO A 1 84 ? -14.639 -14.929 -20.415 1.00 0.00 84 PRO A N 18
ATOM 21407 C CA . PRO A 1 84 ? -15.247 -15.779 -19.384 1.00 0.00 84 PRO A CA 18
ATOM 21408 C C . PRO A 1 84 ? -14.209 -16.562 -18.553 1.00 0.00 84 PRO A C 18
ATOM 21409 O O . PRO A 1 84 ? -14.466 -16.769 -17.345 1.00 0.00 84 PRO A O 18
ATOM 21421 N N . GLY A 1 1 ? 21.323 -25.594 -25.155 1.00 0.00 1 GLY A N 19
ATOM 21422 C CA . GLY A 1 1 ? 19.908 -25.242 -25.422 1.00 0.00 1 GLY A CA 19
ATOM 21423 C C . GLY A 1 1 ? 19.652 -23.741 -25.308 1.00 0.00 1 GLY A C 19
ATOM 21424 O O . GLY A 1 1 ? 20.608 -22.957 -25.282 1.00 0.00 1 GLY A O 19
ATOM 21430 N N . PRO A 1 2 ? 18.378 -23.301 -25.241 1.00 0.00 2 PRO A N 19
ATOM 21431 C CA . PRO A 1 2 ? 18.007 -21.876 -25.230 1.00 0.00 2 PRO A CA 19
ATOM 21432 C C . PRO A 1 2 ? 18.424 -21.082 -23.977 1.00 0.00 2 PRO A C 19
ATOM 21433 O O . PRO A 1 2 ? 18.542 -19.854 -24.039 1.00 0.00 2 PRO A O 19
ATOM 21444 N N . GLY A 1 3 ? 18.654 -21.761 -22.843 1.00 0.00 3 GLY A N 19
ATOM 21445 C CA . GLY A 1 3 ? 19.000 -21.134 -21.559 1.00 0.00 3 GLY A CA 19
ATOM 21446 C C . GLY A 1 3 ? 17.815 -20.410 -20.898 1.00 0.00 3 GLY A C 19
ATOM 21447 O O . GLY A 1 3 ? 16.659 -20.820 -21.048 1.00 0.00 3 GLY A O 19
ATOM 21451 N N . SER A 1 4 ? 18.099 -19.339 -20.151 1.00 0.00 4 SER A N 19
ATOM 21452 C CA . SER A 1 4 ? 17.102 -18.494 -19.470 1.00 0.00 4 SER A CA 19
ATOM 21453 C C . SER A 1 4 ? 17.505 -17.013 -19.507 1.00 0.00 4 SER A C 19
ATOM 21454 O O . SER A 1 4 ? 18.695 -16.686 -19.573 1.00 0.00 4 SER A O 19
ATOM 21462 N N . TYR A 1 5 ? 16.516 -16.117 -19.481 1.00 0.00 5 TYR A N 19
ATOM 21463 C CA . TYR A 1 5 ? 16.678 -14.660 -19.551 1.00 0.00 5 TYR A CA 19
ATOM 21464 C C . TYR A 1 5 ? 15.593 -13.931 -18.735 1.00 0.00 5 TYR A C 19
ATOM 21465 O O . TYR A 1 5 ? 14.442 -14.381 -18.668 1.00 0.00 5 TYR A O 19
ATOM 21483 N N . THR A 1 6 ? 15.949 -12.791 -18.128 1.00 0.00 6 THR A N 19
ATOM 21484 C CA . THR A 1 6 ? 15.056 -11.926 -17.330 1.00 0.00 6 THR A CA 19
ATOM 21485 C C . THR A 1 6 ? 15.306 -10.438 -17.605 1.00 0.00 6 THR A C 19
ATOM 21486 O O . THR A 1 6 ? 16.432 -10.027 -17.910 1.00 0.00 6 THR A O 19
ATOM 21497 N N . GLY A 1 7 ? 14.259 -9.612 -17.477 1.00 0.00 7 GLY A N 19
ATOM 21498 C CA . GLY A 1 7 ? 14.336 -8.157 -17.668 1.00 0.00 7 GLY A CA 19
ATOM 21499 C C . GLY A 1 7 ? 14.975 -7.391 -16.498 1.00 0.00 7 GLY A C 19
ATOM 21500 O O . GLY A 1 7 ? 15.675 -6.397 -16.728 1.00 0.00 7 GLY A O 19
ATOM 21504 N N . ALA A 1 8 ? 14.787 -7.883 -15.266 1.00 0.00 8 ALA A N 19
ATOM 21505 C CA . ALA A 1 8 ? 15.305 -7.332 -14.003 1.00 0.00 8 ALA A CA 19
ATOM 21506 C C . ALA A 1 8 ? 14.949 -5.845 -13.729 1.00 0.00 8 ALA A C 19
ATOM 21507 O O . ALA A 1 8 ? 14.152 -5.222 -14.434 1.00 0.00 8 ALA A O 19
ATOM 21514 N N . GLY A 1 9 ? 15.517 -5.273 -12.657 1.00 0.00 9 GLY A N 19
ATOM 21515 C CA . GLY A 1 9 ? 15.385 -3.852 -12.291 1.00 0.00 9 GLY A CA 19
ATOM 21516 C C . GLY A 1 9 ? 14.106 -3.460 -11.533 1.00 0.00 9 GLY A C 19
ATOM 21517 O O . GLY A 1 9 ? 13.912 -2.283 -11.227 1.00 0.00 9 GLY A O 19
ATOM 21521 N N . GLU A 1 10 ? 13.242 -4.422 -11.207 1.00 0.00 10 GLU A N 19
ATOM 21522 C CA . GLU A 1 10 ? 11.981 -4.239 -10.475 1.00 0.00 10 GLU A CA 19
ATOM 21523 C C . GLU A 1 10 ? 11.722 -5.403 -9.490 1.00 0.00 10 GLU A C 19
ATOM 21524 O O . GLU A 1 10 ? 12.187 -6.526 -9.741 1.00 0.00 10 GLU A O 19
ATOM 21536 N N . PRO A 1 11 ? 10.988 -5.186 -8.379 1.00 0.00 11 PRO A N 19
ATOM 21537 C CA . PRO A 1 11 ? 10.606 -6.260 -7.455 1.00 0.00 11 PRO A CA 19
ATOM 21538 C C . PRO A 1 11 ? 9.599 -7.230 -8.100 1.00 0.00 11 PRO A C 19
ATOM 21539 O O . PRO A 1 11 ? 8.741 -6.824 -8.896 1.00 0.00 11 PRO A O 19
ATOM 21550 N N . SER A 1 12 ? 9.674 -8.519 -7.753 1.00 0.00 12 SER A N 19
ATOM 21551 C CA . SER A 1 12 ? 8.731 -9.542 -8.230 1.00 0.00 12 SER A CA 19
ATOM 21552 C C . SER A 1 12 ? 7.374 -9.448 -7.531 1.00 0.00 12 SER A C 19
ATOM 21553 O O . SER A 1 12 ? 7.253 -8.898 -6.431 1.00 0.00 12 SER A O 19
ATOM 21561 N N . GLN A 1 13 ? 6.349 -10.077 -8.119 1.00 0.00 13 GLN A N 19
ATOM 21562 C CA . GLN A 1 13 ? 5.064 -10.295 -7.441 1.00 0.00 13 GLN A CA 19
ATOM 21563 C C . GLN A 1 13 ? 5.229 -11.082 -6.127 1.00 0.00 13 GLN A C 19
ATOM 21564 O O . GLN A 1 13 ? 4.411 -10.921 -5.224 1.00 0.00 13 GLN A O 19
ATOM 21578 N N . ALA A 1 14 ? 6.295 -11.884 -5.984 1.00 0.00 14 ALA A N 19
ATOM 21579 C CA . ALA A 1 14 ? 6.577 -12.640 -4.760 1.00 0.00 14 ALA A CA 19
ATOM 21580 C C . ALA A 1 14 ? 7.252 -11.774 -3.677 1.00 0.00 14 ALA A C 19
ATOM 21581 O O . ALA A 1 14 ? 6.902 -11.871 -2.500 1.00 0.00 14 ALA A O 19
ATOM 21588 N N . ASP A 1 15 ? 8.157 -10.873 -4.070 1.00 0.00 15 ASP A N 19
ATOM 21589 C CA . ASP A 1 15 ? 8.737 -9.852 -3.176 1.00 0.00 15 ASP A CA 19
ATOM 21590 C C . ASP A 1 15 ? 7.660 -8.923 -2.607 1.00 0.00 15 ASP A C 19
ATOM 21591 O O . ASP A 1 15 ? 7.649 -8.606 -1.416 1.00 0.00 15 ASP A O 19
ATOM 21600 N N . LEU A 1 16 ? 6.724 -8.522 -3.466 1.00 0.00 16 LEU A N 19
ATOM 21601 C CA . LEU A 1 16 ? 5.602 -7.647 -3.131 1.00 0.00 16 LEU A CA 19
ATOM 21602 C C . LEU A 1 16 ? 4.558 -8.356 -2.266 1.00 0.00 16 LEU A C 19
ATOM 21603 O O . LEU A 1 16 ? 4.152 -7.803 -1.249 1.00 0.00 16 LEU A O 19
ATOM 21619 N N . ASP A 1 17 ? 4.130 -9.567 -2.614 1.00 0.00 17 ASP A N 19
ATOM 21620 C CA . ASP A 1 17 ? 3.124 -10.318 -1.844 1.00 0.00 17 ASP A CA 19
ATOM 21621 C C . ASP A 1 17 ? 3.571 -10.594 -0.397 1.00 0.00 17 ASP A C 19
ATOM 21622 O O . ASP A 1 17 ? 2.770 -10.465 0.534 1.00 0.00 17 ASP A O 19
ATOM 21631 N N . ALA A 1 18 ? 4.859 -10.895 -0.192 1.00 0.00 18 ALA A N 19
ATOM 21632 C CA . ALA A 1 18 ? 5.445 -11.095 1.134 1.00 0.00 18 ALA A CA 19
ATOM 21633 C C . ALA A 1 18 ? 5.436 -9.808 1.982 1.00 0.00 18 ALA A C 19
ATOM 21634 O O . ALA A 1 18 ? 5.113 -9.842 3.177 1.00 0.00 18 ALA A O 19
ATOM 21641 N N . LEU A 1 19 ? 5.760 -8.670 1.362 1.00 0.00 19 LEU A N 19
ATOM 21642 C CA . LEU A 1 19 ? 5.733 -7.348 1.995 1.00 0.00 19 LEU A CA 19
ATOM 21643 C C . LEU A 1 19 ? 4.297 -6.938 2.359 1.00 0.00 19 LEU A C 19
ATOM 21644 O O . LEU A 1 19 ? 4.023 -6.534 3.490 1.00 0.00 19 LEU A O 19
ATOM 21660 N N . LEU A 1 20 ? 3.377 -7.067 1.402 1.00 0.00 20 LEU A N 19
ATOM 21661 C CA . LEU A 1 20 ? 1.984 -6.637 1.510 1.00 0.00 20 LEU A CA 19
ATOM 21662 C C . LEU A 1 20 ? 1.206 -7.470 2.541 1.00 0.00 20 LEU A C 19
ATOM 21663 O O . LEU A 1 20 ? 0.439 -6.916 3.322 1.00 0.00 20 LEU A O 19
ATOM 21679 N N . SER A 1 21 ? 1.429 -8.790 2.604 1.00 0.00 21 SER A N 19
ATOM 21680 C CA . SER A 1 21 ? 0.760 -9.666 3.580 1.00 0.00 21 SER A CA 19
ATOM 21681 C C . SER A 1 21 ? 1.111 -9.309 5.031 1.00 0.00 21 SER A C 19
ATOM 21682 O O . SER A 1 21 ? 0.274 -9.467 5.924 1.00 0.00 21 SER A O 19
ATOM 21690 N N . ALA A 1 22 ? 2.316 -8.776 5.274 1.00 0.00 22 ALA A N 19
ATOM 21691 C CA . ALA A 1 22 ? 2.743 -8.336 6.599 1.00 0.00 22 ALA A CA 19
ATOM 21692 C C . ALA A 1 22 ? 2.078 -7.011 7.025 1.00 0.00 22 ALA A C 19
ATOM 21693 O O . ALA A 1 22 ? 1.735 -6.850 8.196 1.00 0.00 22 ALA A O 19
ATOM 21700 N N . VAL A 1 23 ? 1.839 -6.077 6.097 1.00 0.00 23 VAL A N 19
ATOM 21701 C CA . VAL A 1 23 ? 1.133 -4.815 6.417 1.00 0.00 23 VAL A CA 19
ATOM 21702 C C . VAL A 1 23 ? -0.389 -4.999 6.463 1.00 0.00 23 VAL A C 19
ATOM 21703 O O . VAL A 1 23 ? -1.057 -4.393 7.303 1.00 0.00 23 VAL A O 19
ATOM 21716 N N . ARG A 1 24 ? -0.937 -5.923 5.661 1.00 0.00 24 ARG A N 19
ATOM 21717 C CA . ARG A 1 24 ? -2.354 -6.316 5.684 1.00 0.00 24 ARG A CA 19
ATOM 21718 C C . ARG A 1 24 ? -2.754 -6.993 7.002 1.00 0.00 24 ARG A C 19
ATOM 21719 O O . ARG A 1 24 ? -3.875 -6.793 7.470 1.00 0.00 24 ARG A O 19
ATOM 21740 N N . ASP A 1 25 ? -1.843 -7.748 7.620 1.00 0.00 25 ASP A N 19
ATOM 21741 C CA . ASP A 1 25 ? -2.013 -8.381 8.937 1.00 0.00 25 ASP A CA 19
ATOM 21742 C C . ASP A 1 25 ? -1.506 -7.501 10.110 1.00 0.00 25 ASP A C 19
ATOM 21743 O O . ASP A 1 25 ? -1.319 -7.981 11.230 1.00 0.00 25 ASP A O 19
ATOM 21752 N N . ASN A 1 26 ? -1.282 -6.200 9.858 1.00 0.00 26 ASN A N 19
ATOM 21753 C CA . ASN A 1 26 ? -0.877 -5.187 10.837 1.00 0.00 26 ASN A CA 19
ATOM 21754 C C . ASN A 1 26 ? 0.476 -5.450 11.546 1.00 0.00 26 ASN A C 19
ATOM 21755 O O . ASN A 1 26 ? 0.743 -4.904 12.621 1.00 0.00 26 ASN A O 19
ATOM 21766 N N . ARG A 1 27 ? 1.344 -6.281 10.952 1.00 0.00 27 ARG A N 19
ATOM 21767 C CA . ARG A 1 27 ? 2.704 -6.573 11.450 1.00 0.00 27 ARG A CA 19
ATOM 21768 C C . ARG A 1 27 ? 3.736 -5.534 10.989 1.00 0.00 27 ARG A C 19
ATOM 21769 O O . ARG A 1 27 ? 4.734 -5.313 11.682 1.00 0.00 27 ARG A O 19
ATOM 21790 N N . LEU A 1 28 ? 3.502 -4.902 9.833 1.00 0.00 28 LEU A N 19
ATOM 21791 C CA . LEU A 1 28 ? 4.423 -3.974 9.155 1.00 0.00 28 LEU A CA 19
ATOM 21792 C C . LEU A 1 28 ? 3.714 -2.614 8.951 1.00 0.00 28 LEU A C 19
ATOM 21793 O O . LEU A 1 28 ? 2.513 -2.581 8.680 1.00 0.00 28 LEU A O 19
ATOM 21809 N N . SER A 1 29 ? 4.425 -1.492 9.102 1.00 0.00 29 SER A N 19
ATOM 21810 C CA . SER A 1 29 ? 3.877 -0.122 8.965 1.00 0.00 29 SER A CA 19
ATOM 21811 C C . SER A 1 29 ? 3.970 0.406 7.527 1.00 0.00 29 SER A C 19
ATOM 21812 O O . SER A 1 29 ? 4.816 -0.042 6.750 1.00 0.00 29 SER A O 19
ATOM 21820 N N . ILE A 1 30 ? 3.160 1.412 7.171 1.00 0.00 30 ILE A N 19
ATOM 21821 C CA . ILE A 1 30 ? 3.169 2.075 5.846 1.00 0.00 30 ILE A CA 19
ATOM 21822 C C . ILE A 1 30 ? 4.580 2.563 5.488 1.00 0.00 30 ILE A C 19
ATOM 21823 O O . ILE A 1 30 ? 5.119 2.202 4.443 1.00 0.00 30 ILE A O 19
ATOM 21839 N N . GLU A 1 31 ? 5.211 3.339 6.372 1.00 0.00 31 GLU A N 19
ATOM 21840 C CA . GLU A 1 31 ? 6.524 3.949 6.107 1.00 0.00 31 GLU A CA 19
ATOM 21841 C C . GLU A 1 31 ? 7.653 2.905 6.076 1.00 0.00 31 GLU A C 19
ATOM 21842 O O . GLU A 1 31 ? 8.615 3.049 5.317 1.00 0.00 31 GLU A O 19
ATOM 21854 N N . GLN A 1 32 ? 7.509 1.816 6.839 1.00 0.00 32 GLN A N 19
ATOM 21855 C CA . GLN A 1 32 ? 8.450 0.700 6.838 1.00 0.00 32 GLN A CA 19
ATOM 21856 C C . GLN A 1 32 ? 8.304 -0.149 5.566 1.00 0.00 32 GLN A C 19
ATOM 21857 O O . GLN A 1 32 ? 9.306 -0.537 4.968 1.00 0.00 32 GLN A O 19
ATOM 21871 N N . ALA A 1 33 ? 7.086 -0.355 5.059 1.00 0.00 33 ALA A N 19
ATOM 21872 C CA . ALA A 1 33 ? 6.880 -1.044 3.785 1.00 0.00 33 ALA A CA 19
ATOM 21873 C C . ALA A 1 33 ? 7.443 -0.242 2.599 1.00 0.00 33 ALA A C 19
ATOM 21874 O O . ALA A 1 33 ? 7.987 -0.835 1.671 1.00 0.00 33 ALA A O 19
ATOM 21881 N N . VAL A 1 34 ? 7.412 1.097 2.663 1.00 0.00 34 VAL A N 19
ATOM 21882 C CA . VAL A 1 34 ? 8.027 1.977 1.657 1.00 0.00 34 VAL A CA 19
ATOM 21883 C C . VAL A 1 34 ? 9.556 1.933 1.753 1.00 0.00 34 VAL A C 19
ATOM 21884 O O . VAL A 1 34 ? 10.223 1.853 0.723 1.00 0.00 34 VAL A O 19
ATOM 21897 N N . THR A 1 35 ? 10.133 1.917 2.963 1.00 0.00 35 THR A N 19
ATOM 21898 C CA . THR A 1 35 ? 11.599 1.891 3.123 1.00 0.00 35 THR A CA 19
ATOM 21899 C C . THR A 1 35 ? 12.231 0.538 2.733 1.00 0.00 35 THR A C 19
ATOM 21900 O O . THR A 1 35 ? 13.384 0.489 2.298 1.00 0.00 35 THR A O 19
ATOM 21911 N N . LEU A 1 36 ? 11.464 -0.559 2.823 1.00 0.00 36 LEU A N 19
ATOM 21912 C CA . LEU A 1 36 ? 11.878 -1.906 2.405 1.00 0.00 36 LEU A CA 19
ATOM 21913 C C . LEU A 1 36 ? 11.609 -2.203 0.914 1.00 0.00 36 LEU A C 19
ATOM 21914 O O . LEU A 1 36 ? 12.153 -3.173 0.375 1.00 0.00 36 LEU A O 19
ATOM 21930 N N . LEU A 1 37 ? 10.812 -1.380 0.224 1.00 0.00 37 LEU A N 19
ATOM 21931 C CA . LEU A 1 37 ? 10.477 -1.537 -1.200 1.00 0.00 37 LEU A CA 19
ATOM 21932 C C . LEU A 1 37 ? 11.643 -1.169 -2.139 1.00 0.00 37 LEU A C 19
ATOM 21933 O O . LEU A 1 37 ? 11.784 -1.771 -3.207 1.00 0.00 37 LEU A O 19
ATOM 21949 N N . THR A 1 38 ? 12.445 -0.162 -1.761 1.00 0.00 38 THR A N 19
ATOM 21950 C CA . THR A 1 38 ? 13.368 0.582 -2.639 1.00 0.00 38 THR A CA 19
ATOM 21951 C C . THR A 1 38 ? 14.229 -0.317 -3.554 1.00 0.00 38 THR A C 19
ATOM 21952 O O . THR A 1 38 ? 15.066 -1.071 -3.040 1.00 0.00 38 THR A O 19
ATOM 21963 N N . PRO A 1 39 ? 14.065 -0.253 -4.895 1.00 0.00 39 PRO A N 19
ATOM 21964 C CA . PRO A 1 39 ? 14.841 -1.071 -5.839 1.00 0.00 39 PRO A CA 19
ATOM 21965 C C . PRO A 1 39 ? 16.353 -0.805 -5.803 1.00 0.00 39 PRO A C 19
ATOM 21966 O O . PRO A 1 39 ? 16.803 0.314 -5.538 1.00 0.00 39 PRO A O 19
ATOM 21977 N N . ARG A 1 40 ? 17.145 -1.838 -6.121 1.00 0.00 40 ARG A N 19
ATOM 21978 C CA . ARG A 1 40 ? 18.627 -1.817 -6.123 1.00 0.00 40 ARG A CA 19
ATOM 21979 C C . ARG A 1 40 ? 19.257 -1.356 -7.447 1.00 0.00 40 ARG A C 19
ATOM 21980 O O . ARG A 1 40 ? 20.484 -1.321 -7.571 1.00 0.00 40 ARG A O 19
ATOM 22001 N N . ARG A 1 41 ? 18.417 -1.007 -8.430 1.00 0.00 41 ARG A N 19
ATOM 22002 C CA . ARG A 1 41 ? 18.773 -0.577 -9.798 1.00 0.00 41 ARG A CA 19
ATOM 22003 C C . ARG A 1 41 ? 18.143 0.787 -10.133 1.00 0.00 41 ARG A C 19
ATOM 22004 O O . ARG A 1 41 ? 17.027 1.081 -9.699 1.00 0.00 41 ARG A O 19
ATOM 22025 N N . GLY A 1 42 ? 18.827 1.595 -10.950 1.00 0.00 42 GLY A N 19
ATOM 22026 C CA . GLY A 1 42 ? 18.365 2.930 -11.373 1.00 0.00 42 GLY A CA 19
ATOM 22027 C C . GLY A 1 42 ? 17.082 2.955 -12.223 1.00 0.00 42 GLY A C 19
ATOM 22028 O O . GLY A 1 42 ? 16.457 4.010 -12.358 1.00 0.00 42 GLY A O 19
ATOM 22032 N N . GLY A 1 43 ? 16.653 1.805 -12.758 1.00 0.00 43 GLY A N 19
ATOM 22033 C CA . GL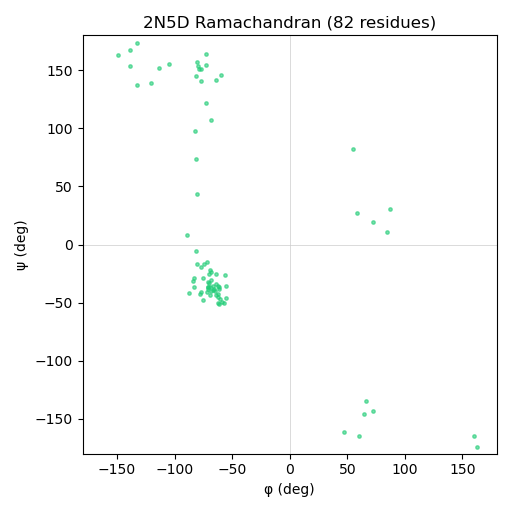Y A 1 43 ? 15.390 1.629 -13.493 1.00 0.00 43 GLY A CA 19
ATOM 22034 C C . GLY A 1 43 ? 14.114 1.560 -12.628 1.00 0.00 43 GLY A C 19
ATOM 22035 O O . GLY A 1 43 ? 13.020 1.418 -13.182 1.00 0.00 43 GLY A O 19
ATOM 22039 N N . GLY A 1 44 ? 14.226 1.652 -11.295 1.00 0.00 44 GLY A N 19
ATOM 22040 C CA . GLY A 1 44 ? 13.082 1.631 -10.368 1.00 0.00 44 GLY A CA 19
ATOM 22041 C C . GLY A 1 44 ? 12.059 2.755 -10.599 1.00 0.00 44 GLY A C 19
ATOM 22042 O O . GLY A 1 44 ? 12.400 3.846 -11.069 1.00 0.00 44 GLY A O 19
ATOM 22046 N N . SER A 1 45 ? 10.793 2.486 -10.271 1.00 0.00 45 SER A N 19
ATOM 22047 C CA . SER A 1 45 ? 9.660 3.388 -10.531 1.00 0.00 45 SER A CA 19
ATOM 22048 C C . SER A 1 45 ? 9.646 4.608 -9.591 1.00 0.00 45 SER A C 19
ATOM 22049 O O . SER A 1 45 ? 10.040 4.527 -8.423 1.00 0.00 45 SER A O 19
ATOM 22057 N N . GLY A 1 46 ? 9.158 5.745 -10.099 1.00 0.00 46 GLY A N 19
ATOM 22058 C CA . GLY A 1 46 ? 8.998 7.002 -9.357 1.00 0.00 46 GLY A CA 19
ATOM 22059 C C . GLY A 1 46 ? 8.495 8.169 -10.225 1.00 0.00 46 GLY A C 19
ATOM 22060 O O . GLY A 1 46 ? 8.625 8.147 -11.455 1.00 0.00 46 GLY A O 19
ATOM 22064 N N . GLY A 1 47 ? 7.925 9.197 -9.592 1.00 0.00 47 GLY A N 19
ATOM 22065 C CA . GLY A 1 47 ? 7.381 10.387 -10.258 1.00 0.00 47 GLY A CA 19
ATOM 22066 C C . GLY A 1 47 ? 6.451 11.220 -9.361 1.00 0.00 47 GLY A C 19
ATOM 22067 O O . GLY A 1 47 ? 6.373 11.012 -8.147 1.00 0.00 47 GLY A O 19
ATOM 22071 N N . GLY A 1 48 ? 5.716 12.152 -9.975 1.00 0.00 48 GLY A N 19
ATOM 22072 C CA . GLY A 1 48 ? 4.717 13.013 -9.315 1.00 0.00 48 GLY A CA 19
ATOM 22073 C C . GLY A 1 48 ? 3.392 12.316 -8.953 1.00 0.00 48 GLY A C 19
ATOM 22074 O O . GLY A 1 48 ? 2.533 12.923 -8.316 1.00 0.00 48 GLY A O 19
ATOM 22078 N N . SER A 1 49 ? 3.221 11.051 -9.351 1.00 0.00 49 SER A N 19
ATOM 22079 C CA . SER A 1 49 ? 2.063 10.187 -9.063 1.00 0.00 49 SER A CA 19
ATOM 22080 C C . SER A 1 49 ? 2.512 8.727 -8.846 1.00 0.00 49 SER A C 19
ATOM 22081 O O . SER A 1 49 ? 3.682 8.391 -9.068 1.00 0.00 49 SER A O 19
ATOM 22089 N N . MET A 1 50 ? 1.592 7.863 -8.400 1.00 0.00 50 MET A N 19
ATOM 22090 C CA . MET A 1 50 ? 1.831 6.446 -8.047 1.00 0.00 50 MET A CA 19
ATOM 22091 C C . MET A 1 50 ? 2.959 6.255 -7.009 1.00 0.00 50 MET A C 19
ATOM 22092 O O . MET A 1 50 ? 3.797 5.359 -7.118 1.00 0.00 50 MET A O 19
ATOM 22106 N N . ASP A 1 51 ? 2.976 7.110 -5.980 1.00 0.00 51 ASP A N 19
ATOM 22107 C CA . ASP A 1 51 ? 3.906 7.002 -4.852 1.00 0.00 51 ASP A CA 19
ATOM 22108 C C . ASP A 1 51 ? 3.540 5.814 -3.946 1.00 0.00 51 ASP A C 19
ATOM 22109 O O . ASP A 1 51 ? 2.368 5.549 -3.670 1.00 0.00 51 ASP A O 19
ATOM 22118 N N . ALA A 1 52 ? 4.554 5.116 -3.445 1.00 0.00 52 ALA A N 19
ATOM 22119 C CA . ALA A 1 52 ? 4.402 3.885 -2.666 1.00 0.00 52 ALA A CA 19
ATOM 22120 C C . ALA A 1 52 ? 3.649 4.110 -1.344 1.00 0.00 52 ALA A C 19
ATOM 22121 O O . ALA A 1 52 ? 2.829 3.281 -0.958 1.00 0.00 52 ALA A O 19
ATOM 22128 N N . LYS A 1 53 ? 3.872 5.255 -0.682 1.00 0.00 53 LYS A N 19
ATOM 22129 C CA . LYS A 1 53 ? 3.174 5.638 0.565 1.00 0.00 53 LYS A CA 19
ATOM 22130 C C . LYS A 1 53 ? 1.660 5.675 0.359 1.00 0.00 53 LYS A C 19
ATOM 22131 O O . LYS A 1 53 ? 0.912 5.027 1.093 1.00 0.00 53 LYS A O 19
ATOM 22150 N N . GLU A 1 54 ? 1.212 6.394 -0.667 1.00 0.00 54 GLU A N 19
ATOM 22151 C CA . GLU A 1 54 ? -0.196 6.525 -1.063 1.00 0.00 54 GLU A CA 19
ATOM 22152 C C . GLU A 1 54 ? -0.810 5.162 -1.433 1.00 0.00 54 GLU A C 19
ATOM 22153 O O . GLU A 1 54 ? -1.918 4.847 -0.998 1.00 0.00 54 GLU A O 19
ATOM 22165 N N . ILE A 1 55 ? -0.074 4.318 -2.156 1.00 0.00 55 ILE A N 19
ATOM 22166 C CA . ILE A 1 55 ? -0.509 2.965 -2.540 1.00 0.00 55 ILE A CA 19
ATOM 22167 C C . ILE A 1 55 ? -0.702 2.069 -1.303 1.00 0.00 55 ILE A C 19
ATOM 22168 O O . ILE A 1 55 ? -1.759 1.453 -1.148 1.00 0.00 55 ILE A O 19
ATOM 22184 N N . LEU A 1 56 ? 0.272 2.035 -0.383 1.00 0.00 56 LEU A N 19
ATOM 22185 C CA . LEU A 1 56 ? 0.160 1.292 0.877 1.00 0.00 56 LEU A CA 19
ATOM 22186 C C . LEU A 1 56 ? -0.974 1.834 1.756 1.00 0.00 56 LEU A C 19
ATOM 22187 O O . LEU A 1 56 ? -1.677 1.046 2.388 1.00 0.00 56 LEU A O 19
ATOM 22203 N N . THR A 1 57 ? -1.197 3.152 1.786 1.00 0.00 57 THR A N 19
ATOM 22204 C CA . THR A 1 57 ? -2.275 3.780 2.574 1.00 0.00 57 THR A CA 19
ATOM 22205 C C . THR A 1 57 ? -3.652 3.317 2.081 1.00 0.00 57 THR A C 19
ATOM 22206 O O . THR A 1 57 ? -4.476 2.887 2.889 1.00 0.00 57 THR A O 19
ATOM 22217 N N . ARG A 1 58 ? -3.877 3.307 0.756 1.00 0.00 58 ARG A N 19
ATOM 22218 C CA . ARG A 1 58 ? -5.125 2.807 0.140 1.00 0.00 58 ARG A CA 19
ATOM 22219 C C . ARG A 1 58 ? -5.305 1.298 0.331 1.00 0.00 58 ARG A C 19
ATOM 22220 O O . ARG A 1 58 ? -6.406 0.851 0.650 1.00 0.00 58 ARG A O 19
ATOM 22241 N N . PHE A 1 59 ? -4.230 0.520 0.196 1.00 0.00 59 PHE A N 19
ATOM 22242 C CA . PHE A 1 59 ? -4.237 -0.926 0.416 1.00 0.00 59 PHE A CA 19
ATOM 22243 C C . PHE A 1 59 ? -4.575 -1.285 1.871 1.00 0.00 59 PHE A C 19
ATOM 22244 O O . PHE A 1 59 ? -5.442 -2.128 2.107 1.00 0.00 59 PHE A O 19
ATOM 22261 N N . LYS A 1 60 ? -3.964 -0.610 2.855 1.00 0.00 60 LYS A N 19
ATOM 22262 C CA . LYS A 1 60 ? -4.195 -0.894 4.279 1.00 0.00 60 LYS A CA 19
ATOM 22263 C C . LYS A 1 60 ? -5.575 -0.437 4.759 1.00 0.00 60 LYS A C 19
ATOM 22264 O O . LYS A 1 60 ? -6.226 -1.152 5.523 1.00 0.00 60 LYS A O 19
ATOM 22283 N N . ASP A 1 61 ? -6.084 0.670 4.222 1.00 0.00 61 ASP A N 19
ATOM 22284 C CA . ASP A 1 61 ? -7.464 1.135 4.436 1.00 0.00 61 ASP A CA 19
ATOM 22285 C C . ASP A 1 61 ? -8.530 0.239 3.762 1.00 0.00 61 ASP A C 19
ATOM 22286 O O . ASP A 1 61 ? -9.714 0.325 4.099 1.00 0.00 61 ASP A O 19
ATOM 22295 N N . GLY A 1 62 ? -8.130 -0.641 2.830 1.00 0.00 62 GLY A N 19
ATOM 22296 C CA . GLY A 1 62 ? -9.027 -1.531 2.079 1.00 0.00 62 GLY A CA 19
ATOM 22297 C C . GLY A 1 62 ? -9.710 -0.880 0.867 1.00 0.00 62 GLY A C 19
ATOM 22298 O O . GLY A 1 62 ? -10.626 -1.469 0.287 1.00 0.00 62 GLY A O 19
ATOM 22302 N N . GLY A 1 63 ? -9.263 0.316 0.458 1.00 0.00 63 GLY A N 19
ATOM 22303 C CA . GLY A 1 63 ? -9.679 1.001 -0.773 1.00 0.00 63 GLY A CA 19
ATOM 22304 C C . GLY A 1 63 ? -8.974 0.496 -2.044 1.00 0.00 63 GLY A C 19
ATOM 22305 O O . GLY A 1 63 ? -9.305 0.939 -3.148 1.00 0.00 63 GLY A O 19
ATOM 22309 N N . LEU A 1 64 ? -8.003 -0.416 -1.904 1.00 0.00 64 LEU A N 19
ATOM 22310 C CA . LEU A 1 64 ? -7.226 -1.024 -2.987 1.00 0.00 64 LEU A CA 19
ATOM 22311 C C . LEU A 1 64 ? -7.056 -2.538 -2.751 1.00 0.00 64 LEU A C 19
ATOM 22312 O O . LEU A 1 64 ? -6.830 -2.966 -1.619 1.00 0.00 64 LEU A O 19
ATOM 22328 N N . ASP A 1 65 ? -7.142 -3.352 -3.808 1.00 0.00 65 ASP A N 19
ATOM 22329 C CA . ASP A 1 65 ? -6.875 -4.798 -3.750 1.00 0.00 65 ASP A CA 19
ATOM 22330 C C . ASP A 1 65 ? -5.368 -5.119 -3.778 1.00 0.00 65 ASP A C 19
ATOM 22331 O O . ASP A 1 65 ? -4.569 -4.324 -4.283 1.00 0.00 65 ASP A O 19
ATOM 22340 N N . ARG A 1 66 ? -4.958 -6.300 -3.289 1.00 0.00 66 ARG A N 19
ATOM 22341 C CA . ARG A 1 66 ? -3.532 -6.691 -3.236 1.00 0.00 66 ARG A CA 19
ATOM 22342 C C . ARG A 1 66 ? -2.913 -6.861 -4.629 1.00 0.00 66 ARG A C 19
ATOM 22343 O O . ARG A 1 66 ? -1.766 -6.470 -4.831 1.00 0.00 66 ARG A O 19
ATOM 22364 N N . ALA A 1 67 ? -3.690 -7.337 -5.604 1.00 0.00 67 ALA A N 19
ATOM 22365 C CA . ALA A 1 67 ? -3.288 -7.416 -7.013 1.00 0.00 67 ALA A CA 19
ATOM 22366 C C . ALA A 1 67 ? -3.045 -6.024 -7.633 1.00 0.00 67 ALA A C 19
ATOM 22367 O O . ALA A 1 67 ? -2.085 -5.830 -8.384 1.00 0.00 67 ALA A O 19
ATOM 22374 N N . ALA A 1 68 ? -3.881 -5.041 -7.286 1.00 0.00 68 ALA A N 19
ATOM 22375 C CA . ALA A 1 68 ? -3.712 -3.652 -7.710 1.00 0.00 68 ALA A CA 19
ATOM 22376 C C . ALA A 1 68 ? -2.531 -2.977 -6.997 1.00 0.00 68 ALA A C 19
ATOM 22377 O O . ALA A 1 68 ? -1.758 -2.264 -7.639 1.00 0.00 68 ALA A O 19
ATOM 22384 N N . ALA A 1 69 ? -2.325 -3.246 -5.704 1.00 0.00 69 ALA A N 19
ATOM 22385 C CA . ALA A 1 69 ? -1.158 -2.762 -4.970 1.00 0.00 69 ALA A CA 19
ATOM 22386 C C . ALA A 1 69 ? 0.148 -3.286 -5.590 1.00 0.00 69 ALA A C 19
ATOM 22387 O O . ALA A 1 69 ? 1.060 -2.500 -5.832 1.00 0.00 69 A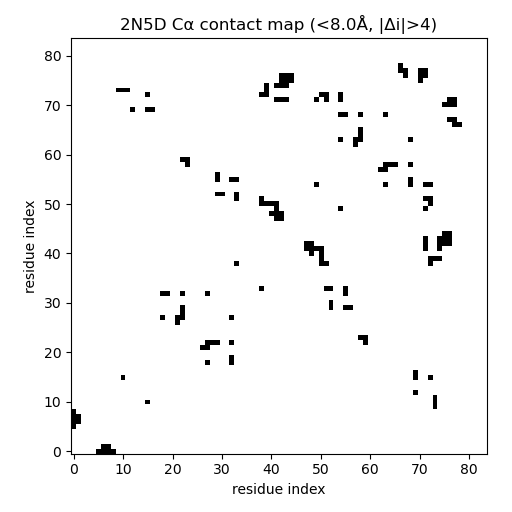LA A O 19
ATOM 22394 N N . GLN A 1 70 ? 0.224 -4.578 -5.941 1.00 0.00 70 GLN A N 19
ATOM 22395 C CA . GLN A 1 70 ? 1.379 -5.157 -6.652 1.00 0.00 70 GLN A CA 19
ATOM 22396 C C . GLN A 1 70 ? 1.637 -4.459 -8.001 1.00 0.00 70 GLN A C 19
ATOM 22397 O O . GLN A 1 70 ? 2.775 -4.075 -8.282 1.00 0.00 70 GLN A O 19
ATOM 22411 N N . ALA A 1 71 ? 0.592 -4.248 -8.810 1.00 0.00 71 ALA A N 19
ATOM 22412 C CA . ALA A 1 71 ? 0.694 -3.568 -10.105 1.00 0.00 71 ALA A CA 19
ATOM 22413 C C . ALA A 1 71 ? 1.260 -2.141 -9.957 1.00 0.00 71 ALA A C 19
ATOM 22414 O O . ALA A 1 71 ? 2.272 -1.797 -10.571 1.00 0.00 71 ALA A O 19
ATOM 22421 N N . LEU A 1 72 ? 0.644 -1.330 -9.094 1.00 0.00 72 LEU A N 19
ATOM 22422 C CA . LEU A 1 72 ? 0.976 0.079 -8.895 1.00 0.00 72 LEU A CA 19
ATOM 22423 C C . LEU A 1 72 ? 2.367 0.265 -8.250 1.00 0.00 72 LEU A C 19
ATOM 22424 O O . LEU A 1 72 ? 3.108 1.156 -8.669 1.00 0.00 72 LEU A O 19
ATOM 22440 N N . LEU A 1 73 ? 2.769 -0.603 -7.309 1.00 0.00 73 LEU A N 19
ATOM 22441 C CA . LEU A 1 73 ? 4.121 -0.580 -6.723 1.00 0.00 73 LEU A CA 19
ATOM 22442 C C . LEU A 1 73 ? 5.221 -0.968 -7.726 1.00 0.00 73 LEU A C 19
ATOM 22443 O O . LEU A 1 73 ? 6.314 -0.399 -7.685 1.00 0.00 73 LEU A O 19
ATOM 22459 N N . ALA A 1 74 ? 4.927 -1.881 -8.657 1.00 0.00 74 ALA A N 19
ATOM 22460 C CA . ALA A 1 74 ? 5.810 -2.230 -9.780 1.00 0.00 74 ALA A CA 19
ATOM 22461 C C . ALA A 1 74 ? 5.826 -1.175 -10.914 1.00 0.00 74 ALA A C 19
ATOM 22462 O O . ALA A 1 74 ? 6.552 -1.341 -11.898 1.00 0.00 74 ALA A O 19
ATOM 22469 N N . GLY A 1 75 ? 5.047 -0.090 -10.809 1.00 0.00 75 GLY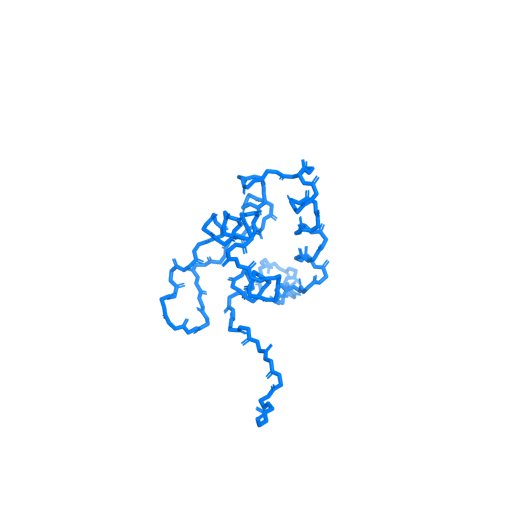 A N 19
ATOM 22470 C CA . GLY A 1 75 ? 4.926 0.959 -11.836 1.00 0.00 75 GLY A CA 19
ATOM 22471 C C . GLY A 1 75 ? 4.085 0.564 -13.062 1.00 0.00 75 GLY A C 19
ATOM 22472 O O . GLY A 1 75 ? 4.199 1.188 -14.120 1.00 0.00 75 GLY A O 19
ATOM 22476 N N . ARG A 1 76 ? 3.265 -0.490 -12.932 1.00 0.00 76 ARG A N 19
ATOM 22477 C CA . ARG A 1 76 ? 2.365 -1.047 -13.957 1.00 0.00 76 ARG A CA 19
ATOM 22478 C C . ARG A 1 76 ? 0.903 -0.714 -13.637 1.00 0.00 76 ARG A C 19
ATOM 22479 O O . ARG A 1 76 ? 0.604 -0.104 -12.610 1.00 0.00 76 ARG A O 19
ATOM 22500 N N . THR A 1 77 ? -0.019 -1.143 -14.492 1.00 0.00 77 THR A N 19
ATOM 22501 C CA . THR A 1 77 ? -1.478 -1.107 -14.252 1.00 0.00 77 THR A CA 19
ATOM 22502 C C . THR A 1 77 ? -2.087 -2.521 -14.219 1.00 0.00 77 THR A C 19
ATOM 22503 O O . THR A 1 77 ? -1.513 -3.446 -14.809 1.00 0.00 77 THR A O 19
ATOM 22514 N N . PRO A 1 78 ? -3.234 -2.738 -13.536 1.00 0.00 78 PRO A N 19
ATOM 22515 C CA . PRO A 1 78 ? -3.888 -4.054 -13.457 1.00 0.00 78 PRO A CA 19
ATOM 22516 C C . PRO A 1 78 ? -4.276 -4.634 -14.831 1.00 0.00 78 PRO A C 19
ATOM 22517 O O . PRO A 1 78 ? -4.722 -3.907 -15.724 1.00 0.00 78 PRO A O 19
ATOM 22528 N N . ALA A 1 79 ? -4.133 -5.952 -14.987 1.00 0.00 79 ALA A N 19
ATOM 22529 C CA . ALA A 1 79 ? -4.428 -6.685 -16.223 1.00 0.00 79 ALA A CA 19
ATOM 22530 C C . ALA A 1 79 ? -5.869 -7.235 -16.274 1.00 0.00 79 ALA A C 19
ATOM 22531 O O . ALA A 1 79 ? -6.500 -7.473 -15.238 1.00 0.00 79 ALA A O 19
ATOM 22538 N N . ALA A 1 80 ? -6.376 -7.470 -17.487 1.00 0.00 80 ALA A N 19
ATOM 22539 C CA . ALA A 1 80 ? -7.673 -8.086 -17.766 1.00 0.00 80 ALA A CA 19
ATOM 22540 C C . ALA A 1 80 ? -7.650 -8.880 -19.091 1.00 0.00 80 ALA A C 19
ATOM 22541 O O . ALA A 1 80 ? -6.897 -8.556 -20.014 1.00 0.00 80 ALA A O 19
ATOM 22548 N N . ALA A 1 81 ? -8.508 -9.899 -19.198 1.00 0.00 81 ALA A N 19
ATOM 22549 C CA . ALA A 1 81 ? -8.691 -10.683 -20.421 1.00 0.00 81 ALA A CA 19
ATOM 22550 C C . ALA A 1 81 ? -9.697 -10.005 -21.383 1.00 0.00 81 ALA A C 19
ATOM 22551 O O . ALA A 1 81 ? -10.799 -9.654 -20.944 1.00 0.00 81 ALA A O 19
ATOM 22558 N N . PRO A 1 82 ? -9.380 -9.846 -22.688 1.00 0.00 82 PRO A N 19
ATOM 22559 C CA . PRO A 1 82 ? -10.260 -9.204 -23.678 1.00 0.00 82 PRO A CA 19
ATOM 22560 C C . PRO A 1 82 ? -11.325 -10.137 -24.291 1.00 0.00 82 PRO A C 19
ATOM 22561 O O . PRO A 1 82 ? -11.990 -9.780 -25.273 1.00 0.00 82 PRO A O 19
ATOM 22572 N N . ARG A 1 83 ? -11.478 -11.338 -23.729 1.00 0.00 83 ARG A N 19
ATOM 22573 C CA . ARG A 1 83 ? -12.369 -12.427 -24.178 1.00 0.00 83 ARG A CA 19
ATOM 22574 C C . ARG A 1 83 ? -12.923 -13.228 -22.979 1.00 0.00 83 ARG A C 19
ATOM 22575 O O . ARG A 1 83 ? -12.167 -13.416 -22.017 1.00 0.00 83 ARG A O 19
ATOM 22596 N N . PRO A 1 84 ? -14.184 -13.710 -23.006 1.00 0.00 84 PRO A N 19
ATOM 22597 C CA . PRO A 1 84 ? -14.759 -14.548 -21.939 1.00 0.00 84 PRO A CA 19
ATOM 22598 C C . PRO A 1 84 ? -13.972 -15.845 -21.662 1.00 0.00 84 PRO A C 19
ATOM 22599 O O . PRO A 1 84 ? -13.499 -16.498 -22.624 1.00 0.00 84 PRO A O 19
ATOM 22611 N N . GLY A 1 1 ? 27.700 -19.656 -10.243 1.00 0.00 1 GLY A N 20
ATOM 22612 C CA . GLY A 1 1 ? 28.578 -18.701 -10.950 1.00 0.00 1 GLY A CA 20
ATOM 22613 C C . GLY A 1 1 ? 29.578 -18.043 -10.000 1.00 0.00 1 GLY A C 20
ATOM 22614 O O . GLY A 1 1 ? 30.115 -18.730 -9.118 1.00 0.00 1 GLY A O 20
ATOM 22620 N N . PRO A 1 2 ? 29.844 -16.728 -10.136 1.00 0.00 2 PRO A N 20
ATOM 22621 C CA . PRO A 1 2 ? 30.742 -15.968 -9.255 1.00 0.00 2 PRO A CA 20
ATOM 22622 C C . PRO A 1 2 ? 30.303 -15.933 -7.778 1.00 0.00 2 PRO A C 20
ATOM 22623 O O . PRO A 1 2 ? 29.150 -16.207 -7.442 1.00 0.00 2 PRO A O 20
ATOM 22634 N N . GLY A 1 3 ? 31.222 -15.533 -6.889 1.00 0.00 3 GLY A N 20
ATOM 22635 C CA . GLY A 1 3 ? 30.962 -15.381 -5.448 1.00 0.00 3 GLY A CA 20
ATOM 22636 C C . GLY A 1 3 ? 30.094 -14.170 -5.050 1.00 0.00 3 GLY A C 20
ATOM 22637 O O . GLY A 1 3 ? 29.789 -13.999 -3.866 1.00 0.00 3 GLY A O 20
ATOM 22641 N N . SER A 1 4 ? 29.689 -13.332 -6.010 1.00 0.00 4 SER A N 20
ATOM 22642 C CA . SER A 1 4 ? 28.848 -12.136 -5.829 1.00 0.00 4 SER A CA 20
ATOM 22643 C C . SER A 1 4 ? 27.756 -12.024 -6.911 1.00 0.00 4 SER A C 20
ATOM 22644 O O . SER A 1 4 ? 27.852 -12.627 -7.983 1.00 0.00 4 SER A O 20
ATOM 22652 N N . TYR A 1 5 ? 26.701 -11.254 -6.622 1.00 0.00 5 TYR A N 20
ATOM 22653 C CA . TYR A 1 5 ? 25.527 -11.065 -7.490 1.00 0.00 5 TYR A CA 20
ATOM 22654 C C . TYR A 1 5 ? 24.958 -9.630 -7.395 1.00 0.00 5 TYR A C 20
ATOM 22655 O O . TYR A 1 5 ? 25.228 -8.908 -6.433 1.00 0.00 5 TYR A O 20
ATOM 22673 N N . THR A 1 6 ? 24.196 -9.200 -8.402 1.00 0.00 6 THR A N 20
ATOM 22674 C CA . THR A 1 6 ? 23.654 -7.833 -8.527 1.00 0.00 6 THR A CA 20
ATOM 22675 C C . THR A 1 6 ? 22.419 -7.579 -7.649 1.00 0.00 6 THR A C 20
ATOM 22676 O O . THR A 1 6 ? 21.533 -8.430 -7.535 1.00 0.00 6 THR A O 20
ATOM 22687 N N . GLY A 1 7 ? 22.335 -6.384 -7.048 1.00 0.00 7 GLY A N 20
ATOM 22688 C CA . GLY A 1 7 ? 21.164 -5.899 -6.293 1.00 0.00 7 GLY A CA 20
ATOM 22689 C C . GLY A 1 7 ? 20.195 -5.045 -7.128 1.00 0.00 7 GLY A C 20
ATOM 22690 O O . GLY A 1 7 ? 20.302 -4.971 -8.358 1.00 0.00 7 GLY A O 20
ATOM 22694 N N . ALA A 1 8 ? 19.268 -4.362 -6.441 1.00 0.00 8 ALA A N 20
ATOM 22695 C CA . ALA A 1 8 ? 18.268 -3.436 -7.008 1.00 0.00 8 ALA A CA 20
ATOM 22696 C C . ALA A 1 8 ? 17.403 -4.044 -8.147 1.00 0.00 8 ALA A C 20
ATOM 22697 O O . ALA A 1 8 ? 17.154 -5.257 -8.176 1.00 0.00 8 ALA A O 20
ATOM 22704 N N . GLY A 1 9 ? 16.898 -3.199 -9.056 1.00 0.00 9 GLY A N 20
ATOM 22705 C CA . GLY A 1 9 ? 16.030 -3.575 -10.180 1.00 0.00 9 GLY A CA 20
ATOM 22706 C C . GLY A 1 9 ? 14.537 -3.365 -9.903 1.00 0.00 9 GLY A C 20
ATOM 22707 O O . GLY A 1 9 ? 14.147 -2.566 -9.047 1.00 0.00 9 GLY A O 20
ATOM 22711 N N . GLU A 1 10 ? 13.689 -4.066 -10.658 1.00 0.00 10 GLU A N 20
ATOM 22712 C CA . GLU A 1 10 ? 12.219 -4.002 -10.561 1.00 0.00 10 GLU A CA 20
ATOM 22713 C C . GLU A 1 10 ? 11.658 -4.976 -9.495 1.00 0.00 10 GLU A C 20
ATOM 22714 O O . GLU A 1 10 ? 12.219 -6.071 -9.328 1.00 0.00 10 GLU A O 20
ATOM 22726 N N . PRO A 1 11 ? 10.552 -4.643 -8.794 1.00 0.00 11 PRO A N 20
ATOM 22727 C CA . PRO A 1 11 ? 9.928 -5.534 -7.809 1.00 0.00 11 PRO A CA 20
ATOM 22728 C C . PRO A 1 11 ? 9.395 -6.856 -8.389 1.00 0.00 11 PRO A C 20
ATOM 22729 O O . PRO A 1 11 ? 8.914 -6.912 -9.527 1.00 0.00 11 PRO A O 20
ATOM 22740 N N . SER A 1 12 ? 9.417 -7.912 -7.571 1.00 0.00 12 SER A N 20
ATOM 22741 C CA . SER A 1 12 ? 8.780 -9.214 -7.830 1.00 0.00 12 SER A CA 20
ATOM 22742 C C . SER A 1 12 ? 7.431 -9.309 -7.122 1.00 0.00 12 SER A C 20
ATOM 22743 O O . SER A 1 12 ? 7.322 -8.965 -5.941 1.00 0.00 12 SER A O 20
ATOM 22751 N N . GLN A 1 13 ? 6.409 -9.838 -7.803 1.00 0.00 13 GLN A N 20
ATOM 22752 C CA . GLN A 1 13 ? 5.089 -10.088 -7.209 1.00 0.00 13 GLN A CA 20
ATOM 22753 C C . GLN A 1 13 ? 5.153 -11.022 -5.988 1.00 0.00 13 GLN A C 20
ATOM 22754 O O . GLN A 1 13 ? 4.330 -10.893 -5.085 1.00 0.00 13 GLN A O 20
ATOM 22768 N N . ALA A 1 14 ? 6.150 -11.916 -5.919 1.00 0.00 14 ALA A N 20
ATOM 22769 C CA . ALA A 1 14 ? 6.340 -12.827 -4.792 1.00 0.00 14 ALA A CA 20
ATOM 22770 C C . ALA A 1 14 ? 6.950 -12.129 -3.554 1.00 0.00 14 ALA A C 20
ATOM 22771 O O . ALA A 1 14 ? 6.593 -12.449 -2.419 1.00 0.00 14 ALA A O 20
ATOM 22778 N N . ASP A 1 15 ? 7.831 -11.149 -3.769 1.00 0.00 15 ASP A N 20
ATOM 22779 C CA . ASP A 1 15 ? 8.413 -10.306 -2.716 1.00 0.00 15 ASP A CA 20
ATOM 22780 C C . ASP A 1 15 ? 7.416 -9.264 -2.194 1.00 0.00 15 ASP A C 20
ATOM 22781 O O . ASP A 1 15 ? 7.340 -9.005 -0.989 1.00 0.00 15 ASP A O 20
ATOM 22790 N N . LEU A 1 16 ? 6.599 -8.737 -3.104 1.00 0.00 16 LEU A N 20
ATOM 22791 C CA . LEU A 1 16 ? 5.493 -7.834 -2.793 1.00 0.00 16 LEU A CA 20
ATOM 22792 C C . LEU A 1 16 ? 4.414 -8.541 -1.965 1.00 0.00 16 LEU A C 20
ATOM 22793 O O . LEU A 1 16 ? 4.045 -8.036 -0.907 1.00 0.00 16 LEU A O 20
ATOM 22809 N N . ASP A 1 17 ? 3.944 -9.722 -2.383 1.00 0.00 17 ASP A N 20
ATOM 22810 C CA . ASP A 1 17 ? 2.897 -10.488 -1.688 1.00 0.00 17 ASP A CA 20
ATOM 22811 C C . ASP A 1 17 ? 3.246 -10.792 -0.219 1.00 0.00 17 ASP A C 20
ATOM 22812 O O . ASP A 1 17 ? 2.388 -10.686 0.661 1.00 0.00 17 ASP A O 20
ATOM 22821 N N . ALA A 1 18 ? 4.519 -11.087 0.059 1.00 0.00 18 ALA A N 20
ATOM 22822 C CA . ALA A 1 18 ? 5.020 -11.328 1.412 1.00 0.00 18 ALA A CA 20
ATOM 22823 C C . ALA A 1 18 ? 4.969 -10.060 2.295 1.00 0.00 18 ALA A C 20
ATOM 22824 O O . ALA A 1 18 ? 4.489 -10.103 3.434 1.00 0.00 18 ALA A O 20
ATOM 22831 N N . LEU A 1 19 ? 5.411 -8.922 1.757 1.00 0.00 19 LEU A N 20
ATOM 22832 C CA . LEU A 1 19 ? 5.435 -7.620 2.439 1.00 0.00 19 LEU A CA 20
ATOM 22833 C C . LEU A 1 19 ? 4.022 -7.012 2.611 1.00 0.00 19 LEU A C 20
ATOM 22834 O O . LEU A 1 19 ? 3.730 -6.385 3.630 1.00 0.00 19 LEU A O 20
ATOM 22850 N N . LEU A 1 20 ? 3.118 -7.267 1.660 1.00 0.00 20 LEU A N 20
ATOM 22851 C CA . LEU A 1 20 ? 1.711 -6.861 1.694 1.00 0.00 20 LEU A CA 20
ATOM 22852 C C . LEU A 1 20 ? 0.893 -7.686 2.709 1.00 0.00 20 LEU A C 20
ATOM 22853 O O . LEU A 1 20 ? 0.074 -7.121 3.430 1.00 0.00 20 LEU A O 20
ATOM 22869 N N . SER A 1 21 ? 1.154 -8.993 2.851 1.00 0.00 21 SER A N 20
ATOM 22870 C CA . SER A 1 21 ? 0.575 -9.791 3.952 1.00 0.00 21 SER A CA 20
ATOM 22871 C C . SER A 1 21 ? 1.086 -9.347 5.324 1.00 0.00 21 SER A C 20
ATOM 22872 O O . SER A 1 21 ? 0.314 -9.320 6.285 1.00 0.00 21 SER A O 20
ATOM 22880 N N . ALA A 1 22 ? 2.353 -8.931 5.420 1.00 0.00 22 ALA A N 20
ATOM 22881 C CA . ALA A 1 22 ? 2.932 -8.421 6.659 1.00 0.00 22 ALA A CA 20
ATOM 22882 C C . ALA A 1 22 ? 2.339 -7.063 7.077 1.00 0.00 22 ALA A C 20
ATOM 22883 O O . ALA A 1 22 ? 2.045 -6.868 8.258 1.00 0.00 22 ALA A O 20
ATOM 22890 N N . VAL A 1 23 ? 2.102 -6.124 6.150 1.00 0.00 23 VAL A N 20
ATOM 22891 C CA . VAL A 1 23 ? 1.587 -4.779 6.513 1.00 0.00 23 VAL A CA 20
ATOM 22892 C C . VAL A 1 23 ? 0.087 -4.788 6.857 1.00 0.00 23 VAL A C 20
ATOM 22893 O O . VAL A 1 23 ? -0.346 -4.021 7.721 1.00 0.00 23 VAL A O 20
ATOM 22906 N N . ARG A 1 24 ? -0.707 -5.686 6.255 1.00 0.00 24 ARG A N 20
ATOM 22907 C CA . ARG A 1 24 ? -2.159 -5.817 6.514 1.00 0.00 24 ARG A CA 20
ATOM 22908 C C . ARG A 1 24 ? -2.500 -6.334 7.917 1.00 0.00 24 ARG A C 20
ATOM 22909 O O . ARG A 1 24 ? -3.529 -5.944 8.468 1.00 0.00 24 ARG A O 20
ATOM 22930 N N . ASP A 1 25 ? -1.628 -7.149 8.514 1.00 0.00 25 ASP A N 20
ATOM 22931 C CA . ASP A 1 25 ? -1.721 -7.599 9.920 1.00 0.00 25 ASP A CA 20
ATOM 22932 C C . ASP A 1 25 ? -0.819 -6.762 10.866 1.00 0.00 25 ASP A C 20
ATOM 22933 O O . ASP A 1 25 ? -0.608 -7.116 12.028 1.00 0.00 25 ASP A O 20
ATOM 22942 N N . ASN A 1 26 ? -0.272 -5.649 10.356 1.00 0.00 26 ASN A N 20
ATOM 22943 C CA . ASN A 1 26 ? 0.653 -4.713 11.008 1.00 0.00 26 ASN A CA 20
ATOM 22944 C C . ASN A 1 26 ? 1.895 -5.377 11.645 1.00 0.00 26 ASN A C 20
ATOM 22945 O O . ASN A 1 26 ? 2.413 -4.933 12.675 1.00 0.00 26 ASN A O 20
ATOM 22956 N N . ARG A 1 27 ? 2.407 -6.425 10.989 1.00 0.00 27 ARG A N 20
ATOM 22957 C CA . ARG A 1 27 ? 3.775 -6.940 11.188 1.00 0.00 27 ARG A CA 20
ATOM 22958 C C . ARG A 1 27 ? 4.802 -6.050 10.474 1.00 0.00 27 ARG A C 20
ATOM 22959 O O . ARG A 1 27 ? 5.936 -5.929 10.936 1.00 0.00 27 ARG A O 20
ATOM 22980 N N . LEU A 1 28 ? 4.374 -5.378 9.399 1.00 0.00 28 LEU A N 20
ATOM 22981 C CA . LEU A 1 28 ? 5.041 -4.248 8.748 1.00 0.00 28 LEU A CA 20
ATOM 22982 C C . LEU A 1 28 ? 4.185 -2.972 8.935 1.00 0.00 28 LEU A C 20
ATOM 22983 O O . LEU A 1 28 ? 2.999 -3.059 9.262 1.00 0.00 28 LEU A O 20
ATOM 22999 N N . SER A 1 29 ? 4.762 -1.788 8.729 1.00 0.00 29 SER A N 20
ATOM 23000 C CA . SER A 1 29 ? 4.081 -0.481 8.788 1.00 0.00 29 SER A CA 20
ATOM 23001 C C . SER A 1 29 ? 4.204 0.273 7.460 1.00 0.00 29 SER A C 20
ATOM 23002 O O . SER A 1 29 ? 5.124 0.013 6.688 1.00 0.00 29 SER A O 20
ATOM 23010 N N . ILE A 1 30 ? 3.304 1.226 7.189 1.00 0.00 30 ILE A N 20
ATOM 23011 C CA . ILE A 1 30 ? 3.209 1.960 5.909 1.00 0.00 30 ILE A CA 20
ATOM 23012 C C . ILE A 1 30 ? 4.554 2.591 5.525 1.00 0.00 30 ILE A C 20
ATOM 23013 O O . ILE A 1 30 ? 5.028 2.419 4.405 1.00 0.00 30 ILE A O 20
ATOM 23029 N N . GLU A 1 31 ? 5.212 3.278 6.462 1.00 0.00 31 GLU A N 20
ATOM 23030 C CA . GLU A 1 31 ? 6.487 3.964 6.191 1.00 0.00 31 GLU A CA 20
ATOM 23031 C C . GLU A 1 31 ? 7.677 2.989 6.103 1.00 0.00 31 GLU A C 20
ATOM 23032 O O . GLU A 1 31 ? 8.616 3.225 5.343 1.00 0.00 31 GLU A O 20
ATOM 23044 N N . GLN A 1 32 ? 7.622 1.854 6.815 1.00 0.00 32 GLN A N 20
ATOM 23045 C CA . GLN A 1 32 ? 8.629 0.801 6.738 1.00 0.00 32 GLN A CA 20
ATOM 23046 C C . GLN A 1 32 ? 8.508 0.021 5.415 1.00 0.00 32 GLN A C 20
ATOM 23047 O O . GLN A 1 32 ? 9.509 -0.391 4.832 1.00 0.00 32 GLN A O 20
ATOM 23061 N N . ALA A 1 33 ? 7.298 -0.133 4.873 1.00 0.00 33 ALA A N 20
ATOM 23062 C CA . ALA A 1 33 ? 7.070 -0.762 3.578 1.00 0.00 33 ALA A CA 20
ATOM 23063 C C . ALA A 1 33 ? 7.647 0.081 2.432 1.00 0.00 33 ALA A C 20
ATOM 23064 O O . ALA A 1 33 ? 8.263 -0.468 1.523 1.00 0.00 33 ALA A O 20
ATOM 23071 N N . VAL A 1 34 ? 7.534 1.414 2.499 1.00 0.00 34 VAL A N 20
ATOM 23072 C CA . VAL A 1 34 ? 8.036 2.331 1.462 1.00 0.00 34 VAL A CA 20
ATOM 23073 C C . VAL A 1 34 ? 9.565 2.360 1.463 1.00 0.00 34 VAL A C 20
ATOM 23074 O O . VAL A 1 34 ? 10.166 2.367 0.389 1.00 0.00 34 VAL A O 20
ATOM 23087 N N . THR A 1 35 ? 10.210 2.310 2.638 1.00 0.00 35 THR A N 20
ATOM 23088 C CA . THR A 1 35 ? 11.680 2.345 2.710 1.00 0.00 35 THR A CA 20
ATOM 23089 C C . THR A 1 35 ? 12.349 1.047 2.228 1.00 0.00 35 THR A C 20
ATOM 23090 O O . THR A 1 35 ? 13.456 1.085 1.685 1.00 0.00 35 THR A O 20
ATOM 23101 N N . LEU A 1 36 ? 11.656 -0.097 2.346 1.00 0.00 36 LEU A N 20
ATOM 23102 C CA . LEU A 1 36 ? 12.095 -1.388 1.792 1.00 0.00 36 LEU A CA 20
ATOM 23103 C C . LEU A 1 36 ? 11.757 -1.546 0.296 1.00 0.00 36 LEU A C 20
ATOM 23104 O O . LEU A 1 36 ? 12.521 -2.157 -0.456 1.00 0.00 36 LEU A O 20
ATOM 23120 N N . LEU A 1 37 ? 10.642 -0.963 -0.158 1.00 0.00 37 LEU A N 20
ATOM 23121 C CA . LEU A 1 37 ? 10.193 -0.946 -1.555 1.00 0.00 37 LEU A CA 20
ATOM 23122 C C . LEU A 1 37 ? 11.066 -0.021 -2.429 1.00 0.00 37 LEU A C 20
ATOM 23123 O O . LEU A 1 37 ? 11.400 -0.382 -3.560 1.00 0.00 37 LEU A O 20
ATOM 23139 N N . THR A 1 38 ? 11.460 1.139 -1.889 1.00 0.00 38 THR A N 20
ATOM 23140 C CA . THR A 1 38 ? 12.086 2.290 -2.574 1.00 0.00 38 THR A CA 20
ATOM 23141 C C . THR A 1 38 ? 11.176 2.878 -3.666 1.00 0.00 38 THR A C 20
ATOM 23142 O O . THR A 1 38 ? 11.079 2.296 -4.749 1.00 0.00 38 THR A O 20
ATOM 23153 N N . PRO A 1 39 ? 10.483 4.011 -3.429 1.00 0.00 39 PRO A N 20
ATOM 23154 C CA . PRO A 1 39 ? 9.425 4.503 -4.314 1.00 0.00 39 PRO A CA 20
ATOM 23155 C C . PRO A 1 39 ? 9.923 4.855 -5.726 1.00 0.00 39 PRO A C 20
ATOM 23156 O O . PRO A 1 39 ? 11.020 5.400 -5.909 1.00 0.00 39 PRO A O 20
ATOM 23167 N N . ARG A 1 40 ? 9.092 4.534 -6.727 1.00 0.00 40 ARG A N 20
ATOM 23168 C CA . ARG A 1 40 ? 9.371 4.691 -8.168 1.00 0.00 40 ARG A CA 20
ATOM 23169 C C . ARG A 1 40 ? 8.367 5.648 -8.827 1.00 0.00 40 ARG A C 20
ATOM 23170 O O . ARG A 1 40 ? 7.208 5.735 -8.401 1.00 0.00 40 ARG A O 20
ATOM 23191 N N . ARG A 1 41 ? 8.802 6.353 -9.874 1.00 0.00 41 ARG A N 20
ATOM 23192 C CA . ARG A 1 41 ? 7.983 7.307 -10.651 1.00 0.00 41 ARG A CA 20
ATOM 23193 C C . ARG A 1 41 ? 6.951 6.616 -11.552 1.00 0.00 41 ARG A C 20
ATOM 23194 O O . ARG A 1 41 ? 7.265 5.636 -12.229 1.00 0.00 41 ARG A O 20
ATOM 23215 N N . GLY A 1 42 ? 5.745 7.186 -11.616 1.00 0.00 42 GLY A N 20
ATOM 23216 C CA . GLY A 1 42 ? 4.701 6.818 -12.587 1.00 0.00 42 GLY A CA 20
ATOM 23217 C C . GLY A 1 42 ? 4.880 7.460 -13.977 1.00 0.00 42 GLY A C 20
ATOM 23218 O O . GLY A 1 42 ? 4.263 7.011 -14.950 1.00 0.00 42 GLY A O 20
ATOM 23222 N N . GLY A 1 43 ? 5.729 8.489 -14.087 1.00 0.00 43 GLY A N 20
ATOM 23223 C CA . GLY A 1 43 ? 6.039 9.197 -15.333 1.00 0.00 43 GLY A CA 20
ATOM 23224 C C . GLY A 1 43 ? 7.095 10.302 -15.170 1.00 0.00 43 GLY A C 20
ATOM 23225 O O . GLY A 1 43 ? 7.492 10.669 -14.055 1.00 0.00 43 GLY A O 20
ATOM 23229 N N . GLY A 1 44 ? 7.537 10.852 -16.306 1.00 0.00 44 GLY A N 20
ATOM 23230 C CA . GLY A 1 44 ? 8.587 11.882 -16.414 1.00 0.00 44 GLY A CA 20
ATOM 23231 C C . GLY A 1 44 ? 8.172 13.324 -16.057 1.00 0.00 44 GLY A C 20
ATOM 23232 O O . GLY A 1 44 ? 8.953 14.255 -16.274 1.00 0.00 44 GLY A O 20
ATOM 23236 N N . SER A 1 45 ? 6.953 13.527 -15.547 1.00 0.00 45 SER A N 20
ATOM 23237 C CA . SER A 1 45 ? 6.398 14.825 -15.125 1.00 0.00 45 SER A CA 20
ATOM 23238 C C . SER A 1 45 ? 5.504 14.684 -13.884 1.00 0.00 45 SER A C 20
ATOM 23239 O O . SER A 1 45 ? 4.990 13.600 -13.596 1.00 0.00 45 SER A O 20
ATOM 23247 N N . GLY A 1 46 ? 5.317 15.783 -13.143 1.00 0.00 46 GLY A N 20
ATOM 23248 C CA . GLY A 1 46 ? 4.531 15.830 -11.900 1.00 0.00 46 GLY A CA 20
ATOM 23249 C C . GLY A 1 46 ? 5.154 15.072 -10.720 1.00 0.00 46 GLY A C 20
ATOM 23250 O O . GLY A 1 46 ? 6.336 14.709 -10.739 1.00 0.00 46 GLY A O 20
ATOM 23254 N N . GLY A 1 47 ? 4.348 14.828 -9.684 1.00 0.00 47 GLY A N 20
ATOM 23255 C CA . GLY A 1 47 ? 4.730 14.089 -8.469 1.00 0.00 47 GLY A CA 20
ATOM 23256 C C . GLY A 1 47 ? 3.630 14.093 -7.397 1.00 0.00 47 GLY A C 20
ATOM 23257 O O . GLY A 1 47 ? 2.583 14.725 -7.566 1.00 0.00 47 GLY A O 20
ATOM 23261 N N . GLY A 1 48 ? 3.868 13.381 -6.288 1.00 0.00 48 GLY A N 20
ATOM 23262 C CA . GLY A 1 48 ? 2.996 13.369 -5.100 1.00 0.00 48 GLY A CA 20
ATOM 23263 C C . GLY A 1 48 ? 1.684 12.575 -5.231 1.00 0.00 48 GLY A C 20
ATOM 23264 O O . GLY A 1 48 ? 0.867 12.604 -4.309 1.00 0.00 48 GLY A O 20
ATOM 23268 N N . SER A 1 49 ? 1.484 11.857 -6.343 1.00 0.00 49 SER A N 20
ATOM 23269 C CA . SER A 1 49 ? 0.293 11.030 -6.623 1.00 0.00 49 SER A CA 20
ATOM 23270 C C . SER A 1 49 ? 0.694 9.639 -7.129 1.00 0.00 49 SER A C 20
ATOM 23271 O O . SER A 1 49 ? 1.622 9.517 -7.933 1.00 0.00 49 SER A O 20
ATOM 23279 N N . MET A 1 50 ? 0.003 8.598 -6.651 1.00 0.00 50 MET A N 20
ATOM 23280 C CA . MET A 1 50 ? 0.335 7.180 -6.879 1.00 0.00 50 MET A CA 20
ATOM 23281 C C . MET A 1 50 ? 1.791 6.837 -6.500 1.00 0.00 50 MET A C 20
ATOM 23282 O O . MET A 1 50 ? 2.469 6.039 -7.146 1.00 0.00 50 MET A O 20
ATOM 23296 N N . ASP A 1 51 ? 2.268 7.456 -5.419 1.00 0.00 51 ASP A N 20
ATOM 23297 C CA . ASP A 1 51 ? 3.502 7.083 -4.726 1.00 0.00 51 ASP A CA 20
ATOM 23298 C C . ASP A 1 51 ? 3.282 5.814 -3.877 1.00 0.00 51 ASP A C 20
ATOM 23299 O O . ASP A 1 51 ? 2.150 5.521 -3.477 1.00 0.00 51 ASP A O 20
ATOM 23308 N N . ALA A 1 52 ? 4.350 5.082 -3.546 1.00 0.00 52 ALA A N 20
ATOM 23309 C CA . ALA A 1 52 ? 4.263 3.893 -2.693 1.00 0.00 52 ALA A CA 20
ATOM 23310 C C . ALA A 1 52 ? 3.585 4.176 -1.338 1.00 0.00 52 ALA A C 20
ATOM 23311 O O . ALA A 1 52 ? 2.833 3.328 -0.850 1.00 0.00 52 ALA A O 20
ATOM 23318 N N . LYS A 1 53 ? 3.752 5.383 -0.772 1.00 0.00 53 LYS A N 20
ATOM 23319 C CA . LYS A 1 53 ? 3.040 5.828 0.439 1.00 0.00 53 LYS A CA 20
ATOM 23320 C C . LYS A 1 53 ? 1.522 5.806 0.258 1.00 0.00 53 LYS A C 20
ATOM 23321 O O . LYS A 1 53 ? 0.817 5.202 1.063 1.00 0.00 53 LYS A O 20
ATOM 23340 N N . GLU A 1 54 ? 1.010 6.424 -0.805 1.00 0.00 54 GLU A N 20
ATOM 23341 C CA . GLU A 1 54 ? -0.428 6.428 -1.110 1.00 0.00 54 GLU A CA 20
ATOM 23342 C C . GLU A 1 54 ? -0.941 5.009 -1.412 1.00 0.00 54 GLU A C 20
ATOM 23343 O O . GLU A 1 54 ? -2.006 4.617 -0.926 1.00 0.00 54 GLU A O 20
ATOM 23355 N N . ILE A 1 55 ? -0.167 4.220 -2.156 1.00 0.00 55 ILE A N 20
ATOM 23356 C CA . ILE A 1 55 ? -0.507 2.845 -2.539 1.00 0.00 55 ILE A CA 20
ATOM 23357 C C . ILE A 1 55 ? -0.654 1.944 -1.300 1.00 0.00 55 ILE A C 20
ATOM 23358 O O . ILE A 1 55 ? -1.676 1.268 -1.156 1.00 0.00 55 ILE A O 20
ATOM 23374 N N . LEU A 1 56 ? 0.304 1.981 -0.362 1.00 0.00 56 LEU A N 20
ATOM 23375 C CA . LEU A 1 56 ? 0.198 1.244 0.901 1.00 0.00 56 LEU A CA 20
ATOM 23376 C C . LEU A 1 56 ? -0.946 1.764 1.774 1.00 0.00 56 LEU A C 20
ATOM 23377 O O . LEU A 1 56 ? -1.667 0.960 2.372 1.00 0.00 56 LEU A O 20
ATOM 23393 N N . THR A 1 57 ? -1.155 3.082 1.841 1.00 0.00 57 THR A N 20
ATOM 23394 C CA . THR A 1 57 ? -2.227 3.685 2.649 1.00 0.00 57 THR A CA 20
ATOM 23395 C C . THR A 1 57 ? -3.605 3.218 2.165 1.00 0.00 57 THR A C 20
ATOM 23396 O O . THR A 1 57 ? -4.417 2.762 2.973 1.00 0.00 57 THR A O 20
ATOM 23407 N N . ARG A 1 58 ? -3.854 3.248 0.847 1.00 0.00 58 ARG A N 20
ATOM 23408 C CA . ARG A 1 58 ? -5.110 2.767 0.241 1.00 0.00 58 ARG A CA 20
ATOM 23409 C C . ARG A 1 58 ? -5.259 1.248 0.335 1.00 0.00 58 ARG A C 20
ATOM 23410 O O . ARG A 1 58 ? -6.363 0.775 0.601 1.00 0.00 58 ARG A O 20
ATOM 23431 N N . PHE A 1 59 ? -4.181 0.473 0.173 1.00 0.00 59 PHE A N 20
ATOM 23432 C CA . PHE A 1 59 ? -4.198 -0.985 0.334 1.00 0.00 59 PHE A CA 20
ATOM 23433 C C . PHE A 1 59 ? -4.584 -1.403 1.763 1.00 0.00 59 PHE A C 20
ATOM 23434 O O . PHE A 1 59 ? -5.433 -2.284 1.935 1.00 0.00 59 PHE A O 20
ATOM 23451 N N . LYS A 1 60 ? -4.024 -0.745 2.786 1.00 0.00 60 LYS A N 20
ATOM 23452 C CA . LYS A 1 60 ? -4.327 -1.063 4.192 1.00 0.00 60 LYS A CA 20
ATOM 23453 C C . LYS A 1 60 ? -5.723 -0.576 4.618 1.00 0.00 60 LYS A C 20
ATOM 23454 O O . LYS A 1 60 ? -6.402 -1.257 5.386 1.00 0.00 60 LYS A O 20
ATOM 23473 N N . ASP A 1 61 ? -6.184 0.553 4.071 1.00 0.00 61 ASP A N 20
ATOM 23474 C CA . ASP A 1 61 ? -7.529 1.109 4.311 1.00 0.00 61 ASP A CA 20
ATOM 23475 C C . ASP A 1 61 ? -8.661 0.341 3.586 1.00 0.00 61 ASP A C 20
ATOM 23476 O O . ASP A 1 61 ? -9.823 0.400 4.006 1.00 0.00 61 ASP A O 20
ATOM 23485 N N . GLY A 1 62 ? -8.344 -0.387 2.508 1.00 0.00 62 GLY A N 20
ATOM 23486 C CA . GLY A 1 62 ? -9.322 -1.080 1.649 1.00 0.00 62 GLY A CA 20
ATOM 23487 C C . GLY A 1 62 ? -9.834 -0.252 0.458 1.00 0.00 62 GLY A C 20
ATOM 23488 O O . GLY A 1 62 ? -10.767 -0.676 -0.228 1.00 0.00 62 GLY A O 20
ATOM 23492 N N . GLY A 1 63 ? -9.216 0.901 0.183 1.00 0.00 63 GLY A N 20
ATOM 23493 C CA . GLY A 1 63 ? -9.421 1.688 -1.041 1.00 0.00 63 GLY A CA 20
ATOM 23494 C C . GLY A 1 63 ? -8.700 1.116 -2.274 1.00 0.00 63 GLY A C 20
ATOM 23495 O O . GLY A 1 63 ? -8.921 1.594 -3.391 1.00 0.00 63 GLY A O 20
ATOM 23499 N N . LEU A 1 64 ? -7.841 0.104 -2.091 1.00 0.00 64 LEU A N 20
ATOM 23500 C CA . LEU A 1 64 ? -7.071 -0.575 -3.140 1.00 0.00 64 LEU A CA 20
ATOM 23501 C C . LEU A 1 64 ? -7.015 -2.096 -2.905 1.00 0.00 64 LEU A C 20
ATOM 23502 O O . LEU A 1 64 ? -6.833 -2.547 -1.772 1.00 0.00 64 LEU A O 20
ATOM 23518 N N . ASP A 1 65 ? -7.142 -2.890 -3.972 1.00 0.00 65 ASP A N 20
ATOM 23519 C CA . ASP A 1 65 ? -6.993 -4.356 -3.943 1.00 0.00 65 ASP A CA 20
ATOM 23520 C C . ASP A 1 65 ? -5.518 -4.796 -4.042 1.00 0.00 65 ASP A C 20
ATOM 23521 O O . ASP A 1 65 ? -4.684 -4.061 -4.571 1.00 0.00 65 ASP A O 20
ATOM 23530 N N . ARG A 1 66 ? -5.192 -6.014 -3.587 1.00 0.00 66 ARG A N 20
ATOM 23531 C CA . ARG A 1 66 ? -3.817 -6.554 -3.607 1.00 0.00 66 ARG A CA 20
ATOM 23532 C C . ARG A 1 66 ? -3.221 -6.610 -5.020 1.00 0.00 66 ARG A C 20
ATOM 23533 O O . ARG A 1 66 ? -2.054 -6.265 -5.208 1.00 0.00 66 ARG A O 20
ATOM 23554 N N . ALA A 1 67 ? -4.015 -6.998 -6.021 1.00 0.00 67 ALA A N 20
ATOM 23555 C CA . ALA A 1 67 ? -3.588 -7.058 -7.422 1.00 0.00 67 ALA A CA 20
ATOM 23556 C C . ALA A 1 67 ? -3.190 -5.671 -7.969 1.00 0.00 67 ALA A C 20
ATOM 23557 O O . ALA A 1 67 ? -2.162 -5.535 -8.638 1.00 0.00 67 ALA A O 20
ATOM 23564 N N . ALA A 1 68 ? -3.957 -4.626 -7.630 1.00 0.00 68 ALA A N 20
ATOM 23565 C CA . ALA A 1 68 ? -3.641 -3.242 -7.981 1.00 0.00 68 ALA A CA 20
ATOM 23566 C C . ALA A 1 68 ? -2.442 -2.705 -7.170 1.00 0.00 68 ALA A C 20
ATOM 23567 O O . ALA A 1 68 ? -1.572 -2.047 -7.733 1.00 0.00 68 ALA A O 20
ATOM 23574 N N . ALA A 1 69 ? 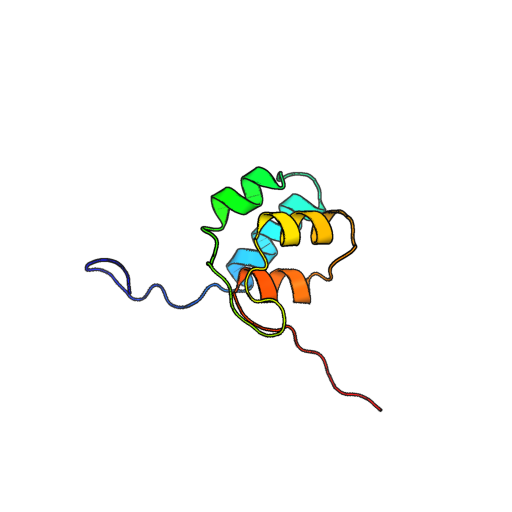-2.337 -3.035 -5.877 1.00 0.00 69 ALA A N 20
ATOM 23575 C CA . ALA A 1 69 ? -1.198 -2.653 -5.040 1.00 0.00 69 ALA A CA 20
ATOM 23576 C C . ALA A 1 69 ? 0.126 -3.209 -5.589 1.00 0.00 69 ALA A C 20
ATOM 23577 O O . ALA A 1 69 ? 1.086 -2.455 -5.754 1.00 0.00 69 ALA A O 20
ATOM 23584 N N . GLN A 1 70 ? 0.171 -4.496 -5.952 1.00 0.00 70 GLN A N 20
ATOM 23585 C CA . GLN A 1 70 ? 1.359 -5.106 -6.563 1.00 0.00 70 GLN A CA 20
ATOM 23586 C C . GLN A 1 70 ? 1.717 -4.436 -7.898 1.00 0.00 70 GLN A C 20
ATOM 23587 O O . GLN A 1 70 ? 2.879 -4.092 -8.118 1.00 0.00 70 GLN A O 20
ATOM 23601 N N . ALA A 1 71 ? 0.729 -4.201 -8.767 1.00 0.00 71 ALA A N 20
ATOM 23602 C CA . ALA A 1 71 ? 0.935 -3.575 -10.074 1.00 0.00 71 ALA A CA 20
ATOM 23603 C C . ALA A 1 71 ? 1.527 -2.159 -9.962 1.00 0.00 71 ALA A C 20
ATOM 23604 O O . ALA A 1 71 ? 2.528 -1.843 -10.604 1.00 0.00 71 ALA A O 20
ATOM 23611 N N . LEU A 1 72 ? 0.922 -1.316 -9.119 1.00 0.00 72 LEU A N 20
ATOM 23612 C CA . LEU A 1 72 ? 1.283 0.090 -8.942 1.00 0.00 72 LEU A CA 20
ATOM 23613 C C . LEU A 1 72 ? 2.626 0.258 -8.207 1.00 0.00 72 LEU A C 20
ATOM 23614 O O . LEU A 1 72 ? 3.404 1.140 -8.577 1.00 0.00 72 LEU A O 20
ATOM 23630 N N . LEU A 1 73 ? 2.950 -0.612 -7.242 1.00 0.00 73 LEU A N 20
ATOM 23631 C CA . LEU A 1 73 ? 4.292 -0.669 -6.637 1.00 0.00 73 LEU A CA 20
ATOM 23632 C C . LEU A 1 73 ? 5.371 -1.141 -7.625 1.00 0.00 73 LEU A C 20
ATOM 23633 O O . LEU A 1 73 ? 6.491 -0.624 -7.607 1.00 0.00 73 LEU A O 20
ATOM 23649 N N . ALA A 1 74 ? 5.032 -2.068 -8.528 1.00 0.00 74 ALA A N 20
ATOM 23650 C CA . ALA A 1 74 ? 5.900 -2.528 -9.616 1.00 0.00 74 ALA A CA 20
ATOM 23651 C C . ALA A 1 74 ? 5.976 -1.558 -10.822 1.00 0.00 74 ALA A C 20
ATOM 23652 O O . ALA A 1 74 ? 6.712 -1.820 -11.779 1.00 0.00 74 ALA A O 20
ATOM 23659 N N . GLY A 1 75 ? 5.242 -0.437 -10.798 1.00 0.00 75 GLY A N 20
ATOM 23660 C CA . GLY A 1 75 ? 5.276 0.610 -11.829 1.00 0.00 75 GLY A CA 20
ATOM 23661 C C . GLY A 1 75 ? 4.508 0.295 -13.125 1.00 0.00 75 GLY A C 20
ATOM 23662 O O . GLY A 1 75 ? 4.782 0.918 -14.158 1.00 0.00 75 GLY A O 20
ATOM 23666 N N . ARG A 1 76 ? 3.563 -0.660 -13.094 1.00 0.00 76 ARG A N 20
ATOM 23667 C CA . ARG A 1 76 ? 2.689 -1.066 -14.216 1.00 0.00 76 ARG A CA 20
ATOM 23668 C C . ARG A 1 76 ? 1.217 -0.706 -13.975 1.00 0.00 76 ARG A C 20
ATOM 23669 O O . ARG A 1 76 ? 0.829 -0.358 -12.859 1.00 0.00 76 ARG A O 20
ATOM 23690 N N . THR A 1 77 ? 0.393 -0.800 -15.015 1.00 0.00 77 THR A N 20
ATOM 23691 C CA . THR A 1 77 ? -1.078 -0.672 -14.919 1.00 0.00 77 THR A CA 20
ATOM 23692 C C . THR A 1 77 ? -1.718 -1.846 -14.147 1.00 0.00 77 THR A C 20
ATOM 23693 O O . THR A 1 77 ? -1.174 -2.955 -14.168 1.00 0.00 77 THR A O 20
ATOM 23704 N N . PRO A 1 78 ? -2.858 -1.643 -13.458 1.00 0.00 78 PRO A N 20
ATOM 23705 C CA . PRO A 1 78 ? -3.543 -2.691 -12.695 1.00 0.00 78 PRO A CA 20
ATOM 23706 C C . PRO A 1 78 ? -4.256 -3.724 -13.594 1.00 0.00 78 PRO A C 20
ATOM 23707 O O . PRO A 1 78 ? -4.363 -3.548 -14.814 1.00 0.00 78 PRO A O 20
ATOM 23718 N N . ALA A 1 79 ? -4.769 -4.791 -12.963 1.00 0.00 79 ALA A N 20
ATOM 23719 C CA . ALA A 1 79 ? -5.406 -5.966 -13.582 1.00 0.00 79 ALA A CA 20
ATOM 23720 C C . ALA A 1 79 ? -4.486 -6.808 -14.503 1.00 0.00 79 ALA A C 20
ATOM 23721 O O . ALA A 1 79 ? -3.280 -6.553 -14.626 1.00 0.00 79 ALA A O 20
ATOM 23728 N N . ALA A 1 80 ? -5.043 -7.868 -15.099 1.00 0.00 80 ALA A N 20
ATOM 23729 C CA . ALA A 1 80 ? -4.319 -8.882 -15.872 1.00 0.00 80 ALA A CA 20
ATOM 23730 C C . ALA A 1 80 ? -3.703 -8.350 -17.188 1.00 0.00 80 ALA A C 20
ATOM 23731 O O . ALA A 1 80 ? -4.165 -7.363 -17.767 1.00 0.00 80 ALA A O 20
ATOM 23738 N N . ALA A 1 81 ? -2.668 -9.045 -17.671 1.00 0.00 81 ALA A N 20
ATOM 23739 C CA . ALA A 1 81 ? -1.875 -8.712 -18.867 1.00 0.00 81 ALA A CA 20
ATOM 23740 C C . ALA A 1 81 ? -1.458 -7.218 -18.973 1.00 0.00 81 ALA A C 20
ATOM 23741 O O . ALA A 1 81 ? -1.819 -6.548 -19.950 1.00 0.00 81 ALA A O 20
ATOM 23748 N N . PRO A 1 82 ? -0.701 -6.671 -17.997 1.00 0.00 82 PRO A N 20
ATOM 23749 C CA . PRO A 1 82 ? -0.303 -5.257 -17.945 1.00 0.00 82 PRO A CA 20
ATOM 23750 C C . PRO A 1 82 ? 0.894 -4.950 -18.874 1.00 0.00 82 PRO A C 20
ATOM 23751 O O . PRO A 1 82 ? 1.990 -4.589 -18.425 1.00 0.00 82 PRO A O 20
ATOM 23762 N N . ARG A 1 83 ? 0.695 -5.141 -20.184 1.00 0.00 83 ARG A N 20
ATOM 23763 C CA . ARG A 1 83 ? 1.694 -4.979 -21.262 1.00 0.00 83 ARG A CA 20
ATOM 23764 C C . ARG A 1 83 ? 1.060 -4.480 -22.584 1.00 0.00 83 ARG A C 20
ATOM 23765 O O . ARG A 1 83 ? -0.161 -4.617 -22.744 1.00 0.00 83 ARG A O 20
ATOM 23786 N N . PRO A 1 84 ? 1.845 -3.922 -23.532 1.00 0.00 84 PRO A N 20
ATOM 23787 C CA . PRO A 1 84 ? 1.360 -3.487 -24.851 1.00 0.00 84 PRO A CA 20
ATOM 23788 C C . PRO A 1 84 ? 0.681 -4.599 -25.678 1.00 0.00 84 PRO A C 20
ATOM 23789 O O . PRO A 1 84 ? 1.180 -5.752 -25.677 1.00 0.00 84 PRO A O 20
#

Nearest PDB structures (foldseek):
  2n5d-assembly1_A  TM=7.698E-01  e=1.390E-09  Streptomyces virginiae
  5xxu-assembly1_N  TM=3.018E-01  e=6.753E+00  Toxoplasma gondii
  2n5d-assembly1_A  TM=7.321E-01  e=4.788E-10  Streptomyces virginiae
  5xxu-assembly1_N  TM=3.559E-01  e=4.662E+00  Toxoplasma gondii
  2n5d-assembly1_A  TM=7.496E-01  e=1.247E-10  Streptomyces virginiae

Sequence (84 aa):
GPGSYTGAGEPSQADLDALLSAVRDNRLSIEQAVTLLTPRRGGGSGGGSMDAKEILTRFKDGGLDRAAAQALLAGRTPAAAPRPGPGSYTGAGEPSQADLDALLSAVRDNRLSIEQAVTLLTPRRGGGSGGGSMDAKEILTRFKDGGLDRAAAQALLAGRTPAAAPRPGPGSYTGAGEPSQADLDALLSAVRDNRLSIEQAVTLLTPRRGGGSGGGSMDAKEILTRFKDGGLDRAAAQALLAGRTPAAAPRPGPGSYTGAGEPSQADLDALLSAVRDNRLSIEQAVTLLTPRRGGGSGGGSMDAKEILTRFKDGGLDRAAAQALLAGRTPAAAPRPGPGSYTGAGEPSQADLDALLSAVRDNRLSIEQAVTLLTPRRGGGSGGGSMDAKEILTRFKDGGLDRAAAQALLAGRTPAAAPRPGPGSYTGAGEPSQADLDALLSAVRDNRLSIEQAVTLLTPRRGGGSGGGSMDAKEILTRFKDGGLDRAAAQALLAGRTPAAAPRPGPGSYTGAGEPSQADLDALLSAVRDNRLSIEQAVTLLTPRRGGGSGGGSMDAKEILTRFKDGGLDRAAAQALLAGRTPAAAPRPGPGSYTGAGEPSQADLDALLSAVRDNRLSIEQAVTLLTPRRGGGSGGGSMDAKEILTRFKDGGLDRAAAQALLAGRTPAAAPRPGPGSYTGAGEPSQADLDALLSAVRDNRLSIEQAVTLLTPRRGGGSGGGSMDAKEILTRFKDGGLDRAAAQALLAGRTPAAAPRPGPGSYTGAGEPSQADLDALLSAVRDNRLSIEQAVTLLTPRRGGGSGGGSMDAKEILTRFKDGGLDRAAAQALLAGRTPAAAPRPGPGSYTGAGEPSQADLDALLSAVRDNRLSIEQAVTLLTPRRGGGSGGGSMDAKEILTRFKDGGLDRAAAQALLAGRTPAAAPRPGPGSYTGAGEPSQADLDALLSAVRDNRLSIEQAVTLLTPRRGGGSGGGSMDAKEILTRFKDGGLDRAAAQALLAGRTPAAAPRPGPGSYTGAGEPSQADLDALLSAVRDNRLSIEQAVTLLTPRRGGGSGGGSMDAKEILTRFKDGGLDRAAAQALLAGRTPAAAPRPGPGSYTGAGEPSQADLDALLSAVRDNRLSIEQAVTLLTPRRGGGSGGGSMDAKEILTRFKDGGLDRAAAQALLAGRTPAAAPRPGPGSYTGAGEPSQADLDALLSAVRDNRLSIEQAVTLLTPRRGGGSGGGSMDAKEILTRFKDGGLDRAAAQALLAGRTPAAAPRPGPGSYTGAGEPSQADLDALLSAVRDNRLSIEQAVTLLTPRRGGGSGGGSMDAKEILTRFKDGGLDRAAAQALLAGRTPAAAPRPGPGSYTGAGEPSQADLDALLSAVRDNRLSIEQAVTLLTPRRGGGSGGGSMDAKEILTRFKDGGLDRAAAQALLAGRTPAAAPRPGPGSYTGAGEPSQADLDALLSAVRDNRLSIEQAVTLLTPRRGGGSGGGSMDAKEILTRFKDGGLDRAAAQALLAGRTPAAAPRPGPGSYTGAGEPSQADLDALLSAVRDNRLSIEQAVTLLTPRRGGGSGGGSMDAKEILTRFKDGGLDRAAAQALLAGRTPAAAPRPGPGSYTGAGEPSQADLDALLSAVRDNRLSIEQAVTLLTPRRGGGSGGGSMDAKEILTRFKDGGLDRAAAQALLAGRTPAAAPRP

InterPro domains:
  IPR000873 AMP-dependent synthetase/ligase domain [PF00501] (3897-4238)
  IPR001242 Condensation domain [PF00668] (3474-3876)
  IPR006162 Phosphopantetheine attachment site [PS00012] (3378-3393)
  IPR006162 Phosphopantetheine attachment site [PS00012] (5905-5920)
  IPR009081 Phosphopantetheine binding ACP domain [PF00550] (1693-1758)
  IPR009081 Phosphopantetheine binding ACP domain [PF00550] (1804-1870)
  IPR009081 Phosphopantetheine binding ACP domain [PF00550] (3353-3418)
  IPR009081 Phosphopantetheine binding ACP domain [PF00550] (4426-4478)
  IPR009081 Phosphopantetheine binding ACP domain [PF00550] (5881-5945)
  IPR009081 Phosphopantetheine binding ACP domain [PF00550] (6741-6806)
  IPR009081 Phosphopantetheine binding ACP domain [PF00550] (6842-6907)
  IPR009081 Phosphopantetheine binding ACP domain [PS50075] (1686-1762)
  IPR009081 Phosphopantetheine binding ACP domain [PS50075] (1796-1874)
  IPR009081 Phosphopantetheine binding ACP domain [PS50075] (3346-3422)
  IPR009081 Phosphopantetheine binding ACP domain [PS50075] (5873-5949)
  IPR009081 Phosphopantetheine binding ACP domain [PS50075] (6736-6810)
  IPR009081 Phosphopantetheine binding ACP domain [PS50075] (6834-6911)
  IPR010071 Amino acid adenylation domain [TIGR01733] (3918-4313)
  IPR013217 Methyltransferase type 12 [PF08242] (1487-1588)
  IPR013968 Polyketide synthase-like, ketoreductase domain [PF08659] (1090-1268)

Foldseek 3Di:
DDPDDDDDDFDDLVVLVVLLVCVLVPVDDLVRSCVVLPWDDLDPDDDDPLTSSVLSVCSNVVVDDSQQSSQSSRNFHGDPPRDD

Solvent-accessible surface area: 5881 Å² total; per-residue (Å²): 90,64,62,126,172,71,74,71,73,154,63,48,134,79,88,8,61,73,30,0,45,29,0,101,93,98,186,36,46,30,115,91,0,33,102,118,37,114,71,122,191,23,41,49,94,74,69,33,73,49,85,5,95,69,2,0,53,113,9,55,127,58,60,32,110,82,63,13,0,32,7,48,6,16,16,135,60,65,88,88,65,140,185,196

Radius of gyration: 13.64 Å; Cα contacts (8 Å, |Δi|>4): 89; chains: 1; bounding box: 49×23×32 Å

Organism: Streptomyces virginiae (NCBI:txid1961)

Secondary structure (DSSP, 8-state):
--TTT-------HHHHHHHHHHHHTTSS-HHHHHHTT---S--SSSSS---HHHHHHHHHHTSS-HHHHHHHHHTS--------